Protein 2LJK (pdb70)

Organism: Homo sapiens (NCBI:txid9606)

Radius of gyration: 15.18 Å; Cα contacts (8 Å, |Δi|>4): 150; chains: 1; bounding box: 41×35×35 Å

Foldseek 3Di:
DDDDDDDDPDDDDDDDDDDALLADWEKEWEAAPVPCCVCVVVVCVVVVCVNHVRYHYDYHYDDHGWTQIDRHPAGQDTCLVVVDDDDPVVVSCSSVCVRVPDDGRDDPPDDDDDDDD

Secondary structure (DSSP, 8-state):
--S--S---S----------TT-S---EEEE-TTTT-HHHHHHHHHHHTTT-SSS--EEEE-SSS-EEEETTSS--B-HHHH-S---TTTTTHHHHHHTTTS--------S------

CATH classification: 3.40.30.10

Sequence (117 aa):
GSMSGEPGQTSVAPPPEEVEPGSGVRIVVEYCEPCGFEATYLELASAVKEQYPGIEIESRLGGTGAFEIEINGQLVFSKLENGGFPYEKDLIEAIRRASNGETLEKITNSRPPCVILGSMSGEPGQTSVAPPPEEVEPGSGVRIVVEYCEPCGFEATYLELASAVKEQYPGIEIESRLGGTGAFEIEINGQLVFSKLENGGFPYEKDLIEAIRRASNGETLEKITNSRPPCVILGSMSGEPGQTSVAPPPEEVEPGSGVRIVVEYCEPCGFEATYLELASAVKEQYPGIEIESRLGGTGAFEIEINGQLVFSKLENGGFPYEKDLIEAIRRASNGETLEKITNSRPPCVILGSMSGEPGQTSVAPPPEEVEPGSGVRIVVEYCEPCGFEATYLELASAVKEQYPGIEIESRLGGTGAFEIEINGQLVFSKLENGGFPYEKDLIEAIRRASNGETLEKITNSRPPCVILGSMSGEPGQTSVAPPPEEVEPGSGVRIVVEYCEPCGFEATYLELASAVKEQYPGIEIESRLGGTGAFEIEINGQLVFSKLENGGFPYEKDLIEAIRRASNGETLEKITNSRPPCVILGSMSGEPGQTSVAPPPEEVEPGSGVRIVVEYCEPCGFEATYLELASAVKEQYPGIEIESRLGGTGAFEIEINGQLVFSKLENGGFPYEKDLIEAIRRASNGETLEKITNSRPPCVILGSMSGEPGQTSVAPPPEEVEPGSGVRIVVEYCEPCGFEATYLELASAVKEQYPGIEIESRLGGTGAFEIEINGQLVFSKLENGGFPYEKDLIEAIRRASNGETLEKITNSRPPCVILGSMSGEPGQTSVAPPPEEVEPGSGVRIVVEYCEPCGFEATYLELASAVKEQYPGIEIESRLGGTGAFEIEINGQLVFSKLENGGFPYEKDLIEAIRRASNGETLEKITNSRPPCVILGSMSGEPGQTSVAPPPEEVEPGSGVRIVVEYCEPCGFEATYLELASAVKEQYPGIEIESRLGGTGAFEIEINGQLVFSKLENGGFPYEKDLIEAIRRASNGETLEKITNSRPPCVILGSMSGEPGQTSVAPPPEEVEPGSGVRIVVEYCEPCGFEATYLELASAVKEQYPGIEIESRLGGTGAFEIEINGQLVFSKLENGGFPYEKDLIEAIRRASNGETLEKITNSRPPCVILGSMSGEPGQTSVAPPPEEVEPGSGVRIVVEYCEPCGFEATYLELASAVKEQYPGIEIESRLGGTGAFEIEINGQLVFSKLENGGFPYEKDLIEAIRRASNGETLEKITNSRPPCVILGSMSGEPGQTSVAPPPEEVEPGSGVRIVVEYCEPCGFEATYLELASAVKEQYPGIEIESRLGGTGAFEIEINGQLVFSKLENGGFPYEKDLIEAIRRASNGETLEKITNSRPPCVILGSMSGEPGQTSVAPPPEEVEPGSGVRIVVEYCEPCGFEATYLELASAVKEQYPGIEIESRLGGTGAFEIEINGQLVFSKLENGGFPYEKDLIEAIRRASNGETLEKITNSRPPCVILGSMSGEPGQTSVAPPPEEVEPGSGVRIVVEYCEPCGFEATYLELASAVKEQYPGIEIESRLGGTGAFEIEINGQLVFSKLENGGFPYEKDLIEAIRRASNGETLEKITNSRPPCVILGSMSGEPGQTSVAPPPEEVEPGSGVRIVVEYCEPCGFEATYLELASAVKEQYPGIEIESRLGGTGAFEIEINGQLVFSKLENGGFPYEKDLIEAIRRASNGETLEKITNSRPPCVILGSMSGEPGQTSVAPPPEEVEPGSGVRIVVEYCEPCGFEATYLELASAVKEQYPGIEIESRLGGTGAFEIEINGQLVFSKLENGGFPYEKDLIEAIRRASNGETLEKITNSRPPCVILGSMSGEPGQTSVAPPPEEVEPGSGVRIVVEYCEPCGFEATYLELASAVKEQYPGIEIESRLGGTGAFEIEINGQLVFSKLENGGFPYEKDLIEAIRRASNGETLEKITNSRPPCVILGSMSGEPGQTSVAPPPEEVEPGSGVRIVVEYCEPCGFEATYLELASAVKEQYPGIEIESRLGGTGAFEIEINGQLVFSKLENGGFPYEKDLIEAIRRASNGETLEKITNSRPPCVILGSMSGEPGQTSVAPPPEEVEPGSGVRIVVEYCEPCGFEATYLELASAVKEQYPGIEIESRLGGTGAFEIEINGQLVFSKLENGGFPYEKDLIEAIRRASNGETLEKITNSRPPCVILGSMSGEPGQTSVAPPPEEVEPGSGVRIVVEYCEPCGFEATYLELASAVKEQYPGIEIESRLGGTGAFEIEINGQLVFSKLENGGFPYEKDLIEAIRRASNGETLEKITNSRPPCVIL

Structure (mmCIF, N/CA/C/O backbone):
data_2LJK
#
_entry.id   2LJK
#
loop_
_atom_site.group_PDB
_atom_site.id
_atom_site.type_symbol
_atom_site.label_atom_id
_atom_site.label_alt_id
_atom_site.label_comp_id
_atom_site.label_asym_id
_atom_site.label_entity_id
_atom_site.label_seq_id
_atom_site.pdbx_PDB_ins_code
_atom_site.Cartn_x
_atom_site.Cartn_y
_atom_site.Cartn_z
_atom_site.occupancy
_atom_site.B_iso_or_equiv
_atom_site.auth_seq_id
_atom_site.auth_comp_id
_atom_site.auth_asym_id
_atom_site.auth_atom_id
_atom_site.pdbx_PDB_model_num
ATOM 1 N N . GLY A 1 1 ? 1.330 0.000 0.000 1.00 13.00 1 GLY A N 1
ATOM 2 C CA . GLY A 1 1 ? 2.071 0.001 -1.247 1.00 45.03 1 GLY A CA 1
ATOM 3 C C . GLY A 1 1 ? 3.571 -0.033 -1.030 1.00 3.01 1 GLY A C 1
ATOM 4 O O . GLY A 1 1 ? 4.039 -0.137 0.104 1.00 72.10 1 GLY A O 1
ATOM 8 N N . SER A 1 2 ? 4.328 0.053 -2.119 1.00 53.45 2 SER A N 1
ATOM 9 C CA . SER A 1 2 ? 5.784 0.026 -2.043 1.00 53.43 2 SER A CA 1
ATOM 10 C C . SER A 1 2 ? 6.362 1.429 -2.203 1.00 41.12 2 SER A C 1
ATOM 11 O O . SER A 1 2 ? 5.800 2.268 -2.907 1.00 35.44 2 SER A O 1
ATOM 19 N N . MET A 1 3 ? 7.490 1.676 -1.545 1.00 32.22 3 MET A N 1
ATOM 20 C CA . MET A 1 3 ? 8.146 2.976 -1.614 1.00 40.33 3 MET A CA 1
ATOM 21 C C . MET A 1 3 ? 8.771 3.197 -2.988 1.00 52.22 3 MET A C 1
ATOM 22 O O . MET A 1 3 ? 8.914 4.333 -3.440 1.00 12.31 3 MET A O 1
ATOM 36 N N . SER A 1 4 ? 9.141 2.104 -3.648 1.00 4.34 4 SER A N 1
ATOM 37 C CA . SER A 1 4 ? 9.755 2.179 -4.968 1.00 52.54 4 SER A CA 1
ATOM 38 C C . SER A 1 4 ? 8.740 2.633 -6.014 1.00 31.54 4 SER A C 1
ATOM 39 O O . SER A 1 4 ? 7.560 2.810 -5.714 1.00 1.34 4 SER A O 1
ATOM 47 N N . GLY A 1 5 ? 9.209 2.818 -7.244 1.00 22.31 5 GLY A N 1
ATOM 48 C CA . GLY A 1 5 ? 8.331 3.249 -8.316 1.00 31.42 5 GLY A CA 1
ATOM 49 C C . GLY A 1 5 ? 8.954 4.328 -9.178 1.00 5.43 5 GLY A C 1
ATOM 50 O O . GLY A 1 5 ? 9.100 5.470 -8.743 1.00 44.33 5 GLY A O 1
ATOM 54 N N . GLU A 1 6 ? 9.325 3.966 -10.402 1.00 53.00 6 GLU A N 1
ATOM 55 C CA . GLU A 1 6 ? 9.939 4.913 -11.325 1.00 54.13 6 GLU A CA 1
ATOM 56 C C . GLU A 1 6 ? 11.232 5.478 -10.745 1.00 14.51 6 GLU A C 1
ATOM 57 O O . GLU A 1 6 ? 11.312 6.646 -10.362 1.00 74.11 6 GLU A O 1
ATOM 69 N N . PRO A 1 7 ? 12.269 4.631 -10.677 1.00 3.31 7 PRO A N 1
ATOM 70 C CA . PRO A 1 7 ? 13.578 5.023 -10.145 1.00 13.34 7 PRO A CA 1
ATOM 71 C C . PRO A 1 7 ? 14.308 5.999 -11.061 1.00 71.34 7 PRO A C 1
ATOM 72 O O . PRO A 1 7 ? 13.754 6.464 -12.057 1.00 30.34 7 PRO A O 1
ATOM 83 N N . GLY A 1 8 ? 15.556 6.304 -10.719 1.00 51.51 8 GLY A N 1
ATOM 84 C CA . GLY A 1 8 ? 16.342 7.223 -11.522 1.00 74.14 8 GLY A CA 1
ATOM 85 C C . GLY A 1 8 ? 16.690 6.652 -12.883 1.00 35.34 8 GLY A C 1
ATOM 86 O O . GLY A 1 8 ? 17.289 5.581 -12.978 1.00 33.03 8 GLY A O 1
ATOM 90 N N . GLN A 1 9 ? 16.312 7.367 -13.937 1.00 73.23 9 GLN A N 1
ATOM 91 C CA . GLN A 1 9 ? 16.586 6.923 -15.299 1.00 32.42 9 GLN A CA 1
ATOM 92 C C . GLN A 1 9 ? 17.690 7.761 -15.933 1.00 44.30 9 GLN A C 1
ATOM 93 O O . GLN A 1 9 ? 18.499 7.256 -16.712 1.00 44.11 9 GLN A O 1
ATOM 107 N N . THR A 1 10 ? 17.719 9.047 -15.595 1.00 31.21 10 THR A N 1
ATOM 108 C CA . THR A 1 10 ? 18.723 9.956 -16.132 1.00 51.33 10 THR A CA 1
ATOM 109 C C . THR A 1 10 ? 20.106 9.641 -15.574 1.00 32.14 10 THR A C 1
ATOM 110 O O . THR A 1 10 ? 20.233 9.007 -14.526 1.00 73.33 10 THR A O 1
ATOM 121 N N . SER A 1 11 ? 21.140 10.088 -16.279 1.00 11.33 11 SER A N 1
ATOM 122 C CA . SER A 1 11 ? 22.515 9.851 -15.854 1.00 74.32 11 SER A CA 1
ATOM 123 C C . SER A 1 11 ? 23.191 11.156 -15.447 1.00 51.43 11 SER A C 1
ATOM 124 O O . SER A 1 11 ? 22.653 12.242 -15.665 1.00 73.02 11 SER A O 1
ATOM 132 N N . VAL A 1 12 ? 24.375 11.042 -14.854 1.00 41.43 12 VAL A N 1
ATOM 133 C CA . VAL A 1 12 ? 25.127 12.213 -14.417 1.00 70.42 12 VAL A CA 1
ATOM 134 C C . VAL A 1 12 ? 25.750 12.940 -15.603 1.00 63.22 12 VAL A C 1
ATOM 135 O O . VAL A 1 12 ? 25.637 12.496 -16.746 1.00 1.45 12 VAL A O 1
ATOM 148 N N . ALA A 1 13 ? 26.409 14.060 -15.324 1.00 24.52 13 ALA A N 1
ATOM 149 C CA . ALA A 1 13 ? 27.053 14.848 -16.367 1.00 65.42 13 ALA A CA 1
ATOM 150 C C . ALA A 1 13 ? 27.828 16.019 -15.772 1.00 35.21 13 ALA A C 1
ATOM 151 O O . ALA A 1 13 ? 27.594 16.436 -14.637 1.00 60.13 13 ALA A O 1
ATOM 158 N N . PRO A 1 14 ? 28.772 16.563 -16.553 1.00 42.11 14 PRO A N 1
ATOM 159 C CA . PRO A 1 14 ? 29.600 17.694 -16.123 1.00 60.03 14 PRO A CA 1
ATOM 160 C C . PRO A 1 14 ? 28.802 18.989 -16.018 1.00 4.21 14 PRO A C 1
ATOM 161 O O . PRO A 1 14 ? 27.666 19.086 -16.482 1.00 42.42 14 PRO A O 1
ATOM 172 N N . PRO A 1 15 ? 29.409 20.010 -15.393 1.00 60.44 15 PRO A N 1
ATOM 173 C CA . PRO A 1 15 ? 28.773 21.318 -15.214 1.00 2.14 15 PRO A CA 1
ATOM 174 C C . PRO A 1 15 ? 28.630 22.079 -16.527 1.00 65.24 15 PRO A C 1
ATOM 175 O O . PRO A 1 15 ? 29.613 22.503 -17.137 1.00 34.11 15 PRO A O 1
ATOM 186 N N . PRO A 1 16 ? 27.379 22.257 -16.976 1.00 0.21 16 PRO A N 1
ATOM 187 C CA . PRO A 1 16 ? 27.079 22.969 -18.222 1.00 34.31 16 PRO A CA 1
ATOM 188 C C . PRO A 1 16 ? 27.359 24.464 -18.118 1.00 21.12 16 PRO A C 1
ATOM 189 O O . PRO A 1 16 ? 27.907 24.933 -17.121 1.00 13.40 16 PRO A O 1
ATOM 200 N N . GLU A 1 17 ? 26.980 25.206 -19.153 1.00 54.14 17 GLU A N 1
ATOM 201 C CA . GLU A 1 17 ? 27.192 26.649 -19.177 1.00 35.41 17 GLU A CA 1
ATOM 202 C C . GLU A 1 17 ? 26.634 27.301 -17.915 1.00 51.11 17 GLU A C 1
ATOM 203 O O . GLU A 1 17 ? 25.932 26.662 -17.132 1.00 65.41 17 GLU A O 1
ATOM 215 N N . GLU A 1 18 ? 26.952 28.578 -17.726 1.00 22.10 18 GLU A N 1
ATOM 216 C CA . GLU A 1 18 ? 26.484 29.316 -16.559 1.00 2.31 18 GLU A CA 1
ATOM 217 C C . GLU A 1 18 ? 25.332 30.246 -16.929 1.00 61.13 18 GLU A C 1
ATOM 218 O O . GLU A 1 18 ? 25.547 31.388 -17.335 1.00 40.12 18 GLU A O 1
ATOM 230 N N . VAL A 1 19 ? 24.108 29.747 -16.787 1.00 0.50 19 VAL A N 1
ATOM 231 C CA . VAL A 1 19 ? 22.921 30.532 -17.106 1.00 2.24 19 VAL A CA 1
ATOM 232 C C . VAL A 1 19 ? 21.811 30.288 -16.089 1.00 65.53 19 VAL A C 1
ATOM 233 O O . VAL A 1 19 ? 21.601 29.159 -15.646 1.00 0.33 19 VAL A O 1
ATOM 246 N N . GLU A 1 20 ? 21.104 31.353 -15.725 1.00 63.25 20 GLU A N 1
ATOM 247 C CA . GLU A 1 20 ? 20.016 31.253 -14.761 1.00 34.14 20 GLU A CA 1
ATOM 248 C C . GLU A 1 20 ? 18.689 31.665 -15.392 1.00 41.43 20 GLU A C 1
ATOM 249 O O . GLU A 1 20 ? 18.103 32.693 -15.051 1.00 61.10 20 GLU A O 1
ATOM 261 N N . PRO A 1 21 ? 18.204 30.846 -16.337 1.00 32.23 21 PRO A N 1
ATOM 262 C CA . PRO A 1 21 ? 16.942 31.104 -17.036 1.00 72.15 21 PRO A CA 1
ATOM 263 C C . PRO A 1 21 ? 15.730 30.934 -16.127 1.00 75.03 21 PRO A C 1
ATOM 264 O O . PRO A 1 21 ? 14.624 31.357 -16.464 1.00 65.24 21 PRO A O 1
ATOM 275 N N . GLY A 1 22 ? 15.944 30.312 -14.972 1.00 4.12 22 GLY A N 1
ATOM 276 C CA . GLY A 1 22 ? 14.860 30.098 -14.032 1.00 33.21 22 GLY A CA 1
ATOM 277 C C . GLY A 1 22 ? 14.707 31.244 -13.052 1.00 14.10 22 GLY A C 1
ATOM 278 O O . GLY A 1 22 ? 13.979 31.133 -12.065 1.00 43.21 22 GLY A O 1
ATOM 282 N N . SER A 1 23 ? 15.395 32.348 -13.323 1.00 40.32 23 SER A N 1
ATOM 283 C CA . SER A 1 23 ? 15.337 33.518 -12.455 1.00 14.23 23 SER A CA 1
ATOM 284 C C . SER A 1 23 ? 13.951 34.157 -12.496 1.00 24.54 23 SER A C 1
ATOM 285 O O . SER A 1 23 ? 13.327 34.243 -13.552 1.00 15.43 23 SER A O 1
ATOM 293 N N . GLY A 1 24 ? 13.477 34.602 -11.336 1.00 5.30 24 GLY A N 1
ATOM 294 C CA . GLY A 1 24 ? 12.170 35.227 -11.260 1.00 33.10 24 GLY A CA 1
ATOM 295 C C . GLY A 1 24 ? 11.283 34.590 -10.208 1.00 4.31 24 GLY A C 1
ATOM 296 O O . GLY A 1 24 ? 10.062 34.737 -10.243 1.00 74.15 24 GLY A O 1
ATOM 300 N N . VAL A 1 25 ? 11.899 33.879 -9.269 1.00 4.44 25 VAL A N 1
ATOM 301 C CA . VAL A 1 25 ? 11.158 33.217 -8.202 1.00 3.22 25 VAL A CA 1
ATOM 302 C C . VAL A 1 25 ? 11.952 33.216 -6.900 1.00 52.31 25 VAL A C 1
ATOM 303 O O . VAL A 1 25 ? 13.181 33.292 -6.910 1.00 54.32 25 VAL A O 1
ATOM 316 N N . ARG A 1 26 ? 11.241 33.129 -5.780 1.00 42.34 26 ARG A N 1
ATOM 317 C CA . ARG A 1 26 ? 11.879 33.119 -4.470 1.00 1.25 26 ARG A CA 1
ATOM 318 C C . ARG A 1 26 ? 11.464 31.886 -3.672 1.00 54.23 26 ARG A C 1
ATOM 319 O O . ARG A 1 26 ? 10.457 31.904 -2.963 1.00 24.03 26 ARG A O 1
ATOM 340 N N . ILE A 1 27 ? 12.244 30.818 -3.795 1.00 3.11 27 ILE A N 1
ATOM 341 C CA . ILE A 1 27 ? 11.958 29.577 -3.086 1.00 14.45 27 ILE A CA 1
ATOM 342 C C . ILE A 1 27 ? 12.169 29.741 -1.584 1.00 64.13 27 ILE A C 1
ATOM 343 O O . ILE A 1 27 ? 13.055 30.477 -1.148 1.00 32.53 27 ILE A O 1
ATOM 359 N N . VAL A 1 28 ? 11.351 29.048 -0.798 1.00 4.51 28 VAL A N 1
ATOM 360 C CA . VAL A 1 28 ? 11.451 29.114 0.655 1.00 14.13 28 VAL A CA 1
ATOM 361 C C . VAL A 1 28 ? 11.048 27.790 1.294 1.00 73.30 28 VAL A C 1
ATOM 362 O O . VAL A 1 28 ? 9.864 27.524 1.504 1.00 1.01 28 VAL A O 1
ATOM 375 N N . VAL A 1 29 ? 12.041 26.961 1.602 1.00 55.14 29 VAL A N 1
ATOM 376 C CA . VAL A 1 29 ? 11.790 25.664 2.218 1.00 23.14 29 VAL A CA 1
ATOM 377 C C . VAL A 1 29 ? 11.505 25.810 3.709 1.00 63.11 29 VAL A C 1
ATOM 378 O O . VAL A 1 29 ? 12.423 25.969 4.513 1.00 11.11 29 VAL A O 1
ATOM 391 N N . GLU A 1 30 ? 10.227 25.754 4.070 1.00 60.13 30 GLU A N 1
ATOM 392 C CA . GLU A 1 30 ? 9.822 25.880 5.465 1.00 55.44 30 GLU A CA 1
ATOM 393 C C . GLU A 1 30 ? 9.922 24.538 6.184 1.00 14.41 30 GLU A C 1
ATOM 394 O O . GLU A 1 30 ? 9.145 23.620 5.919 1.00 44.11 30 GLU A O 1
ATOM 406 N N . TYR A 1 31 ? 10.883 24.433 7.095 1.00 74.51 31 TYR A N 1
ATOM 407 C CA . TYR A 1 31 ? 11.087 23.203 7.851 1.00 61.41 31 TYR A CA 1
ATOM 408 C C . TYR A 1 31 ? 11.523 23.508 9.281 1.00 50.13 31 TYR A C 1
ATOM 409 O O . TYR A 1 31 ? 11.990 24.608 9.579 1.00 55.02 31 TYR A O 1
ATOM 427 N N . CYS A 1 32 ? 11.368 22.526 10.162 1.00 31.21 32 CYS A N 1
ATOM 428 C CA . CYS A 1 32 ? 11.745 22.687 11.561 1.00 33.42 32 CYS A CA 1
ATOM 429 C C . CYS A 1 32 ? 13.262 22.660 11.722 1.00 11.25 32 CYS A C 1
ATOM 430 O O . CYS A 1 32 ? 13.875 21.594 11.738 1.00 23.44 32 CYS A O 1
ATOM 437 N N . GLU A 1 33 ? 13.860 23.842 11.842 1.00 75.41 33 GLU A N 1
ATOM 438 C CA . GLU A 1 33 ? 15.305 23.953 12.001 1.00 13.33 33 GLU A CA 1
ATOM 439 C C . GLU A 1 33 ? 15.789 23.112 13.179 1.00 53.11 33 GLU A C 1
ATOM 440 O O . GLU A 1 33 ? 16.572 22.174 13.024 1.00 15.43 33 GLU A O 1
ATOM 452 N N . PRO A 1 34 ? 15.313 23.455 14.385 1.00 30.43 34 PRO A N 1
ATOM 453 C CA . PRO A 1 34 ? 15.683 22.744 15.613 1.00 1.30 34 PRO A CA 1
ATOM 454 C C . PRO A 1 34 ? 15.093 21.340 15.671 1.00 72.45 34 PRO A C 1
ATOM 455 O O . PRO A 1 34 ? 14.362 21.000 16.602 1.00 70.25 34 PRO A O 1
ATOM 466 N N . CYS A 1 35 ? 15.414 20.526 14.670 1.00 3.31 35 CYS A N 1
ATOM 467 C CA . CYS A 1 35 ? 14.916 19.158 14.606 1.00 21.42 35 CYS A CA 1
ATOM 468 C C . CYS A 1 35 ? 15.920 18.246 13.907 1.00 72.53 35 CYS A C 1
ATOM 469 O O . CYS A 1 35 ? 16.190 17.136 14.364 1.00 72.21 35 CYS A O 1
ATOM 476 N N . GLY A 1 36 ? 16.470 18.723 12.794 1.00 32.21 36 GLY A N 1
ATOM 477 C CA . GLY A 1 36 ? 17.437 17.938 12.049 1.00 2.53 36 GLY A CA 1
ATOM 478 C C . GLY A 1 36 ? 16.969 17.624 10.642 1.00 10.33 36 GLY A C 1
ATOM 479 O O . GLY A 1 36 ? 17.354 16.607 10.065 1.00 52.44 36 GLY A O 1
ATOM 483 N N . PHE A 1 37 ? 16.135 18.498 10.089 1.00 15.21 37 PHE A N 1
ATOM 484 C CA . PHE A 1 37 ? 15.611 18.308 8.742 1.00 73.44 37 PHE A CA 1
ATOM 485 C C . PHE A 1 37 ? 16.480 19.025 7.713 1.00 3.35 37 PHE A C 1
ATOM 486 O O . PHE A 1 37 ? 16.187 19.008 6.518 1.00 4.55 37 PHE A O 1
ATOM 503 N N . GLU A 1 38 ? 17.550 19.655 8.189 1.00 42.24 38 GLU A N 1
ATOM 504 C CA . GLU A 1 38 ? 18.462 20.380 7.311 1.00 55.02 38 GLU A CA 1
ATOM 505 C C . GLU A 1 38 ? 19.194 19.422 6.376 1.00 22.33 38 GLU A C 1
ATOM 506 O O . GLU A 1 38 ? 19.662 19.816 5.308 1.00 34.52 38 GLU A O 1
ATOM 518 N N . ALA A 1 39 ? 19.290 18.162 6.787 1.00 23.54 39 ALA A N 1
ATOM 519 C CA . ALA A 1 39 ? 19.964 17.146 5.987 1.00 3.34 39 ALA A CA 1
ATOM 520 C C . ALA A 1 39 ? 19.333 17.029 4.604 1.00 2.12 39 ALA A C 1
ATOM 521 O O . ALA A 1 39 ? 19.969 16.566 3.657 1.00 43.03 39 ALA A O 1
ATOM 528 N N . THR A 1 40 ? 18.077 17.451 4.494 1.00 22.10 40 THR A N 1
ATOM 529 C CA . THR A 1 40 ? 17.359 17.391 3.227 1.00 3.41 40 THR A CA 1
ATOM 530 C C . THR A 1 40 ? 17.394 18.737 2.512 1.00 40.13 40 THR A C 1
ATOM 531 O O . THR A 1 40 ? 17.378 18.798 1.282 1.00 32.01 40 THR A O 1
ATOM 542 N N . TYR A 1 41 ? 17.443 19.813 3.288 1.00 14.55 41 TYR A N 1
ATOM 543 C CA . TYR A 1 41 ? 17.478 21.159 2.728 1.00 10.24 41 TYR A CA 1
ATOM 544 C C . TYR A 1 41 ? 18.873 21.498 2.213 1.00 3.31 41 TYR A C 1
ATOM 545 O O . TYR A 1 41 ? 19.033 22.335 1.323 1.00 4.15 41 TYR A O 1
ATOM 563 N N . LEU A 1 42 ? 19.881 20.842 2.778 1.00 51.11 42 LEU A N 1
ATOM 564 C CA . LEU A 1 42 ? 21.264 21.072 2.376 1.00 24.04 42 LEU A CA 1
ATOM 565 C C . LEU A 1 42 ? 21.647 20.175 1.203 1.00 0.42 42 LEU A C 1
ATOM 566 O O . LEU A 1 42 ? 22.534 20.510 0.419 1.00 61.54 42 LEU A O 1
ATOM 582 N N . GLU A 1 43 ? 20.970 19.037 1.090 1.00 61.05 43 GLU A N 1
ATOM 583 C CA . GLU A 1 43 ? 21.239 18.094 0.011 1.00 61.43 43 GLU A CA 1
ATOM 584 C C . GLU A 1 43 ? 20.721 18.628 -1.321 1.00 54.03 43 GLU A C 1
ATOM 585 O O . GLU A 1 43 ? 21.206 18.247 -2.387 1.00 40.24 43 GLU A O 1
ATOM 597 N N . LEU A 1 44 ? 19.731 19.512 -1.252 1.00 63.14 44 LEU A N 1
ATOM 598 C CA . LEU A 1 44 ? 19.145 20.099 -2.452 1.00 42.42 44 LEU A CA 1
ATOM 599 C C . LEU A 1 44 ? 19.643 21.526 -2.659 1.00 12.44 44 LEU A C 1
ATOM 600 O O . LEU A 1 44 ? 19.651 22.036 -3.779 1.00 33.41 44 LEU A O 1
ATOM 616 N N . ALA A 1 45 ? 20.059 22.166 -1.570 1.00 62.44 45 ALA A N 1
ATOM 617 C CA . ALA A 1 45 ? 20.563 23.532 -1.633 1.00 15.13 45 ALA A CA 1
ATOM 618 C C . ALA A 1 45 ? 21.869 23.601 -2.416 1.00 22.33 45 ALA A C 1
ATOM 619 O O . ALA A 1 45 ? 22.265 24.666 -2.889 1.00 23.13 45 ALA A O 1
ATOM 626 N N . SER A 1 46 ? 22.535 22.458 -2.548 1.00 61.11 46 SER A N 1
ATOM 627 C CA . SER A 1 46 ? 23.800 22.390 -3.270 1.00 61.42 46 SER A CA 1
ATOM 628 C C . SER A 1 46 ? 23.568 22.060 -4.742 1.00 5.02 46 SER A C 1
ATOM 629 O O . SER A 1 46 ? 24.446 22.262 -5.580 1.00 45.10 46 SER A O 1
ATOM 637 N N . ALA A 1 47 ? 22.379 21.551 -5.048 1.00 5.14 47 ALA A N 1
ATOM 638 C CA . ALA A 1 47 ? 22.030 21.195 -6.417 1.00 43.02 47 ALA A CA 1
ATOM 639 C C . ALA A 1 47 ? 21.139 22.258 -7.051 1.00 21.03 47 ALA A C 1
ATOM 640 O O . ALA A 1 47 ? 21.070 22.376 -8.274 1.00 42.21 47 ALA A O 1
ATOM 647 N N . VAL A 1 48 ? 20.457 23.030 -6.210 1.00 61.51 48 VAL A N 1
ATOM 648 C CA . VAL A 1 48 ? 19.570 24.083 -6.688 1.00 50.30 48 VAL A CA 1
ATOM 649 C C . VAL A 1 48 ? 20.358 25.326 -7.087 1.00 71.10 48 VAL A C 1
ATOM 650 O O . VAL A 1 48 ? 19.948 26.077 -7.973 1.00 22.15 48 VAL A O 1
ATOM 663 N N . LYS A 1 49 ? 21.492 25.537 -6.428 1.00 41.41 49 LYS A N 1
ATOM 664 C CA . LYS A 1 49 ? 22.341 26.688 -6.714 1.00 54.21 49 LYS A CA 1
ATOM 665 C C . LYS A 1 49 ? 23.105 26.490 -8.019 1.00 70.31 49 LYS A C 1
ATOM 666 O O . LYS A 1 49 ? 23.397 27.451 -8.730 1.00 32.14 49 LYS A O 1
ATOM 685 N N . GLU A 1 50 ? 23.425 25.237 -8.328 1.00 34.21 50 GLU A N 1
ATOM 686 C CA . GLU A 1 50 ? 24.154 24.914 -9.548 1.00 64.03 50 GLU A CA 1
ATOM 687 C C . GLU A 1 50 ? 23.219 24.902 -10.754 1.00 65.33 50 GLU A C 1
ATOM 688 O O . GLU A 1 50 ? 23.669 24.909 -11.900 1.00 34.40 50 GLU A O 1
ATOM 700 N N . GLN A 1 51 ? 21.918 24.883 -10.486 1.00 72.23 51 GLN A N 1
ATOM 701 C CA . GLN A 1 51 ? 20.920 24.868 -11.549 1.00 53.01 51 GLN A CA 1
ATOM 702 C C . GLN A 1 51 ? 20.403 26.275 -11.830 1.00 51.10 51 GLN A C 1
ATOM 703 O O . GLN A 1 51 ? 20.512 26.775 -12.950 1.00 12.21 51 GLN A O 1
ATOM 717 N N . TYR A 1 52 ? 19.840 26.908 -10.807 1.00 1.40 52 TYR A N 1
ATOM 718 C CA . TYR A 1 52 ? 19.304 28.257 -10.945 1.00 14.14 52 TYR A CA 1
ATOM 719 C C . TYR A 1 52 ? 19.970 29.212 -9.959 1.00 30.34 52 TYR A C 1
ATOM 720 O O . TYR A 1 52 ? 19.413 29.557 -8.916 1.00 63.11 52 TYR A O 1
ATOM 738 N N . PRO A 1 53 ? 21.192 29.650 -10.295 1.00 41.02 53 PRO A N 1
ATOM 739 C CA . PRO A 1 53 ? 21.962 30.572 -9.454 1.00 71.25 53 PRO A CA 1
ATOM 740 C C . PRO A 1 53 ? 21.360 31.972 -9.428 1.00 52.51 53 PRO A C 1
ATOM 741 O O . PRO A 1 53 ? 21.797 32.833 -8.665 1.00 64.41 53 PRO A O 1
ATOM 752 N N . GLY A 1 54 ? 20.352 32.195 -10.267 1.00 21.42 54 GLY A N 1
ATOM 753 C CA . GLY A 1 54 ? 19.706 33.493 -10.323 1.00 22.01 54 GLY A CA 1
ATOM 754 C C . GLY A 1 54 ? 18.600 33.635 -9.297 1.00 33.13 54 GLY A C 1
ATOM 755 O O . GLY A 1 54 ? 18.417 34.705 -8.715 1.00 62.22 54 GLY A O 1
ATOM 759 N N . ILE A 1 55 ? 17.859 32.555 -9.075 1.00 33.42 55 ILE A N 1
ATOM 760 C CA . ILE A 1 55 ? 16.764 32.564 -8.112 1.00 41.23 55 ILE A CA 1
ATOM 761 C C . ILE A 1 55 ? 17.272 32.860 -6.705 1.00 70.32 55 ILE A C 1
ATOM 762 O O . ILE A 1 55 ? 18.444 33.183 -6.513 1.00 74.03 55 ILE A O 1
ATOM 778 N N . GLU A 1 56 ? 16.382 32.744 -5.724 1.00 41.43 56 GLU A N 1
ATOM 779 C CA . GLU A 1 56 ? 16.741 32.998 -4.334 1.00 44.41 56 GLU A CA 1
ATOM 780 C C . GLU A 1 56 ? 16.039 32.015 -3.402 1.00 53.41 56 GLU A C 1
ATOM 781 O O . GLU A 1 56 ? 14.832 32.113 -3.176 1.00 23.04 56 GLU A O 1
ATOM 793 N N . ILE A 1 57 ? 16.802 31.069 -2.866 1.00 11.22 57 ILE A N 1
ATOM 794 C CA . ILE A 1 57 ? 16.253 30.069 -1.959 1.00 22.15 57 ILE A CA 1
ATOM 795 C C . ILE A 1 57 ? 16.797 30.251 -0.546 1.00 22.13 57 ILE A C 1
ATOM 796 O O . ILE A 1 57 ? 17.980 30.023 -0.292 1.00 15.33 57 ILE A O 1
ATOM 812 N N . GLU A 1 58 ? 15.925 30.661 0.370 1.00 23.12 58 GLU A N 1
ATOM 813 C CA . GLU A 1 58 ? 16.319 30.872 1.758 1.00 0.13 58 GLU A CA 1
ATOM 814 C C . GLU A 1 58 ? 15.664 29.841 2.673 1.00 72.14 58 GLU A C 1
ATOM 815 O O . GLU A 1 58 ? 14.769 29.106 2.256 1.00 74.01 58 GLU A O 1
ATOM 827 N N . SER A 1 59 ? 16.117 29.793 3.921 1.00 23.31 59 SER A N 1
ATOM 828 C CA . SER A 1 59 ? 15.579 28.849 4.894 1.00 1.20 59 SER A CA 1
ATOM 829 C C . SER A 1 59 ? 14.682 29.561 5.902 1.00 22.03 59 SER A C 1
ATOM 830 O O . SER A 1 59 ? 15.030 30.624 6.417 1.00 30.10 59 SER A O 1
ATOM 838 N N . ARG A 1 60 ? 13.526 28.967 6.179 1.00 22.32 60 ARG A N 1
ATOM 839 C CA . ARG A 1 60 ? 12.578 29.543 7.125 1.00 51.45 60 ARG A CA 1
ATOM 840 C C . ARG A 1 60 ? 12.166 28.517 8.176 1.00 51.02 60 ARG A C 1
ATOM 841 O O . ARG A 1 60 ? 12.475 27.331 8.056 1.00 61.24 60 ARG A O 1
ATOM 862 N N . LEU A 1 61 ? 11.467 28.981 9.206 1.00 4.01 61 LEU A N 1
ATOM 863 C CA . LEU A 1 61 ? 11.013 28.104 10.280 1.00 60.14 61 LEU A CA 1
ATOM 864 C C . LEU A 1 61 ? 9.607 27.582 9.999 1.00 45.45 61 LEU A C 1
ATOM 865 O O . LEU A 1 61 ? 8.775 28.287 9.429 1.00 1.12 61 LEU A O 1
ATOM 881 N N . GLY A 1 62 ? 9.350 26.343 10.404 1.00 35.40 62 GLY A N 1
ATOM 882 C CA . GLY A 1 62 ? 8.043 25.748 10.189 1.00 41.51 62 GLY A CA 1
ATOM 883 C C . GLY A 1 62 ? 7.259 25.590 11.476 1.00 0.15 62 GLY A C 1
ATOM 884 O O . GLY A 1 62 ? 6.229 26.236 11.668 1.00 64.40 62 GLY A O 1
ATOM 888 N N . GLY A 1 63 ? 7.746 24.726 12.362 1.00 5.42 63 GLY A N 1
ATOM 889 C CA . GLY A 1 63 ? 7.071 24.499 13.626 1.00 13.22 63 GLY A CA 1
ATOM 890 C C . GLY A 1 63 ? 7.592 23.274 14.350 1.00 2.05 63 GLY A C 1
ATOM 891 O O . GLY A 1 63 ? 8.181 23.383 15.427 1.00 72.42 63 GLY A O 1
ATOM 895 N N . THR A 1 64 ? 7.375 22.102 13.761 1.00 42.54 64 THR A N 1
ATOM 896 C CA . THR A 1 64 ? 7.825 20.851 14.358 1.00 52.35 64 THR A CA 1
ATOM 897 C C . THR A 1 64 ? 7.755 19.707 13.353 1.00 20.42 64 THR A C 1
ATOM 898 O O . THR A 1 64 ? 6.671 19.287 12.949 1.00 3.34 64 THR A O 1
ATOM 909 N N . GLY A 1 65 ? 8.919 19.204 12.953 1.00 4.15 65 GLY A N 1
ATOM 910 C CA . GLY A 1 65 ? 8.968 18.112 12.000 1.00 74.54 65 GLY A CA 1
ATOM 911 C C . GLY A 1 65 ? 8.146 18.390 10.757 1.00 54.21 65 GLY A C 1
ATOM 912 O O . GLY A 1 65 ? 7.552 17.480 10.180 1.00 61.50 65 GLY A O 1
ATOM 916 N N . ALA A 1 66 ? 8.109 19.653 10.344 1.00 0.14 66 ALA A N 1
ATOM 917 C CA . ALA A 1 66 ? 7.354 20.049 9.162 1.00 31.02 66 ALA A CA 1
ATOM 918 C C . ALA A 1 66 ? 8.281 20.303 7.978 1.00 12.13 66 ALA A C 1
ATOM 919 O O . ALA A 1 66 ? 9.495 20.425 8.143 1.00 71.35 66 ALA A O 1
ATOM 926 N N . PHE A 1 67 ? 7.701 20.382 6.785 1.00 21.41 67 PHE A N 1
ATOM 927 C CA . PHE A 1 67 ? 8.476 20.620 5.573 1.00 70.41 67 PHE A CA 1
ATOM 928 C C . PHE A 1 67 ? 7.619 21.288 4.502 1.00 73.42 67 PHE A C 1
ATOM 929 O O . PHE A 1 67 ? 7.575 20.837 3.358 1.00 41.14 67 PHE A O 1
ATOM 946 N N . GLU A 1 68 ? 6.938 22.364 4.883 1.00 2.11 68 GLU A N 1
ATOM 947 C CA . GLU A 1 68 ? 6.081 23.093 3.956 1.00 50.22 68 GLU A CA 1
ATOM 948 C C . GLU A 1 68 ? 6.914 23.841 2.918 1.00 33.41 68 GLU A C 1
ATOM 949 O O . GLU A 1 68 ? 7.671 24.752 3.254 1.00 31.41 68 GLU A O 1
ATOM 961 N N . ILE A 1 69 ? 6.768 23.448 1.657 1.00 11.11 69 ILE A N 1
ATOM 962 C CA . ILE A 1 69 ? 7.506 24.081 0.571 1.00 75.44 69 ILE A CA 1
ATOM 963 C C . ILE A 1 69 ? 6.774 25.315 0.055 1.00 74.12 69 ILE A C 1
ATOM 964 O O . ILE A 1 69 ? 5.561 25.288 -0.151 1.00 13.01 69 ILE A O 1
ATOM 980 N N . GLU A 1 70 ? 7.520 26.395 -0.154 1.00 21.04 70 GLU A N 1
ATOM 981 C CA . GLU A 1 70 ? 6.941 27.639 -0.647 1.00 4.22 70 GLU A CA 1
ATOM 982 C C . GLU A 1 70 ? 7.744 28.183 -1.825 1.00 42.20 70 GLU A C 1
ATOM 983 O O . GLU A 1 70 ? 8.726 28.904 -1.641 1.00 35.11 70 GLU A O 1
ATOM 995 N N . ILE A 1 71 ? 7.320 27.832 -3.034 1.00 42.34 71 ILE A N 1
ATOM 996 C CA . ILE A 1 71 ? 7.999 28.285 -4.242 1.00 53.34 71 ILE A CA 1
ATOM 997 C C . ILE A 1 71 ? 7.976 29.806 -4.348 1.00 50.31 71 ILE A C 1
ATOM 998 O O . ILE A 1 71 ? 8.847 30.408 -4.975 1.00 74.03 71 ILE A O 1
ATOM 1014 N N . ASN A 1 72 ? 6.974 30.422 -3.728 1.00 44.23 72 ASN A N 1
ATOM 1015 C CA . ASN A 1 72 ? 6.839 31.874 -3.751 1.00 53.14 72 ASN A CA 1
ATOM 1016 C C . ASN A 1 72 ? 6.350 32.396 -2.404 1.00 12.31 72 ASN A C 1
ATOM 1017 O O . ASN A 1 72 ? 5.508 33.291 -2.341 1.00 41.45 72 ASN A O 1
ATOM 1028 N N . GLY A 1 73 ? 6.885 31.830 -1.326 1.00 52.13 73 GLY A N 1
ATOM 1029 C CA . GLY A 1 73 ? 6.491 32.251 0.006 1.00 45.34 73 GLY A CA 1
ATOM 1030 C C . GLY A 1 73 ? 5.102 31.773 0.379 1.00 64.35 73 GLY A C 1
ATOM 1031 O O . GLY A 1 73 ? 4.569 32.150 1.421 1.00 13.32 73 GLY A O 1
ATOM 1035 N N . GLN A 1 74 ? 4.516 30.941 -0.476 1.00 35.10 74 GLN A N 1
ATOM 1036 C CA . GLN A 1 74 ? 3.179 30.413 -0.231 1.00 73.31 74 GLN A CA 1
ATOM 1037 C C . GLN A 1 74 ? 3.164 28.892 -0.349 1.00 41.34 74 GLN A C 1
ATOM 1038 O O . GLN A 1 74 ? 3.503 28.337 -1.395 1.00 44.02 74 GLN A O 1
ATOM 1052 N N . LEU A 1 75 ? 2.770 28.224 0.729 1.00 74.13 75 LEU A N 1
ATOM 1053 C CA . LEU A 1 75 ? 2.711 26.766 0.746 1.00 11.33 75 LEU A CA 1
ATOM 1054 C C . LEU A 1 75 ? 1.908 26.239 -0.439 1.00 0.33 75 LEU A C 1
ATOM 1055 O O . LEU A 1 75 ? 0.703 26.471 -0.538 1.00 41.42 75 LEU A O 1
ATOM 1071 N N . VAL A 1 76 ? 2.584 25.527 -1.335 1.00 34.23 76 VAL A N 1
ATOM 1072 C CA . VAL A 1 76 ? 1.933 24.963 -2.512 1.00 11.44 76 VAL A CA 1
ATOM 1073 C C . VAL A 1 76 ? 1.918 23.440 -2.455 1.00 12.02 76 VAL A C 1
ATOM 1074 O O . VAL A 1 76 ? 1.106 22.791 -3.115 1.00 15.53 76 VAL A O 1
ATOM 1087 N N . PHE A 1 77 ? 2.821 22.874 -1.661 1.00 62.04 77 PHE A N 1
ATOM 1088 C CA . PHE A 1 77 ? 2.913 21.426 -1.518 1.00 75.32 77 PHE A CA 1
ATOM 1089 C C . PHE A 1 77 ? 3.559 21.050 -0.188 1.00 43.41 77 PHE A C 1
ATOM 1090 O O . PHE A 1 77 ? 4.719 21.378 0.065 1.00 74.11 77 PHE A O 1
ATOM 1107 N N . SER A 1 78 ? 2.801 20.362 0.659 1.00 74.45 78 SER A N 1
ATOM 1108 C CA . SER A 1 78 ? 3.297 19.945 1.965 1.00 43.03 78 SER A CA 1
ATOM 1109 C C . SER A 1 78 ? 3.882 18.537 1.900 1.00 51.30 78 SER A C 1
ATOM 1110 O O . SER A 1 78 ? 3.423 17.696 1.127 1.00 41.44 78 SER A O 1
ATOM 1118 N N . LYS A 1 79 ? 4.899 18.288 2.718 1.00 35.43 79 LYS A N 1
ATOM 1119 C CA . LYS A 1 79 ? 5.547 16.982 2.757 1.00 3.40 79 LYS A CA 1
ATOM 1120 C C . LYS A 1 79 ? 5.011 16.142 3.911 1.00 13.13 79 LYS A C 1
ATOM 1121 O O . LYS A 1 79 ? 5.260 14.938 3.985 1.00 42.13 79 LYS A O 1
ATOM 1140 N N . LEU A 1 80 ? 4.272 16.783 4.810 1.00 13.10 80 LEU A N 1
ATOM 1141 C CA . LEU A 1 80 ? 3.698 16.094 5.961 1.00 71.13 80 LEU A CA 1
ATOM 1142 C C . LEU A 1 80 ? 2.355 15.464 5.604 1.00 23.21 80 LEU A C 1
ATOM 1143 O O . LEU A 1 80 ? 1.679 14.897 6.461 1.00 34.41 80 LEU A O 1
ATOM 1159 N N . GLU A 1 81 ? 1.978 15.566 4.333 1.00 1.25 81 GLU A N 1
ATOM 1160 C CA . GLU A 1 81 ? 0.717 15.005 3.864 1.00 32.32 81 GLU A CA 1
ATOM 1161 C C . GLU A 1 81 ? 0.958 13.761 3.014 1.00 70.30 81 GLU A C 1
ATOM 1162 O O . GLU A 1 81 ? 0.353 12.714 3.241 1.00 13.01 81 GLU A O 1
ATOM 1174 N N . ASN A 1 82 ? 1.847 13.884 2.033 1.00 14.54 82 ASN A N 1
ATOM 1175 C CA . ASN A 1 82 ? 2.168 12.771 1.148 1.00 54.12 82 ASN A CA 1
ATOM 1176 C C . ASN A 1 82 ? 2.983 11.710 1.881 1.00 12.31 82 ASN A C 1
ATOM 1177 O O . ASN A 1 82 ? 2.680 10.520 1.809 1.00 64.03 82 ASN A O 1
ATOM 1188 N N . GLY A 1 83 ? 4.019 12.152 2.588 1.00 32.42 83 GLY A N 1
ATOM 1189 C CA . GLY A 1 83 ? 4.861 11.228 3.325 1.00 4.11 83 GLY A CA 1
ATOM 1190 C C . GLY A 1 83 ? 6.323 11.346 2.943 1.00 45.01 83 GLY A C 1
ATOM 1191 O O . GLY A 1 83 ? 7.160 10.577 3.414 1.00 34.53 83 GLY A O 1
ATOM 1195 N N . GLY A 1 84 ? 6.633 12.312 2.084 1.00 41.53 84 GLY A N 1
ATOM 1196 C CA . GLY A 1 84 ? 8.004 12.509 1.651 1.00 3.53 84 GLY A CA 1
ATOM 1197 C C . GLY A 1 84 ? 8.254 11.977 0.254 1.00 31.44 84 GLY A C 1
ATOM 1198 O O . GLY A 1 84 ? 7.338 11.910 -0.565 1.00 72.24 84 GLY A O 1
ATOM 1202 N N . PHE A 1 85 ? 9.498 11.598 -0.019 1.00 70.31 85 PHE A N 1
ATOM 1203 C CA . PHE A 1 85 ? 9.866 11.071 -1.328 1.00 23.51 85 PHE A CA 1
ATOM 1204 C C . PHE A 1 85 ? 9.685 12.130 -2.411 1.00 63.44 85 PHE A C 1
ATOM 1205 O O . PHE A 1 85 ? 8.864 11.992 -3.319 1.00 25.24 85 PHE A O 1
ATOM 1222 N N . PRO A 1 86 ? 10.470 13.213 -2.316 1.00 14.55 86 PRO A N 1
ATOM 1223 C CA . PRO A 1 86 ? 10.415 14.318 -3.278 1.00 61.42 86 PRO A CA 1
ATOM 1224 C C . PRO A 1 86 ? 10.962 13.922 -4.646 1.00 11.15 86 PRO A C 1
ATOM 1225 O O . PRO A 1 86 ? 11.324 12.767 -4.870 1.00 34.33 86 PRO A O 1
ATOM 1236 N N . TYR A 1 87 ? 11.020 14.888 -5.556 1.00 20.50 87 TYR A N 1
ATOM 1237 C CA . TYR A 1 87 ? 11.521 14.639 -6.902 1.00 43.15 87 TYR A CA 1
ATOM 1238 C C . TYR A 1 87 ? 12.381 15.802 -7.387 1.00 4.42 87 TYR A C 1
ATOM 1239 O O . TYR A 1 87 ? 11.984 16.963 -7.292 1.00 41.11 87 TYR A O 1
ATOM 1257 N N . GLU A 1 88 ? 13.562 15.481 -7.907 1.00 31.34 88 GLU A N 1
ATOM 1258 C CA . GLU A 1 88 ? 14.479 16.499 -8.406 1.00 71.40 88 GLU A CA 1
ATOM 1259 C C . GLU A 1 88 ? 13.805 17.365 -9.466 1.00 61.35 88 GLU A C 1
ATOM 1260 O O . GLU A 1 88 ? 14.204 18.506 -9.698 1.00 11.33 88 GLU A O 1
ATOM 1272 N N . LYS A 1 89 ? 12.781 16.813 -10.109 1.00 43.13 89 LYS A N 1
ATOM 1273 C CA . LYS A 1 89 ? 12.050 17.533 -11.145 1.00 42.21 89 LYS A CA 1
ATOM 1274 C C . LYS A 1 89 ? 10.881 18.309 -10.547 1.00 31.44 89 LYS A C 1
ATOM 1275 O O . LYS A 1 89 ? 10.371 19.249 -11.155 1.00 41.35 89 LYS A O 1
ATOM 1294 N N . ASP A 1 90 ? 10.462 17.909 -9.351 1.00 20.20 90 ASP A N 1
ATOM 1295 C CA . ASP A 1 90 ? 9.354 18.568 -8.669 1.00 44.10 90 ASP A CA 1
ATOM 1296 C C . ASP A 1 90 ? 9.833 19.821 -7.941 1.00 74.33 90 ASP A C 1
ATOM 1297 O O . ASP A 1 90 ? 9.056 20.747 -7.701 1.00 65.51 90 ASP A O 1
ATOM 1306 N N . LEU A 1 91 ? 11.114 19.843 -7.592 1.00 20.41 91 LEU A N 1
ATOM 1307 C CA . LEU A 1 91 ? 11.696 20.981 -6.890 1.00 43.31 91 LEU A CA 1
ATOM 1308 C C . LEU A 1 91 ? 12.284 21.986 -7.876 1.00 12.00 91 LEU A C 1
ATOM 1309 O O . LEU A 1 91 ? 12.606 23.116 -7.508 1.00 22.14 91 LEU A O 1
ATOM 1325 N N . ILE A 1 92 ? 12.418 21.568 -9.130 1.00 30.51 92 ILE A N 1
ATOM 1326 C CA . ILE A 1 92 ? 12.963 22.432 -10.169 1.00 42.10 92 ILE A CA 1
ATOM 1327 C C . ILE A 1 92 ? 11.858 22.974 -11.069 1.00 61.45 92 ILE A C 1
ATOM 1328 O O . ILE A 1 92 ? 11.996 24.043 -11.662 1.00 71.03 92 ILE A O 1
ATOM 1344 N N . GLU A 1 93 ? 10.762 22.228 -11.165 1.00 54.11 93 GLU A N 1
ATOM 1345 C CA . GLU A 1 93 ? 9.632 22.635 -11.993 1.00 20.22 93 GLU A CA 1
ATOM 1346 C C . GLU A 1 93 ? 8.754 23.643 -11.257 1.00 75.42 93 GLU A C 1
ATOM 1347 O O . GLU A 1 93 ? 7.751 24.115 -11.792 1.00 60.12 93 GLU A O 1
ATOM 1359 N N . ALA A 1 94 ? 9.138 23.966 -10.027 1.00 14.42 94 ALA A N 1
ATOM 1360 C CA . ALA A 1 94 ? 8.387 24.919 -9.218 1.00 32.42 94 ALA A CA 1
ATOM 1361 C C . ALA A 1 94 ? 8.486 26.327 -9.794 1.00 24.01 94 ALA A C 1
ATOM 1362 O O . ALA A 1 94 ? 7.473 26.995 -10.003 1.00 4.11 94 ALA A O 1
ATOM 1369 N N . ILE A 1 95 ? 9.712 26.772 -10.048 1.00 4.05 95 ILE A N 1
ATOM 1370 C CA . ILE A 1 95 ? 9.943 28.101 -10.600 1.00 10.12 95 ILE A CA 1
ATOM 1371 C C . ILE A 1 95 ? 9.535 28.165 -12.068 1.00 32.04 95 ILE A C 1
ATOM 1372 O O . ILE A 1 95 ? 9.197 29.231 -12.583 1.00 23.12 95 ILE A O 1
ATOM 1388 N N . ARG A 1 96 ? 9.567 27.016 -12.735 1.00 55.34 96 ARG A N 1
ATOM 1389 C CA . ARG A 1 96 ? 9.199 26.941 -14.144 1.00 42.33 96 ARG A CA 1
ATOM 1390 C C . ARG A 1 96 ? 7.705 27.186 -14.330 1.00 74.13 96 ARG A C 1
ATOM 1391 O O . ARG A 1 96 ? 7.272 27.684 -15.369 1.00 52.44 96 ARG A O 1
ATOM 1412 N N . ARG A 1 97 ? 6.922 26.831 -13.317 1.00 14.33 97 ARG A N 1
ATOM 1413 C CA . ARG A 1 97 ? 5.476 27.011 -13.369 1.00 73.42 97 ARG A CA 1
ATOM 1414 C C . ARG A 1 97 ? 5.065 28.316 -12.694 1.00 51.25 97 ARG A C 1
ATOM 1415 O O . ARG A 1 97 ? 4.028 28.894 -13.018 1.00 73.01 97 ARG A O 1
ATOM 1436 N N . ALA A 1 98 ? 5.886 28.774 -11.755 1.00 14.40 98 ALA A N 1
ATOM 1437 C CA . ALA A 1 98 ? 5.609 30.012 -11.036 1.00 34.31 98 ALA A CA 1
ATOM 1438 C C . ALA A 1 98 ? 6.031 31.228 -11.853 1.00 24.11 98 ALA A C 1
ATOM 1439 O O . ALA A 1 98 ? 5.281 32.196 -11.976 1.00 5.20 98 ALA A O 1
ATOM 1446 N N . SER A 1 99 ? 7.237 31.171 -12.409 1.00 4.40 99 SER A N 1
ATOM 1447 C CA . SER A 1 99 ? 7.762 32.271 -13.211 1.00 32.32 99 SER A CA 1
ATOM 1448 C C . SER A 1 99 ? 7.046 32.352 -14.556 1.00 31.14 99 SER A C 1
ATOM 1449 O O . SER A 1 99 ? 7.159 33.346 -15.272 1.00 33.40 99 SER A O 1
ATOM 1457 N N . ASN A 1 100 ? 6.309 31.298 -14.891 1.00 61.12 100 ASN A N 1
ATOM 1458 C CA . ASN A 1 100 ? 5.575 31.248 -16.150 1.00 55.41 100 ASN A CA 1
ATOM 1459 C C . ASN A 1 100 ? 4.504 32.334 -16.198 1.00 42.55 100 ASN A C 1
ATOM 1460 O O . ASN A 1 100 ? 4.152 32.827 -17.270 1.00 21.54 100 ASN A O 1
ATOM 1471 N N . GLY A 1 101 ? 3.990 32.704 -15.029 1.00 45.21 101 GLY A N 1
ATOM 1472 C CA . GLY A 1 101 ? 2.966 33.730 -14.960 1.00 20.21 101 GLY A CA 1
ATOM 1473 C C . GLY A 1 101 ? 1.565 33.154 -15.016 1.00 52.45 101 GLY A C 1
ATOM 1474 O O . GLY A 1 101 ? 0.604 33.871 -15.295 1.00 62.14 101 GLY A O 1
ATOM 1478 N N . GLU A 1 102 ? 1.449 31.857 -14.753 1.00 35.42 102 GLU A N 1
ATOM 1479 C CA . GLU A 1 102 ? 0.154 31.186 -14.778 1.00 21.31 102 GLU A CA 1
ATOM 1480 C C . GLU A 1 102 ? -0.175 30.587 -13.413 1.00 51.23 102 GLU A C 1
ATOM 1481 O O . GLU A 1 102 ? 0.720 30.226 -12.648 1.00 73.53 102 GLU A O 1
ATOM 1493 N N . THR A 1 103 ? -1.466 30.486 -13.114 1.00 15.12 103 THR A N 1
ATOM 1494 C CA . THR A 1 103 ? -1.915 29.934 -11.842 1.00 31.30 103 THR A CA 1
ATOM 1495 C C . THR A 1 103 ? -1.274 28.577 -11.575 1.00 73.53 103 THR A C 1
ATOM 1496 O O . THR A 1 103 ? -0.980 27.824 -12.505 1.00 34.21 103 THR A O 1
ATOM 1507 N N . LEU A 1 104 ? -1.060 28.269 -10.301 1.00 34.22 104 LEU A N 1
ATOM 1508 C CA . LEU A 1 104 ? -0.454 27.000 -9.911 1.00 54.24 104 LEU A CA 1
ATOM 1509 C C . LEU A 1 104 ? -1.411 26.181 -9.050 1.00 40.54 104 LEU A C 1
ATOM 1510 O O . LEU A 1 104 ? -2.456 26.674 -8.628 1.00 12.25 104 LEU A O 1
ATOM 1526 N N . GLU A 1 105 ? -1.044 24.930 -8.794 1.00 31.33 105 GLU A N 1
ATOM 1527 C CA . GLU A 1 105 ? -1.870 24.044 -7.982 1.00 22.34 105 GLU A CA 1
ATOM 1528 C C . GLU A 1 105 ? -2.106 24.638 -6.596 1.00 54.54 105 GLU A C 1
ATOM 1529 O O . GLU A 1 105 ? -1.162 25.001 -5.894 1.00 35.22 105 GLU A O 1
ATOM 1541 N N . LYS A 1 106 ? -3.374 24.737 -6.210 1.00 21.42 106 LYS A N 1
ATOM 1542 C CA . LYS A 1 106 ? -3.737 25.286 -4.909 1.00 52.31 106 LYS A CA 1
ATOM 1543 C C . LYS A 1 106 ? -4.533 24.273 -4.093 1.00 73.23 106 LYS A C 1
ATOM 1544 O O . LYS A 1 106 ? -5.052 23.296 -4.635 1.00 52.32 106 LYS A O 1
ATOM 1563 N N . ILE A 1 107 ? -4.627 24.512 -2.790 1.00 23.14 107 ILE A N 1
ATOM 1564 C CA . ILE A 1 107 ? -5.362 23.621 -1.901 1.00 30.03 107 ILE A CA 1
ATOM 1565 C C . ILE A 1 107 ? -6.513 24.352 -1.219 1.00 13.33 107 ILE A C 1
ATOM 1566 O O . ILE A 1 107 ? -6.350 25.470 -0.728 1.00 55.12 107 ILE A O 1
ATOM 1582 N N . THR A 1 108 ? -7.679 23.713 -1.189 1.00 43.02 108 THR A N 1
ATOM 1583 C CA . THR A 1 108 ? -8.858 24.302 -0.567 1.00 23.42 108 THR A CA 1
ATOM 1584 C C . THR A 1 108 ? -8.815 24.145 0.949 1.00 0.50 108 THR A C 1
ATOM 1585 O O . THR A 1 108 ? -9.482 24.880 1.677 1.00 62.41 108 THR A O 1
ATOM 1596 N N . ASN A 1 109 ? -8.026 23.185 1.418 1.00 23.43 109 ASN A N 1
ATOM 1597 C CA . ASN A 1 109 ? -7.896 22.933 2.849 1.00 71.51 109 ASN A CA 1
ATOM 1598 C C . ASN A 1 109 ? -9.251 22.605 3.469 1.00 53.34 109 ASN A C 1
ATOM 1599 O O . ASN A 1 109 ? -9.622 23.160 4.503 1.00 35.41 109 ASN A O 1
ATOM 1610 N N . SER A 1 110 ? -9.986 21.701 2.829 1.00 64.24 110 SER A N 1
ATOM 1611 C CA . SER A 1 110 ? -11.301 21.302 3.315 1.00 72.43 110 SER A CA 1
ATOM 1612 C C . SER A 1 110 ? -11.196 20.085 4.230 1.00 51.24 110 SER A C 1
ATOM 1613 O O . SER A 1 110 ? -12.205 19.561 4.702 1.00 40.10 110 SER A O 1
ATOM 1621 N N . ARG A 1 111 ? -9.968 19.642 4.475 1.00 65.51 111 ARG A N 1
ATOM 1622 C CA . ARG A 1 111 ? -9.729 18.486 5.332 1.00 53.42 111 ARG A CA 1
ATOM 1623 C C . ARG A 1 111 ? -8.565 18.746 6.283 1.00 1.11 111 ARG A C 1
ATOM 1624 O O . ARG A 1 111 ? -7.705 19.591 6.035 1.00 43.15 111 ARG A O 1
ATOM 1645 N N . PRO A 1 112 ? -8.536 18.003 7.400 1.00 44.34 112 PRO A N 1
ATOM 1646 C CA . PRO A 1 112 ? -7.482 18.135 8.411 1.00 53.14 112 PRO A CA 1
ATOM 1647 C C . PRO A 1 112 ? -6.135 17.620 7.915 1.00 35.42 112 PRO A C 1
ATOM 1648 O O . PRO A 1 112 ? -6.039 16.956 6.882 1.00 12.43 112 PRO A O 1
ATOM 1659 N N . PRO A 1 113 ? -5.069 17.930 8.667 1.00 32.34 113 PRO A N 1
ATOM 1660 C CA . PRO A 1 113 ? -3.708 17.506 8.324 1.00 13.54 113 PRO A CA 1
ATOM 1661 C C . PRO A 1 113 ? -3.510 16.004 8.489 1.00 61.54 113 PRO A C 1
ATOM 1662 O O . PRO A 1 113 ? -3.610 15.472 9.595 1.00 33.11 113 PRO A O 1
ATOM 1673 N N . CYS A 1 114 ? -3.228 15.324 7.382 1.00 3.54 114 CYS A N 1
ATOM 1674 C CA . CYS A 1 114 ? -3.015 13.882 7.404 1.00 33.53 114 CYS A CA 1
ATOM 1675 C C . CYS A 1 114 ? -1.926 13.507 8.404 1.00 44.43 114 CYS A C 1
ATOM 1676 O O . CYS A 1 114 ? -0.736 13.667 8.130 1.00 10.41 114 CYS A O 1
ATOM 1684 N N . VAL A 1 115 ? -2.340 13.010 9.564 1.00 31.45 115 VAL A N 1
ATOM 1685 C CA . VAL A 1 115 ? -1.400 12.613 10.606 1.00 44.13 115 VAL A CA 1
ATOM 1686 C C . VAL A 1 115 ? -0.771 11.260 10.292 1.00 2.21 115 VAL A C 1
ATOM 1687 O O . VAL A 1 115 ? -1.058 10.655 9.259 1.00 54.43 115 VAL A O 1
ATOM 1700 N N . ILE A 1 116 ? 0.088 10.791 11.190 1.00 23.25 116 ILE A N 1
ATOM 1701 C CA . ILE A 1 116 ? 0.757 9.508 11.010 1.00 13.12 116 ILE A CA 1
ATOM 1702 C C . ILE A 1 116 ? 1.007 8.826 12.351 1.00 62.54 116 ILE A C 1
ATOM 1703 O O . ILE A 1 116 ? 1.717 9.355 13.206 1.00 3.25 116 ILE A O 1
ATOM 1719 N N . LEU A 1 117 ? 0.421 7.646 12.526 1.00 3.33 117 LEU A N 1
ATOM 1720 C CA . LEU A 1 117 ? 0.582 6.889 13.762 1.00 22.35 117 LEU A CA 1
ATOM 1721 C C . LEU A 1 117 ? 1.666 5.825 13.613 1.00 55.45 117 LEU A C 1
ATOM 1722 O O . LEU A 1 117 ? 2.071 5.196 14.589 1.00 22.13 117 LEU A O 1
ATOM 1738 N N . GLY A 1 1 ? 8.186 -8.462 1.588 1.00 11.43 1 GLY A N 2
ATOM 1739 C CA . GLY A 1 1 ? 8.233 -7.160 2.228 1.00 53.31 1 GLY A CA 2
ATOM 1740 C C . GLY A 1 1 ? 8.158 -6.021 1.231 1.00 55.35 1 GLY A C 2
ATOM 1741 O O . GLY A 1 1 ? 8.657 -6.133 0.111 1.00 10.11 1 GLY A O 2
ATOM 1745 N N . SER A 1 2 ? 7.530 -4.921 1.636 1.00 21.42 2 SER A N 2
ATOM 1746 C CA . SER A 1 2 ? 7.386 -3.759 0.768 1.00 42.22 2 SER A CA 2
ATOM 1747 C C . SER A 1 2 ? 8.543 -2.784 0.969 1.00 74.22 2 SER A C 2
ATOM 1748 O O . SER A 1 2 ? 9.124 -2.709 2.051 1.00 40.23 2 SER A O 2
ATOM 1756 N N . MET A 1 3 ? 8.870 -2.040 -0.082 1.00 42.23 3 MET A N 2
ATOM 1757 C CA . MET A 1 3 ? 9.956 -1.068 -0.022 1.00 23.53 3 MET A CA 2
ATOM 1758 C C . MET A 1 3 ? 9.852 -0.064 -1.165 1.00 62.43 3 MET A C 2
ATOM 1759 O O . MET A 1 3 ? 9.018 -0.211 -2.058 1.00 71.04 3 MET A O 2
ATOM 1773 N N . SER A 1 4 ? 10.704 0.955 -1.131 1.00 1.40 4 SER A N 2
ATOM 1774 C CA . SER A 1 4 ? 10.705 1.986 -2.163 1.00 34.14 4 SER A CA 2
ATOM 1775 C C . SER A 1 4 ? 11.709 1.653 -3.262 1.00 53.41 4 SER A C 2
ATOM 1776 O O . SER A 1 4 ? 11.331 1.357 -4.395 1.00 13.32 4 SER A O 2
ATOM 1784 N N . GLY A 1 5 ? 12.992 1.705 -2.918 1.00 62.13 5 GLY A N 2
ATOM 1785 C CA . GLY A 1 5 ? 14.032 1.407 -3.886 1.00 51.31 5 GLY A CA 2
ATOM 1786 C C . GLY A 1 5 ? 14.749 2.653 -4.369 1.00 35.25 5 GLY A C 2
ATOM 1787 O O . GLY A 1 5 ? 15.787 2.564 -5.023 1.00 10.34 5 GLY A O 2
ATOM 1791 N N . GLU A 1 6 ? 14.192 3.816 -4.046 1.00 50.34 6 GLU A N 2
ATOM 1792 C CA . GLU A 1 6 ? 14.785 5.085 -4.454 1.00 75.32 6 GLU A CA 2
ATOM 1793 C C . GLU A 1 6 ? 15.463 4.956 -5.815 1.00 71.31 6 GLU A C 2
ATOM 1794 O O . GLU A 1 6 ? 16.685 5.039 -5.938 1.00 21.40 6 GLU A O 2
ATOM 1806 N N . PRO A 1 7 ? 14.652 4.747 -6.863 1.00 13.03 7 PRO A N 2
ATOM 1807 C CA . PRO A 1 7 ? 15.150 4.602 -8.233 1.00 64.15 7 PRO A CA 2
ATOM 1808 C C . PRO A 1 7 ? 15.698 5.911 -8.793 1.00 33.41 7 PRO A C 2
ATOM 1809 O O . PRO A 1 7 ? 15.450 6.983 -8.244 1.00 4.33 7 PRO A O 2
ATOM 1820 N N . GLY A 1 8 ? 16.443 5.814 -9.890 1.00 12.50 8 GLY A N 2
ATOM 1821 C CA . GLY A 1 8 ? 17.013 6.999 -10.505 1.00 70.45 8 GLY A CA 2
ATOM 1822 C C . GLY A 1 8 ? 17.975 6.663 -11.628 1.00 21.44 8 GLY A C 2
ATOM 1823 O O . GLY A 1 8 ? 19.070 6.156 -11.383 1.00 73.25 8 GLY A O 2
ATOM 1827 N N . GLN A 1 9 ? 17.565 6.944 -12.860 1.00 65.23 9 GLN A N 2
ATOM 1828 C CA . GLN A 1 9 ? 18.399 6.665 -14.024 1.00 0.51 9 GLN A CA 2
ATOM 1829 C C . GLN A 1 9 ? 18.177 7.708 -15.114 1.00 43.34 9 GLN A C 2
ATOM 1830 O O . GLN A 1 9 ? 17.179 7.667 -15.835 1.00 0.45 9 GLN A O 2
ATOM 1844 N N . THR A 1 10 ? 19.115 8.644 -15.231 1.00 74.02 10 THR A N 2
ATOM 1845 C CA . THR A 1 10 ? 19.021 9.699 -16.233 1.00 30.34 10 THR A CA 2
ATOM 1846 C C . THR A 1 10 ? 20.115 9.557 -17.285 1.00 31.43 10 THR A C 2
ATOM 1847 O O . THR A 1 10 ? 21.119 8.881 -17.062 1.00 45.01 10 THR A O 2
ATOM 1858 N N . SER A 1 11 ? 19.914 10.198 -18.431 1.00 74.04 11 SER A N 2
ATOM 1859 C CA . SER A 1 11 ? 20.882 10.140 -19.520 1.00 2.22 11 SER A CA 2
ATOM 1860 C C . SER A 1 11 ? 21.994 11.165 -19.313 1.00 33.41 11 SER A C 2
ATOM 1861 O O . SER A 1 11 ? 21.927 11.995 -18.407 1.00 3.52 11 SER A O 2
ATOM 1869 N N . VAL A 1 12 ? 23.016 11.099 -20.160 1.00 71.21 12 VAL A N 2
ATOM 1870 C CA . VAL A 1 12 ? 24.142 12.020 -20.072 1.00 43.32 12 VAL A CA 2
ATOM 1871 C C . VAL A 1 12 ? 24.247 12.881 -21.326 1.00 65.12 12 VAL A C 2
ATOM 1872 O O . VAL A 1 12 ? 23.852 12.462 -22.414 1.00 24.03 12 VAL A O 2
ATOM 1885 N N . ALA A 1 13 ? 24.783 14.087 -21.167 1.00 24.54 13 ALA A N 2
ATOM 1886 C CA . ALA A 1 13 ? 24.943 15.006 -22.286 1.00 62.24 13 ALA A CA 2
ATOM 1887 C C . ALA A 1 13 ? 25.840 16.180 -21.909 1.00 50.00 13 ALA A C 2
ATOM 1888 O O . ALA A 1 13 ? 26.047 16.482 -20.733 1.00 75.14 13 ALA A O 2
ATOM 1895 N N . PRO A 1 14 ? 26.387 16.859 -22.928 1.00 41.21 14 PRO A N 2
ATOM 1896 C CA . PRO A 1 14 ? 27.271 18.011 -22.728 1.00 1.24 14 PRO A CA 2
ATOM 1897 C C . PRO A 1 14 ? 26.525 19.227 -22.189 1.00 44.40 14 PRO A C 2
ATOM 1898 O O . PRO A 1 14 ? 25.295 19.274 -22.172 1.00 62.01 14 PRO A O 2
ATOM 1909 N N . PRO A 1 15 ? 27.285 20.237 -21.738 1.00 62.33 15 PRO A N 2
ATOM 1910 C CA . PRO A 1 15 ? 26.717 21.472 -21.192 1.00 12.43 15 PRO A CA 2
ATOM 1911 C C . PRO A 1 15 ? 26.047 22.326 -22.263 1.00 74.31 15 PRO A C 2
ATOM 1912 O O . PRO A 1 15 ? 26.699 22.874 -23.152 1.00 75.32 15 PRO A O 2
ATOM 1923 N N . PRO A 1 16 ? 24.713 22.443 -22.179 1.00 20.11 16 PRO A N 2
ATOM 1924 C CA . PRO A 1 16 ? 23.926 23.229 -23.133 1.00 53.41 16 PRO A CA 2
ATOM 1925 C C . PRO A 1 16 ? 24.165 24.728 -22.986 1.00 11.14 16 PRO A C 2
ATOM 1926 O O . PRO A 1 16 ? 24.979 25.158 -22.169 1.00 42.04 16 PRO A O 2
ATOM 1937 N N . GLU A 1 17 ? 23.450 25.518 -23.780 1.00 55.04 17 GLU A N 2
ATOM 1938 C CA . GLU A 1 17 ? 23.586 26.969 -23.737 1.00 54.21 17 GLU A CA 2
ATOM 1939 C C . GLU A 1 17 ? 23.433 27.488 -22.310 1.00 71.31 17 GLU A C 2
ATOM 1940 O O . GLU A 1 17 ? 22.801 26.847 -21.471 1.00 13.20 17 GLU A O 2
ATOM 1952 N N . GLU A 1 18 ? 24.017 28.652 -22.044 1.00 24.42 18 GLU A N 2
ATOM 1953 C CA . GLU A 1 18 ? 23.947 29.255 -20.718 1.00 44.33 18 GLU A CA 2
ATOM 1954 C C . GLU A 1 18 ? 22.731 30.168 -20.600 1.00 14.51 18 GLU A C 2
ATOM 1955 O O . GLU A 1 18 ? 22.756 31.316 -21.045 1.00 72.14 18 GLU A O 2
ATOM 1967 N N . VAL A 1 19 ? 21.666 29.650 -19.996 1.00 54.34 19 VAL A N 2
ATOM 1968 C CA . VAL A 1 19 ? 20.439 30.418 -19.818 1.00 72.23 19 VAL A CA 2
ATOM 1969 C C . VAL A 1 19 ? 19.776 30.093 -18.485 1.00 32.45 19 VAL A C 2
ATOM 1970 O O . VAL A 1 19 ? 19.754 28.939 -18.057 1.00 15.12 19 VAL A O 2
ATOM 1983 N N . GLU A 1 20 ? 19.236 31.118 -17.832 1.00 64.25 20 GLU A N 2
ATOM 1984 C CA . GLU A 1 20 ? 18.573 30.940 -16.546 1.00 53.23 20 GLU A CA 2
ATOM 1985 C C . GLU A 1 20 ? 17.106 31.352 -16.630 1.00 35.43 20 GLU A C 2
ATOM 1986 O O . GLU A 1 20 ? 16.679 32.345 -16.041 1.00 33.14 20 GLU A O 2
ATOM 1998 N N . PRO A 1 21 ? 16.314 30.571 -17.380 1.00 22.51 21 PRO A N 2
ATOM 1999 C CA . PRO A 1 21 ? 14.883 30.833 -17.559 1.00 21.01 21 PRO A CA 2
ATOM 2000 C C . PRO A 1 21 ? 14.084 30.585 -16.284 1.00 4.32 21 PRO A C 2
ATOM 2001 O O . PRO A 1 21 ? 12.922 30.975 -16.183 1.00 33.44 21 PRO A O 2
ATOM 2012 N N . GLY A 1 22 ? 14.717 29.935 -15.311 1.00 53.15 22 GLY A N 2
ATOM 2013 C CA . GLY A 1 22 ? 14.049 29.647 -14.055 1.00 42.25 22 GLY A CA 2
ATOM 2014 C C . GLY A 1 22 ? 13.912 30.875 -13.177 1.00 72.12 22 GLY A C 2
ATOM 2015 O O . GLY A 1 22 ? 13.209 30.848 -12.167 1.00 54.52 22 GLY A O 2
ATOM 2019 N N . SER A 1 23 ? 14.587 31.954 -13.561 1.00 75.22 23 SER A N 2
ATOM 2020 C CA . SER A 1 23 ? 14.541 33.196 -12.798 1.00 70.41 23 SER A CA 2
ATOM 2021 C C . SER A 1 23 ? 13.113 33.725 -12.707 1.00 0.02 23 SER A C 2
ATOM 2022 O O . SER A 1 23 ? 12.338 33.621 -13.657 1.00 23.43 23 SER A O 2
ATOM 2030 N N . GLY A 1 24 ? 12.772 34.294 -11.555 1.00 10.35 24 GLY A N 2
ATOM 2031 C CA . GLY A 1 24 ? 11.438 34.832 -11.359 1.00 23.12 24 GLY A CA 2
ATOM 2032 C C . GLY A 1 24 ? 10.761 34.267 -10.126 1.00 75.34 24 GLY A C 2
ATOM 2033 O O . GLY A 1 24 ? 9.555 34.434 -9.940 1.00 61.31 24 GLY A O 2
ATOM 2037 N N . VAL A 1 25 ? 11.536 33.594 -9.282 1.00 63.23 25 VAL A N 2
ATOM 2038 C CA . VAL A 1 25 ? 11.004 33.001 -8.061 1.00 53.13 25 VAL A CA 2
ATOM 2039 C C . VAL A 1 25 ? 12.001 33.116 -6.914 1.00 41.31 25 VAL A C 2
ATOM 2040 O O . VAL A 1 25 ? 13.211 33.175 -7.134 1.00 0.44 25 VAL A O 2
ATOM 2053 N N . ARG A 1 26 ? 11.485 33.147 -5.690 1.00 3.13 26 ARG A N 2
ATOM 2054 C CA . ARG A 1 26 ? 12.331 33.256 -4.507 1.00 32.10 26 ARG A CA 2
ATOM 2055 C C . ARG A 1 26 ? 12.068 32.103 -3.543 1.00 21.31 26 ARG A C 2
ATOM 2056 O O . ARG A 1 26 ? 11.153 32.164 -2.721 1.00 72.24 26 ARG A O 2
ATOM 2077 N N . ILE A 1 27 ? 12.876 31.053 -3.650 1.00 1.31 27 ILE A N 2
ATOM 2078 C CA . ILE A 1 27 ? 12.731 29.887 -2.788 1.00 1.15 27 ILE A CA 2
ATOM 2079 C C . ILE A 1 27 ? 13.149 30.206 -1.356 1.00 45.33 27 ILE A C 2
ATOM 2080 O O . ILE A 1 27 ? 14.072 30.989 -1.127 1.00 53.15 27 ILE A O 2
ATOM 2096 N N . VAL A 1 28 ? 12.466 29.593 -0.395 1.00 50.30 28 VAL A N 2
ATOM 2097 C CA . VAL A 1 28 ? 12.768 29.809 1.015 1.00 42.41 28 VAL A CA 2
ATOM 2098 C C . VAL A 1 28 ? 12.420 28.580 1.846 1.00 31.13 28 VAL A C 2
ATOM 2099 O O . VAL A 1 28 ? 11.275 28.403 2.264 1.00 43.40 28 VAL A O 2
ATOM 2112 N N . VAL A 1 29 ? 13.415 27.732 2.084 1.00 63.52 29 VAL A N 2
ATOM 2113 C CA . VAL A 1 29 ? 13.215 26.518 2.867 1.00 1.33 29 VAL A CA 2
ATOM 2114 C C . VAL A 1 29 ? 13.164 26.829 4.359 1.00 54.52 29 VAL A C 2
ATOM 2115 O O . VAL A 1 29 ? 14.199 26.959 5.011 1.00 14.34 29 VAL A O 2
ATOM 2128 N N . GLU A 1 30 ? 11.951 26.947 4.892 1.00 44.23 30 GLU A N 2
ATOM 2129 C CA . GLU A 1 30 ? 11.765 27.244 6.307 1.00 25.33 30 GLU A CA 2
ATOM 2130 C C . GLU A 1 30 ? 11.978 25.994 7.157 1.00 14.22 30 GLU A C 2
ATOM 2131 O O . GLU A 1 30 ? 11.130 25.101 7.190 1.00 5.30 30 GLU A O 2
ATOM 2143 N N . TYR A 1 31 ? 13.114 25.938 7.843 1.00 40.43 31 TYR A N 2
ATOM 2144 C CA . TYR A 1 31 ? 13.440 24.798 8.691 1.00 71.24 31 TYR A CA 2
ATOM 2145 C C . TYR A 1 31 ? 14.182 25.246 9.946 1.00 41.53 31 TYR A C 2
ATOM 2146 O O . TYR A 1 31 ? 14.729 26.348 9.998 1.00 43.44 31 TYR A O 2
ATOM 2164 N N . CYS A 1 32 ? 14.197 24.384 10.956 1.00 30.14 32 CYS A N 2
ATOM 2165 C CA . CYS A 1 32 ? 14.871 24.688 12.213 1.00 43.55 32 CYS A CA 2
ATOM 2166 C C . CYS A 1 32 ? 16.384 24.552 12.065 1.00 31.50 32 CYS A C 2
ATOM 2167 O O . CYS A 1 32 ? 16.915 23.442 12.022 1.00 10.43 32 CYS A O 2
ATOM 2174 N N . GLU A 1 33 ? 17.071 25.687 11.988 1.00 13.22 33 GLU A N 2
ATOM 2175 C CA . GLU A 1 33 ? 18.522 25.693 11.845 1.00 52.40 33 GLU A CA 2
ATOM 2176 C C . GLU A 1 33 ? 19.182 24.894 12.965 1.00 45.52 33 GLU A C 2
ATOM 2177 O O . GLU A 1 33 ? 19.852 23.888 12.732 1.00 73.30 33 GLU A O 2
ATOM 2189 N N . PRO A 1 34 ? 18.991 25.353 14.211 1.00 44.44 34 PRO A N 2
ATOM 2190 C CA . PRO A 1 34 ? 19.560 24.697 15.392 1.00 50.42 34 PRO A CA 2
ATOM 2191 C C . PRO A 1 34 ? 18.902 23.353 15.681 1.00 31.42 34 PRO A C 2
ATOM 2192 O O . PRO A 1 34 ? 18.342 23.142 16.758 1.00 44.52 34 PRO A O 2
ATOM 2203 N N . CYS A 1 35 ? 18.973 22.444 14.714 1.00 52.20 35 CYS A N 2
ATOM 2204 C CA . CYS A 1 35 ? 18.384 21.119 14.864 1.00 21.13 35 CYS A CA 2
ATOM 2205 C C . CYS A 1 35 ? 19.179 20.079 14.080 1.00 33.40 35 CYS A C 2
ATOM 2206 O O . CYS A 1 35 ? 19.424 18.975 14.564 1.00 21.25 35 CYS A O 2
ATOM 2213 N N . GLY A 1 36 ? 19.578 20.440 12.864 1.00 4.14 36 GLY A N 2
ATOM 2214 C CA . GLY A 1 36 ? 20.341 19.528 12.032 1.00 30.25 36 GLY A CA 2
ATOM 2215 C C . GLY A 1 36 ? 19.686 19.285 10.687 1.00 2.21 36 GLY A C 2
ATOM 2216 O O . GLY A 1 36 ? 20.099 18.399 9.938 1.00 34.05 36 GLY A O 2
ATOM 2220 N N . PHE A 1 37 ? 18.661 20.073 10.379 1.00 44.11 37 PHE A N 2
ATOM 2221 C CA . PHE A 1 37 ? 17.946 19.938 9.115 1.00 30.14 37 PHE A CA 2
ATOM 2222 C C . PHE A 1 37 ? 18.690 20.651 7.990 1.00 13.52 37 PHE A C 2
ATOM 2223 O O . PHE A 1 37 ? 18.288 20.587 6.829 1.00 40.11 37 PHE A O 2
ATOM 2240 N N . GLU A 1 38 ? 19.776 21.332 8.345 1.00 74.53 38 GLU A N 2
ATOM 2241 C CA . GLU A 1 38 ? 20.575 22.058 7.365 1.00 14.42 38 GLU A CA 2
ATOM 2242 C C . GLU A 1 38 ? 21.343 21.094 6.467 1.00 65.13 38 GLU A C 2
ATOM 2243 O O . GLU A 1 38 ? 21.867 21.484 5.424 1.00 52.24 38 GLU A O 2
ATOM 2255 N N . ALA A 1 39 ? 21.407 19.833 6.880 1.00 24.45 39 ALA A N 2
ATOM 2256 C CA . ALA A 1 39 ? 22.110 18.812 6.114 1.00 64.35 39 ALA A CA 2
ATOM 2257 C C . ALA A 1 39 ? 21.327 18.428 4.863 1.00 33.51 39 ALA A C 2
ATOM 2258 O O . ALA A 1 39 ? 21.893 17.924 3.892 1.00 20.25 39 ALA A O 2
ATOM 2265 N N . THR A 1 40 ? 20.019 18.668 4.893 1.00 64.45 40 THR A N 2
ATOM 2266 C CA . THR A 1 40 ? 19.157 18.345 3.762 1.00 5.04 40 THR A CA 2
ATOM 2267 C C . THR A 1 40 ? 18.882 19.579 2.911 1.00 1.11 40 THR A C 2
ATOM 2268 O O . THR A 1 40 ? 18.467 19.469 1.757 1.00 45.20 40 THR A O 2
ATOM 2279 N N . TYR A 1 41 ? 19.115 20.753 3.487 1.00 45.22 41 TYR A N 2
ATOM 2280 C CA . TYR A 1 41 ? 18.891 22.009 2.781 1.00 73.13 41 TYR A CA 2
ATOM 2281 C C . TYR A 1 41 ? 20.089 22.364 1.906 1.00 3.32 41 TYR A C 2
ATOM 2282 O O . TYR A 1 41 ? 19.944 23.002 0.862 1.00 22.04 41 TYR A O 2
ATOM 2300 N N . LEU A 1 42 ? 21.274 21.947 2.339 1.00 34.35 42 LEU A N 2
ATOM 2301 C CA . LEU A 1 42 ? 22.499 22.219 1.597 1.00 5.31 42 LEU A CA 2
ATOM 2302 C C . LEU A 1 42 ? 22.640 21.271 0.411 1.00 53.15 42 LEU A C 2
ATOM 2303 O O . LEU A 1 42 ? 22.973 21.693 -0.696 1.00 70.44 42 LEU A O 2
ATOM 2319 N N . GLU A 1 43 ? 22.381 19.989 0.650 1.00 51.30 43 GLU A N 2
ATOM 2320 C CA . GLU A 1 43 ? 22.477 18.982 -0.400 1.00 43.10 43 GLU A CA 2
ATOM 2321 C C . GLU A 1 43 ? 21.682 19.403 -1.632 1.00 53.14 43 GLU A C 2
ATOM 2322 O O . GLU A 1 43 ? 22.168 19.311 -2.760 1.00 73.15 43 GLU A O 2
ATOM 2334 N N . LEU A 1 44 ? 20.456 19.865 -1.409 1.00 24.33 44 LEU A N 2
ATOM 2335 C CA . LEU A 1 44 ? 19.592 20.300 -2.500 1.00 73.11 44 LEU A CA 2
ATOM 2336 C C . LEU A 1 44 ? 19.984 21.692 -2.984 1.00 45.01 44 LEU A C 2
ATOM 2337 O O . LEU A 1 44 ? 19.838 22.014 -4.163 1.00 10.44 44 LEU A O 2
ATOM 2353 N N . ALA A 1 45 ? 20.486 22.512 -2.066 1.00 40.25 45 ALA A N 2
ATOM 2354 C CA . ALA A 1 45 ? 20.904 23.868 -2.401 1.00 22.05 45 ALA A CA 2
ATOM 2355 C C . ALA A 1 45 ? 22.105 23.856 -3.340 1.00 51.35 45 ALA A C 2
ATOM 2356 O O . ALA A 1 45 ? 22.252 24.739 -4.186 1.00 20.21 45 ALA A O 2
ATOM 2363 N N . SER A 1 46 ? 22.961 22.852 -3.187 1.00 23.54 46 SER A N 2
ATOM 2364 C CA . SER A 1 46 ? 24.152 22.728 -4.019 1.00 61.21 46 SER A CA 2
ATOM 2365 C C . SER A 1 46 ? 23.775 22.406 -5.462 1.00 2.00 46 SER A C 2
ATOM 2366 O O . SER A 1 46 ? 24.566 22.611 -6.382 1.00 63.21 46 SER A O 2
ATOM 2374 N N . ALA A 1 47 ? 22.561 21.901 -5.651 1.00 33.40 47 ALA A N 2
ATOM 2375 C CA . ALA A 1 47 ? 22.077 21.552 -6.981 1.00 31.10 47 ALA A CA 2
ATOM 2376 C C . ALA A 1 47 ? 21.161 22.638 -7.534 1.00 54.11 47 ALA A C 2
ATOM 2377 O O . ALA A 1 47 ? 21.359 23.124 -8.648 1.00 1.13 47 ALA A O 2
ATOM 2384 N N . VAL A 1 48 ? 20.156 23.015 -6.749 1.00 70.34 48 VAL A N 2
ATOM 2385 C CA . VAL A 1 48 ? 19.209 24.044 -7.161 1.00 10.12 48 VAL A CA 2
ATOM 2386 C C . VAL A 1 48 ? 19.925 25.348 -7.495 1.00 22.20 48 VAL A C 2
ATOM 2387 O O . VAL A 1 48 ? 19.575 26.033 -8.456 1.00 41.10 48 VAL A O 2
ATOM 2400 N N . LYS A 1 49 ? 20.931 25.685 -6.695 1.00 42.44 49 LYS A N 2
ATOM 2401 C CA . LYS A 1 49 ? 21.700 26.906 -6.906 1.00 11.41 49 LYS A CA 2
ATOM 2402 C C . LYS A 1 49 ? 22.602 26.777 -8.129 1.00 40.31 49 LYS A C 2
ATOM 2403 O O . LYS A 1 49 ? 22.985 27.777 -8.736 1.00 63.54 49 LYS A O 2
ATOM 2422 N N . GLU A 1 50 ? 22.936 25.541 -8.485 1.00 74.31 50 GLU A N 2
ATOM 2423 C CA . GLU A 1 50 ? 23.792 25.283 -9.637 1.00 21.23 50 GLU A CA 2
ATOM 2424 C C . GLU A 1 50 ? 22.959 24.937 -10.868 1.00 2.33 50 GLU A C 2
ATOM 2425 O O . GLU A 1 50 ? 23.500 24.600 -11.920 1.00 42.14 50 GLU A O 2
ATOM 2437 N N . GLN A 1 51 ? 21.640 25.024 -10.726 1.00 25.40 51 GLN A N 2
ATOM 2438 C CA . GLN A 1 51 ? 20.733 24.719 -11.826 1.00 31.03 51 GLN A CA 2
ATOM 2439 C C . GLN A 1 51 ? 19.874 25.930 -12.175 1.00 5.33 51 GLN A C 2
ATOM 2440 O O . GLN A 1 51 ? 19.175 25.937 -13.188 1.00 45.12 51 GLN A O 2
ATOM 2454 N N . TYR A 1 52 ? 19.932 26.953 -11.329 1.00 31.01 52 TYR A N 2
ATOM 2455 C CA . TYR A 1 52 ? 19.157 28.169 -11.546 1.00 44.14 52 TYR A CA 2
ATOM 2456 C C . TYR A 1 52 ? 19.795 29.356 -10.831 1.00 12.22 52 TYR A C 2
ATOM 2457 O O . TYR A 1 52 ? 19.362 29.771 -9.755 1.00 64.22 52 TYR A O 2
ATOM 2475 N N . PRO A 1 53 ? 20.848 29.918 -11.442 1.00 25.21 53 PRO A N 2
ATOM 2476 C CA . PRO A 1 53 ? 21.568 31.066 -10.883 1.00 24.10 53 PRO A CA 2
ATOM 2477 C C . PRO A 1 53 ? 20.739 32.345 -10.923 1.00 4.14 53 PRO A C 2
ATOM 2478 O O . PRO A 1 53 ? 21.139 33.372 -10.376 1.00 14.32 53 PRO A O 2
ATOM 2489 N N . GLY A 1 54 ? 19.582 32.275 -11.573 1.00 51.14 54 GLY A N 2
ATOM 2490 C CA . GLY A 1 54 ? 18.715 33.435 -11.672 1.00 31.33 54 GLY A CA 2
ATOM 2491 C C . GLY A 1 54 ? 17.797 33.576 -10.473 1.00 64.23 54 GLY A C 2
ATOM 2492 O O . GLY A 1 54 ? 17.536 34.687 -10.011 1.00 71.30 54 GLY A O 2
ATOM 2496 N N . ILE A 1 55 ? 17.306 32.448 -9.970 1.00 42.33 55 ILE A N 2
ATOM 2497 C CA . ILE A 1 55 ? 16.412 32.452 -8.819 1.00 61.21 55 ILE A CA 2
ATOM 2498 C C . ILE A 1 55 ? 17.126 32.957 -7.570 1.00 23.20 55 ILE A C 2
ATOM 2499 O O . ILE A 1 55 ? 18.270 33.406 -7.636 1.00 71.14 55 ILE A O 2
ATOM 2515 N N . GLU A 1 56 ? 16.444 32.878 -6.432 1.00 34.10 56 GLU A N 2
ATOM 2516 C CA . GLU A 1 56 ? 17.014 33.326 -5.167 1.00 41.52 56 GLU A CA 2
ATOM 2517 C C . GLU A 1 56 ? 16.542 32.445 -4.014 1.00 53.24 56 GLU A C 2
ATOM 2518 O O . GLU A 1 56 ? 15.384 32.515 -3.600 1.00 5.55 56 GLU A O 2
ATOM 2530 N N . ILE A 1 57 ? 17.445 31.616 -3.503 1.00 3.34 57 ILE A N 2
ATOM 2531 C CA . ILE A 1 57 ? 17.122 30.722 -2.398 1.00 73.10 57 ILE A CA 2
ATOM 2532 C C . ILE A 1 57 ? 17.844 31.141 -1.122 1.00 30.30 57 ILE A C 2
ATOM 2533 O O . ILE A 1 57 ? 18.994 31.577 -1.163 1.00 71.31 57 ILE A O 2
ATOM 2549 N N . GLU A 1 58 ? 17.161 31.003 0.010 1.00 2.24 58 GLU A N 2
ATOM 2550 C CA . GLU A 1 58 ? 17.739 31.367 1.299 1.00 60.41 58 GLU A CA 2
ATOM 2551 C C . GLU A 1 58 ? 17.199 30.470 2.410 1.00 52.44 58 GLU A C 2
ATOM 2552 O O . GLU A 1 58 ? 16.175 29.808 2.244 1.00 32.43 58 GLU A O 2
ATOM 2564 N N . SER A 1 59 ? 17.896 30.455 3.541 1.00 13.44 59 SER A N 2
ATOM 2565 C CA . SER A 1 59 ? 17.489 29.638 4.678 1.00 25.25 59 SER A CA 2
ATOM 2566 C C . SER A 1 59 ? 16.888 30.503 5.782 1.00 20.52 59 SER A C 2
ATOM 2567 O O . SER A 1 59 ? 17.495 31.480 6.220 1.00 21.13 59 SER A O 2
ATOM 2575 N N . ARG A 1 60 ? 15.691 30.135 6.227 1.00 52.12 60 ARG A N 2
ATOM 2576 C CA . ARG A 1 60 ? 15.006 30.877 7.278 1.00 35.03 60 ARG A CA 2
ATOM 2577 C C . ARG A 1 60 ? 14.538 29.940 8.388 1.00 10.24 60 ARG A C 2
ATOM 2578 O O . ARG A 1 60 ? 14.176 28.791 8.134 1.00 21.40 60 ARG A O 2
ATOM 2599 N N . LEU A 1 61 ? 14.549 30.439 9.620 1.00 74.14 61 LEU A N 2
ATOM 2600 C CA . LEU A 1 61 ? 14.126 29.647 10.770 1.00 61.15 61 LEU A CA 2
ATOM 2601 C C . LEU A 1 61 ? 12.667 29.222 10.632 1.00 5.41 61 LEU A C 2
ATOM 2602 O O . LEU A 1 61 ? 11.877 29.889 9.965 1.00 33.55 61 LEU A O 2
ATOM 2618 N N . GLY A 1 62 ? 12.318 28.109 11.270 1.00 54.42 62 GLY A N 2
ATOM 2619 C CA . GLY A 1 62 ? 10.954 27.616 11.208 1.00 41.32 62 GLY A CA 2
ATOM 2620 C C . GLY A 1 62 ? 10.336 27.447 12.581 1.00 13.14 62 GLY A C 2
ATOM 2621 O O . GLY A 1 62 ? 9.138 27.664 12.762 1.00 43.02 62 GLY A O 2
ATOM 2625 N N . GLY A 1 63 ? 11.155 27.056 13.554 1.00 55.45 63 GLY A N 2
ATOM 2626 C CA . GLY A 1 63 ? 10.662 26.863 14.905 1.00 64.10 63 GLY A CA 2
ATOM 2627 C C . GLY A 1 63 ? 11.342 25.706 15.609 1.00 24.25 63 GLY A C 2
ATOM 2628 O O . GLY A 1 63 ? 12.172 25.909 16.497 1.00 41.44 63 GLY A O 2
ATOM 2632 N N . THR A 1 64 ? 10.990 24.486 15.216 1.00 61.31 64 THR A N 2
ATOM 2633 C CA . THR A 1 64 ? 11.570 23.291 15.817 1.00 13.54 64 THR A CA 2
ATOM 2634 C C . THR A 1 64 ? 11.275 22.054 14.977 1.00 13.23 64 THR A C 2
ATOM 2635 O O . THR A 1 64 ? 10.123 21.644 14.842 1.00 52.24 64 THR A O 2
ATOM 2646 N N . GLY A 1 65 ? 12.324 21.462 14.415 1.00 42.21 65 GLY A N 2
ATOM 2647 C CA . GLY A 1 65 ? 12.156 20.277 13.595 1.00 31.51 65 GLY A CA 2
ATOM 2648 C C . GLY A 1 65 ? 11.149 20.480 12.481 1.00 54.21 65 GLY A C 2
ATOM 2649 O O . GLY A 1 65 ? 10.543 19.523 12.000 1.00 32.01 65 GLY A O 2
ATOM 2653 N N . ALA A 1 66 ? 10.968 21.731 12.070 1.00 13.23 66 ALA A N 2
ATOM 2654 C CA . ALA A 1 66 ? 10.027 22.057 11.006 1.00 40.24 66 ALA A CA 2
ATOM 2655 C C . ALA A 1 66 ? 10.711 22.035 9.643 1.00 71.31 66 ALA A C 2
ATOM 2656 O O . ALA A 1 66 ? 11.930 22.181 9.546 1.00 35.31 66 ALA A O 2
ATOM 2663 N N . PHE A 1 67 ? 9.919 21.850 8.592 1.00 41.13 67 PHE A N 2
ATOM 2664 C CA . PHE A 1 67 ? 10.449 21.807 7.234 1.00 71.32 67 PHE A CA 2
ATOM 2665 C C . PHE A 1 67 ? 9.465 22.426 6.246 1.00 54.11 67 PHE A C 2
ATOM 2666 O O . PHE A 1 67 ? 9.237 21.890 5.162 1.00 24.41 67 PHE A O 2
ATOM 2683 N N . GLU A 1 68 ? 8.884 23.558 6.630 1.00 54.52 68 GLU A N 2
ATOM 2684 C CA . GLU A 1 68 ? 7.923 24.250 5.779 1.00 53.14 68 GLU A CA 2
ATOM 2685 C C . GLU A 1 68 ? 8.609 24.837 4.548 1.00 21.24 68 GLU A C 2
ATOM 2686 O O . GLU A 1 68 ? 9.497 25.682 4.664 1.00 12.32 68 GLU A O 2
ATOM 2698 N N . ILE A 1 69 ? 8.192 24.381 3.372 1.00 51.41 69 ILE A N 2
ATOM 2699 C CA . ILE A 1 69 ? 8.766 24.861 2.121 1.00 74.03 69 ILE A CA 2
ATOM 2700 C C . ILE A 1 69 ? 7.995 26.064 1.588 1.00 74.11 69 ILE A C 2
ATOM 2701 O O . ILE A 1 69 ? 6.765 26.086 1.615 1.00 14.10 69 ILE A O 2
ATOM 2717 N N . GLU A 1 70 ? 8.727 27.062 1.102 1.00 31.52 70 GLU A N 2
ATOM 2718 C CA . GLU A 1 70 ? 8.111 28.268 0.562 1.00 72.42 70 GLU A CA 2
ATOM 2719 C C . GLU A 1 70 ? 8.764 28.668 -0.758 1.00 71.51 70 GLU A C 2
ATOM 2720 O O . GLU A 1 70 ? 9.763 29.387 -0.775 1.00 40.03 70 GLU A O 2
ATOM 2732 N N . ILE A 1 71 ? 8.193 28.195 -1.861 1.00 15.51 71 ILE A N 2
ATOM 2733 C CA . ILE A 1 71 ? 8.718 28.504 -3.185 1.00 62.20 71 ILE A CA 2
ATOM 2734 C C . ILE A 1 71 ? 8.686 30.005 -3.454 1.00 33.54 71 ILE A C 2
ATOM 2735 O O . ILE A 1 71 ? 9.492 30.525 -4.224 1.00 34.13 71 ILE A O 2
ATOM 2751 N N . ASN A 1 72 ? 7.749 30.695 -2.811 1.00 62.02 72 ASN A N 2
ATOM 2752 C CA . ASN A 1 72 ? 7.612 32.137 -2.980 1.00 2.14 72 ASN A CA 2
ATOM 2753 C C . ASN A 1 72 ? 7.368 32.821 -1.638 1.00 33.32 72 ASN A C 2
ATOM 2754 O O . ASN A 1 72 ? 6.662 33.825 -1.560 1.00 54.24 72 ASN A O 2
ATOM 2765 N N . GLY A 1 73 ? 7.958 32.268 -0.582 1.00 12.31 73 GLY A N 2
ATOM 2766 C CA . GLY A 1 73 ? 7.793 32.838 0.743 1.00 74.14 73 GLY A CA 2
ATOM 2767 C C . GLY A 1 73 ? 6.461 32.474 1.368 1.00 14.30 73 GLY A C 2
ATOM 2768 O O . GLY A 1 73 ? 6.113 32.976 2.437 1.00 72.43 73 GLY A O 2
ATOM 2772 N N . GLN A 1 74 ? 5.713 31.601 0.700 1.00 44.52 74 GLN A N 2
ATOM 2773 C CA . GLN A 1 74 ? 4.411 31.174 1.196 1.00 31.24 74 GLN A CA 2
ATOM 2774 C C . GLN A 1 74 ? 4.341 29.654 1.301 1.00 34.13 74 GLN A C 2
ATOM 2775 O O . GLN A 1 74 ? 4.471 28.945 0.302 1.00 2.33 74 GLN A O 2
ATOM 2789 N N . LEU A 1 75 ? 4.134 29.159 2.517 1.00 61.24 75 LEU A N 2
ATOM 2790 C CA . LEU A 1 75 ? 4.047 27.722 2.753 1.00 74.24 75 LEU A CA 2
ATOM 2791 C C . LEU A 1 75 ? 3.043 27.074 1.804 1.00 40.21 75 LEU A C 2
ATOM 2792 O O . LEU A 1 75 ? 1.851 27.379 1.842 1.00 51.22 75 LEU A O 2
ATOM 2808 N N . VAL A 1 76 ? 3.533 26.177 0.954 1.00 23.05 76 VAL A N 2
ATOM 2809 C CA . VAL A 1 76 ? 2.679 25.483 -0.002 1.00 41.21 76 VAL A CA 2
ATOM 2810 C C . VAL A 1 76 ? 2.592 23.995 0.317 1.00 25.00 76 VAL A C 2
ATOM 2811 O O . VAL A 1 76 ? 1.690 23.300 -0.151 1.00 1.31 76 VAL A O 2
ATOM 2824 N N . PHE A 1 77 ? 3.537 23.511 1.117 1.00 14.12 77 PHE A N 2
ATOM 2825 C CA . PHE A 1 77 ? 3.568 22.104 1.499 1.00 12.13 77 PHE A CA 2
ATOM 2826 C C . PHE A 1 77 ? 4.331 21.912 2.807 1.00 53.32 77 PHE A C 2
ATOM 2827 O O . PHE A 1 77 ? 5.545 22.109 2.864 1.00 35.32 77 PHE A O 2
ATOM 2844 N N . SER A 1 78 ? 3.609 21.528 3.855 1.00 64.10 78 SER A N 2
ATOM 2845 C CA . SER A 1 78 ? 4.216 21.314 5.163 1.00 24.44 78 SER A CA 2
ATOM 2846 C C . SER A 1 78 ? 4.588 19.847 5.356 1.00 63.40 78 SER A C 2
ATOM 2847 O O . SER A 1 78 ? 3.818 18.948 5.017 1.00 54.43 78 SER A O 2
ATOM 2855 N N . LYS A 1 79 ? 5.776 19.611 5.903 1.00 31.23 79 LYS A N 2
ATOM 2856 C CA . LYS A 1 79 ? 6.252 18.254 6.143 1.00 24.15 79 LYS A CA 2
ATOM 2857 C C . LYS A 1 79 ? 5.698 17.707 7.455 1.00 71.32 79 LYS A C 2
ATOM 2858 O O . LYS A 1 79 ? 5.313 16.540 7.539 1.00 22.50 79 LYS A O 2
ATOM 2877 N N . LEU A 1 80 ? 5.658 18.556 8.475 1.00 1.23 80 LEU A N 2
ATOM 2878 C CA . LEU A 1 80 ? 5.149 18.158 9.783 1.00 74.01 80 LEU A CA 2
ATOM 2879 C C . LEU A 1 80 ? 3.766 17.525 9.659 1.00 4.01 80 LEU A C 2
ATOM 2880 O O . LEU A 1 80 ? 3.390 16.672 10.462 1.00 1.13 80 LEU A O 2
ATOM 2896 N N . GLU A 1 81 ? 3.016 17.948 8.646 1.00 21.33 81 GLU A N 2
ATOM 2897 C CA . GLU A 1 81 ? 1.676 17.420 8.417 1.00 0.52 81 GLU A CA 2
ATOM 2898 C C . GLU A 1 81 ? 1.701 16.306 7.375 1.00 34.01 81 GLU A C 2
ATOM 2899 O O . GLU A 1 81 ? 1.231 15.197 7.626 1.00 25.21 81 GLU A O 2
ATOM 2911 N N . ASN A 1 82 ? 2.251 16.611 6.204 1.00 31.33 82 ASN A N 2
ATOM 2912 C CA . ASN A 1 82 ? 2.336 15.636 5.123 1.00 61.11 82 ASN A CA 2
ATOM 2913 C C . ASN A 1 82 ? 2.952 14.330 5.615 1.00 23.12 82 ASN A C 2
ATOM 2914 O O . ASN A 1 82 ? 2.395 13.252 5.411 1.00 53.41 82 ASN A O 2
ATOM 2925 N N . GLY A 1 83 ? 4.107 14.435 6.266 1.00 61.21 83 GLY A N 2
ATOM 2926 C CA . GLY A 1 83 ? 4.780 13.255 6.778 1.00 40.33 83 GLY A CA 2
ATOM 2927 C C . GLY A 1 83 ? 5.991 12.873 5.949 1.00 15.03 83 GLY A C 2
ATOM 2928 O O . GLY A 1 83 ? 6.364 11.703 5.886 1.00 31.53 83 GLY A O 2
ATOM 2932 N N . GLY A 1 84 ? 6.605 13.864 5.310 1.00 61.32 84 GLY A N 2
ATOM 2933 C CA . GLY A 1 84 ? 7.773 13.604 4.488 1.00 12.51 84 GLY A CA 2
ATOM 2934 C C . GLY A 1 84 ? 8.158 14.797 3.636 1.00 43.23 84 GLY A C 2
ATOM 2935 O O . GLY A 1 84 ? 7.521 15.848 3.701 1.00 14.43 84 GLY A O 2
ATOM 2939 N N . PHE A 1 85 ? 9.206 14.636 2.834 1.00 21.14 85 PHE A N 2
ATOM 2940 C CA . PHE A 1 85 ? 9.678 15.709 1.967 1.00 13.32 85 PHE A CA 2
ATOM 2941 C C . PHE A 1 85 ? 9.617 15.290 0.501 1.00 4.32 85 PHE A C 2
ATOM 2942 O O . PHE A 1 85 ? 9.687 14.108 0.164 1.00 42.32 85 PHE A O 2
ATOM 2959 N N . PRO A 1 86 ? 9.484 16.282 -0.392 1.00 70.00 86 PRO A N 2
ATOM 2960 C CA . PRO A 1 86 ? 9.411 16.042 -1.836 1.00 61.13 86 PRO A CA 2
ATOM 2961 C C . PRO A 1 86 ? 10.741 15.569 -2.413 1.00 41.32 86 PRO A C 2
ATOM 2962 O O . PRO A 1 86 ? 11.677 15.265 -1.673 1.00 52.01 86 PRO A O 2
ATOM 2973 N N . TYR A 1 87 ? 10.818 15.510 -3.738 1.00 3.40 87 TYR A N 2
ATOM 2974 C CA . TYR A 1 87 ? 12.034 15.073 -4.414 1.00 72.30 87 TYR A CA 2
ATOM 2975 C C . TYR A 1 87 ? 12.827 16.267 -4.935 1.00 64.13 87 TYR A C 2
ATOM 2976 O O . TYR A 1 87 ? 12.389 17.411 -4.828 1.00 12.44 87 TYR A O 2
ATOM 2994 N N . GLU A 1 88 ? 13.998 15.990 -5.501 1.00 70.32 88 GLU A N 2
ATOM 2995 C CA . GLU A 1 88 ? 14.853 17.041 -6.039 1.00 64.24 88 GLU A CA 2
ATOM 2996 C C . GLU A 1 88 ? 14.255 17.630 -7.314 1.00 23.13 88 GLU A C 2
ATOM 2997 O O . GLU A 1 88 ? 14.351 18.832 -7.560 1.00 41.33 88 GLU A O 2
ATOM 3009 N N . LYS A 1 89 ? 13.638 16.774 -8.121 1.00 61.11 89 LYS A N 2
ATOM 3010 C CA . LYS A 1 89 ? 13.023 17.207 -9.370 1.00 40.01 89 LYS A CA 2
ATOM 3011 C C . LYS A 1 89 ? 11.694 17.909 -9.108 1.00 24.14 89 LYS A C 2
ATOM 3012 O O . LYS A 1 89 ? 11.240 18.720 -9.915 1.00 32.32 89 LYS A O 2
ATOM 3031 N N . ASP A 1 90 ? 11.078 17.593 -7.974 1.00 54.03 90 ASP A N 2
ATOM 3032 C CA . ASP A 1 90 ? 9.802 18.196 -7.604 1.00 61.53 90 ASP A CA 2
ATOM 3033 C C . ASP A 1 90 ? 10.013 19.565 -6.967 1.00 12.25 90 ASP A C 2
ATOM 3034 O O . ASP A 1 90 ? 9.119 20.413 -6.981 1.00 21.31 90 ASP A O 2
ATOM 3043 N N . LEU A 1 91 ? 11.199 19.775 -6.407 1.00 0.14 91 LEU A N 2
ATOM 3044 C CA . LEU A 1 91 ? 11.527 21.042 -5.762 1.00 64.10 91 LEU A CA 2
ATOM 3045 C C . LEU A 1 91 ? 12.062 22.047 -6.777 1.00 52.03 91 LEU A C 2
ATOM 3046 O O . LEU A 1 91 ? 11.826 23.250 -6.658 1.00 23.34 91 LEU A O 2
ATOM 3062 N N . ILE A 1 92 ? 12.780 21.546 -7.777 1.00 31.24 92 ILE A N 2
ATOM 3063 C CA . ILE A 1 92 ? 13.344 22.400 -8.814 1.00 63.34 92 ILE A CA 2
ATOM 3064 C C . ILE A 1 92 ? 12.285 22.795 -9.838 1.00 20.42 92 ILE A C 2
ATOM 3065 O O . ILE A 1 92 ? 12.385 23.842 -10.476 1.00 64.32 92 ILE A O 2
ATOM 3081 N N . GLU A 1 93 ? 11.270 21.950 -9.987 1.00 34.44 93 GLU A N 2
ATOM 3082 C CA . GLU A 1 93 ? 10.191 22.212 -10.932 1.00 71.31 93 GLU A CA 2
ATOM 3083 C C . GLU A 1 93 ? 9.219 23.248 -10.375 1.00 33.52 93 GLU A C 2
ATOM 3084 O O . GLU A 1 93 ? 8.283 23.665 -11.056 1.00 12.32 93 GLU A O 2
ATOM 3096 N N . ALA A 1 94 ? 9.448 23.657 -9.131 1.00 70.33 94 ALA A N 2
ATOM 3097 C CA . ALA A 1 94 ? 8.594 24.644 -8.482 1.00 43.14 94 ALA A CA 2
ATOM 3098 C C . ALA A 1 94 ? 8.751 26.016 -9.130 1.00 73.44 94 ALA A C 2
ATOM 3099 O O . ALA A 1 94 ? 7.765 26.652 -9.504 1.00 32.04 94 ALA A O 2
ATOM 3106 N N . ILE A 1 95 ? 9.994 26.465 -9.260 1.00 43.04 95 ILE A N 2
ATOM 3107 C CA . ILE A 1 95 ? 10.278 27.761 -9.864 1.00 5.13 95 ILE A CA 2
ATOM 3108 C C . ILE A 1 95 ? 9.710 27.846 -11.276 1.00 40.42 95 ILE A C 2
ATOM 3109 O O . ILE A 1 95 ? 9.304 28.917 -11.729 1.00 62.22 95 ILE A O 2
ATOM 3125 N N . ARG A 1 96 ? 9.682 26.711 -11.967 1.00 4.24 96 ARG A N 2
ATOM 3126 C CA . ARG A 1 96 ? 9.163 26.657 -13.328 1.00 12.23 96 ARG A CA 2
ATOM 3127 C C . ARG A 1 96 ? 7.659 26.915 -13.346 1.00 40.52 96 ARG A C 2
ATOM 3128 O O . ARG A 1 96 ? 7.141 27.562 -14.257 1.00 44.01 96 ARG A O 2
ATOM 3149 N N . ARG A 1 97 ? 6.964 26.405 -12.335 1.00 13.41 97 ARG A N 2
ATOM 3150 C CA . ARG A 1 97 ? 5.520 26.579 -12.236 1.00 54.31 97 ARG A CA 2
ATOM 3151 C C . ARG A 1 97 ? 5.177 27.888 -11.531 1.00 54.42 97 ARG A C 2
ATOM 3152 O O . ARG A 1 97 ? 4.054 28.382 -11.629 1.00 74.12 97 ARG A O 2
ATOM 3173 N N . ALA A 1 98 ? 6.152 28.445 -10.820 1.00 40.05 98 ALA A N 2
ATOM 3174 C CA . ALA A 1 98 ? 5.954 29.697 -10.101 1.00 20.14 98 ALA A CA 2
ATOM 3175 C C . ALA A 1 98 ? 6.236 30.897 -10.998 1.00 71.14 98 ALA A C 2
ATOM 3176 O O . ALA A 1 98 ? 5.473 31.863 -11.017 1.00 5.11 98 ALA A O 2
ATOM 3183 N N . SER A 1 99 ? 7.336 30.829 -11.741 1.00 62.11 99 SER A N 2
ATOM 3184 C CA . SER A 1 99 ? 7.721 31.912 -12.638 1.00 41.31 99 SER A CA 2
ATOM 3185 C C . SER A 1 99 ? 6.805 31.959 -13.858 1.00 5.24 99 SER A C 2
ATOM 3186 O O . SER A 1 99 ? 6.798 32.937 -14.604 1.00 35.00 99 SER A O 2
ATOM 3194 N N . ASN A 1 100 ? 6.035 30.894 -14.052 1.00 71.14 100 ASN A N 2
ATOM 3195 C CA . ASN A 1 100 ? 5.115 30.812 -15.181 1.00 63.03 100 ASN A CA 2
ATOM 3196 C C . ASN A 1 100 ? 4.006 31.852 -15.056 1.00 45.43 100 ASN A C 2
ATOM 3197 O O . ASN A 1 100 ? 3.426 32.279 -16.054 1.00 2.45 100 ASN A O 2
ATOM 3208 N N . GLY A 1 101 ? 3.718 32.257 -13.823 1.00 31.21 101 GLY A N 2
ATOM 3209 C CA . GLY A 1 101 ? 2.680 33.244 -13.590 1.00 2.14 101 GLY A CA 2
ATOM 3210 C C . GLY A 1 101 ? 1.314 32.616 -13.402 1.00 34.44 101 GLY A C 2
ATOM 3211 O O . GLY A 1 101 ? 0.292 33.289 -13.529 1.00 74.34 101 GLY A O 2
ATOM 3215 N N . GLU A 1 102 ? 1.296 31.321 -13.099 1.00 53.20 102 GLU A N 2
ATOM 3216 C CA . GLU A 1 102 ? 0.044 30.602 -12.896 1.00 55.20 102 GLU A CA 2
ATOM 3217 C C . GLU A 1 102 ? -0.050 30.063 -11.471 1.00 44.24 102 GLU A C 2
ATOM 3218 O O . GLU A 1 102 ? 0.883 30.203 -10.680 1.00 2.14 102 GLU A O 2
ATOM 3230 N N . THR A 1 103 ? -1.183 29.446 -11.151 1.00 41.22 103 THR A N 2
ATOM 3231 C CA . THR A 1 103 ? -1.400 28.888 -9.823 1.00 30.43 103 THR A CA 2
ATOM 3232 C C . THR A 1 103 ? -0.446 27.731 -9.550 1.00 63.41 103 THR A C 2
ATOM 3233 O O . THR A 1 103 ? 0.179 27.198 -10.468 1.00 42.14 103 THR A O 2
ATOM 3244 N N . LEU A 1 104 ? -0.338 27.345 -8.284 1.00 23.15 104 LEU A N 2
ATOM 3245 C CA . LEU A 1 104 ? 0.541 26.249 -7.890 1.00 32.13 104 LEU A CA 2
ATOM 3246 C C . LEU A 1 104 ? -0.260 25.098 -7.289 1.00 41.00 104 LEU A C 2
ATOM 3247 O O . LEU A 1 104 ? -1.464 25.217 -7.068 1.00 15.12 104 LEU A O 2
ATOM 3263 N N . GLU A 1 105 ? 0.419 23.986 -7.026 1.00 33.51 105 GLU A N 2
ATOM 3264 C CA . GLU A 1 105 ? -0.230 22.814 -6.449 1.00 74.02 105 GLU A CA 2
ATOM 3265 C C . GLU A 1 105 ? -1.023 23.190 -5.201 1.00 13.51 105 GLU A C 2
ATOM 3266 O O . GLU A 1 105 ? -0.688 24.148 -4.504 1.00 12.43 105 GLU A O 2
ATOM 3278 N N . LYS A 1 106 ? -2.077 22.430 -4.925 1.00 53.11 106 LYS A N 2
ATOM 3279 C CA . LYS A 1 106 ? -2.919 22.681 -3.761 1.00 52.34 106 LYS A CA 2
ATOM 3280 C C . LYS A 1 106 ? -2.308 22.069 -2.505 1.00 60.33 106 LYS A C 2
ATOM 3281 O O . LYS A 1 106 ? -1.246 21.447 -2.560 1.00 53.32 106 LYS A O 2
ATOM 3300 N N . ILE A 1 107 ? -2.985 22.247 -1.376 1.00 70.10 107 ILE A N 2
ATOM 3301 C CA . ILE A 1 107 ? -2.509 21.709 -0.108 1.00 11.24 107 ILE A CA 2
ATOM 3302 C C . ILE A 1 107 ? -2.895 20.242 0.047 1.00 14.11 107 ILE A C 2
ATOM 3303 O O . ILE A 1 107 ? -3.883 19.784 -0.529 1.00 11.04 107 ILE A O 2
ATOM 3319 N N . THR A 1 108 ? -2.111 19.509 0.830 1.00 23.54 108 THR A N 2
ATOM 3320 C CA . THR A 1 108 ? -2.370 18.093 1.062 1.00 12.32 108 THR A CA 2
ATOM 3321 C C . THR A 1 108 ? -3.228 17.888 2.306 1.00 65.02 108 THR A C 2
ATOM 3322 O O . THR A 1 108 ? -3.294 16.787 2.850 1.00 31.22 108 THR A O 2
ATOM 3333 N N . ASN A 1 109 ? -3.883 18.956 2.750 1.00 22.40 109 ASN A N 2
ATOM 3334 C CA . ASN A 1 109 ? -4.737 18.892 3.931 1.00 62.35 109 ASN A CA 2
ATOM 3335 C C . ASN A 1 109 ? -6.211 18.885 3.536 1.00 4.40 109 ASN A C 2
ATOM 3336 O O . ASN A 1 109 ? -7.075 19.284 4.317 1.00 44.21 109 ASN A O 2
ATOM 3347 N N . SER A 1 110 ? -6.490 18.429 2.319 1.00 1.31 110 SER A N 2
ATOM 3348 C CA . SER A 1 110 ? -7.859 18.374 1.819 1.00 24.32 110 SER A CA 2
ATOM 3349 C C . SER A 1 110 ? -8.487 17.013 2.106 1.00 42.22 110 SER A C 2
ATOM 3350 O O . SER A 1 110 ? -7.894 15.972 1.823 1.00 33.20 110 SER A O 2
ATOM 3358 N N . ARG A 1 111 ? -9.690 17.031 2.669 1.00 13.22 111 ARG A N 2
ATOM 3359 C CA . ARG A 1 111 ? -10.399 15.800 2.996 1.00 74.11 111 ARG A CA 2
ATOM 3360 C C . ARG A 1 111 ? -11.829 15.839 2.465 1.00 74.23 111 ARG A C 2
ATOM 3361 O O . ARG A 1 111 ? -12.799 15.876 3.223 1.00 24.31 111 ARG A O 2
ATOM 3382 N N . PRO A 1 112 ? -11.966 15.831 1.130 1.00 23.04 112 PRO A N 2
ATOM 3383 C CA . PRO A 1 112 ? -13.273 15.865 0.468 1.00 30.11 112 PRO A CA 2
ATOM 3384 C C . PRO A 1 112 ? -14.051 14.566 0.653 1.00 4.42 112 PRO A C 2
ATOM 3385 O O . PRO A 1 112 ? -13.514 13.551 1.098 1.00 12.53 112 PRO A O 2
ATOM 3396 N N . PRO A 1 113 ? -15.345 14.596 0.304 1.00 33.00 113 PRO A N 2
ATOM 3397 C CA . PRO A 1 113 ? -16.224 13.429 0.422 1.00 20.42 113 PRO A CA 2
ATOM 3398 C C . PRO A 1 113 ? -15.876 12.337 -0.584 1.00 54.24 113 PRO A C 2
ATOM 3399 O O . PRO A 1 113 ? -15.952 12.550 -1.795 1.00 64.42 113 PRO A O 2
ATOM 3410 N N . CYS A 1 114 ? -15.497 11.170 -0.077 1.00 24.03 114 CYS A N 2
ATOM 3411 C CA . CYS A 1 114 ? -15.137 10.045 -0.932 1.00 61.32 114 CYS A CA 2
ATOM 3412 C C . CYS A 1 114 ? -16.378 9.428 -1.569 1.00 62.15 114 CYS A C 2
ATOM 3413 O O . CYS A 1 114 ? -16.303 8.817 -2.635 1.00 64.54 114 CYS A O 2
ATOM 3421 N N . VAL A 1 115 ? -17.519 9.591 -0.908 1.00 55.04 115 VAL A N 2
ATOM 3422 C CA . VAL A 1 115 ? -18.777 9.050 -1.410 1.00 31.13 115 VAL A CA 2
ATOM 3423 C C . VAL A 1 115 ? -18.647 7.566 -1.733 1.00 21.44 115 VAL A C 2
ATOM 3424 O O . VAL A 1 115 ? -18.923 7.138 -2.854 1.00 33.54 115 VAL A O 2
ATOM 3437 N N . ILE A 1 116 ? -18.225 6.785 -0.743 1.00 40.43 116 ILE A N 2
ATOM 3438 C CA . ILE A 1 116 ? -18.060 5.348 -0.922 1.00 3.31 116 ILE A CA 2
ATOM 3439 C C . ILE A 1 116 ? -19.404 4.630 -0.872 1.00 21.03 116 ILE A C 2
ATOM 3440 O O .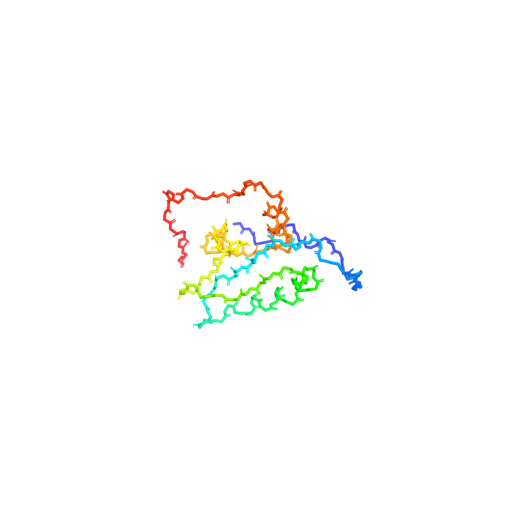 ILE A 1 116 ? -19.920 4.330 0.206 1.00 61.53 116 ILE A O 2
ATOM 3456 N N . LEU A 1 117 ? -19.966 4.356 -2.044 1.00 21.53 117 LEU A N 2
ATOM 3457 C CA . LEU A 1 117 ? -21.250 3.670 -2.134 1.00 73.15 117 LEU A CA 2
ATOM 3458 C C . LEU A 1 117 ? -21.194 2.313 -1.440 1.00 45.00 117 LEU A C 2
ATOM 3459 O O . LEU A 1 117 ? -22.123 1.927 -0.732 1.00 14.43 117 LEU A O 2
ATOM 3475 N N . GLY A 1 1 ? 32.542 -5.549 -38.974 1.00 20.42 1 GLY A N 3
ATOM 3476 C CA . GLY A 1 1 ? 31.104 -5.546 -38.775 1.00 5.40 1 GLY A CA 3
ATOM 3477 C C . GLY A 1 1 ? 30.669 -4.558 -37.710 1.00 60.25 1 GLY A C 3
ATOM 3478 O O . GLY A 1 1 ? 31.183 -3.442 -37.642 1.00 53.34 1 GLY A O 3
ATOM 3482 N N . SER A 1 2 ? 29.718 -4.969 -36.878 1.00 32.21 2 SER A N 3
ATOM 3483 C CA . SER A 1 2 ? 29.209 -4.110 -35.815 1.00 22.42 2 SER A CA 3
ATOM 3484 C C . SER A 1 2 ? 28.549 -2.862 -36.393 1.00 64.44 2 SER A C 3
ATOM 3485 O O . SER A 1 2 ? 28.629 -1.780 -35.814 1.00 44.31 2 SER A O 3
ATOM 3493 N N . MET A 1 3 ? 27.898 -3.023 -37.540 1.00 74.24 3 MET A N 3
ATOM 3494 C CA . MET A 1 3 ? 27.223 -1.910 -38.198 1.00 35.22 3 MET A CA 3
ATOM 3495 C C . MET A 1 3 ? 25.801 -1.747 -37.669 1.00 22.44 3 MET A C 3
ATOM 3496 O O . MET A 1 3 ? 25.298 -0.631 -37.548 1.00 10.54 3 MET A O 3
ATOM 3510 N N . SER A 1 4 ? 25.159 -2.868 -37.355 1.00 61.32 4 SER A N 3
ATOM 3511 C CA . SER A 1 4 ? 23.794 -2.850 -36.843 1.00 10.51 4 SER A CA 3
ATOM 3512 C C . SER A 1 4 ? 23.774 -2.477 -35.363 1.00 70.35 4 SER A C 3
ATOM 3513 O O . SER A 1 4 ? 24.763 -2.654 -34.654 1.00 45.40 4 SER A O 3
ATOM 3521 N N . GLY A 1 5 ? 22.638 -1.961 -34.905 1.00 11.32 5 GLY A N 3
ATOM 3522 C CA . GLY A 1 5 ? 22.509 -1.571 -33.513 1.00 32.12 5 GLY A CA 3
ATOM 3523 C C . GLY A 1 5 ? 21.066 -1.544 -33.050 1.00 13.41 5 GLY A C 3
ATOM 3524 O O . GLY A 1 5 ? 20.437 -0.486 -33.022 1.00 33.40 5 GLY A O 3
ATOM 3528 N N . GLU A 1 6 ? 20.540 -2.710 -32.687 1.00 53.54 6 GLU A N 3
ATOM 3529 C CA . GLU A 1 6 ? 19.160 -2.814 -32.226 1.00 64.11 6 GLU A CA 3
ATOM 3530 C C . GLU A 1 6 ? 18.905 -1.868 -31.056 1.00 73.13 6 GLU A C 3
ATOM 3531 O O . GLU A 1 6 ? 19.829 -1.396 -30.393 1.00 74.33 6 GLU A O 3
ATOM 3543 N N . PRO A 1 7 ? 17.620 -1.583 -30.796 1.00 61.22 7 PRO A N 3
ATOM 3544 C CA . PRO A 1 7 ? 17.212 -0.692 -29.706 1.00 51.45 7 PRO A CA 3
ATOM 3545 C C . PRO A 1 7 ? 17.456 -1.306 -28.332 1.00 73.34 7 PRO A C 3
ATOM 3546 O O . PRO A 1 7 ? 16.865 -2.328 -27.985 1.00 12.21 7 PRO A O 3
ATOM 3557 N N . GLY A 1 8 ? 18.330 -0.676 -27.554 1.00 23.21 8 GLY A N 3
ATOM 3558 C CA . GLY A 1 8 ? 18.636 -1.176 -26.226 1.00 62.02 8 GLY A CA 3
ATOM 3559 C C . GLY A 1 8 ? 20.025 -0.782 -25.764 1.00 11.51 8 GLY A C 3
ATOM 3560 O O . GLY A 1 8 ? 21.019 -1.122 -26.405 1.00 13.20 8 GLY A O 3
ATOM 3564 N N . GLN A 1 9 ? 20.093 -0.061 -24.649 1.00 43.44 9 GLN A N 3
ATOM 3565 C CA . GLN A 1 9 ? 21.371 0.382 -24.104 1.00 51.40 9 GLN A CA 3
ATOM 3566 C C . GLN A 1 9 ? 21.344 0.376 -22.579 1.00 73.42 9 GLN A C 3
ATOM 3567 O O . GLN A 1 9 ? 20.756 1.259 -21.954 1.00 24.05 9 GLN A O 3
ATOM 3581 N N . THR A 1 10 ? 21.983 -0.628 -21.985 1.00 52.51 10 THR A N 3
ATOM 3582 C CA . THR A 1 10 ? 22.031 -0.751 -20.534 1.00 14.53 10 THR A CA 3
ATOM 3583 C C . THR A 1 10 ? 23.456 -0.595 -20.015 1.00 72.55 10 THR A C 3
ATOM 3584 O O . THR A 1 10 ? 23.673 -0.394 -18.821 1.00 5.51 10 THR A O 3
ATOM 3595 N N . SER A 1 11 ? 24.424 -0.691 -20.921 1.00 53.45 11 SER A N 3
ATOM 3596 C CA . SER A 1 11 ? 25.829 -0.564 -20.555 1.00 3.24 11 SER A CA 3
ATOM 3597 C C . SER A 1 11 ? 26.078 0.737 -19.796 1.00 73.44 11 SER A C 3
ATOM 3598 O O . SER A 1 11 ? 25.187 1.577 -19.674 1.00 52.40 11 SER A O 3
ATOM 3606 N N . VAL A 1 12 ? 27.296 0.895 -19.288 1.00 71.34 12 VAL A N 3
ATOM 3607 C CA . VAL A 1 12 ? 27.664 2.092 -18.543 1.00 13.43 12 VAL A CA 3
ATOM 3608 C C . VAL A 1 12 ? 27.588 3.334 -19.425 1.00 25.44 12 VAL A C 3
ATOM 3609 O O . VAL A 1 12 ? 27.762 3.255 -20.640 1.00 41.23 12 VAL A O 3
ATOM 3622 N N . ALA A 1 13 ? 27.329 4.479 -18.803 1.00 52.42 13 ALA A N 3
ATOM 3623 C CA . ALA A 1 13 ? 27.233 5.739 -19.531 1.00 61.41 13 ALA A CA 3
ATOM 3624 C C . ALA A 1 13 ? 27.079 6.916 -18.574 1.00 74.40 13 ALA A C 3
ATOM 3625 O O . ALA A 1 13 ? 26.694 6.758 -17.415 1.00 42.10 13 ALA A O 3
ATOM 3632 N N . PRO A 1 14 ? 27.385 8.125 -19.067 1.00 63.43 14 PRO A N 3
ATOM 3633 C CA . PRO A 1 14 ? 27.288 9.352 -18.272 1.00 2.03 14 PRO A CA 3
ATOM 3634 C C . PRO A 1 14 ? 25.843 9.734 -17.969 1.00 23.21 14 PRO A C 3
ATOM 3635 O O . PRO A 1 14 ? 24.899 9.195 -18.547 1.00 63.20 14 PRO A O 3
ATOM 3646 N N . PRO A 1 15 ? 25.664 10.686 -17.042 1.00 11.15 15 PRO A N 3
ATOM 3647 C CA . PRO A 1 15 ? 24.336 11.162 -16.642 1.00 22.20 15 PRO A CA 3
ATOM 3648 C C . PRO A 1 15 ? 23.654 11.967 -17.742 1.00 53.32 15 PRO A C 3
ATOM 3649 O O . PRO A 1 15 ? 24.271 12.358 -18.733 1.00 63.31 15 PRO A O 3
ATOM 3660 N N . PRO A 1 16 ? 22.349 12.224 -17.566 1.00 72.44 16 PRO A N 3
ATOM 3661 C CA . PRO A 1 16 ? 21.555 12.986 -18.534 1.00 55.12 16 PRO A CA 3
ATOM 3662 C C . PRO A 1 16 ? 21.940 14.461 -18.567 1.00 1.04 16 PRO A C 3
ATOM 3663 O O . PRO A 1 16 ? 22.651 14.945 -17.687 1.00 24.12 16 PRO A O 3
ATOM 3674 N N . GLU A 1 17 ? 21.466 15.170 -19.586 1.00 74.13 17 GLU A N 3
ATOM 3675 C CA . GLU A 1 17 ? 21.762 16.590 -19.732 1.00 1.10 17 GLU A CA 3
ATOM 3676 C C . GLU A 1 17 ? 21.441 17.348 -18.447 1.00 34.30 17 GLU A C 3
ATOM 3677 O O . GLU A 1 17 ? 20.718 16.849 -17.585 1.00 22.41 17 GLU A O 3
ATOM 3689 N N . GLU A 1 18 ? 21.983 18.555 -18.327 1.00 42.43 18 GLU A N 3
ATOM 3690 C CA . GLU A 1 18 ? 21.755 19.381 -17.147 1.00 42.02 18 GLU A CA 3
ATOM 3691 C C . GLU A 1 18 ? 20.852 20.566 -17.478 1.00 70.42 18 GLU A C 3
ATOM 3692 O O . GLU A 1 18 ? 21.306 21.577 -18.014 1.00 24.40 18 GLU A O 3
ATOM 3704 N N . VAL A 1 19 ? 19.569 20.433 -17.156 1.00 23.54 19 VAL A N 3
ATOM 3705 C CA . VAL A 1 19 ? 18.601 21.491 -17.418 1.00 23.13 19 VAL A CA 3
ATOM 3706 C C . VAL A 1 19 ? 17.959 21.981 -16.125 1.00 23.14 19 VAL A C 3
ATOM 3707 O O . VAL A 1 19 ? 17.565 21.183 -15.275 1.00 75.34 19 VAL A O 3
ATOM 3720 N N . GLU A 1 20 ? 17.858 23.299 -15.983 1.00 21.21 20 GLU A N 3
ATOM 3721 C CA . GLU A 1 20 ? 17.264 23.895 -14.792 1.00 72.02 20 GLU A CA 3
ATOM 3722 C C . GLU A 1 20 ? 15.959 24.609 -15.135 1.00 23.14 20 GLU A C 3
ATOM 3723 O O . GLU A 1 20 ? 15.890 25.837 -15.187 1.00 15.00 20 GLU A O 3
ATOM 3735 N N . PRO A 1 21 ? 14.900 23.822 -15.374 1.00 72.11 21 PRO A N 3
ATOM 3736 C CA . PRO A 1 21 ? 13.578 24.356 -15.716 1.00 1.04 21 PRO A CA 3
ATOM 3737 C C . PRO A 1 21 ? 12.914 25.058 -14.536 1.00 32.30 21 PRO A C 3
ATOM 3738 O O . PRO A 1 21 ? 12.253 26.082 -14.702 1.00 44.23 21 PRO A O 3
ATOM 3749 N N . GLY A 1 22 ? 13.094 24.499 -13.343 1.00 32.11 22 GLY A N 3
ATOM 3750 C CA . GLY A 1 22 ? 12.506 25.085 -12.153 1.00 13.22 22 GLY A CA 3
ATOM 3751 C C . GLY A 1 22 ? 12.903 26.536 -11.964 1.00 60.21 22 GLY A C 3
ATOM 3752 O O . GLY A 1 22 ? 12.214 27.291 -11.279 1.00 11.14 22 GLY A O 3
ATOM 3756 N N . SER A 1 23 ? 14.019 26.926 -12.572 1.00 54.13 23 SER A N 3
ATOM 3757 C CA . SER A 1 23 ? 14.510 28.295 -12.463 1.00 72.24 23 SER A CA 3
ATOM 3758 C C . SER A 1 23 ? 13.403 29.296 -12.781 1.00 23.02 23 SER A C 3
ATOM 3759 O O . SER A 1 23 ? 12.649 29.122 -13.737 1.00 41.42 23 SER A O 3
ATOM 3767 N N . GLY A 1 24 ? 13.313 30.346 -11.970 1.00 31.33 24 GLY A N 3
ATOM 3768 C CA . GLY A 1 24 ? 12.296 31.360 -12.179 1.00 63.14 24 GLY A CA 3
ATOM 3769 C C . GLY A 1 24 ? 11.421 31.564 -10.959 1.00 11.42 24 GLY A C 3
ATOM 3770 O O . GLY A 1 24 ? 10.274 31.998 -11.074 1.00 24.24 24 GLY A O 3
ATOM 3774 N N . VAL A 1 25 ? 11.961 31.250 -9.786 1.00 2.34 25 VAL A N 3
ATOM 3775 C CA . VAL A 1 25 ? 11.222 31.401 -8.538 1.00 54.53 25 VAL A CA 3
ATOM 3776 C C . VAL A 1 25 ? 12.144 31.824 -7.400 1.00 53.43 25 VAL A C 3
ATOM 3777 O O . VAL A 1 25 ? 13.355 31.612 -7.458 1.00 0.40 25 VAL A O 3
ATOM 3790 N N . ARG A 1 26 ? 11.562 32.423 -6.366 1.00 41.22 26 ARG A N 3
ATOM 3791 C CA . ARG A 1 26 ? 12.332 32.877 -5.214 1.00 72.21 26 ARG A CA 3
ATOM 3792 C C . ARG A 1 26 ? 11.796 32.260 -3.925 1.00 62.14 26 ARG A C 3
ATOM 3793 O O . ARG A 1 26 ? 10.787 32.710 -3.383 1.00 14.30 26 ARG A O 3
ATOM 3814 N N . ILE A 1 27 ? 12.479 31.228 -3.442 1.00 34.54 27 ILE A N 3
ATOM 3815 C CA . ILE A 1 27 ? 12.072 30.550 -2.217 1.00 74.20 27 ILE A CA 3
ATOM 3816 C C . ILE A 1 27 ? 12.682 31.218 -0.990 1.00 3.11 27 ILE A C 3
ATOM 3817 O O . ILE A 1 27 ? 13.802 31.727 -1.040 1.00 1.35 27 ILE A O 3
ATOM 3833 N N . VAL A 1 28 ? 11.939 31.211 0.112 1.00 3.23 28 VAL A N 3
ATOM 3834 C CA . VAL A 1 28 ? 12.408 31.814 1.354 1.00 23.13 28 VAL A CA 3
ATOM 3835 C C . VAL A 1 28 ? 11.844 31.083 2.567 1.00 23.33 28 VAL A C 3
ATOM 3836 O O . VAL A 1 28 ? 10.713 31.331 2.985 1.00 42.00 28 VAL A O 3
ATOM 3849 N N . VAL A 1 29 ? 12.641 30.179 3.130 1.00 11.40 29 VAL A N 3
ATOM 3850 C CA . VAL A 1 29 ? 12.222 29.412 4.297 1.00 2.21 29 VAL A CA 3
ATOM 3851 C C . VAL A 1 29 ? 12.298 30.255 5.565 1.00 54.40 29 VAL A C 3
ATOM 3852 O O . VAL A 1 29 ? 13.377 30.471 6.115 1.00 60.20 29 VAL A O 3
ATOM 3865 N N . GLU A 1 30 ? 11.143 30.729 6.023 1.00 4.54 30 GLU A N 3
ATOM 3866 C CA . GLU A 1 30 ? 11.079 31.550 7.227 1.00 25.23 30 GLU A CA 3
ATOM 3867 C C . GLU A 1 30 ? 11.017 30.677 8.478 1.00 50.24 30 GLU A C 3
ATOM 3868 O O . GLU A 1 30 ? 10.004 30.032 8.747 1.00 33.14 30 GLU A O 3
ATOM 3880 N N . TYR A 1 31 ? 12.107 30.663 9.236 1.00 21.54 31 TYR A N 3
ATOM 3881 C CA . TYR A 1 31 ? 12.178 29.867 10.457 1.00 44.45 31 TYR A CA 3
ATOM 3882 C C . TYR A 1 31 ? 12.978 30.593 11.534 1.00 42.30 31 TYR A C 3
ATOM 3883 O O . TYR A 1 31 ? 13.731 31.524 11.244 1.00 23.53 31 TYR A O 3
ATOM 3901 N N . CYS A 1 32 ? 12.809 30.161 12.779 1.00 25.20 32 CYS A N 3
ATOM 3902 C CA . CYS A 1 32 ? 13.514 30.767 13.902 1.00 43.31 32 CYS A CA 3
ATOM 3903 C C . CYS A 1 32 ? 15.000 30.422 13.862 1.00 41.01 32 CYS A C 3
ATOM 3904 O O . CYS A 1 32 ? 15.400 29.315 14.222 1.00 13.43 32 CYS A O 3
ATOM 3911 N N . GLU A 1 33 ? 15.813 31.378 13.421 1.00 35.44 33 GLU A N 3
ATOM 3912 C CA . GLU A 1 33 ? 17.254 31.174 13.334 1.00 33.11 33 GLU A CA 3
ATOM 3913 C C . GLU A 1 33 ? 17.824 30.735 14.680 1.00 73.01 33 GLU A C 3
ATOM 3914 O O . GLU A 1 33 ? 18.364 29.638 14.826 1.00 51.32 33 GLU A O 3
ATOM 3926 N N . PRO A 1 34 ? 17.702 31.612 15.688 1.00 73.52 34 PRO A N 3
ATOM 3927 C CA . PRO A 1 34 ? 18.198 31.338 17.040 1.00 63.45 34 PRO A CA 3
ATOM 3928 C C . PRO A 1 34 ? 17.385 30.260 17.748 1.00 22.15 34 PRO A C 3
ATOM 3929 O O . PRO A 1 34 ? 16.808 30.500 18.809 1.00 14.41 34 PRO A O 3
ATOM 3940 N N . CYS A 1 35 ? 17.344 29.071 17.157 1.00 62.23 35 CYS A N 3
ATOM 3941 C CA . CYS A 1 35 ? 16.602 27.955 17.731 1.00 11.32 35 CYS A CA 3
ATOM 3942 C C . CYS A 1 35 ? 17.265 26.625 17.386 1.00 44.20 35 CYS A C 3
ATOM 3943 O O . CYS A 1 35 ? 17.430 25.760 18.245 1.00 75.21 35 CYS A O 3
ATOM 3950 N N . GLY A 1 36 ? 17.645 26.470 16.121 1.00 4.12 36 GLY A N 3
ATOM 3951 C CA . GLY A 1 36 ? 18.287 25.244 15.684 1.00 34.33 36 GLY A CA 3
ATOM 3952 C C . GLY A 1 36 ? 17.532 24.564 14.559 1.00 40.11 36 GLY A C 3
ATOM 3953 O O . GLY A 1 36 ? 17.705 23.369 14.319 1.00 72.11 36 GLY A O 3
ATOM 3957 N N . PHE A 1 37 ? 16.691 25.326 13.867 1.00 3.34 37 PHE A N 3
ATOM 3958 C CA . PHE A 1 37 ? 15.905 24.790 12.763 1.00 61.33 37 PHE A CA 3
ATOM 3959 C C . PHE A 1 37 ? 16.656 24.931 11.442 1.00 53.53 37 PHE A C 3
ATOM 3960 O O . PHE A 1 37 ? 16.128 24.607 10.379 1.00 54.33 37 PHE A O 3
ATOM 3977 N N . GLU A 1 38 ? 17.890 25.419 11.519 1.00 62.33 38 GLU A N 3
ATOM 3978 C CA . GLU A 1 38 ? 18.713 25.605 10.329 1.00 32.22 38 GLU A CA 3
ATOM 3979 C C . GLU A 1 38 ? 19.424 24.309 9.951 1.00 31.42 38 GLU A C 3
ATOM 3980 O O . GLU A 1 38 ? 19.741 24.080 8.784 1.00 22.25 38 GLU A O 3
ATOM 3992 N N . ALA A 1 39 ? 19.671 23.464 10.947 1.00 3.23 39 ALA A N 3
ATOM 3993 C CA . ALA A 1 39 ? 20.343 22.191 10.720 1.00 23.11 39 ALA A CA 3
ATOM 3994 C C . ALA A 1 39 ? 19.585 21.343 9.704 1.00 11.52 39 ALA A C 3
ATOM 3995 O O . ALA A 1 39 ? 20.158 20.460 9.065 1.00 34.03 39 ALA A O 3
ATOM 4002 N N . THR A 1 40 ? 18.292 21.617 9.559 1.00 11.25 40 THR A N 3
ATOM 4003 C CA . THR A 1 40 ? 17.455 20.879 8.623 1.00 74.13 40 THR A CA 3
ATOM 4004 C C . THR A 1 40 ? 17.393 21.579 7.270 1.00 2.21 40 THR A C 3
ATOM 4005 O O . THR A 1 40 ? 17.167 20.943 6.241 1.00 54.25 40 THR A O 3
ATOM 4016 N N . TYR A 1 41 ? 17.597 22.892 7.279 1.00 20.22 41 TYR A N 3
ATOM 4017 C CA . TYR A 1 41 ? 17.563 23.679 6.052 1.00 21.03 41 TYR A CA 3
ATOM 4018 C C . TYR A 1 41 ? 18.820 23.445 5.220 1.00 72.43 41 TYR A C 3
ATOM 4019 O O . TYR A 1 41 ? 18.817 23.635 4.003 1.00 44.02 41 TYR A O 3
ATOM 4037 N N . LEU A 1 42 ? 19.893 23.030 5.884 1.00 34.42 42 LEU A N 3
ATOM 4038 C CA . LEU A 1 42 ? 21.158 22.768 5.207 1.00 30.51 42 LEU A CA 3
ATOM 4039 C C . LEU A 1 42 ? 21.341 21.275 4.954 1.00 61.41 42 LEU A C 3
ATOM 4040 O O . LEU A 1 42 ? 22.065 20.875 4.043 1.00 60.41 42 LEU A O 3
ATOM 4056 N N . GLU A 1 43 ? 20.678 20.456 5.765 1.00 4.23 43 GLU A N 3
ATOM 4057 C CA . GLU A 1 43 ? 20.768 19.007 5.627 1.00 13.33 43 GLU A CA 3
ATOM 4058 C C . GLU A 1 43 ? 20.049 18.536 4.366 1.00 25.52 43 GLU A C 3
ATOM 4059 O O . GLU A 1 43 ? 20.196 17.386 3.948 1.00 52.33 43 GLU A O 3
ATOM 4071 N N . LEU A 1 44 ? 19.273 19.430 3.765 1.00 13.14 44 LEU A N 3
ATOM 4072 C CA . LEU A 1 44 ? 18.530 19.107 2.552 1.00 23.40 44 LEU A CA 3
ATOM 4073 C C . LEU A 1 44 ? 18.968 19.996 1.393 1.00 71.15 44 LEU A C 3
ATOM 4074 O O . LEU A 1 44 ? 18.948 19.578 0.235 1.00 12.22 44 LEU A O 3
ATOM 4090 N N . ALA A 1 45 ? 19.365 21.223 1.712 1.00 10.21 45 ALA A N 3
ATOM 4091 C CA . ALA A 1 45 ? 19.812 22.170 0.698 1.00 72.13 45 ALA A CA 3
ATOM 4092 C C . ALA A 1 45 ? 21.086 21.684 0.016 1.00 24.44 45 ALA A C 3
ATOM 4093 O O . ALA A 1 45 ? 21.467 22.186 -1.041 1.00 2.54 45 ALA A O 3
ATOM 4100 N N . SER A 1 46 ? 21.742 20.703 0.629 1.00 42.10 46 SER A N 3
ATOM 4101 C CA . SER A 1 46 ? 22.977 20.152 0.083 1.00 21.14 46 SER A CA 3
ATOM 4102 C C . SER A 1 46 ? 22.710 19.408 -1.222 1.00 0.13 46 SER A C 3
ATOM 4103 O O . SER A 1 46 ? 23.579 19.322 -2.089 1.00 21.24 46 SER A O 3
ATOM 4111 N N . ALA A 1 47 ? 21.501 18.872 -1.353 1.00 51.42 47 ALA A N 3
ATOM 4112 C CA . ALA A 1 47 ? 21.117 18.138 -2.552 1.00 64.52 47 ALA A CA 3
ATOM 4113 C C . ALA A 1 47 ? 20.005 18.859 -3.306 1.00 63.00 47 ALA A C 3
ATOM 4114 O O . ALA A 1 47 ? 19.923 18.784 -4.532 1.00 75.20 47 ALA A O 3
ATOM 4121 N N . VAL A 1 48 ? 19.151 19.558 -2.565 1.00 61.20 48 VAL A N 3
ATOM 4122 C CA . VAL A 1 48 ? 18.044 20.293 -3.164 1.00 12.32 48 VAL A CA 3
ATOM 4123 C C . VAL A 1 48 ? 18.551 21.373 -4.113 1.00 53.11 48 VAL A C 3
ATOM 4124 O O . VAL A 1 48 ? 17.847 21.786 -5.035 1.00 15.23 48 VAL A O 3
ATOM 4137 N N . LYS A 1 49 ? 19.778 21.827 -3.882 1.00 50.15 49 LYS A N 3
ATOM 4138 C CA . LYS A 1 49 ? 20.382 22.858 -4.718 1.00 3.35 49 LYS A CA 3
ATOM 4139 C C . LYS A 1 49 ? 20.711 22.313 -6.104 1.00 30.35 49 LYS A C 3
ATOM 4140 O O . LYS A 1 49 ? 21.054 23.068 -7.012 1.00 4.31 49 LYS A O 3
ATOM 4159 N N . GLU A 1 50 ? 20.602 20.997 -6.258 1.00 32.22 50 GLU A N 3
ATOM 4160 C CA . GLU A 1 50 ? 20.887 20.352 -7.534 1.00 62.30 50 GLU A CA 3
ATOM 4161 C C . GLU A 1 50 ? 19.614 20.191 -8.359 1.00 74.11 50 GLU A C 3
ATOM 4162 O O . GLU A 1 50 ? 19.662 19.791 -9.522 1.00 23.52 50 GLU A O 3
ATOM 4174 N N . GLN A 1 51 ? 18.476 20.505 -7.748 1.00 40.40 51 GLN A N 3
ATOM 4175 C CA . GLN A 1 51 ? 17.190 20.394 -8.425 1.00 54.54 51 GLN A CA 3
ATOM 4176 C C . GLN A 1 51 ? 16.839 21.693 -9.144 1.00 50.20 51 GLN A C 3
ATOM 4177 O O . GLN A 1 51 ? 15.934 21.728 -9.979 1.00 25.14 51 GLN A O 3
ATOM 4191 N N . TYR A 1 52 ? 17.560 22.759 -8.814 1.00 70.03 52 TYR A N 3
ATOM 4192 C CA . TYR A 1 52 ? 17.323 24.061 -9.426 1.00 42.03 52 TYR A CA 3
ATOM 4193 C C . TYR A 1 52 ? 18.366 25.076 -8.968 1.00 62.05 52 TYR A C 3
ATOM 4194 O O . TYR A 1 52 ? 18.105 25.938 -8.130 1.00 14.35 52 TYR A O 3
ATOM 4212 N N . PRO A 1 53 ? 19.578 24.972 -9.533 1.00 45.41 53 PRO A N 3
ATOM 4213 C CA . PRO A 1 53 ? 20.686 25.873 -9.200 1.00 63.12 53 PRO A CA 3
ATOM 4214 C C . PRO A 1 53 ? 20.458 27.289 -9.718 1.00 60.21 53 PRO A C 3
ATOM 4215 O O . PRO A 1 53 ? 21.216 28.205 -9.403 1.00 42.13 53 PRO A O 3
ATOM 4226 N N . GLY A 1 54 ? 19.407 27.461 -10.515 1.00 22.25 54 GLY A N 3
ATOM 4227 C CA . GLY A 1 54 ? 19.098 28.768 -11.063 1.00 1.31 54 GLY A CA 3
ATOM 4228 C C . GLY A 1 54 ? 18.250 29.604 -10.125 1.00 52.53 54 GLY A C 3
ATOM 4229 O O . GLY A 1 54 ? 18.432 30.818 -10.029 1.00 42.50 54 GLY A O 3
ATOM 4233 N N . ILE A 1 55 ? 17.319 28.955 -9.434 1.00 24.01 55 ILE A N 3
ATOM 4234 C CA . ILE A 1 55 ? 16.440 29.647 -8.500 1.00 51.22 55 ILE A CA 3
ATOM 4235 C C . ILE A 1 55 ? 17.240 30.342 -7.404 1.00 11.32 55 ILE A C 3
ATOM 4236 O O . ILE A 1 55 ? 18.469 30.383 -7.450 1.00 52.12 55 ILE A O 3
ATOM 4252 N N . GLU A 1 56 ? 16.534 30.886 -6.418 1.00 15.33 56 GLU A N 3
ATOM 4253 C CA . GLU A 1 56 ? 17.179 31.579 -5.309 1.00 31.14 56 GLU A CA 3
ATOM 4254 C C . GLU A 1 56 ? 16.466 31.282 -3.993 1.00 34.13 56 GLU A C 3
ATOM 4255 O O . GLU A 1 56 ? 15.403 31.836 -3.712 1.00 14.41 56 GLU A O 3
ATOM 4267 N N . ILE A 1 57 ? 17.058 30.403 -3.191 1.00 12.42 57 ILE A N 3
ATOM 4268 C CA . ILE A 1 57 ? 16.480 30.033 -1.905 1.00 31.10 57 ILE A CA 3
ATOM 4269 C C . ILE A 1 57 ? 17.337 30.540 -0.750 1.00 65.34 57 ILE A C 3
ATOM 4270 O O . ILE A 1 57 ? 18.416 30.010 -0.487 1.00 22.41 57 ILE A O 3
ATOM 4286 N N . GLU A 1 58 ? 16.849 31.568 -0.064 1.00 53.13 58 GLU A N 3
ATOM 4287 C CA . GLU A 1 58 ? 17.571 32.146 1.063 1.00 33.53 58 GLU A CA 3
ATOM 4288 C C . GLU A 1 58 ? 16.831 31.887 2.373 1.00 42.02 58 GLU A C 3
ATOM 4289 O O . GLU A 1 58 ? 15.686 31.436 2.373 1.00 70.43 58 GLU A O 3
ATOM 4301 N N . SER A 1 59 ? 17.495 32.176 3.488 1.00 50.14 59 SER A N 3
ATOM 4302 C CA . SER A 1 59 ? 16.903 31.971 4.805 1.00 43.15 59 SER A CA 3
ATOM 4303 C C . SER A 1 59 ? 16.504 33.302 5.434 1.00 45.40 59 SER A C 3
ATOM 4304 O O . SER A 1 59 ? 17.253 34.278 5.375 1.00 13.31 59 SER A O 3
ATOM 4312 N N . ARG A 1 60 ? 15.320 33.334 6.036 1.00 21.32 60 ARG A N 3
ATOM 4313 C CA . ARG A 1 60 ? 14.820 34.545 6.676 1.00 61.42 60 ARG A CA 3
ATOM 4314 C C . ARG A 1 60 ? 14.375 34.259 8.107 1.00 11.22 60 ARG A C 3
ATOM 4315 O O . ARG A 1 60 ? 14.293 33.103 8.525 1.00 44.24 60 ARG A O 3
ATOM 4336 N N . LEU A 1 61 ? 14.089 35.319 8.855 1.00 54.44 61 LEU A N 3
ATOM 4337 C CA . LEU A 1 61 ? 13.652 35.184 10.240 1.00 71.41 61 LEU A CA 3
ATOM 4338 C C . LEU A 1 61 ? 12.129 35.163 10.331 1.00 5.24 61 LEU A C 3
ATOM 4339 O O . LEU A 1 61 ? 11.440 35.779 9.519 1.00 22.15 61 LEU A O 3
ATOM 4355 N N . GLY A 1 62 ? 11.611 34.452 11.328 1.00 30.20 62 GLY A N 3
ATOM 4356 C CA . GLY A 1 62 ? 10.174 34.366 11.509 1.00 54.21 62 GLY A CA 3
ATOM 4357 C C . GLY A 1 62 ? 9.699 35.110 12.742 1.00 61.42 62 GLY A C 3
ATOM 4358 O O . GLY A 1 62 ? 8.863 36.007 12.651 1.00 52.15 62 GLY A O 3
ATOM 4362 N N . GLY A 1 63 ? 10.234 34.734 13.900 1.00 74.11 63 GLY A N 3
ATOM 4363 C CA . GLY A 1 63 ? 9.846 35.380 15.140 1.00 2.41 63 GLY A CA 3
ATOM 4364 C C . GLY A 1 63 ? 10.215 34.561 16.361 1.00 44.21 63 GLY A C 3
ATOM 4365 O O . GLY A 1 63 ? 11.056 34.970 17.162 1.00 4.31 63 GLY A O 3
ATOM 4369 N N . THR A 1 64 ? 9.584 33.400 16.506 1.00 40.22 64 THR A N 3
ATOM 4370 C CA . THR A 1 64 ? 9.848 32.523 17.639 1.00 63.30 64 THR A CA 3
ATOM 4371 C C . THR A 1 64 ? 9.303 31.121 17.388 1.00 0.53 64 THR A C 3
ATOM 4372 O O . THR A 1 64 ? 8.094 30.899 17.429 1.00 32.10 64 THR A O 3
ATOM 4383 N N . GLY A 1 65 ? 10.204 30.178 17.129 1.00 12.32 65 GLY A N 3
ATOM 4384 C CA . GLY A 1 65 ? 9.793 28.810 16.876 1.00 31.42 65 GLY A CA 3
ATOM 4385 C C . GLY A 1 65 ? 8.725 28.713 15.805 1.00 43.45 65 GLY A C 3
ATOM 4386 O O . GLY A 1 65 ? 7.580 28.367 16.090 1.00 74.53 65 GLY A O 3
ATOM 4390 N N . ALA A 1 66 ? 9.101 29.023 14.568 1.00 51.11 66 ALA A N 3
ATOM 4391 C CA . ALA A 1 66 ? 8.167 28.969 13.450 1.00 41.51 66 ALA A CA 3
ATOM 4392 C C . ALA A 1 66 ? 8.799 28.292 12.239 1.00 61.12 66 ALA A C 3
ATOM 4393 O O . ALA A 1 66 ? 9.992 27.989 12.237 1.00 64.32 66 ALA A O 3
ATOM 4400 N N . PHE A 1 67 ? 7.992 28.056 11.210 1.00 15.21 67 PHE A N 3
ATOM 4401 C CA . PHE A 1 67 ? 8.472 27.412 9.993 1.00 52.41 67 PHE A CA 3
ATOM 4402 C C . PHE A 1 67 ? 7.624 27.820 8.791 1.00 21.13 67 PHE A C 3
ATOM 4403 O O . PHE A 1 67 ? 7.205 26.976 8.000 1.00 32.33 67 PHE A O 3
ATOM 4420 N N . GLU A 1 68 ? 7.376 29.120 8.663 1.00 63.41 68 GLU A N 3
ATOM 4421 C CA . GLU A 1 68 ? 6.578 29.639 7.559 1.00 74.21 68 GLU A CA 3
ATOM 4422 C C . GLU A 1 68 ? 7.338 29.531 6.240 1.00 15.50 68 GLU A C 3
ATOM 4423 O O . GLU A 1 68 ? 8.402 30.129 6.074 1.00 34.45 68 GLU A O 3
ATOM 4435 N N . ILE A 1 69 ? 6.784 28.766 5.306 1.00 52.24 69 ILE A N 3
ATOM 4436 C CA . ILE A 1 69 ? 7.408 28.581 4.002 1.00 64.23 69 ILE A CA 3
ATOM 4437 C C . ILE A 1 69 ? 6.926 29.631 3.007 1.00 73.33 69 ILE A C 3
ATOM 4438 O O . ILE A 1 69 ? 5.732 29.917 2.923 1.00 50.24 69 ILE A O 3
ATOM 4454 N N . GLU A 1 70 ? 7.862 30.199 2.254 1.00 41.34 70 GLU A N 3
ATOM 4455 C CA . GLU A 1 70 ? 7.531 31.217 1.263 1.00 22.11 70 GLU A CA 3
ATOM 4456 C C . GLU A 1 70 ? 8.112 30.857 -0.101 1.00 53.15 70 GLU A C 3
ATOM 4457 O O . GLU A 1 70 ? 9.309 31.019 -0.341 1.00 13.14 70 GLU A O 3
ATOM 4469 N N . ILE A 1 71 ? 7.255 30.368 -0.992 1.00 23.12 71 ILE A N 3
ATOM 4470 C CA . ILE A 1 71 ? 7.682 29.986 -2.332 1.00 24.41 71 ILE A CA 3
ATOM 4471 C C . ILE A 1 71 ? 7.999 31.213 -3.179 1.00 51.32 71 ILE A C 3
ATOM 4472 O O . ILE A 1 71 ? 8.775 31.140 -4.131 1.00 21.12 71 ILE A O 3
ATOM 4488 N N . ASN A 1 72 ? 7.393 32.342 -2.825 1.00 2.10 72 ASN A N 3
ATOM 4489 C CA . ASN A 1 72 ? 7.611 33.587 -3.552 1.00 44.32 72 ASN A CA 3
ATOM 4490 C C . ASN A 1 72 ? 7.757 34.761 -2.589 1.00 3.41 72 ASN A C 3
ATOM 4491 O O . ASN A 1 72 ? 7.319 35.874 -2.879 1.00 32.25 72 ASN A O 3
ATOM 4502 N N . GLY A 1 73 ? 8.378 34.505 -1.441 1.00 75.21 73 GLY A N 3
ATOM 4503 C CA . GLY A 1 73 ? 8.571 35.550 -0.453 1.00 31.33 73 GLY A CA 3
ATOM 4504 C C . GLY A 1 73 ? 7.350 35.753 0.422 1.00 10.23 73 GLY A C 3
ATOM 4505 O O . GLY A 1 73 ? 7.388 36.523 1.382 1.00 24.50 73 GLY A O 3
ATOM 4509 N N . GLN A 1 74 ? 6.264 35.063 0.090 1.00 53.45 74 GLN A N 3
ATOM 4510 C CA . GLN A 1 74 ? 5.026 35.175 0.851 1.00 35.24 74 GLN A CA 3
ATOM 4511 C C . GLN A 1 74 ? 4.600 33.817 1.401 1.00 43.04 74 GLN A C 3
ATOM 4512 O O . GLN A 1 74 ? 4.872 32.778 0.797 1.00 50.43 74 GLN A O 3
ATOM 4526 N N . LEU A 1 75 ? 3.933 33.832 2.549 1.00 74.20 75 LEU A N 3
ATOM 4527 C CA . LEU A 1 75 ? 3.470 32.601 3.181 1.00 55.13 75 LEU A CA 3
ATOM 4528 C C . LEU A 1 75 ? 2.431 31.900 2.311 1.00 63.33 75 LEU A C 3
ATOM 4529 O O . LEU A 1 75 ? 1.364 32.448 2.035 1.00 43.31 75 LEU A O 3
ATOM 4545 N N . VAL A 1 76 ? 2.750 30.682 1.883 1.00 43.32 76 VAL A N 3
ATOM 4546 C CA . VAL A 1 76 ? 1.844 29.904 1.047 1.00 61.10 76 VAL A CA 3
ATOM 4547 C C . VAL A 1 76 ? 1.435 28.608 1.738 1.00 4.13 76 VAL A C 3
ATOM 4548 O O . VAL A 1 76 ? 0.363 28.063 1.476 1.00 41.04 76 VAL A O 3
ATOM 4561 N N . PHE A 1 77 ? 2.297 28.119 2.624 1.00 11.32 77 PHE A N 3
ATOM 4562 C CA . PHE A 1 77 ? 2.026 26.886 3.354 1.00 1.32 77 PHE A CA 3
ATOM 4563 C C . PHE A 1 77 ? 2.803 26.850 4.667 1.00 32.31 77 PHE A C 3
ATOM 4564 O O . PHE A 1 77 ? 3.977 26.481 4.696 1.00 11.22 77 PHE A O 3
ATOM 4581 N N . SER A 1 78 ? 2.138 27.235 5.752 1.00 43.43 78 SER A N 3
ATOM 4582 C CA . SER A 1 78 ? 2.766 27.251 7.068 1.00 44.34 78 SER A CA 3
ATOM 4583 C C . SER A 1 78 ? 2.700 25.873 7.718 1.00 35.03 78 SER A C 3
ATOM 4584 O O . SER A 1 78 ? 1.848 25.052 7.376 1.00 11.33 78 SER A O 3
ATOM 4592 N N . LYS A 1 79 ? 3.605 25.625 8.659 1.00 54.30 79 LYS A N 3
ATOM 4593 C CA . LYS A 1 79 ? 3.650 24.348 9.360 1.00 20.23 79 LYS A CA 3
ATOM 4594 C C . LYS A 1 79 ? 3.097 24.484 10.775 1.00 30.03 79 LYS A C 3
ATOM 4595 O O . LYS A 1 79 ? 2.673 23.501 11.384 1.00 21.25 79 LYS A O 3
ATOM 4614 N N . LEU A 1 80 ? 3.103 25.708 11.293 1.00 75.55 80 LEU A N 3
ATOM 4615 C CA . LEU A 1 80 ? 2.600 25.973 12.636 1.00 33.40 80 LEU A CA 3
ATOM 4616 C C . LEU A 1 80 ? 1.075 25.933 12.664 1.00 1.34 80 LEU A C 3
ATOM 4617 O O . LEU A 1 80 ? 0.469 25.771 13.723 1.00 60.42 80 LEU A O 3
ATOM 4633 N N . GLU A 1 81 ? 0.462 26.081 11.494 1.00 45.31 81 GLU A N 3
ATOM 4634 C CA . GLU A 1 81 ? -0.992 26.061 11.386 1.00 44.14 81 GLU A CA 3
ATOM 4635 C C . GLU A 1 81 ? -1.485 24.688 10.939 1.00 21.34 81 GLU A C 3
ATOM 4636 O O . GLU A 1 81 ? -2.204 24.007 11.670 1.00 4.30 81 GLU A O 3
ATOM 4648 N N . ASN A 1 82 ? -1.093 24.288 9.734 1.00 73.31 82 ASN A N 3
ATOM 4649 C CA . ASN A 1 82 ? -1.496 22.996 9.189 1.00 51.42 82 ASN A CA 3
ATOM 4650 C C . ASN A 1 82 ? -1.168 21.869 10.162 1.00 24.44 82 ASN A C 3
ATOM 4651 O O . ASN A 1 82 ? -1.907 20.891 10.268 1.00 22.15 82 ASN A O 3
ATOM 4662 N N . GLY A 1 83 ? -0.053 22.013 10.872 1.00 24.24 83 GLY A N 3
ATOM 4663 C CA . GLY A 1 83 ? 0.354 21.000 11.828 1.00 23.43 83 GLY A CA 3
ATOM 4664 C C . GLY A 1 83 ? 0.908 19.758 11.157 1.00 12.32 83 GLY A C 3
ATOM 4665 O O . GLY A 1 83 ? 0.482 18.642 11.452 1.00 3.34 83 GLY A O 3
ATOM 4669 N N . GLY A 1 84 ? 1.860 19.953 10.249 1.00 34.52 84 GLY A N 3
ATOM 4670 C CA . GLY A 1 84 ? 2.455 18.831 9.547 1.00 21.31 84 GLY A CA 3
ATOM 4671 C C . GLY A 1 84 ? 3.954 18.981 9.379 1.00 1.34 84 GLY A C 3
ATOM 4672 O O . GLY A 1 84 ? 4.617 19.616 10.200 1.00 63.01 84 GLY A O 3
ATOM 4676 N N . PHE A 1 85 ? 4.491 18.395 8.314 1.00 14.22 85 PHE A N 3
ATOM 4677 C CA . PHE A 1 85 ? 5.922 18.465 8.043 1.00 73.21 85 PHE A CA 3
ATOM 4678 C C . PHE A 1 85 ? 6.183 18.680 6.555 1.00 23.11 85 PHE A C 3
ATOM 4679 O O . PHE A 1 85 ? 5.376 18.318 5.698 1.00 3.44 85 PHE A O 3
ATOM 4696 N N . PRO A 1 86 ? 7.339 19.284 6.239 1.00 34.32 86 PRO A N 3
ATOM 4697 C CA . PRO A 1 86 ? 7.734 19.561 4.855 1.00 4.13 86 PRO A CA 3
ATOM 4698 C C . PRO A 1 86 ? 8.074 18.291 4.084 1.00 62.43 86 PRO A C 3
ATOM 4699 O O . PRO A 1 86 ? 8.188 17.211 4.665 1.00 4.43 86 PRO A O 3
ATOM 4710 N N . TYR A 1 87 ? 8.235 18.426 2.772 1.00 31.21 87 TYR A N 3
ATOM 4711 C CA . TYR A 1 87 ? 8.560 17.288 1.921 1.00 71.34 87 TYR A CA 3
ATOM 4712 C C . TYR A 1 87 ? 9.476 17.708 0.775 1.00 11.23 87 TYR A C 3
ATOM 4713 O O . TYR A 1 87 ? 9.442 18.854 0.329 1.00 40.25 87 TYR A O 3
ATOM 4731 N N . GLU A 1 88 ? 10.293 16.771 0.305 1.00 1.01 88 GLU A N 3
ATOM 4732 C CA . GLU A 1 88 ? 11.219 17.044 -0.788 1.00 73.01 88 GLU A CA 3
ATOM 4733 C C . GLU A 1 88 ? 10.465 17.266 -2.096 1.00 42.03 88 GLU A C 3
ATOM 4734 O O . GLU A 1 88 ? 10.974 17.904 -3.019 1.00 33.52 88 GLU A O 3
ATOM 4746 N N . LYS A 1 89 ? 9.250 16.735 -2.169 1.00 75.14 89 LYS A N 3
ATOM 4747 C CA . LYS A 1 89 ? 8.424 16.874 -3.363 1.00 13.10 89 LYS A CA 3
ATOM 4748 C C . LYS A 1 89 ? 7.452 18.041 -3.219 1.00 34.21 89 LYS A C 3
ATOM 4749 O O . LYS A 1 89 ? 6.907 18.533 -4.207 1.00 61.03 89 LYS A O 3
ATOM 4768 N N . ASP A 1 90 ? 7.240 18.479 -1.983 1.00 12.11 90 ASP A N 3
ATOM 4769 C CA . ASP A 1 90 ? 6.335 19.590 -1.710 1.00 43.02 90 ASP A CA 3
ATOM 4770 C C . ASP A 1 90 ? 7.045 20.927 -1.897 1.00 42.32 90 ASP A C 3
ATOM 4771 O O . ASP A 1 90 ? 6.409 21.950 -2.156 1.00 35.51 90 ASP A O 3
ATOM 4780 N N . LEU A 1 91 ? 8.367 20.913 -1.764 1.00 12.34 91 LEU A N 3
ATOM 4781 C CA . LEU A 1 91 ? 9.164 22.125 -1.917 1.00 2.32 91 LEU A CA 3
ATOM 4782 C C . LEU A 1 91 ? 9.568 22.331 -3.373 1.00 52.12 91 LEU A C 3
ATOM 4783 O O . LEU A 1 91 ? 9.867 23.450 -3.792 1.00 63.53 91 LEU A O 3
ATOM 4799 N N . ILE A 1 92 ? 9.572 21.246 -4.140 1.00 35.33 92 ILE A N 3
ATOM 4800 C CA . ILE A 1 92 ? 9.935 21.308 -5.550 1.00 11.31 92 ILE A CA 3
ATOM 4801 C C . ILE A 1 92 ? 8.706 21.534 -6.425 1.00 5.44 92 ILE A C 3
ATOM 4802 O O . ILE A 1 92 ? 8.800 22.118 -7.504 1.00 3.44 92 ILE A O 3
ATOM 4818 N N . GLU A 1 93 ? 7.555 21.069 -5.950 1.00 40.22 93 GLU A N 3
ATOM 4819 C CA . GLU A 1 93 ? 6.307 21.222 -6.689 1.00 45.14 93 GLU A CA 3
ATOM 4820 C C . GLU A 1 93 ? 5.783 22.651 -6.581 1.00 73.15 93 GLU A C 3
ATOM 4821 O O . GLU A 1 93 ? 4.808 23.017 -7.238 1.00 31.55 93 GLU A O 3
ATOM 4833 N N . ALA A 1 94 ? 6.436 23.454 -5.748 1.00 65.33 94 ALA A N 3
ATOM 4834 C CA . ALA A 1 94 ? 6.038 24.842 -5.555 1.00 14.32 94 ALA A CA 3
ATOM 4835 C C . ALA A 1 94 ? 6.574 25.729 -6.674 1.00 22.43 94 ALA A C 3
ATOM 4836 O O . ALA A 1 94 ? 5.835 26.522 -7.258 1.00 64.31 94 ALA A O 3
ATOM 4843 N N . ILE A 1 95 ? 7.863 25.589 -6.966 1.00 52.30 95 ILE A N 3
ATOM 4844 C CA . ILE A 1 95 ? 8.497 26.378 -8.015 1.00 61.53 95 ILE A CA 3
ATOM 4845 C C . ILE A 1 95 ? 8.074 25.894 -9.398 1.00 53.12 95 ILE A C 3
ATOM 4846 O O . ILE A 1 95 ? 8.177 26.627 -10.382 1.00 11.23 95 ILE A O 3
ATOM 4862 N N . ARG A 1 96 ? 7.595 24.656 -9.465 1.00 41.12 96 ARG A N 3
ATOM 4863 C CA . ARG A 1 96 ? 7.155 24.074 -10.728 1.00 11.54 96 ARG A CA 3
ATOM 4864 C C . ARG A 1 96 ? 5.877 24.748 -11.220 1.00 62.32 96 ARG A C 3
ATOM 4865 O O . ARG A 1 96 ? 5.694 24.951 -12.420 1.00 71.25 96 ARG A O 3
ATOM 4886 N N . ARG A 1 97 ? 4.997 25.091 -10.285 1.00 61.23 97 ARG A N 3
ATOM 4887 C CA . ARG A 1 97 ? 3.736 25.739 -10.624 1.00 42.34 97 ARG A CA 3
ATOM 4888 C C . ARG A 1 97 ? 3.854 27.256 -10.500 1.00 70.42 97 ARG A C 3
ATOM 4889 O O . ARG A 1 97 ? 3.153 28.001 -11.184 1.00 71.41 97 ARG A O 3
ATOM 4910 N N . ALA A 1 98 ? 4.745 27.705 -9.622 1.00 70.33 98 ALA A N 3
ATOM 4911 C CA . ALA A 1 98 ? 4.956 29.131 -9.410 1.00 13.34 98 ALA A CA 3
ATOM 4912 C C . ALA A 1 98 ? 5.580 29.783 -10.638 1.00 42.35 98 ALA A C 3
ATOM 4913 O O . ALA A 1 98 ? 5.164 30.862 -11.060 1.00 14.33 98 ALA A O 3
ATOM 4920 N N . SER A 1 99 ? 6.582 29.122 -11.209 1.00 21.21 99 SER A N 3
ATOM 4921 C CA . SER A 1 99 ? 7.267 29.640 -12.387 1.00 62.33 99 SER A CA 3
ATOM 4922 C C . SER A 1 99 ? 6.385 29.517 -13.626 1.00 65.33 99 SER A C 3
ATOM 4923 O O . SER A 1 99 ? 6.667 30.115 -14.664 1.00 23.42 99 SER A O 3
ATOM 4931 N N . ASN A 1 100 ? 5.316 28.736 -13.509 1.00 2.23 100 ASN A N 3
ATOM 4932 C CA . ASN A 1 100 ? 4.392 28.533 -14.619 1.00 3.22 100 ASN A CA 3
ATOM 4933 C C . ASN A 1 100 ? 3.716 29.843 -15.010 1.00 53.40 100 ASN A C 3
ATOM 4934 O O . ASN A 1 100 ? 3.356 30.046 -16.169 1.00 15.53 100 ASN A O 3
ATOM 4945 N N . GLY A 1 101 ? 3.547 30.731 -14.034 1.00 71.41 101 GLY A N 3
ATOM 4946 C CA . GLY A 1 101 ? 2.915 32.010 -14.296 1.00 53.41 101 GLY A CA 3
ATOM 4947 C C . GLY A 1 101 ? 1.458 32.034 -13.878 1.00 30.15 101 GLY A C 3
ATOM 4948 O O . GLY A 1 101 ? 0.709 32.930 -14.266 1.00 20.42 101 GLY A O 3
ATOM 4952 N N . GLU A 1 102 ? 1.056 31.046 -13.085 1.00 34.34 102 GLU A N 3
ATOM 4953 C CA . GLU A 1 102 ? -0.322 30.956 -12.616 1.00 13.21 102 GLU A CA 3
ATOM 4954 C C . GLU A 1 102 ? -0.406 31.232 -11.117 1.00 72.14 102 GLU A C 3
ATOM 4955 O O . GLU A 1 102 ? 0.576 31.081 -10.390 1.00 42.41 102 GLU A O 3
ATOM 4967 N N . THR A 1 103 ? -1.587 31.638 -10.661 1.00 74.54 103 THR A N 3
ATOM 4968 C CA . THR A 1 103 ? -1.801 31.936 -9.251 1.00 4.31 103 THR A CA 3
ATOM 4969 C C . THR A 1 103 ? -2.093 30.667 -8.458 1.00 44.52 103 THR A C 3
ATOM 4970 O O . THR A 1 103 ? -2.801 29.777 -8.930 1.00 51.33 103 THR A O 3
ATOM 4981 N N . LEU A 1 104 ? -1.544 30.590 -7.251 1.00 4.30 104 LEU A N 3
ATOM 4982 C CA . LEU A 1 104 ? -1.746 29.429 -6.391 1.00 52.41 104 LEU A CA 3
ATOM 4983 C C . LEU A 1 104 ? -2.827 29.704 -5.351 1.00 11.33 104 LEU A C 3
ATOM 4984 O O . LEU A 1 104 ? -2.857 30.773 -4.741 1.00 72.22 104 LEU A O 3
ATOM 5000 N N . GLU A 1 105 ? -3.711 28.732 -5.152 1.00 73.40 105 GLU A N 3
ATOM 5001 C CA . GLU A 1 105 ? -4.793 28.869 -4.184 1.00 1.42 105 GLU A CA 3
ATOM 5002 C C . GLU A 1 105 ? -5.008 27.566 -3.419 1.00 42.51 105 GLU A C 3
ATOM 5003 O O . GLU A 1 105 ? -5.130 26.496 -4.015 1.00 43.00 105 GLU A O 3
ATOM 5015 N N . LYS A 1 106 ? -5.053 27.665 -2.095 1.00 2.22 106 LYS A N 3
ATOM 5016 C CA . LYS A 1 106 ? -5.254 26.496 -1.246 1.00 45.54 106 LYS A CA 3
ATOM 5017 C C . LYS A 1 106 ? -6.520 25.746 -1.645 1.00 61.43 106 LYS A C 3
ATOM 5018 O O . LYS A 1 106 ? -7.479 26.344 -2.134 1.00 31.52 106 LYS A O 3
ATOM 5037 N N . ILE A 1 107 ? -6.516 24.434 -1.433 1.00 13.03 107 ILE A N 3
ATOM 5038 C CA . ILE A 1 107 ? -7.666 23.603 -1.768 1.00 11.21 107 ILE A CA 3
ATOM 5039 C C . ILE A 1 107 ? -8.206 22.888 -0.534 1.00 12.31 107 ILE A C 3
ATOM 5040 O O . ILE A 1 107 ? -7.467 22.205 0.175 1.00 31.52 107 ILE A O 3
ATOM 5056 N N . THR A 1 108 ? -9.502 23.049 -0.283 1.00 41.31 108 THR A N 3
ATOM 5057 C CA . THR A 1 108 ? -10.142 22.419 0.865 1.00 52.25 108 THR A CA 3
ATOM 5058 C C . THR A 1 108 ? -10.927 21.182 0.445 1.00 33.42 108 THR A C 3
ATOM 5059 O O . THR A 1 108 ? -11.864 20.769 1.127 1.00 32.04 108 THR A O 3
ATOM 5070 N N . ASN A 1 109 ? -10.538 20.593 -0.681 1.00 53.22 109 ASN A N 3
ATOM 5071 C CA . ASN A 1 109 ? -11.207 19.402 -1.191 1.00 65.53 109 ASN A CA 3
ATOM 5072 C C . ASN A 1 109 ? -10.246 18.550 -2.016 1.00 40.21 109 ASN A C 3
ATOM 5073 O O . ASN A 1 109 ? -9.949 18.870 -3.167 1.00 61.41 109 ASN A O 3
ATOM 5084 N N . SER A 1 110 ? -9.764 17.465 -1.419 1.00 72.31 110 SER A N 3
ATOM 5085 C CA . SER A 1 110 ? -8.835 16.568 -2.097 1.00 2.52 110 SER A CA 3
ATOM 5086 C C . SER A 1 110 ? -8.752 15.226 -1.377 1.00 2.04 110 SER A C 3
ATOM 5087 O O . SER A 1 110 ? -9.282 15.065 -0.277 1.00 55.15 110 SER A O 3
ATOM 5095 N N . ARG A 1 111 ? -8.082 14.265 -2.005 1.00 10.24 111 ARG A N 3
ATOM 5096 C CA . ARG A 1 111 ? -7.930 12.936 -1.425 1.00 61.15 111 ARG A CA 3
ATOM 5097 C C . ARG A 1 111 ? -6.489 12.450 -1.550 1.00 3.30 111 ARG A C 3
ATOM 5098 O O . ARG A 1 111 ? -5.746 12.857 -2.443 1.00 43.04 111 ARG A O 3
ATOM 5119 N N . PRO A 1 112 ? -6.083 11.560 -0.633 1.00 23.13 112 PRO A N 3
ATOM 5120 C CA . PRO A 1 112 ? -4.728 11.000 -0.619 1.00 32.35 112 PRO A CA 3
ATOM 5121 C C . PRO A 1 112 ? -4.479 10.054 -1.789 1.00 15.50 112 PRO A C 3
ATOM 5122 O O . PRO A 1 112 ? -5.402 9.646 -2.495 1.00 23.32 112 PRO A O 3
ATOM 5133 N N . PRO A 1 113 ? -3.204 9.697 -2.002 1.00 12.35 113 PRO A N 3
ATOM 5134 C CA . PRO A 1 113 ? -2.805 8.795 -3.086 1.00 30.03 113 PRO A CA 3
ATOM 5135 C C . PRO A 1 113 ? -3.269 7.362 -2.848 1.00 14.11 113 PRO A C 3
ATOM 5136 O O . PRO A 1 113 ? -3.229 6.865 -1.722 1.00 12.44 113 PRO A O 3
ATOM 5147 N N . CYS A 1 114 ? -3.709 6.703 -3.914 1.00 40.12 114 CYS A N 3
ATOM 5148 C CA . CYS A 1 114 ? -4.181 5.326 -3.821 1.00 15.30 114 CYS A CA 3
ATOM 5149 C C . CYS A 1 114 ? -3.155 4.359 -4.400 1.00 64.32 114 CYS A C 3
ATOM 5150 O O . CYS A 1 114 ? -3.500 3.266 -4.850 1.00 52.13 114 CYS A O 3
ATOM 5158 N N . VAL A 1 115 ? -1.890 4.768 -4.387 1.00 50.21 115 VAL A N 3
ATOM 5159 C CA . VAL A 1 115 ? -0.812 3.938 -4.911 1.00 52.15 115 VAL A CA 3
ATOM 5160 C C . VAL A 1 115 ? -0.666 2.653 -4.105 1.00 21.15 115 VAL A C 3
ATOM 5161 O O . VAL A 1 115 ? -1.331 2.470 -3.085 1.00 31.54 115 VAL A O 3
ATOM 5174 N N . ILE A 1 116 ? 0.209 1.766 -4.568 1.00 12.44 116 ILE A N 3
ATOM 5175 C CA . ILE A 1 116 ? 0.444 0.499 -3.888 1.00 34.33 116 ILE A CA 3
ATOM 5176 C C . ILE A 1 116 ? 1.924 0.309 -3.573 1.00 53.34 116 ILE A C 3
ATOM 5177 O O . ILE A 1 116 ? 2.736 0.078 -4.470 1.00 54.55 116 ILE A O 3
ATOM 5193 N N . LEU A 1 117 ? 2.268 0.407 -2.294 1.00 62.51 117 LEU A N 3
ATOM 5194 C CA . LEU A 1 117 ? 3.651 0.244 -1.860 1.00 23.12 117 LEU A CA 3
ATOM 5195 C C . LEU A 1 117 ? 4.020 -1.233 -1.759 1.00 4.41 117 LEU A C 3
ATOM 5196 O O . LEU A 1 117 ? 5.184 -1.580 -1.558 1.00 10.34 117 LEU A O 3
ATOM 5212 N N . GLY A 1 1 ? 32.417 7.785 15.448 1.00 23.31 1 GLY A N 4
ATOM 5213 C CA . GLY A 1 1 ? 32.359 7.739 13.999 1.00 62.43 1 GLY A CA 4
ATOM 5214 C C . GLY A 1 1 ? 31.015 7.260 13.487 1.00 22.52 1 GLY A C 4
ATOM 5215 O O . GLY A 1 1 ? 30.073 7.092 14.261 1.00 33.22 1 GLY A O 4
ATOM 5219 N N . SER A 1 2 ? 30.925 7.040 12.179 1.00 5.14 2 SER A N 4
ATOM 5220 C CA . SER A 1 2 ? 29.685 6.583 11.564 1.00 31.33 2 SER A CA 4
ATOM 5221 C C . SER A 1 2 ? 29.970 5.601 10.432 1.00 33.52 2 SER A C 4
ATOM 5222 O O . SER A 1 2 ? 31.105 5.478 9.973 1.00 52.41 2 SER A O 4
ATOM 5230 N N . MET A 1 3 ? 28.930 4.902 9.987 1.00 10.44 3 MET A N 4
ATOM 5231 C CA . MET A 1 3 ? 29.067 3.931 8.908 1.00 4.32 3 MET A CA 4
ATOM 5232 C C . MET A 1 3 ? 28.744 4.567 7.560 1.00 0.50 3 MET A C 4
ATOM 5233 O O . MET A 1 3 ? 28.328 5.724 7.493 1.00 74.13 3 MET A O 4
ATOM 5247 N N . SER A 1 4 ? 28.939 3.805 6.489 1.00 73.02 4 SER A N 4
ATOM 5248 C CA . SER A 1 4 ? 28.672 4.296 5.142 1.00 14.21 4 SER A CA 4
ATOM 5249 C C . SER A 1 4 ? 27.212 4.070 4.761 1.00 14.42 4 SER A C 4
ATOM 5250 O O . SER A 1 4 ? 26.502 3.300 5.406 1.00 11.15 4 SER A O 4
ATOM 5258 N N . GLY A 1 5 ? 26.770 4.749 3.707 1.00 53.43 5 GLY A N 4
ATOM 5259 C CA . GLY A 1 5 ? 25.397 4.610 3.257 1.00 11.31 5 GLY A CA 4
ATOM 5260 C C . GLY A 1 5 ? 25.264 3.655 2.088 1.00 72.21 5 GLY A C 4
ATOM 5261 O O . GLY A 1 5 ? 25.297 2.438 2.266 1.00 22.25 5 GLY A O 4
ATOM 5265 N N . GLU A 1 6 ? 25.111 4.207 0.888 1.00 13.24 6 GLU A N 4
ATOM 5266 C CA . GLU A 1 6 ? 24.969 3.394 -0.314 1.00 4.32 6 GLU A CA 4
ATOM 5267 C C . GLU A 1 6 ? 25.590 4.094 -1.520 1.00 21.23 6 GLU A C 4
ATOM 5268 O O . GLU A 1 6 ? 25.829 5.302 -1.513 1.00 61.55 6 GLU A O 4
ATOM 5280 N N . PRO A 1 7 ? 25.858 3.317 -2.580 1.00 45.51 7 PRO A N 4
ATOM 5281 C CA . PRO A 1 7 ? 26.455 3.840 -3.813 1.00 52.10 7 PRO A CA 4
ATOM 5282 C C . PRO A 1 7 ? 25.494 4.735 -4.588 1.00 35.11 7 PRO A C 4
ATOM 5283 O O . PRO A 1 7 ? 24.406 5.055 -4.110 1.00 21.11 7 PRO A O 4
ATOM 5294 N N . GLY A 1 8 ? 25.902 5.136 -5.788 1.00 62.41 8 GLY A N 4
ATOM 5295 C CA . GLY A 1 8 ? 25.065 5.990 -6.610 1.00 32.41 8 GLY A CA 4
ATOM 5296 C C . GLY A 1 8 ? 24.465 5.251 -7.790 1.00 44.33 8 GLY A C 4
ATOM 5297 O O . GLY A 1 8 ? 25.118 4.400 -8.394 1.00 1.05 8 GLY A O 4
ATOM 5301 N N . GLN A 1 9 ? 23.219 5.577 -8.119 1.00 64.31 9 GLN A N 4
ATOM 5302 C CA . GLN A 1 9 ? 22.532 4.936 -9.234 1.00 31.32 9 GLN A CA 4
ATOM 5303 C C . GLN A 1 9 ? 22.570 5.818 -10.477 1.00 12.51 9 GLN A C 4
ATOM 5304 O O . GLN A 1 9 ? 22.541 5.324 -11.604 1.00 73.04 9 GLN A O 4
ATOM 5318 N N . THR A 1 10 ? 22.634 7.129 -10.264 1.00 45.32 10 THR A N 4
ATOM 5319 C CA . THR A 1 10 ? 22.675 8.081 -11.367 1.00 12.41 10 THR A CA 4
ATOM 5320 C C . THR A 1 10 ? 23.883 7.834 -12.263 1.00 0.32 10 THR A C 4
ATOM 5321 O O . THR A 1 10 ? 24.950 7.446 -11.788 1.00 65.04 10 THR A O 4
ATOM 5332 N N . SER A 1 11 ? 23.708 8.062 -13.561 1.00 2.54 11 SER A N 4
ATOM 5333 C CA . SER A 1 11 ? 24.784 7.861 -14.524 1.00 4.42 11 SER A CA 4
ATOM 5334 C C . SER A 1 11 ? 25.481 9.181 -14.844 1.00 33.33 11 SER A C 4
ATOM 5335 O O . SER A 1 11 ? 25.088 10.239 -14.351 1.00 61.44 11 SER A O 4
ATOM 5343 N N . VAL A 1 12 ? 26.518 9.110 -15.672 1.00 75.35 12 VAL A N 4
ATOM 5344 C CA . VAL A 1 12 ? 27.269 10.297 -16.060 1.00 42.32 12 VAL A CA 4
ATOM 5345 C C . VAL A 1 12 ? 27.244 10.495 -17.572 1.00 34.24 12 VAL A C 4
ATOM 5346 O O . VAL A 1 12 ? 27.461 9.554 -18.334 1.00 61.05 12 VAL A O 4
ATOM 5359 N N . ALA A 1 13 ? 26.977 11.725 -17.998 1.00 12.03 13 ALA A N 4
ATOM 5360 C CA . ALA A 1 13 ? 26.925 12.047 -19.418 1.00 43.04 13 ALA A CA 4
ATOM 5361 C C . ALA A 1 13 ? 26.672 13.535 -19.635 1.00 52.01 13 ALA A C 4
ATOM 5362 O O . ALA A 1 13 ? 26.194 14.244 -18.749 1.00 23.43 13 ALA A O 4
ATOM 5369 N N . PRO A 1 14 ? 26.999 14.022 -20.841 1.00 51.32 14 PRO A N 4
ATOM 5370 C CA . PRO A 1 14 ? 26.815 15.431 -21.202 1.00 44.22 14 PRO A CA 4
ATOM 5371 C C . PRO A 1 14 ? 25.344 15.807 -21.341 1.00 1.23 14 PRO A C 4
ATOM 5372 O O . PRO A 1 14 ? 24.646 15.356 -22.249 1.00 42.32 14 PRO A O 4
ATOM 5383 N N . PRO A 1 15 ? 24.859 16.653 -20.420 1.00 5.43 15 PRO A N 4
ATOM 5384 C CA . PRO A 1 15 ? 23.466 17.109 -20.419 1.00 3.40 15 PRO A CA 4
ATOM 5385 C C . PRO A 1 15 ? 23.163 18.047 -21.582 1.00 54.15 15 PRO A C 4
ATOM 5386 O O . PRO A 1 15 ? 24.061 18.532 -22.271 1.00 53.10 15 PRO A O 4
ATOM 5397 N N . PRO A 1 16 ? 21.867 18.310 -21.809 1.00 0.32 16 PRO A N 4
ATOM 5398 C CA . PRO A 1 16 ? 21.415 19.193 -22.889 1.00 25.04 16 PRO A CA 4
ATOM 5399 C C . PRO A 1 16 ? 21.768 20.654 -22.629 1.00 31.40 16 PRO A C 4
ATOM 5400 O O . PRO A 1 16 ? 22.518 20.965 -21.704 1.00 55.23 16 PRO A O 4
ATOM 5411 N N . GLU A 1 17 ? 21.222 21.545 -23.451 1.00 31.42 17 GLU A N 4
ATOM 5412 C CA . GLU A 1 17 ? 21.480 22.973 -23.309 1.00 21.32 17 GLU A CA 4
ATOM 5413 C C . GLU A 1 17 ? 21.220 23.433 -21.877 1.00 73.13 17 GLU A C 4
ATOM 5414 O O . GLU A 1 17 ? 20.637 22.703 -21.077 1.00 32.24 17 GLU A O 4
ATOM 5426 N N . GLU A 1 18 ? 21.657 24.649 -21.564 1.00 30.40 18 GLU A N 4
ATOM 5427 C CA . GLU A 1 18 ? 21.472 25.206 -20.229 1.00 64.50 18 GLU A CA 4
ATOM 5428 C C . GLU A 1 18 ? 20.438 26.328 -20.246 1.00 23.42 18 GLU A C 4
ATOM 5429 O O . GLU A 1 18 ? 20.670 27.392 -20.820 1.00 31.05 18 GLU A O 4
ATOM 5441 N N . VAL A 1 19 ? 19.296 26.081 -19.613 1.00 12.13 19 VAL A N 4
ATOM 5442 C CA . VAL A 1 19 ? 18.226 27.070 -19.554 1.00 33.43 19 VAL A CA 4
ATOM 5443 C C . VAL A 1 19 ? 17.571 27.089 -18.177 1.00 2.51 19 VAL A C 4
ATOM 5444 O O . VAL A 1 19 ? 17.110 26.061 -17.684 1.00 32.12 19 VAL A O 4
ATOM 5457 N N . GLU A 1 20 ? 17.535 28.268 -17.562 1.00 74.50 20 GLU A N 4
ATOM 5458 C CA . GLU A 1 20 ? 16.936 28.421 -16.241 1.00 63.31 20 GLU A CA 4
ATOM 5459 C C . GLU A 1 20 ? 15.781 29.417 -16.279 1.00 72.33 20 GLU A C 4
ATOM 5460 O O . GLU A 1 20 ? 15.864 30.523 -15.746 1.00 40.32 20 GLU A O 4
ATOM 5472 N N . PRO A 1 21 ? 14.676 29.016 -16.926 1.00 31.14 21 PRO A N 4
ATOM 5473 C CA . PRO A 1 21 ? 13.482 29.858 -17.050 1.00 22.34 21 PRO A CA 4
ATOM 5474 C C . PRO A 1 21 ? 12.758 30.036 -15.720 1.00 10.04 21 PRO A C 4
ATOM 5475 O O . PRO A 1 21 ? 12.165 31.082 -15.460 1.00 53.11 21 PRO A O 4
ATOM 5486 N N . GLY A 1 22 ? 12.811 29.007 -14.879 1.00 61.02 22 GLY A N 4
ATOM 5487 C CA . GLY A 1 22 ? 12.156 29.071 -13.586 1.00 1.03 22 GLY A CA 4
ATOM 5488 C C . GLY A 1 22 ? 12.700 30.186 -12.715 1.00 25.12 22 GLY A C 4
ATOM 5489 O O . GLY A 1 22 ? 12.073 30.576 -11.730 1.00 50.55 22 GLY A O 4
ATOM 5493 N N . SER A 1 23 ? 13.872 30.699 -13.076 1.00 63.42 23 SER A N 4
ATOM 5494 C CA . SER A 1 23 ? 14.504 31.772 -12.317 1.00 70.42 23 SER A CA 4
ATOM 5495 C C . SER A 1 23 ? 13.522 32.912 -12.069 1.00 51.51 23 SER A C 4
ATOM 5496 O O . SER A 1 23 ? 12.800 33.333 -12.972 1.00 61.34 23 SER A O 4
ATOM 5504 N N . GLY A 1 24 ? 13.501 33.410 -10.836 1.00 62.21 24 GLY A N 4
ATOM 5505 C CA . GLY A 1 24 ? 12.605 34.497 -10.490 1.00 13.13 24 GLY A CA 4
ATOM 5506 C C . GLY A 1 24 ? 11.747 34.179 -9.281 1.00 60.22 24 GLY A C 4
ATOM 5507 O O . GLY A 1 24 ? 10.622 34.665 -9.164 1.00 20.23 24 GLY A O 4
ATOM 5511 N N . VAL A 1 25 ? 12.278 33.358 -8.380 1.00 40.50 25 VAL A N 4
ATOM 5512 C CA . VAL A 1 25 ? 11.553 32.975 -7.174 1.00 63.14 25 VAL A CA 4
ATOM 5513 C C . VAL A 1 25 ? 12.500 32.822 -5.989 1.00 61.14 25 VAL A C 4
ATOM 5514 O O . VAL A 1 25 ? 13.702 32.620 -6.164 1.00 50.21 25 VAL A O 4
ATOM 5527 N N . ARG A 1 26 ? 11.950 32.919 -4.783 1.00 62.44 26 ARG A N 4
ATOM 5528 C CA . ARG A 1 26 ? 12.746 32.792 -3.568 1.00 60.44 26 ARG A CA 4
ATOM 5529 C C . ARG A 1 26 ? 12.192 31.691 -2.668 1.00 63.24 26 ARG A C 4
ATOM 5530 O O . ARG A 1 26 ? 11.379 31.951 -1.781 1.00 42.42 26 ARG A O 4
ATOM 5551 N N . ILE A 1 27 ? 12.638 30.461 -2.904 1.00 12.31 27 ILE A N 4
ATOM 5552 C CA . ILE A 1 27 ? 12.187 29.322 -2.114 1.00 63.25 27 ILE A CA 4
ATOM 5553 C C . ILE A 1 27 ? 12.803 29.341 -0.720 1.00 2.54 27 ILE A C 4
ATOM 5554 O O . ILE A 1 27 ? 13.954 29.742 -0.543 1.00 13.32 27 ILE A O 4
ATOM 5570 N N . VAL A 1 28 ? 12.030 28.904 0.269 1.00 12.11 28 VAL A N 4
ATOM 5571 C CA . VAL A 1 28 ? 12.500 28.868 1.649 1.00 52.42 28 VAL A CA 4
ATOM 5572 C C . VAL A 1 28 ? 11.815 27.755 2.434 1.00 0.40 28 VAL A C 4
ATOM 5573 O O . VAL A 1 28 ? 10.704 27.928 2.936 1.00 24.14 28 VAL A O 4
ATOM 5586 N N . VAL A 1 29 ? 12.485 26.612 2.537 1.00 44.14 29 VAL A N 4
ATOM 5587 C CA . VAL A 1 29 ? 11.943 25.470 3.262 1.00 14.04 29 VAL A CA 4
ATOM 5588 C C . VAL A 1 29 ? 12.042 25.679 4.769 1.00 22.22 29 VAL A C 4
ATOM 5589 O O . VAL A 1 29 ? 13.123 25.580 5.349 1.00 41.22 29 VAL A O 4
ATOM 5602 N N . GLU A 1 30 ? 10.907 25.967 5.398 1.00 53.24 30 GLU A N 4
ATOM 5603 C CA . GLU A 1 30 ? 10.867 26.190 6.838 1.00 11.20 30 GLU A CA 4
ATOM 5604 C C . GLU A 1 30 ? 10.667 24.876 7.587 1.00 71.42 30 GLU A C 4
ATOM 5605 O O . GLU A 1 30 ? 9.575 24.306 7.582 1.00 24.11 30 GLU A O 4
ATOM 5617 N N . TYR A 1 31 ? 11.728 24.400 8.228 1.00 22.14 31 TYR A N 4
ATOM 5618 C CA . TYR A 1 31 ? 11.671 23.151 8.979 1.00 2.32 31 TYR A CA 4
ATOM 5619 C C . TYR A 1 31 ? 12.524 23.235 10.242 1.00 54.33 31 TYR A C 4
ATOM 5620 O O . TYR A 1 31 ? 13.395 24.097 10.361 1.00 52.32 31 TYR A O 4
ATOM 5638 N N . CYS A 1 32 ? 12.266 22.333 11.183 1.00 62.05 32 CYS A N 4
ATOM 5639 C CA . CYS A 1 32 ? 13.008 22.303 12.437 1.00 21.41 32 CYS A CA 4
ATOM 5640 C C . CYS A 1 32 ? 14.433 21.803 12.214 1.00 11.54 32 CYS A C 4
ATOM 5641 O O . CYS A 1 32 ? 14.658 20.611 12.011 1.00 23.05 32 CYS A O 4
ATOM 5648 N N . GLU A 1 33 ? 15.390 22.725 12.255 1.00 40.25 33 GLU A N 4
ATOM 5649 C CA . GLU A 1 33 ? 16.792 22.378 12.057 1.00 44.34 33 GLU A CA 4
ATOM 5650 C C . GLU A 1 33 ? 17.235 21.310 13.053 1.00 54.32 33 GLU A C 4
ATOM 5651 O O . GLU A 1 33 ? 17.622 20.202 12.682 1.00 33.11 33 GLU A O 4
ATOM 5663 N N . PRO A 1 34 ? 17.177 21.651 14.349 1.00 73.41 34 PRO A N 4
ATOM 5664 C CA . PRO A 1 34 ? 17.567 20.736 15.426 1.00 70.43 34 PRO A CA 4
ATOM 5665 C C . PRO A 1 34 ? 16.588 19.577 15.585 1.00 4.12 34 PRO A C 4
ATOM 5666 O O . PRO A 1 34 ? 15.997 19.393 16.649 1.00 32.43 34 PRO A O 4
ATOM 5677 N N . CYS A 1 35 ? 16.422 18.798 14.521 1.00 5.24 35 CYS A N 4
ATOM 5678 C CA . CYS A 1 35 ? 15.516 17.657 14.543 1.00 73.13 35 CYS A CA 4
ATOM 5679 C C . CYS A 1 35 ? 16.024 16.541 13.634 1.00 51.30 35 CYS A C 4
ATOM 5680 O O . CYS A 1 35 ? 16.016 15.369 14.008 1.00 4.43 35 CYS A O 4
ATOM 5687 N N . GLY A 1 36 ? 16.466 16.915 12.437 1.00 54.51 36 GLY A N 4
ATOM 5688 C CA . GLY A 1 36 ? 16.971 15.936 11.493 1.00 24.33 36 GLY A CA 4
ATOM 5689 C C . GLY A 1 36 ? 16.251 15.988 10.161 1.00 50.43 36 GLY A C 4
ATOM 5690 O O . GLY A 1 36 ? 16.448 15.125 9.306 1.00 61.14 36 GLY A O 4
ATOM 5694 N N . PHE A 1 37 ? 15.412 17.004 9.983 1.00 31.52 37 PHE A N 4
ATOM 5695 C CA . PHE A 1 37 ? 14.657 17.164 8.746 1.00 40.11 37 PHE A CA 4
ATOM 5696 C C . PHE A 1 37 ? 15.540 17.736 7.641 1.00 52.05 37 PHE A C 4
ATOM 5697 O O . PHE A 1 37 ? 15.196 17.669 6.461 1.00 12.40 37 PHE A O 4
ATOM 5714 N N . GLU A 1 38 ? 16.679 18.298 8.032 1.00 11.34 38 GLU A N 4
ATOM 5715 C CA . GLU A 1 38 ? 17.610 18.883 7.075 1.00 43.20 38 GLU A CA 4
ATOM 5716 C C . GLU A 1 38 ? 18.177 17.814 6.145 1.00 5.41 38 GLU A C 4
ATOM 5717 O O . GLU A 1 38 ? 18.463 18.080 4.978 1.00 53.11 38 GLU A O 4
ATOM 5729 N N . ALA A 1 39 ? 18.339 16.605 6.672 1.00 14.01 39 ALA A N 4
ATOM 5730 C CA . ALA A 1 39 ? 18.870 15.496 5.890 1.00 30.42 39 ALA A CA 4
ATOM 5731 C C . ALA A 1 39 ? 18.109 15.334 4.579 1.00 51.23 39 ALA A C 4
ATOM 5732 O O . ALA A 1 39 ? 18.703 15.326 3.500 1.00 24.31 39 ALA A O 4
ATOM 5739 N N . THR A 1 40 ? 16.789 15.205 4.677 1.00 3.34 40 THR A N 4
ATOM 5740 C CA . THR A 1 40 ? 15.947 15.042 3.499 1.00 1.13 40 THR A CA 4
ATOM 5741 C C . THR A 1 40 ? 16.054 16.250 2.576 1.00 53.05 40 THR A C 4
ATOM 5742 O O . THR A 1 40 ? 16.193 16.104 1.361 1.00 41.41 40 THR A O 4
ATOM 5753 N N . TYR A 1 41 ? 15.988 17.442 3.158 1.00 21.12 41 TYR A N 4
ATOM 5754 C CA . TYR A 1 41 ? 16.076 18.676 2.386 1.00 34.23 41 TYR A CA 4
ATOM 5755 C C . TYR A 1 41 ? 17.354 18.709 1.555 1.00 62.55 41 TYR A C 4
ATOM 5756 O O . TYR A 1 41 ? 17.358 19.183 0.418 1.00 73.02 41 TYR A O 4
ATOM 5774 N N . LEU A 1 42 ? 18.439 18.200 2.129 1.00 12.40 42 LEU A N 4
ATOM 5775 C CA . LEU A 1 42 ? 19.725 18.170 1.442 1.00 64.30 42 LEU A CA 4
ATOM 5776 C C . LEU A 1 42 ? 19.826 16.952 0.528 1.00 11.35 42 LEU A C 4
ATOM 5777 O O . LEU A 1 42 ? 20.592 16.949 -0.434 1.00 64.01 42 LEU A O 4
ATOM 5793 N N . GLU A 1 43 ? 19.045 15.922 0.836 1.00 31.55 43 GLU A N 4
ATOM 5794 C CA . GLU A 1 43 ? 19.046 14.699 0.042 1.00 51.04 43 GLU A CA 4
ATOM 5795 C C . GLU A 1 43 ? 18.422 14.941 -1.330 1.00 2.31 43 GLU A C 4
ATOM 5796 O O . GLU A 1 43 ? 18.609 14.153 -2.258 1.00 33.34 43 GLU A O 4
ATOM 5808 N N . LEU A 1 44 ? 17.681 16.037 -1.451 1.00 35.24 44 LEU A N 4
ATOM 5809 C CA . LEU A 1 44 ? 17.028 16.384 -2.708 1.00 51.22 44 LEU A CA 4
ATOM 5810 C C . LEU A 1 44 ? 17.545 17.717 -3.240 1.00 15.33 44 LEU A C 4
ATOM 5811 O O . LEU A 1 44 ? 17.565 17.949 -4.448 1.00 53.20 44 LEU A O 4
ATOM 5827 N N . ALA A 1 45 ? 17.963 18.589 -2.328 1.00 43.45 45 ALA A N 4
ATOM 5828 C CA . ALA A 1 45 ? 18.484 19.897 -2.706 1.00 2.54 45 ALA A CA 4
ATOM 5829 C C . ALA A 1 45 ? 19.584 19.769 -3.754 1.00 23.12 45 ALA A C 4
ATOM 5830 O O . ALA A 1 45 ? 19.649 20.554 -4.700 1.00 14.25 45 ALA A O 4
ATOM 5837 N N . SER A 1 46 ? 20.449 18.774 -3.579 1.00 13.41 46 SER A N 4
ATOM 5838 C CA . SER A 1 46 ? 21.549 18.546 -4.508 1.00 4.03 46 SER A CA 4
ATOM 5839 C C . SER A 1 46 ? 21.035 18.414 -5.938 1.00 32.11 46 SER A C 4
ATOM 5840 O O . SER A 1 46 ? 21.767 18.653 -6.897 1.00 45.13 46 SER A O 4
ATOM 5848 N N . ALA A 1 47 ? 19.769 18.031 -6.072 1.00 2.14 47 ALA A N 4
ATOM 5849 C CA . ALA A 1 47 ? 19.155 17.869 -7.383 1.00 72.44 47 ALA A CA 4
ATOM 5850 C C . ALA A 1 47 ? 18.192 19.012 -7.684 1.00 35.12 47 ALA A C 4
ATOM 5851 O O . ALA A 1 47 ? 17.951 19.345 -8.844 1.00 55.51 47 ALA A O 4
ATOM 5858 N N . VAL A 1 48 ? 17.642 19.609 -6.631 1.00 2.02 48 VAL A N 4
ATOM 5859 C CA . VAL A 1 48 ? 16.705 20.716 -6.782 1.00 70.41 48 VAL A CA 4
ATOM 5860 C C . VAL A 1 48 ? 17.416 21.977 -7.258 1.00 44.12 48 VAL A C 4
ATOM 5861 O O . VAL A 1 48 ? 16.847 22.786 -7.992 1.00 32.44 48 VAL A O 4
ATOM 5874 N N . LYS A 1 49 ? 18.666 22.140 -6.837 1.00 31.14 49 LYS A N 4
ATOM 5875 C CA . LYS A 1 49 ? 19.458 23.302 -7.220 1.00 42.24 49 LYS A CA 4
ATOM 5876 C C . LYS A 1 49 ? 19.860 23.225 -8.690 1.00 3.33 49 LYS A C 4
ATOM 5877 O O . LYS A 1 49 ? 20.134 24.245 -9.321 1.00 40.32 49 LYS A O 4
ATOM 5896 N N . GLU A 1 50 ? 19.892 22.010 -9.227 1.00 62.12 50 GLU A N 4
ATOM 5897 C CA . GLU A 1 50 ? 20.260 21.802 -10.623 1.00 24.12 50 GLU A CA 4
ATOM 5898 C C . GLU A 1 50 ? 19.087 22.113 -11.547 1.00 73.52 50 GLU A C 4
ATOM 5899 O O . GLU A 1 50 ? 19.217 22.064 -12.770 1.00 25.11 50 GLU A O 4
ATOM 5911 N N . GLN A 1 51 ? 17.941 22.431 -10.953 1.00 22.20 51 GLN A N 4
ATOM 5912 C CA . GLN A 1 51 ? 16.744 22.748 -11.723 1.00 22.12 51 GLN A CA 4
ATOM 5913 C C . GLN A 1 51 ? 16.666 24.242 -12.017 1.00 2.41 51 GLN A C 4
ATOM 5914 O O . GLN A 1 51 ? 16.387 24.650 -13.145 1.00 23.41 51 GLN A O 4
ATOM 5928 N N . TYR A 1 52 ? 16.914 25.055 -10.995 1.00 74.25 52 TYR A N 4
ATOM 5929 C CA . TYR A 1 52 ? 16.869 26.505 -11.144 1.00 35.42 52 TYR A CA 4
ATOM 5930 C C . TYR A 1 52 ? 17.995 27.168 -10.358 1.00 24.12 52 TYR A C 4
ATOM 5931 O O . TYR A 1 52 ? 17.806 27.659 -9.245 1.00 34.32 52 TYR A O 4
ATOM 5949 N N . PRO A 1 53 ? 19.199 27.184 -10.950 1.00 54.35 53 PRO A N 4
ATOM 5950 C CA . PRO A 1 53 ? 20.381 27.785 -10.326 1.00 13.14 53 PRO A CA 4
ATOM 5951 C C . PRO A 1 53 ? 20.288 29.305 -10.251 1.00 52.35 53 PRO A C 4
ATOM 5952 O O . PRO A 1 53 ? 21.130 29.959 -9.638 1.00 13.25 53 PRO A O 4
ATOM 5963 N N . GLY A 1 54 ? 19.258 29.862 -10.881 1.00 55.32 54 GLY A N 4
ATOM 5964 C CA . GLY A 1 54 ? 19.074 31.302 -10.874 1.00 32.23 54 GLY A CA 4
ATOM 5965 C C . GLY A 1 54 ? 18.303 31.782 -9.660 1.00 75.52 54 GLY A C 4
ATOM 5966 O O . GLY A 1 54 ? 18.592 32.847 -9.114 1.00 73.31 54 GLY A O 4
ATOM 5970 N N . ILE A 1 55 ? 17.318 30.995 -9.238 1.00 51.41 55 ILE A N 4
ATOM 5971 C CA . ILE A 1 55 ? 16.503 31.347 -8.082 1.00 32.30 55 ILE A CA 4
ATOM 5972 C C . ILE A 1 55 ? 17.352 31.444 -6.820 1.00 5.45 55 ILE A C 4
ATOM 5973 O O . ILE A 1 55 ? 18.581 31.406 -6.882 1.00 53.03 55 ILE A O 4
ATOM 5989 N N . GLU A 1 56 ? 16.689 31.569 -5.674 1.00 70.13 56 GLU A N 4
ATOM 5990 C CA . GLU A 1 56 ? 17.384 31.671 -4.397 1.00 23.24 56 GLU A CA 4
ATOM 5991 C C . GLU A 1 56 ? 16.700 30.815 -3.335 1.00 33.31 56 GLU A C 4
ATOM 5992 O O . GLU A 1 56 ? 15.667 31.198 -2.784 1.00 43.33 56 GLU A O 4
ATOM 6004 N N . ILE A 1 57 ? 17.282 29.654 -3.054 1.00 31.13 57 ILE A N 4
ATOM 6005 C CA . ILE A 1 57 ? 16.729 28.744 -2.058 1.00 71.24 57 ILE A CA 4
ATOM 6006 C C . ILE A 1 57 ? 17.618 28.677 -0.821 1.00 72.51 57 ILE A C 4
ATOM 6007 O O . ILE A 1 57 ? 18.844 28.694 -0.924 1.00 53.25 57 ILE A O 4
ATOM 6023 N N . GLU A 1 58 ? 16.990 28.598 0.348 1.00 22.51 58 GLU A N 4
ATOM 6024 C CA . GLU A 1 58 ? 17.725 28.526 1.606 1.00 41.35 58 GLU A CA 4
ATOM 6025 C C . GLU A 1 58 ? 16.896 27.832 2.682 1.00 72.21 58 GLU A C 4
ATOM 6026 O O . GLU A 1 58 ? 15.709 27.567 2.492 1.00 71.35 58 GLU A O 4
ATOM 6038 N N . SER A 1 59 ? 17.530 27.540 3.813 1.00 62.42 59 SER A N 4
ATOM 6039 C CA . SER A 1 59 ? 16.853 26.872 4.918 1.00 3.05 59 SER A CA 4
ATOM 6040 C C . SER A 1 59 ? 16.431 27.879 5.984 1.00 30.22 59 SER A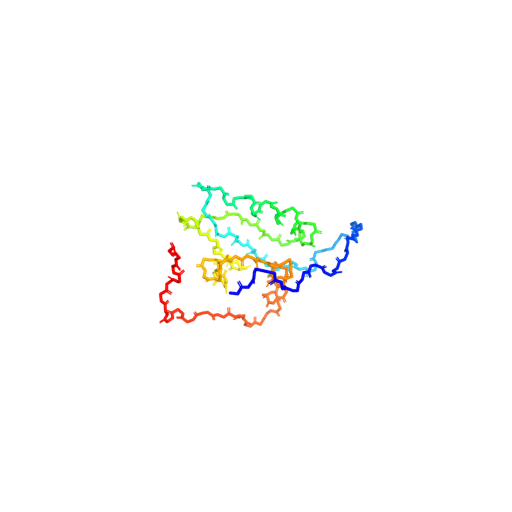 C 4
ATOM 6041 O O . SER A 1 59 ? 17.199 28.768 6.352 1.00 15.14 59 SER A O 4
ATOM 6049 N N . ARG A 1 60 ? 15.205 27.732 6.475 1.00 31.54 60 ARG A N 4
ATOM 6050 C CA . ARG A 1 60 ? 14.679 28.628 7.498 1.00 72.21 60 ARG A CA 4
ATOM 6051 C C . ARG A 1 60 ? 14.143 27.839 8.689 1.00 71.10 60 ARG A C 4
ATOM 6052 O O . ARG A 1 60 ? 13.627 26.731 8.532 1.00 2.34 60 ARG A O 4
ATOM 6073 N N . LEU A 1 61 ? 14.269 28.416 9.879 1.00 73.11 61 LEU A N 4
ATOM 6074 C CA . LEU A 1 61 ? 13.798 27.767 11.098 1.00 74.05 61 LEU A CA 4
ATOM 6075 C C . LEU A 1 61 ? 12.275 27.810 11.184 1.00 63.45 61 LEU A C 4
ATOM 6076 O O . LEU A 1 61 ? 11.648 28.789 10.783 1.00 71.01 61 LEU A O 4
ATOM 6092 N N . GLY A 1 62 ? 11.687 26.740 11.711 1.00 1.24 62 GLY A N 4
ATOM 6093 C CA . GLY A 1 62 ? 10.243 26.677 11.843 1.00 63.34 62 GLY A CA 4
ATOM 6094 C C . GLY A 1 62 ? 9.786 26.791 13.283 1.00 5.14 62 GLY A C 4
ATOM 6095 O O . GLY A 1 62 ? 8.941 27.623 13.610 1.00 71.12 62 GLY A O 4
ATOM 6099 N N . GLY A 1 63 ? 10.346 25.951 14.149 1.00 44.02 63 GLY A N 4
ATOM 6100 C CA . GLY A 1 63 ? 9.978 25.977 15.552 1.00 34.41 63 GLY A CA 4
ATOM 6101 C C . GLY A 1 63 ? 10.209 24.644 16.237 1.00 44.30 63 GLY A C 4
ATOM 6102 O O . GLY A 1 63 ? 11.126 24.505 17.048 1.00 72.12 63 GLY A O 4
ATOM 6106 N N . THR A 1 64 ? 9.376 23.661 15.912 1.00 31.34 64 THR A N 4
ATOM 6107 C CA . THR A 1 64 ? 9.492 22.334 16.504 1.00 63.22 64 THR A CA 4
ATOM 6108 C C . THR A 1 64 ? 8.764 21.291 15.663 1.00 1.41 64 THR A C 4
ATOM 6109 O O . THR A 1 64 ? 7.535 21.275 15.604 1.00 4.23 64 THR A O 4
ATOM 6120 N N . GLY A 1 65 ? 9.531 20.421 15.014 1.00 71.44 65 GLY A N 4
ATOM 6121 C CA . GLY A 1 65 ? 8.940 19.386 14.185 1.00 63.10 65 GLY A CA 4
ATOM 6122 C C . GLY A 1 65 ? 7.943 19.941 13.187 1.00 24.10 65 GLY A C 4
ATOM 6123 O O . GLY A 1 65 ? 6.775 19.556 13.188 1.00 74.23 65 GLY A O 4
ATOM 6127 N N . ALA A 1 66 ? 8.405 20.850 12.334 1.00 24.44 66 ALA A N 4
ATOM 6128 C CA . ALA A 1 66 ? 7.546 21.458 11.327 1.00 50.23 66 ALA A CA 4
ATOM 6129 C C . ALA A 1 66 ? 8.153 21.325 9.934 1.00 21.12 66 ALA A C 4
ATOM 6130 O O . ALA A 1 66 ? 9.336 21.017 9.789 1.00 62.52 66 ALA A O 4
ATOM 6137 N N . PHE A 1 67 ? 7.336 21.558 8.913 1.00 50.54 67 PHE A N 4
ATOM 6138 C CA . PHE A 1 67 ? 7.793 21.463 7.531 1.00 34.30 67 PHE A CA 4
ATOM 6139 C C . PHE A 1 67 ? 7.042 22.449 6.641 1.00 60.34 67 PHE A C 4
ATOM 6140 O O . PHE A 1 67 ? 6.617 22.105 5.538 1.00 44.31 67 PHE A O 4
ATOM 6157 N N . GLU A 1 68 ? 6.883 23.675 7.129 1.00 73.13 68 GLU A N 4
ATOM 6158 C CA . GLU A 1 68 ? 6.182 24.710 6.378 1.00 42.22 68 GLU A CA 4
ATOM 6159 C C . GLU A 1 68 ? 6.996 25.146 5.163 1.00 60.13 68 GLU A C 4
ATOM 6160 O O . GLU A 1 68 ? 8.080 25.713 5.300 1.00 64.12 68 GLU A O 4
ATOM 6172 N N . ILE A 1 69 ? 6.465 24.876 3.975 1.00 41.11 69 ILE A N 4
ATOM 6173 C CA . ILE A 1 69 ? 7.141 25.240 2.736 1.00 3.30 69 ILE A CA 4
ATOM 6174 C C . ILE A 1 69 ? 6.766 26.652 2.299 1.00 13.34 69 ILE A C 4
ATOM 6175 O O . ILE A 1 69 ? 5.595 27.030 2.327 1.00 71.31 69 ILE A O 4
ATOM 6191 N N . GLU A 1 70 ? 7.768 27.427 1.895 1.00 15.01 70 GLU A N 4
ATOM 6192 C CA . GLU A 1 70 ? 7.541 28.798 1.451 1.00 23.53 70 GLU A CA 4
ATOM 6193 C C . GLU A 1 70 ? 8.165 29.035 0.079 1.00 3.01 70 GLU A C 4
ATOM 6194 O O . GLU A 1 70 ? 9.375 29.231 -0.038 1.00 43.25 70 GLU A O 4
ATOM 6206 N N . ILE A 1 71 ? 7.331 29.015 -0.955 1.00 2.00 71 ILE A N 4
ATOM 6207 C CA . ILE A 1 71 ? 7.800 29.229 -2.318 1.00 63.44 71 ILE A CA 4
ATOM 6208 C C . ILE A 1 71 ? 8.224 30.677 -2.533 1.00 45.42 71 ILE A C 4
ATOM 6209 O O . ILE A 1 71 ? 9.035 30.974 -3.410 1.00 20.12 71 ILE A O 4
ATOM 6225 N N . ASN A 1 72 ? 7.672 31.576 -1.725 1.00 54.21 72 ASN A N 4
ATOM 6226 C CA . ASN A 1 72 ? 7.994 32.995 -1.826 1.00 14.03 72 ASN A CA 4
ATOM 6227 C C . ASN A 1 72 ? 8.157 33.615 -0.441 1.00 41.34 72 ASN A C 4
ATOM 6228 O O . ASN A 1 72 ? 7.820 34.779 -0.227 1.00 45.14 72 ASN A O 4
ATOM 6239 N N . GLY A 1 73 ? 8.677 32.829 0.496 1.00 22.30 73 GLY A N 4
ATOM 6240 C CA . GLY A 1 73 ? 8.877 33.318 1.848 1.00 70.33 73 GLY A CA 4
ATOM 6241 C C . GLY A 1 73 ? 7.625 33.208 2.695 1.00 52.22 73 GLY A C 4
ATOM 6242 O O . GLY A 1 73 ? 7.654 33.480 3.895 1.00 45.24 73 GLY A O 4
ATOM 6246 N N . GLN A 1 74 ? 6.522 32.810 2.069 1.00 13.40 74 GLN A N 4
ATOM 6247 C CA . GLN A 1 74 ? 5.253 32.668 2.774 1.00 42.42 74 GLN A CA 4
ATOM 6248 C C . GLN A 1 74 ? 4.731 31.239 2.671 1.00 15.33 74 GLN A C 4
ATOM 6249 O O . GLN A 1 74 ? 4.971 30.549 1.680 1.00 32.30 74 GLN A O 4
ATOM 6263 N N . LEU A 1 75 ? 4.015 30.801 3.701 1.00 2.03 75 LEU A N 4
ATOM 6264 C CA . LEU A 1 75 ? 3.458 29.453 3.728 1.00 42.03 75 LEU A CA 4
ATOM 6265 C C . LEU A 1 75 ? 2.399 29.280 2.644 1.00 51.31 75 LEU A C 4
ATOM 6266 O O . LEU A 1 75 ? 1.411 30.014 2.604 1.00 32.52 75 LEU A O 4
ATOM 6282 N N . VAL A 1 76 ? 2.611 28.304 1.767 1.00 53.23 76 VAL A N 4
ATOM 6283 C CA . VAL A 1 76 ? 1.673 28.032 0.684 1.00 14.31 76 VAL A CA 4
ATOM 6284 C C . VAL A 1 76 ? 1.102 26.623 0.793 1.00 71.25 76 VAL A C 4
ATOM 6285 O O . VAL A 1 76 ? -0.004 26.351 0.324 1.00 43.35 76 VAL A O 4
ATOM 6298 N N . PHE A 1 77 ? 1.863 25.728 1.414 1.00 10.45 77 PHE A N 4
ATOM 6299 C CA . PHE A 1 77 ? 1.433 24.345 1.585 1.00 44.34 77 PHE A CA 4
ATOM 6300 C C . PHE A 1 77 ? 2.132 23.702 2.778 1.00 25.44 77 PHE A C 4
ATOM 6301 O O . PHE A 1 77 ? 3.275 23.256 2.676 1.00 63.10 77 PHE A O 4
ATOM 6318 N N . SER A 1 78 ? 1.437 23.658 3.910 1.00 23.55 78 SER A N 4
ATOM 6319 C CA . SER A 1 78 ? 1.992 23.073 5.126 1.00 72.22 78 SER A CA 4
ATOM 6320 C C . SER A 1 78 ? 1.872 21.552 5.101 1.00 51.13 78 SER A C 4
ATOM 6321 O O . SER A 1 78 ? 0.979 20.998 4.459 1.00 40.10 78 SER A O 4
ATOM 6329 N N . LYS A 1 79 ? 2.778 20.882 5.804 1.00 22.20 79 LYS A N 4
ATOM 6330 C CA . LYS A 1 79 ? 2.776 19.425 5.865 1.00 12.03 79 LYS A CA 4
ATOM 6331 C C . LYS A 1 79 ? 2.208 18.937 7.194 1.00 0.33 79 LYS A C 4
ATOM 6332 O O . LYS A 1 79 ? 1.744 17.801 7.304 1.00 42.44 79 LYS A O 4
ATOM 6351 N N . LEU A 1 80 ? 2.246 19.802 8.202 1.00 42.43 80 LEU A N 4
ATOM 6352 C CA . LEU A 1 80 ? 1.734 19.460 9.524 1.00 52.10 80 LEU A CA 4
ATOM 6353 C C . LEU A 1 80 ? 0.209 19.416 9.522 1.00 1.05 80 LEU A C 4
ATOM 6354 O O . LEU A 1 80 ? -0.405 18.840 10.420 1.00 51.21 80 LEU A O 4
ATOM 6370 N N . GLU A 1 81 ? -0.395 20.027 8.507 1.00 24.55 81 GLU A N 4
ATOM 6371 C CA . GLU A 1 81 ? -1.848 20.055 8.389 1.00 3.13 81 GLU A CA 4
ATOM 6372 C C . GLU A 1 81 ? -2.344 18.914 7.506 1.00 33.13 81 GLU A C 4
ATOM 6373 O O . GLU A 1 81 ? -3.109 18.059 7.951 1.00 63.21 81 GLU A O 4
ATOM 6385 N N . ASN A 1 82 ? -1.904 18.909 6.252 1.00 1.23 82 ASN A N 4
ATOM 6386 C CA . ASN A 1 82 ? -2.304 17.874 5.306 1.00 50.44 82 ASN A CA 4
ATOM 6387 C C . ASN A 1 82 ? -1.918 16.490 5.817 1.00 3.14 82 ASN A C 4
ATOM 6388 O O . ASN A 1 82 ? -2.735 15.570 5.828 1.00 44.32 82 ASN A O 4
ATOM 6399 N N . GLY A 1 83 ? -0.665 16.350 6.242 1.00 15.23 83 GLY A N 4
ATOM 6400 C CA . GLY A 1 83 ? -0.193 15.076 6.750 1.00 25.41 83 GLY A CA 4
ATOM 6401 C C . GLY A 1 83 ? 0.547 14.271 5.699 1.00 13.14 83 GLY A C 4
ATOM 6402 O O . GLY A 1 83 ? 0.400 13.052 5.624 1.00 50.00 83 GLY A O 4
ATOM 6406 N N . GLY A 1 84 ? 1.343 14.956 4.884 1.00 24.40 84 GLY A N 4
ATOM 6407 C CA . GLY A 1 84 ? 2.095 14.281 3.842 1.00 31.30 84 GLY A CA 4
ATOM 6408 C C . GLY A 1 84 ? 2.784 15.251 2.903 1.00 72.20 84 GLY A C 4
ATOM 6409 O O . GLY A 1 84 ? 2.126 16.005 2.185 1.00 20.34 84 GLY A O 4
ATOM 6413 N N . PHE A 1 85 ? 4.113 15.234 2.908 1.00 54.11 85 PHE A N 4
ATOM 6414 C CA . PHE A 1 85 ? 4.892 16.121 2.052 1.00 54.12 85 PHE A CA 4
ATOM 6415 C C . PHE A 1 85 ? 4.493 15.953 0.588 1.00 22.25 85 PHE A C 4
ATOM 6416 O O . PHE A 1 85 ? 3.978 14.914 0.175 1.00 52.14 85 PHE A O 4
ATOM 6433 N N . PRO A 1 86 ? 4.737 16.999 -0.215 1.00 13.24 86 PRO A N 4
ATOM 6434 C CA . PRO A 1 86 ? 4.412 16.993 -1.644 1.00 34.50 86 PRO A CA 4
ATOM 6435 C C . PRO A 1 86 ? 5.309 16.049 -2.438 1.00 54.21 86 PRO A C 4
ATOM 6436 O O . PRO A 1 86 ? 6.062 15.263 -1.864 1.00 30.14 86 PRO A O 4
ATOM 6447 N N . TYR A 1 87 ? 5.223 16.133 -3.761 1.00 41.10 87 TYR A N 4
ATOM 6448 C CA . TYR A 1 87 ? 6.026 15.285 -4.634 1.00 41.11 87 TYR A CA 4
ATOM 6449 C C . TYR A 1 87 ? 7.214 16.057 -5.201 1.00 20.33 87 TYR A C 4
ATOM 6450 O O . TYR A 1 87 ? 7.402 17.235 -4.900 1.00 65.21 87 TYR A O 4
ATOM 6468 N N . GLU A 1 88 ? 8.012 15.382 -6.023 1.00 55.10 88 GLU A N 4
ATOM 6469 C CA . GLU A 1 88 ? 9.182 16.004 -6.632 1.00 75.21 88 GLU A CA 4
ATOM 6470 C C . GLU A 1 88 ? 8.776 16.904 -7.795 1.00 54.23 88 GLU A C 4
ATOM 6471 O O . GLU A 1 88 ? 9.334 17.985 -7.983 1.00 43.24 88 GLU A O 4
ATOM 6483 N N . LYS A 1 89 ? 7.799 16.451 -8.574 1.00 65.52 89 LYS A N 4
ATOM 6484 C CA . LYS A 1 89 ? 7.316 17.213 -9.719 1.00 45.22 89 LYS A CA 4
ATOM 6485 C C . LYS A 1 89 ? 6.340 18.298 -9.277 1.00 55.13 89 LYS A C 4
ATOM 6486 O O . LYS A 1 89 ? 6.212 19.335 -9.929 1.00 23.11 89 LYS A O 4
ATOM 6505 N N . ASP A 1 90 ? 5.653 18.053 -8.167 1.00 22.14 90 ASP A N 4
ATOM 6506 C CA . ASP A 1 90 ? 4.690 19.010 -7.636 1.00 55.33 90 ASP A CA 4
ATOM 6507 C C . ASP A 1 90 ? 5.383 20.054 -6.766 1.00 50.24 90 ASP A C 4
ATOM 6508 O O . ASP A 1 90 ? 4.764 21.028 -6.334 1.00 23.53 90 ASP A O 4
ATOM 6517 N N . LEU A 1 91 ? 6.670 19.845 -6.513 1.00 20.21 91 LEU A N 4
ATOM 6518 C CA . LEU A 1 91 ? 7.448 20.767 -5.693 1.00 43.23 91 LEU A CA 4
ATOM 6519 C C . LEU A 1 91 ? 8.177 21.786 -6.563 1.00 40.41 91 LEU A C 4
ATOM 6520 O O . LEU A 1 91 ? 8.552 22.862 -6.094 1.00 74.25 91 LEU A O 4
ATOM 6536 N N . ILE A 1 92 ? 8.373 21.442 -7.831 1.00 74.13 92 ILE A N 4
ATOM 6537 C CA . ILE A 1 92 ? 9.053 22.328 -8.767 1.00 42.40 92 ILE A CA 4
ATOM 6538 C C . ILE A 1 92 ? 8.052 23.125 -9.597 1.00 1.12 92 ILE A C 4
ATOM 6539 O O . ILE A 1 92 ? 8.407 24.120 -10.228 1.00 63.42 92 ILE A O 4
ATOM 6555 N N . GLU A 1 93 ? 6.799 22.681 -9.589 1.00 10.33 93 GLU A N 4
ATOM 6556 C CA . GLU A 1 93 ? 5.746 23.354 -10.340 1.00 42.33 93 GLU A CA 4
ATOM 6557 C C . GLU A 1 93 ? 5.345 24.662 -9.664 1.00 24.04 93 GLU A C 4
ATOM 6558 O O . GLU A 1 93 ? 4.568 25.443 -10.211 1.00 10.43 93 GLU A O 4
ATOM 6570 N N . ALA A 1 94 ? 5.882 24.892 -8.470 1.00 11.14 94 ALA A N 4
ATOM 6571 C CA . ALA A 1 94 ? 5.582 26.105 -7.718 1.00 61.34 94 ALA A CA 4
ATOM 6572 C C . ALA A 1 94 ? 6.178 27.333 -8.398 1.00 74.02 94 ALA A C 4
ATOM 6573 O O . ALA A 1 94 ? 5.451 28.226 -8.835 1.00 34.23 94 ALA A O 4
ATOM 6580 N N . ILE A 1 95 ? 7.503 27.372 -8.484 1.00 30.13 95 ILE A N 4
ATOM 6581 C CA . ILE A 1 95 ? 8.195 28.491 -9.111 1.00 30.02 95 ILE A CA 4
ATOM 6582 C C . ILE A 1 95 ? 7.721 28.696 -10.545 1.00 52.35 95 ILE A C 4
ATOM 6583 O O . ILE A 1 95 ? 7.821 29.795 -11.092 1.00 13.02 95 ILE A O 4
ATOM 6599 N N . ARG A 1 96 ? 7.203 27.632 -11.150 1.00 32.13 96 ARG A N 4
ATOM 6600 C CA . ARG A 1 96 ? 6.712 27.695 -12.521 1.00 50.30 96 ARG A CA 4
ATOM 6601 C C . ARG A 1 96 ? 5.685 28.812 -12.680 1.00 11.52 96 ARG A C 4
ATOM 6602 O O . ARG A 1 96 ? 5.764 29.615 -13.610 1.00 63.54 96 ARG A O 4
ATOM 6623 N N . ARG A 1 97 ? 4.721 28.858 -11.766 1.00 23.35 97 ARG A N 4
ATOM 6624 C CA . ARG A 1 97 ? 3.678 29.875 -11.805 1.00 52.01 97 ARG A CA 4
ATOM 6625 C C . ARG A 1 97 ? 4.076 31.095 -10.979 1.00 70.24 97 ARG A C 4
ATOM 6626 O O . ARG A 1 97 ? 3.733 32.226 -11.320 1.00 54.31 97 ARG A O 4
ATOM 6647 N N . ALA A 1 98 ? 4.802 30.856 -9.892 1.00 72.41 98 ALA A N 4
ATOM 6648 C CA . ALA A 1 98 ? 5.248 31.934 -9.019 1.00 12.02 98 ALA A CA 4
ATOM 6649 C C . ALA A 1 98 ? 6.144 32.913 -9.770 1.00 14.45 98 ALA A C 4
ATOM 6650 O O . ALA A 1 98 ? 6.009 34.128 -9.626 1.00 13.44 98 ALA A O 4
ATOM 6657 N N . SER A 1 99 ? 7.059 32.377 -10.570 1.00 72.33 99 SER A N 4
ATOM 6658 C CA . SER A 1 99 ? 7.980 33.204 -11.340 1.00 63.14 99 SER A CA 4
ATOM 6659 C C . SER A 1 99 ? 7.256 33.900 -12.489 1.00 32.43 99 SER A C 4
ATOM 6660 O O . SER A 1 99 ? 7.785 34.826 -13.100 1.00 44.33 99 SER A O 4
ATOM 6668 N N . ASN A 1 100 ? 6.040 33.445 -12.775 1.00 64.43 100 ASN A N 4
ATOM 6669 C CA . ASN A 1 100 ? 5.242 34.022 -13.851 1.00 11.05 100 ASN A CA 4
ATOM 6670 C C . ASN A 1 100 ? 4.930 35.489 -13.569 1.00 33.42 100 ASN A C 4
ATOM 6671 O O . ASN A 1 100 ? 4.756 36.285 -14.490 1.00 55.11 100 ASN A O 4
ATOM 6682 N N . GLY A 1 101 ? 4.861 35.838 -12.288 1.00 1.12 101 GLY A N 4
ATOM 6683 C CA . GLY A 1 101 ? 4.570 37.208 -11.907 1.00 45.12 101 GLY A CA 4
ATOM 6684 C C . GLY A 1 101 ? 3.542 37.296 -10.798 1.00 34.35 101 GLY A C 4
ATOM 6685 O O . GLY A 1 101 ? 3.263 38.379 -10.285 1.00 44.43 101 GLY A O 4
ATOM 6689 N N . GLU A 1 102 ? 2.974 36.152 -10.427 1.00 2.12 102 GLU A N 4
ATOM 6690 C CA . GLU A 1 102 ? 1.968 36.106 -9.372 1.00 61.23 102 GLU A CA 4
ATOM 6691 C C . GLU A 1 102 ? 2.090 34.819 -8.560 1.00 54.45 102 GLU A C 4
ATOM 6692 O O . GLU A 1 102 ? 2.008 33.718 -9.105 1.00 24.45 102 GLU A O 4
ATOM 6704 N N . THR A 1 103 ? 2.286 34.967 -7.254 1.00 14.41 103 THR A N 4
ATOM 6705 C CA . THR A 1 103 ? 2.420 33.819 -6.366 1.00 44.34 103 THR A CA 4
ATOM 6706 C C . THR A 1 103 ? 1.100 33.070 -6.232 1.00 55.20 103 THR A C 4
ATOM 6707 O O . THR A 1 103 ? 0.044 33.579 -6.612 1.00 11.15 103 THR A O 4
ATOM 6718 N N . LEU A 1 104 ? 1.164 31.859 -5.689 1.00 41.45 104 LEU A N 4
ATOM 6719 C CA . LEU A 1 104 ? -0.028 31.039 -5.504 1.00 12.50 104 LEU A CA 4
ATOM 6720 C C . LEU A 1 104 ? -0.196 30.647 -4.040 1.00 34.52 104 LEU A C 4
ATOM 6721 O O . LEU A 1 104 ? 0.730 30.130 -3.416 1.00 1.41 104 LEU A O 4
ATOM 6737 N N . GLU A 1 105 ? -1.386 30.893 -3.499 1.00 63.11 105 GLU A N 4
ATOM 6738 C CA . GLU A 1 105 ? -1.675 30.563 -2.108 1.00 41.05 105 GLU A CA 4
ATOM 6739 C C . GLU A 1 105 ? -3.102 30.045 -1.958 1.00 14.23 105 GLU A C 4
ATOM 6740 O O . GLU A 1 105 ? -4.054 30.824 -1.890 1.00 61.43 105 GLU A O 4
ATOM 6752 N N . LYS A 1 106 ? -3.244 28.725 -1.906 1.00 11.10 106 LYS A N 4
ATOM 6753 C CA . LYS A 1 106 ? -4.554 28.101 -1.763 1.00 20.34 106 LYS A CA 4
ATOM 6754 C C . LYS A 1 106 ? -4.417 26.609 -1.475 1.00 51.01 106 LYS A C 4
ATOM 6755 O O . LYS A 1 106 ? -3.483 25.960 -1.947 1.00 74.33 106 LYS A O 4
ATOM 6774 N N . ILE A 1 107 ? -5.353 26.072 -0.700 1.00 53.20 107 ILE A N 4
ATOM 6775 C CA . ILE A 1 107 ? -5.338 24.657 -0.353 1.00 24.42 107 ILE A CA 4
ATOM 6776 C C . ILE A 1 107 ? -6.726 24.042 -0.488 1.00 74.14 107 ILE A C 4
ATOM 6777 O O . ILE A 1 107 ? -7.726 24.645 -0.097 1.00 12.03 107 ILE A O 4
ATOM 6793 N N . THR A 1 108 ? -6.782 22.836 -1.045 1.00 31.31 108 THR A N 4
ATOM 6794 C CA . THR A 1 108 ? -8.048 22.138 -1.232 1.00 22.12 108 THR A CA 4
ATOM 6795 C C . THR A 1 108 ? -8.067 20.820 -0.466 1.00 74.23 108 THR A C 4
ATOM 6796 O O . THR A 1 108 ? -9.097 20.151 -0.390 1.00 61.22 108 THR A O 4
ATOM 6807 N N . ASN A 1 109 ? -6.922 20.453 0.100 1.00 34.13 109 ASN A N 4
ATOM 6808 C CA . ASN A 1 109 ? -6.809 19.214 0.861 1.00 63.31 109 ASN A CA 4
ATOM 6809 C C . ASN A 1 109 ? -7.323 18.028 0.050 1.00 54.42 109 ASN A C 4
ATOM 6810 O O . ASN A 1 109 ? -7.856 17.068 0.605 1.00 71.40 109 ASN A O 4
ATOM 6821 N N . SER A 1 110 ? -7.160 18.104 -1.267 1.00 65.22 110 SER A N 4
ATOM 6822 C CA . SER A 1 110 ? -7.610 17.039 -2.156 1.00 32.13 110 SER A CA 4
ATOM 6823 C C . SER A 1 110 ? -7.083 17.253 -3.571 1.00 53.33 110 SER A C 4
ATOM 6824 O O . SER A 1 110 ? -6.339 18.199 -3.832 1.00 22.52 110 SER A O 4
ATOM 6832 N N . ARG A 1 111 ? -7.476 16.369 -4.482 1.00 64.42 111 ARG A N 4
ATOM 6833 C CA . ARG A 1 111 ? -7.043 16.459 -5.871 1.00 44.14 111 ARG A CA 4
ATOM 6834 C C . ARG A 1 111 ? -5.525 16.586 -5.961 1.00 24.34 111 ARG A C 4
ATOM 6835 O O . ARG A 1 111 ? -4.981 17.657 -6.232 1.00 73.54 111 ARG A O 4
ATOM 6856 N N . PRO A 1 112 ? -4.822 15.467 -5.726 1.00 15.21 112 PRO A N 4
ATOM 6857 C CA . PRO A 1 112 ? -3.358 15.427 -5.774 1.00 1.20 112 PRO A CA 4
ATOM 6858 C C . PRO A 1 112 ? -2.820 15.584 -7.192 1.00 41.41 112 PRO A C 4
ATOM 6859 O O . PRO A 1 112 ? -3.558 15.506 -8.174 1.00 54.52 112 PRO A O 4
ATOM 6870 N N . PRO A 1 113 ? -1.503 15.811 -7.304 1.00 63.24 113 PRO A N 4
ATOM 6871 C CA . PRO A 1 113 ? -0.837 15.983 -8.599 1.00 24.41 113 PRO A CA 4
ATOM 6872 C C . PRO A 1 113 ? -0.781 14.686 -9.399 1.00 73.21 113 PRO A C 4
ATOM 6873 O O . PRO A 1 113 ? 0.061 13.824 -9.145 1.00 44.23 113 PRO A O 4
ATOM 6884 N N . CYS A 1 114 ? -1.683 14.554 -10.366 1.00 20.45 114 CYS A N 4
ATOM 6885 C CA . CYS A 1 114 ? -1.737 13.361 -11.203 1.00 62.31 114 CYS A CA 4
ATOM 6886 C C . CYS A 1 114 ? -2.094 13.722 -12.641 1.00 60.23 114 CYS A C 4
ATOM 6887 O O . CYS A 1 114 ? -3.265 13.902 -12.975 1.00 33.32 114 CYS A O 4
ATOM 6895 N N . VAL A 1 115 ? -1.076 13.828 -13.490 1.00 10.14 115 VAL A N 4
ATOM 6896 C CA . VAL A 1 115 ? -1.282 14.169 -14.892 1.00 71.52 115 VAL A CA 4
ATOM 6897 C C . VAL A 1 115 ? -0.780 13.057 -15.807 1.00 12.00 115 VAL A C 4
ATOM 6898 O O . VAL A 1 115 ? -0.315 12.017 -15.339 1.00 43.43 115 VAL A O 4
ATOM 6911 N N . ILE A 1 116 ? -0.877 13.284 -17.113 1.00 34.24 116 ILE A N 4
ATOM 6912 C CA . ILE A 1 116 ? -0.432 12.302 -18.093 1.00 65.12 116 ILE A CA 4
ATOM 6913 C C . ILE A 1 116 ? 0.178 12.982 -19.314 1.00 50.13 116 ILE A C 4
ATOM 6914 O O . ILE A 1 116 ? -0.482 13.768 -19.995 1.00 12.51 116 ILE A O 4
ATOM 6930 N N . LEU A 1 117 ? 1.441 12.673 -19.588 1.00 13.42 117 LEU A N 4
ATOM 6931 C CA . LEU A 1 117 ? 2.140 13.253 -20.729 1.00 42.31 117 LEU A CA 4
ATOM 6932 C C . LEU A 1 117 ? 1.629 12.662 -22.039 1.00 25.51 117 LEU A C 4
ATOM 6933 O O . LEU A 1 117 ? 1.761 13.271 -23.100 1.00 62.22 117 LEU A O 4
ATOM 6949 N N . GLY A 1 1 ? 11.391 -2.067 9.259 1.00 4.01 1 GLY A N 5
ATOM 6950 C CA . GLY A 1 1 ? 12.450 -1.986 8.269 1.00 14.34 1 GLY A CA 5
ATOM 6951 C C . GLY A 1 1 ? 13.013 -0.585 8.137 1.00 42.11 1 GLY A C 5
ATOM 6952 O O . GLY A 1 1 ? 12.871 0.237 9.042 1.00 13.11 1 GLY A O 5
ATOM 6956 N N . SER A 1 2 ? 13.657 -0.312 7.006 1.00 32.04 2 SER A N 5
ATOM 6957 C CA . SER A 1 2 ? 14.249 0.998 6.761 1.00 61.31 2 SER A CA 5
ATOM 6958 C C . SER A 1 2 ? 14.227 1.333 5.273 1.00 44.42 2 SER A C 5
ATOM 6959 O O . SER A 1 2 ? 14.106 0.447 4.427 1.00 4.43 2 SER A O 5
ATOM 6967 N N . MET A 1 3 ? 14.346 2.620 4.961 1.00 34.11 3 MET A N 5
ATOM 6968 C CA . MET A 1 3 ? 14.341 3.074 3.575 1.00 31.42 3 MET A CA 5
ATOM 6969 C C . MET A 1 3 ? 15.705 3.630 3.180 1.00 24.45 3 MET A C 5
ATOM 6970 O O . MET A 1 3 ? 16.565 3.854 4.033 1.00 72.13 3 MET A O 5
ATOM 6984 N N . SER A 1 4 ? 15.897 3.849 1.884 1.00 44.33 4 SER A N 5
ATOM 6985 C CA . SER A 1 4 ? 17.159 4.375 1.376 1.00 2.22 4 SER A CA 5
ATOM 6986 C C . SER A 1 4 ? 16.917 5.388 0.261 1.00 75.41 4 SER A C 5
ATOM 6987 O O . SER A 1 4 ? 15.790 5.559 -0.203 1.00 10.23 4 SER A O 5
ATOM 6995 N N . GLY A 1 5 ? 17.984 6.057 -0.165 1.00 73.43 5 GLY A N 5
ATOM 6996 C CA . GLY A 1 5 ? 17.867 7.044 -1.222 1.00 72.04 5 GLY A CA 5
ATOM 6997 C C . GLY A 1 5 ? 19.119 7.135 -2.072 1.00 31.21 5 GLY A C 5
ATOM 6998 O O . GLY A 1 5 ? 19.041 7.190 -3.299 1.00 0.24 5 GLY A O 5
ATOM 7002 N N . GLU A 1 6 ? 20.276 7.152 -1.418 1.00 22.12 6 GLU A N 5
ATOM 7003 C CA . GLU A 1 6 ? 21.550 7.240 -2.122 1.00 72.43 6 GLU A CA 5
ATOM 7004 C C . GLU A 1 6 ? 21.650 8.546 -2.905 1.00 31.21 6 GLU A C 5
ATOM 7005 O O . GLU A 1 6 ? 20.655 9.224 -3.159 1.00 54.32 6 GLU A O 5
ATOM 7017 N N . PRO A 1 7 ? 22.881 8.908 -3.296 1.00 72.10 7 PRO A N 5
ATOM 7018 C CA . PRO A 1 7 ? 23.141 10.135 -4.055 1.00 64.40 7 PRO A CA 5
ATOM 7019 C C . PRO A 1 7 ? 22.604 10.060 -5.480 1.00 63.42 7 PRO A C 5
ATOM 7020 O O . PRO A 1 7 ? 21.911 9.110 -5.844 1.00 4.23 7 PRO A O 5
ATOM 7031 N N . GLY A 1 8 ? 22.929 11.068 -6.284 1.00 64.53 8 GLY A N 5
ATOM 7032 C CA . GLY A 1 8 ? 22.471 11.096 -7.661 1.00 21.40 8 GLY A CA 5
ATOM 7033 C C . GLY A 1 8 ? 23.279 10.181 -8.560 1.00 20.32 8 GLY A C 5
ATOM 7034 O O . GLY A 1 8 ? 24.116 9.414 -8.084 1.00 13.14 8 GLY A O 5
ATOM 7038 N N . GLN A 1 9 ? 23.027 10.260 -9.862 1.00 41.14 9 GLN A N 5
ATOM 7039 C CA . GLN A 1 9 ? 23.736 9.430 -10.829 1.00 44.20 9 GLN A CA 5
ATOM 7040 C C . GLN A 1 9 ? 24.071 10.225 -12.087 1.00 75.11 9 GLN A C 5
ATOM 7041 O O . GLN A 1 9 ? 23.203 10.479 -12.923 1.00 72.45 9 GLN A O 5
ATOM 7055 N N . THR A 1 10 ? 25.335 10.616 -12.216 1.00 14.32 10 THR A N 5
ATOM 7056 C CA . THR A 1 10 ? 25.783 11.383 -13.371 1.00 3.52 10 THR A CA 5
ATOM 7057 C C . THR A 1 10 ? 27.166 10.933 -13.827 1.00 24.24 10 THR A C 5
ATOM 7058 O O . THR A 1 10 ? 27.895 10.280 -13.079 1.00 12.41 10 THR A O 5
ATOM 7069 N N . SER A 1 11 ? 27.523 11.285 -15.058 1.00 13.34 11 SER A N 5
ATOM 7070 C CA . SER A 1 11 ? 28.818 10.914 -15.614 1.00 64.12 11 SER A CA 5
ATOM 7071 C C . SER A 1 11 ? 29.911 11.861 -15.126 1.00 73.34 11 SER A C 5
ATOM 7072 O O . SER A 1 11 ? 29.655 12.766 -14.332 1.00 73.13 11 SER A O 5
ATOM 7080 N N . VAL A 1 12 ? 31.131 11.645 -15.608 1.00 32.30 12 VAL A N 5
ATOM 7081 C CA . VAL A 1 12 ? 32.263 12.478 -15.223 1.00 3.41 12 VAL A CA 5
ATOM 7082 C C . VAL A 1 12 ? 32.457 13.630 -16.203 1.00 74.33 12 VAL A C 5
ATOM 7083 O O . VAL A 1 12 ? 33.025 13.453 -17.280 1.00 63.41 12 VAL A O 5
ATOM 7096 N N . ALA A 1 13 ? 31.980 14.810 -15.822 1.00 53.35 13 ALA A N 5
ATOM 7097 C CA . ALA A 1 13 ? 32.102 15.992 -16.667 1.00 2.12 13 ALA A CA 5
ATOM 7098 C C . ALA A 1 13 ? 31.516 17.221 -15.980 1.00 33.31 13 ALA A C 5
ATOM 7099 O O . ALA A 1 13 ? 30.717 17.119 -15.048 1.00 41.04 13 ALA A O 5
ATOM 7106 N N . PRO A 1 14 ? 31.920 18.411 -16.448 1.00 71.11 14 PRO A N 5
ATOM 7107 C CA . PRO A 1 14 ? 31.447 19.682 -15.893 1.00 14.32 14 PRO A CA 5
ATOM 7108 C C . PRO A 1 14 ? 29.979 19.944 -16.214 1.00 1.53 14 PRO A C 5
ATOM 7109 O O . PRO A 1 14 ? 29.371 19.272 -17.047 1.00 21.13 14 PRO A O 5
ATOM 7120 N N . PRO A 1 15 ? 29.395 20.945 -15.539 1.00 14.51 15 PRO A N 5
ATOM 7121 C CA . PRO A 1 15 ? 27.991 21.320 -15.737 1.00 22.05 15 PRO A CA 5
ATOM 7122 C C . PRO A 1 15 ? 27.749 21.965 -17.097 1.00 4.22 15 PRO A C 5
ATOM 7123 O O . PRO A 1 15 ? 28.682 22.335 -17.810 1.00 64.21 15 PRO A O 5
ATOM 7134 N N . PRO A 1 16 ? 26.468 22.105 -17.467 1.00 12.21 16 PRO A N 5
ATOM 7135 C CA . PRO A 1 16 ? 26.074 22.707 -18.744 1.00 51.31 16 PRO A CA 5
ATOM 7136 C C . PRO A 1 16 ? 26.353 24.206 -18.789 1.00 72.21 16 PRO A C 5
ATOM 7137 O O . PRO A 1 16 ? 26.975 24.757 -17.882 1.00 52.50 16 PRO A O 5
ATOM 7148 N N . GLU A 1 17 ? 25.888 24.858 -19.850 1.00 41.02 17 GLU A N 5
ATOM 7149 C CA . GLU A 1 17 ? 26.089 26.293 -20.012 1.00 11.20 17 GLU A CA 5
ATOM 7150 C C . GLU A 1 17 ? 25.643 27.049 -18.764 1.00 1.14 17 GLU A C 5
ATOM 7151 O O . GLU A 1 17 ? 24.946 26.501 -17.910 1.00 53.45 17 GLU A O 5
ATOM 7163 N N . GLU A 1 18 ? 26.052 28.310 -18.665 1.00 11.31 18 GLU A N 5
ATOM 7164 C CA . GLU A 1 18 ? 25.696 29.141 -17.520 1.00 72.34 18 GLU A CA 5
ATOM 7165 C C . GLU A 1 18 ? 24.571 30.108 -17.879 1.00 4.01 18 GLU A C 5
ATOM 7166 O O . GLU A 1 18 ? 24.820 31.225 -18.333 1.00 15.34 18 GLU A O 5
ATOM 7178 N N . VAL A 1 19 ? 23.333 29.670 -17.672 1.00 65.15 19 VAL A N 5
ATOM 7179 C CA . VAL A 1 19 ? 22.170 30.496 -17.973 1.00 22.11 19 VAL A CA 5
ATOM 7180 C C . VAL A 1 19 ? 21.124 30.394 -16.869 1.00 11.13 19 VAL A C 5
ATOM 7181 O O . VAL A 1 19 ? 20.890 29.318 -16.320 1.00 3.15 19 VAL A O 5
ATOM 7194 N N . GLU A 1 20 ? 20.497 31.522 -16.549 1.00 71.13 20 GLU A N 5
ATOM 7195 C CA . GLU A 1 20 ? 19.475 31.559 -15.510 1.00 20.13 20 GLU A CA 5
ATOM 7196 C C . GLU A 1 20 ? 18.130 31.996 -16.084 1.00 4.13 20 GLU A C 5
ATOM 7197 O O . GLU A 1 20 ? 17.626 33.081 -15.794 1.00 4.32 20 GLU A O 5
ATOM 7209 N N . PRO A 1 21 ? 17.535 31.132 -16.919 1.00 31.32 21 PRO A N 5
ATOM 7210 C CA . PRO A 1 21 ? 16.241 31.406 -17.552 1.00 23.25 21 PRO A CA 5
ATOM 7211 C C . PRO A 1 21 ? 15.091 31.384 -16.551 1.00 75.13 21 PRO A C 5
ATOM 7212 O O . PRO A 1 21 ? 14.060 32.022 -16.762 1.00 20.01 21 PRO A O 5
ATOM 7223 N N . GLY A 1 22 ? 15.274 30.645 -15.461 1.00 72.01 22 GLY A N 5
ATOM 7224 C CA . GLY A 1 22 ? 14.242 30.554 -14.444 1.00 42.34 22 GLY A CA 5
ATOM 7225 C C . GLY A 1 22 ? 14.416 31.587 -13.348 1.00 61.23 22 GLY A C 5
ATOM 7226 O O . GLY A 1 22 ? 13.807 31.481 -12.284 1.00 31.30 22 GLY A O 5
ATOM 7230 N N . SER A 1 23 ? 15.251 32.588 -13.608 1.00 23.25 23 SER A N 5
ATOM 7231 C CA . SER A 1 23 ? 15.508 33.641 -12.632 1.00 42.02 23 SER A CA 5
ATOM 7232 C C . SER A 1 23 ? 14.280 34.528 -12.455 1.00 11.43 23 SER A C 5
ATOM 7233 O O . SER A 1 23 ? 13.589 34.852 -13.420 1.00 22.10 23 SER A O 5
ATOM 7241 N N . GLY A 1 24 ? 14.014 34.919 -11.212 1.00 21.22 24 GLY A N 5
ATOM 7242 C CA . GLY A 1 24 ? 12.869 35.765 -10.929 1.00 25.13 24 GLY A CA 5
ATOM 7243 C C . GLY A 1 24 ? 11.954 35.170 -9.877 1.00 64.41 24 GLY A C 5
ATOM 7244 O O . GLY A 1 24 ? 10.786 35.545 -9.775 1.00 45.23 24 GLY A O 5
ATOM 7248 N N . VAL A 1 25 ? 12.485 34.237 -9.093 1.00 31.42 25 VAL A N 5
ATOM 7249 C CA . VAL A 1 25 ? 11.708 33.587 -8.044 1.00 11.32 25 VAL A CA 5
ATOM 7250 C C . VAL A 1 25 ? 12.581 33.256 -6.838 1.00 55.43 25 VAL A C 5
ATOM 7251 O O . VAL A 1 25 ? 13.783 33.030 -6.973 1.00 60.32 25 VAL A O 5
ATOM 7264 N N . ARG A 1 26 ? 11.967 33.230 -5.660 1.00 13.12 26 ARG A N 5
ATOM 7265 C CA . ARG A 1 26 ? 12.688 32.927 -4.429 1.00 52.44 26 ARG A CA 5
ATOM 7266 C C . ARG A 1 26 ? 12.044 31.754 -3.697 1.00 23.22 26 ARG A C 5
ATOM 7267 O O . ARG A 1 26 ? 11.069 31.926 -2.965 1.00 23.14 26 ARG A O 5
ATOM 7288 N N . ILE A 1 27 ? 12.596 30.562 -3.900 1.00 10.22 27 ILE A N 5
ATOM 7289 C CA . ILE A 1 27 ? 12.076 29.361 -3.258 1.00 41.02 27 ILE A CA 5
ATOM 7290 C C . ILE A 1 27 ? 12.516 29.282 -1.800 1.00 64.04 27 ILE A C 5
ATOM 7291 O O . ILE A 1 27 ? 13.613 29.717 -1.447 1.00 73.32 27 ILE A O 5
ATOM 7307 N N . VAL A 1 28 ? 11.655 28.722 -0.957 1.00 53.31 28 VAL A N 5
ATOM 7308 C CA . VAL A 1 28 ? 11.955 28.583 0.463 1.00 63.13 28 VAL A CA 5
ATOM 7309 C C . VAL A 1 28 ? 11.268 27.357 1.052 1.00 32.52 28 VAL A C 5
ATOM 7310 O O . VAL A 1 28 ? 10.075 27.385 1.354 1.00 13.43 28 VAL A O 5
ATOM 7323 N N . VAL A 1 29 ? 12.029 26.279 1.214 1.00 32.32 29 VAL A N 5
ATOM 7324 C CA . VAL A 1 29 ? 11.494 25.041 1.769 1.00 13.44 29 VAL A CA 5
ATOM 7325 C C . VAL A 1 29 ? 11.391 25.120 3.288 1.00 21.15 29 VAL A C 5
ATOM 7326 O O . VAL A 1 29 ? 12.368 25.426 3.971 1.00 41.21 29 VAL A O 5
ATOM 7339 N N . GLU A 1 30 ? 10.201 24.840 3.811 1.00 1.41 30 GLU A N 5
ATOM 7340 C CA . GLU A 1 30 ? 9.971 24.880 5.251 1.00 64.05 30 GLU A CA 5
ATOM 7341 C C . GLU A 1 30 ? 9.841 23.470 5.820 1.00 53.14 30 GLU A C 5
ATOM 7342 O O . GLU A 1 30 ? 8.832 22.795 5.610 1.00 45.21 30 GLU A O 5
ATOM 7354 N N . TYR A 1 31 ? 10.867 23.032 6.540 1.00 63.14 31 TYR A N 5
ATOM 7355 C CA . TYR A 1 31 ? 10.870 21.702 7.137 1.00 73.33 31 TYR A CA 5
ATOM 7356 C C . TYR A 1 31 ? 11.552 21.718 8.501 1.00 11.22 31 TYR A C 5
ATOM 7357 O O . TYR A 1 31 ? 12.311 22.634 8.818 1.00 4.20 31 TYR A O 5
ATOM 7375 N N . CYS A 1 32 ? 11.276 20.697 9.306 1.00 53.32 32 CYS A N 5
ATOM 7376 C CA . CYS A 1 32 ? 11.861 20.592 10.637 1.00 63.23 32 CYS A CA 5
ATOM 7377 C C . CYS A 1 32 ? 13.313 20.129 10.557 1.00 61.20 32 CYS A C 5
ATOM 7378 O O . CYS A 1 32 ? 13.587 18.955 10.309 1.00 5.14 32 CYS A O 5
ATOM 7385 N N . GLU A 1 33 ? 14.238 21.060 10.769 1.00 70.11 33 GLU A N 5
ATOM 7386 C CA . GLU A 1 33 ? 15.661 20.747 10.720 1.00 23.14 33 GLU A CA 5
ATOM 7387 C C . GLU A 1 33 ? 16.014 19.658 11.730 1.00 13.43 33 GLU A C 5
ATOM 7388 O O . GLU A 1 33 ? 16.514 18.590 11.380 1.00 60.54 33 GLU A O 5
ATOM 7400 N N . PRO A 1 34 ? 15.748 19.936 13.015 1.00 34.43 34 PRO A N 5
ATOM 7401 C CA . PRO A 1 34 ? 16.028 18.994 14.103 1.00 62.41 34 PRO A CA 5
ATOM 7402 C C . PRO A 1 34 ? 15.105 17.780 14.072 1.00 41.35 34 PRO A C 5
ATOM 7403 O O . PRO A 1 34 ? 14.457 17.454 15.067 1.00 43.33 34 PRO A O 5
ATOM 7414 N N . CYS A 1 35 ? 15.050 17.114 12.923 1.00 52.30 35 CYS A N 5
ATOM 7415 C CA . CYS A 1 35 ? 14.206 15.936 12.761 1.00 1.43 35 CYS A CA 5
ATOM 7416 C C . CYS A 1 35 ? 14.856 14.927 11.820 1.00 62.32 35 CYS A C 5
ATOM 7417 O O . CYS A 1 35 ? 14.814 13.721 12.060 1.00 31.05 35 CYS A O 5
ATOM 7424 N N . GLY A 1 36 ? 15.458 15.429 10.746 1.00 41.31 36 GLY A N 5
ATOM 7425 C CA . GLY A 1 36 ? 16.109 14.558 9.784 1.00 14.45 36 GLY A CA 5
ATOM 7426 C C . GLY A 1 36 ? 15.537 14.706 8.389 1.00 54.15 36 GLY A C 5
ATOM 7427 O O . GLY A 1 36 ? 15.733 13.841 7.535 1.00 74.03 36 GLY A O 5
ATOM 7431 N N . PHE A 1 37 ? 14.826 15.804 8.155 1.00 14.33 37 PHE A N 5
ATOM 7432 C CA . PHE A 1 37 ? 14.220 16.061 6.854 1.00 45.14 37 PHE A CA 5
ATOM 7433 C C . PHE A 1 37 ? 15.227 16.704 5.904 1.00 54.34 37 PHE A C 5
ATOM 7434 O O . PHE A 1 37 ? 14.918 16.968 4.742 1.00 35.21 37 PHE A O 5
ATOM 7451 N N . GLU A 1 38 ? 16.431 16.954 6.407 1.00 1.44 38 GLU A N 5
ATOM 7452 C CA . GLU A 1 38 ? 17.482 17.568 5.604 1.00 0.02 38 GLU A CA 5
ATOM 7453 C C . GLU A 1 38 ? 18.161 16.532 4.714 1.00 63.45 38 GLU A C 5
ATOM 7454 O O . GLU A 1 38 ? 18.990 16.871 3.870 1.00 64.22 38 GLU A O 5
ATOM 7466 N N . ALA A 1 39 ? 17.803 15.267 4.909 1.00 64.32 39 ALA A N 5
ATOM 7467 C CA . ALA A 1 39 ? 18.376 14.181 4.123 1.00 24.23 39 ALA A CA 5
ATOM 7468 C C . ALA A 1 39 ? 17.637 14.010 2.801 1.00 51.54 39 ALA A C 5
ATOM 7469 O O . ALA A 1 39 ? 18.006 13.176 1.973 1.00 11.04 39 ALA A O 5
ATOM 7476 N N . THR A 1 40 ? 16.590 14.806 2.606 1.00 12.35 40 THR A N 5
ATOM 7477 C CA . THR A 1 40 ? 15.797 14.742 1.385 1.00 1.21 40 THR A CA 5
ATOM 7478 C C . THR A 1 40 ? 15.892 16.045 0.599 1.00 31.02 40 THR A C 5
ATOM 7479 O O . THR A 1 40 ? 15.625 16.077 -0.602 1.00 43.24 40 THR A O 5
ATOM 7490 N N . TYR A 1 41 ? 16.274 17.117 1.284 1.00 13.12 41 TYR A N 5
ATOM 7491 C CA . TYR A 1 41 ? 16.402 18.424 0.650 1.00 61.42 41 TYR A CA 5
ATOM 7492 C C . TYR A 1 41 ? 17.815 18.633 0.114 1.00 23.25 41 TYR A C 5
ATOM 7493 O O . TYR A 1 41 ? 18.020 19.343 -0.871 1.00 2.33 41 TYR A O 5
ATOM 7511 N N . LEU A 1 42 ? 18.787 18.009 0.770 1.00 25.42 42 LEU A N 5
ATOM 7512 C CA . LEU A 1 42 ? 20.183 18.124 0.361 1.00 0.33 42 LEU A CA 5
ATOM 7513 C C . LEU A 1 42 ? 20.428 17.392 -0.954 1.00 74.12 42 LEU A C 5
ATOM 7514 O O . LEU A 1 42 ? 21.309 17.765 -1.728 1.00 32.51 42 LEU A O 5
ATOM 7530 N N . GLU A 1 43 ? 19.640 16.350 -1.201 1.00 32.22 43 GLU A N 5
ATOM 7531 C CA . GLU A 1 43 ? 19.771 15.567 -2.424 1.00 32.42 43 GLU A CA 5
ATOM 7532 C C . GLU A 1 43 ? 19.328 16.377 -3.639 1.00 34.33 43 GLU A C 5
ATOM 7533 O O . GLU A 1 43 ? 19.827 16.178 -4.747 1.00 53.42 43 GLU A O 5
ATOM 7545 N N . LEU A 1 44 ? 18.387 17.289 -3.422 1.00 51.55 44 LEU A N 5
ATOM 7546 C CA . LEU A 1 44 ? 17.875 18.130 -4.499 1.00 12.30 44 LEU A CA 5
ATOM 7547 C C . LEU A 1 44 ? 18.511 19.516 -4.457 1.00 53.10 44 LEU A C 5
ATOM 7548 O O . LEU A 1 44 ? 18.454 20.265 -5.431 1.00 43.55 44 LEU A O 5
ATOM 7564 N N . ALA A 1 45 ? 19.117 19.849 -3.322 1.00 64.04 45 ALA A N 5
ATOM 7565 C CA . ALA A 1 45 ? 19.768 21.143 -3.155 1.00 31.41 45 ALA A CA 5
ATOM 7566 C C . ALA A 1 45 ? 21.064 21.213 -3.955 1.00 25.35 45 ALA A C 5
ATOM 7567 O O . ALA A 1 45 ? 21.559 22.298 -4.260 1.00 32.13 45 ALA A O 5
ATOM 7574 N N . SER A 1 46 ? 21.611 20.048 -4.290 1.00 51.54 46 SER A N 5
ATOM 7575 C CA . SER A 1 46 ? 22.853 19.978 -5.051 1.00 1.21 46 SER A CA 5
ATOM 7576 C C . SER A 1 46 ? 22.569 19.824 -6.542 1.00 2.50 46 SER A C 5
ATOM 7577 O O . SER A 1 46 ? 23.484 19.844 -7.364 1.00 44.25 46 SER A O 5
ATOM 7585 N N . ALA A 1 47 ? 21.294 19.671 -6.882 1.00 53.23 47 ALA A N 5
ATOM 7586 C CA . ALA A 1 47 ? 20.888 19.516 -8.274 1.00 34.05 47 ALA A CA 5
ATOM 7587 C C . ALA A 1 47 ? 20.021 20.686 -8.726 1.00 44.54 47 ALA A C 5
ATOM 7588 O O . ALA A 1 47 ? 19.920 20.972 -9.920 1.00 23.13 47 ALA A O 5
ATOM 7595 N N . VAL A 1 48 ? 19.397 21.361 -7.766 1.00 41.01 48 VAL A N 5
ATOM 7596 C CA . VAL A 1 48 ? 18.539 22.501 -8.066 1.00 44.24 48 VAL A CA 5
ATOM 7597 C C . VAL A 1 48 ? 19.366 23.739 -8.397 1.00 21.23 48 VAL A C 5
ATOM 7598 O O . VAL A 1 48 ? 18.920 24.619 -9.133 1.00 62.24 48 VAL A O 5
ATOM 7611 N N . LYS A 1 49 ? 20.574 23.801 -7.847 1.00 62.51 49 LYS A N 5
ATOM 7612 C CA . LYS A 1 49 ? 21.466 24.929 -8.084 1.00 2.33 49 LYS A CA 5
ATOM 7613 C C . LYS A 1 49 ? 22.152 24.806 -9.441 1.00 15.12 49 LYS A C 5
ATOM 7614 O O . LYS A 1 49 ? 22.567 25.804 -10.029 1.00 32.02 49 LYS A O 5
ATOM 7633 N N . GLU A 1 50 ? 22.265 23.576 -9.932 1.00 74.02 50 GLU A N 5
ATOM 7634 C CA . GLU A 1 50 ? 22.899 23.324 -11.221 1.00 2.23 50 GLU A CA 5
ATOM 7635 C C . GLU A 1 50 ? 21.951 23.657 -12.369 1.00 14.33 50 GLU A C 5
ATOM 7636 O O . GLU A 1 50 ? 22.379 23.840 -13.508 1.00 3.24 50 GLU A O 5
ATOM 7648 N N . GLN A 1 51 ? 20.660 23.733 -12.059 1.00 43.51 51 GLN A N 5
ATOM 7649 C CA . GLN A 1 51 ? 19.651 24.043 -13.065 1.00 11.12 51 GLN A CA 5
ATOM 7650 C C . GLN A 1 51 ? 19.413 25.547 -13.152 1.00 71.02 51 GLN A C 5
ATOM 7651 O O . GLN A 1 51 ? 19.625 26.159 -14.199 1.00 53.32 51 GLN A O 5
ATOM 7665 N N . TYR A 1 52 ? 18.971 26.136 -12.047 1.00 3.14 52 TYR A N 5
ATOM 7666 C CA . TYR A 1 52 ? 18.702 27.568 -11.999 1.00 54.22 52 TYR A CA 5
ATOM 7667 C C . TYR A 1 52 ? 19.575 28.253 -10.952 1.00 71.41 52 TYR A C 5
ATOM 7668 O O . TYR A 1 52 ? 19.130 28.576 -9.850 1.00 63.53 52 TYR A O 5
ATOM 7686 N N . PRO A 1 53 ? 20.849 28.480 -11.303 1.00 43.33 53 PRO A N 5
ATOM 7687 C CA . PRO A 1 53 ? 21.813 29.130 -10.409 1.00 72.45 53 PRO A CA 5
ATOM 7688 C C . PRO A 1 53 ? 21.504 30.608 -10.199 1.00 72.15 53 PRO A C 5
ATOM 7689 O O . PRO A 1 53 ? 22.122 31.269 -9.366 1.00 72.00 53 PRO A O 5
ATOM 7700 N N . GLY A 1 54 ? 20.542 31.121 -10.961 1.00 44.13 54 GLY A N 5
ATOM 7701 C CA . GLY A 1 54 ? 20.168 32.518 -10.843 1.00 2.23 54 GLY A CA 5
ATOM 7702 C C . GLY A 1 54 ? 19.141 32.753 -9.753 1.00 22.23 54 GLY A C 5
ATOM 7703 O O . GLY A 1 54 ? 19.186 33.768 -9.057 1.00 31.21 54 GLY A O 5
ATOM 7707 N N . ILE A 1 55 ? 18.213 31.814 -9.605 1.00 30.24 55 ILE A N 5
ATOM 7708 C CA . ILE A 1 55 ? 17.170 31.924 -8.592 1.00 63.10 55 ILE A CA 5
ATOM 7709 C C . ILE A 1 55 ? 17.766 31.928 -7.188 1.00 73.11 55 ILE A C 5
ATOM 7710 O O . ILE A 1 55 ? 18.983 31.992 -7.020 1.00 51.12 55 ILE A O 5
ATOM 7726 N N . GLU A 1 56 ? 16.898 31.857 -6.183 1.00 63.01 56 GLU A N 5
ATOM 7727 C CA . GLU A 1 56 ? 17.339 31.851 -4.793 1.00 44.43 56 GLU A CA 5
ATOM 7728 C C . GLU A 1 56 ? 16.531 30.853 -3.970 1.00 13.12 56 GLU A C 5
ATOM 7729 O O . GLU A 1 56 ? 15.326 31.022 -3.779 1.00 71.44 56 GLU A O 5
ATOM 7741 N N . ILE A 1 57 ? 17.202 29.814 -3.485 1.00 60.00 57 ILE A N 5
ATOM 7742 C CA . ILE A 1 57 ? 16.547 28.789 -2.682 1.00 54.11 57 ILE A CA 5
ATOM 7743 C C . ILE A 1 57 ? 17.296 28.551 -1.376 1.00 5.33 57 ILE A C 5
ATOM 7744 O O . ILE A 1 57 ? 18.526 28.564 -1.344 1.00 4.20 57 ILE A O 5
ATOM 7760 N N . GLU A 1 58 ? 16.546 28.333 -0.300 1.00 61.53 58 GLU A N 5
ATOM 7761 C CA . GLU A 1 58 ? 17.141 28.091 1.009 1.00 72.51 58 GLU A CA 5
ATOM 7762 C C . GLU A 1 58 ? 16.187 27.303 1.903 1.00 51.24 58 GLU A C 5
ATOM 7763 O O . GLU A 1 58 ? 15.009 27.144 1.583 1.00 71.10 58 GLU A O 5
ATOM 7775 N N . SER A 1 59 ? 16.705 26.812 3.024 1.00 42.41 59 SER A N 5
ATOM 7776 C CA . SER A 1 59 ? 15.902 26.038 3.962 1.00 32.24 59 SER A CA 5
ATOM 7777 C C . SER A 1 59 ? 15.470 26.898 5.147 1.00 61.45 59 SER A C 5
ATOM 7778 O O . SER A 1 59 ? 16.249 27.699 5.662 1.00 2.14 59 SER A O 5
ATOM 7786 N N . ARG A 1 60 ? 14.223 26.724 5.572 1.00 51.32 60 ARG A N 5
ATOM 7787 C CA . ARG A 1 60 ? 13.686 27.485 6.694 1.00 31.50 60 ARG A CA 5
ATOM 7788 C C . ARG A 1 60 ? 13.012 26.560 7.704 1.00 5.22 60 ARG A C 5
ATOM 7789 O O . ARG A 1 60 ? 12.432 25.538 7.336 1.00 54.30 60 ARG A O 5
ATOM 7810 N N . LEU A 1 61 ? 13.095 26.925 8.979 1.00 53.42 61 LEU A N 5
ATOM 7811 C CA . LEU A 1 61 ? 12.494 26.129 10.043 1.00 13.01 61 LEU A CA 5
ATOM 7812 C C . LEU A 1 61 ? 10.980 26.051 9.876 1.00 74.31 61 LEU A C 5
ATOM 7813 O O . LEU A 1 61 ? 10.352 26.980 9.371 1.00 53.21 61 LEU A O 5
ATOM 7829 N N . GLY A 1 62 ? 10.399 24.935 10.306 1.00 73.51 62 GLY A N 5
ATOM 7830 C CA . GLY A 1 62 ? 8.963 24.756 10.197 1.00 54.31 62 GLY A CA 5
ATOM 7831 C C . GLY A 1 62 ? 8.291 24.620 11.549 1.00 10.50 62 GLY A C 5
ATOM 7832 O O . GLY A 1 62 ? 7.455 25.444 11.920 1.00 25.55 62 GLY A O 5
ATOM 7836 N N . GLY A 1 63 ? 8.656 23.576 12.287 1.00 13.43 63 GLY A N 5
ATOM 7837 C CA . GLY A 1 63 ? 8.071 23.354 13.597 1.00 64.41 63 GLY A CA 5
ATOM 7838 C C . GLY A 1 63 ? 8.291 21.939 14.097 1.00 41.53 63 GLY A C 5
ATOM 7839 O O . GLY A 1 63 ? 9.018 21.721 15.066 1.00 24.21 63 GLY A O 5
ATOM 7843 N N . THR A 1 64 ? 7.659 20.975 13.435 1.00 25.30 64 THR A N 5
ATOM 7844 C CA . THR A 1 64 ? 7.787 19.575 13.819 1.00 31.42 64 THR A CA 5
ATOM 7845 C C . THR A 1 64 ? 7.161 18.658 12.774 1.00 51.50 64 THR A C 5
ATOM 7846 O O . THR A 1 64 ? 5.945 18.656 12.585 1.00 62.30 64 THR A O 5
ATOM 7857 N N . GLY A 1 65 ? 8.000 17.880 12.097 1.00 51.20 65 GLY A N 5
ATOM 7858 C CA . GLY A 1 65 ? 7.509 16.969 11.079 1.00 3.51 65 GLY A CA 5
ATOM 7859 C C . GLY A 1 65 ? 6.630 17.662 10.057 1.00 34.31 65 GLY A C 5
ATOM 7860 O O . GLY A 1 65 ? 5.475 17.282 9.863 1.00 1.13 65 GLY A O 5
ATOM 7864 N N . ALA A 1 66 ? 7.175 18.681 9.403 1.00 44.54 66 ALA A N 5
ATOM 7865 C CA . ALA A 1 66 ? 6.432 19.428 8.395 1.00 4.11 66 ALA A CA 5
ATOM 7866 C C . ALA A 1 66 ? 7.271 19.639 7.139 1.00 72.22 66 ALA A C 5
ATOM 7867 O O . ALA A 1 66 ? 8.497 19.533 7.174 1.00 51.33 66 ALA A O 5
ATOM 7874 N N . PHE A 1 67 ? 6.602 19.936 6.030 1.00 51.43 67 PHE A N 5
ATOM 7875 C CA . PHE A 1 67 ? 7.286 20.160 4.761 1.00 13.23 67 PHE A CA 5
ATOM 7876 C C . PHE A 1 67 ? 6.527 21.170 3.905 1.00 3.55 67 PHE A C 5
ATOM 7877 O O . PHE A 1 67 ? 6.111 20.864 2.789 1.00 44.43 67 PHE A O 5
ATOM 7894 N N . GLU A 1 68 ? 6.351 22.375 4.439 1.00 4.41 68 GLU A N 5
ATOM 7895 C CA . GLU A 1 68 ? 5.642 23.430 3.725 1.00 51.22 68 GLU A CA 5
ATOM 7896 C C . GLU A 1 68 ? 6.556 24.110 2.710 1.00 44.03 68 GLU A C 5
ATOM 7897 O O . GLU A 1 68 ? 7.531 24.767 3.078 1.00 34.35 68 GLU A O 5
ATOM 7909 N N . ILE A 1 69 ? 6.235 23.947 1.431 1.00 64.23 69 ILE A N 5
ATOM 7910 C CA . ILE A 1 69 ? 7.027 24.545 0.363 1.00 71.43 69 ILE A CA 5
ATOM 7911 C C . ILE A 1 69 ? 6.510 25.935 0.008 1.00 64.32 69 ILE A C 5
ATOM 7912 O O . ILE A 1 69 ? 5.303 26.162 -0.050 1.00 15.21 69 ILE A O 5
ATOM 7928 N N . GLU A 1 70 ? 7.434 26.860 -0.231 1.00 3.41 70 GLU A N 5
ATOM 7929 C CA . GLU A 1 70 ? 7.071 28.228 -0.582 1.00 3.45 70 GLU A CA 5
ATOM 7930 C C . GLU A 1 70 ? 7.856 28.704 -1.800 1.00 45.25 70 GLU A C 5
ATOM 7931 O O . GLU A 1 70 ? 9.013 29.111 -1.687 1.00 0.34 70 GLU A O 5
ATOM 7943 N N . ILE A 1 71 ? 7.220 28.649 -2.965 1.00 53.13 71 ILE A N 5
ATOM 7944 C CA . ILE A 1 71 ? 7.858 29.075 -4.205 1.00 33.51 71 ILE A CA 5
ATOM 7945 C C . ILE A 1 71 ? 8.171 30.567 -4.178 1.00 72.31 71 ILE A C 5
ATOM 7946 O O . ILE A 1 71 ? 9.092 31.030 -4.849 1.00 53.04 71 ILE A O 5
ATOM 7962 N N . ASN A 1 72 ? 7.399 31.314 -3.396 1.00 34.22 72 ASN A N 5
ATOM 7963 C CA . ASN A 1 72 ? 7.594 32.754 -3.280 1.00 3.42 72 ASN A CA 5
ATOM 7964 C C . ASN A 1 72 ? 7.289 33.233 -1.864 1.00 31.44 72 ASN A C 5
ATOM 7965 O O . ASN A 1 72 ? 6.610 34.240 -1.670 1.00 52.03 72 ASN A O 5
ATOM 7976 N N . GLY A 1 73 ? 7.797 32.502 -0.875 1.00 73.05 73 GLY A N 5
ATOM 7977 C CA . GLY A 1 73 ? 7.568 32.867 0.510 1.00 0.23 73 GLY A CA 5
ATOM 7978 C C . GLY A 1 73 ? 6.138 32.618 0.947 1.00 21.22 73 GLY A C 5
ATOM 7979 O O . GLY A 1 73 ? 5.742 33.006 2.046 1.00 41.23 73 GLY A O 5
ATOM 7983 N N . GLN A 1 74 ? 5.362 31.970 0.085 1.00 71.33 74 GLN A N 5
ATOM 7984 C CA . GLN A 1 74 ? 3.967 31.672 0.388 1.00 60.25 74 GLN A CA 5
ATOM 7985 C C . GLN A 1 74 ? 3.677 30.185 0.208 1.00 14.33 74 GLN A C 5
ATOM 7986 O O . GLN A 1 74 ? 3.830 29.639 -0.885 1.00 41.42 74 GLN A O 5
ATOM 8000 N N . LEU A 1 75 ? 3.257 29.535 1.288 1.00 12.41 75 LEU A N 5
ATOM 8001 C CA . LEU A 1 75 ? 2.945 28.111 1.251 1.00 72.24 75 LEU A CA 5
ATOM 8002 C C . LEU A 1 75 ? 1.928 27.805 0.155 1.00 22.34 75 LEU A C 5
ATOM 8003 O O . LEU A 1 75 ? 0.794 28.282 0.195 1.00 3.51 75 LEU A O 5
ATOM 8019 N N . VAL A 1 76 ? 2.341 27.003 -0.821 1.00 62.01 76 VAL A N 5
ATOM 8020 C CA . VAL A 1 76 ? 1.466 26.630 -1.926 1.00 32.23 76 VAL A CA 5
ATOM 8021 C C . VAL A 1 76 ? 1.219 25.126 -1.947 1.00 71.43 76 VAL A C 5
ATOM 8022 O O . VAL A 1 76 ? 0.221 24.657 -2.495 1.00 51.14 76 VAL A O 5
ATOM 8035 N N . PHE A 1 77 ? 2.134 24.373 -1.347 1.00 24.44 77 PHE A N 5
ATOM 8036 C CA . PHE A 1 77 ? 2.017 22.920 -1.297 1.00 33.02 77 PHE A CA 5
ATOM 8037 C C . PHE A 1 77 ? 2.805 22.350 -0.121 1.00 12.42 77 PHE A C 5
ATOM 8038 O O . PHE A 1 77 ? 3.995 22.625 0.034 1.00 33.01 77 PHE A O 5
ATOM 8055 N N . SER A 1 78 ? 2.132 21.556 0.706 1.00 52.14 78 SER A N 5
ATOM 8056 C CA . SER A 1 78 ? 2.767 20.951 1.870 1.00 32.14 78 SER A CA 5
ATOM 8057 C C . SER A 1 78 ? 2.540 19.442 1.891 1.00 55.44 78 SER A C 5
ATOM 8058 O O . SER A 1 78 ? 1.556 18.943 1.343 1.00 1.13 78 SER A O 5
ATOM 8066 N N . LYS A 1 79 ? 3.457 18.721 2.526 1.00 74.21 79 LYS A N 5
ATOM 8067 C CA . LYS A 1 79 ? 3.358 17.269 2.620 1.00 3.12 79 LYS A CA 5
ATOM 8068 C C . LYS A 1 79 ? 2.359 16.860 3.697 1.00 14.33 79 LYS A C 5
ATOM 8069 O O . LYS A 1 79 ? 1.830 15.748 3.678 1.00 21.22 79 LYS A O 5
ATOM 8088 N N . LEU A 1 80 ? 2.102 17.766 4.635 1.00 44.25 80 LEU A N 5
ATOM 8089 C CA . LEU A 1 80 ? 1.164 17.500 5.720 1.00 42.35 80 LEU A CA 5
ATOM 8090 C C . LEU A 1 80 ? -0.277 17.662 5.246 1.00 45.25 80 LEU A C 5
ATOM 8091 O O . LEU A 1 80 ? -1.205 17.140 5.862 1.00 64.12 80 LEU A O 5
ATOM 8107 N N . GLU A 1 81 ? -0.454 18.388 4.146 1.00 74.32 81 GLU A N 5
ATOM 8108 C CA . GLU A 1 81 ? -1.782 18.616 3.589 1.00 55.50 81 GLU A CA 5
ATOM 8109 C C . GLU A 1 81 ? -1.971 17.834 2.293 1.00 72.42 81 GLU A C 5
ATOM 8110 O O . GLU A 1 81 ? -2.975 17.147 2.111 1.00 34.51 81 GLU A O 5
ATOM 8122 N N . ASN A 1 82 ? -0.998 17.944 1.395 1.00 62.04 82 ASN A N 5
ATOM 8123 C CA . ASN A 1 82 ? -1.056 17.248 0.114 1.00 35.24 82 ASN A CA 5
ATOM 8124 C C . ASN A 1 82 ? -0.930 15.740 0.309 1.00 71.10 82 ASN A C 5
ATOM 8125 O O . ASN A 1 82 ? -1.677 14.962 -0.283 1.00 51.22 82 ASN A O 5
ATOM 8136 N N . GLY A 1 83 ? 0.021 15.334 1.144 1.00 25.14 83 GLY A N 5
ATOM 8137 C CA . GLY A 1 83 ? 0.228 13.921 1.403 1.00 44.02 83 GLY A CA 5
ATOM 8138 C C . GLY A 1 83 ? 1.641 13.474 1.083 1.00 70.12 83 GLY A C 5
ATOM 8139 O O . GLY A 1 83 ? 1.952 12.285 1.145 1.00 44.33 83 GLY A O 5
ATOM 8143 N N . GLY A 1 84 ? 2.499 14.429 0.738 1.00 51.44 84 GLY A N 5
ATOM 8144 C CA . GLY A 1 84 ? 3.875 14.107 0.410 1.00 44.33 84 GLY A CA 5
ATOM 8145 C C . GLY A 1 84 ? 4.029 13.596 -1.009 1.00 21.01 84 GLY A C 5
ATOM 8146 O O . GLY A 1 84 ? 3.165 13.823 -1.856 1.00 15.15 84 GLY A O 5
ATOM 8150 N N . PHE A 1 85 ? 5.134 12.905 -1.271 1.00 35.24 85 PHE A N 5
ATOM 8151 C CA . PHE A 1 85 ? 5.399 12.362 -2.598 1.00 3.12 85 PHE A CA 5
ATOM 8152 C C . PHE A 1 85 ? 5.551 13.482 -3.623 1.00 1.00 85 PHE A C 5
ATOM 8153 O O . PHE A 1 85 ? 4.748 13.627 -4.545 1.00 65.34 85 PHE A O 5
ATOM 8170 N N . PRO A 1 86 ? 6.605 14.295 -3.459 1.00 23.22 86 PRO A N 5
ATOM 8171 C CA . PRO A 1 86 ? 6.888 15.416 -4.359 1.00 41.35 86 PRO A CA 5
ATOM 8172 C C . PRO A 1 86 ? 7.337 14.952 -5.741 1.00 23.44 86 PRO A C 5
ATOM 8173 O O . PRO A 1 86 ? 7.330 13.757 -6.037 1.00 33.50 86 PRO A O 5
ATOM 8184 N N . TYR A 1 87 ? 7.728 15.903 -6.581 1.00 64.33 87 TYR A N 5
ATOM 8185 C CA . TYR A 1 87 ? 8.179 15.590 -7.932 1.00 43.43 87 TYR A CA 5
ATOM 8186 C C . TYR A 1 87 ? 9.293 16.538 -8.367 1.00 63.34 87 TYR A C 5
ATOM 8187 O O . TYR A 1 87 ? 9.175 17.755 -8.232 1.00 61.03 87 TYR A O 5
ATOM 8205 N N . GLU A 1 88 ? 10.374 15.968 -8.891 1.00 5.30 88 GLU A N 5
ATOM 8206 C CA . GLU A 1 88 ? 11.510 16.762 -9.346 1.00 62.41 88 GLU A CA 5
ATOM 8207 C C . GLU A 1 88 ? 11.059 17.852 -10.313 1.00 43.34 88 GLU A C 5
ATOM 8208 O O . GLU A 1 88 ? 11.687 18.906 -10.416 1.00 3.44 88 GLU A O 5
ATOM 8220 N N . LYS A 1 89 ? 9.966 17.591 -11.023 1.00 4.05 89 LYS A N 5
ATOM 8221 C CA . LYS A 1 89 ? 9.429 18.549 -11.982 1.00 20.33 89 LYS A CA 5
ATOM 8222 C C . LYS A 1 89 ? 8.510 19.552 -11.292 1.00 50.02 89 LYS A C 5
ATOM 8223 O O . LYS A 1 89 ? 8.397 20.701 -11.720 1.00 62.22 89 LYS A O 5
ATOM 8242 N N . ASP A 1 90 ? 7.857 19.111 -10.223 1.00 12.12 90 ASP A N 5
ATOM 8243 C CA . ASP A 1 90 ? 6.950 19.972 -9.472 1.00 74.43 90 ASP A CA 5
ATOM 8244 C C . ASP A 1 90 ? 7.728 20.962 -8.611 1.00 34.51 90 ASP A C 5
ATOM 8245 O O . ASP A 1 90 ? 7.171 21.944 -8.119 1.00 32.25 90 ASP A O 5
ATOM 8254 N N . LEU A 1 91 ? 9.017 20.696 -8.432 1.00 11.20 91 LEU A N 5
ATOM 8255 C CA . LEU A 1 91 ? 9.872 21.563 -7.629 1.00 1.12 91 LEU A CA 5
ATOM 8256 C C . LEU A 1 91 ? 10.654 22.528 -8.514 1.00 43.01 91 LEU A C 5
ATOM 8257 O O . LEU A 1 91 ? 11.217 23.511 -8.031 1.00 63.03 91 LEU A O 5
ATOM 8273 N N . ILE A 1 92 ? 10.683 22.242 -9.811 1.00 60.32 92 ILE A N 5
ATOM 8274 C CA . ILE A 1 92 ? 11.393 23.086 -10.764 1.00 21.01 92 ILE A CA 5
ATOM 8275 C C . ILE A 1 92 ? 10.419 23.864 -11.642 1.00 13.14 92 ILE A C 5
ATOM 8276 O O . ILE A 1 92 ? 10.752 24.928 -12.163 1.00 71.30 92 ILE A O 5
ATOM 8292 N N . GLU A 1 93 ? 9.213 23.326 -11.799 1.00 1.54 93 GLU A N 5
ATOM 8293 C CA . GLU A 1 93 ? 8.190 23.972 -12.613 1.00 32.23 93 GLU A CA 5
ATOM 8294 C C . GLU A 1 93 ? 7.476 25.066 -11.823 1.00 64.34 93 GLU A C 5
ATOM 8295 O O . GLU A 1 93 ? 6.626 25.777 -12.358 1.00 5.53 93 GLU A O 5
ATOM 8307 N N . ALA A 1 94 ? 7.829 25.193 -10.548 1.00 74.52 94 ALA A N 5
ATOM 8308 C CA . ALA A 1 94 ? 7.224 26.200 -9.685 1.00 71.42 94 ALA A CA 5
ATOM 8309 C C . ALA A 1 94 ? 7.637 27.605 -10.108 1.00 44.14 94 ALA A C 5
ATOM 8310 O O . ALA A 1 94 ? 6.799 28.498 -10.232 1.00 15.00 94 ALA A O 5
ATOM 8317 N N . ILE A 1 95 ? 8.934 27.794 -10.328 1.00 40.23 95 ILE A N 5
ATOM 8318 C CA . ILE A 1 95 ? 9.458 29.091 -10.738 1.00 55.40 95 ILE A CA 5
ATOM 8319 C C . ILE A 1 95 ? 9.051 29.421 -12.170 1.00 60.13 95 ILE A C 5
ATOM 8320 O O . ILE A 1 95 ? 8.960 30.589 -12.547 1.00 42.35 95 ILE A O 5
ATOM 8336 N N . ARG A 1 96 ? 8.806 28.383 -12.964 1.00 12.15 96 ARG A N 5
ATOM 8337 C CA . ARG A 1 96 ? 8.408 28.562 -14.355 1.00 11.03 96 ARG A CA 5
ATOM 8338 C C . ARG A 1 96 ? 6.998 29.137 -14.447 1.00 53.41 96 ARG A C 5
ATOM 8339 O O . ARG A 1 96 ? 6.709 29.963 -15.313 1.00 42.33 96 ARG A O 5
ATOM 8360 N N . ARG A 1 97 ? 6.124 28.695 -13.549 1.00 75.32 97 ARG A N 5
ATOM 8361 C CA . ARG A 1 97 ? 4.743 29.164 -13.531 1.00 4.13 97 ARG A CA 5
ATOM 8362 C C . ARG A 1 97 ? 4.603 30.406 -12.655 1.00 62.12 97 ARG A C 5
ATOM 8363 O O . ARG A 1 97 ? 3.701 31.219 -12.854 1.00 44.33 97 ARG A O 5
ATOM 8384 N N . ALA A 1 98 ? 5.501 30.544 -11.685 1.00 42.33 98 ALA A N 5
ATOM 8385 C CA . ALA A 1 98 ? 5.479 31.687 -10.781 1.00 34.14 98 ALA A CA 5
ATOM 8386 C C . ALA A 1 98 ? 6.076 32.924 -11.443 1.00 74.33 98 ALA A C 5
ATOM 8387 O O . ALA A 1 98 ? 5.528 34.021 -11.339 1.00 53.11 98 ALA A O 5
ATOM 8394 N N . SER A 1 99 ? 7.202 32.739 -12.124 1.00 41.12 99 SER A N 5
ATOM 8395 C CA . SER A 1 99 ? 7.876 33.841 -12.800 1.00 41.42 99 SER A CA 5
ATOM 8396 C C . SER A 1 99 ? 7.121 34.247 -14.063 1.00 4.35 99 SER A C 5
ATOM 8397 O O . SER A 1 99 ? 7.376 35.305 -14.638 1.00 34.44 99 SER A O 5
ATOM 8405 N N . ASN A 1 100 ? 6.192 33.398 -14.487 1.00 73.14 100 ASN A N 5
ATOM 8406 C CA . ASN A 1 100 ? 5.399 33.667 -15.682 1.00 24.31 100 ASN A CA 5
ATOM 8407 C C . ASN A 1 100 ? 4.514 34.893 -15.483 1.00 1.21 100 ASN A C 5
ATOM 8408 O O . ASN A 1 100 ? 4.179 35.592 -16.439 1.00 24.15 100 ASN A O 5
ATOM 8419 N N . GLY A 1 101 ? 4.139 35.149 -14.233 1.00 75.12 101 GLY A N 5
ATOM 8420 C CA . GLY A 1 101 ? 3.296 36.291 -13.931 1.00 1.31 101 GLY A CA 5
ATOM 8421 C C . GLY A 1 101 ? 1.822 35.938 -13.920 1.00 41.02 101 GLY A C 5
ATOM 8422 O O . GLY A 1 101 ? 0.966 36.820 -13.979 1.00 21.11 101 GLY A O 5
ATOM 8426 N N . GLU A 1 102 ? 1.526 34.644 -13.847 1.00 14.21 102 GLU A N 5
ATOM 8427 C CA . GLU A 1 102 ? 0.144 34.177 -13.832 1.00 3.44 102 GLU A CA 5
ATOM 8428 C C . GLU A 1 102 ? -0.228 33.623 -12.459 1.00 43.52 102 GLU A C 5
ATOM 8429 O O . GLU A 1 102 ? 0.596 33.592 -11.545 1.00 4.54 102 GLU A O 5
ATOM 8441 N N . THR A 1 103 ? -1.476 33.187 -12.322 1.00 70.11 103 THR A N 5
ATOM 8442 C CA . THR A 1 103 ? -1.959 32.636 -11.062 1.00 70.13 103 THR A CA 5
ATOM 8443 C C . THR A 1 103 ? -1.625 31.153 -10.947 1.00 0.13 103 THR A C 5
ATOM 8444 O O . THR A 1 103 ? -1.619 30.428 -11.943 1.00 4.15 103 THR A O 5
ATOM 8455 N N . LEU A 1 104 ? -1.348 30.707 -9.726 1.00 54.23 104 LEU A N 5
ATOM 8456 C CA . LEU A 1 104 ? -1.014 29.309 -9.480 1.00 61.22 104 LEU A CA 5
ATOM 8457 C C . LEU A 1 104 ? -2.122 28.613 -8.696 1.00 55.55 104 LEU A C 5
ATOM 8458 O O . LEU A 1 104 ? -2.756 29.217 -7.832 1.00 10.34 104 LEU A O 5
ATOM 8474 N N . GLU A 1 105 ? -2.349 27.340 -9.005 1.00 10.35 105 GLU A N 5
ATOM 8475 C CA . GLU A 1 105 ? -3.380 26.563 -8.327 1.00 54.13 105 GLU A CA 5
ATOM 8476 C C . GLU A 1 105 ? -2.914 26.132 -6.940 1.00 65.51 105 GLU A C 5
ATOM 8477 O O . GLU A 1 105 ? -1.792 25.653 -6.770 1.00 43.45 105 GLU A O 5
ATOM 8489 N N . LYS A 1 106 ? -3.782 26.304 -5.950 1.00 13.43 106 LYS A N 5
ATOM 8490 C CA . LYS A 1 106 ? -3.462 25.933 -4.577 1.00 2.14 106 LYS A CA 5
ATOM 8491 C C . LYS A 1 106 ? -4.558 25.055 -3.980 1.00 44.44 106 LYS A C 5
ATOM 8492 O O . LYS A 1 106 ? -5.560 24.767 -4.635 1.00 42.33 106 LYS A O 5
ATOM 8511 N N . ILE A 1 107 ? -4.361 24.635 -2.735 1.00 42.14 107 ILE A N 5
ATOM 8512 C CA . ILE A 1 107 ? -5.334 23.793 -2.051 1.00 61.21 107 ILE A CA 5
ATOM 8513 C C . ILE A 1 107 ? -6.000 24.544 -0.903 1.00 22.41 107 ILE A C 5
ATOM 8514 O O . ILE A 1 107 ? -5.325 25.097 -0.034 1.00 14.41 107 ILE A O 5
ATOM 8530 N N . THR A 1 108 ? -7.329 24.557 -0.904 1.00 12.12 108 THR A N 5
ATOM 8531 C CA . THR A 1 108 ? -8.087 25.239 0.138 1.00 73.24 108 THR A CA 5
ATOM 8532 C C . THR A 1 108 ? -7.881 24.573 1.493 1.00 33.51 108 THR A C 5
ATOM 8533 O O . THR A 1 108 ? -8.107 25.184 2.536 1.00 11.13 108 THR A O 5
ATOM 8544 N N . ASN A 1 109 ? -7.451 23.315 1.470 1.00 5.40 109 ASN A N 5
ATOM 8545 C CA . ASN A 1 109 ? -7.214 22.566 2.699 1.00 62.05 109 ASN A CA 5
ATOM 8546 C C . ASN A 1 109 ? -8.491 22.462 3.527 1.00 3.21 109 ASN A C 5
ATOM 8547 O O . ASN A 1 109 ? -8.481 22.703 4.734 1.00 1.21 109 ASN A O 5
ATOM 8558 N N . SER A 1 110 ? -9.588 22.101 2.870 1.00 53.20 110 SER A N 5
ATOM 8559 C CA . SER A 1 110 ? -10.874 21.968 3.545 1.00 52.33 110 SER A CA 5
ATOM 8560 C C . SER A 1 110 ? -11.084 20.540 4.037 1.00 74.44 110 SER A C 5
ATOM 8561 O O . SER A 1 110 ? -12.129 20.213 4.599 1.00 34.34 110 SER A O 5
ATOM 8569 N N . ARG A 1 111 ? -10.084 19.693 3.820 1.00 64.52 111 ARG A N 5
ATOM 8570 C CA . ARG A 1 111 ? -10.158 18.298 4.239 1.00 12.33 111 ARG A CA 5
ATOM 8571 C C . ARG A 1 111 ? -9.916 18.169 5.740 1.00 35.53 111 ARG A C 5
ATOM 8572 O O . ARG A 1 111 ? -9.297 19.026 6.371 1.00 63.44 111 ARG A O 5
ATOM 8593 N N . PRO A 1 112 ? -10.417 17.072 6.328 1.00 72.30 112 PRO A N 5
ATOM 8594 C CA . PRO A 1 112 ? -10.268 16.804 7.761 1.00 34.35 112 PRO A CA 5
ATOM 8595 C C . PRO A 1 112 ? -8.830 16.471 8.143 1.00 70.43 112 PRO A C 5
ATOM 8596 O O . PRO A 1 112 ? -7.977 16.224 7.289 1.00 14.53 112 PRO A O 5
ATOM 8607 N N . PRO A 1 113 ? -8.552 16.461 9.455 1.00 43.53 113 PRO A N 5
ATOM 8608 C CA . PRO A 1 113 ? -7.216 16.159 9.979 1.00 74.34 113 PRO A CA 5
ATOM 8609 C C . PRO A 1 113 ? -6.837 14.694 9.788 1.00 14.12 113 PRO A C 5
ATOM 8610 O O . PRO A 1 113 ? -7.555 13.795 10.229 1.00 41.13 113 PRO A O 5
ATOM 8621 N N . CYS A 1 114 ? -5.707 14.461 9.131 1.00 40.13 114 CYS A N 5
ATOM 8622 C CA . CYS A 1 114 ? -5.233 13.104 8.882 1.00 42.31 114 CYS A CA 5
ATOM 8623 C C . CYS A 1 114 ? -3.744 12.984 9.189 1.00 63.10 114 CYS A C 5
ATOM 8624 O O . CYS A 1 114 ? -2.900 13.425 8.408 1.00 14.54 114 CYS A O 5
ATOM 8632 N N . VAL A 1 115 ? -3.427 12.384 10.332 1.00 11.33 115 VAL A N 5
ATOM 8633 C CA . VAL A 1 115 ? -2.040 12.206 10.744 1.00 43.15 115 VAL A CA 5
ATOM 8634 C C . VAL A 1 115 ? -1.835 10.853 11.416 1.00 52.22 115 VAL A C 5
ATOM 8635 O O . VAL A 1 115 ? -2.712 10.364 12.128 1.00 75.31 115 VAL A O 5
ATOM 8648 N N . ILE A 1 116 ? -0.672 10.254 11.185 1.00 2.13 116 ILE A N 5
ATOM 8649 C CA . ILE A 1 116 ? -0.351 8.958 11.770 1.00 15.02 116 ILE A CA 5
ATOM 8650 C C . ILE A 1 116 ? 1.030 8.972 12.415 1.00 2.44 116 ILE A C 5
ATOM 8651 O O . ILE A 1 116 ? 2.010 9.398 11.802 1.00 53.32 116 ILE A O 5
ATOM 8667 N N . LEU A 1 117 ? 1.102 8.503 13.656 1.00 65.10 117 LEU A N 5
ATOM 8668 C CA . LEU A 1 117 ? 2.365 8.460 14.385 1.00 22.52 117 LEU A CA 5
ATOM 8669 C C . LEU A 1 117 ? 2.378 7.307 15.384 1.00 32.12 117 LEU A C 5
ATOM 8670 O O . LEU A 1 117 ? 1.327 6.803 15.779 1.00 34.12 117 LEU A O 5
ATOM 8686 N N . GLY A 1 1 ? 24.607 -1.730 2.361 1.00 71.13 1 GLY A N 6
ATOM 8687 C CA . GLY A 1 1 ? 23.737 -2.828 1.981 1.00 24.32 1 GLY A CA 6
ATOM 8688 C C . GLY A 1 1 ? 22.955 -2.538 0.716 1.00 50.31 1 GLY A C 6
ATOM 8689 O O . GLY A 1 1 ? 21.844 -3.036 0.537 1.00 13.10 1 GLY A O 6
ATOM 8693 N N . SER A 1 2 ? 23.535 -1.728 -0.164 1.00 1.41 2 SER A N 6
ATOM 8694 C CA . SER A 1 2 ? 22.882 -1.367 -1.417 1.00 2.31 2 SER A CA 6
ATOM 8695 C C . SER A 1 2 ? 23.387 -2.238 -2.563 1.00 45.42 2 SER A C 6
ATOM 8696 O O . SER A 1 2 ? 24.576 -2.544 -2.646 1.00 63.44 2 SER A O 6
ATOM 8704 N N . MET A 1 3 ? 22.475 -2.632 -3.445 1.00 34.22 3 MET A N 6
ATOM 8705 C CA . MET A 1 3 ? 22.827 -3.467 -4.587 1.00 41.15 3 MET A CA 6
ATOM 8706 C C . MET A 1 3 ? 22.992 -2.623 -5.847 1.00 54.32 3 MET A C 6
ATOM 8707 O O . MET A 1 3 ? 22.652 -1.439 -5.861 1.00 65.54 3 MET A O 6
ATOM 8721 N N . SER A 1 4 ? 23.514 -3.238 -6.903 1.00 21.51 4 SER A N 6
ATOM 8722 C CA . SER A 1 4 ? 23.727 -2.542 -8.166 1.00 43.12 4 SER A CA 6
ATOM 8723 C C . SER A 1 4 ? 22.425 -2.434 -8.954 1.00 31.25 4 SER A C 6
ATOM 8724 O O . SER A 1 4 ? 21.858 -3.440 -9.377 1.00 74.15 4 SER A O 6
ATOM 8732 N N . GLY A 1 5 ? 21.956 -1.205 -9.145 1.00 44.41 5 GLY A N 6
ATOM 8733 C CA . GLY A 1 5 ? 20.725 -0.986 -9.881 1.00 35.43 5 GLY A CA 6
ATOM 8734 C C . GLY A 1 5 ? 20.956 -0.852 -11.373 1.00 21.43 5 GLY A C 6
ATOM 8735 O O . GLY A 1 5 ? 21.113 -1.851 -12.074 1.00 45.14 5 GLY A O 6
ATOM 8739 N N . GLU A 1 6 ? 20.975 0.385 -11.858 1.00 63.13 6 GLU A N 6
ATOM 8740 C CA . GLU A 1 6 ? 21.187 0.645 -13.278 1.00 32.44 6 GLU A CA 6
ATOM 8741 C C . GLU A 1 6 ? 21.833 2.010 -13.490 1.00 43.44 6 GLU A C 6
ATOM 8742 O O . GLU A 1 6 ? 21.835 2.869 -12.608 1.00 33.11 6 GLU A O 6
ATOM 8754 N N . PRO A 1 7 ? 22.397 2.217 -14.690 1.00 1.23 7 PRO A N 6
ATOM 8755 C CA . PRO A 1 7 ? 23.058 3.476 -15.047 1.00 54.05 7 PRO A CA 6
ATOM 8756 C C . PRO A 1 7 ? 22.068 4.625 -15.205 1.00 40.43 7 PRO A C 6
ATOM 8757 O O . PRO A 1 7 ? 20.856 4.427 -15.139 1.00 13.35 7 PRO A O 6
ATOM 8768 N N . GLY A 1 8 ? 22.594 5.829 -15.416 1.00 32.55 8 GLY A N 6
ATOM 8769 C CA . GLY A 1 8 ? 21.742 6.992 -15.580 1.00 30.11 8 GLY A CA 6
ATOM 8770 C C . GLY A 1 8 ? 21.790 7.551 -16.988 1.00 75.01 8 GLY A C 6
ATOM 8771 O O . GLY A 1 8 ? 22.642 7.164 -17.787 1.00 52.11 8 GLY A O 6
ATOM 8775 N N . GLN A 1 9 ? 20.871 8.462 -17.293 1.00 1.13 9 GLN A N 6
ATOM 8776 C CA . GLN A 1 9 ? 20.811 9.073 -18.615 1.00 70.13 9 GLN A CA 6
ATOM 8777 C C . GLN A 1 9 ? 21.482 10.442 -18.613 1.00 40.44 9 GLN A C 6
ATOM 8778 O O . GLN A 1 9 ? 21.162 11.304 -19.433 1.00 41.20 9 GLN A O 6
ATOM 8792 N N . THR A 1 10 ? 22.415 10.638 -17.687 1.00 20.34 10 THR A N 6
ATOM 8793 C CA . THR A 1 10 ? 23.130 11.903 -17.577 1.00 23.32 10 THR A CA 6
ATOM 8794 C C . THR A 1 10 ? 24.216 12.015 -18.641 1.00 23.53 10 THR A C 6
ATOM 8795 O O . THR A 1 10 ? 25.219 11.302 -18.595 1.00 71.12 10 THR A O 6
ATOM 8806 N N . SER A 1 11 ? 24.010 12.914 -19.598 1.00 24.24 11 SER A N 6
ATOM 8807 C CA . SER A 1 11 ? 24.971 13.117 -20.676 1.00 24.45 11 SER A CA 6
ATOM 8808 C C . SER A 1 11 ? 25.774 14.395 -20.455 1.00 14.44 11 SER A C 6
ATOM 8809 O O . SER A 1 11 ? 25.316 15.321 -19.785 1.00 10.34 11 SER A O 6
ATOM 8817 N N . VAL A 1 12 ? 26.974 14.439 -21.023 1.00 63.04 12 VAL A N 6
ATOM 8818 C CA . VAL A 1 12 ? 27.841 15.604 -20.891 1.00 24.44 12 VAL A CA 6
ATOM 8819 C C . VAL A 1 12 ? 27.399 16.727 -21.822 1.00 25.21 12 VAL A C 6
ATOM 8820 O O . VAL A 1 12 ? 26.617 16.509 -22.746 1.00 62.44 12 VAL A O 6
ATOM 8833 N N . ALA A 1 13 ? 27.907 17.929 -21.572 1.00 14.54 13 ALA A N 6
ATOM 8834 C CA . ALA A 1 13 ? 27.566 19.087 -22.389 1.00 44.23 13 ALA A CA 6
ATOM 8835 C C . ALA A 1 13 ? 28.427 20.291 -22.021 1.00 50.14 13 ALA A C 6
ATOM 8836 O O . ALA A 1 13 ? 29.015 20.358 -20.942 1.00 33.34 13 ALA A O 6
ATOM 8843 N N . PRO A 1 14 ? 28.505 21.266 -22.939 1.00 42.21 14 PRO A N 6
ATOM 8844 C CA . PRO A 1 14 ? 29.292 22.486 -22.733 1.00 62.33 14 PRO A CA 6
ATOM 8845 C C . PRO A 1 14 ? 28.682 23.397 -21.674 1.00 3.31 14 PRO A C 6
ATOM 8846 O O . PRO A 1 14 ? 27.542 23.216 -21.247 1.00 11.34 14 PRO A O 6
ATOM 8857 N N . PRO A 1 15 ? 29.458 24.402 -21.239 1.00 34.31 15 PRO A N 6
ATOM 8858 C CA . PRO A 1 15 ? 29.014 25.362 -20.225 1.00 14.34 15 PRO A CA 6
ATOM 8859 C C . PRO A 1 15 ? 27.928 26.297 -20.747 1.00 75.40 15 PRO A C 6
ATOM 8860 O O . PRO A 1 15 ? 28.163 27.136 -21.616 1.00 53.31 15 PRO A O 6
ATOM 8871 N N . PRO A 1 16 ? 26.709 26.150 -20.206 1.00 70.31 16 PRO A N 6
ATOM 8872 C CA . PRO A 1 16 ? 25.563 26.973 -20.602 1.00 75.23 16 PRO A CA 6
ATOM 8873 C C . PRO A 1 16 ? 25.701 28.420 -20.141 1.00 35.44 16 PRO A C 6
ATOM 8874 O O . PRO A 1 16 ? 26.740 28.816 -19.615 1.00 20.32 16 PRO A O 6
ATOM 8885 N N . GLU A 1 17 ? 24.645 29.203 -20.341 1.00 4.13 17 GLU A N 6
ATOM 8886 C CA . GLU A 1 17 ? 24.651 30.606 -19.945 1.00 13.45 17 GLU A CA 6
ATOM 8887 C C . GLU A 1 17 ? 24.070 30.779 -18.544 1.00 33.50 17 GLU A C 6
ATOM 8888 O O . GLU A 1 17 ? 23.593 29.820 -17.937 1.00 55.24 17 GLU A O 6
ATOM 8900 N N . GLU A 1 18 ? 24.115 32.007 -18.038 1.00 21.14 18 GLU A N 6
ATOM 8901 C CA . GLU A 1 18 ? 23.595 32.304 -16.708 1.00 53.13 18 GLU A CA 6
ATOM 8902 C C . GLU A 1 18 ? 22.239 32.999 -16.798 1.00 3.44 18 GLU A C 6
ATOM 8903 O O . GLU A 1 18 ? 22.160 34.196 -17.076 1.00 72.14 18 GLU A O 6
ATOM 8915 N N . VAL A 1 19 ? 21.174 32.240 -16.559 1.00 44.25 19 VAL A N 6
ATOM 8916 C CA . VAL A 1 19 ? 19.822 32.782 -16.612 1.00 51.12 19 VAL A CA 6
ATOM 8917 C C . VAL A 1 19 ? 18.944 32.176 -15.523 1.00 61.32 19 VAL A C 6
ATOM 8918 O O . VAL A 1 19 ? 19.139 31.028 -15.123 1.00 53.43 19 VAL A O 6
ATOM 8931 N N . GLU A 1 20 ? 17.977 32.954 -15.048 1.00 50.41 20 GLU A N 6
ATOM 8932 C CA . GLU A 1 20 ? 17.069 32.493 -14.005 1.00 1.15 20 GLU A CA 6
ATOM 8933 C C . GLU A 1 20 ? 15.630 32.458 -14.512 1.00 23.53 20 GLU A C 6
ATOM 8934 O O . GLU A 1 20 ? 14.779 33.245 -14.097 1.00 24.33 20 GLU A O 6
ATOM 8946 N N . PRO A 1 21 ? 15.351 31.523 -15.432 1.00 72.31 21 PRO A N 6
ATOM 8947 C CA . PRO A 1 21 ? 14.016 31.361 -16.016 1.00 41.35 21 PRO A CA 6
ATOM 8948 C C . PRO A 1 21 ? 13.006 30.815 -15.013 1.00 1.30 21 PRO A C 6
ATOM 8949 O O . PRO A 1 21 ? 11.850 31.235 -14.990 1.00 40.50 21 PRO A O 6
ATOM 8960 N N . GLY A 1 22 ? 13.451 29.876 -14.184 1.00 11.15 22 GLY A N 6
ATOM 8961 C CA . GLY A 1 22 ? 12.573 29.288 -13.189 1.00 12.52 22 GLY A CA 6
ATOM 8962 C C . GLY A 1 22 ? 12.173 30.277 -12.112 1.00 11.32 22 GLY A C 6
ATOM 8963 O O . GLY A 1 22 ? 11.249 30.024 -11.339 1.00 30.11 22 GLY A O 6
ATOM 8967 N N . SER A 1 23 ? 12.871 31.407 -12.059 1.00 43.11 23 SER A N 6
ATOM 8968 C CA . SER A 1 23 ? 12.588 32.435 -11.065 1.00 14.51 23 SER A CA 6
ATOM 8969 C C . SER A 1 23 ? 11.106 32.801 -11.069 1.00 23.33 23 SER A C 6
ATOM 8970 O O . SER A 1 23 ? 10.488 32.923 -12.125 1.00 43.43 23 SER A O 6
ATOM 8978 N N . GLY A 1 24 ? 10.543 32.973 -9.877 1.00 14.32 24 GLY A N 6
ATOM 8979 C CA . GLY A 1 24 ? 9.139 33.323 -9.764 1.00 34.52 24 GLY A CA 6
ATOM 8980 C C . GLY A 1 24 ? 8.364 32.340 -8.908 1.00 12.32 24 GLY A C 6
ATOM 8981 O O . GLY A 1 24 ? 7.168 32.134 -9.115 1.00 21.50 24 GLY A O 6
ATOM 8985 N N . VAL A 1 25 ? 9.047 31.731 -7.943 1.00 54.24 25 VAL A N 6
ATOM 8986 C CA . VAL A 1 25 ? 8.415 30.765 -7.053 1.00 61.42 25 VAL A CA 6
ATOM 8987 C C . VAL A 1 25 ? 9.009 30.839 -5.651 1.00 12.30 25 VAL A C 6
ATOM 8988 O O . VAL A 1 25 ? 10.141 31.287 -5.468 1.00 62.43 25 VAL A O 6
ATOM 9001 N N . ARG A 1 26 ? 8.237 30.398 -4.663 1.00 71.12 26 ARG A N 6
ATOM 9002 C CA . ARG A 1 26 ? 8.686 30.415 -3.276 1.00 42.44 26 ARG A CA 6
ATOM 9003 C C . ARG A 1 26 ? 8.541 29.036 -2.640 1.00 73.04 26 ARG A C 6
ATOM 9004 O O . ARG A 1 26 ? 7.486 28.697 -2.104 1.00 15.55 26 ARG A O 6
ATOM 9025 N N . ILE A 1 27 ? 9.606 28.245 -2.705 1.00 63.15 27 ILE A N 6
ATOM 9026 C CA . ILE A 1 27 ? 9.597 26.903 -2.136 1.00 1.33 27 ILE A CA 6
ATOM 9027 C C . ILE A 1 27 ? 9.818 26.945 -0.627 1.00 52.15 27 ILE A C 6
ATOM 9028 O O . ILE A 1 27 ? 10.510 27.824 -0.115 1.00 4.25 27 ILE A O 6
ATOM 9044 N N . VAL A 1 28 ? 9.225 25.987 0.079 1.00 44.14 28 VAL A N 6
ATOM 9045 C CA . VAL A 1 28 ? 9.359 25.912 1.528 1.00 4.15 28 VAL A CA 6
ATOM 9046 C C . VAL A 1 28 ? 9.311 24.467 2.011 1.00 64.43 28 VAL A C 6
ATOM 9047 O O . VAL A 1 28 ? 8.240 23.930 2.294 1.00 50.44 28 VAL A O 6
ATOM 9060 N N . VAL A 1 29 ? 10.480 23.840 2.103 1.00 42.12 29 VAL A N 6
ATOM 9061 C CA . VAL A 1 29 ? 10.572 22.456 2.553 1.00 45.33 29 VAL A CA 6
ATOM 9062 C C . VAL A 1 29 ? 10.267 22.341 4.042 1.00 43.11 29 VAL A C 6
ATOM 9063 O O . VAL A 1 29 ? 11.105 22.665 4.883 1.00 35.14 29 VAL A O 6
ATOM 9076 N N . GLU A 1 30 ? 9.063 21.877 4.359 1.00 14.04 30 GLU A N 6
ATOM 9077 C CA . GLU A 1 30 ? 8.647 21.719 5.748 1.00 2.42 30 GLU A CA 6
ATOM 9078 C C . GLU A 1 30 ? 8.991 20.325 6.264 1.00 33.00 30 GLU A C 6
ATOM 9079 O O . GLU A 1 30 ? 8.362 19.338 5.882 1.00 33.34 30 GLU A O 6
ATOM 9091 N N . TYR A 1 31 ? 9.993 20.252 7.133 1.00 51.53 31 TYR A N 6
ATOM 9092 C CA . TYR A 1 31 ? 10.423 18.980 7.699 1.00 30.50 31 TYR A CA 6
ATOM 9093 C C . TYR A 1 31 ? 10.844 19.146 9.156 1.00 60.11 31 TYR A C 6
ATOM 9094 O O . TYR A 1 31 ? 11.126 20.255 9.610 1.00 22.05 31 TYR A O 6
ATOM 9112 N N . CYS A 1 32 ? 10.885 18.035 9.884 1.00 74.23 32 CYS A N 6
ATOM 9113 C CA . CYS A 1 32 ? 11.271 18.054 11.289 1.00 0.53 32 CYS A CA 6
ATOM 9114 C C . CYS A 1 32 ? 12.776 18.262 11.437 1.00 73.21 32 CYS A C 6
ATOM 9115 O O . CYS A 1 32 ? 13.560 17.328 11.271 1.00 54.13 32 CYS A O 6
ATOM 9122 N N . GLU A 1 33 ? 13.170 19.492 11.750 1.00 0.13 33 GLU A N 6
ATOM 9123 C CA . GLU A 1 33 ? 14.580 19.822 11.920 1.00 64.54 33 GLU A CA 6
ATOM 9124 C C . GLU A 1 33 ? 15.229 18.916 12.963 1.00 41.31 33 GLU A C 6
ATOM 9125 O O . GLU A 1 33 ? 16.147 18.149 12.671 1.00 11.13 33 GLU A O 6
ATOM 9137 N N . PRO A 1 34 ? 14.742 19.007 14.209 1.00 0.13 34 PRO A N 6
ATOM 9138 C CA . PRO A 1 34 ? 15.259 18.204 15.322 1.00 50.34 34 PRO A CA 6
ATOM 9139 C C . PRO A 1 34 ? 14.903 16.728 15.185 1.00 24.22 34 PRO A C 6
ATOM 9140 O O . PRO A 1 34 ? 14.282 16.143 16.074 1.00 43.54 34 PRO A O 6
ATOM 9151 N N . CYS A 1 35 ? 15.301 16.129 14.068 1.00 62.04 35 CYS A N 6
ATOM 9152 C CA . CYS A 1 35 ? 15.025 14.720 13.814 1.00 11.13 35 CYS A CA 6
ATOM 9153 C C . CYS A 1 35 ? 16.137 14.089 12.981 1.00 32.14 35 CYS A C 6
ATOM 9154 O O . CYS A 1 35 ? 16.615 12.998 13.290 1.00 41.22 35 CYS A O 6
ATOM 9161 N N . GLY A 1 36 ? 16.544 14.784 11.923 1.00 12.04 36 GLY A N 6
ATOM 9162 C CA . GLY A 1 36 ? 17.596 14.277 11.062 1.00 20.44 36 GLY A CA 6
ATOM 9163 C C . GLY A 1 36 ? 17.152 14.148 9.619 1.00 45.43 36 GLY A C 6
ATOM 9164 O O . GLY A 1 36 ? 17.600 13.254 8.901 1.00 23.21 36 GLY A O 6
ATOM 9168 N N . PHE A 1 37 ? 16.268 15.044 9.191 1.00 24.22 37 PHE A N 6
ATOM 9169 C CA . PHE A 1 37 ? 15.762 15.025 7.824 1.00 54.40 37 PHE A CA 6
ATOM 9170 C C . PHE A 1 37 ? 16.444 16.096 6.977 1.00 74.33 37 PHE A C 6
ATOM 9171 O O . PHE A 1 37 ? 16.086 16.305 5.818 1.00 1.22 37 PHE A O 6
ATOM 9188 N N . GLU A 1 38 ? 17.427 16.770 7.565 1.00 61.23 38 GLU A N 6
ATOM 9189 C CA . GLU A 1 38 ? 18.158 17.819 6.864 1.00 0.34 38 GLU A CA 6
ATOM 9190 C C . GLU A 1 38 ? 19.323 17.234 6.071 1.00 53.44 38 GLU A C 6
ATOM 9191 O O . GLU A 1 38 ? 19.911 17.907 5.224 1.00 35.12 38 GLU A O 6
ATOM 9203 N N . ALA A 1 39 ? 19.650 15.977 6.351 1.00 3.44 39 ALA A N 6
ATOM 9204 C CA . ALA A 1 39 ? 20.743 15.301 5.664 1.00 71.25 39 ALA A CA 6
ATOM 9205 C C . ALA A 1 39 ? 20.354 14.945 4.233 1.00 70.42 39 ALA A C 6
ATOM 9206 O O . ALA A 1 39 ? 21.207 14.605 3.412 1.00 41.20 39 ALA A O 6
ATOM 9213 N N . THR A 1 40 ? 19.060 15.023 3.939 1.00 13.01 40 THR A N 6
ATOM 9214 C CA . THR A 1 40 ? 18.557 14.707 2.608 1.00 44.10 40 THR A CA 6
ATOM 9215 C C . THR A 1 40 ? 18.259 15.976 1.817 1.00 21.24 40 THR A C 6
ATOM 9216 O O . THR A 1 40 ? 18.243 15.962 0.586 1.00 2.53 40 THR A O 6
ATOM 9227 N N . TYR A 1 41 ? 18.024 17.071 2.532 1.00 72.32 41 TYR A N 6
ATOM 9228 C CA . TYR A 1 41 ? 17.724 18.348 1.896 1.00 2.33 41 TYR A CA 6
ATOM 9229 C C . TYR A 1 41 ? 18.994 19.172 1.703 1.00 71.41 41 TYR A C 6
ATOM 9230 O O . TYR A 1 41 ? 19.158 19.853 0.690 1.00 64.32 41 TYR A O 6
ATOM 9248 N N . LEU A 1 42 ? 19.890 19.104 2.681 1.00 33.44 42 LEU A N 6
ATOM 9249 C CA . LEU A 1 42 ? 21.147 19.842 2.621 1.00 73.44 42 LEU A CA 6
ATOM 9250 C C . LEU A 1 42 ? 22.137 19.155 1.685 1.00 33.23 42 LEU A C 6
ATOM 9251 O O . LEU A 1 42 ? 23.184 19.712 1.358 1.00 30.31 42 LEU A O 6
ATOM 9267 N N . GLU A 1 43 ? 21.796 17.943 1.257 1.00 11.23 43 GLU A N 6
ATOM 9268 C CA . GLU A 1 43 ? 22.655 17.182 0.358 1.00 31.22 43 GLU A CA 6
ATOM 9269 C C . GLU A 1 43 ? 22.367 17.535 -1.098 1.00 44.42 43 GLU A C 6
ATOM 9270 O O . GLU A 1 43 ? 23.193 17.298 -1.981 1.00 73.33 43 GLU A O 6
ATOM 9282 N N . LEU A 1 44 ? 21.192 18.104 -1.342 1.00 33.23 44 LEU A N 6
ATOM 9283 C CA . LEU A 1 44 ? 20.794 18.490 -2.691 1.00 15.32 44 LEU A CA 6
ATOM 9284 C C . LEU A 1 44 ? 20.603 20.000 -2.791 1.00 11.43 44 LEU A C 6
ATOM 9285 O O . LEU A 1 44 ? 20.646 20.571 -3.880 1.00 64.33 44 LEU A O 6
ATOM 9301 N N . ALA A 1 45 ? 20.394 20.642 -1.646 1.00 14.21 45 ALA A N 6
ATOM 9302 C CA . ALA A 1 45 ? 20.201 22.086 -1.604 1.00 12.40 45 ALA A CA 6
ATOM 9303 C C . ALA A 1 45 ? 21.463 22.822 -2.041 1.00 62.31 45 ALA A C 6
ATOM 9304 O O . ALA A 1 45 ? 21.428 24.018 -2.328 1.00 41.15 45 ALA A O 6
ATOM 9311 N N . SER A 1 46 ? 22.577 22.098 -2.089 1.00 4.45 46 SER A N 6
ATOM 9312 C CA . SER A 1 46 ? 23.852 22.684 -2.486 1.00 63.34 46 SER A CA 6
ATOM 9313 C C . SER A 1 46 ? 23.988 22.710 -4.006 1.00 34.42 46 SER A C 6
ATOM 9314 O O . SER A 1 46 ? 24.871 23.371 -4.550 1.00 63.20 46 SER A O 6
ATOM 9322 N N . ALA A 1 47 ? 23.105 21.984 -4.685 1.00 14.44 47 ALA A N 6
ATOM 9323 C CA . ALA A 1 47 ? 23.123 21.925 -6.141 1.00 1.01 47 ALA A CA 6
ATOM 9324 C C . ALA A 1 47 ? 21.819 22.453 -6.728 1.00 51.45 47 ALA A C 6
ATOM 9325 O O . ALA A 1 47 ? 21.790 22.949 -7.855 1.00 74.32 47 ALA A O 6
ATOM 9332 N N . VAL A 1 48 ? 20.741 22.344 -5.958 1.00 50.23 48 VAL A N 6
ATOM 9333 C CA . VAL A 1 48 ? 19.433 22.811 -6.403 1.00 3.53 48 VAL A CA 6
ATOM 9334 C C . VAL A 1 48 ? 19.385 24.334 -6.462 1.00 50.12 48 VAL A C 6
ATOM 9335 O O . VAL A 1 48 ? 18.601 24.913 -7.214 1.00 73.25 48 VAL A O 6
ATOM 9348 N N . LYS A 1 49 ? 20.229 24.979 -5.664 1.00 63.03 49 LYS A N 6
ATOM 9349 C CA . LYS A 1 49 ? 20.286 26.435 -5.626 1.00 54.41 49 LYS A CA 6
ATOM 9350 C C . LYS A 1 49 ? 21.069 26.981 -6.816 1.00 33.00 49 LYS A C 6
ATOM 9351 O O . LYS A 1 49 ? 21.015 28.174 -7.111 1.00 11.43 49 LYS A O 6
ATOM 9370 N N . GLU A 1 50 ? 21.794 26.099 -7.496 1.00 61.31 50 GLU A N 6
ATOM 9371 C CA . GLU A 1 50 ? 22.587 26.494 -8.654 1.00 62.53 50 GLU A CA 6
ATOM 9372 C C . GLU A 1 50 ? 21.716 26.588 -9.904 1.00 21.23 50 GLU A C 6
ATOM 9373 O O . GLU A 1 50 ? 22.156 27.078 -10.943 1.00 60.23 50 GLU A O 6
ATOM 9385 N N . GLN A 1 51 ? 20.479 26.114 -9.793 1.00 1.25 51 GLN A N 6
ATOM 9386 C CA . GLN A 1 51 ? 19.547 26.144 -10.913 1.00 72.22 51 GLN A CA 6
ATOM 9387 C C . GLN A 1 51 ? 18.754 27.447 -10.928 1.00 23.23 51 GLN A C 6
ATOM 9388 O O . GLN A 1 51 ? 18.762 28.179 -11.918 1.00 25.04 51 GLN A O 6
ATOM 9402 N N . TYR A 1 52 ? 18.071 27.730 -9.825 1.00 33.14 52 TYR A N 6
ATOM 9403 C CA . TYR A 1 52 ? 17.270 28.943 -9.712 1.00 5.44 52 TYR A CA 6
ATOM 9404 C C . TYR A 1 52 ? 17.681 29.754 -8.486 1.00 53.31 52 TYR A C 6
ATOM 9405 O O . TYR A 1 52 ? 16.994 29.773 -7.464 1.00 43.51 52 TYR A O 6
ATOM 9423 N N . PRO A 1 53 ? 18.828 30.442 -8.590 1.00 32.33 53 PRO A N 6
ATOM 9424 C CA . PRO A 1 53 ? 19.356 31.269 -7.501 1.00 22.32 53 PRO A CA 6
ATOM 9425 C C . PRO A 1 53 ? 18.515 32.518 -7.261 1.00 23.20 53 PRO A C 6
ATOM 9426 O O . PRO A 1 53 ? 18.748 33.262 -6.309 1.00 65.33 53 PRO A O 6
ATOM 9437 N N . GLY A 1 54 ? 17.535 32.742 -8.131 1.00 41.11 54 GLY A N 6
ATOM 9438 C CA . GLY A 1 54 ? 16.674 33.902 -7.996 1.00 0.43 54 GLY A CA 6
ATOM 9439 C C . GLY A 1 54 ? 15.478 33.636 -7.103 1.00 43.10 54 GLY A C 6
ATOM 9440 O O . GLY A 1 54 ? 15.035 34.519 -6.368 1.00 50.34 54 GLY A O 6
ATOM 9444 N N . ILE A 1 55 ? 14.954 32.417 -7.167 1.00 60.21 55 ILE A N 6
ATOM 9445 C CA . ILE A 1 55 ? 13.802 32.038 -6.359 1.00 20.34 55 ILE A CA 6
ATOM 9446 C C . ILE A 1 55 ? 14.100 32.192 -4.871 1.00 54.50 55 ILE A C 6
ATOM 9447 O O . ILE A 1 55 ? 15.133 32.741 -4.489 1.00 15.20 55 ILE A O 6
ATOM 9463 N N . GLU A 1 56 ? 13.188 31.703 -4.037 1.00 14.34 56 GLU A N 6
ATOM 9464 C CA . GLU A 1 56 ? 13.354 31.787 -2.590 1.00 73.33 56 GLU A CA 6
ATOM 9465 C C . GLU A 1 56 ? 12.930 30.484 -1.918 1.00 13.11 56 GLU A C 6
ATOM 9466 O O . GLU A 1 56 ? 11.739 30.212 -1.763 1.00 53.24 56 GLU A O 6
ATOM 9478 N N . ILE A 1 57 ? 13.913 29.683 -1.521 1.00 53.00 57 ILE A N 6
ATOM 9479 C CA . ILE A 1 57 ? 13.642 28.410 -0.865 1.00 60.31 57 ILE A CA 6
ATOM 9480 C C . ILE A 1 57 ? 14.082 28.439 0.595 1.00 63.24 57 ILE A C 6
ATOM 9481 O O . ILE A 1 57 ? 15.276 28.476 0.892 1.00 13.40 57 ILE A O 6
ATOM 9497 N N . GLU A 1 58 ? 13.110 28.419 1.501 1.00 51.32 58 GLU A N 6
ATOM 9498 C CA . GLU A 1 58 ? 13.398 28.442 2.930 1.00 0.31 58 GLU A CA 6
ATOM 9499 C C . GLU A 1 58 ? 13.035 27.110 3.580 1.00 45.02 58 GLU A C 6
ATOM 9500 O O . GLU A 1 58 ? 12.675 26.152 2.896 1.00 30.34 58 GLU A O 6
ATOM 9512 N N . SER A 1 59 ? 13.134 27.058 4.904 1.00 25.13 59 SER A N 6
ATOM 9513 C CA . SER A 1 59 ? 12.822 25.843 5.647 1.00 74.40 59 SER A CA 6
ATOM 9514 C C . SER A 1 59 ? 12.166 26.176 6.984 1.00 44.43 59 SER A C 6
ATOM 9515 O O . SER A 1 59 ? 12.688 26.976 7.761 1.00 42.34 59 SER A O 6
ATOM 9523 N N . ARG A 1 60 ? 11.019 25.558 7.244 1.00 25.43 60 ARG A N 6
ATOM 9524 C CA . ARG A 1 60 ? 10.291 25.789 8.486 1.00 43.11 60 ARG A CA 6
ATOM 9525 C C . ARG A 1 60 ? 9.894 24.468 9.138 1.00 72.25 60 ARG A C 6
ATOM 9526 O O . ARG A 1 60 ? 9.638 23.477 8.452 1.00 45.03 60 ARG A O 6
ATOM 9547 N N . LEU A 1 61 ? 9.844 24.460 10.465 1.00 41.40 61 LEU A N 6
ATOM 9548 C CA . LEU A 1 61 ? 9.478 23.261 11.210 1.00 22.22 61 LEU A CA 6
ATOM 9549 C C . LEU A 1 61 ? 8.173 22.671 10.686 1.00 60.13 61 LEU A C 6
ATOM 9550 O O . LEU A 1 61 ? 7.340 23.381 10.124 1.00 44.12 61 LEU A O 6
ATOM 9566 N N . GLY A 1 62 ? 8.001 21.366 10.876 1.00 54.14 62 GLY A N 6
ATOM 9567 C CA . GLY A 1 62 ? 6.794 20.703 10.418 1.00 53.02 62 GLY A CA 6
ATOM 9568 C C . GLY A 1 62 ? 5.924 20.227 11.564 1.00 75.21 62 GLY A C 6
ATOM 9569 O O . GLY A 1 62 ? 4.741 20.560 11.635 1.00 23.20 62 GLY A O 6
ATOM 9573 N N . GLY A 1 63 ? 6.510 19.443 12.464 1.00 35.10 63 GLY A N 6
ATOM 9574 C CA . GLY A 1 63 ? 5.764 18.931 13.599 1.00 3.13 63 GLY A CA 6
ATOM 9575 C C . GLY A 1 63 ? 6.452 17.753 14.261 1.00 73.05 63 GLY A C 6
ATOM 9576 O O . GLY A 1 63 ? 6.849 17.828 15.424 1.00 41.32 63 GLY A O 6
ATOM 9580 N N . THR A 1 64 ? 6.592 16.659 13.519 1.00 71.34 64 THR A N 6
ATOM 9581 C CA . THR A 1 64 ? 7.233 15.458 14.040 1.00 1.43 64 THR A CA 6
ATOM 9582 C C . THR A 1 64 ? 7.370 14.393 12.958 1.00 14.43 64 THR A C 6
ATOM 9583 O O . THR A 1 64 ? 6.382 13.792 12.538 1.00 64.33 64 THR A O 6
ATOM 9594 N N . GLY A 1 65 ? 8.601 14.164 12.511 1.00 12.54 65 GLY A N 6
ATOM 9595 C CA . GLY A 1 65 ? 8.844 13.171 11.482 1.00 34.31 65 GLY A CA 6
ATOM 9596 C C . GLY A 1 65 ? 7.984 13.387 10.253 1.00 54.32 65 GLY A C 6
ATOM 9597 O O . GLY A 1 65 ? 7.338 12.459 9.767 1.00 22.12 65 GLY A O 6
ATOM 9601 N N . ALA A 1 66 ? 7.973 14.617 9.749 1.00 3.10 66 ALA A N 6
ATOM 9602 C CA . ALA A 1 66 ? 7.186 14.953 8.569 1.00 63.52 66 ALA A CA 6
ATOM 9603 C C . ALA A 1 66 ? 8.061 15.570 7.483 1.00 0.21 66 ALA A C 6
ATOM 9604 O O . ALA A 1 66 ? 9.164 16.045 7.756 1.00 70.43 66 ALA A O 6
ATOM 9611 N N . PHE A 1 67 ? 7.562 15.560 6.251 1.00 4.54 67 PHE A N 6
ATOM 9612 C CA . PHE A 1 67 ? 8.300 16.118 5.124 1.00 52.53 67 PHE A CA 6
ATOM 9613 C C . PHE A 1 67 ? 7.349 16.748 4.110 1.00 13.53 67 PHE A C 6
ATOM 9614 O O . PHE A 1 67 ? 7.318 16.355 2.945 1.00 61.30 67 PHE A O 6
ATOM 9631 N N . GLU A 1 68 ? 6.574 17.729 4.565 1.00 70.45 68 GLU A N 6
ATOM 9632 C CA . GLU A 1 68 ? 5.621 18.412 3.698 1.00 50.10 68 GLU A CA 6
ATOM 9633 C C . GLU A 1 68 ? 6.335 19.389 2.768 1.00 72.44 68 GLU A C 6
ATOM 9634 O O . GLU A 1 68 ? 6.892 20.392 3.214 1.00 63.14 68 GLU A O 6
ATOM 9646 N N . ILE A 1 69 ? 6.313 19.087 1.474 1.00 63.02 69 ILE A N 6
ATOM 9647 C CA . ILE A 1 69 ? 6.957 19.938 0.481 1.00 65.42 69 ILE A CA 6
ATOM 9648 C C . ILE A 1 69 ? 5.992 20.992 -0.049 1.00 73.15 69 ILE A C 6
ATOM 9649 O O . ILE A 1 69 ? 4.995 20.666 -0.693 1.00 51.20 69 ILE A O 6
ATOM 9665 N N . GLU A 1 70 ? 6.296 22.257 0.224 1.00 22.33 70 GLU A N 6
ATOM 9666 C CA . GLU A 1 70 ? 5.455 23.359 -0.227 1.00 32.04 70 GLU A CA 6
ATOM 9667 C C . GLU A 1 70 ? 6.133 24.137 -1.351 1.00 23.42 70 GLU A C 6
ATOM 9668 O O . GLU A 1 70 ? 7.110 24.851 -1.124 1.00 22.14 70 GLU A O 6
ATOM 9680 N N . ILE A 1 71 ? 5.608 23.992 -2.563 1.00 25.42 71 ILE A N 6
ATOM 9681 C CA . ILE A 1 71 ? 6.162 24.680 -3.722 1.00 5.21 71 ILE A CA 6
ATOM 9682 C C . ILE A 1 71 ? 5.809 26.163 -3.701 1.00 40.40 71 ILE A C 6
ATOM 9683 O O . ILE A 1 71 ? 6.533 26.992 -4.252 1.00 15.02 71 ILE A O 6
ATOM 9699 N N . ASN A 1 72 ? 4.692 26.491 -3.060 1.00 31.12 72 ASN A N 6
ATOM 9700 C CA . ASN A 1 72 ? 4.243 27.875 -2.965 1.00 55.25 72 ASN A CA 6
ATOM 9701 C C . ASN A 1 72 ? 3.777 28.201 -1.549 1.00 63.24 72 ASN A C 6
ATOM 9702 O O . ASN A 1 72 ? 2.836 28.969 -1.355 1.00 43.11 72 ASN A O 6
ATOM 9713 N N . GLY A 1 73 ? 4.445 27.611 -0.562 1.00 73.54 73 GLY A N 6
ATOM 9714 C CA . GLY A 1 73 ? 4.086 27.850 0.823 1.00 11.41 73 GLY A CA 6
ATOM 9715 C C . GLY A 1 73 ? 2.936 26.976 1.284 1.00 43.40 73 GLY A C 6
ATOM 9716 O O . GLY A 1 73 ? 2.567 26.995 2.458 1.00 71.13 73 GLY A O 6
ATOM 9720 N N . GLN A 1 74 ? 2.369 26.211 0.358 1.00 70.44 74 GLN A N 6
ATOM 9721 C CA . GLN A 1 74 ? 1.253 25.328 0.676 1.00 71.23 74 GLN A CA 6
ATOM 9722 C C . GLN A 1 74 ? 1.591 23.879 0.339 1.00 42.44 74 GLN A C 6
ATOM 9723 O O . GLN A 1 74 ? 2.378 23.610 -0.570 1.00 74.23 74 GLN A O 6
ATOM 9737 N N . LEU A 1 75 ? 0.993 22.950 1.076 1.00 1.52 75 LEU A N 6
ATOM 9738 C CA . LEU A 1 75 ? 1.231 21.528 0.856 1.00 41.22 75 LEU A CA 6
ATOM 9739 C C . LEU A 1 75 ? 0.766 21.107 -0.535 1.00 1.34 75 LEU A C 6
ATOM 9740 O O . LEU A 1 75 ? -0.427 21.132 -0.836 1.00 13.33 75 LEU A O 6
ATOM 9756 N N . VAL A 1 76 ? 1.717 20.718 -1.378 1.00 52.54 76 VAL A N 6
ATOM 9757 C CA . VAL A 1 76 ? 1.405 20.288 -2.736 1.00 52.52 76 VAL A CA 6
ATOM 9758 C C . VAL A 1 76 ? 1.810 18.836 -2.959 1.00 71.24 76 VAL A C 6
ATOM 9759 O O . VAL A 1 76 ? 1.263 18.154 -3.826 1.00 71.41 76 VAL A O 6
ATOM 9772 N N . PHE A 1 77 ? 2.772 18.368 -2.171 1.00 70.21 77 PHE A N 6
ATOM 9773 C CA . PHE A 1 77 ? 3.252 16.995 -2.283 1.00 15.25 77 PHE A CA 6
ATOM 9774 C C . PHE A 1 77 ? 3.903 16.539 -0.980 1.00 42.42 77 PHE A C 6
ATOM 9775 O O . PHE A 1 77 ? 4.992 16.993 -0.626 1.00 74.44 77 PHE A O 6
ATOM 9792 N N . SER A 1 78 ? 3.229 15.640 -0.271 1.00 54.10 78 SER A N 6
ATOM 9793 C CA . SER A 1 78 ? 3.739 15.125 0.994 1.00 12.54 78 SER A CA 6
ATOM 9794 C C . SER A 1 78 ? 4.426 13.778 0.795 1.00 33.23 78 SER A C 6
ATOM 9795 O O . SER A 1 78 ? 4.223 13.108 -0.218 1.00 25.24 78 SER A O 6
ATOM 9803 N N . LYS A 1 79 ? 5.240 13.386 1.770 1.00 54.22 79 LYS A N 6
ATOM 9804 C CA . LYS A 1 79 ? 5.957 12.119 1.705 1.00 21.51 79 LYS A CA 6
ATOM 9805 C C . LYS A 1 79 ? 5.402 11.127 2.723 1.00 63.23 79 LYS A C 6
ATOM 9806 O O . LYS A 1 79 ? 5.551 9.914 2.568 1.00 61.14 79 LYS A O 6
ATOM 9825 N N . LEU A 1 80 ? 4.762 11.649 3.762 1.00 14.35 80 LEU A N 6
ATOM 9826 C CA . LEU A 1 80 ? 4.183 10.809 4.805 1.00 13.43 80 LEU A CA 6
ATOM 9827 C C . LEU A 1 80 ? 2.847 10.225 4.355 1.00 5.23 80 LEU A C 6
ATOM 9828 O O . LEU A 1 80 ? 2.225 9.448 5.078 1.00 54.10 80 LEU A O 6
ATOM 9844 N N . GLU A 1 81 ? 2.416 10.604 3.156 1.00 33.33 81 GLU A N 6
ATOM 9845 C CA . GLU A 1 81 ? 1.155 10.116 2.610 1.00 31.41 81 GLU A CA 6
ATOM 9846 C C . GLU A 1 81 ? 1.399 9.188 1.423 1.00 11.11 81 GLU A C 6
ATOM 9847 O O . GLU A 1 81 ? 0.512 8.440 1.014 1.00 22.22 81 GLU A O 6
ATOM 9859 N N . ASN A 1 82 ? 2.608 9.245 0.874 1.00 22.44 82 ASN A N 6
ATOM 9860 C CA . ASN A 1 82 ? 2.969 8.411 -0.266 1.00 65.04 82 ASN A CA 6
ATOM 9861 C C . ASN A 1 82 ? 4.027 7.383 0.124 1.00 4.41 82 ASN A C 6
ATOM 9862 O O . ASN A 1 82 ? 3.871 6.189 -0.127 1.00 53.31 82 ASN A O 6
ATOM 9873 N N . GLY A 1 83 ? 5.106 7.857 0.741 1.00 13.23 83 GLY A N 6
ATOM 9874 C CA . GLY A 1 83 ? 6.174 6.967 1.157 1.00 34.12 83 GLY A CA 6
ATOM 9875 C C . GLY A 1 83 ? 7.543 7.606 1.034 1.00 55.14 83 GLY A C 6
ATOM 9876 O O . GLY A 1 83 ? 8.523 7.100 1.577 1.00 21.21 83 GLY A O 6
ATOM 9880 N N . GLY A 1 84 ? 7.610 8.722 0.314 1.00 2.43 84 GLY A N 6
ATOM 9881 C CA . GLY A 1 84 ? 8.874 9.412 0.132 1.00 10.13 84 GLY A CA 6
ATOM 9882 C C . GLY A 1 84 ? 9.480 9.161 -1.234 1.00 60.12 84 GLY A C 6
ATOM 9883 O O . GLY A 1 84 ? 8.777 9.170 -2.245 1.00 35.34 84 GLY A O 6
ATOM 9887 N N . PHE A 1 85 ? 10.790 8.938 -1.267 1.00 33.20 85 PHE A N 6
ATOM 9888 C CA . PHE A 1 85 ? 11.491 8.686 -2.520 1.00 61.24 85 PHE A CA 6
ATOM 9889 C C . PHE A 1 85 ? 11.362 9.877 -3.465 1.00 52.11 85 PHE A C 6
ATOM 9890 O O . PHE A 1 85 ? 10.774 9.786 -4.543 1.00 13.11 85 PHE A O 6
ATOM 9907 N N . PRO A 1 86 ? 11.924 11.023 -3.052 1.00 72.10 86 PRO A N 6
ATOM 9908 C CA . PRO A 1 86 ? 11.885 12.255 -3.846 1.00 21.33 86 PRO A CA 6
ATOM 9909 C C . PRO A 1 86 ? 12.753 12.166 -5.097 1.00 34.14 86 PRO A C 6
ATOM 9910 O O . PRO A 1 86 ? 13.406 11.151 -5.340 1.00 31.01 86 PRO A O 6
ATOM 9921 N N . TYR A 1 87 ? 12.755 13.234 -5.886 1.00 71.02 87 TYR A N 6
ATOM 9922 C CA . TYR A 1 87 ? 13.541 13.275 -7.113 1.00 41.54 87 TYR A CA 6
ATOM 9923 C C . TYR A 1 87 ? 14.066 14.683 -7.377 1.00 5.55 87 TYR A C 6
ATOM 9924 O O . TYR A 1 87 ? 13.318 15.658 -7.314 1.00 1.13 87 TYR A O 6
ATOM 9942 N N . GLU A 1 88 ? 15.359 14.780 -7.672 1.00 0.11 88 GLU A N 6
ATOM 9943 C CA . GLU A 1 88 ? 15.985 16.068 -7.945 1.00 3.55 88 GLU A CA 6
ATOM 9944 C C . GLU A 1 88 ? 15.270 16.791 -9.082 1.00 41.15 88 GLU A C 6
ATOM 9945 O O . GLU A 1 88 ? 15.307 18.018 -9.175 1.00 12.35 88 GLU A O 6
ATOM 9957 N N . LYS A 1 89 ? 14.620 16.021 -9.948 1.00 60.04 89 LYS A N 6
ATOM 9958 C CA . LYS A 1 89 ? 13.895 16.585 -11.081 1.00 1.13 89 LYS A CA 6
ATOM 9959 C C . LYS A 1 89 ? 12.452 16.900 -10.701 1.00 32.44 89 LYS A C 6
ATOM 9960 O O . LYS A 1 89 ? 11.776 17.675 -11.378 1.00 63.40 89 LYS A O 6
ATOM 9979 N N . ASP A 1 90 ? 11.986 16.295 -9.613 1.00 60.04 90 ASP A N 6
ATOM 9980 C CA . ASP A 1 90 ? 10.623 16.513 -9.142 1.00 24.23 90 ASP A CA 6
ATOM 9981 C C . ASP A 1 90 ? 10.505 17.853 -8.422 1.00 22.41 90 ASP A C 6
ATOM 9982 O O . ASP A 1 90 ? 9.476 18.524 -8.503 1.00 11.31 90 ASP A O 6
ATOM 9991 N N . LEU A 1 91 ? 11.564 18.235 -7.717 1.00 42.01 91 LEU A N 6
ATOM 9992 C CA . LEU A 1 91 ? 11.579 19.495 -6.981 1.00 64.43 91 LEU A CA 6
ATOM 9993 C C . LEU A 1 91 ? 11.989 20.650 -7.889 1.00 5.35 91 LEU A C 6
ATOM 9994 O O . LEU A 1 91 ? 11.707 21.812 -7.596 1.00 15.42 91 LEU A O 6
ATOM 10010 N N . ILE A 1 92 ? 12.655 20.323 -8.991 1.00 22.22 92 ILE A N 6
ATOM 10011 C CA . ILE A 1 92 ? 13.101 21.333 -9.942 1.00 52.31 92 ILE A CA 6
ATOM 10012 C C . ILE A 1 92 ? 12.040 21.592 -11.007 1.00 21.42 92 ILE A C 6
ATOM 10013 O O . ILE A 1 92 ? 11.997 22.666 -11.606 1.00 22.43 92 ILE A O 6
ATOM 10029 N N . GLU A 1 93 ? 11.185 20.600 -11.235 1.00 71.34 93 GLU A N 6
ATOM 10030 C CA . GLU A 1 93 ? 10.123 20.721 -12.227 1.00 61.15 93 GLU A CA 6
ATOM 10031 C C . GLU A 1 93 ? 8.887 21.380 -11.623 1.00 75.02 93 GLU A C 6
ATOM 10032 O O . GLU A 1 93 ? 7.956 21.751 -12.338 1.00 61.11 93 GLU A O 6
ATOM 10044 N N . ALA A 1 94 ? 8.885 21.521 -10.302 1.00 13.42 94 ALA A N 6
ATOM 10045 C CA . ALA A 1 94 ? 7.764 22.136 -9.601 1.00 4.41 94 ALA A CA 6
ATOM 10046 C C . ALA A 1 94 ? 7.667 23.624 -9.921 1.00 11.34 94 ALA A C 6
ATOM 10047 O O . ALA A 1 94 ? 6.639 24.099 -10.404 1.00 74.52 94 ALA A O 6
ATOM 10054 N N . ILE A 1 95 ? 8.742 24.355 -9.647 1.00 43.10 95 ILE A N 6
ATOM 10055 C CA . ILE A 1 95 ? 8.777 25.789 -9.906 1.00 51.13 95 ILE A CA 6
ATOM 10056 C C . ILE A 1 95 ? 8.506 26.089 -11.377 1.00 31.53 95 ILE A C 6
ATOM 10057 O O . ILE A 1 95 ? 8.064 27.183 -11.727 1.00 1.14 95 ILE A O 6
ATOM 10073 N N . ARG A 1 96 ? 8.772 25.108 -12.233 1.00 41.04 96 ARG A N 6
ATOM 10074 C CA . ARG A 1 96 ? 8.556 25.266 -13.667 1.00 4.24 96 ARG A CA 6
ATOM 10075 C C . ARG A 1 96 ? 7.071 25.428 -13.978 1.00 45.13 96 ARG A C 6
ATOM 10076 O O . ARG A 1 96 ? 6.677 26.332 -14.715 1.00 73.01 96 ARG A O 6
ATOM 10097 N N . ARG A 1 97 ? 6.254 24.546 -13.413 1.00 12.12 97 ARG A N 6
ATOM 10098 C CA . ARG A 1 97 ? 4.813 24.590 -13.632 1.00 1.23 97 ARG A CA 6
ATOM 10099 C C . ARG A 1 97 ? 4.181 25.743 -12.858 1.00 13.13 97 ARG A C 6
ATOM 10100 O O . ARG A 1 97 ? 3.171 26.307 -13.279 1.00 61.40 97 ARG A O 6
ATOM 10121 N N . ALA A 1 98 ? 4.782 26.088 -11.723 1.00 74.35 98 ALA A N 6
ATOM 10122 C CA . ALA A 1 98 ? 4.278 27.174 -10.892 1.00 24.23 98 ALA A CA 6
ATOM 10123 C C . ALA A 1 98 ? 4.570 28.530 -11.524 1.00 45.31 98 ALA A C 6
ATOM 10124 O O . ALA A 1 98 ? 3.693 29.390 -11.605 1.00 3.14 98 ALA A O 6
ATOM 10131 N N . SER A 1 99 ? 5.809 28.715 -11.971 1.00 14.40 99 SER A N 6
ATOM 10132 C CA . SER A 1 99 ? 6.217 29.970 -12.592 1.00 64.33 99 SER A CA 6
ATOM 10133 C C . SER A 1 99 ? 5.604 30.113 -13.982 1.00 21.21 99 SER A C 6
ATOM 10134 O O . SER A 1 99 ? 5.618 31.193 -14.570 1.00 14.32 99 SER A O 6
ATOM 10142 N N . ASN A 1 100 ? 5.067 29.013 -14.501 1.00 12.43 100 ASN A N 6
ATOM 10143 C CA . ASN A 1 100 ? 4.449 29.015 -15.822 1.00 34.14 100 ASN A CA 6
ATOM 10144 C C . ASN A 1 100 ? 3.232 29.935 -15.852 1.00 3.41 100 ASN A C 6
ATOM 10145 O O . ASN A 1 100 ? 2.927 30.545 -16.876 1.00 62.11 100 ASN A O 6
ATOM 10156 N N . GLY A 1 101 ? 2.541 30.031 -14.720 1.00 50.41 101 GLY A N 6
ATOM 10157 C CA . GLY A 1 101 ? 1.366 30.880 -14.638 1.00 23.30 101 GLY A CA 6
ATOM 10158 C C . GLY A 1 101 ? 0.102 30.093 -14.356 1.00 33.01 101 GLY A C 6
ATOM 10159 O O . GLY A 1 101 ? -0.968 30.672 -14.169 1.00 42.14 101 GLY A O 6
ATOM 10163 N N . GLU A 1 102 ? 0.224 28.770 -14.326 1.00 70.43 102 GLU A N 6
ATOM 10164 C CA . GLU A 1 102 ? -0.920 27.903 -14.068 1.00 1.05 102 GLU A CA 6
ATOM 10165 C C . GLU A 1 102 ? -1.520 28.190 -12.694 1.00 54.23 102 GLU A C 6
ATOM 10166 O O . GLU A 1 102 ? -1.108 29.124 -12.006 1.00 4.12 102 GLU A O 6
ATOM 10178 N N . THR A 1 103 ? -2.499 27.380 -12.302 1.00 1.44 103 THR A N 6
ATOM 10179 C CA . THR A 1 103 ? -3.158 27.547 -11.013 1.00 11.34 103 THR A CA 6
ATOM 10180 C C . THR A 1 103 ? -2.826 26.395 -10.072 1.00 33.50 103 THR A C 6
ATOM 10181 O O . THR A 1 103 ? -2.920 25.226 -10.449 1.00 21.52 103 THR A O 6
ATOM 10192 N N . LEU A 1 104 ? -2.439 26.730 -8.846 1.00 42.04 104 LEU A N 6
ATOM 10193 C CA . LEU A 1 104 ? -2.094 25.722 -7.850 1.00 65.33 104 LEU A CA 6
ATOM 10194 C C . LEU A 1 104 ? -2.523 26.165 -6.455 1.00 44.13 104 LEU A C 6
ATOM 10195 O O . LEU A 1 104 ? -3.072 27.252 -6.281 1.00 53.14 104 LEU A O 6
ATOM 10211 N N . GLU A 1 105 ? -2.266 25.316 -5.465 1.00 5.41 105 GLU A N 6
ATOM 10212 C CA . GLU A 1 105 ? -2.624 25.622 -4.085 1.00 54.41 105 GLU A CA 6
ATOM 10213 C C . GLU A 1 105 ? -1.782 26.776 -3.547 1.00 34.31 105 GLU A C 6
ATOM 10214 O O . GLU A 1 105 ? -0.674 26.572 -3.050 1.00 73.04 105 GLU A O 6
ATOM 10226 N N . LYS A 1 106 ? -2.316 27.988 -3.650 1.00 11.15 106 LYS A N 6
ATOM 10227 C CA . LYS A 1 106 ? -1.616 29.175 -3.173 1.00 53.44 106 LYS A CA 6
ATOM 10228 C C . LYS A 1 106 ? -2.526 30.026 -2.292 1.00 44.25 106 LYS A C 6
ATOM 10229 O O . LYS A 1 106 ? -3.682 29.676 -2.057 1.00 74.53 106 LYS A O 6
ATOM 10248 N N . ILE A 1 107 ? -1.996 31.145 -1.810 1.00 0.12 107 ILE A N 6
ATOM 10249 C CA . ILE A 1 107 ? -2.761 32.046 -0.957 1.00 54.35 107 ILE A CA 6
ATOM 10250 C C . ILE A 1 107 ? -2.754 33.467 -1.512 1.00 61.34 107 ILE A C 6
ATOM 10251 O O . ILE A 1 107 ? -1.698 34.085 -1.654 1.00 12.03 107 ILE A O 6
ATOM 10267 N N . THR A 1 108 ? -3.940 33.981 -1.825 1.00 24.44 108 THR A N 6
ATOM 10268 C CA . THR A 1 108 ? -4.071 35.328 -2.363 1.00 44.44 108 THR A CA 6
ATOM 10269 C C . THR A 1 108 ? -4.361 36.337 -1.258 1.00 32.33 108 THR A C 6
ATOM 10270 O O . THR A 1 108 ? -4.830 37.443 -1.521 1.00 44.24 108 THR A O 6
ATOM 10281 N N . ASN A 1 109 ? -4.079 35.947 -0.019 1.00 34.14 109 ASN A N 6
ATOM 10282 C CA . ASN A 1 109 ? -4.311 36.818 1.128 1.00 61.11 109 ASN A CA 6
ATOM 10283 C C . ASN A 1 109 ? -5.779 37.223 1.216 1.00 32.40 109 ASN A C 6
ATOM 10284 O O . ASN A 1 109 ? -6.107 38.308 1.694 1.00 1.53 109 ASN A O 6
ATOM 10295 N N . SER A 1 110 ? -6.659 36.341 0.752 1.00 52.22 110 SER A N 6
ATOM 10296 C CA . SER A 1 110 ? -8.093 36.607 0.775 1.00 43.40 110 SER A CA 6
ATOM 10297 C C . SER A 1 110 ? -8.695 36.221 2.122 1.00 13.13 110 SER A C 6
ATOM 10298 O O . SER A 1 110 ? -9.905 36.322 2.325 1.00 33.03 110 SER A O 6
ATOM 10306 N N . ARG A 1 111 ? -7.842 35.778 3.040 1.00 42.31 111 ARG A N 6
ATOM 10307 C CA . ARG A 1 111 ? -8.289 35.375 4.368 1.00 42.22 111 ARG A CA 6
ATOM 10308 C C . ARG A 1 111 ? -7.295 35.824 5.435 1.00 30.43 111 ARG A C 6
ATOM 10309 O O . ARG A 1 111 ? -6.133 36.116 5.153 1.00 62.21 111 ARG A O 6
ATOM 10330 N N . PRO A 1 112 ? -7.761 35.880 6.692 1.00 53.43 112 PRO A N 6
ATOM 10331 C CA . PRO A 1 112 ? -6.930 36.292 7.827 1.00 40.23 112 PRO A CA 6
ATOM 10332 C C . PRO A 1 112 ? -5.860 35.260 8.166 1.00 0.22 112 PRO A C 6
ATOM 10333 O O . PRO A 1 112 ? -5.882 34.127 7.686 1.00 63.14 112 PRO A O 6
ATOM 10344 N N . PRO A 1 113 ? -4.900 35.659 9.015 1.00 75.45 113 PRO A N 6
ATOM 10345 C CA . PRO A 1 113 ? -3.804 34.782 9.438 1.00 54.10 113 PRO A CA 6
ATOM 10346 C C . PRO A 1 113 ? -4.281 33.657 10.351 1.00 40.52 113 PRO A C 6
ATOM 10347 O O . PRO A 1 113 ? -5.000 33.896 11.322 1.00 75.05 113 PRO A O 6
ATOM 10358 N N . CYS A 1 114 ? -3.876 32.433 10.034 1.00 64.11 114 CYS A N 6
ATOM 10359 C CA . CYS A 1 114 ? -4.262 31.271 10.826 1.00 30.32 114 CYS A CA 6
ATOM 10360 C C . CYS A 1 114 ? -3.976 31.502 12.306 1.00 12.34 114 CYS A C 6
ATOM 10361 O O . CYS A 1 114 ? -2.825 31.462 12.741 1.00 31.00 114 CYS A O 6
ATOM 10369 N N . VAL A 1 115 ? -5.032 31.747 13.076 1.00 22.34 115 VAL A N 6
ATOM 10370 C CA . VAL A 1 115 ? -4.895 31.986 14.508 1.00 23.32 115 VAL A CA 6
ATOM 10371 C C . VAL A 1 115 ? -5.994 31.277 15.291 1.00 13.33 115 VAL A C 6
ATOM 10372 O O . VAL A 1 115 ? -7.124 31.152 14.819 1.00 74.12 115 VAL A O 6
ATOM 10385 N N . ILE A 1 116 ? -5.656 30.816 16.491 1.00 43.44 116 ILE A N 6
ATOM 10386 C CA . ILE A 1 116 ? -6.615 30.122 17.340 1.00 30.23 116 ILE A CA 6
ATOM 10387 C C . ILE A 1 116 ? -7.039 30.994 18.517 1.00 75.10 116 ILE A C 6
ATOM 10388 O O . ILE A 1 116 ? -6.205 31.444 19.303 1.00 0.13 116 ILE A O 6
ATOM 10404 N N . LEU A 1 117 ? -8.342 31.227 18.633 1.00 10.44 117 LEU A N 6
ATOM 10405 C CA . LEU A 1 117 ? -8.879 32.044 19.716 1.00 11.51 117 LEU A CA 6
ATOM 10406 C C . LEU A 1 117 ? -8.836 31.290 21.041 1.00 61.41 117 LEU A C 6
ATOM 10407 O O . LEU A 1 117 ? -8.610 30.080 21.071 1.00 44.13 117 LEU A O 6
ATOM 10423 N N . GLY A 1 1 ? 4.690 -15.431 -1.212 1.00 20.25 1 GLY A N 7
ATOM 10424 C CA . GLY A 1 1 ? 5.325 -14.216 -0.736 1.00 50.12 1 GLY A CA 7
ATOM 10425 C C . GLY A 1 1 ? 6.584 -13.879 -1.510 1.00 52.53 1 GLY A C 7
ATOM 10426 O O . GLY A 1 1 ? 7.649 -14.437 -1.250 1.00 23.31 1 GLY A O 7
ATOM 10430 N N . SER A 1 2 ? 6.461 -12.963 -2.466 1.00 45.10 2 SER A N 7
ATOM 10431 C CA . SER A 1 2 ? 7.598 -12.556 -3.285 1.00 15.24 2 SER A CA 7
ATOM 10432 C C . SER A 1 2 ? 7.815 -11.048 -3.201 1.00 54.03 2 SER A C 7
ATOM 10433 O O . SER A 1 2 ? 6.884 -10.265 -3.390 1.00 44.21 2 SER A O 7
ATOM 10441 N N . MET A 1 3 ? 9.050 -10.649 -2.917 1.00 21.30 3 MET A N 7
ATOM 10442 C CA . MET A 1 3 ? 9.391 -9.235 -2.810 1.00 33.35 3 MET A CA 7
ATOM 10443 C C . MET A 1 3 ? 10.198 -8.777 -4.020 1.00 74.01 3 MET A C 7
ATOM 10444 O O . MET A 1 3 ? 10.533 -9.577 -4.894 1.00 33.15 3 MET A O 7
ATOM 10458 N N . SER A 1 4 ? 10.506 -7.485 -4.065 1.00 41.15 4 SER A N 7
ATOM 10459 C CA . SER A 1 4 ? 11.270 -6.920 -5.171 1.00 43.24 4 SER A CA 7
ATOM 10460 C C . SER A 1 4 ? 12.737 -7.331 -5.084 1.00 40.22 4 SER A C 7
ATOM 10461 O O . SER A 1 4 ? 13.253 -8.022 -5.961 1.00 72.33 4 SER A O 7
ATOM 10469 N N . GLY A 1 5 ? 13.404 -6.899 -4.018 1.00 31.01 5 GLY A N 7
ATOM 10470 C CA . GLY A 1 5 ? 14.805 -7.231 -3.834 1.00 53.15 5 GLY A CA 7
ATOM 10471 C C . GLY A 1 5 ? 15.650 -6.016 -3.506 1.00 30.54 5 GLY A C 7
ATOM 10472 O O . GLY A 1 5 ? 16.161 -5.891 -2.393 1.00 71.42 5 GLY A O 7
ATOM 10476 N N . GLU A 1 6 ? 15.799 -5.120 -4.476 1.00 71.43 6 GLU A N 7
ATOM 10477 C CA . GLU A 1 6 ? 16.591 -3.911 -4.284 1.00 31.32 6 GLU A CA 7
ATOM 10478 C C . GLU A 1 6 ? 16.554 -3.032 -5.531 1.00 34.33 6 GLU A C 7
ATOM 10479 O O . GLU A 1 6 ? 17.545 -2.884 -6.246 1.00 54.31 6 GLU A O 7
ATOM 10491 N N . PRO A 1 7 ? 15.383 -2.436 -5.799 1.00 13.54 7 PRO A N 7
ATOM 10492 C CA . PRO A 1 7 ? 15.187 -1.561 -6.959 1.00 30.21 7 PRO A CA 7
ATOM 10493 C C . PRO A 1 7 ? 15.940 -0.242 -6.824 1.00 62.24 7 PRO A C 7
ATOM 10494 O O . PRO A 1 7 ? 15.765 0.487 -5.849 1.00 64.01 7 PRO A O 7
ATOM 10505 N N . GLY A 1 8 ? 16.779 0.058 -7.811 1.00 40.54 8 GLY A N 7
ATOM 10506 C CA . GLY A 1 8 ? 17.546 1.290 -7.784 1.00 0.14 8 GLY A CA 7
ATOM 10507 C C . GLY A 1 8 ? 18.728 1.259 -8.732 1.00 60.40 8 GLY A C 7
ATOM 10508 O O . GLY A 1 8 ? 19.865 1.052 -8.309 1.00 41.30 8 GLY A O 7
ATOM 10512 N N . GLN A 1 9 ? 18.459 1.462 -10.018 1.00 32.24 9 GLN A N 7
ATOM 10513 C CA . GLN A 1 9 ? 19.510 1.453 -11.028 1.00 52.13 9 GLN A CA 7
ATOM 10514 C C . GLN A 1 9 ? 19.457 2.718 -11.879 1.00 62.32 9 GLN A C 7
ATOM 10515 O O . GLN A 1 9 ? 18.558 2.888 -12.704 1.00 23.22 9 GLN A O 7
ATOM 10529 N N . THR A 1 10 ? 20.427 3.604 -11.674 1.00 14.11 10 THR A N 7
ATOM 10530 C CA . THR A 1 10 ? 20.490 4.854 -12.421 1.00 20.03 10 THR A CA 7
ATOM 10531 C C . THR A 1 10 ? 21.402 4.723 -13.635 1.00 52.14 10 THR A C 7
ATOM 10532 O O . THR A 1 10 ? 22.199 3.790 -13.727 1.00 62.21 10 THR A O 7
ATOM 10543 N N . SER A 1 11 ? 21.279 5.664 -14.566 1.00 2.42 11 SER A N 7
ATOM 10544 C CA . SER A 1 11 ? 22.091 5.652 -15.777 1.00 52.12 11 SER A CA 7
ATOM 10545 C C . SER A 1 11 ? 22.589 7.055 -16.111 1.00 62.24 11 SER A C 7
ATOM 10546 O O . SER A 1 11 ? 22.226 8.029 -15.452 1.00 75.13 11 SER A O 7
ATOM 10554 N N . VAL A 1 12 ? 23.425 7.149 -17.141 1.00 11.42 12 VAL A N 7
ATOM 10555 C CA . VAL A 1 12 ? 23.974 8.432 -17.565 1.00 15.02 12 VAL A CA 7
ATOM 10556 C C . VAL A 1 12 ? 22.885 9.334 -18.135 1.00 14.14 12 VAL A C 7
ATOM 10557 O O . VAL A 1 12 ? 22.164 8.949 -19.055 1.00 1.21 12 VAL A O 7
ATOM 10570 N N . ALA A 1 13 ? 22.771 10.537 -17.581 1.00 51.12 13 ALA A N 7
ATOM 10571 C CA . ALA A 1 13 ? 21.771 11.496 -18.036 1.00 25.31 13 ALA A CA 7
ATOM 10572 C C . ALA A 1 13 ? 21.903 12.821 -17.292 1.00 63.53 13 ALA A C 7
ATOM 10573 O O . ALA A 1 13 ? 21.094 13.158 -16.428 1.00 23.13 13 ALA A O 7
ATOM 10580 N N . PRO A 1 14 ? 22.947 13.591 -17.634 1.00 71.41 14 PRO A N 7
ATOM 10581 C CA . PRO A 1 14 ? 23.209 14.891 -17.010 1.00 61.03 14 PRO A CA 7
ATOM 10582 C C . PRO A 1 14 ? 22.178 15.942 -17.406 1.00 42.44 14 PRO A C 7
ATOM 10583 O O . PRO A 1 14 ? 21.386 15.753 -18.330 1.00 45.11 14 PRO A O 7
ATOM 10594 N N . PRO A 1 15 ? 22.186 17.078 -16.693 1.00 41.32 15 PRO A N 7
ATOM 10595 C CA . PRO A 1 15 ? 21.258 18.183 -16.953 1.00 60.23 15 PRO A CA 7
ATOM 10596 C C . PRO A 1 15 ? 21.556 18.892 -18.270 1.00 13.22 15 PRO A C 7
ATOM 10597 O O . PRO A 1 15 ? 22.602 18.693 -18.887 1.00 41.22 15 PRO A O 7
ATOM 10608 N N . PRO A 1 16 ? 20.615 19.741 -18.712 1.00 24.44 16 PRO A N 7
ATOM 10609 C CA . PRO A 1 16 ? 20.755 20.498 -19.959 1.00 63.41 16 PRO A CA 7
ATOM 10610 C C . PRO A 1 16 ? 21.826 21.579 -19.864 1.00 12.32 16 PRO A C 7
ATOM 10611 O O . PRO A 1 16 ? 22.575 21.639 -18.889 1.00 54.33 16 PRO A O 7
ATOM 10622 N N . GLU A 1 17 ? 21.891 22.432 -20.882 1.00 24.03 17 GLU A N 7
ATOM 10623 C CA . GLU A 1 17 ? 22.871 23.511 -20.911 1.00 44.41 17 GLU A CA 7
ATOM 10624 C C . GLU A 1 17 ? 22.817 24.331 -19.625 1.00 21.21 17 GLU A C 7
ATOM 10625 O O . GLU A 1 17 ? 21.885 24.199 -18.832 1.00 61.14 17 GLU A O 7
ATOM 10637 N N . GLU A 1 18 ? 23.824 25.176 -19.426 1.00 15.22 18 GLU A N 7
ATOM 10638 C CA . GLU A 1 18 ? 23.891 26.016 -18.235 1.00 71.25 18 GLU A CA 7
ATOM 10639 C C . GLU A 1 18 ? 23.126 27.320 -18.445 1.00 63.44 18 GLU A C 7
ATOM 10640 O O . GLU A 1 18 ? 23.651 28.275 -19.018 1.00 71.32 18 GLU A O 7
ATOM 10652 N N . VAL A 1 19 ? 21.882 27.351 -17.978 1.00 4.33 19 VAL A N 7
ATOM 10653 C CA . VAL A 1 19 ? 21.045 28.537 -18.113 1.00 73.11 19 VAL A CA 7
ATOM 10654 C C . VAL A 1 19 ? 20.214 28.769 -16.856 1.00 1.30 19 VAL A C 7
ATOM 10655 O O . VAL A 1 19 ? 19.882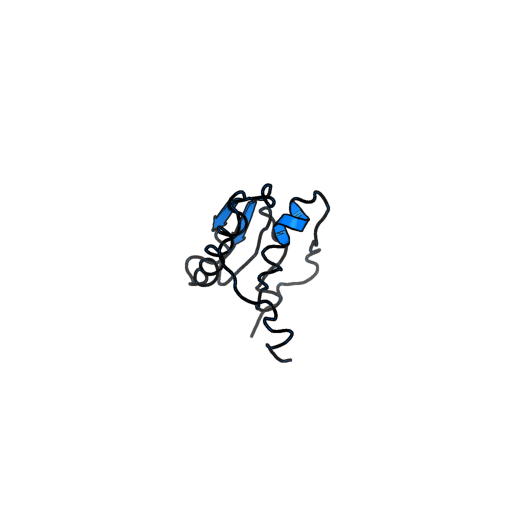 27.827 -16.137 1.00 42.41 19 VAL A O 7
ATOM 10668 N N . GLU A 1 20 ? 19.881 30.030 -16.598 1.00 4.22 20 GLU A N 7
ATOM 10669 C CA . GLU A 1 20 ? 19.089 30.386 -15.426 1.00 62.04 20 GLU A CA 7
ATOM 10670 C C . GLU A 1 20 ? 17.763 31.018 -15.838 1.00 53.22 20 GLU A C 7
ATOM 10671 O O . GLU A 1 20 ? 17.520 32.206 -15.626 1.00 41.53 20 GLU A O 7
ATOM 10683 N N . PRO A 1 21 ? 16.883 30.206 -16.442 1.00 33.41 21 PRO A N 7
ATOM 10684 C CA . PRO A 1 21 ? 15.566 30.663 -16.896 1.00 61.55 21 PRO A CA 7
ATOM 10685 C C . PRO A 1 21 ? 14.629 30.976 -15.735 1.00 53.25 21 PRO A C 7
ATOM 10686 O O . PRO A 1 21 ? 13.708 31.782 -15.868 1.00 62.53 21 PRO A O 7
ATOM 10697 N N . GLY A 1 22 ? 14.870 30.335 -14.596 1.00 74.50 22 GLY A N 7
ATOM 10698 C CA . GLY A 1 22 ? 14.038 30.559 -13.428 1.00 42.20 22 GLY A CA 7
ATOM 10699 C C . GLY A 1 22 ? 14.310 31.898 -12.772 1.00 53.50 22 GLY A C 7
ATOM 10700 O O . GLY A 1 22 ? 13.589 32.310 -11.863 1.00 75.22 22 GLY A O 7
ATOM 10704 N N . SER A 1 23 ? 15.354 32.580 -13.232 1.00 50.21 23 SER A N 7
ATOM 10705 C CA . SER A 1 23 ? 15.723 33.879 -12.680 1.00 74.51 23 SER A CA 7
ATOM 10706 C C . SER A 1 23 ? 14.517 34.813 -12.637 1.00 61.32 23 SER A C 7
ATOM 10707 O O . SER A 1 23 ? 13.894 35.088 -13.662 1.00 2.13 23 SER A O 7
ATOM 10715 N N . GLY A 1 24 ? 14.194 35.297 -11.442 1.00 0.41 24 GLY A N 7
ATOM 10716 C CA . GLY A 1 24 ? 13.065 36.195 -11.286 1.00 54.21 24 GLY A CA 7
ATOM 10717 C C . GLY A 1 24 ? 12.161 35.797 -10.136 1.00 24.52 24 GLY A C 7
ATOM 10718 O O . GLY A 1 24 ? 10.954 36.031 -10.175 1.00 55.01 24 GLY A O 7
ATOM 10722 N N . VAL A 1 25 ? 12.747 35.190 -9.108 1.00 42.11 25 VAL A N 7
ATOM 10723 C CA . VAL A 1 25 ? 11.987 34.757 -7.942 1.00 3.14 25 VAL A CA 7
ATOM 10724 C C . VAL A 1 25 ? 12.835 34.827 -6.676 1.00 41.14 25 VAL A C 7
ATOM 10725 O O . VAL A 1 25 ? 14.064 34.805 -6.739 1.00 5.51 25 VAL A O 7
ATOM 10738 N N . ARG A 1 26 ? 12.170 34.911 -5.529 1.00 20.41 26 ARG A N 7
ATOM 10739 C CA . ARG A 1 26 ? 12.863 34.984 -4.248 1.00 55.41 26 ARG A CA 7
ATOM 10740 C C . ARG A 1 26 ? 12.406 33.864 -3.318 1.00 65.00 26 ARG A C 7
ATOM 10741 O O . ARG A 1 26 ? 11.408 33.999 -2.611 1.00 14.23 26 ARG A O 7
ATOM 10762 N N . ILE A 1 27 ? 13.144 32.759 -3.325 1.00 63.03 27 ILE A N 7
ATOM 10763 C CA . ILE A 1 27 ? 12.816 31.616 -2.482 1.00 52.23 27 ILE A CA 7
ATOM 10764 C C . ILE A 1 27 ? 13.265 31.847 -1.043 1.00 52.34 27 ILE A C 7
ATOM 10765 O O . ILE A 1 27 ? 14.302 32.463 -0.797 1.00 22.55 27 ILE A O 7
ATOM 10781 N N . VAL A 1 28 ? 12.477 31.348 -0.096 1.00 41.30 28 VAL A N 7
ATOM 10782 C CA . VAL A 1 28 ? 12.795 31.498 1.319 1.00 35.52 28 VAL A CA 7
ATOM 10783 C C . VAL A 1 28 ? 12.283 30.309 2.125 1.00 11.04 28 VAL A C 7
ATOM 10784 O O . VAL A 1 28 ? 11.134 30.293 2.567 1.00 72.23 28 VAL A O 7
ATOM 10797 N N . VAL A 1 29 ? 13.144 29.314 2.315 1.00 44.53 29 VAL A N 7
ATOM 10798 C CA . VAL A 1 29 ? 12.781 28.121 3.070 1.00 53.43 29 VAL A CA 7
ATOM 10799 C C . VAL A 1 29 ? 12.753 28.406 4.567 1.00 33.12 29 VAL A C 7
ATOM 10800 O O . VAL A 1 29 ? 13.798 28.508 5.209 1.00 73.33 29 VAL A O 7
ATOM 10813 N N . GLU A 1 30 ? 11.549 28.533 5.118 1.00 63.44 30 GLU A N 7
ATOM 10814 C CA . GLU A 1 30 ? 11.386 28.806 6.541 1.00 72.14 30 GLU A CA 7
ATOM 10815 C C . GLU A 1 30 ? 11.413 27.512 7.350 1.00 51.34 30 GLU A C 7
ATOM 10816 O O . GLU A 1 30 ? 10.498 26.693 7.262 1.00 52.21 30 GLU A O 7
ATOM 10828 N N . TYR A 1 31 ? 12.468 27.336 8.136 1.00 25.42 31 TYR A N 7
ATOM 10829 C CA . TYR A 1 31 ? 12.617 26.141 8.959 1.00 44.02 31 TYR A CA 7
ATOM 10830 C C . TYR A 1 31 ? 13.309 26.471 10.278 1.00 33.23 31 TYR A C 7
ATOM 10831 O O . TYR A 1 31 ? 13.960 27.508 10.410 1.00 73.32 31 TYR A O 7
ATOM 10849 N N . CYS A 1 32 ? 13.163 25.580 11.254 1.00 50.24 32 CYS A N 7
ATOM 10850 C CA . CYS A 1 32 ? 13.772 25.774 12.564 1.00 63.21 32 CYS A CA 7
ATOM 10851 C C . CYS A 1 32 ? 15.277 25.526 12.506 1.00 31.21 32 CYS A C 7
ATOM 10852 O O . CYS A 1 32 ? 15.725 24.381 12.447 1.00 50.44 32 CYS A O 7
ATOM 10859 N N . GLU A 1 33 ? 16.050 26.607 12.524 1.00 24.23 33 GLU A N 7
ATOM 10860 C CA . GLU A 1 33 ? 17.504 26.506 12.473 1.00 22.04 33 GLU A CA 7
ATOM 10861 C C . GLU A 1 33 ? 18.025 25.593 13.579 1.00 23.15 33 GLU A C 7
ATOM 10862 O O . GLU A 1 33 ? 18.631 24.552 13.326 1.00 62.34 33 GLU A O 7
ATOM 10874 N N . PRO A 1 34 ? 17.785 25.992 14.837 1.00 21.44 34 PRO A N 7
ATOM 10875 C CA . PRO A 1 34 ? 18.221 25.224 16.008 1.00 43.41 34 PRO A CA 7
ATOM 10876 C C . PRO A 1 34 ? 17.446 23.921 16.169 1.00 52.32 34 PRO A C 7
ATOM 10877 O O . PRO A 1 34 ? 16.796 23.696 17.190 1.00 30.41 34 PRO A O 7
ATOM 10888 N N . CYS A 1 35 ? 17.519 23.066 15.155 1.00 75.15 35 CYS A N 7
ATOM 10889 C CA . CYS A 1 35 ? 16.824 21.785 15.183 1.00 74.42 35 CYS A CA 7
ATOM 10890 C C . CYS A 1 35 ? 17.599 20.728 14.401 1.00 32.01 35 CYS A C 7
ATOM 10891 O O . CYS A 1 35 ? 17.788 19.607 14.871 1.00 35.13 35 CYS A O 7
ATOM 10898 N N . GLY A 1 36 ? 18.046 21.095 13.204 1.00 62.11 36 GLY A N 7
ATOM 10899 C CA . GLY A 1 36 ? 18.796 20.168 12.376 1.00 13.20 36 GLY A CA 7
ATOM 10900 C C . GLY A 1 36 ? 18.079 19.837 11.082 1.00 63.10 36 GLY A C 7
ATOM 10901 O O . GLY A 1 36 ? 18.439 18.883 10.392 1.00 73.05 36 GLY A O 7
ATOM 10905 N N . PHE A 1 37 ? 17.061 20.625 10.752 1.00 5.24 37 PHE A N 7
ATOM 10906 C CA . PHE A 1 37 ? 16.291 20.409 9.534 1.00 55.04 37 PHE A CA 7
ATOM 10907 C C . PHE A 1 37 ? 17.044 20.932 8.314 1.00 73.32 37 PHE A C 7
ATOM 10908 O O . PHE A 1 37 ? 16.582 20.795 7.182 1.00 52.05 37 PHE A O 7
ATOM 10925 N N . GLU A 1 38 ? 18.206 21.531 8.555 1.00 35.01 38 GLU A N 7
ATOM 10926 C CA . GLU A 1 38 ? 19.022 22.075 7.476 1.00 11.44 38 GLU A CA 7
ATOM 10927 C C . GLU A 1 38 ? 19.649 20.956 6.650 1.00 35.01 38 GLU A C 7
ATOM 10928 O O . GLU A 1 38 ? 19.986 21.147 5.482 1.00 23.33 38 GLU A O 7
ATOM 10940 N N . ALA A 1 39 ? 19.801 19.788 7.266 1.00 51.21 39 ALA A N 7
ATOM 10941 C CA . ALA A 1 39 ? 20.385 18.638 6.588 1.00 21.41 39 ALA A CA 7
ATOM 10942 C C . ALA A 1 39 ? 19.642 18.328 5.293 1.00 61.20 39 ALA A C 7
ATOM 10943 O O . ALA A 1 39 ? 20.256 18.133 4.243 1.00 2.04 39 ALA A O 7
ATOM 10950 N N . THR A 1 40 ? 18.316 18.283 5.373 1.00 32.32 40 THR A N 7
ATOM 10951 C CA . THR A 1 40 ? 17.489 17.995 4.208 1.00 20.41 40 THR A CA 7
ATOM 10952 C C . THR A 1 40 ? 17.455 19.181 3.251 1.00 34.14 40 THR A C 7
ATOM 10953 O O . THR A 1 40 ? 17.115 19.034 2.077 1.00 11.11 40 THR A O 7
ATOM 10964 N N . TYR A 1 41 ? 17.809 20.356 3.760 1.00 32.43 41 TYR A N 7
ATOM 10965 C CA . TYR A 1 41 ? 17.817 21.568 2.951 1.00 53.24 41 TYR A CA 7
ATOM 10966 C C . TYR A 1 41 ? 19.164 21.753 2.260 1.00 44.40 41 TYR A C 7
ATOM 10967 O O . TYR A 1 41 ? 19.284 22.517 1.301 1.00 64.12 41 TYR A O 7
ATOM 10985 N N . LEU A 1 42 ? 20.176 21.049 2.754 1.00 64.21 42 LEU A N 7
ATOM 10986 C CA . LEU A 1 42 ? 21.517 21.133 2.185 1.00 2.32 42 LEU A CA 7
ATOM 10987 C C . LEU A 1 42 ? 21.886 19.840 1.466 1.00 22.31 42 LEU A C 7
ATOM 10988 O O . LEU A 1 42 ? 23.017 19.674 1.009 1.00 35.32 42 LEU A O 7
ATOM 11004 N N . GLU A 1 43 ? 20.924 18.928 1.368 1.00 32.21 43 GLU A N 7
ATOM 11005 C CA . GLU A 1 43 ? 21.148 17.650 0.703 1.00 63.21 43 GLU A CA 7
ATOM 11006 C C . GLU A 1 43 ? 20.450 17.612 -0.654 1.00 2.45 43 GLU A C 7
ATOM 11007 O O . GLU A 1 43 ? 20.863 16.884 -1.557 1.00 51.22 43 GLU A O 7
ATOM 11019 N N . LEU A 1 44 ? 19.390 18.402 -0.788 1.00 62.44 44 LEU A N 7
ATOM 11020 C CA . LEU A 1 44 ? 18.633 18.460 -2.034 1.00 60.51 44 LEU A CA 7
ATOM 11021 C C . LEU A 1 44 ? 18.877 19.779 -2.759 1.00 4.10 44 LEU A C 7
ATOM 11022 O O . LEU A 1 44 ? 18.920 19.825 -3.988 1.00 25.20 44 LEU A O 7
ATOM 11038 N N . ALA A 1 45 ? 19.039 20.850 -1.989 1.00 11.30 45 ALA A N 7
ATOM 11039 C CA . ALA A 1 45 ? 19.283 22.170 -2.558 1.00 25.15 45 ALA A CA 7
ATOM 11040 C C . ALA A 1 45 ? 20.671 22.248 -3.186 1.00 55.42 45 ALA A C 7
ATOM 11041 O O . ALA A 1 45 ? 20.945 23.131 -3.999 1.00 1.21 45 ALA A O 7
ATOM 11048 N N . SER A 1 46 ? 21.542 21.320 -2.804 1.00 73.13 46 SER A N 7
ATOM 11049 C CA . SER A 1 46 ? 22.902 21.287 -3.328 1.00 4.14 46 SER A CA 7
ATOM 11050 C C . SER A 1 46 ? 22.898 21.087 -4.840 1.00 40.31 46 SER A C 7
ATOM 11051 O O . SER A 1 46 ? 23.889 21.361 -5.516 1.00 62.01 46 SER A O 7
ATOM 11059 N N . ALA A 1 47 ? 21.775 20.608 -5.364 1.00 73.01 47 ALA A N 7
ATOM 11060 C CA . ALA A 1 47 ? 21.639 20.373 -6.796 1.00 62.02 47 ALA A CA 7
ATOM 11061 C C . ALA A 1 47 ? 20.524 21.227 -7.390 1.00 0.24 47 ALA A C 7
ATOM 11062 O O . ALA A 1 47 ? 20.577 21.611 -8.558 1.00 71.43 47 ALA A O 7
ATOM 11069 N N . VAL A 1 48 ? 19.514 21.522 -6.577 1.00 21.31 48 VAL A N 7
ATOM 11070 C CA . VAL A 1 48 ? 18.386 22.331 -7.022 1.00 10.23 48 VAL A CA 7
ATOM 11071 C C . VAL A 1 48 ? 18.787 23.794 -7.179 1.00 30.41 48 VAL A C 7
ATOM 11072 O O . VAL A 1 48 ? 18.485 24.427 -8.191 1.00 34.24 48 VAL A O 7
ATOM 11085 N N . LYS A 1 49 ? 19.471 24.325 -6.171 1.00 54.43 49 LYS A N 7
ATOM 11086 C CA . LYS A 1 49 ? 19.916 25.714 -6.197 1.00 30.44 49 LYS A CA 7
ATOM 11087 C C . LYS A 1 49 ? 20.738 25.999 -7.450 1.00 34.43 49 LYS A C 7
ATOM 11088 O O . LYS A 1 49 ? 20.772 27.128 -7.936 1.00 53.31 49 LYS A O 7
ATOM 11107 N N . GLU A 1 50 ? 21.396 24.967 -7.967 1.00 64.55 50 GLU A N 7
ATOM 11108 C CA . GLU A 1 50 ? 22.217 25.108 -9.165 1.00 32.23 50 GLU A CA 7
ATOM 11109 C C . GLU A 1 50 ? 21.345 25.297 -10.403 1.00 12.14 50 GLU A C 7
ATOM 11110 O O . GLU A 1 50 ? 21.796 25.831 -11.416 1.00 30.34 50 GLU A O 7
ATOM 11122 N N . GLN A 1 51 ? 20.095 24.855 -10.312 1.00 14.33 51 GLN A N 7
ATOM 11123 C CA . GLN A 1 51 ? 19.160 24.975 -11.424 1.00 71.14 51 GLN A CA 7
ATOM 11124 C C . GLN A 1 51 ? 18.950 26.437 -11.804 1.00 34.10 51 GLN A C 7
ATOM 11125 O O . GLN A 1 51 ? 19.032 26.802 -12.977 1.00 3.32 51 GLN A O 7
ATOM 11139 N N . TYR A 1 52 ? 18.677 27.269 -10.805 1.00 31.21 52 TYR A N 7
ATOM 11140 C CA . TYR A 1 52 ? 18.452 28.691 -11.034 1.00 73.04 52 TYR A CA 7
ATOM 11141 C C . TYR A 1 52 ? 19.401 29.536 -10.190 1.00 52.02 52 TYR A C 7
ATOM 11142 O O . TYR A 1 52 ? 19.038 30.057 -9.135 1.00 51.25 52 TYR A O 7
ATOM 11160 N N . PRO A 1 53 ? 20.648 29.676 -10.665 1.00 15.11 53 PRO A N 7
ATOM 11161 C CA . PRO A 1 53 ? 21.675 30.458 -9.971 1.00 65.32 53 PRO A CA 7
ATOM 11162 C C . PRO A 1 53 ? 21.388 31.955 -10.008 1.00 23.14 53 PRO A C 7
ATOM 11163 O O . PRO A 1 53 ? 22.082 32.745 -9.369 1.00 15.51 53 PRO A O 7
ATOM 11174 N N . GLY A 1 54 ? 20.361 32.338 -10.759 1.00 74.24 54 GLY A N 7
ATOM 11175 C CA . GLY A 1 54 ? 20.000 33.740 -10.864 1.00 60.45 54 GLY A CA 7
ATOM 11176 C C . GLY A 1 54 ? 19.056 34.180 -9.763 1.00 23.41 54 GLY A C 7
ATOM 11177 O O . GLY A 1 54 ? 19.134 35.312 -9.286 1.00 54.31 54 GLY A O 7
ATOM 11181 N N . ILE A 1 55 ? 18.162 33.283 -9.359 1.00 4.41 55 ILE A N 7
ATOM 11182 C CA . ILE A 1 55 ? 17.200 33.586 -8.307 1.00 54.12 55 ILE A CA 7
ATOM 11183 C C . ILE A 1 55 ? 17.904 33.969 -7.010 1.00 43.54 55 ILE A C 7
ATOM 11184 O O . ILE A 1 55 ? 19.124 34.132 -6.980 1.00 54.24 55 ILE A O 7
ATOM 11200 N N . GLU A 1 56 ? 17.128 34.110 -5.941 1.00 11.34 56 GLU A N 7
ATOM 11201 C CA . GLU A 1 56 ? 17.679 34.474 -4.640 1.00 71.42 56 GLU A CA 7
ATOM 11202 C C . GLU A 1 56 ? 17.050 33.636 -3.530 1.00 5.20 56 GLU A C 7
ATOM 11203 O O . GLU A 1 56 ? 15.896 33.846 -3.158 1.00 14.21 56 GLU A O 7
ATOM 11215 N N . ILE A 1 57 ? 17.819 32.687 -3.006 1.00 53.11 57 ILE A N 7
ATOM 11216 C CA . ILE A 1 57 ? 17.338 31.819 -1.939 1.00 21.43 57 ILE A CA 7
ATOM 11217 C C . ILE A 1 57 ? 18.074 32.095 -0.632 1.00 31.21 57 ILE A C 7
ATOM 11218 O O . ILE A 1 57 ? 19.278 32.348 -0.628 1.00 51.44 57 ILE A O 7
ATOM 11234 N N . GLU A 1 58 ? 17.341 32.042 0.476 1.00 23.11 58 GLU A N 7
ATOM 11235 C CA . GLU A 1 58 ? 17.926 32.286 1.790 1.00 75.53 58 GLU A CA 7
ATOM 11236 C C . GLU A 1 58 ? 17.183 31.503 2.869 1.00 13.41 58 GLU A C 7
ATOM 11237 O O . GLU A 1 58 ? 16.089 30.990 2.636 1.00 34.55 58 GLU A O 7
ATOM 11249 N N . SER A 1 59 ? 17.786 31.417 4.050 1.00 1.54 59 SER A N 7
ATOM 11250 C CA . SER A 1 59 ? 17.185 30.695 5.165 1.00 31.30 59 SER A CA 7
ATOM 11251 C C . SER A 1 59 ? 16.541 31.661 6.155 1.00 24.31 59 SER A C 7
ATOM 11252 O O . SER A 1 59 ? 17.150 32.653 6.555 1.00 13.51 59 SER A O 7
ATOM 11260 N N . ARG A 1 60 ? 15.307 31.362 6.546 1.00 12.20 60 ARG A N 7
ATOM 11261 C CA . ARG A 1 60 ? 14.579 32.204 7.488 1.00 21.11 60 ARG A CA 7
ATOM 11262 C C . ARG A 1 60 ? 14.015 31.372 8.636 1.00 13.54 60 ARG A C 7
ATOM 11263 O O . ARG A 1 60 ? 13.648 30.211 8.454 1.00 23.44 60 ARG A O 7
ATOM 11284 N N . LEU A 1 61 ? 13.948 31.974 9.819 1.00 41.53 61 LEU A N 7
ATOM 11285 C CA . LEU A 1 61 ? 13.429 31.290 10.998 1.00 72.04 61 LEU A CA 7
ATOM 11286 C C . LEU A 1 61 ? 11.906 31.209 10.954 1.00 42.31 61 LEU A C 7
ATOM 11287 O O . LEU A 1 61 ? 11.246 32.061 10.361 1.00 10.42 61 LEU A O 7
ATOM 11303 N N . GLY A 1 62 ? 11.355 30.179 11.588 1.00 33.21 62 GLY A N 7
ATOM 11304 C CA . GLY A 1 62 ? 9.914 30.007 11.611 1.00 11.03 62 GLY A CA 7
ATOM 11305 C C . GLY A 1 62 ? 9.371 29.854 13.018 1.00 13.31 62 GLY A C 7
ATOM 11306 O O . GLY A 1 62 ? 8.334 30.424 13.356 1.00 1.21 62 GLY A O 7
ATOM 11310 N N . GLY A 1 63 ? 10.072 29.081 13.841 1.00 22.32 63 GLY A N 7
ATOM 11311 C CA . GLY A 1 63 ? 9.638 28.867 15.209 1.00 14.02 63 GLY A CA 7
ATOM 11312 C C . GLY A 1 63 ? 10.220 27.604 15.812 1.00 4.32 63 GLY A C 7
ATOM 11313 O O . GLY A 1 63 ? 11.075 27.666 16.697 1.00 15.03 63 GLY A O 7
ATOM 11317 N N . THR A 1 64 ? 9.757 26.453 15.334 1.00 43.50 64 THR A N 7
ATOM 11318 C CA . THR A 1 64 ? 10.236 25.171 15.833 1.00 34.43 64 THR A CA 7
ATOM 11319 C C . THR A 1 64 ? 9.583 24.012 15.087 1.00 45.41 64 THR A C 7
ATOM 11320 O O . THR A 1 64 ? 8.406 24.071 14.737 1.00 54.43 64 THR A O 7
ATOM 11331 N N . GLY A 1 65 ? 10.358 22.958 14.847 1.00 55.23 65 GLY A N 7
ATOM 11332 C CA . GLY A 1 65 ? 9.837 21.800 14.143 1.00 11.54 65 GLY A CA 7
ATOM 11333 C C . GLY A 1 65 ? 8.953 22.182 12.972 1.00 4.44 65 GLY A C 7
ATOM 11334 O O . GLY A 1 65 ? 7.913 21.566 12.744 1.00 64.41 65 GLY A O 7
ATOM 11338 N N . ALA A 1 66 ? 9.367 23.204 12.229 1.00 22.44 66 ALA A N 7
ATOM 11339 C CA . ALA A 1 66 ? 8.606 23.667 11.076 1.00 61.33 66 ALA A CA 7
ATOM 11340 C C . ALA A 1 66 ? 9.467 23.675 9.817 1.00 22.22 66 ALA A C 7
ATOM 11341 O O . ALA A 1 66 ? 10.696 23.661 9.894 1.00 40.34 66 ALA A O 7
ATOM 11348 N N . PHE A 1 67 ? 8.815 23.696 8.660 1.00 51.14 67 PHE A N 7
ATOM 11349 C CA . PHE A 1 67 ? 9.521 23.704 7.384 1.00 5.20 67 PHE A CA 7
ATOM 11350 C C . PHE A 1 67 ? 8.659 24.325 6.289 1.00 62.54 67 PHE A C 7
ATOM 11351 O O . PHE A 1 67 ? 8.520 23.764 5.202 1.00 21.43 67 PHE A O 7
ATOM 11368 N N . GLU A 1 68 ? 8.082 25.485 6.584 1.00 43.31 68 GLU A N 7
ATOM 11369 C CA . GLU A 1 68 ? 7.232 26.181 5.625 1.00 44.02 68 GLU A CA 7
ATOM 11370 C C . GLU A 1 68 ? 8.065 26.781 4.495 1.00 32.12 68 GLU A C 7
ATOM 11371 O O . GLU A 1 68 ? 8.959 27.593 4.733 1.00 1.21 68 GLU A O 7
ATOM 11383 N N . ILE A 1 69 ? 7.764 26.374 3.266 1.00 2.25 69 ILE A N 7
ATOM 11384 C CA . ILE A 1 69 ? 8.484 26.871 2.100 1.00 13.34 69 ILE A CA 7
ATOM 11385 C C . ILE A 1 69 ? 7.821 28.125 1.539 1.00 23.00 69 ILE A C 7
ATOM 11386 O O . ILE A 1 69 ? 6.596 28.210 1.464 1.00 1.42 69 ILE A O 7
ATOM 11402 N N . GLU A 1 70 ? 8.641 29.094 1.144 1.00 12.53 70 GLU A N 7
ATOM 11403 C CA . GLU A 1 70 ? 8.133 30.343 0.588 1.00 5.44 70 GLU A CA 7
ATOM 11404 C C . GLU A 1 70 ? 8.778 30.639 -0.763 1.00 32.10 70 GLU A C 7
ATOM 11405 O O . GLU A 1 70 ? 9.916 31.104 -0.831 1.00 52.42 70 GLU A O 7
ATOM 11417 N N . ILE A 1 71 ? 8.042 30.364 -1.835 1.00 3.50 71 ILE A N 7
ATOM 11418 C CA . ILE A 1 71 ? 8.541 30.601 -3.184 1.00 2.10 71 ILE A CA 7
ATOM 11419 C C . ILE A 1 71 ? 8.676 32.094 -3.467 1.00 34.55 71 ILE A C 7
ATOM 11420 O O . ILE A 1 71 ? 9.481 32.508 -4.299 1.00 72.32 71 ILE A O 7
ATOM 11436 N N . ASN A 1 72 ? 7.882 32.897 -2.765 1.00 70.24 72 ASN A N 7
ATOM 11437 C CA . ASN A 1 72 ? 7.913 34.344 -2.940 1.00 1.42 72 ASN A CA 7
ATOM 11438 C C . ASN A 1 72 ? 7.827 35.056 -1.593 1.00 53.53 72 ASN A C 7
ATOM 11439 O O . ASN A 1 72 ? 7.254 36.140 -1.488 1.00 12.02 72 ASN A O 7
ATOM 11450 N N . GLY A 1 73 ? 8.401 34.439 -0.565 1.00 61.13 73 GLY A N 7
ATOM 11451 C CA . GLY A 1 73 ? 8.378 35.028 0.761 1.00 44.02 73 GLY A CA 7
ATOM 11452 C C . GLY A 1 73 ? 7.128 34.662 1.536 1.00 4.34 73 GLY A C 7
ATOM 11453 O O . GLY A 1 73 ? 7.016 34.968 2.723 1.00 30.32 73 GLY A O 7
ATOM 11457 N N . GLN A 1 74 ? 6.187 34.008 0.864 1.00 11.20 74 GLN A N 7
ATOM 11458 C CA . GLN A 1 74 ? 4.938 33.603 1.498 1.00 11.21 74 GLN A CA 7
ATOM 11459 C C . GLN A 1 74 ? 4.753 32.091 1.421 1.00 44.32 74 GLN A C 7
ATOM 11460 O O . GLN A 1 74 ? 5.212 31.447 0.476 1.00 34.24 74 GLN A O 7
ATOM 11474 N N . LEU A 1 75 ? 4.080 31.531 2.419 1.00 24.35 75 LEU A N 7
ATOM 11475 C CA . LEU A 1 75 ? 3.835 30.093 2.465 1.00 2.31 75 LEU A CA 7
ATOM 11476 C C . LEU A 1 75 ? 2.948 29.655 1.304 1.00 2.12 75 LEU A C 7
ATOM 11477 O O . LEU A 1 75 ? 1.826 30.137 1.150 1.00 12.13 75 LEU A O 7
ATOM 11493 N N . VAL A 1 76 ? 3.458 28.736 0.490 1.00 4.33 76 VAL A N 7
ATOM 11494 C CA . VAL A 1 76 ? 2.712 28.230 -0.655 1.00 34.00 76 VAL A CA 7
ATOM 11495 C C . VAL A 1 76 ? 2.467 26.730 -0.532 1.00 44.13 76 VAL A C 7
ATOM 11496 O O . VAL A 1 76 ? 1.562 26.184 -1.163 1.00 62.13 76 VAL A O 7
ATOM 11509 N N . PHE A 1 77 ? 3.281 26.069 0.285 1.00 74.24 77 PHE A N 7
ATOM 11510 C CA . PHE A 1 77 ? 3.154 24.631 0.490 1.00 34.33 77 PHE A CA 7
ATOM 11511 C C . PHE A 1 77 ? 3.762 24.217 1.827 1.00 34.22 77 PHE A C 7
ATOM 11512 O O . PHE A 1 77 ? 4.923 23.814 1.895 1.00 33.21 77 PHE A O 7
ATOM 11529 N N . SER A 1 78 ? 2.968 24.320 2.889 1.00 62.03 78 SER A N 7
ATOM 11530 C CA . SER A 1 78 ? 3.428 23.961 4.225 1.00 65.01 78 SER A CA 7
ATOM 11531 C C . SER A 1 78 ? 3.878 22.504 4.271 1.00 30.24 78 SER A C 7
ATOM 11532 O O . SER A 1 78 ? 3.245 21.627 3.682 1.00 3.12 78 SER A O 7
ATOM 11540 N N . LYS A 1 79 ? 4.976 22.252 4.976 1.00 12.13 79 LYS A N 7
ATOM 11541 C CA . LYS A 1 79 ? 5.512 20.902 5.103 1.00 51.14 79 LYS A CA 7
ATOM 11542 C C . LYS A 1 79 ? 4.862 20.165 6.269 1.00 12.44 79 LYS A C 7
ATOM 11543 O O . LYS A 1 79 ? 4.826 18.934 6.297 1.00 11.52 79 LYS A O 7
ATOM 11562 N N . LEU A 1 80 ? 4.348 20.925 7.230 1.00 10.42 80 LEU A N 7
ATOM 11563 C CA . LEU A 1 80 ? 3.697 20.344 8.399 1.00 1.54 80 LEU A CA 7
ATOM 11564 C C . LEU A 1 80 ? 2.249 19.977 8.090 1.00 3.24 80 LEU A C 7
ATOM 11565 O O . LEU A 1 80 ? 1.699 19.043 8.672 1.00 72.12 80 LEU A O 7
ATOM 11581 N N . GLU A 1 81 ? 1.640 20.718 7.170 1.00 33.11 81 GLU A N 7
ATOM 11582 C CA . GLU A 1 81 ? 0.256 20.468 6.783 1.00 0.43 81 GLU A CA 7
ATOM 11583 C C . GLU A 1 81 ? 0.185 19.479 5.624 1.00 62.12 81 GLU A C 7
ATOM 11584 O O . GLU A 1 81 ? -0.482 18.449 5.713 1.00 42.12 81 GLU A O 7
ATOM 11596 N N . ASN A 1 82 ? 0.878 19.800 4.536 1.00 0.50 82 ASN A N 7
ATOM 11597 C CA . ASN A 1 82 ? 0.893 18.941 3.358 1.00 43.12 82 ASN A CA 7
ATOM 11598 C C . ASN A 1 82 ? 1.334 17.527 3.722 1.00 70.41 82 ASN A C 7
ATOM 11599 O O . ASN A 1 82 ? 0.767 16.546 3.243 1.00 71.34 82 ASN A O 7
ATOM 11610 N N . GLY A 1 83 ? 2.350 17.430 4.574 1.00 30.13 83 GLY A N 7
ATOM 11611 C CA . GLY A 1 83 ? 2.849 16.132 4.989 1.00 64.11 83 GLY A CA 7
ATOM 11612 C C . GLY A 1 83 ? 4.193 15.803 4.369 1.00 21.23 83 GLY A C 7
ATOM 11613 O O . GLY A 1 83 ? 4.741 14.724 4.594 1.00 52.40 83 GLY A O 7
ATOM 11617 N N . GLY A 1 84 ? 4.726 16.735 3.585 1.00 72.02 84 GLY A N 7
ATOM 11618 C CA . GLY A 1 84 ? 6.008 16.519 2.941 1.00 24.33 84 GLY A CA 7
ATOM 11619 C C . GLY A 1 84 ? 5.868 15.938 1.548 1.00 13.12 84 GLY A C 7
ATOM 11620 O O . GLY A 1 84 ? 4.972 16.322 0.795 1.00 21.35 84 GLY A O 7
ATOM 11624 N N . PHE A 1 85 ? 6.755 15.011 1.203 1.00 43.54 85 PHE A N 7
ATOM 11625 C CA . PHE A 1 85 ? 6.728 14.379 -0.111 1.00 32.31 85 PHE A CA 7
ATOM 11626 C C . PHE A 1 85 ? 6.993 15.401 -1.213 1.00 32.44 85 PHE A C 7
ATOM 11627 O O . PHE A 1 85 ? 6.157 15.643 -2.083 1.00 52.52 85 PHE A O 7
ATOM 11644 N N . PRO A 1 86 ? 8.185 16.015 -1.175 1.00 15.02 86 PRO A N 7
ATOM 11645 C CA . PRO A 1 86 ? 8.588 17.021 -2.162 1.00 23.22 86 PRO A CA 7
ATOM 11646 C C . PRO A 1 86 ? 8.835 16.415 -3.539 1.00 74.13 86 PRO A C 7
ATOM 11647 O O . PRO A 1 86 ? 8.833 15.194 -3.701 1.00 13.24 86 PRO A O 7
ATOM 11658 N N . TYR A 1 87 ? 9.047 17.275 -4.529 1.00 72.22 87 TYR A N 7
ATOM 11659 C CA . TYR A 1 87 ? 9.293 16.824 -5.894 1.00 31.22 87 TYR A CA 7
ATOM 11660 C C . TYR A 1 87 ? 10.250 17.768 -6.615 1.00 70.33 87 TYR A C 7
ATOM 11661 O O . TYR A 1 87 ? 10.075 18.985 -6.588 1.00 4.40 87 TYR A O 7
ATOM 11679 N N . GLU A 1 88 ? 11.261 17.195 -7.261 1.00 23.04 88 GLU A N 7
ATOM 11680 C CA . GLU A 1 88 ? 12.247 17.985 -7.990 1.00 33.24 88 GLU A CA 7
ATOM 11681 C C . GLU A 1 88 ? 11.566 18.918 -8.987 1.00 60.20 88 GLU A C 7
ATOM 11682 O O . GLU A 1 88 ? 12.107 19.964 -9.346 1.00 65.41 88 GLU A O 7
ATOM 11694 N N . LYS A 1 89 ? 10.375 18.531 -9.432 1.00 1.42 89 LYS A N 7
ATOM 11695 C CA . LYS A 1 89 ? 9.618 19.332 -10.387 1.00 61.52 89 LYS A CA 7
ATOM 11696 C C . LYS A 1 89 ? 8.740 20.350 -9.668 1.00 52.52 89 LYS A C 7
ATOM 11697 O O . LYS A 1 89 ? 8.439 21.415 -10.208 1.00 52.21 89 LYS A O 7
ATOM 11716 N N . ASP A 1 90 ? 8.333 20.018 -8.448 1.00 62.21 90 ASP A N 7
ATOM 11717 C CA . ASP A 1 90 ? 7.491 20.905 -7.654 1.00 45.41 90 ASP A CA 7
ATOM 11718 C C . ASP A 1 90 ? 8.306 22.064 -7.087 1.00 62.13 90 ASP A C 7
ATOM 11719 O O . ASP A 1 90 ? 7.751 23.075 -6.657 1.00 13.52 90 ASP A O 7
ATOM 11728 N N . LEU A 1 91 ? 9.626 21.909 -7.089 1.00 54.12 91 LEU A N 7
ATOM 11729 C CA . LEU A 1 91 ? 10.518 22.942 -6.574 1.00 52.02 91 LEU A CA 7
ATOM 11730 C C . LEU A 1 91 ? 11.024 23.836 -7.702 1.00 12.23 91 LEU A C 7
ATOM 11731 O O . LEU A 1 91 ? 11.500 24.946 -7.461 1.00 24.34 91 LEU A O 7
ATOM 11747 N N . ILE A 1 92 ? 10.915 23.347 -8.932 1.00 72.31 92 ILE A N 7
ATOM 11748 C CA . ILE A 1 92 ? 11.358 24.103 -10.097 1.00 2.14 92 ILE A CA 7
ATOM 11749 C C . ILE A 1 92 ? 10.174 24.709 -10.842 1.00 10.32 92 ILE A C 7
ATOM 11750 O O . ILE A 1 92 ? 10.294 25.764 -11.463 1.00 41.44 92 ILE A O 7
ATOM 11766 N N . GLU A 1 93 ? 9.030 24.035 -10.773 1.00 3.11 93 GLU A N 7
ATOM 11767 C CA . GLU A 1 93 ? 7.824 24.509 -11.441 1.00 33.33 93 GLU A CA 7
ATOM 11768 C C . GLU A 1 93 ? 7.247 25.726 -10.723 1.00 73.32 93 GLU A C 7
ATOM 11769 O O . GLU A 1 93 ? 6.471 26.488 -11.298 1.00 40.54 93 GLU A O 7
ATOM 11781 N N . ALA A 1 94 ? 7.631 25.900 -9.463 1.00 62.50 94 ALA A N 7
ATOM 11782 C CA . ALA A 1 94 ? 7.154 27.023 -8.667 1.00 0.41 94 ALA A CA 7
ATOM 11783 C C . ALA A 1 94 ? 7.713 28.343 -9.189 1.00 71.41 94 ALA A C 7
ATOM 11784 O O . ALA A 1 94 ? 6.961 29.223 -9.610 1.00 23.51 94 ALA A O 7
ATOM 11791 N N . ILE A 1 95 ? 9.035 28.473 -9.158 1.00 52.24 95 ILE A N 7
ATOM 11792 C CA . ILE A 1 95 ? 9.693 29.685 -9.629 1.00 43.42 95 ILE A CA 7
ATOM 11793 C C . ILE A 1 95 ? 9.341 29.972 -11.085 1.00 11.42 95 ILE A C 7
ATOM 11794 O O . ILE A 1 95 ? 9.340 31.125 -11.518 1.00 65.34 95 ILE A O 7
ATOM 11810 N N . ARG A 1 96 ? 9.040 28.917 -11.834 1.00 72.02 96 ARG A N 7
ATOM 11811 C CA . ARG A 1 96 ? 8.685 29.055 -13.241 1.00 53.44 96 ARG A CA 7
ATOM 11812 C C . ARG A 1 96 ? 7.351 29.781 -13.397 1.00 23.12 96 ARG A C 7
ATOM 11813 O O . ARG A 1 96 ? 7.177 30.592 -14.306 1.00 1.40 96 ARG A O 7
ATOM 11834 N N . ARG A 1 97 ? 6.413 29.482 -12.504 1.00 4.13 97 ARG A N 7
ATOM 11835 C CA . ARG A 1 97 ? 5.095 30.104 -12.543 1.00 5.23 97 ARG A CA 7
ATOM 11836 C C . ARG A 1 97 ? 5.061 31.360 -11.677 1.00 45.52 97 ARG A C 7
ATOM 11837 O O . ARG A 1 97 ? 4.140 32.170 -11.777 1.00 1.01 97 ARG A O 7
ATOM 11858 N N . ALA A 1 98 ? 6.072 31.515 -10.828 1.00 50.30 98 ALA A N 7
ATOM 11859 C CA . ALA A 1 98 ? 6.158 32.673 -9.946 1.00 65.24 98 ALA A CA 7
ATOM 11860 C C . ALA A 1 98 ? 6.922 33.813 -10.611 1.00 53.42 98 ALA A C 7
ATOM 11861 O O . ALA A 1 98 ? 6.638 34.987 -10.370 1.00 74.41 98 ALA A O 7
ATOM 11868 N N . SER A 1 99 ? 7.892 33.461 -11.448 1.00 41.14 99 SER A N 7
ATOM 11869 C CA . SER A 1 99 ? 8.700 34.456 -12.145 1.00 34.13 99 SER A CA 7
ATOM 11870 C C . SER A 1 99 ? 7.885 35.155 -13.229 1.00 32.40 99 SER A C 7
ATOM 11871 O O . SER A 1 99 ? 8.296 36.183 -13.764 1.00 2.34 99 SER A O 7
ATOM 11879 N N . ASN A 1 100 ? 6.726 34.587 -13.548 1.00 22.11 100 ASN A N 7
ATOM 11880 C CA . ASN A 1 100 ? 5.853 35.154 -14.569 1.00 14.02 100 ASN A CA 7
ATOM 11881 C C . ASN A 1 100 ? 5.056 36.329 -14.011 1.00 53.40 100 ASN A C 7
ATOM 11882 O O . ASN A 1 100 ? 4.629 37.212 -14.754 1.00 73.12 100 ASN A O 7
ATOM 11893 N N . GLY A 1 101 ? 4.860 36.334 -12.696 1.00 33.21 101 GLY A N 7
ATOM 11894 C CA . GLY A 1 101 ? 4.115 37.405 -12.060 1.00 42.24 101 GLY A CA 7
ATOM 11895 C C . GLY A 1 101 ? 2.616 37.229 -12.196 1.00 52.33 101 GLY A C 7
ATOM 11896 O O . GLY A 1 101 ? 1.867 38.206 -12.189 1.00 63.21 101 GLY A O 7
ATOM 11900 N N . GLU A 1 102 ? 2.177 35.981 -12.322 1.00 70.32 102 GLU A N 7
ATOM 11901 C CA . GLU A 1 102 ? 0.757 35.681 -12.463 1.00 52.51 102 GLU A CA 7
ATOM 11902 C C . GLU A 1 102 ? 0.374 34.457 -11.636 1.00 40.42 102 GLU A C 7
ATOM 11903 O O . GLU A 1 102 ? 1.235 33.776 -11.078 1.00 11.31 102 GLU A O 7
ATOM 11915 N N . THR A 1 103 ? -0.925 34.184 -11.561 1.00 62.43 103 THR A N 7
ATOM 11916 C CA . THR A 1 103 ? -1.423 33.044 -10.802 1.00 31.21 103 THR A CA 7
ATOM 11917 C C . THR A 1 103 ? -0.705 31.760 -11.202 1.00 50.13 103 THR A C 7
ATOM 11918 O O . THR A 1 103 ? -0.255 31.617 -12.340 1.00 2.41 103 THR A O 7
ATOM 11929 N N . LEU A 1 104 ? -0.602 30.828 -10.262 1.00 25.32 104 LEU A N 7
ATOM 11930 C CA . LEU A 1 104 ? 0.062 29.554 -10.517 1.00 71.20 104 LEU A CA 7
ATOM 11931 C C . LEU A 1 104 ? -0.915 28.392 -10.369 1.00 72.21 104 LEU A C 7
ATOM 11932 O O . LEU A 1 104 ? -2.044 28.572 -9.913 1.00 43.31 104 LEU A O 7
ATOM 11948 N N . GLU A 1 105 ? -0.472 27.200 -10.756 1.00 21.43 105 GLU A N 7
ATOM 11949 C CA . GLU A 1 105 ? -1.308 26.008 -10.664 1.00 44.23 105 GLU A CA 7
ATOM 11950 C C . GLU A 1 105 ? -1.868 25.844 -9.254 1.00 60.45 105 GLU A C 7
ATOM 11951 O O . GLU A 1 105 ? -1.351 26.419 -8.297 1.00 2.40 105 GLU A O 7
ATOM 11963 N N . LYS A 1 106 ? -2.930 25.054 -9.135 1.00 23.32 106 LYS A N 7
ATOM 11964 C CA . LYS A 1 106 ? -3.562 24.811 -7.843 1.00 42.14 106 LYS A CA 7
ATOM 11965 C C . LYS A 1 106 ? -2.818 23.728 -7.069 1.00 31.14 106 LYS A C 7
ATOM 11966 O O . LYS A 1 106 ? -1.851 23.150 -7.565 1.00 43.20 106 LYS A O 7
ATOM 11985 N N . ILE A 1 107 ? -3.277 23.457 -5.851 1.00 42.13 107 ILE A N 7
ATOM 11986 C CA . ILE A 1 107 ? -2.656 22.441 -5.010 1.00 50.31 107 ILE A CA 7
ATOM 11987 C C . ILE A 1 107 ? -2.540 21.112 -5.748 1.00 53.02 107 ILE A C 7
ATOM 11988 O O . ILE A 1 107 ? -3.546 20.488 -6.089 1.00 41.23 107 ILE A O 7
ATOM 12004 N N . THR A 1 108 ? -1.306 20.682 -5.991 1.00 70.41 108 THR A N 7
ATOM 12005 C CA . THR A 1 108 ? -1.058 19.426 -6.688 1.00 23.10 108 THR A CA 7
ATOM 12006 C C . THR A 1 108 ? -0.812 18.289 -5.702 1.00 54.33 108 THR A C 7
ATOM 12007 O O . THR A 1 108 ? -0.187 17.286 -6.041 1.00 72.52 108 THR A O 7
ATOM 12018 N N . ASN A 1 109 ? -1.310 18.454 -4.481 1.00 24.13 109 ASN A N 7
ATOM 12019 C CA . ASN A 1 109 ? -1.144 17.440 -3.445 1.00 51.32 109 ASN A CA 7
ATOM 12020 C C . ASN A 1 109 ? -2.441 17.240 -2.667 1.00 53.43 109 ASN A C 7
ATOM 12021 O O . ASN A 1 109 ? -2.804 18.060 -1.824 1.00 1.23 109 ASN A O 7
ATOM 12032 N N . SER A 1 110 ? -3.136 16.145 -2.957 1.00 63.31 110 SER A N 7
ATOM 12033 C CA . SER A 1 110 ? -4.394 15.838 -2.287 1.00 53.04 110 SER A CA 7
ATOM 12034 C C . SER A 1 110 ? -4.158 14.962 -1.061 1.00 63.10 110 SER A C 7
ATOM 12035 O O . SER A 1 110 ? -3.019 14.626 -0.735 1.00 71.53 110 SER A O 7
ATOM 12043 N N . ARG A 1 111 ? -5.242 14.596 -0.385 1.00 2.21 111 ARG A N 7
ATOM 12044 C CA . ARG A 1 111 ? -5.154 13.760 0.806 1.00 5.44 111 ARG A CA 7
ATOM 12045 C C . ARG A 1 111 ? -5.049 12.286 0.429 1.00 22.43 111 ARG A C 7
ATOM 12046 O O . ARG A 1 111 ? -5.499 11.858 -0.634 1.00 21.12 111 ARG A O 7
ATOM 12067 N N . PRO A 1 112 ? -4.440 11.489 1.320 1.00 32.41 112 PRO A N 7
ATOM 12068 C CA . PRO A 1 112 ? -4.262 10.050 1.103 1.00 70.21 112 PRO A CA 7
ATOM 12069 C C . PRO A 1 112 ? -5.580 9.286 1.172 1.00 23.54 112 PRO A C 7
ATOM 12070 O O . PRO A 1 112 ? -6.205 9.173 2.227 1.00 53.41 112 PRO A O 7
ATOM 12081 N N . PRO A 1 113 ? -6.013 8.746 0.023 1.00 30.04 113 PRO A N 7
ATOM 12082 C CA . PRO A 1 113 ? -7.260 7.982 -0.071 1.00 74.34 113 PRO A CA 7
ATOM 12083 C C . PRO A 1 113 ? -7.171 6.636 0.641 1.00 54.32 113 PRO A C 7
ATOM 12084 O O . PRO A 1 113 ? -6.079 6.111 0.861 1.00 15.02 113 PRO A O 7
ATOM 12095 N N . CYS A 1 114 ? -8.325 6.084 0.998 1.00 75.24 114 CYS A N 7
ATOM 12096 C CA . CYS A 1 114 ? -8.378 4.799 1.686 1.00 65.34 114 CYS A CA 7
ATOM 12097 C C . CYS A 1 114 ? -7.801 3.690 0.811 1.00 3.12 114 CYS A C 7
ATOM 12098 O O . CYS A 1 114 ? -8.446 3.228 -0.130 1.00 44.53 114 CYS A O 7
ATOM 12106 N N . VAL A 1 115 ? -6.581 3.268 1.128 1.00 23.11 115 VAL A N 7
ATOM 12107 C CA . VAL A 1 115 ? -5.916 2.214 0.371 1.00 21.23 115 VAL A CA 7
ATOM 12108 C C . VAL A 1 115 ? -5.386 1.124 1.296 1.00 32.21 115 VAL A C 7
ATOM 12109 O O . VAL A 1 115 ? -5.368 1.286 2.517 1.00 42.24 115 VAL A O 7
ATOM 12122 N N . ILE A 1 116 ? -4.956 0.013 0.707 1.00 43.41 116 ILE A N 7
ATOM 12123 C CA . ILE A 1 116 ? -4.424 -1.103 1.478 1.00 22.22 116 ILE A CA 7
ATOM 12124 C C . ILE A 1 116 ? -3.031 -1.491 0.995 1.00 64.24 116 ILE A C 7
ATOM 12125 O O . ILE A 1 116 ? -2.875 -2.088 -0.072 1.00 13.03 116 ILE A O 7
ATOM 12141 N N . LEU A 1 117 ? -2.020 -1.150 1.786 1.00 24.30 117 LEU A N 7
ATOM 12142 C CA . LEU A 1 117 ? -0.638 -1.464 1.440 1.00 24.52 117 LEU A CA 7
ATOM 12143 C C . LEU A 1 117 ? -0.481 -2.946 1.114 1.00 74.33 117 LEU A C 7
ATOM 12144 O O . LEU A 1 117 ? 0.365 -3.329 0.306 1.00 50.50 117 LEU A O 7
ATOM 12160 N N . GLY A 1 1 ? 20.574 4.725 9.016 1.00 34.52 1 GLY A N 8
ATOM 12161 C CA . GLY A 1 1 ? 19.695 3.640 9.414 1.00 24.13 1 GLY A CA 8
ATOM 12162 C C . GLY A 1 1 ? 18.621 3.356 8.384 1.00 54.22 1 GLY A C 8
ATOM 12163 O O . GLY A 1 1 ? 18.328 2.199 8.085 1.00 61.45 1 GLY A O 8
ATOM 12167 N N . SER A 1 2 ? 18.029 4.416 7.840 1.00 24.45 2 SER A N 8
ATOM 12168 C CA . SER A 1 2 ? 16.977 4.275 6.841 1.00 34.24 2 SER A CA 8
ATOM 12169 C C . SER A 1 2 ? 17.566 4.225 5.435 1.00 75.21 2 SER A C 8
ATOM 12170 O O . SER A 1 2 ? 18.772 4.384 5.249 1.00 33.24 2 SER A O 8
ATOM 12178 N N . MET A 1 3 ? 16.704 4.003 4.447 1.00 25.43 3 MET A N 8
ATOM 12179 C CA . MET A 1 3 ? 17.138 3.933 3.057 1.00 65.42 3 MET A CA 8
ATOM 12180 C C . MET A 1 3 ? 17.075 5.307 2.398 1.00 61.23 3 MET A C 8
ATOM 12181 O O . MET A 1 3 ? 16.035 5.965 2.413 1.00 43.52 3 MET A O 8
ATOM 12195 N N . SER A 1 4 ? 18.194 5.733 1.820 1.00 13.41 4 SER A N 8
ATOM 12196 C CA . SER A 1 4 ? 18.266 7.031 1.159 1.00 12.33 4 SER A CA 8
ATOM 12197 C C . SER A 1 4 ? 17.755 6.939 -0.276 1.00 3.45 4 SER A C 8
ATOM 12198 O O . SER A 1 4 ? 17.061 7.833 -0.758 1.00 1.42 4 SER A O 8
ATOM 12206 N N . GLY A 1 5 ? 18.105 5.850 -0.953 1.00 42.21 5 GLY A N 8
ATOM 12207 C CA . GLY A 1 5 ? 17.675 5.660 -2.326 1.00 13.31 5 GLY A CA 8
ATOM 12208 C C . GLY A 1 5 ? 18.803 5.203 -3.229 1.00 53.03 5 GLY A C 8
ATOM 12209 O O . GLY A 1 5 ? 18.625 4.298 -4.044 1.00 24.12 5 GLY A O 8
ATOM 12213 N N . GLU A 1 6 ? 19.965 5.832 -3.086 1.00 64.42 6 GLU A N 8
ATOM 12214 C CA . GLU A 1 6 ? 21.126 5.485 -3.899 1.00 35.33 6 GLU A CA 8
ATOM 12215 C C . GLU A 1 6 ? 20.792 5.564 -5.386 1.00 34.54 6 GLU A C 8
ATOM 12216 O O . GLU A 1 6 ? 20.696 4.552 -6.081 1.00 32.24 6 GLU A O 8
ATOM 12228 N N . PRO A 1 7 ? 20.609 6.794 -5.886 1.00 43.52 7 PRO A N 8
ATOM 12229 C CA . PRO A 1 7 ? 20.283 7.036 -7.295 1.00 23.11 7 PRO A CA 8
ATOM 12230 C C . PRO A 1 7 ? 21.453 6.726 -8.222 1.00 64.31 7 PRO A C 8
ATOM 12231 O O . PRO A 1 7 ? 22.553 6.415 -7.767 1.00 4.51 7 PRO A O 8
ATOM 12242 N N . GLY A 1 8 ? 21.209 6.812 -9.526 1.00 55.22 8 GLY A N 8
ATOM 12243 C CA . GLY A 1 8 ? 22.252 6.538 -10.497 1.00 0.13 8 GLY A CA 8
ATOM 12244 C C . GLY A 1 8 ? 23.325 7.608 -10.512 1.00 4.31 8 GLY A C 8
ATOM 12245 O O . GLY A 1 8 ? 23.208 8.623 -9.826 1.00 12.13 8 GLY A O 8
ATOM 12249 N N . GLN A 1 9 ? 24.375 7.381 -11.295 1.00 31.50 9 GLN A N 8
ATOM 12250 C CA . GLN A 1 9 ? 25.474 8.333 -11.394 1.00 25.00 9 GLN A CA 8
ATOM 12251 C C . GLN A 1 9 ? 25.769 8.675 -12.851 1.00 13.22 9 GLN A C 8
ATOM 12252 O O . GLN A 1 9 ? 26.329 7.865 -13.590 1.00 25.04 9 GLN A O 8
ATOM 12266 N N . THR A 1 10 ? 25.386 9.881 -13.259 1.00 43.32 10 THR A N 8
ATOM 12267 C CA . THR A 1 10 ? 25.608 10.330 -14.628 1.00 14.41 10 THR A CA 8
ATOM 12268 C C . THR A 1 10 ? 26.965 11.010 -14.771 1.00 74.21 10 THR A C 8
ATOM 12269 O O . THR A 1 10 ? 27.536 11.489 -13.792 1.00 13.52 10 THR A O 8
ATOM 12280 N N . SER A 1 11 ? 27.476 11.048 -15.998 1.00 13.05 11 SER A N 8
ATOM 12281 C CA . SER A 1 11 ? 28.768 11.667 -16.268 1.00 62.31 11 SER A CA 8
ATOM 12282 C C . SER A 1 11 ? 28.722 13.166 -15.988 1.00 23.32 11 SER A C 8
ATOM 12283 O O . SER A 1 11 ? 27.685 13.705 -15.601 1.00 44.34 11 SER A O 8
ATOM 12291 N N . VAL A 1 12 ? 29.855 13.833 -16.185 1.00 53.25 12 VAL A N 8
ATOM 12292 C CA . VAL A 1 12 ? 29.945 15.270 -15.956 1.00 2.15 12 VAL A CA 8
ATOM 12293 C C . VAL A 1 12 ? 30.164 16.023 -17.263 1.00 1.21 12 VAL A C 8
ATOM 12294 O O . VAL A 1 12 ? 30.592 15.444 -18.261 1.00 33.43 12 VAL A O 8
ATOM 12307 N N . ALA A 1 13 ? 29.868 17.319 -17.250 1.00 24.23 13 ALA A N 8
ATOM 12308 C CA . ALA A 1 13 ? 30.035 18.152 -18.434 1.00 3.53 13 ALA A CA 8
ATOM 12309 C C . ALA A 1 13 ? 30.551 19.538 -18.061 1.00 10.30 13 ALA A C 8
ATOM 12310 O O . ALA A 1 13 ? 30.446 19.979 -16.916 1.00 65.21 13 ALA A O 8
ATOM 12317 N N . PRO A 1 14 ? 31.122 20.243 -19.049 1.00 1.52 14 PRO A N 8
ATOM 12318 C CA . PRO A 1 14 ? 31.666 21.590 -18.848 1.00 54.02 14 PRO A CA 8
ATOM 12319 C C . PRO A 1 14 ? 30.573 22.626 -18.607 1.00 42.35 14 PRO A C 8
ATOM 12320 O O . PRO A 1 14 ? 29.386 22.371 -18.810 1.00 60.42 14 PRO A O 8
ATOM 12331 N N . PRO A 1 15 ? 30.981 23.825 -18.165 1.00 53.11 15 PRO A N 8
ATOM 12332 C CA . PRO A 1 15 ? 30.051 24.925 -17.888 1.00 64.53 15 PRO A CA 8
ATOM 12333 C C . PRO A 1 15 ? 29.433 25.495 -19.160 1.00 71.11 15 PRO A C 8
ATOM 12334 O O . PRO A 1 15 ? 30.108 26.110 -19.986 1.00 1.25 15 PRO A O 8
ATOM 12345 N N . PRO A 1 16 ? 28.118 25.288 -19.324 1.00 71.40 16 PRO A N 8
ATOM 12346 C CA . PRO A 1 16 ? 27.379 25.774 -20.493 1.00 45.50 16 PRO A CA 8
ATOM 12347 C C . PRO A 1 16 ? 27.241 27.293 -20.500 1.00 34.02 16 PRO A C 8
ATOM 12348 O O . PRO A 1 16 ? 27.874 27.986 -19.705 1.00 3.31 16 PRO A O 8
ATOM 12359 N N . GLU A 1 17 ? 26.407 27.803 -21.402 1.00 23.53 17 GLU A N 8
ATOM 12360 C CA . GLU A 1 17 ? 26.187 29.240 -21.511 1.00 34.23 17 GLU A CA 8
ATOM 12361 C C . GLU A 1 17 ? 25.837 29.841 -20.152 1.00 43.14 17 GLU A C 8
ATOM 12362 O O . GLU A 1 17 ? 25.564 29.119 -19.195 1.00 35.43 17 GLU A O 8
ATOM 12374 N N . GLU A 1 18 ? 25.850 31.168 -20.078 1.00 40.44 18 GLU A N 8
ATOM 12375 C CA . GLU A 1 18 ? 25.536 31.867 -18.837 1.00 61.34 18 GLU A CA 8
ATOM 12376 C C . GLU A 1 18 ? 24.184 32.568 -18.934 1.00 61.55 18 GLU A C 8
ATOM 12377 O O . GLU A 1 18 ? 24.108 33.752 -19.262 1.00 60.35 18 GLU A O 8
ATOM 12389 N N . VAL A 1 19 ? 23.118 31.827 -18.647 1.00 62.12 19 VAL A N 8
ATOM 12390 C CA . VAL A 1 19 ? 21.769 32.376 -18.701 1.00 74.03 19 VAL A CA 8
ATOM 12391 C C . VAL A 1 19 ? 20.996 32.062 -17.425 1.00 60.21 19 VAL A C 8
ATOM 12392 O O . VAL A 1 19 ? 21.197 31.016 -16.808 1.00 43.40 19 VAL A O 8
ATOM 12405 N N . GLU A 1 20 ? 20.111 32.974 -17.036 1.00 0.22 20 GLU A N 8
ATOM 12406 C CA . GLU A 1 20 ? 19.308 32.794 -15.832 1.00 61.30 20 GLU A CA 8
ATOM 12407 C C . GLU A 1 20 ? 17.818 32.837 -16.160 1.00 44.31 20 GLU A C 8
ATOM 12408 O O . GLU A 1 20 ? 17.084 33.717 -15.711 1.00 14.11 20 GLU A O 8
ATOM 12420 N N . PRO A 1 21 ? 17.361 31.865 -16.963 1.00 42.11 21 PRO A N 8
ATOM 12421 C CA . PRO A 1 21 ? 15.956 31.770 -17.370 1.00 21.22 21 PRO A CA 8
ATOM 12422 C C . PRO A 1 21 ? 15.043 31.378 -16.213 1.00 50.30 21 PRO A C 8
ATOM 12423 O O . PRO A 1 21 ? 14.012 32.009 -15.982 1.00 60.44 21 PRO A O 8
ATOM 12434 N N . GLY A 1 22 ? 15.429 30.333 -15.487 1.00 44.14 22 GLY A N 8
ATOM 12435 C CA . GLY A 1 22 ? 14.634 29.876 -14.363 1.00 1.12 22 GLY A CA 8
ATOM 12436 C C . GLY A 1 22 ? 14.684 30.835 -13.190 1.00 32.01 22 GLY A C 8
ATOM 12437 O O . GLY A 1 22 ? 13.888 30.727 -12.257 1.00 52.21 22 GLY A O 8
ATOM 12441 N N . SER A 1 23 ? 15.623 31.775 -13.235 1.00 75.12 23 SER A N 8
ATOM 12442 C CA . SER A 1 23 ? 15.777 32.753 -12.165 1.00 53.52 23 SER A CA 8
ATOM 12443 C C . SER A 1 23 ? 14.555 33.664 -12.082 1.00 5.04 23 SER A C 8
ATOM 12444 O O . SER A 1 23 ? 13.935 33.984 -13.095 1.00 31.43 23 SER A O 8
ATOM 12452 N N . GLY A 1 24 ? 14.216 34.079 -10.865 1.00 22.34 24 GLY A N 8
ATOM 12453 C CA . GLY A 1 24 ? 13.071 34.948 -10.670 1.00 12.23 24 GLY A CA 8
ATOM 12454 C C . GLY A 1 24 ? 12.042 34.350 -9.731 1.00 72.00 24 GLY A C 8
ATOM 12455 O O . GLY A 1 24 ? 10.865 34.706 -9.780 1.00 55.50 24 GLY A O 8
ATOM 12459 N N . VAL A 1 25 ? 12.486 33.436 -8.874 1.00 35.10 25 VAL A N 8
ATOM 12460 C CA . VAL A 1 25 ? 11.595 32.786 -7.920 1.00 74.02 25 VAL A CA 8
ATOM 12461 C C . VAL A 1 25 ? 12.302 32.529 -6.594 1.00 40.14 25 VAL A C 8
ATOM 12462 O O . VAL A 1 25 ? 13.531 32.484 -6.533 1.00 72.44 25 VAL A O 8
ATOM 12475 N N . ARG A 1 26 ? 11.518 32.361 -5.534 1.00 40.44 26 ARG A N 8
ATOM 12476 C CA . ARG A 1 26 ? 12.069 32.110 -4.209 1.00 24.45 26 ARG A CA 8
ATOM 12477 C C . ARG A 1 26 ? 11.510 30.816 -3.624 1.00 13.13 26 ARG A C 8
ATOM 12478 O O . ARG A 1 26 ? 10.441 30.811 -3.013 1.00 15.21 26 ARG A O 8
ATOM 12499 N N . ILE A 1 27 ? 12.239 29.722 -3.815 1.00 50.15 27 ILE A N 8
ATOM 12500 C CA . ILE A 1 27 ? 11.816 28.423 -3.307 1.00 15.43 27 ILE A CA 8
ATOM 12501 C C . ILE A 1 27 ? 12.094 28.301 -1.812 1.00 52.24 27 ILE A C 8
ATOM 12502 O O . ILE A 1 27 ? 13.106 28.796 -1.316 1.00 32.03 27 ILE A O 8
ATOM 12518 N N . VAL A 1 28 ? 11.189 27.637 -1.100 1.00 23.21 28 VAL A N 8
ATOM 12519 C CA . VAL A 1 28 ? 11.338 27.446 0.338 1.00 43.21 28 VAL A CA 8
ATOM 12520 C C . VAL A 1 2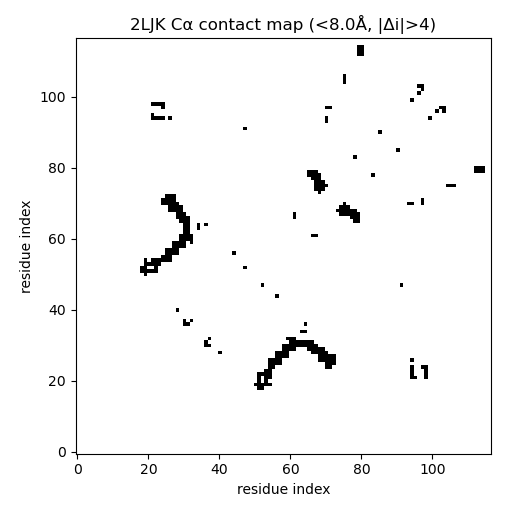8 ? 10.666 26.156 0.794 1.00 62.02 28 VAL A C 8
ATOM 12521 O O . VAL A 1 28 ? 9.467 26.133 1.073 1.00 63.35 28 VAL A O 8
ATOM 12534 N N . VAL A 1 29 ? 11.447 25.083 0.868 1.00 32.41 29 VAL A N 8
ATOM 12535 C CA . VAL A 1 29 ? 10.928 23.788 1.292 1.00 71.30 29 VAL A CA 8
ATOM 12536 C C . VAL A 1 29 ? 10.705 23.752 2.800 1.00 62.23 29 VAL A C 8
ATOM 12537 O O . VAL A 1 29 ? 11.659 23.716 3.577 1.00 53.43 29 VAL A O 8
ATOM 12550 N N . GLU A 1 30 ? 9.439 23.761 3.206 1.00 65.40 30 GLU A N 8
ATOM 12551 C CA . GLU A 1 30 ? 9.092 23.729 4.622 1.00 41.32 30 GLU A CA 8
ATOM 12552 C C . GLU A 1 30 ? 8.925 22.293 5.109 1.00 22.14 30 GLU A C 8
ATOM 12553 O O . GLU A 1 30 ? 7.955 21.617 4.764 1.00 4.43 30 GLU A O 8
ATOM 12565 N N . TYR A 1 31 ? 9.878 21.833 5.913 1.00 53.00 31 TYR A N 8
ATOM 12566 C CA . TYR A 1 31 ? 9.839 20.476 6.446 1.00 12.50 31 TYR A CA 8
ATOM 12567 C C . TYR A 1 31 ? 10.378 20.436 7.873 1.00 53.12 31 TYR A C 8
ATOM 12568 O O . TYR A 1 31 ? 11.060 21.359 8.318 1.00 41.41 31 TYR A O 8
ATOM 12586 N N . CYS A 1 32 ? 10.067 19.359 8.585 1.00 34.54 32 CYS A N 8
ATOM 12587 C CA . CYS A 1 32 ? 10.518 19.195 9.962 1.00 63.22 32 CYS A CA 8
ATOM 12588 C C . CYS A 1 32 ? 12.011 18.880 10.011 1.00 74.22 32 CYS A C 8
ATOM 12589 O O . CYS A 1 32 ? 12.422 17.742 9.787 1.00 60.10 32 CYS A O 8
ATOM 12596 N N . GLU A 1 33 ? 12.815 19.896 10.305 1.00 1.33 33 GLU A N 8
ATOM 12597 C CA . GLU A 1 33 ? 14.261 19.727 10.383 1.00 43.40 33 GLU A CA 8
ATOM 12598 C C . GLU A 1 33 ? 14.626 18.586 11.329 1.00 52.54 33 GLU A C 8
ATOM 12599 O O . GLU A 1 33 ? 15.218 17.583 10.932 1.00 63.23 33 GLU A O 8
ATOM 12611 N N . PRO A 1 34 ? 14.264 18.743 12.611 1.00 63.13 34 PRO A N 8
ATOM 12612 C CA . PRO A 1 34 ? 14.543 17.737 13.640 1.00 34.01 34 PRO A CA 8
ATOM 12613 C C . PRO A 1 34 ? 13.708 16.474 13.457 1.00 62.12 34 PRO A C 8
ATOM 12614 O O . PRO A 1 34 ? 12.940 16.091 14.340 1.00 51.42 34 PRO A O 8
ATOM 12625 N N . CYS A 1 35 ? 13.864 15.829 12.305 1.00 2.24 35 CYS A N 8
ATOM 12626 C CA . CYS A 1 35 ? 13.125 14.609 12.006 1.00 65.44 35 CYS A CA 8
ATOM 12627 C C . CYS A 1 35 ? 13.934 13.694 11.090 1.00 43.31 35 CYS A C 8
ATOM 12628 O O . CYS A 1 35 ? 14.002 12.485 11.305 1.00 73.11 35 CYS A O 8
ATOM 12635 N N . GLY A 1 36 ? 14.547 14.282 10.067 1.00 43.31 36 GLY A N 8
ATOM 12636 C CA . GLY A 1 36 ? 15.343 13.507 9.134 1.00 64.41 36 GLY A CA 8
ATOM 12637 C C . GLY A 1 36 ? 14.861 13.647 7.704 1.00 72.22 36 GLY A C 8
ATOM 12638 O O . GLY A 1 36 ? 15.189 12.826 6.847 1.00 70.11 36 GLY A O 8
ATOM 12642 N N . PHE A 1 37 ? 14.078 14.689 7.445 1.00 73.33 37 PHE A N 8
ATOM 12643 C CA . PHE A 1 37 ? 13.546 14.932 6.109 1.00 44.14 37 PHE A CA 8
ATOM 12644 C C . PHE A 1 37 ? 14.430 15.913 5.342 1.00 33.54 37 PHE A C 8
ATOM 12645 O O . PHE A 1 37 ? 14.017 16.472 4.327 1.00 21.20 37 PHE A O 8
ATOM 12662 N N . GLU A 1 38 ? 15.647 16.115 5.838 1.00 54.22 38 GLU A N 8
ATOM 12663 C CA . GLU A 1 38 ? 16.587 17.029 5.201 1.00 65.04 38 GLU A CA 8
ATOM 12664 C C . GLU A 1 38 ? 17.449 16.296 4.176 1.00 31.02 38 GLU A C 8
ATOM 12665 O O . GLU A 1 38 ? 18.169 16.918 3.396 1.00 53.30 38 GLU A O 8
ATOM 12677 N N . ALA A 1 39 ? 17.369 14.969 4.186 1.00 4.40 39 ALA A N 8
ATOM 12678 C CA . ALA A 1 39 ? 18.140 14.151 3.258 1.00 52.12 39 ALA A CA 8
ATOM 12679 C C . ALA A 1 39 ? 17.572 14.240 1.845 1.00 14.45 39 ALA A C 8
ATOM 12680 O O . ALA A 1 39 ? 18.266 13.964 0.867 1.00 51.14 39 ALA A O 8
ATOM 12687 N N . THR A 1 40 ? 16.304 14.628 1.746 1.00 73.41 40 THR A N 8
ATOM 12688 C CA . THR A 1 40 ? 15.642 14.751 0.453 1.00 14.45 40 THR A CA 8
ATOM 12689 C C . THR A 1 40 ? 15.766 16.168 -0.094 1.00 51.55 40 THR A C 8
ATOM 12690 O O . THR A 1 40 ? 15.637 16.392 -1.298 1.00 51.53 40 THR A O 8
ATOM 12701 N N . TYR A 1 41 ? 16.018 17.122 0.796 1.00 73.24 41 TYR A N 8
ATOM 12702 C CA . TYR A 1 41 ? 16.158 18.518 0.401 1.00 52.43 41 TYR A CA 8
ATOM 12703 C C . TYR A 1 41 ? 17.619 18.865 0.134 1.00 44.02 41 TYR A C 8
ATOM 12704 O O . TYR A 1 41 ? 17.932 19.627 -0.782 1.00 70.02 41 TYR A O 8
ATOM 12722 N N . LEU A 1 42 ? 18.511 18.300 0.940 1.00 61.31 42 LEU A N 8
ATOM 12723 C CA . LEU A 1 42 ? 19.941 18.547 0.792 1.00 2.00 42 LEU A CA 8
ATOM 12724 C C . LEU A 1 42 ? 20.519 17.731 -0.360 1.00 54.54 42 LEU A C 8
ATOM 12725 O O . LEU A 1 42 ? 21.675 17.910 -0.741 1.00 1.12 42 LEU A O 8
ATOM 12741 N N . GLU A 1 43 ? 19.704 16.838 -0.913 1.00 20.34 43 GLU A N 8
ATOM 12742 C CA . GLU A 1 43 ? 20.135 15.996 -2.023 1.00 15.12 43 GLU A CA 8
ATOM 12743 C C . GLU A 1 43 ? 19.781 16.638 -3.361 1.00 51.23 43 GLU A C 8
ATOM 12744 O O . GLU A 1 43 ? 20.372 16.316 -4.393 1.00 32.31 43 GLU A O 8
ATOM 12756 N N . LEU A 1 44 ? 18.813 17.548 -3.337 1.00 22.22 44 LEU A N 8
ATOM 12757 C CA . LEU A 1 44 ? 18.379 18.236 -4.548 1.00 22.13 44 LEU A CA 8
ATOM 12758 C C . LEU A 1 44 ? 18.781 19.707 -4.512 1.00 20.11 44 LEU A C 8
ATOM 12759 O O . LEU A 1 44 ? 18.913 20.350 -5.553 1.00 13.13 44 LEU A O 8
ATOM 12775 N N . ALA A 1 45 ? 18.976 20.232 -3.307 1.00 5.40 45 ALA A N 8
ATOM 12776 C CA . ALA A 1 45 ? 19.368 21.626 -3.136 1.00 13.04 45 ALA A CA 8
ATOM 12777 C C . ALA A 1 45 ? 20.755 21.882 -3.714 1.00 24.33 45 ALA A C 8
ATOM 12778 O O . ALA A 1 45 ? 21.120 23.023 -3.997 1.00 75.24 45 ALA A O 8
ATOM 12785 N N . SER A 1 46 ? 21.526 20.812 -3.885 1.00 43.51 46 SER A N 8
ATOM 12786 C CA . SER A 1 46 ? 22.876 20.922 -4.425 1.00 43.13 46 SER A CA 8
ATOM 12787 C C . SER A 1 46 ? 22.864 20.800 -5.946 1.00 65.01 46 SER A C 8
ATOM 12788 O O . SER A 1 46 ? 23.804 21.220 -6.621 1.00 12.53 46 SER A O 8
ATOM 12796 N N . ALA A 1 47 ? 21.793 20.221 -6.479 1.00 23.15 47 ALA A N 8
ATOM 12797 C CA . ALA A 1 47 ? 21.657 20.045 -7.919 1.00 31.50 47 ALA A CA 8
ATOM 12798 C C . ALA A 1 47 ? 20.791 21.142 -8.527 1.00 13.51 47 ALA A C 8
ATOM 12799 O O . ALA A 1 47 ? 20.914 21.461 -9.710 1.00 11.14 47 ALA A O 8
ATOM 12806 N N . VAL A 1 48 ? 19.913 21.718 -7.711 1.00 23.34 48 VAL A N 8
ATOM 12807 C CA . VAL A 1 48 ? 19.026 22.781 -8.168 1.00 63.41 48 VAL A CA 8
ATOM 12808 C C . VAL A 1 48 ? 19.793 24.080 -8.387 1.00 11.24 48 VAL A C 8
ATOM 12809 O O . VAL A 1 48 ? 19.388 24.927 -9.184 1.00 22.51 48 VAL A O 8
ATOM 12822 N N . LYS A 1 49 ? 20.904 24.232 -7.673 1.00 55.53 49 LYS A N 8
ATOM 12823 C CA . LYS A 1 49 ? 21.730 25.428 -7.789 1.00 51.12 49 LYS A CA 8
ATOM 12824 C C . LYS A 1 49 ? 22.524 25.416 -9.091 1.00 45.22 49 LYS A C 8
ATOM 12825 O O . LYS A 1 49 ? 22.879 26.468 -9.621 1.00 43.43 49 LYS A O 8
ATOM 12844 N N . GLU A 1 50 ? 22.799 24.219 -9.601 1.00 54.51 50 GLU A N 8
ATOM 12845 C CA . GLU A 1 50 ? 23.551 24.073 -10.842 1.00 33.43 50 GLU A CA 8
ATOM 12846 C C . GLU A 1 50 ? 22.682 24.414 -12.049 1.00 14.35 50 GLU A C 8
ATOM 12847 O O . GLU A 1 50 ? 23.191 24.703 -13.131 1.00 24.41 50 GLU A O 8
ATOM 12859 N N . GLN A 1 51 ? 21.367 24.379 -11.853 1.00 24.20 51 GLN A N 8
ATOM 12860 C CA . GLN A 1 51 ? 20.428 24.683 -12.925 1.00 55.43 51 GLN A CA 8
ATOM 12861 C C . GLN A 1 51 ? 19.969 26.136 -12.851 1.00 34.12 51 GLN A C 8
ATOM 12862 O O . GLN A 1 51 ? 19.968 26.849 -13.854 1.00 40.52 51 GLN A O 8
ATOM 12876 N N . TYR A 1 52 ? 19.579 26.567 -11.656 1.00 54.25 52 TYR A N 8
ATOM 12877 C CA . TYR A 1 52 ? 19.114 27.934 -11.452 1.00 4.14 52 TYR A CA 8
ATOM 12878 C C . TYR A 1 52 ? 19.885 28.607 -10.320 1.00 13.13 52 TYR A C 8
ATOM 12879 O O . TYR A 1 52 ? 19.387 28.768 -9.205 1.00 52.43 52 TYR A O 8
ATOM 12897 N N . PRO A 1 53 ? 21.130 29.011 -10.611 1.00 62.42 53 PRO A N 8
ATOM 12898 C CA . PRO A 1 53 ? 21.997 29.674 -9.633 1.00 11.04 53 PRO A CA 8
ATOM 12899 C C . PRO A 1 53 ? 21.516 31.080 -9.292 1.00 10.33 53 PRO A C 8
ATOM 12900 O O . PRO A 1 53 ? 22.038 31.722 -8.381 1.00 31.42 53 PRO A O 8
ATOM 12911 N N . GLY A 1 54 ? 20.517 31.554 -10.030 1.00 15.44 54 GLY A N 8
ATOM 12912 C CA . GLY A 1 54 ? 19.982 32.882 -9.789 1.00 70.04 54 GLY A CA 8
ATOM 12913 C C . GLY A 1 54 ? 18.885 32.885 -8.743 1.00 23.21 54 GLY A C 8
ATOM 12914 O O . GLY A 1 54 ? 18.785 33.815 -7.942 1.00 22.41 54 GLY A O 8
ATOM 12918 N N . ILE A 1 55 ? 18.060 31.843 -8.750 1.00 41.42 55 ILE A N 8
ATOM 12919 C CA . ILE A 1 55 ? 16.965 31.730 -7.795 1.00 2.33 55 ILE A CA 8
ATOM 12920 C C . ILE A 1 55 ? 17.482 31.756 -6.360 1.00 44.25 55 ILE A C 8
ATOM 12921 O O . ILE A 1 55 ? 18.674 31.949 -6.124 1.00 65.30 55 ILE A O 8
ATOM 12937 N N . GLU A 1 56 ? 16.577 31.559 -5.407 1.00 41.20 56 GLU A N 8
ATOM 12938 C CA . GLU A 1 56 ? 16.943 31.559 -3.995 1.00 40.25 56 GLU A CA 8
ATOM 12939 C C . GLU A 1 56 ? 16.175 30.482 -3.235 1.00 25.15 56 GLU A C 8
ATOM 12940 O O . GLU A 1 56 ? 14.999 30.653 -2.914 1.00 30.13 56 GLU A O 8
ATOM 12952 N N . ILE A 1 57 ? 16.850 29.373 -2.950 1.00 33.10 57 ILE A N 8
ATOM 12953 C CA . ILE A 1 57 ? 16.232 28.268 -2.227 1.00 1.32 57 ILE A CA 8
ATOM 12954 C C . ILE A 1 57 ? 16.828 28.124 -0.831 1.00 21.43 57 ILE A C 8
ATOM 12955 O O . ILE A 1 57 ? 18.029 28.310 -0.636 1.00 33.21 57 ILE A O 8
ATOM 12971 N N . GLU A 1 58 ? 15.980 27.789 0.137 1.00 23.20 58 GLU A N 8
ATOM 12972 C CA . GLU A 1 58 ? 16.424 27.618 1.515 1.00 4.04 58 GLU A CA 8
ATOM 12973 C C . GLU A 1 58 ? 15.479 26.698 2.282 1.00 73.44 58 GLU A C 8
ATOM 12974 O O . GLU A 1 58 ? 14.404 26.348 1.793 1.00 1.42 58 GLU A O 8
ATOM 12986 N N . SER A 1 59 ? 15.887 26.308 3.485 1.00 64.11 59 SER A N 8
ATOM 12987 C CA . SER A 1 59 ? 15.080 25.425 4.318 1.00 74.44 59 SER A CA 8
ATOM 12988 C C . SER A 1 59 ? 14.348 26.215 5.398 1.00 51.30 59 SER A C 8
ATOM 12989 O O . SER A 1 59 ? 14.911 27.126 6.005 1.00 45.21 59 SER A O 8
ATOM 12997 N N . ARG A 1 60 ? 13.089 25.860 5.632 1.00 31.12 60 ARG A N 8
ATOM 12998 C CA . ARG A 1 60 ? 12.279 26.536 6.638 1.00 54.21 60 ARG A CA 8
ATOM 12999 C C . ARG A 1 60 ? 11.639 25.528 7.589 1.00 45.42 60 ARG A C 8
ATOM 13000 O O . ARG A 1 60 ? 11.682 24.321 7.351 1.00 73.45 60 ARG A O 8
ATOM 13021 N N . LEU A 1 61 ? 11.049 26.032 8.667 1.00 55.35 61 LEU A N 8
ATOM 13022 C CA . LEU A 1 61 ? 10.401 25.176 9.654 1.00 15.44 61 LEU A CA 8
ATOM 13023 C C . LEU A 1 61 ? 8.886 25.183 9.471 1.00 3.10 61 LEU A C 8
ATOM 13024 O O . LEU A 1 61 ? 8.289 26.222 9.191 1.00 22.34 61 LEU A O 8
ATOM 13040 N N . GLY A 1 62 ? 8.270 24.016 9.633 1.00 64.23 62 GLY A N 8
ATOM 13041 C CA . GLY A 1 62 ? 6.831 23.910 9.483 1.00 32.33 62 GLY A CA 8
ATOM 13042 C C . GLY A 1 62 ? 6.140 23.530 10.778 1.00 51.00 62 GLY A C 8
ATOM 13043 O O . GLY A 1 62 ? 5.058 24.031 11.083 1.00 62.35 62 GLY A O 8
ATOM 13047 N N . GLY A 1 63 ? 6.766 22.640 11.542 1.00 11.13 63 GLY A N 8
ATOM 13048 C CA . GLY A 1 63 ? 6.189 22.207 12.802 1.00 53.35 63 GLY A CA 8
ATOM 13049 C C . GLY A 1 63 ? 6.674 20.833 13.220 1.00 53.42 63 GLY A C 8
ATOM 13050 O O . GLY A 1 63 ? 7.432 20.700 14.181 1.00 32.32 63 GLY A O 8
ATOM 13054 N N . THR A 1 64 ? 6.235 19.807 12.497 1.00 11.25 64 THR A N 8
ATOM 13055 C CA . THR A 1 64 ? 6.627 18.436 12.800 1.00 15.44 64 THR A CA 8
ATOM 13056 C C . THR A 1 64 ? 6.045 17.461 11.784 1.00 72.04 64 THR A C 8
ATOM 13057 O O . THR A 1 64 ? 4.901 17.605 11.355 1.00 53.02 64 THR A O 8
ATOM 13068 N N . GLY A 1 65 ? 6.841 16.466 11.402 1.00 55.53 65 GLY A N 8
ATOM 13069 C CA . GLY A 1 65 ? 6.386 15.481 10.438 1.00 1.12 65 GLY A CA 8
ATOM 13070 C C . GLY A 1 65 ? 5.605 16.103 9.298 1.00 72.33 65 GLY A C 8
ATOM 13071 O O . GLY A 1 65 ? 4.556 15.593 8.904 1.00 24.51 65 GLY A O 8
ATOM 13075 N N . ALA A 1 66 ? 6.115 17.209 8.767 1.00 62.15 66 ALA A N 8
ATOM 13076 C CA . ALA A 1 66 ? 5.458 17.901 7.664 1.00 23.45 66 ALA A CA 8
ATOM 13077 C C . ALA A 1 66 ? 6.396 18.046 6.471 1.00 72.34 66 ALA A C 8
ATOM 13078 O O . ALA A 1 66 ? 7.576 17.704 6.550 1.00 72.50 66 ALA A O 8
ATOM 13085 N N . PHE A 1 67 ? 5.863 18.554 5.364 1.00 2.34 67 PHE A N 8
ATOM 13086 C CA . PHE A 1 67 ? 6.653 18.743 4.153 1.00 75.13 67 PHE A CA 8
ATOM 13087 C C . PHE A 1 67 ? 5.970 19.727 3.207 1.00 61.32 67 PHE A C 8
ATOM 13088 O O . PHE A 1 67 ? 5.867 19.478 2.006 1.00 1.40 67 PHE A O 8
ATOM 13105 N N . GLU A 1 68 ? 5.505 20.843 3.758 1.00 5.53 68 GLU A N 8
ATOM 13106 C CA . GLU A 1 68 ? 4.832 21.864 2.964 1.00 34.10 68 GLU A CA 8
ATOM 13107 C C . GLU A 1 68 ? 5.816 22.568 2.034 1.00 31.42 68 GLU A C 8
ATOM 13108 O O . GLU A 1 68 ? 6.797 23.159 2.485 1.00 24.11 68 GLU A O 8
ATOM 13120 N N . ILE A 1 69 ? 5.546 22.498 0.735 1.00 4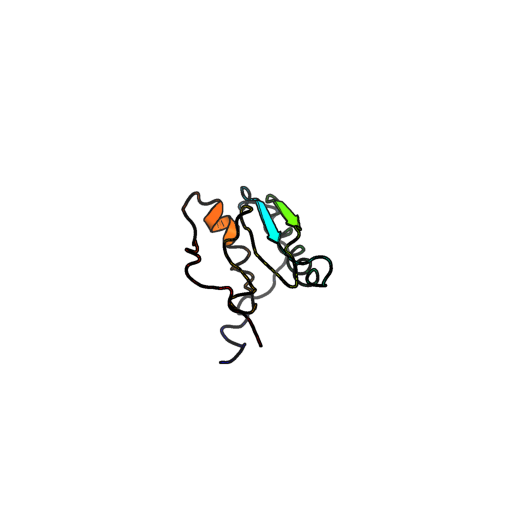1.40 69 ILE A N 8
ATOM 13121 C CA . ILE A 1 69 ? 6.407 23.129 -0.258 1.00 71.31 69 ILE A CA 8
ATOM 13122 C C . ILE A 1 69 ? 5.963 24.560 -0.542 1.00 33.32 69 ILE A C 8
ATOM 13123 O O . ILE A 1 69 ? 4.773 24.830 -0.704 1.00 22.41 69 ILE A O 8
ATOM 13139 N N . GLU A 1 70 ? 6.928 25.472 -0.602 1.00 15.21 70 GLU A N 8
ATOM 13140 C CA . GLU A 1 70 ? 6.635 26.876 -0.867 1.00 60.13 70 GLU A CA 8
ATOM 13141 C C . GLU A 1 70 ? 7.486 27.400 -2.020 1.00 40.43 70 GLU A C 8
ATOM 13142 O O . GLU A 1 70 ? 8.627 27.820 -1.823 1.00 14.24 70 GLU A O 8
ATOM 13154 N N . ILE A 1 71 ? 6.923 27.372 -3.224 1.00 3.24 71 ILE A N 8
ATOM 13155 C CA . ILE A 1 71 ? 7.629 27.845 -4.408 1.00 25.12 71 ILE A CA 8
ATOM 13156 C C . ILE A 1 71 ? 7.819 29.357 -4.368 1.00 14.51 71 ILE A C 8
ATOM 13157 O O . ILE A 1 71 ? 8.698 29.901 -5.034 1.00 63.14 71 ILE A O 8
ATOM 13173 N N . ASN A 1 72 ? 6.987 30.032 -3.580 1.00 62.30 72 ASN A N 8
ATOM 13174 C CA . ASN A 1 72 ? 7.064 31.482 -3.452 1.00 15.44 72 ASN A CA 8
ATOM 13175 C C . ASN A 1 72 ? 6.884 31.910 -1.998 1.00 52.12 72 ASN A C 8
ATOM 13176 O O . ASN A 1 72 ? 6.334 32.974 -1.717 1.00 4.24 72 ASN A O 8
ATOM 13187 N N . GLY A 1 73 ? 7.352 31.072 -1.078 1.00 0.20 73 GLY A N 8
ATOM 13188 C CA . GLY A 1 73 ? 7.234 31.381 0.335 1.00 21.11 73 GLY A CA 8
ATOM 13189 C C . GLY A 1 73 ? 5.880 31.000 0.901 1.00 42.24 73 GLY A C 8
ATOM 13190 O O . GLY A 1 73 ? 5.664 31.071 2.110 1.00 23.11 73 GLY A O 8
ATOM 13194 N N . GLN A 1 74 ? 4.966 30.597 0.024 1.00 44.33 74 GLN A N 8
ATOM 13195 C CA . GLN A 1 74 ? 3.626 30.207 0.443 1.00 33.43 74 GLN A CA 8
ATOM 13196 C C . GLN A 1 74 ? 3.318 28.775 0.018 1.00 74.12 74 GLN A C 8
ATOM 13197 O O . GLN A 1 74 ? 3.819 28.297 -1.001 1.00 10.21 74 GLN A O 8
ATOM 13211 N N . LEU A 1 75 ? 2.491 28.094 0.804 1.00 53.42 75 LEU A N 8
ATOM 13212 C CA . LEU A 1 75 ? 2.115 26.716 0.509 1.00 65.13 75 LEU A CA 8
ATOM 13213 C C . LEU A 1 75 ? 1.347 26.630 -0.806 1.00 51.21 75 LEU A C 8
ATOM 13214 O O . LEU A 1 75 ? 0.283 27.232 -0.956 1.00 22.51 75 LEU A O 8
ATOM 13230 N N . VAL A 1 76 ? 1.892 25.877 -1.756 1.00 72.02 76 VAL A N 8
ATOM 13231 C CA . VAL A 1 76 ? 1.256 25.709 -3.058 1.00 1.45 76 VAL A CA 8
ATOM 13232 C C . VAL A 1 76 ? 0.899 24.249 -3.311 1.00 11.13 76 VAL A C 8
ATOM 13233 O O . VAL A 1 76 ? -0.022 23.947 -4.070 1.00 20.41 76 VAL A O 8
ATOM 13246 N N . PHE A 1 77 ? 1.634 23.346 -2.669 1.00 55.34 77 PHE A N 8
ATOM 13247 C CA . PHE A 1 77 ? 1.395 21.916 -2.825 1.00 52.11 77 PHE A CA 8
ATOM 13248 C C . PHE A 1 77 ? 1.923 21.142 -1.621 1.00 1.32 77 PHE A C 8
ATOM 13249 O O . PHE A 1 77 ? 3.113 20.837 -1.539 1.00 33.12 77 PHE A O 8
ATOM 13266 N N . SER A 1 78 ? 1.030 20.829 -0.688 1.00 35.00 78 SER A N 8
ATOM 13267 C CA . SER A 1 78 ? 1.405 20.095 0.515 1.00 62.24 78 SER A CA 8
ATOM 13268 C C . SER A 1 78 ? 1.589 18.611 0.210 1.00 13.12 78 SER A C 8
ATOM 13269 O O . SER A 1 78 ? 0.989 18.078 -0.723 1.00 73.52 78 SER A O 8
ATOM 13277 N N . LYS A 1 79 ? 2.423 17.949 1.005 1.00 50.40 79 LYS A N 8
ATOM 13278 C CA . LYS A 1 79 ? 2.687 16.527 0.824 1.00 73.23 79 LYS A CA 8
ATOM 13279 C C . LYS A 1 79 ? 1.988 15.702 1.900 1.00 54.41 79 LYS A C 8
ATOM 13280 O O . LYS A 1 79 ? 1.943 14.474 1.824 1.00 75.21 79 LYS A O 8
ATOM 13299 N N . LEU A 1 80 ? 1.442 16.385 2.901 1.00 44.14 80 LEU A N 8
ATOM 13300 C CA . LEU A 1 80 ? 0.743 15.716 3.992 1.00 24.32 80 LEU A CA 8
ATOM 13301 C C . LEU A 1 80 ? -0.679 15.347 3.583 1.00 61.30 80 LEU A C 8
ATOM 13302 O O . LEU A 1 80 ? -1.341 14.554 4.252 1.00 12.51 80 LEU A O 8
ATOM 13318 N N . GLU A 1 81 ? -1.141 15.925 2.479 1.00 45.43 81 GLU A N 8
ATOM 13319 C CA . GLU A 1 81 ? -2.484 15.656 1.980 1.00 30.41 81 GLU A CA 8
ATOM 13320 C C . GLU A 1 81 ? -2.447 14.645 0.837 1.00 15.03 81 GLU A C 8
ATOM 13321 O O . GLU A 1 81 ? -3.201 13.673 0.830 1.00 32.23 81 GLU A O 8
ATOM 13333 N N . ASN A 1 82 ? -1.565 14.884 -0.128 1.00 33.32 82 ASN A N 8
ATOM 13334 C CA . ASN A 1 82 ? -1.431 13.996 -1.277 1.00 24.32 82 ASN A CA 8
ATOM 13335 C C . ASN A 1 82 ? -0.937 12.618 -0.845 1.00 15.03 82 ASN A C 8
ATOM 13336 O O . ASN A 1 82 ? -1.600 11.608 -1.080 1.00 2.24 82 ASN A O 8
ATOM 13347 N N . GLY A 1 83 ? 0.231 12.586 -0.211 1.00 32.53 83 GLY A N 8
ATOM 13348 C CA . GLY A 1 83 ? 0.793 11.327 0.245 1.00 51.52 83 GLY A CA 8
ATOM 13349 C C . GLY A 1 83 ? 2.304 11.374 0.356 1.00 51.00 83 GLY A C 8
ATOM 13350 O O . GLY A 1 83 ? 2.908 10.552 1.044 1.00 44.25 83 GLY A O 8
ATOM 13354 N N . GLY A 1 84 ? 2.917 12.338 -0.324 1.00 53.24 84 GLY A N 8
ATOM 13355 C CA . GLY A 1 84 ? 4.361 12.469 -0.287 1.00 44.50 84 GLY A CA 8
ATOM 13356 C C . GLY A 1 84 ? 5.021 11.982 -1.562 1.00 21.23 84 GLY A C 8
ATOM 13357 O O . GLY A 1 84 ? 4.414 12.006 -2.632 1.00 54.33 84 GLY A O 8
ATOM 13361 N N . PHE A 1 85 ? 6.269 11.539 -1.448 1.00 72.33 85 PHE A N 8
ATOM 13362 C CA . PHE A 1 85 ? 7.013 11.046 -2.601 1.00 73.45 85 PHE A CA 8
ATOM 13363 C C . PHE A 1 85 ? 7.227 12.156 -3.626 1.00 0.12 85 PHE A C 8
ATOM 13364 O O . PHE A 1 85 ? 6.675 12.135 -4.726 1.00 44.13 85 PHE A O 8
ATOM 13381 N N . PRO A 1 86 ? 8.047 13.151 -3.256 1.00 64.13 86 PRO A N 8
ATOM 13382 C CA . PRO A 1 86 ? 8.354 14.289 -4.128 1.00 10.12 86 PRO A CA 8
ATOM 13383 C C . PRO A 1 86 ? 9.216 13.890 -5.321 1.00 14.01 86 PRO A C 8
ATOM 13384 O O . PRO A 1 86 ? 9.777 12.795 -5.355 1.00 24.13 86 PRO A O 8
ATOM 13395 N N . TYR A 1 87 ? 9.316 14.785 -6.298 1.00 30.34 87 TYR A N 8
ATOM 13396 C CA . TYR A 1 87 ? 10.108 14.525 -7.494 1.00 20.42 87 TYR A CA 8
ATOM 13397 C C . TYR A 1 87 ? 11.123 15.640 -7.728 1.00 74.45 87 TYR A C 8
ATOM 13398 O O . TYR A 1 87 ? 10.863 16.803 -7.424 1.00 2.13 87 TYR A O 8
ATOM 13416 N N . GLU A 1 88 ? 12.279 15.274 -8.273 1.00 71.31 88 GLU A N 8
ATOM 13417 C CA . GLU A 1 88 ? 13.333 16.243 -8.549 1.00 21.42 88 GLU A CA 8
ATOM 13418 C C . GLU A 1 88 ? 12.913 17.202 -9.658 1.00 43.53 88 GLU A C 8
ATOM 13419 O O . GLU A 1 88 ? 13.458 18.299 -9.786 1.00 1.23 88 GLU A O 8
ATOM 13431 N N . LYS A 1 89 ? 11.941 16.782 -10.460 1.00 70.51 89 LYS A N 8
ATOM 13432 C CA . LYS A 1 89 ? 11.446 17.602 -11.559 1.00 72.11 89 LYS A CA 8
ATOM 13433 C C . LYS A 1 89 ? 10.225 18.409 -11.129 1.00 2.04 89 LYS A C 8
ATOM 13434 O O . LYS A 1 89 ? 9.961 19.486 -11.664 1.00 21.14 89 LYS A O 8
ATOM 13453 N N . ASP A 1 90 ? 9.486 17.883 -10.159 1.00 32.44 90 ASP A N 8
ATOM 13454 C CA . ASP A 1 90 ? 8.294 18.556 -9.654 1.00 64.34 90 ASP A CA 8
ATOM 13455 C C . ASP A 1 90 ? 8.672 19.701 -8.720 1.00 53.01 90 ASP A C 8
ATOM 13456 O O . ASP A 1 90 ? 7.858 20.582 -8.440 1.00 35.11 90 ASP A O 8
ATOM 13465 N N . LEU A 1 91 ? 9.910 19.682 -8.240 1.00 2.31 91 LEU A N 8
ATOM 13466 C CA . LEU A 1 91 ? 10.396 20.719 -7.336 1.00 31.14 91 LEU A CA 8
ATOM 13467 C C . LEU A 1 91 ? 11.148 21.802 -8.102 1.00 61.25 91 LEU A C 8
ATOM 13468 O O . LEU A 1 91 ? 11.362 22.902 -7.593 1.00 14.22 91 LEU A O 8
ATOM 13484 N N . ILE A 1 92 ? 11.545 21.483 -9.330 1.00 22.13 92 ILE A N 8
ATOM 13485 C CA . ILE A 1 92 ? 12.270 22.430 -10.168 1.00 23.14 92 ILE A CA 8
ATOM 13486 C C . ILE A 1 92 ? 11.361 23.027 -11.236 1.00 13.32 92 ILE A C 8
ATOM 13487 O O . ILE A 1 92 ? 11.604 24.129 -11.726 1.00 44.14 92 ILE A O 8
ATOM 13503 N N . GLU A 1 93 ? 10.311 22.293 -11.590 1.00 33.23 93 GLU A N 8
ATOM 13504 C CA . GLU A 1 93 ? 9.364 22.751 -12.599 1.00 52.43 93 GLU A CA 8
ATOM 13505 C C . GLU A 1 93 ? 8.435 23.819 -12.029 1.00 35.23 93 GLU A C 8
ATOM 13506 O O . GLU A 1 93 ? 7.633 24.410 -12.752 1.00 3.13 93 GLU A O 8
ATOM 13518 N N . ALA A 1 94 ? 8.548 24.059 -10.727 1.00 1.05 94 ALA A N 8
ATOM 13519 C CA . ALA A 1 94 ? 7.720 25.055 -10.058 1.00 40.34 94 ALA A CA 8
ATOM 13520 C C . ALA A 1 94 ? 8.086 26.465 -10.510 1.00 12.21 94 ALA A C 8
ATOM 13521 O O . ALA A 1 94 ? 7.227 27.227 -10.956 1.00 32.45 94 ALA A O 8
ATOM 13528 N N . ILE A 1 95 ? 9.364 26.806 -10.391 1.00 4.41 95 ILE A N 8
ATOM 13529 C CA . ILE A 1 95 ? 9.843 28.125 -10.787 1.00 73.04 95 ILE A CA 8
ATOM 13530 C C . ILE A 1 95 ? 9.522 28.409 -12.251 1.00 64.21 95 ILE A C 8
ATOM 13531 O O . ILE A 1 95 ? 9.298 29.556 -12.637 1.00 14.13 95 ILE A O 8
ATOM 13547 N N . ARG A 1 96 ? 9.502 27.356 -13.061 1.00 73.45 96 ARG A N 8
ATOM 13548 C CA . ARG A 1 96 ? 9.208 27.491 -14.483 1.00 40.21 96 ARG A CA 8
ATOM 13549 C C . ARG A 1 96 ? 7.768 27.947 -14.700 1.00 1.43 96 ARG A C 8
ATOM 13550 O O . ARG A 1 96 ? 7.437 28.518 -15.739 1.00 41.20 96 ARG A O 8
ATOM 13571 N N . ARG A 1 97 ? 6.917 27.691 -13.712 1.00 13.11 97 ARG A N 8
ATOM 13572 C CA . ARG A 1 97 ? 5.512 28.074 -13.795 1.00 64.42 97 ARG A CA 8
ATOM 13573 C C . ARG A 1 97 ? 5.264 29.393 -13.070 1.00 44.23 97 ARG A C 8
ATOM 13574 O O . ARG A 1 97 ? 4.392 30.170 -13.456 1.00 15.10 97 ARG A O 8
ATOM 13595 N N . ALA A 1 98 ? 6.038 29.639 -12.018 1.00 21.20 98 ALA A N 8
ATOM 13596 C CA . ALA A 1 98 ? 5.904 30.864 -11.240 1.00 54.23 98 ALA A CA 8
ATOM 13597 C C . ALA A 1 98 ? 6.467 32.061 -11.999 1.00 74.24 98 ALA A C 8
ATOM 13598 O O . ALA A 1 98 ? 5.825 33.107 -12.092 1.00 0.33 98 ALA A O 8
ATOM 13605 N N . SER A 1 99 ? 7.670 31.899 -12.541 1.00 13.41 99 SER A N 8
ATOM 13606 C CA . SER A 1 99 ? 8.321 32.969 -13.288 1.00 62.45 99 SER A CA 8
ATOM 13607 C C . SER A 1 99 ? 7.642 33.180 -14.638 1.00 72.11 99 SER A C 8
ATOM 13608 O O . SER A 1 99 ? 7.870 34.185 -15.309 1.00 42.15 99 SER A O 8
ATOM 13616 N N . ASN A 1 100 ? 6.805 32.224 -15.028 1.00 63.45 100 ASN A N 8
ATOM 13617 C CA . ASN A 1 100 ? 6.092 32.303 -16.298 1.00 43.52 100 ASN A CA 8
ATOM 13618 C C . ASN A 1 100 ? 5.139 33.494 -16.313 1.00 12.44 100 ASN A C 8
ATOM 13619 O O . ASN A 1 100 ? 4.862 34.069 -17.365 1.00 23.02 100 ASN A O 8
ATOM 13630 N N . GLY A 1 101 ? 4.639 33.860 -15.136 1.00 3.21 101 GLY A N 8
ATOM 13631 C CA . GLY A 1 101 ? 3.723 34.981 -15.035 1.00 72.11 101 GLY A CA 8
ATOM 13632 C C . GLY A 1 101 ? 2.280 34.539 -14.888 1.00 24.32 101 GLY A C 8
ATOM 13633 O O . GLY A 1 101 ? 1.384 35.367 -14.735 1.00 14.31 101 GLY A O 8
ATOM 13637 N N . GLU A 1 102 ? 2.057 33.229 -14.936 1.00 15.23 102 GLU A N 8
ATOM 13638 C CA . GLU A 1 102 ? 0.712 32.680 -14.809 1.00 32.31 102 GLU A CA 8
ATOM 13639 C C . GLU A 1 102 ? 0.406 32.320 -13.358 1.00 33.31 102 GLU A C 8
ATOM 13640 O O . GLU A 1 102 ? 1.120 31.532 -12.737 1.00 5.32 102 GLU A O 8
ATOM 13652 N N . THR A 1 103 ? -0.662 32.903 -12.822 1.00 73.12 103 THR A N 8
ATOM 13653 C CA . THR A 1 103 ? -1.063 32.646 -11.445 1.00 0.13 103 THR A CA 8
ATOM 13654 C C . THR A 1 103 ? -1.207 31.151 -11.183 1.00 43.24 103 THR A C 8
ATOM 13655 O O . THR A 1 103 ? -1.560 30.385 -12.081 1.00 23.33 103 THR A O 8
ATOM 13666 N N . LEU A 1 104 ? -0.932 30.742 -9.950 1.00 1.02 104 LEU A N 8
ATOM 13667 C CA . LEU A 1 104 ? -1.032 29.337 -9.570 1.00 5.12 104 LEU A CA 8
ATOM 13668 C C . LEU A 1 104 ? -2.243 29.100 -8.674 1.00 21.03 104 LEU A C 8
ATOM 13669 O O . LEU A 1 104 ? -2.875 30.046 -8.206 1.00 52.42 104 LEU A O 8
ATOM 13685 N N . GLU A 1 105 ? -2.558 27.830 -8.437 1.00 54.34 105 GLU A N 8
ATOM 13686 C CA . GLU A 1 105 ? -3.693 27.470 -7.596 1.00 33.22 105 GLU A CA 8
ATOM 13687 C C . GLU A 1 105 ? -3.624 28.189 -6.252 1.00 20.14 105 GLU A C 8
ATOM 13688 O O . GLU A 1 105 ? -2.541 28.503 -5.758 1.00 0.44 105 GLU A O 8
ATOM 13700 N N . LYS A 1 106 ? -4.788 28.447 -5.665 1.00 22.13 106 LYS A N 8
ATOM 13701 C CA . LYS A 1 106 ? -4.862 29.128 -4.378 1.00 2.03 106 LYS A CA 8
ATOM 13702 C C . LYS A 1 106 ? -4.028 28.400 -3.328 1.00 41.21 106 LYS A C 8
ATOM 13703 O O . LYS A 1 106 ? -3.483 27.328 -3.590 1.00 25.30 106 LYS A O 8
ATOM 13722 N N . ILE A 1 107 ? -3.935 28.989 -2.141 1.00 4.13 107 ILE A N 8
ATOM 13723 C CA . ILE A 1 107 ? -3.169 28.395 -1.052 1.00 33.42 107 ILE A CA 8
ATOM 13724 C C . ILE A 1 107 ? -3.982 27.325 -0.329 1.00 5.41 107 ILE A C 8
ATOM 13725 O O . ILE A 1 107 ? -5.104 27.575 0.113 1.00 62.50 107 ILE A O 8
ATOM 13741 N N . THR A 1 108 ? -3.406 26.133 -0.210 1.00 34.34 108 THR A N 8
ATOM 13742 C CA . THR A 1 108 ? -4.076 25.025 0.460 1.00 22.03 108 THR A CA 8
ATOM 13743 C C . THR A 1 108 ? -3.646 24.925 1.920 1.00 74.35 108 THR A C 8
ATOM 13744 O O . THR A 1 108 ? -3.618 23.837 2.494 1.00 3.54 108 THR A O 8
ATOM 13755 N N . ASN A 1 109 ? -3.314 26.066 2.513 1.00 3.25 109 ASN A N 8
ATOM 13756 C CA . ASN A 1 109 ? -2.886 26.106 3.907 1.00 4.21 109 ASN A CA 8
ATOM 13757 C C . ASN A 1 109 ? -4.055 25.820 4.844 1.00 73.01 109 ASN A C 8
ATOM 13758 O O . ASN A 1 109 ? -4.691 26.740 5.358 1.00 33.34 109 ASN A O 8
ATOM 13769 N N . SER A 1 110 ? -4.333 24.538 5.061 1.00 44.31 110 SER A N 8
ATOM 13770 C CA . SER A 1 110 ? -5.428 24.130 5.933 1.00 4.11 110 SER A CA 8
ATOM 13771 C C . SER A 1 110 ? -5.031 22.919 6.773 1.00 50.44 110 SER A C 8
ATOM 13772 O O . SER A 1 110 ? -4.074 22.215 6.452 1.00 23.21 110 SER A O 8
ATOM 13780 N N . ARG A 1 111 ? -5.774 22.685 7.849 1.00 73.40 111 ARG A N 8
ATOM 13781 C CA . ARG A 1 111 ? -5.501 21.561 8.736 1.00 24.51 111 ARG A CA 8
ATOM 13782 C C . ARG A 1 111 ? -6.784 20.806 9.069 1.00 72.40 111 ARG A C 8
ATOM 13783 O O . ARG A 1 111 ? -7.890 21.337 8.968 1.00 11.20 111 ARG A O 8
ATOM 13804 N N . PRO A 1 112 ? -6.636 19.536 9.475 1.00 61.20 112 PRO A N 8
ATOM 13805 C CA . PRO A 1 112 ? -7.772 18.681 9.831 1.00 71.31 112 PRO A CA 8
ATOM 13806 C C . PRO A 1 112 ? -8.444 19.120 11.127 1.00 34.22 112 PRO A C 8
ATOM 13807 O O . PRO A 1 112 ? -7.919 19.940 11.880 1.00 20.24 112 PRO A O 8
ATOM 13818 N N . PRO A 1 113 ? -9.634 18.562 11.396 1.00 55.32 113 PRO A N 8
ATOM 13819 C CA . PRO A 1 113 ? -10.404 18.881 12.602 1.00 4.13 113 PRO A CA 8
ATOM 13820 C C . PRO A 1 113 ? -9.751 18.333 13.867 1.00 15.21 113 PRO A C 8
ATOM 13821 O O . PRO A 1 113 ? -8.966 17.386 13.812 1.00 42.44 113 PRO A O 8
ATOM 13832 N N . CYS A 1 114 ? -10.082 18.933 15.005 1.00 12.40 114 CYS A N 8
ATOM 13833 C CA . CYS A 1 114 ? -9.528 18.505 16.284 1.00 2.25 114 CYS A CA 8
ATOM 13834 C C . CYS A 1 114 ? -9.911 17.060 16.587 1.00 15.40 114 CYS A C 8
ATOM 13835 O O . CYS A 1 114 ? -11.052 16.773 16.951 1.00 22.20 114 CYS A O 8
ATOM 13843 N N . VAL A 1 115 ? -8.952 16.154 16.432 1.00 24.23 115 VAL A N 8
ATOM 13844 C CA . VAL A 1 115 ? -9.189 14.738 16.688 1.00 3.22 115 VAL A CA 8
ATOM 13845 C C . VAL A 1 115 ? -8.061 14.133 17.517 1.00 14.45 115 VAL A C 8
ATOM 13846 O O . VAL A 1 115 ? -7.159 14.841 17.967 1.00 54.02 115 VAL A O 8
ATOM 13859 N N . ILE A 1 116 ? -8.119 12.821 17.716 1.00 31.11 116 ILE A N 8
ATOM 13860 C CA . ILE A 1 116 ? -7.102 12.120 18.490 1.00 2.52 116 ILE A CA 8
ATOM 13861 C C . ILE A 1 116 ? -6.763 10.773 17.861 1.00 11.23 116 ILE A C 8
ATOM 13862 O O . ILE A 1 116 ? -7.630 9.911 17.710 1.00 25.35 116 ILE A O 8
ATOM 13878 N N . LEU A 1 117 ? -5.498 10.598 17.498 1.00 64.25 117 LEU A N 8
ATOM 13879 C CA . LEU A 1 117 ? -5.043 9.354 16.886 1.00 24.13 117 LEU A CA 8
ATOM 13880 C C . LEU A 1 117 ? -5.600 8.145 17.631 1.00 14.31 117 LEU A C 8
ATOM 13881 O O . LEU A 1 117 ? -6.361 7.356 17.072 1.00 72.30 117 LEU A O 8
ATOM 13897 N N . GLY A 1 1 ? -2.385 10.715 2.096 1.00 32.44 1 GLY A N 9
ATOM 13898 C CA . GLY A 1 1 ? -1.585 10.343 0.944 1.00 3.32 1 GLY A CA 9
ATOM 13899 C C . GLY A 1 1 ? -0.837 9.041 1.153 1.00 55.12 1 GLY A C 9
ATOM 13900 O O . GLY A 1 1 ? -1.437 8.021 1.491 1.00 32.24 1 GLY A O 9
ATOM 13904 N N . SER A 1 2 ? 0.476 9.075 0.949 1.00 75.33 2 SER A N 9
ATOM 13905 C CA . SER A 1 2 ? 1.305 7.887 1.111 1.00 20.51 2 SER A CA 9
ATOM 13906 C C . SER A 1 2 ? 2.147 7.981 2.380 1.00 71.01 2 SER A C 9
ATOM 13907 O O . SER A 1 2 ? 2.860 8.961 2.593 1.00 11.11 2 SER A O 9
ATOM 13915 N N . MET A 1 3 ? 2.058 6.954 3.219 1.00 0.42 3 MET A N 9
ATOM 13916 C CA . MET A 1 3 ? 2.812 6.920 4.467 1.00 42.31 3 MET A CA 9
ATOM 13917 C C . MET A 1 3 ? 3.843 5.796 4.448 1.00 4.54 3 MET A C 9
ATOM 13918 O O . MET A 1 3 ? 4.860 5.863 5.139 1.00 21.22 3 MET A O 9
ATOM 13932 N N . SER A 1 4 ? 3.574 4.765 3.654 1.00 43.40 4 SER A N 9
ATOM 13933 C CA . SER A 1 4 ? 4.477 3.625 3.549 1.00 2.20 4 SER A CA 9
ATOM 13934 C C . SER A 1 4 ? 5.899 4.085 3.243 1.00 64.24 4 SER A C 9
ATOM 13935 O O . SER A 1 4 ? 6.848 3.704 3.927 1.00 60.52 4 SER A O 9
ATOM 13943 N N . GLY A 1 5 ? 6.039 4.908 2.207 1.00 33.35 5 GLY A N 9
ATOM 13944 C CA . GLY A 1 5 ? 7.347 5.406 1.827 1.00 4.52 5 GLY A CA 9
ATOM 13945 C C . GLY A 1 5 ? 7.989 4.575 0.734 1.00 3.51 5 GLY A C 9
ATOM 13946 O O . GLY A 1 5 ? 8.446 3.460 0.981 1.00 34.24 5 GLY A O 9
ATOM 13950 N N . GLU A 1 6 ? 8.023 5.120 -0.478 1.00 62.34 6 GLU A 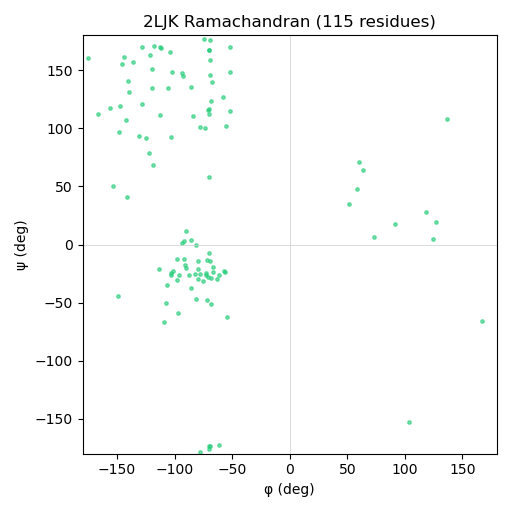N 9
ATOM 13951 C CA . GLU A 1 6 ? 8.612 4.419 -1.613 1.00 71.34 6 GLU A CA 9
ATOM 13952 C C . GLU A 1 6 ? 9.052 5.404 -2.692 1.00 60.15 6 GLU A C 9
ATOM 13953 O O . GLU A 1 6 ? 8.472 5.477 -3.776 1.00 14.12 6 GLU A O 9
ATOM 13965 N N . PRO A 1 7 ? 10.103 6.181 -2.391 1.00 32.14 7 PRO A N 9
ATOM 13966 C CA . PRO A 1 7 ? 10.645 7.176 -3.321 1.00 33.12 7 PRO A CA 9
ATOM 13967 C C . PRO A 1 7 ? 11.339 6.534 -4.517 1.00 73.41 7 PRO A C 9
ATOM 13968 O O . PRO A 1 7 ? 11.574 5.326 -4.536 1.00 52.21 7 PRO A O 9
ATOM 13979 N N . GLY A 1 8 ? 11.665 7.350 -5.515 1.00 32.21 8 GLY A N 9
ATOM 13980 C CA . GLY A 1 8 ? 12.329 6.843 -6.701 1.00 61.42 8 GLY A CA 9
ATOM 13981 C C . GLY A 1 8 ? 13.760 7.330 -6.818 1.00 14.30 8 GLY A C 9
ATOM 13982 O O . GLY A 1 8 ? 14.169 8.248 -6.107 1.00 34.42 8 GLY A O 9
ATOM 13986 N N . GLN A 1 9 ? 14.522 6.714 -7.716 1.00 13.50 9 GLN A N 9
ATOM 13987 C CA . GLN A 1 9 ? 15.916 7.090 -7.921 1.00 15.52 9 GLN A CA 9
ATOM 13988 C C . GLN A 1 9 ? 16.301 6.973 -9.392 1.00 34.42 9 GLN A C 9
ATOM 13989 O O . GLN A 1 9 ? 16.489 5.871 -9.910 1.00 14.14 9 GLN A O 9
ATOM 14003 N N . THR A 1 10 ? 16.416 8.115 -10.062 1.00 5.13 10 THR A N 9
ATOM 14004 C CA . THR A 1 10 ? 16.778 8.140 -11.473 1.00 55.24 10 THR A CA 9
ATOM 14005 C C . THR A 1 10 ? 18.278 7.951 -11.661 1.00 25.15 10 THR A C 9
ATOM 14006 O O . THR A 1 10 ? 19.027 7.850 -10.688 1.00 40.45 10 THR A O 9
ATOM 14017 N N . SER A 1 11 ? 18.712 7.904 -12.916 1.00 64.10 11 SER A N 9
ATOM 14018 C CA . SER A 1 11 ? 20.125 7.724 -13.230 1.00 71.53 11 SER A CA 9
ATOM 14019 C C . SER A 1 11 ? 20.731 9.017 -13.766 1.00 65.35 11 SER A C 9
ATOM 14020 O O . SER A 1 11 ? 20.019 9.979 -14.051 1.00 13.31 11 SER A O 9
ATOM 14028 N N . VAL A 1 12 ? 22.054 9.031 -13.902 1.00 12.11 12 VAL A N 9
ATOM 14029 C CA . VAL A 1 12 ? 22.758 10.205 -14.405 1.00 21.53 12 VAL A CA 9
ATOM 14030 C C . VAL A 1 12 ? 22.668 10.290 -15.924 1.00 40.41 12 VAL A C 9
ATOM 14031 O O . VAL A 1 12 ? 22.369 9.303 -16.595 1.00 54.20 12 VAL A O 9
ATOM 14044 N N . ALA A 1 13 ? 22.930 11.478 -16.461 1.00 33.33 13 ALA A N 9
ATOM 14045 C CA . ALA A 1 13 ? 22.881 11.692 -17.902 1.00 12.34 13 ALA A CA 9
ATOM 14046 C C . ALA A 1 13 ? 23.265 13.125 -18.257 1.00 20.33 13 ALA A C 9
ATOM 14047 O O . ALA A 1 13 ? 23.223 14.029 -17.422 1.00 43.14 13 ALA A O 9
ATOM 14054 N N . PRO A 1 14 ? 23.649 13.338 -19.524 1.00 3.32 14 PRO A N 9
ATOM 14055 C CA . PRO A 1 14 ? 24.049 14.659 -20.018 1.00 12.41 14 PRO A CA 9
ATOM 14056 C C . PRO A 1 14 ? 22.872 15.625 -20.109 1.00 33.51 14 PRO A C 9
ATOM 14057 O O . PRO A 1 14 ? 21.964 15.459 -20.924 1.00 34.14 14 PRO A O 9
ATOM 14068 N N . PRO A 1 15 ? 22.885 16.658 -19.254 1.00 24.11 15 PRO A N 9
ATOM 14069 C CA . PRO A 1 15 ? 21.826 17.671 -19.219 1.00 62.24 15 PRO A CA 9
ATOM 14070 C C . PRO A 1 15 ? 21.839 18.565 -20.454 1.00 41.42 15 PRO A C 9
ATOM 14071 O O . PRO A 1 15 ? 22.787 18.566 -21.240 1.00 10.31 15 PRO A O 9
ATOM 14082 N N . PRO A 1 16 ? 20.763 19.346 -20.631 1.00 40.34 16 PRO A N 9
ATOM 14083 C CA . PRO A 1 16 ? 20.628 20.261 -21.769 1.00 15.12 16 PRO A CA 9
ATOM 14084 C C . PRO A 1 16 ? 21.591 21.440 -21.682 1.00 53.14 16 PRO A C 9
ATOM 14085 O O . PRO A 1 16 ? 22.487 21.460 -20.839 1.00 55.22 16 PRO A O 9
ATOM 14096 N N . GLU A 1 17 ? 21.399 22.420 -22.560 1.00 2.43 17 GLU A N 9
ATOM 14097 C CA . GLU A 1 17 ? 22.252 23.603 -22.581 1.00 64.34 17 GLU A CA 9
ATOM 14098 C C . GLU A 1 17 ? 22.251 24.300 -21.224 1.00 32.31 17 GLU A C 9
ATOM 14099 O O . GLU A 1 17 ? 21.575 23.864 -20.292 1.00 50.24 17 GLU A O 9
ATOM 14111 N N . GLU A 1 18 ? 23.013 25.384 -21.121 1.00 21.00 18 GLU A N 9
ATOM 14112 C CA . GLU A 1 18 ? 23.101 26.140 -19.877 1.00 54.23 18 GLU A CA 9
ATOM 14113 C C . GLU A 1 18 ? 22.178 27.355 -19.913 1.00 41.23 18 GLU A C 9
ATOM 14114 O O . GLU A 1 18 ? 22.535 28.404 -20.451 1.00 34.21 18 GLU A O 9
ATOM 14126 N N . VAL A 1 19 ? 20.989 27.206 -19.337 1.00 64.33 19 VAL A N 9
ATOM 14127 C CA . VAL A 1 19 ? 20.015 28.290 -19.302 1.00 60.34 19 VAL A CA 9
ATOM 14128 C C . VAL A 1 19 ? 19.286 28.331 -17.964 1.00 22.40 19 VAL A C 9
ATOM 14129 O O . VAL A 1 19 ? 19.105 27.302 -17.313 1.00 64.15 19 VAL A O 9
ATOM 14142 N N . GLU A 1 20 ? 18.870 29.526 -17.559 1.00 55.45 20 GLU A N 9
ATOM 14143 C CA . GLU A 1 20 ? 18.160 29.701 -16.297 1.00 61.25 20 GLU A CA 9
ATOM 14144 C C . GLU A 1 20 ? 16.734 30.188 -16.538 1.00 20.12 20 GLU A C 9
ATOM 14145 O O . GLU A 1 20 ? 16.388 31.336 -16.259 1.00 0.11 20 GLU A O 9
ATOM 14157 N N . PRO A 1 21 ? 15.886 29.295 -17.069 1.00 32.34 21 PRO A N 9
ATOM 14158 C CA . PRO A 1 21 ? 14.484 29.610 -17.359 1.00 32.24 21 PRO A CA 9
ATOM 14159 C C . PRO A 1 21 ? 13.656 29.789 -16.091 1.00 12.32 21 PRO A C 9
ATOM 14160 O O . PRO A 1 21 ? 12.675 30.532 -16.078 1.00 60.12 21 PRO A O 9
ATOM 14171 N N . GLY A 1 22 ? 14.058 29.104 -15.025 1.00 11.15 22 GLY A N 9
ATOM 14172 C CA . GLY A 1 22 ? 13.342 29.202 -13.766 1.00 53.42 22 GLY A CA 9
ATOM 14173 C C . GLY A 1 22 ? 13.620 30.504 -13.041 1.00 12.01 22 GLY A C 9
ATOM 14174 O O . GLY A 1 22 ? 12.981 30.811 -12.035 1.00 34.44 22 GLY A O 9
ATOM 14178 N N . SER A 1 23 ? 14.578 31.271 -13.552 1.00 15.35 23 SER A N 9
ATOM 14179 C CA . SER A 1 23 ? 14.943 32.545 -12.942 1.00 71.24 23 SER A CA 9
ATOM 14180 C C . SER A 1 23 ? 13.716 33.434 -12.764 1.00 72.32 23 SER A C 9
ATOM 14181 O O . SER A 1 23 ? 12.985 33.700 -13.717 1.00 53.31 23 SER A O 9
ATOM 14189 N N . GLY A 1 24 ? 13.497 33.890 -11.535 1.00 35.25 24 GLY A N 9
ATOM 14190 C CA . GLY A 1 24 ? 12.358 34.744 -11.252 1.00 75.41 24 GLY A CA 9
ATOM 14191 C C . GLY A 1 24 ? 11.623 34.333 -9.991 1.00 65.42 24 GLY A C 9
ATOM 14192 O O . GLY A 1 24 ? 10.402 34.459 -9.906 1.00 52.01 24 GLY A O 9
ATOM 14196 N N . VAL A 1 25 ? 12.369 33.837 -9.009 1.00 4.43 25 VAL A N 9
ATOM 14197 C CA . VAL A 1 25 ? 11.782 33.406 -7.746 1.00 60.40 25 VAL A CA 9
ATOM 14198 C C . VAL A 1 25 ? 12.757 33.603 -6.591 1.00 31.54 25 VAL A C 9
ATOM 14199 O O . VAL A 1 25 ? 13.972 33.524 -6.770 1.00 63.13 25 VAL A O 9
ATOM 14212 N N . ARG A 1 26 ? 12.216 33.858 -5.404 1.00 53.41 26 ARG A N 9
ATOM 14213 C CA . ARG A 1 26 ? 13.038 34.067 -4.218 1.00 51.44 26 ARG A CA 9
ATOM 14214 C C . ARG A 1 26 ? 12.636 33.108 -3.102 1.00 61.21 26 ARG A C 9
ATOM 14215 O O . ARG A 1 26 ? 11.810 33.441 -2.252 1.00 23.34 26 ARG A O 9
ATOM 14236 N N . ILE A 1 27 ? 13.225 31.917 -3.112 1.00 61.24 27 ILE A N 9
ATOM 14237 C CA . ILE A 1 27 ? 12.929 30.910 -2.101 1.00 32.11 27 ILE A CA 9
ATOM 14238 C C . ILE A 1 27 ? 13.646 31.219 -0.791 1.00 71.11 27 ILE A C 9
ATOM 14239 O O . ILE A 1 27 ? 14.762 31.739 -0.789 1.00 71.53 27 ILE A O 9
ATOM 14255 N N . VAL A 1 28 ? 12.998 30.894 0.323 1.00 33.11 28 VAL A N 9
ATOM 14256 C CA . VAL A 1 28 ? 13.574 31.134 1.641 1.00 63.24 28 VAL A CA 9
ATOM 14257 C C . VAL A 1 28 ? 13.104 30.087 2.645 1.00 43.52 28 VAL A C 9
ATOM 14258 O O . VAL A 1 28 ? 12.134 30.301 3.372 1.00 21.10 28 VAL A O 9
ATOM 14271 N N . VAL A 1 29 ? 13.799 28.955 2.680 1.00 23.12 29 VAL A N 9
ATOM 14272 C CA . VAL A 1 29 ? 13.455 27.875 3.597 1.00 75.32 29 VAL A CA 9
ATOM 14273 C C . VAL A 1 29 ? 13.646 28.303 5.047 1.00 31.34 29 VAL A C 9
ATOM 14274 O O . VAL A 1 29 ? 14.766 28.563 5.485 1.00 62.01 29 VAL A O 9
ATOM 14287 N N . GLU A 1 30 ? 12.544 28.373 5.788 1.00 24.24 30 GLU A N 9
ATOM 14288 C CA . GLU A 1 30 ? 12.592 28.770 7.191 1.00 72.24 30 GLU A CA 9
ATOM 14289 C C . GLU A 1 30 ? 12.489 27.552 8.105 1.00 54.23 30 GLU A C 9
ATOM 14290 O O . GLU A 1 30 ? 11.445 26.902 8.175 1.00 64.10 30 GLU A O 9
ATOM 14302 N N . TYR A 1 31 ? 13.578 27.250 8.802 1.00 33.23 31 TYR A N 9
ATOM 14303 C CA . TYR A 1 31 ? 13.612 26.109 9.710 1.00 52.03 31 TYR A CA 9
ATOM 14304 C C . TYR A 1 31 ? 14.445 26.423 10.949 1.00 51.14 31 TYR A C 9
ATOM 14305 O O . TYR A 1 31 ? 15.184 27.408 10.981 1.00 31.45 31 TYR A O 9
ATOM 14323 N N . CYS A 1 32 ? 14.321 25.578 11.967 1.00 55.42 32 CYS A N 9
ATOM 14324 C CA . CYS A 1 32 ? 15.061 25.763 13.209 1.00 13.21 32 CYS A CA 9
ATOM 14325 C C . CYS A 1 32 ? 16.521 25.353 13.039 1.00 74.33 32 CYS A C 9
ATOM 14326 O O . CYS A 1 32 ? 16.844 24.166 13.026 1.00 31.44 32 CYS A O 9
ATOM 14333 N N . GLU A 1 33 ? 17.397 26.344 12.908 1.00 71.10 33 GLU A N 9
ATOM 14334 C CA . GLU A 1 33 ? 18.822 26.085 12.738 1.00 52.32 33 GLU A CA 9
ATOM 14335 C C . GLU A 1 33 ? 19.359 25.226 13.879 1.00 72.44 33 GLU A C 9
ATOM 14336 O O . GLU A 1 33 ? 19.836 24.109 13.676 1.00 21.14 33 GLU A O 9
ATOM 14348 N N . PRO A 1 34 ? 19.280 25.758 15.107 1.00 22.33 34 PRO A N 9
ATOM 14349 C CA . PRO A 1 34 ? 19.753 25.057 16.305 1.00 1.00 34 PRO A CA 9
ATOM 14350 C C . PRO A 1 34 ? 18.877 23.861 16.661 1.00 61.45 34 PRO A C 9
ATOM 14351 O O . PRO A 1 34 ? 18.340 23.778 17.765 1.00 31.14 34 PRO A O 9
ATOM 14362 N N . CYS A 1 35 ? 18.737 22.935 15.718 1.00 62.33 35 CYS A N 9
ATOM 14363 C CA . CYS A 1 35 ? 17.926 21.742 15.931 1.00 44.02 35 CYS A CA 9
ATOM 14364 C C . CYS A 1 35 ? 18.495 20.553 15.162 1.00 43.02 35 CYS A C 9
ATOM 14365 O O . CYS A 1 35 ? 18.570 19.441 15.683 1.00 4.34 35 CYS A O 9
ATOM 14372 N N . GLY A 1 36 ? 18.895 20.797 13.917 1.00 22.43 36 GLY A N 9
ATOM 14373 C CA . GLY A 1 36 ? 19.452 19.737 13.096 1.00 2.44 36 GLY A CA 9
ATOM 14374 C C . GLY A 1 36 ? 18.624 19.469 11.855 1.00 1.54 36 GLY A C 9
ATOM 14375 O O . GLY A 1 36 ? 18.667 18.373 11.296 1.00 2.51 36 GLY A O 9
ATOM 14379 N N . PHE A 1 37 ? 17.866 20.472 11.424 1.00 41.11 37 PHE A N 9
ATOM 14380 C CA . PHE A 1 37 ? 17.022 20.339 10.242 1.00 31.33 37 PHE A CA 9
ATOM 14381 C C . PHE A 1 37 ? 17.698 20.951 9.019 1.00 13.10 37 PHE A C 9
ATOM 14382 O O . PHE A 1 37 ? 17.064 21.154 7.984 1.00 30.20 37 PHE A O 9
ATOM 14399 N N . GLU A 1 38 ? 18.988 21.244 9.148 1.00 61.24 38 GLU A N 9
ATOM 14400 C CA . GLU A 1 38 ? 19.750 21.834 8.053 1.00 15.53 38 GLU A CA 9
ATOM 14401 C C . GLU A 1 38 ? 20.308 20.753 7.133 1.00 72.20 38 GLU A C 9
ATOM 14402 O O . GLU A 1 38 ? 20.810 21.045 6.048 1.00 24.43 38 GLU A O 9
ATOM 14414 N N . ALA A 1 39 ? 20.216 19.503 7.575 1.00 70.20 39 ALA A N 9
ATOM 14415 C CA . ALA A 1 39 ? 20.710 18.377 6.792 1.00 40.34 39 ALA A CA 9
ATOM 14416 C C . ALA A 1 39 ? 19.787 18.081 5.614 1.00 24.22 39 ALA A C 9
ATOM 14417 O O . ALA A 1 39 ? 20.203 17.484 4.620 1.00 2.14 39 ALA A O 9
ATOM 14424 N N . THR A 1 40 ? 18.531 18.501 5.732 1.00 65.20 40 THR A N 9
ATOM 14425 C CA . THR A 1 40 ? 17.549 18.279 4.678 1.00 23.44 40 THR A CA 9
ATOM 14426 C C . THR A 1 40 ? 17.501 19.458 3.714 1.00 42.10 40 THR A C 9
ATOM 14427 O O . THR A 1 40 ? 17.104 19.311 2.558 1.00 43.33 40 THR A O 9
ATOM 14438 N N . TYR A 1 41 ? 17.908 20.627 4.196 1.00 50.20 41 TYR A N 9
ATOM 14439 C CA . TYR A 1 41 ? 17.909 21.833 3.376 1.00 5.03 41 TYR A CA 9
ATOM 14440 C C . TYR A 1 41 ? 19.067 21.815 2.383 1.00 5.32 41 TYR A C 9
ATOM 14441 O O . TYR A 1 41 ? 18.961 22.347 1.277 1.00 32.31 41 TYR A O 9
ATOM 14459 N N . LEU A 1 42 ? 20.174 21.200 2.786 1.00 72.13 42 LEU A N 9
ATOM 14460 C CA . LEU A 1 42 ? 21.353 21.111 1.932 1.00 25.22 42 LEU A CA 9
ATOM 14461 C C . LEU A 1 42 ? 21.223 19.958 0.941 1.00 0.44 42 LEU A C 9
ATOM 14462 O O . LEU A 1 42 ? 21.828 19.978 -0.130 1.00 73.31 42 LEU A O 9
ATOM 14478 N N . GLU A 1 43 ? 20.428 18.958 1.307 1.00 61.51 43 GLU A N 9
ATOM 14479 C CA . GLU A 1 43 ? 20.218 17.798 0.449 1.00 74.43 43 GLU A CA 9
ATOM 14480 C C . GLU A 1 43 ? 19.374 18.167 -0.768 1.00 31.10 43 GLU A C 9
ATOM 14481 O O . GLU A 1 43 ? 19.397 17.475 -1.787 1.00 42.41 43 GLU A O 9
ATOM 14493 N N . LEU A 1 44 ? 18.629 19.261 -0.654 1.00 31.23 44 LEU A N 9
ATOM 14494 C CA . LEU A 1 44 ? 17.776 19.723 -1.743 1.00 44.24 44 LEU A CA 9
ATOM 14495 C C . LEU A 1 44 ? 18.360 20.970 -2.400 1.00 65.45 44 LEU A C 9
ATOM 14496 O O . LEU A 1 44 ? 18.248 21.155 -3.612 1.00 2.32 44 LEU A O 9
ATOM 14512 N N . ALA A 1 45 ? 18.986 21.820 -1.593 1.00 61.10 45 ALA A N 9
ATOM 14513 C CA . ALA A 1 45 ? 19.592 23.046 -2.097 1.00 12.45 45 ALA A CA 9
ATOM 14514 C C . ALA A 1 45 ? 20.791 22.741 -2.988 1.00 31.24 45 ALA A C 9
ATOM 14515 O O . ALA A 1 45 ? 21.237 23.591 -3.758 1.00 12.43 45 ALA A O 9
ATOM 14522 N N . SER A 1 46 ? 21.309 21.522 -2.877 1.00 62.10 46 SER A N 9
ATOM 14523 C CA . SER A 1 46 ? 22.460 21.106 -3.670 1.00 22.22 46 SER A CA 9
ATOM 14524 C C . SER A 1 46 ? 22.021 20.592 -5.037 1.00 74.33 46 SER A C 9
ATOM 14525 O O . SER A 1 46 ? 22.845 20.367 -5.923 1.00 3.43 46 SER A O 9
ATOM 14533 N N . ALA A 1 47 ? 20.715 20.407 -5.201 1.00 53.23 47 ALA A N 9
ATOM 14534 C CA . ALA A 1 47 ? 20.164 19.922 -6.460 1.00 70.45 47 ALA A CA 9
ATOM 14535 C C . ALA A 1 47 ? 19.390 21.020 -7.181 1.00 13.20 47 ALA A C 9
ATOM 14536 O O . ALA A 1 47 ? 19.317 21.039 -8.410 1.00 34.53 47 ALA A O 9
ATOM 14543 N N . VAL A 1 48 ? 18.812 21.935 -6.408 1.00 60.25 48 VAL A N 9
ATOM 14544 C CA . VAL A 1 48 ? 18.043 23.037 -6.973 1.00 41.33 48 VAL A CA 9
ATOM 14545 C C . VAL A 1 48 ? 18.952 24.197 -7.366 1.00 31.23 48 VAL A C 9
ATOM 14546 O O . VAL A 1 48 ? 18.669 24.929 -8.315 1.00 21.44 48 VAL A O 9
ATOM 14559 N N . LYS A 1 49 ? 20.046 24.359 -6.629 1.00 40.05 49 LYS A N 9
ATOM 14560 C CA . LYS A 1 49 ? 20.999 25.428 -6.900 1.00 44.52 49 LYS A CA 9
ATOM 14561 C C . LYS A 1 49 ? 21.783 25.148 -8.179 1.00 10.15 49 LYS A C 9
ATOM 14562 O O . LYS A 1 49 ? 22.303 26.066 -8.812 1.00 12.11 49 LYS A O 9
ATOM 14581 N N . GLU A 1 50 ? 21.862 23.875 -8.552 1.00 32.32 50 GLU A N 9
ATOM 14582 C CA . GLU A 1 50 ? 22.582 23.475 -9.755 1.00 53.34 50 GLU A CA 9
ATOM 14583 C C . GLU A 1 50 ? 21.637 23.387 -10.950 1.00 52.15 50 GLU A C 9
ATOM 14584 O O . GLU A 1 50 ? 22.058 23.082 -12.066 1.00 2.22 50 GLU A O 9
ATOM 14596 N N . GLN A 1 51 ? 20.358 23.656 -10.707 1.00 60.43 51 GLN A N 9
ATOM 14597 C CA . GLN A 1 51 ? 19.353 23.605 -11.763 1.00 3.22 51 GLN A CA 9
ATOM 14598 C C . GLN A 1 51 ? 18.883 25.008 -12.134 1.00 64.35 51 GLN A C 9
ATOM 14599 O O . GLN A 1 51 ? 18.781 25.347 -13.314 1.00 33.34 51 GLN A O 9
ATOM 14613 N N . TYR A 1 52 ? 18.599 25.819 -11.122 1.00 20.45 52 TYR A N 9
ATOM 14614 C CA . TYR A 1 52 ? 18.137 27.184 -11.342 1.00 21.21 52 TYR A CA 9
ATOM 14615 C C . TYR A 1 52 ? 19.101 28.192 -10.723 1.00 60.33 52 TYR A C 9
ATOM 14616 O O . TYR A 1 52 ? 18.860 28.741 -9.648 1.00 50.12 52 TYR A O 9
ATOM 14634 N N . PRO A 1 53 ? 20.221 28.442 -11.419 1.00 35.44 53 PRO A N 9
ATOM 14635 C CA . PRO A 1 53 ? 21.244 29.385 -10.959 1.00 31.03 53 PRO A CA 9
ATOM 14636 C C . PRO A 1 53 ? 20.767 30.832 -11.018 1.00 40.13 53 PRO A C 9
ATOM 14637 O O . PRO A 1 53 ? 21.441 31.739 -10.531 1.00 63.35 53 PRO A O 9
ATOM 14648 N N . GLY A 1 54 ? 19.599 31.041 -11.618 1.00 40.53 54 GLY A N 9
ATOM 14649 C CA . GLY A 1 54 ? 19.052 32.381 -11.730 1.00 11.02 54 GLY A CA 9
ATOM 14650 C C . GLY A 1 54 ? 18.269 32.792 -10.498 1.00 43.05 54 GLY A C 9
ATOM 14651 O O . GLY A 1 54 ? 18.380 33.928 -10.036 1.00 35.35 54 GLY A O 9
ATOM 14655 N N . ILE A 1 55 ? 17.476 31.868 -9.968 1.00 31.31 55 ILE A N 9
ATOM 14656 C CA . ILE A 1 55 ? 16.672 32.141 -8.783 1.00 75.34 55 ILE A CA 9
ATOM 14657 C C . ILE A 1 55 ? 17.548 32.563 -7.609 1.00 30.50 55 ILE A C 9
ATOM 14658 O O . ILE A 1 55 ? 18.759 32.723 -7.753 1.00 25.33 55 ILE A O 9
ATOM 14674 N N . GLU A 1 56 ? 16.926 32.739 -6.447 1.00 65.01 56 GLU A N 9
ATOM 14675 C CA . GLU A 1 56 ? 17.651 33.141 -5.247 1.00 41.24 56 GLU A CA 9
ATOM 14676 C C . GLU A 1 56 ? 17.098 32.432 -4.014 1.00 42.04 56 GLU A C 9
ATOM 14677 O O . GLU A 1 56 ? 16.030 32.782 -3.511 1.00 63.11 56 GLU A O 9
ATOM 14689 N N . ILE A 1 57 ? 17.832 31.434 -3.534 1.00 44.13 57 ILE A N 9
ATOM 14690 C CA . ILE A 1 57 ? 17.416 30.676 -2.361 1.00 4.11 57 ILE A CA 9
ATOM 14691 C C . ILE A 1 57 ? 18.342 30.941 -1.178 1.00 41.45 57 ILE A C 9
ATOM 14692 O O . ILE A 1 57 ? 19.554 31.072 -1.344 1.00 63.43 57 ILE A O 9
ATOM 14708 N N . GLU A 1 58 ? 17.762 31.018 0.015 1.00 54.50 58 GLU A N 9
ATOM 14709 C CA . GLU A 1 58 ? 18.536 31.267 1.226 1.00 54.25 58 GLU A CA 9
ATOM 14710 C C . GLU A 1 58 ? 17.857 30.645 2.443 1.00 40.14 58 GLU A C 9
ATOM 14711 O O . GLU A 1 58 ? 16.727 30.165 2.359 1.00 73.25 58 GLU A O 9
ATOM 14723 N N . SER A 1 59 ? 18.556 30.657 3.573 1.00 11.31 59 SER A N 9
ATOM 14724 C CA . SER A 1 59 ? 18.024 30.091 4.807 1.00 72.21 59 SER A CA 9
ATOM 14725 C C . SER A 1 59 ? 17.616 31.193 5.780 1.00 44.34 59 SER A C 9
ATOM 14726 O O . SER A 1 59 ? 18.022 32.346 5.633 1.00 1.41 59 SER A O 9
ATOM 14734 N N . ARG A 1 60 ? 16.811 30.830 6.773 1.00 65.23 60 ARG A N 9
ATOM 14735 C CA . ARG A 1 60 ? 16.347 31.787 7.769 1.00 3.33 60 ARG A CA 9
ATOM 14736 C C . ARG A 1 60 ? 15.861 31.071 9.026 1.00 51.31 60 ARG A C 9
ATOM 14737 O O . ARG A 1 60 ? 15.709 29.849 9.038 1.00 64.13 60 ARG A O 9
ATOM 14758 N N . LEU A 1 61 ? 15.618 31.840 10.082 1.00 63.21 61 LEU A N 9
ATOM 14759 C CA . LEU A 1 61 ? 15.149 31.279 11.345 1.00 43.45 61 LEU A CA 9
ATOM 14760 C C . LEU A 1 61 ? 13.627 31.322 11.427 1.00 72.10 61 LEU A C 9
ATOM 14761 O O . LEU A 1 61 ? 12.984 32.162 10.799 1.00 1.43 61 LEU A O 9
ATOM 14777 N N . GLY A 1 62 ? 13.056 30.410 12.208 1.00 33.20 62 GLY A N 9
ATOM 14778 C CA . GLY A 1 62 ? 11.613 30.362 12.360 1.00 23.31 62 GLY A CA 9
ATOM 14779 C C . GLY A 1 62 ? 11.174 30.577 13.795 1.00 62.41 62 GLY A C 9
ATOM 14780 O O . GLY A 1 62 ? 10.430 31.511 14.090 1.00 32.55 62 GLY A O 9
ATOM 14784 N N . GLY A 1 63 ? 11.635 29.708 14.690 1.00 62.01 63 GLY A N 9
ATOM 14785 C CA . GLY A 1 63 ? 11.273 29.823 16.091 1.00 42.45 63 GLY A CA 9
ATOM 14786 C C . GLY A 1 63 ? 11.693 28.612 16.900 1.00 52.24 63 GLY A C 9
ATOM 14787 O O . GLY A 1 63 ? 12.488 28.724 17.833 1.00 4.10 63 GLY A O 9
ATOM 14791 N N . THR A 1 64 ? 11.156 27.449 16.543 1.00 11.43 64 THR A N 9
ATOM 14792 C CA . THR A 1 64 ? 11.477 26.213 17.244 1.00 32.43 64 THR A CA 9
ATOM 14793 C C . THR A 1 64 ? 10.766 25.022 16.612 1.00 71.32 64 THR A C 9
ATOM 14794 O O . THR A 1 64 ? 9.538 24.946 16.615 1.00 20.33 64 THR A O 9
ATOM 14805 N N . GLY A 1 65 ? 11.547 24.092 16.069 1.00 14.02 65 GLY A N 9
ATOM 14806 C CA . GLY A 1 65 ? 10.973 22.916 15.441 1.00 41.33 65 GLY A CA 9
ATOM 14807 C C . GLY A 1 65 ? 9.938 23.267 14.391 1.00 52.04 65 GLY A C 9
ATOM 14808 O O . GLY A 1 65 ? 8.748 23.008 14.571 1.00 4.33 65 GLY A O 9
ATOM 14812 N N . ALA A 1 66 ? 10.390 23.859 13.290 1.00 4.22 66 ALA A N 9
ATOM 14813 C CA . ALA A 1 66 ? 9.495 24.246 12.207 1.00 32.32 66 ALA A CA 9
ATOM 14814 C C . ALA A 1 66 ? 10.188 24.131 10.854 1.00 43.01 66 ALA A C 9
ATOM 14815 O O . ALA A 1 66 ? 11.417 24.112 10.774 1.00 32.53 66 ALA A O 9
ATOM 14822 N N . PHE A 1 67 ? 9.394 24.055 9.792 1.00 74.34 67 PHE A N 9
ATOM 14823 C CA . PHE A 1 67 ? 9.932 23.940 8.441 1.00 14.10 67 PHE A CA 9
ATOM 14824 C C . PHE A 1 67 ? 9.128 24.790 7.462 1.00 41.55 67 PHE A C 9
ATOM 14825 O O . PHE A 1 67 ? 8.785 24.339 6.370 1.00 54.35 67 PHE A O 9
ATOM 14842 N N . GLU A 1 68 ? 8.832 26.023 7.862 1.00 50.11 68 GLU A N 9
ATOM 14843 C CA . GLU A 1 68 ? 8.068 26.936 7.020 1.00 13.01 68 GLU A CA 9
ATOM 14844 C C . GLU A 1 68 ? 8.852 27.303 5.764 1.00 41.33 68 GLU A C 9
ATOM 14845 O O . GLU A 1 68 ? 9.836 28.042 5.827 1.00 35.31 68 GLU A O 9
ATOM 14857 N N . ILE A 1 69 ? 8.410 26.782 4.624 1.00 2.21 69 ILE A N 9
ATOM 14858 C CA . ILE A 1 69 ? 9.070 27.055 3.353 1.00 11.24 69 ILE A CA 9
ATOM 14859 C C . ILE A 1 69 ? 8.463 28.276 2.670 1.00 21.01 69 ILE A C 9
ATOM 14860 O O . ILE A 1 69 ? 7.291 28.271 2.297 1.00 15.21 69 ILE A O 9
ATOM 14876 N N . GLU A 1 70 ? 9.271 29.319 2.508 1.00 12.41 70 GLU A N 9
ATOM 14877 C CA . GLU A 1 70 ? 8.813 30.547 1.868 1.00 13.02 70 GLU A CA 9
ATOM 14878 C C . GLU A 1 70 ? 9.358 30.656 0.447 1.00 30.02 70 GLU A C 9
ATOM 14879 O O . GLU A 1 70 ? 10.345 31.350 0.202 1.00 62.35 70 GLU A O 9
ATOM 14891 N N . ILE A 1 71 ? 8.708 29.966 -0.484 1.00 24.41 71 ILE A N 9
ATOM 14892 C CA . ILE A 1 71 ? 9.127 29.985 -1.880 1.00 22.11 71 ILE A CA 9
ATOM 14893 C C . ILE A 1 71 ? 9.103 31.402 -2.441 1.00 41.55 71 ILE A C 9
ATOM 14894 O O . ILE A 1 71 ? 9.987 31.794 -3.202 1.00 54.54 71 ILE A O 9
ATOM 14910 N N . ASN A 1 72 ? 8.086 32.167 -2.059 1.00 13.40 72 ASN A N 9
ATOM 14911 C CA . ASN A 1 72 ? 7.947 33.543 -2.523 1.00 72.13 72 ASN A CA 9
ATOM 14912 C C . ASN A 1 72 ? 7.669 34.486 -1.356 1.00 72.44 72 ASN A C 9
ATOM 14913 O O . ASN A 1 72 ? 6.847 35.395 -1.461 1.00 75.43 72 ASN A O 9
ATOM 14924 N N . GLY A 1 73 ? 8.362 34.262 -0.244 1.00 32.12 73 GLY A N 9
ATOM 14925 C CA . GLY A 1 73 ? 8.176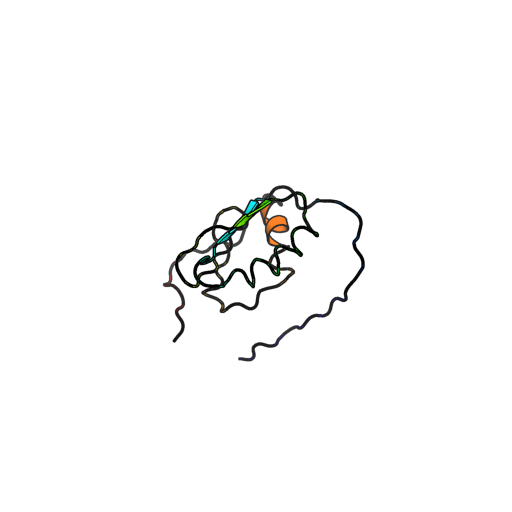 35.099 0.927 1.00 40.32 73 GLY A CA 9
ATOM 14926 C C . GLY A 1 73 ? 6.982 34.676 1.759 1.00 71.10 73 GLY A C 9
ATOM 14927 O O . GLY A 1 73 ? 6.780 35.176 2.865 1.00 25.12 73 GLY A O 9
ATOM 14931 N N . GLN A 1 74 ? 6.188 33.753 1.225 1.00 12.42 74 GLN A N 9
ATOM 14932 C CA . GLN A 1 74 ? 5.006 33.265 1.926 1.00 11.40 74 GLN A CA 9
ATOM 14933 C C . GLN A 1 74 ? 5.088 31.759 2.148 1.00 23.24 74 GLN A C 9
ATOM 14934 O O . GLN A 1 74 ? 5.656 31.030 1.333 1.00 13.31 74 GLN A O 9
ATOM 14948 N N . LEU A 1 75 ? 4.519 31.298 3.257 1.00 63.54 75 LEU A N 9
ATOM 14949 C CA . LEU A 1 75 ? 4.528 29.877 3.587 1.00 64.40 75 LEU A CA 9
ATOM 14950 C C . LEU A 1 75 ? 3.691 29.081 2.591 1.00 34.34 75 LEU A C 9
ATOM 14951 O O . LEU A 1 75 ? 2.489 29.311 2.451 1.00 24.31 75 LEU A O 9
ATOM 14967 N N . VAL A 1 76 ? 4.332 28.142 1.903 1.00 23.21 76 VAL A N 9
ATOM 14968 C CA . VAL A 1 76 ? 3.646 27.309 0.923 1.00 70.12 76 VAL A CA 9
ATOM 14969 C C . VAL A 1 76 ? 3.819 25.828 1.243 1.00 54.35 76 VAL A C 9
ATOM 14970 O O . VAL A 1 76 ? 3.250 24.967 0.571 1.00 22.23 76 VAL A O 9
ATOM 14983 N N . PHE A 1 77 ? 4.607 25.539 2.273 1.00 54.13 77 PHE A N 9
ATOM 14984 C CA . PHE A 1 77 ? 4.855 24.162 2.682 1.00 21.31 77 PHE A CA 9
ATOM 14985 C C . PHE A 1 77 ? 5.505 24.113 4.062 1.00 50.21 77 PHE A C 9
ATOM 14986 O O . PHE A 1 77 ? 6.709 24.326 4.200 1.00 4.34 77 PHE A O 9
ATOM 15003 N N . SER A 1 78 ? 4.698 23.832 5.080 1.00 50.01 78 SER A N 9
ATOM 15004 C CA . SER A 1 78 ? 5.192 23.760 6.450 1.00 64.31 78 SER A CA 9
ATOM 15005 C C . SER A 1 78 ? 5.136 22.328 6.973 1.00 61.42 78 SER A C 9
ATOM 15006 O O . SER A 1 78 ? 4.156 21.614 6.759 1.00 62.43 78 SER A O 9
ATOM 15014 N N . LYS A 1 79 ? 6.195 21.914 7.660 1.00 21.52 79 LYS A N 9
ATOM 15015 C CA . LYS A 1 79 ? 6.269 20.568 8.216 1.00 34.42 79 LYS A CA 9
ATOM 15016 C C . LYS A 1 79 ? 5.293 20.405 9.378 1.00 64.33 79 LYS A C 9
ATOM 15017 O O . LYS A 1 79 ? 4.966 19.286 9.775 1.00 62.54 79 LYS A O 9
ATOM 15036 N N . LEU A 1 80 ? 4.831 21.527 9.918 1.00 63.11 80 LEU A N 9
ATOM 15037 C CA . LEU A 1 80 ? 3.892 21.509 11.033 1.00 35.45 80 LEU A CA 9
ATOM 15038 C C . LEU A 1 80 ? 2.453 21.420 10.533 1.00 45.13 80 LEU A C 9
ATOM 15039 O O . LEU A 1 80 ? 1.621 20.735 11.126 1.00 1.20 80 LEU A O 9
ATOM 15055 N N . GLU A 1 81 ? 2.170 22.116 9.436 1.00 2.20 81 GLU A N 9
ATOM 15056 C CA . GLU A 1 81 ? 0.833 22.114 8.855 1.00 13.42 81 GLU A CA 9
ATOM 15057 C C . GLU A 1 81 ? 0.699 21.019 7.801 1.00 12.11 81 GLU A C 9
ATOM 15058 O O . GLU A 1 81 ? -0.097 20.093 7.951 1.00 50.11 81 GLU A O 9
ATOM 15070 N N . ASN A 1 82 ? 1.483 21.133 6.734 1.00 5.54 82 ASN A N 9
ATOM 15071 C CA . ASN A 1 82 ? 1.452 20.154 5.654 1.00 3.22 82 ASN A CA 9
ATOM 15072 C C . ASN A 1 82 ? 1.593 18.737 6.201 1.00 61.24 82 ASN A C 9
ATOM 15073 O O . ASN A 1 82 ? 0.651 17.947 6.158 1.00 53.22 82 ASN A O 9
ATOM 15084 N N . GLY A 1 83 ? 2.778 18.422 6.715 1.00 20.52 83 GLY A N 9
ATOM 15085 C CA . GLY A 1 83 ? 3.021 17.100 7.263 1.00 32.13 83 GLY A CA 9
ATOM 15086 C C . GLY A 1 83 ? 4.306 16.484 6.745 1.00 14.52 83 GLY A C 9
ATOM 15087 O O . GLY A 1 83 ? 4.392 15.271 6.564 1.00 73.21 83 GLY A O 9
ATOM 15091 N N . GLY A 1 84 ? 5.308 17.325 6.504 1.00 34.34 84 GLY A N 9
ATOM 15092 C CA . GLY A 1 84 ? 6.580 16.838 6.004 1.00 20.24 84 GLY A CA 9
ATOM 15093 C C . GLY A 1 84 ? 6.433 16.040 4.724 1.00 51.00 84 GLY A C 9
ATOM 15094 O O . GLY A 1 84 ? 5.492 16.249 3.958 1.00 11.42 84 GLY A O 9
ATOM 15098 N N . PHE A 1 85 ? 7.366 15.123 4.489 1.00 10.42 85 PHE A N 9
ATOM 15099 C CA . PHE A 1 85 ? 7.338 14.293 3.291 1.00 54.02 85 PHE A CA 9
ATOM 15100 C C . PHE A 1 85 ? 7.468 15.148 2.034 1.00 74.14 85 PHE A C 9
ATOM 15101 O O . PHE A 1 85 ? 6.593 15.161 1.168 1.00 74.54 85 PHE A O 9
ATOM 15118 N N . PRO A 1 86 ? 8.586 15.881 1.930 1.00 22.22 86 PRO A N 9
ATOM 15119 C CA . PRO A 1 86 ? 8.858 16.752 0.783 1.00 3.55 86 PRO A CA 9
ATOM 15120 C C . PRO A 1 86 ? 9.141 15.963 -0.490 1.00 53.34 86 PRO A C 9
ATOM 15121 O O . PRO A 1 86 ? 9.194 14.733 -0.471 1.00 42.42 86 PRO A O 9
ATOM 15132 N N . TYR A 1 87 ? 9.321 16.678 -1.596 1.00 20.15 87 TYR A N 9
ATOM 15133 C CA . TYR A 1 87 ? 9.596 16.044 -2.879 1.00 61.33 87 TYR A CA 9
ATOM 15134 C C . TYR A 1 87 ? 10.578 16.876 -3.699 1.00 33.22 87 TYR A C 9
ATOM 15135 O O . TYR A 1 87 ? 10.395 18.081 -3.868 1.00 63.12 87 TYR A O 9
ATOM 15153 N N . GLU A 1 88 ? 11.619 16.222 -4.205 1.00 54.23 88 GLU A N 9
ATOM 15154 C CA . GLU A 1 88 ? 12.630 16.901 -5.007 1.00 54.42 88 GLU A CA 9
ATOM 15155 C C . GLU A 1 88 ? 11.991 17.621 -6.192 1.00 23.01 88 GLU A C 9
ATOM 15156 O O . GLU A 1 88 ? 12.562 18.564 -6.742 1.00 33.55 88 GLU A O 9
ATOM 15168 N N . LYS A 1 89 ? 10.804 17.169 -6.581 1.00 13.32 89 LYS A N 9
ATOM 15169 C CA . LYS A 1 89 ? 10.086 17.769 -7.699 1.00 75.53 89 LYS A CA 9
ATOM 15170 C C . LYS A 1 89 ? 9.147 18.870 -7.216 1.00 71.51 89 LYS A C 9
ATOM 15171 O O . LYS A 1 89 ? 8.809 19.784 -7.968 1.00 10.34 89 LYS A O 9
ATOM 15190 N N . ASP A 1 90 ? 8.731 18.776 -5.958 1.00 73.30 90 ASP A N 9
ATOM 15191 C CA . ASP A 1 90 ? 7.833 19.765 -5.374 1.00 1.52 90 ASP A CA 9
ATOM 15192 C C . ASP A 1 90 ? 8.579 21.060 -5.065 1.00 33.14 90 ASP A C 9
ATOM 15193 O O . ASP A 1 90 ? 7.980 22.134 -5.001 1.00 55.23 90 ASP A O 9
ATOM 15202 N N . LEU A 1 91 ? 9.888 20.950 -4.872 1.00 5.42 91 LEU A N 9
ATOM 15203 C CA . LEU A 1 91 ? 10.717 22.112 -4.568 1.00 11.11 91 LEU A CA 9
ATOM 15204 C C . LEU A 1 91 ? 11.260 22.743 -5.846 1.00 20.00 91 LEU A C 9
ATOM 15205 O O . LEU A 1 91 ? 11.708 23.890 -5.842 1.00 31.03 91 LEU A O 9
ATOM 15221 N N . ILE A 1 92 ? 11.215 21.987 -6.938 1.00 1.31 92 ILE A N 9
ATOM 15222 C CA . ILE A 1 92 ? 11.700 22.474 -8.224 1.00 14.04 92 ILE A CA 9
ATOM 15223 C C . ILE A 1 92 ? 10.544 22.912 -9.116 1.00 53.45 92 ILE A C 9
ATOM 15224 O O . ILE A 1 92 ? 10.709 23.765 -9.988 1.00 2.21 92 ILE A O 9
ATOM 15240 N N . GLU A 1 93 ? 9.373 22.324 -8.891 1.00 61.04 93 GLU A N 9
ATOM 15241 C CA . GLU A 1 93 ? 8.189 22.655 -9.676 1.00 2.25 93 GLU A CA 9
ATOM 15242 C C . GLU A 1 93 ? 7.475 23.873 -9.095 1.00 61.50 93 GLU A C 9
ATOM 15243 O O . GLU A 1 93 ? 6.576 24.435 -9.720 1.00 24.30 93 GLU A O 9
ATOM 15255 N N . ALA A 1 94 ? 7.882 24.273 -7.895 1.00 0.30 94 ALA A N 9
ATOM 15256 C CA . ALA A 1 94 ? 7.283 25.424 -7.230 1.00 62.12 94 ALA A CA 9
ATOM 15257 C C . ALA A 1 94 ? 7.629 26.719 -7.957 1.00 55.12 94 ALA A C 9
ATOM 15258 O O . ALA A 1 94 ? 6.741 27.472 -8.359 1.00 73.21 94 ALA A O 9
ATOM 15265 N N . ILE A 1 95 ? 8.922 26.973 -8.122 1.00 23.21 95 ILE A N 9
ATOM 15266 C CA . ILE A 1 95 ? 9.384 28.177 -8.801 1.00 13.21 95 ILE A CA 9
ATOM 15267 C C . ILE A 1 95 ? 8.813 28.266 -10.212 1.00 71.52 95 ILE A C 9
ATOM 15268 O O . ILE A 1 95 ? 8.669 29.355 -10.767 1.00 62.25 95 ILE A O 9
ATOM 15284 N N . ARG A 1 96 ? 8.488 27.112 -10.786 1.00 73.12 96 ARG A N 9
ATOM 15285 C CA . ARG A 1 96 ? 7.932 27.059 -12.133 1.00 35.31 96 ARG A CA 9
ATOM 15286 C C . ARG A 1 96 ? 6.552 27.710 -12.178 1.00 5.33 96 ARG A C 9
ATOM 15287 O O . ARG A 1 96 ? 6.211 28.398 -13.140 1.00 71.21 96 ARG A O 9
ATOM 15308 N N . ARG A 1 97 ? 5.765 27.489 -11.131 1.00 33.44 97 ARG A N 9
ATOM 15309 C CA . ARG A 1 97 ? 4.423 28.053 -11.051 1.00 74.53 97 ARG A CA 9
ATOM 15310 C C . ARG A 1 97 ? 4.439 29.394 -10.324 1.00 74.03 97 ARG A C 9
ATOM 15311 O O . ARG A 1 97 ? 3.561 30.232 -10.529 1.00 4.52 97 ARG A O 9
ATOM 15332 N N . ALA A 1 98 ? 5.442 29.589 -9.475 1.00 33.24 98 ALA A N 9
ATOM 15333 C CA . ALA A 1 98 ? 5.573 30.828 -8.719 1.00 12.14 98 ALA A CA 9
ATOM 15334 C C . ALA A 1 98 ? 5.907 31.999 -9.637 1.00 20.40 98 ALA A C 9
ATOM 15335 O O . ALA A 1 98 ? 5.249 33.038 -9.598 1.00 75.14 98 ALA A O 9
ATOM 15342 N N . SER A 1 99 ? 6.935 31.823 -10.462 1.00 13.24 99 SER A N 9
ATOM 15343 C CA . SER A 1 99 ? 7.359 32.867 -11.387 1.00 2.22 99 SER A CA 9
ATOM 15344 C C . SER A 1 99 ? 6.361 33.018 -12.531 1.00 11.24 99 SER A C 9
ATOM 15345 O O . SER A 1 99 ? 6.397 33.997 -13.275 1.00 72.11 99 SER A O 9
ATOM 15353 N N . ASN A 1 100 ? 5.470 32.041 -12.663 1.00 62.42 100 ASN A N 9
ATOM 15354 C CA . ASN A 1 100 ? 4.461 32.063 -13.716 1.00 45.32 100 ASN A CA 9
ATOM 15355 C C . ASN A 1 100 ? 3.415 33.140 -13.444 1.00 60.40 100 ASN A C 9
ATOM 15356 O O . ASN A 1 100 ? 2.868 33.737 -14.370 1.00 62.01 100 ASN A O 9
ATOM 15367 N N . GLY A 1 101 ? 3.142 33.382 -12.165 1.00 73.05 101 GLY A N 9
ATOM 15368 C CA . GLY A 1 101 ? 2.162 34.386 -11.794 1.00 3.33 101 GLY A CA 9
ATOM 15369 C C . GLY A 1 101 ? 0.847 33.777 -11.350 1.00 50.24 101 GLY A C 9
ATOM 15370 O O . GLY A 1 101 ? -0.167 34.469 -11.268 1.00 34.22 101 GLY A O 9
ATOM 15374 N N . GLU A 1 102 ? 0.864 32.479 -11.066 1.00 72.41 102 GLU A N 9
ATOM 15375 C CA . GLU A 1 102 ? -0.338 31.777 -10.632 1.00 33.15 102 GLU A CA 9
ATOM 15376 C C . GLU A 1 102 ? -0.133 31.146 -9.257 1.00 70.24 102 GLU A C 9
ATOM 15377 O O . GLU A 1 102 ? 0.906 30.543 -8.987 1.00 22.14 102 GLU A O 9
ATOM 15389 N N . THR A 1 103 ? -1.132 31.289 -8.392 1.00 4.35 103 THR A N 9
ATOM 15390 C CA . THR A 1 103 ? -1.061 30.736 -7.045 1.00 73.22 103 THR A CA 9
ATOM 15391 C C . THR A 1 103 ? -0.765 29.241 -7.080 1.00 73.20 103 THR A C 9
ATOM 15392 O O . THR A 1 103 ? -1.015 28.571 -8.083 1.00 41.34 103 THR A O 9
ATOM 15403 N N . LEU A 1 104 ? -0.233 28.722 -5.979 1.00 42.20 104 LEU A N 9
ATOM 15404 C CA . LEU A 1 104 ? 0.097 27.304 -5.883 1.00 53.32 104 LEU A CA 9
ATOM 15405 C C . LEU A 1 104 ? -0.897 26.574 -4.986 1.00 75.44 104 LEU A C 9
ATOM 15406 O O . LEU A 1 104 ? -1.293 27.083 -3.938 1.00 44.14 104 LEU A O 9
ATOM 15422 N N . GLU A 1 105 ? -1.295 25.376 -5.405 1.00 55.31 105 GLU A N 9
ATOM 15423 C CA . GLU A 1 105 ? -2.242 24.575 -4.638 1.00 54.42 105 GLU A CA 9
ATOM 15424 C C . GLU A 1 105 ? -2.023 23.086 -4.888 1.00 52.13 105 GLU A C 9
ATOM 15425 O O . GLU A 1 105 ? -2.069 22.623 -6.028 1.00 34.51 105 GLU A O 9
ATOM 15437 N N . LYS A 1 106 ? -1.784 22.341 -3.815 1.00 24.04 106 LYS A N 9
ATOM 15438 C CA . LYS A 1 106 ? -1.557 20.904 -3.915 1.00 15.12 106 LYS A CA 9
ATOM 15439 C C . LYS A 1 106 ? -2.832 20.129 -3.596 1.00 51.20 106 LYS A C 9
ATOM 15440 O O . LYS A 1 106 ? -3.668 20.586 -2.816 1.00 54.02 106 LYS A O 9
ATOM 15459 N N . ILE A 1 107 ? -2.973 18.955 -4.202 1.00 43.35 107 ILE A N 9
ATOM 15460 C CA . ILE A 1 107 ? -4.144 18.117 -3.980 1.00 72.15 107 ILE A CA 9
ATOM 15461 C C . ILE A 1 107 ? -3.752 16.774 -3.373 1.00 50.14 107 ILE A C 9
ATOM 15462 O O . ILE A 1 107 ? -2.901 16.063 -3.908 1.00 62.41 107 ILE A O 9
ATOM 15478 N N . THR A 1 108 ? -4.380 16.431 -2.253 1.00 1.42 108 THR A N 9
ATOM 15479 C CA . THR A 1 108 ? -4.098 15.174 -1.573 1.00 22.34 108 THR A CA 9
ATOM 15480 C C . THR A 1 108 ? -5.152 14.122 -1.901 1.00 2.50 108 THR A C 9
ATOM 15481 O O . THR A 1 108 ? -5.383 13.198 -1.123 1.00 65.55 108 THR A O 9
ATOM 15492 N N . ASN A 1 109 ? -5.788 14.271 -3.058 1.00 73.22 109 ASN A N 9
ATOM 15493 C CA . ASN A 1 109 ? -6.819 13.333 -3.490 1.00 4.05 109 ASN A CA 9
ATOM 15494 C C . ASN A 1 109 ? -6.692 13.034 -4.980 1.00 55.13 109 ASN A C 9
ATOM 15495 O O . ASN A 1 109 ? -7.081 13.845 -5.821 1.00 70.54 109 ASN A O 9
ATOM 15506 N N . SER A 1 110 ? -6.147 11.865 -5.300 1.00 32.32 110 SER A N 9
ATOM 15507 C CA . SER A 1 110 ? -5.967 11.459 -6.689 1.00 3.52 110 SER A CA 9
ATOM 15508 C C . SER A 1 110 ? -6.086 9.945 -6.833 1.00 11.31 110 SER A C 9
ATOM 15509 O O . SER A 1 110 ? -5.455 9.189 -6.095 1.00 24.11 110 SER A O 9
ATOM 15517 N N . ARG A 1 111 ? -6.901 9.511 -7.789 1.00 22.33 111 ARG A N 9
ATOM 15518 C CA . ARG A 1 111 ? -7.105 8.087 -8.030 1.00 1.42 111 ARG A CA 9
ATOM 15519 C C . ARG A 1 111 ? -7.317 7.813 -9.516 1.00 32.44 111 ARG A C 9
ATOM 15520 O O . ARG A 1 111 ? -8.407 7.445 -9.955 1.00 31.24 111 ARG A O 9
ATOM 15541 N N . PRO A 1 112 ? -6.252 7.995 -10.310 1.00 3.34 112 PRO A N 9
ATOM 15542 C CA . PRO A 1 112 ? -6.296 7.773 -11.758 1.00 32.22 112 PRO A CA 9
ATOM 15543 C C . PRO A 1 112 ? -6.431 6.296 -12.114 1.00 10.23 112 PRO A C 9
ATOM 15544 O O . PRO A 1 112 ? -6.269 5.413 -11.272 1.00 34.34 112 PRO A O 9
ATOM 15555 N N . PRO A 1 113 ? -6.734 6.020 -13.391 1.00 22.33 113 PRO A N 9
ATOM 15556 C CA . PRO A 1 113 ? -6.896 4.650 -13.887 1.00 61.11 113 PRO A CA 9
ATOM 15557 C C . PRO A 1 113 ? -5.575 3.890 -13.933 1.00 63.12 113 PRO A C 9
ATOM 15558 O O . PRO A 1 113 ? -4.503 4.493 -13.993 1.00 44.04 113 PRO A O 9
ATOM 15569 N N . CYS A 1 114 ? -5.659 2.565 -13.905 1.00 61.51 114 CYS A N 9
ATOM 15570 C CA . CYS A 1 114 ? -4.469 1.722 -13.943 1.00 61.15 114 CYS A CA 9
ATOM 15571 C C . CYS A 1 114 ? -3.626 2.027 -15.178 1.00 34.32 114 CYS A C 9
ATOM 15572 O O . CYS A 1 114 ? -3.961 1.614 -16.288 1.00 61.43 114 CYS A O 9
ATOM 15580 N N . VAL A 1 115 ? -2.532 2.754 -14.976 1.00 71.23 115 VAL A N 9
ATOM 15581 C CA . VAL A 1 115 ? -1.641 3.115 -16.073 1.00 15.03 115 VAL A CA 9
ATOM 15582 C C . VAL A 1 115 ? -0.233 2.583 -15.834 1.00 43.24 115 VAL A C 9
ATOM 15583 O O . VAL A 1 115 ? 0.531 3.149 -15.051 1.00 51.14 115 VAL A O 9
ATOM 15596 N N . ILE A 1 116 ? 0.105 1.493 -16.515 1.00 1.04 116 ILE A N 9
ATOM 15597 C CA . ILE A 1 116 ? 1.423 0.886 -16.378 1.00 21.20 116 ILE A CA 9
ATOM 15598 C C . ILE A 1 116 ? 2.114 0.760 -17.732 1.00 14.22 116 ILE A C 9
ATOM 15599 O O . ILE A 1 116 ? 1.827 -0.155 -18.505 1.00 22.23 116 ILE A O 9
ATOM 15615 N N . LEU A 1 117 ? 3.026 1.684 -18.012 1.00 53.34 117 LEU A N 9
ATOM 15616 C CA . LEU A 1 117 ? 3.760 1.677 -19.273 1.00 31.40 117 LEU A CA 9
ATOM 15617 C C . LEU A 1 117 ? 5.111 0.988 -19.112 1.00 23.02 117 LEU A C 9
ATOM 15618 O O . LEU A 1 117 ? 5.822 1.215 -18.133 1.00 44.01 117 LEU A O 9
ATOM 15634 N N . GLY A 1 1 ? -0.977 -0.948 1.724 1.00 62.31 1 GLY A N 10
ATOM 15635 C CA . GLY A 1 1 ? -1.891 -2.031 1.410 1.00 64.11 1 GLY A CA 10
ATOM 15636 C C . GLY A 1 1 ? -2.043 -2.247 -0.083 1.00 12.52 1 GLY A C 10
ATOM 15637 O O . GLY A 1 1 ? -1.187 -2.860 -0.719 1.00 63.30 1 GLY A O 10
ATOM 15641 N N . SER A 1 2 ? -3.138 -1.742 -0.643 1.00 42.10 2 SER A N 10
ATOM 15642 C CA . SER A 1 2 ? -3.403 -1.887 -2.070 1.00 22.14 2 SER A CA 10
ATOM 15643 C C . SER A 1 2 ? -2.642 -0.836 -2.873 1.00 74.41 2 SER A C 10
ATOM 15644 O O . SER A 1 2 ? -2.254 -1.075 -4.016 1.00 51.23 2 SER A O 10
ATOM 15652 N N . MET A 1 3 ? -2.434 0.327 -2.266 1.00 3.13 3 MET A N 10
ATOM 15653 C CA . MET A 1 3 ? -1.719 1.415 -2.924 1.00 22.35 3 MET A CA 10
ATOM 15654 C C . MET A 1 3 ? -0.256 1.045 -3.151 1.00 35.12 3 MET A C 10
ATOM 15655 O O . MET A 1 3 ? 0.340 0.318 -2.357 1.00 23.04 3 MET A O 10
ATOM 15669 N N . SER A 1 4 ? 0.315 1.550 -4.240 1.00 33.33 4 SER A N 10
ATOM 15670 C CA . SER A 1 4 ? 1.706 1.269 -4.573 1.00 62.32 4 SER A CA 10
ATOM 15671 C C . SER A 1 4 ? 2.514 2.559 -4.664 1.00 4.51 4 SER A C 10
ATOM 15672 O O . SER A 1 4 ? 1.972 3.656 -4.532 1.00 74.40 4 SER A O 10
ATOM 15680 N N . GLY A 1 5 ? 3.817 2.420 -4.890 1.00 42.13 5 GLY A N 10
ATOM 15681 C CA . GLY A 1 5 ? 4.680 3.582 -4.995 1.00 25.11 5 GLY A CA 10
ATOM 15682 C C . GLY A 1 5 ? 5.192 3.799 -6.405 1.00 63.00 5 GLY A C 10
ATOM 15683 O O . GLY A 1 5 ? 4.739 4.705 -7.104 1.00 30.15 5 GLY A O 10
ATOM 15687 N N . GLU A 1 6 ? 6.141 2.967 -6.824 1.00 35.54 6 GLU A N 10
ATOM 15688 C CA . GLU A 1 6 ? 6.716 3.074 -8.159 1.00 53.42 6 GLU A CA 10
ATOM 15689 C C . GLU A 1 6 ? 7.259 4.479 -8.406 1.00 13.11 6 GLU A C 10
ATOM 15690 O O . GLU A 1 6 ? 6.682 5.273 -9.149 1.00 52.21 6 GLU A O 10
ATOM 15702 N N . PRO A 1 7 ? 8.395 4.794 -7.767 1.00 43.22 7 PRO A N 10
ATOM 15703 C CA . PRO A 1 7 ? 9.042 6.103 -7.901 1.00 13.10 7 PRO A CA 10
ATOM 15704 C C . PRO A 1 7 ? 9.646 6.312 -9.285 1.00 42.31 7 PRO A C 10
ATOM 15705 O O . PRO A 1 7 ? 9.537 5.452 -10.158 1.00 34.04 7 PRO A O 10
ATOM 15716 N N . GLY A 1 8 ? 10.286 7.462 -9.479 1.00 74.03 8 GLY A N 10
ATOM 15717 C CA . GLY A 1 8 ? 10.898 7.763 -10.760 1.00 24.12 8 GLY A CA 10
ATOM 15718 C C . GLY A 1 8 ? 12.393 7.508 -10.762 1.00 34.13 8 GLY A C 10
ATOM 15719 O O . GLY A 1 8 ? 13.154 8.239 -10.128 1.00 74.14 8 GLY A O 10
ATOM 15723 N N . GLN A 1 9 ? 12.813 6.467 -11.474 1.00 11.41 9 GLN A N 10
ATOM 15724 C CA . GLN A 1 9 ? 14.226 6.117 -11.553 1.00 1.12 9 GLN A CA 10
ATOM 15725 C C . GLN A 1 9 ? 14.745 6.264 -12.980 1.00 35.15 9 GLN A C 10
ATOM 15726 O O . GLN A 1 9 ? 14.405 5.472 -13.860 1.00 4.31 9 GLN A O 10
ATOM 15740 N N . THR A 1 10 ? 15.569 7.283 -13.203 1.00 20.24 10 THR A N 10
ATOM 15741 C CA . THR A 1 10 ? 16.133 7.535 -14.522 1.00 62.45 10 THR A CA 10
ATOM 15742 C C . THR A 1 10 ? 17.427 6.754 -14.726 1.00 13.04 10 THR A C 10
ATOM 15743 O O . THR A 1 10 ? 18.035 6.282 -13.766 1.00 21.45 10 THR A O 10
ATOM 15754 N N . SER A 1 11 ? 17.842 6.623 -15.981 1.00 63.34 11 SER A N 10
ATOM 15755 C CA . SER A 1 11 ? 19.063 5.896 -16.311 1.00 10.24 11 SER A CA 10
ATOM 15756 C C . SER A 1 11 ? 20.296 6.746 -16.019 1.00 22.32 11 SER A C 10
ATOM 15757 O O . SER A 1 11 ? 20.186 7.913 -15.645 1.00 13.34 11 SER A O 10
ATOM 15765 N N . VAL A 1 12 ? 21.472 6.150 -16.193 1.00 11.31 12 VAL A N 10
ATOM 15766 C CA . VAL A 1 12 ? 22.727 6.851 -15.950 1.00 21.02 12 VAL A CA 10
ATOM 15767 C C . VAL A 1 12 ? 23.045 7.818 -17.084 1.00 43.25 12 VAL A C 10
ATOM 15768 O O . VAL A 1 12 ? 23.353 7.402 -18.201 1.00 32.31 12 VAL A O 10
ATOM 15781 N N . ALA A 1 13 ? 22.970 9.112 -16.790 1.00 54.05 13 ALA A N 10
ATOM 15782 C CA . ALA A 1 13 ? 23.252 10.139 -17.785 1.00 50.33 13 ALA A CA 10
ATOM 15783 C C . ALA A 1 13 ? 23.341 11.518 -17.140 1.00 44.24 13 ALA A C 10
ATOM 15784 O O . ALA A 1 13 ? 22.852 11.745 -16.033 1.00 45.35 13 ALA A O 10
ATOM 15791 N N . PRO A 1 14 ? 23.981 12.462 -17.847 1.00 1.35 14 PRO A N 10
ATOM 15792 C CA . PRO A 1 14 ? 24.150 13.835 -17.362 1.00 14.43 14 PRO A CA 10
ATOM 15793 C C . PRO A 1 14 ? 22.835 14.607 -17.336 1.00 75.24 14 PRO A C 10
ATOM 15794 O O . PRO A 1 14 ? 21.824 14.177 -17.894 1.00 43.41 14 PRO A O 10
ATOM 15805 N N . PRO A 1 15 ? 22.845 15.774 -16.675 1.00 35.41 15 PRO A N 10
ATOM 15806 C CA . PRO A 1 15 ? 21.660 16.630 -16.562 1.00 61.22 15 PRO A CA 10
ATOM 15807 C C . PRO A 1 15 ? 21.282 17.274 -17.891 1.00 42.55 15 PRO A C 10
ATOM 15808 O O . PRO A 1 15 ? 22.044 17.252 -18.858 1.00 40.34 15 PRO A O 10
ATOM 15819 N N . PRO A 1 16 ? 20.078 17.864 -17.943 1.00 63.43 16 PRO A N 10
ATOM 15820 C CA . PRO A 1 16 ? 19.573 18.527 -19.149 1.00 32.30 16 PRO A CA 10
ATOM 15821 C C . PRO A 1 16 ? 20.326 19.816 -19.461 1.00 34.45 16 PRO A C 10
ATOM 15822 O O . PRO A 1 16 ? 21.350 20.111 -18.845 1.00 75.42 16 PRO A O 10
ATOM 15833 N N . GLU A 1 17 ? 19.811 20.579 -20.419 1.00 52.41 17 GLU A N 10
ATOM 15834 C CA . GLU A 1 17 ? 20.436 21.837 -20.811 1.00 62.14 17 GLU A CA 10
ATOM 15835 C C . GLU A 1 17 ? 20.570 22.775 -19.615 1.00 31.40 17 GLU A C 10
ATOM 15836 O O . GLU A 1 17 ? 20.168 22.437 -18.502 1.00 4.32 17 GLU A O 10
ATOM 15848 N N . GLU A 1 18 ? 21.138 23.953 -19.854 1.00 74.43 18 GLU A N 10
ATOM 15849 C CA . GLU A 1 18 ? 21.326 24.938 -18.796 1.00 54.22 18 GLU A CA 10
ATOM 15850 C C . GLU A 1 18 ? 20.326 26.083 -18.935 1.00 34.54 18 GLU A C 10
ATOM 15851 O O . GLU A 1 18 ? 20.543 27.023 -19.698 1.00 42.25 18 GLU A O 10
ATOM 15863 N N . VAL A 1 19 ? 19.228 25.995 -18.190 1.00 73.53 19 VAL A N 10
ATOM 15864 C CA . VAL A 1 19 ? 18.194 27.022 -18.229 1.00 33.33 19 VAL A CA 10
ATOM 15865 C C . VAL A 1 19 ? 17.629 27.285 -16.837 1.00 50.34 19 VAL A C 10
ATOM 15866 O O . VAL A 1 19 ? 17.618 26.399 -15.984 1.00 13.12 19 VAL A O 10
ATOM 15879 N N . GLU A 1 20 ? 17.161 28.510 -16.617 1.00 34.31 20 GLU A N 10
ATOM 15880 C CA . GLU A 1 20 ? 16.594 28.890 -15.328 1.00 63.30 20 GLU A CA 10
ATOM 15881 C C . GLU A 1 20 ? 15.125 29.274 -15.472 1.00 14.34 20 GLU A C 10
ATOM 15882 O O . GLU A 1 20 ? 14.742 30.434 -15.316 1.00 2.23 20 GLU A O 10
ATOM 15894 N N . PRO A 1 21 ? 14.280 28.278 -15.777 1.00 11.13 21 PRO A N 10
ATOM 15895 C CA . PRO A 1 21 ? 12.839 28.487 -15.948 1.00 60.43 21 PRO A CA 10
ATOM 15896 C C . PRO A 1 21 ? 12.139 28.809 -14.632 1.00 61.54 21 PRO A C 10
ATOM 15897 O O . PRO A 1 21 ? 11.164 29.559 -14.604 1.00 24.32 21 PRO A O 10
ATOM 15908 N N . GLY A 1 22 ? 12.643 28.236 -13.543 1.00 45.14 22 GLY A N 10
ATOM 15909 C CA . GLY A 1 22 ? 12.054 28.475 -12.239 1.00 71.10 22 GLY A CA 10
ATOM 15910 C C . GLY A 1 22 ? 12.225 29.909 -11.779 1.00 54.35 22 GLY A C 10
ATOM 15911 O O . GLY A 1 22 ? 11.570 30.347 -10.833 1.00 44.11 22 GLY A O 10
ATOM 15915 N N . SER A 1 23 ? 13.107 30.643 -12.450 1.00 24.22 23 SER A N 10
ATOM 15916 C CA . SER A 1 23 ? 13.366 32.035 -12.101 1.00 64.22 23 SER A CA 10
ATOM 15917 C C . SER A 1 23 ? 12.062 32.818 -11.988 1.00 42.34 23 SER A C 10
ATOM 15918 O O . SER A 1 23 ? 11.363 33.028 -12.979 1.00 30.42 23 SER A O 10
ATOM 15926 N N . GLY A 1 24 ? 11.741 33.249 -10.772 1.00 42.52 24 GLY A N 10
ATOM 15927 C CA . GLY A 1 24 ? 10.522 34.005 -10.551 1.00 21.13 24 GLY A CA 10
ATOM 15928 C C . GLY A 1 24 ? 9.823 33.614 -9.264 1.00 25.24 24 GLY A C 10
ATOM 15929 O O . GLY A 1 24 ? 8.595 33.630 -9.186 1.00 31.41 24 GLY A O 10
ATOM 15933 N N . VAL A 1 25 ? 10.608 33.260 -8.250 1.00 73.13 25 VAL A N 10
ATOM 15934 C CA . VAL A 1 25 ? 10.057 32.862 -6.960 1.00 40.22 25 VAL A CA 10
ATOM 15935 C C . VAL A 1 25 ? 10.972 33.288 -5.817 1.00 61.44 25 VAL A C 10
ATOM 15936 O O . VAL A 1 25 ? 12.163 33.525 -6.018 1.00 23.20 25 VAL A O 10
ATOM 15949 N N . ARG A 1 26 ? 10.407 33.382 -4.618 1.00 62.31 26 ARG A N 10
ATOM 15950 C CA . ARG A 1 26 ? 11.172 33.779 -3.442 1.00 41.34 26 ARG A CA 10
ATOM 15951 C C . ARG A 1 26 ? 11.071 32.723 -2.345 1.00 42.45 26 ARG A C 10
ATOM 15952 O O . ARG A 1 26 ? 10.189 32.786 -1.489 1.00 55.42 26 ARG A O 10
ATOM 15973 N N . ILE A 1 27 ? 11.980 31.755 -2.379 1.00 30.34 27 ILE A N 10
ATOM 15974 C CA . ILE A 1 27 ? 11.993 30.686 -1.387 1.00 42.13 27 ILE A CA 10
ATOM 15975 C C . ILE A 1 27 ? 12.649 31.148 -0.090 1.00 71.32 27 ILE A C 10
ATOM 15976 O O . ILE A 1 27 ? 13.577 31.957 -0.105 1.00 33.35 27 ILE A O 10
ATOM 15992 N N . VAL A 1 28 ? 12.161 30.626 1.031 1.00 3.32 28 VAL A N 10
ATOM 15993 C CA . VAL A 1 28 ? 12.702 30.982 2.338 1.00 54.22 28 VAL A CA 10
ATOM 15994 C C . VAL A 1 28 ? 12.575 29.822 3.319 1.00 3.31 28 VAL A C 10
ATOM 15995 O O . VAL A 1 28 ? 11.497 29.561 3.853 1.00 2.21 28 VAL A O 10
ATOM 16008 N N . VAL A 1 29 ? 13.685 29.129 3.553 1.00 30.21 29 VAL A N 10
ATOM 16009 C CA . VAL A 1 29 ? 13.700 27.997 4.472 1.00 34.10 29 VAL A CA 10
ATOM 16010 C C . VAL A 1 29 ? 13.726 28.467 5.922 1.00 32.42 29 VAL A C 10
ATOM 16011 O O . VAL A 1 29 ? 14.677 29.115 6.357 1.00 33.03 29 VAL A O 10
ATOM 16024 N N . GLU A 1 30 ? 12.675 28.134 6.665 1.00 12.23 30 GLU A N 10
ATOM 16025 C CA . GLU A 1 30 ? 12.578 28.523 8.067 1.00 32.14 30 GLU A CA 10
ATOM 16026 C C . GLU A 1 30 ? 12.983 27.370 8.981 1.00 61.31 30 GLU A C 10
ATOM 16027 O O . GLU A 1 30 ? 12.224 26.419 9.173 1.00 44.15 30 GLU A O 10
ATOM 16039 N N . TYR A 1 31 ? 14.184 27.461 9.541 1.00 30.13 31 TYR A N 10
ATOM 16040 C CA . TYR A 1 31 ? 14.692 26.425 10.432 1.00 23.43 31 TYR A CA 10
ATOM 16041 C C . TYR A 1 31 ? 15.519 27.034 11.561 1.00 73.32 31 TYR A C 10
ATOM 16042 O O . TYR A 1 31 ? 15.977 28.173 11.466 1.00 33.12 31 TYR A O 10
ATOM 16060 N N . CYS A 1 32 ? 15.706 26.266 12.629 1.00 61.21 32 CYS A N 10
ATOM 16061 C CA . CYS A 1 32 ? 16.477 26.727 13.777 1.00 20.01 32 CYS A CA 10
ATOM 16062 C C . CYS A 1 32 ? 17.974 26.589 13.518 1.00 65.50 32 CYS A C 10
ATOM 16063 O O . CYS A 1 32 ? 18.525 25.489 13.575 1.00 12.53 32 CYS A O 10
ATOM 16070 N N . GLU A 1 33 ? 18.626 27.711 13.233 1.00 5.51 33 GLU A N 10
ATOM 16071 C CA . GLU A 1 33 ? 20.060 27.715 12.965 1.00 72.32 33 GLU A CA 10
ATOM 16072 C C . GLU A 1 33 ? 20.830 27.072 14.115 1.00 60.03 33 GLU A C 10
ATOM 16073 O O . GLU A 1 33 ? 21.505 26.055 13.952 1.00 54.04 33 GLU A O 10
ATOM 16085 N N . PRO A 1 34 ? 20.729 27.679 15.306 1.00 34.15 34 PRO A N 10
ATOM 16086 C CA . PRO A 1 34 ? 21.408 27.184 16.507 1.00 4.02 34 PRO A CA 10
ATOM 16087 C C . PRO A 1 34 ? 20.812 25.875 17.013 1.00 11.12 34 PRO A C 10
ATOM 16088 O O . PRO A 1 34 ? 20.373 25.783 18.160 1.00 0.31 34 PRO A O 10
ATOM 16099 N N . CYS A 1 35 ? 20.799 24.864 16.151 1.00 21.13 35 CYS A N 10
ATOM 16100 C CA . CYS A 1 35 ? 20.257 23.559 16.510 1.00 14.23 35 CYS A CA 10
ATOM 16101 C C . CYS A 1 35 ? 20.984 22.444 15.766 1.00 65.24 35 CYS A C 10
ATOM 16102 O O . CYS A 1 35 ? 21.347 21.425 16.352 1.00 31.02 35 CYS A O 10
ATOM 16109 N N . GLY A 1 36 ? 21.195 22.645 14.468 1.00 1.12 36 GLY A N 10
ATOM 16110 C CA . GLY A 1 36 ? 21.879 21.649 13.664 1.00 34.23 36 GLY A CA 10
ATOM 16111 C C . GLY A 1 36 ? 21.073 21.231 12.450 1.00 34.14 36 GLY A C 10
ATOM 16112 O O . GLY A 1 36 ? 21.294 20.158 11.889 1.00 70.14 36 GLY A O 10
ATOM 16116 N N . PHE A 1 37 ? 20.133 22.079 12.045 1.00 4.11 37 PHE A N 10
ATOM 16117 C CA . PHE A 1 37 ? 19.289 21.791 10.891 1.00 24.14 37 PHE A CA 10
ATOM 16118 C C . PHE A 1 37 ? 19.846 22.449 9.632 1.00 1.13 37 PHE A C 10
ATOM 16119 O O . PHE A 1 37 ? 19.178 22.501 8.600 1.00 0.53 37 PHE A O 10
ATOM 16136 N N . GLU A 1 38 ? 21.074 22.950 9.727 1.00 53.20 38 GLU A N 10
ATOM 16137 C CA . GLU A 1 38 ? 21.720 23.606 8.596 1.00 14.22 38 GLU A CA 10
ATOM 16138 C C . GLU A 1 38 ? 22.567 22.615 7.804 1.00 44.21 38 GLU A C 10
ATOM 16139 O O . GLU A 1 38 ? 22.849 22.827 6.625 1.00 61.12 38 GLU A O 10
ATOM 16151 N N . ALA A 1 39 ? 22.971 21.533 8.461 1.00 3.13 39 ALA A N 10
ATOM 16152 C CA . ALA A 1 39 ? 23.785 20.509 7.819 1.00 24.31 39 ALA A CA 10
ATOM 16153 C C . ALA A 1 39 ? 22.958 19.685 6.839 1.00 72.44 39 ALA A C 10
ATOM 16154 O O . ALA A 1 39 ? 23.498 18.892 6.066 1.00 20.35 39 ALA A O 10
ATOM 16161 N N . THR A 1 40 ? 21.643 19.876 6.874 1.00 33.14 40 THR A N 10
ATOM 16162 C CA . THR A 1 40 ? 20.740 19.149 5.991 1.00 42.15 40 THR A CA 10
ATOM 16163 C C . THR A 1 40 ? 20.229 20.046 4.868 1.00 22.45 40 THR A C 10
ATOM 16164 O O . THR A 1 40 ? 19.790 19.561 3.825 1.00 11.42 40 THR A O 10
ATOM 16175 N N . TYR A 1 41 ? 20.290 21.354 5.089 1.00 41.00 41 TYR A N 10
ATOM 16176 C CA . TYR A 1 41 ? 19.832 22.319 4.096 1.00 34.53 41 TYR A CA 10
ATOM 16177 C C . TYR A 1 41 ? 20.970 22.727 3.167 1.00 64.12 41 TYR A C 10
ATOM 16178 O O . TYR A 1 41 ? 20.745 23.095 2.013 1.00 32.31 41 TYR A O 10
ATOM 16196 N N . LEU A 1 42 ? 22.195 22.659 3.677 1.00 30.23 42 LEU A N 10
ATOM 16197 C CA . LEU A 1 42 ? 23.372 23.020 2.894 1.00 15.32 42 LEU A CA 10
ATOM 16198 C C . LEU A 1 42 ? 23.732 21.912 1.910 1.00 25.14 42 LEU A C 10
ATOM 16199 O O . LEU A 1 42 ? 24.036 22.176 0.748 1.00 42.23 42 LEU A O 10
ATOM 16215 N N . GLU A 1 43 ? 23.695 20.671 2.385 1.00 32.23 43 GLU A N 10
ATOM 16216 C CA . GLU A 1 43 ? 24.017 19.522 1.546 1.00 11.52 43 GLU A CA 10
ATOM 16217 C C . GLU A 1 43 ? 23.155 19.510 0.287 1.00 31.00 43 GLU A C 10
ATOM 16218 O O . GLU A 1 43 ? 23.543 18.949 -0.739 1.00 54.40 43 GLU A O 10
ATOM 16230 N N . LEU A 1 44 ? 21.984 20.131 0.373 1.00 52.11 44 LEU A N 10
ATOM 16231 C CA . LEU A 1 44 ? 21.065 20.192 -0.759 1.00 22.12 44 LEU A CA 10
ATOM 16232 C C . LEU A 1 44 ? 21.102 21.568 -1.417 1.00 30.53 44 LEU A C 10
ATOM 16233 O O . LEU A 1 44 ? 20.818 21.705 -2.606 1.00 53.41 44 LEU A O 10
ATOM 16249 N N . ALA A 1 45 ? 21.456 22.582 -0.635 1.00 40.30 45 ALA A N 10
ATOM 16250 C CA . ALA A 1 45 ? 21.534 23.946 -1.143 1.00 4.44 45 ALA A CA 10
ATOM 16251 C C . ALA A 1 45 ? 22.687 24.100 -2.129 1.00 23.21 45 ALA A C 10
ATOM 16252 O O . ALA A 1 45 ? 22.771 25.094 -2.850 1.00 65.43 45 ALA A O 10
ATOM 16259 N N . SER A 1 46 ? 23.574 23.110 -2.154 1.00 60.01 46 SER A N 10
ATOM 16260 C CA . SER A 1 46 ? 24.725 23.137 -3.049 1.00 40.50 46 SER A CA 10
ATOM 16261 C C . SER A 1 46 ? 24.348 22.623 -4.435 1.00 50.30 46 SER A C 10
ATOM 16262 O O . SER A 1 46 ? 25.118 22.750 -5.387 1.00 14.42 46 SER A O 10
ATOM 16270 N N . ALA A 1 47 ? 23.158 22.042 -4.540 1.00 35.22 47 ALA A N 10
ATOM 16271 C CA . ALA A 1 47 ? 22.676 21.510 -5.809 1.00 23.23 47 ALA A CA 10
ATOM 16272 C C . ALA A 1 47 ? 21.355 22.157 -6.209 1.00 71.15 47 ALA A C 10
ATOM 16273 O O . ALA A 1 47 ? 21.071 22.329 -7.395 1.00 12.22 47 ALA A O 10
ATOM 16280 N N . VAL A 1 48 ? 20.550 22.513 -5.214 1.00 14.14 48 VAL A N 10
ATOM 16281 C CA . VAL A 1 48 ? 19.258 23.142 -5.463 1.00 32.34 48 VAL A CA 10
ATOM 16282 C C . VAL A 1 48 ? 19.425 24.476 -6.181 1.00 4.25 48 VAL A C 10
ATOM 16283 O O . VAL A 1 48 ? 18.529 24.927 -6.894 1.00 61.02 48 VAL A O 10
ATOM 16296 N N . LYS A 1 49 ? 20.580 25.105 -5.987 1.00 70.34 49 LYS A N 10
ATOM 16297 C CA . LYS A 1 49 ? 20.868 26.388 -6.617 1.00 71.34 49 LYS A CA 10
ATOM 16298 C C . LYS A 1 49 ? 21.133 26.214 -8.109 1.00 72.05 49 LYS A C 10
ATOM 16299 O O . LYS A 1 49 ? 21.062 27.173 -8.877 1.00 4.32 49 LYS A O 10
ATOM 16318 N N . GLU A 1 50 ? 21.436 24.984 -8.513 1.00 11.10 50 GLU A N 10
ATOM 16319 C CA . GLU A 1 50 ? 21.710 24.686 -9.914 1.00 2.32 50 GLU A CA 10
ATOM 16320 C C . GLU A 1 50 ? 20.412 24.526 -10.700 1.00 63.12 50 GLU A C 10
ATOM 16321 O O . GLU A 1 50 ? 20.428 24.409 -11.925 1.00 40.22 50 GLU A O 10
ATOM 16333 N N . GLN A 1 51 ? 19.291 24.521 -9.986 1.00 25.50 51 GLN A N 10
ATOM 16334 C CA . GLN A 1 51 ? 17.985 24.373 -10.617 1.00 1.03 51 GLN A CA 10
ATOM 16335 C C . GLN A 1 51 ? 17.399 25.734 -10.979 1.00 72.50 51 GLN A C 10
ATOM 16336 O O . GLN A 1 51 ? 16.870 25.921 -12.075 1.00 64.12 51 GLN A O 10
ATOM 16350 N N . TYR A 1 52 ? 17.495 26.680 -10.052 1.00 23.44 52 TYR A N 10
ATOM 16351 C CA . TYR A 1 52 ? 16.972 28.022 -10.272 1.00 51.43 52 TYR A CA 10
ATOM 16352 C C . TYR A 1 52 ? 17.885 29.073 -9.648 1.00 24.34 52 TYR A C 10
ATOM 16353 O O . TYR A 1 52 ? 17.582 29.657 -8.607 1.00 22.40 52 TYR A O 10
ATOM 16371 N N . PRO A 1 53 ? 19.032 29.320 -10.298 1.00 61.00 53 PRO A N 10
ATOM 16372 C CA . PRO A 1 53 ? 20.014 30.301 -9.827 1.00 12.25 53 PRO A CA 10
ATOM 16373 C C . PRO A 1 53 ? 19.513 31.735 -9.964 1.00 34.22 53 PRO A C 10
ATOM 16374 O O . PRO A 1 53 ? 20.174 32.678 -9.532 1.00 32.01 53 PRO A O 10
ATOM 16385 N N . GLY A 1 54 ? 18.339 31.891 -10.568 1.00 55.22 54 GLY A N 10
ATOM 16386 C CA . GLY A 1 54 ? 17.769 33.213 -10.751 1.00 53.31 54 GLY A CA 10
ATOM 16387 C C . GLY A 1 54 ? 16.870 33.622 -9.600 1.00 64.34 54 GLY A C 10
ATOM 16388 O O . GLY A 1 54 ? 16.750 34.807 -9.289 1.00 55.04 54 GLY A O 10
ATOM 16392 N N . ILE A 1 55 ? 16.238 32.639 -8.968 1.00 52.12 55 ILE A N 10
ATOM 16393 C CA . ILE A 1 55 ? 15.346 32.903 -7.846 1.00 53.12 55 ILE A CA 10
ATOM 16394 C C . ILE A 1 55 ? 16.119 33.423 -6.639 1.00 63.41 55 ILE A C 10
ATOM 16395 O O . ILE A 1 55 ? 17.308 33.726 -6.736 1.00 31.24 55 ILE A O 10
ATOM 16411 N N . GLU A 1 56 ? 15.436 33.521 -5.503 1.00 24.32 56 GLU A N 10
ATOM 16412 C CA . GLU A 1 56 ? 16.061 34.003 -4.276 1.00 73.43 56 GLU A CA 10
ATOM 16413 C C . GLU A 1 56 ? 15.714 33.098 -3.097 1.00 70.34 56 GLU A C 10
ATOM 16414 O O . GLU A 1 56 ? 14.631 33.200 -2.521 1.00 75.52 56 GLU A O 10
ATOM 16426 N N . ILE A 1 57 ? 16.641 32.213 -2.746 1.00 11.24 57 ILE A N 10
ATOM 16427 C CA . ILE A 1 57 ? 16.434 31.291 -1.636 1.00 10.11 57 ILE A CA 10
ATOM 16428 C C . ILE A 1 57 ? 17.352 31.625 -0.465 1.00 14.42 57 ILE A C 10
ATOM 16429 O O . ILE A 1 57 ? 18.544 31.321 -0.492 1.00 14.04 57 ILE A O 10
ATOM 16445 N N . GLU A 1 58 ? 16.787 32.252 0.563 1.00 53.04 58 GLU A N 10
ATOM 16446 C CA . GLU A 1 58 ? 17.555 32.627 1.744 1.00 32.41 58 GLU A CA 10
ATOM 16447 C C . GLU A 1 58 ? 17.106 31.824 2.962 1.00 52.11 58 GLU A C 10
ATOM 16448 O O . GLU A 1 58 ? 16.020 31.245 2.971 1.00 73.11 58 GLU A O 10
ATOM 16460 N N . SER A 1 59 ? 17.950 31.794 3.988 1.00 42.50 59 SER A N 10
ATOM 16461 C CA . SER A 1 59 ? 17.643 31.060 5.210 1.00 63.24 59 SER A CA 10
ATOM 16462 C C . SER A 1 59 ? 17.174 32.007 6.310 1.00 42.02 59 SER A C 10
ATOM 16463 O O . SER A 1 59 ? 17.766 33.064 6.528 1.00 50.44 59 SER A O 10
ATOM 16471 N N . ARG A 1 60 ? 16.107 31.619 7.000 1.00 12.42 60 ARG A N 10
ATOM 16472 C CA . ARG A 1 60 ? 15.557 32.434 8.077 1.00 35.42 60 ARG A CA 10
ATOM 16473 C C . ARG A 1 60 ? 15.320 31.593 9.328 1.00 23.43 60 ARG A C 10
ATOM 16474 O O . ARG A 1 60 ? 15.000 30.406 9.241 1.00 51.43 60 ARG A O 10
ATOM 16495 N N . LEU A 1 61 ? 15.481 32.214 10.491 1.00 30.13 61 LEU A N 10
ATOM 16496 C CA . LEU A 1 61 ? 15.286 31.523 11.761 1.00 32.13 61 LEU A CA 10
ATOM 16497 C C . LEU A 1 61 ? 13.865 30.979 11.872 1.00 22.33 61 LEU A C 10
ATOM 16498 O O . LEU A 1 61 ? 12.931 31.529 11.290 1.00 24.21 61 LEU A O 10
ATOM 16514 N N . GLY A 1 62 ? 13.709 29.895 12.626 1.00 23.34 62 GLY A N 10
ATOM 16515 C CA . GLY A 1 62 ? 12.399 29.295 12.802 1.00 4.31 62 GLY A CA 10
ATOM 16516 C C . GLY A 1 62 ? 11.921 29.358 14.239 1.00 11.30 62 GLY A C 10
ATOM 16517 O O . GLY A 1 62 ? 10.790 29.761 14.507 1.00 32.00 62 GLY A O 10
ATOM 16521 N N . GLY A 1 63 ? 12.785 28.957 15.167 1.00 14.10 63 GLY A N 10
ATOM 16522 C CA . GLY A 1 63 ? 12.425 28.976 16.573 1.00 71.22 63 GLY A CA 10
ATOM 16523 C C . GLY A 1 63 ? 13.174 27.932 17.377 1.00 5.21 63 GLY A C 10
ATOM 16524 O O . GLY A 1 63 ? 14.006 28.267 18.222 1.00 61.34 63 GLY A O 10
ATOM 16528 N N . THR A 1 64 ? 12.880 26.662 17.117 1.00 55.22 64 THR A N 10
ATOM 16529 C CA . THR A 1 64 ? 13.529 25.566 17.824 1.00 2.24 64 THR A CA 10
ATOM 16530 C C . THR A 1 64 ? 13.143 24.219 17.225 1.00 42.05 64 THR A C 10
ATOM 16531 O O . THR A 1 64 ? 12.024 23.743 17.411 1.00 3.02 64 THR A O 10
ATOM 16542 N N . GLY A 1 65 ? 14.078 23.608 16.503 1.00 60.11 65 GLY A N 10
ATOM 16543 C CA . GLY A 1 65 ? 13.816 22.320 15.887 1.00 51.30 65 GLY A CA 10
ATOM 16544 C C . GLY A 1 65 ? 12.660 22.370 14.908 1.00 15.42 65 GLY A C 10
ATOM 16545 O O . GLY A 1 65 ? 11.809 21.481 14.897 1.00 54.55 65 GLY A O 10
ATOM 16549 N N . ALA A 1 66 ? 12.627 23.414 14.086 1.00 62.12 66 ALA A N 10
ATOM 16550 C CA . ALA A 1 66 ? 11.567 23.576 13.099 1.00 12.20 66 ALA A CA 10
ATOM 16551 C C . ALA A 1 66 ? 12.124 23.526 11.681 1.00 45.44 66 ALA A C 10
ATOM 16552 O O . ALA A 1 66 ? 13.334 23.631 11.474 1.00 32.43 66 ALA A O 10
ATOM 16559 N N . PHE A 1 67 ? 11.236 23.366 10.706 1.00 72.33 67 PHE A N 10
ATOM 16560 C CA . PHE A 1 67 ? 11.640 23.300 9.306 1.00 11.21 67 PHE A CA 10
ATOM 16561 C C . PHE A 1 67 ? 10.519 23.789 8.393 1.00 22.11 67 PHE A C 10
ATOM 16562 O O . PHE A 1 67 ? 10.245 23.189 7.354 1.00 24.23 67 PHE A O 10
ATOM 16579 N N . GLU A 1 68 ? 9.875 24.882 8.790 1.00 73.22 68 GLU A N 10
ATOM 16580 C CA . GLU A 1 68 ? 8.783 25.450 8.008 1.00 11.21 68 GLU A CA 10
ATOM 16581 C C . GLU A 1 68 ? 9.294 25.999 6.679 1.00 53.10 68 GLU A C 10
ATOM 16582 O O . GLU A 1 68 ? 10.034 26.982 6.645 1.00 4.22 68 GLU A O 10
ATOM 16594 N N . ILE A 1 69 ? 8.893 25.357 5.587 1.00 20.52 69 ILE A N 10
ATOM 16595 C CA . ILE A 1 69 ? 9.309 25.780 4.256 1.00 3.11 69 ILE A CA 10
ATOM 16596 C C . ILE A 1 69 ? 8.387 26.865 3.711 1.00 40.30 69 ILE A C 10
ATOM 16597 O O . ILE A 1 69 ? 7.167 26.783 3.848 1.00 20.43 69 ILE A O 10
ATOM 16613 N N . GLU A 1 70 ? 8.979 27.881 3.091 1.00 42.13 70 GLU A N 10
ATOM 16614 C CA . GLU A 1 70 ? 8.210 28.982 2.524 1.00 53.42 70 GLU A CA 10
ATOM 16615 C C . GLU A 1 70 ? 8.586 29.214 1.063 1.00 32.41 70 GLU A C 10
ATOM 16616 O O . GLU A 1 70 ? 9.604 29.839 0.765 1.00 30.21 70 GLU A O 10
ATOM 16628 N N . ILE A 1 71 ? 7.758 28.705 0.157 1.00 34.44 71 ILE A N 10
ATOM 16629 C CA . ILE A 1 71 ? 8.003 28.856 -1.272 1.00 34.15 71 ILE A CA 10
ATOM 16630 C C . ILE A 1 71 ? 7.844 30.309 -1.706 1.00 34.03 71 ILE A C 10
ATOM 16631 O O . ILE A 1 71 ? 8.444 30.743 -2.688 1.00 31.11 71 ILE A O 10
ATOM 16647 N N . ASN A 1 72 ? 7.032 31.057 -0.965 1.00 72.32 72 ASN A N 10
ATOM 16648 C CA . ASN A 1 72 ? 6.795 32.462 -1.273 1.00 13.41 72 ASN A CA 10
ATOM 16649 C C . ASN A 1 72 ? 6.806 33.307 -0.002 1.00 72.22 72 ASN A C 10
ATOM 16650 O O . ASN A 1 72 ? 6.059 34.277 0.117 1.00 2.24 72 ASN A O 10
ATOM 16661 N N . GLY A 1 73 ? 7.659 32.930 0.945 1.00 23.21 73 GLY A N 10
ATOM 16662 C CA . GLY A 1 73 ? 7.752 33.663 2.194 1.00 24.32 73 GLY A CA 10
ATOM 16663 C C . GLY A 1 73 ? 6.707 33.227 3.201 1.00 14.13 73 GLY A C 10
ATOM 16664 O O . GLY A 1 73 ? 6.727 33.660 4.353 1.00 5.30 73 GLY A O 10
ATOM 16668 N N . GLN A 1 74 ? 5.789 32.369 2.766 1.00 2.51 74 GLN A N 10
ATOM 16669 C CA . GLN A 1 74 ? 4.729 31.878 3.638 1.00 23.43 74 GLN A CA 10
ATOM 16670 C C . GLN A 1 74 ? 4.769 30.356 3.739 1.00 3.41 74 GLN A C 10
ATOM 16671 O O . GLN A 1 74 ? 5.171 29.672 2.797 1.00 34.52 74 GLN A O 10
ATOM 16685 N N . LEU A 1 75 ? 4.351 29.833 4.886 1.00 4.45 75 LEU A N 10
ATOM 16686 C CA . LEU A 1 75 ? 4.340 28.392 5.111 1.00 75.01 75 LEU A CA 10
ATOM 16687 C C . LEU A 1 75 ? 3.402 27.696 4.129 1.00 25.32 75 LEU A C 10
ATOM 16688 O O . LEU A 1 75 ? 2.192 27.922 4.143 1.00 65.02 75 LEU A O 10
ATOM 16704 N N . VAL A 1 76 ? 3.970 26.846 3.279 1.00 33.41 76 VAL A N 10
ATOM 16705 C CA . VAL A 1 76 ? 3.185 26.113 2.293 1.00 50.15 76 VAL A CA 10
ATOM 16706 C C . VAL A 1 76 ? 3.269 24.610 2.530 1.00 61.51 76 VAL A C 10
ATOM 16707 O O . VAL A 1 76 ? 2.364 23.860 2.162 1.00 51.42 76 VAL A O 10
ATOM 16720 N N . PHE A 1 77 ? 4.362 24.174 3.148 1.00 71.22 77 PHE A N 10
ATOM 16721 C CA . PHE A 1 77 ? 4.565 22.759 3.435 1.00 62.45 77 PHE A CA 10
ATOM 16722 C C . PHE A 1 77 ? 5.517 22.574 4.613 1.00 71.42 77 PHE A C 10
ATOM 16723 O O . PHE A 1 77 ? 6.731 22.472 4.434 1.00 14.03 77 PHE A O 10
ATOM 16740 N N . SER A 1 78 ? 4.957 22.531 5.817 1.00 15.34 78 SER A N 10
ATOM 16741 C CA . SER A 1 78 ? 5.755 22.363 7.026 1.00 14.22 78 SER A CA 10
ATOM 16742 C C . SER A 1 78 ? 6.254 20.927 7.152 1.00 43.12 78 SER A C 10
ATOM 16743 O O . SER A 1 78 ? 5.690 20.007 6.560 1.00 63.41 78 SER A O 10
ATOM 16751 N N . LYS A 1 79 ? 7.317 20.743 7.927 1.00 3.15 79 LYS A N 10
ATOM 16752 C CA . LYS A 1 79 ? 7.895 19.420 8.134 1.00 53.22 79 LYS A CA 10
ATOM 16753 C C . LYS A 1 79 ? 7.580 18.901 9.533 1.00 10.43 79 LYS A C 10
ATOM 16754 O O . LYS A 1 79 ? 7.610 17.695 9.781 1.00 51.15 79 LYS A O 10
ATOM 16773 N N . LEU A 1 80 ? 7.277 19.819 10.445 1.00 21.10 80 LEU A N 10
ATOM 16774 C CA . LEU A 1 80 ? 6.955 19.454 11.820 1.00 31.31 80 LEU A CA 10
ATOM 16775 C C . LEU A 1 80 ? 5.507 18.987 11.935 1.00 63.04 80 LEU A C 10
ATOM 16776 O O . LEU A 1 80 ? 5.141 18.299 12.887 1.00 51.12 80 LEU A O 10
ATOM 16792 N N . GLU A 1 81 ? 4.690 19.365 10.957 1.00 71.55 81 GLU A N 10
ATOM 16793 C CA . GLU A 1 81 ? 3.283 18.983 10.948 1.00 74.11 81 GLU A CA 10
ATOM 16794 C C . GLU A 1 81 ? 3.087 17.643 10.244 1.00 55.32 81 GLU A C 10
ATOM 16795 O O . GLU A 1 81 ? 2.562 16.695 10.826 1.00 13.21 81 GLU A O 10
ATOM 16807 N N . ASN A 1 82 ? 3.512 17.574 8.987 1.00 50.45 82 ASN A N 10
ATOM 16808 C CA . ASN A 1 82 ? 3.382 16.352 8.202 1.00 45.13 82 ASN A CA 10
ATOM 16809 C C . ASN A 1 82 ? 4.313 15.265 8.731 1.00 60.15 82 ASN A C 10
ATOM 16810 O O . ASN A 1 82 ? 3.864 14.203 9.159 1.00 33.13 82 ASN A O 10
ATOM 16821 N N . GLY A 1 83 ? 5.614 15.539 8.697 1.00 32.12 83 GLY A N 10
ATOM 16822 C CA . GLY A 1 83 ? 6.587 14.575 9.176 1.00 4.22 83 GLY A CA 10
ATOM 16823 C C . GLY A 1 83 ? 7.541 14.125 8.088 1.00 64.13 83 GLY A C 10
ATOM 16824 O O . GLY A 1 83 ? 7.916 12.955 8.026 1.00 22.21 83 GLY A O 10
ATOM 16828 N N . GLY A 1 84 ? 7.935 15.057 7.225 1.00 74.25 84 GLY A N 10
ATOM 16829 C CA . GLY A 1 84 ? 8.846 14.729 6.144 1.00 52.55 84 GLY A CA 10
ATOM 16830 C C . GLY A 1 84 ? 8.141 14.084 4.967 1.00 42.34 84 GLY A C 10
ATOM 16831 O O . GLY A 1 84 ? 8.762 13.374 4.175 1.00 0.23 84 GLY A O 10
ATOM 16835 N N . PHE A 1 85 ? 6.840 14.330 4.851 1.00 63.31 85 PHE A N 10
ATOM 16836 C CA . PHE A 1 85 ? 6.050 13.765 3.763 1.00 14.14 85 PHE A CA 10
ATOM 16837 C C . PHE A 1 85 ? 6.598 14.203 2.408 1.00 14.13 85 PHE A C 10
ATOM 16838 O O . PHE A 1 85 ? 6.935 13.385 1.553 1.00 62.42 85 PHE A O 10
ATOM 16855 N N . PRO A 1 86 ? 6.688 15.526 2.207 1.00 51.12 86 PRO A N 10
ATOM 16856 C CA . PRO A 1 86 ? 7.194 16.104 0.958 1.00 30.13 86 PRO A CA 10
ATOM 16857 C C . PRO A 1 86 ? 8.691 15.875 0.779 1.00 52.45 86 PRO A C 10
ATOM 16858 O O . PRO A 1 86 ? 9.480 16.120 1.691 1.00 30.15 86 PRO A O 10
ATOM 16869 N N . TYR A 1 87 ? 9.075 15.406 -0.403 1.00 61.11 87 TYR A N 10
ATOM 16870 C CA . TYR A 1 87 ? 10.478 15.143 -0.702 1.00 32.45 87 TYR A CA 10
ATOM 16871 C C . TYR A 1 87 ? 11.152 16.380 -1.285 1.00 4.53 87 TYR A C 10
ATOM 16872 O O . TYR A 1 87 ? 10.510 17.408 -1.498 1.00 33.11 87 TYR A O 10
ATOM 16890 N N . GLU A 1 88 ? 12.452 16.273 -1.541 1.00 25.23 88 GLU A N 10
ATOM 16891 C CA . GLU A 1 88 ? 13.215 17.383 -2.099 1.00 51.22 88 GLU A CA 10
ATOM 16892 C C . GLU A 1 88 ? 12.788 17.668 -3.536 1.00 53.31 88 GLU A C 10
ATOM 16893 O O . GLU A 1 88 ? 12.695 18.824 -3.951 1.00 61.21 88 GLU A O 10
ATOM 16905 N N . LYS A 1 89 ? 12.529 16.607 -4.292 1.00 33.42 89 LYS A N 10
ATOM 16906 C CA . LYS A 1 89 ? 12.111 16.740 -5.682 1.00 55.12 89 LYS A CA 10
ATOM 16907 C C . LYS A 1 89 ? 10.694 17.299 -5.773 1.00 43.31 89 LYS A C 10
ATOM 16908 O O . LYS A 1 89 ? 10.374 18.058 -6.688 1.00 71.13 89 LYS A O 10
ATOM 16927 N N . ASP A 1 90 ? 9.852 16.921 -4.818 1.00 55.14 90 ASP A N 10
ATOM 16928 C CA . ASP A 1 90 ? 8.470 17.387 -4.790 1.00 10.15 90 ASP A CA 10
ATOM 16929 C C . ASP A 1 90 ? 8.364 18.728 -4.070 1.00 33.13 90 ASP A C 10
ATOM 16930 O O . ASP A 1 90 ? 7.297 19.344 -4.036 1.00 23.55 90 ASP A O 10
ATOM 16939 N N . LEU A 1 91 ? 9.475 19.174 -3.495 1.00 12.52 91 LEU A N 10
ATOM 16940 C CA . LEU A 1 91 ? 9.507 20.442 -2.774 1.00 40.41 91 LEU A CA 10
ATOM 16941 C C . LEU A 1 91 ? 10.020 21.565 -3.670 1.00 40.21 91 LEU A C 10
ATOM 16942 O O . LEU A 1 91 ? 9.754 22.742 -3.421 1.00 63.52 91 LEU A O 10
ATOM 16958 N N . ILE A 1 92 ? 10.754 21.194 -4.714 1.00 31.24 92 ILE A N 10
ATOM 16959 C CA . ILE A 1 92 ? 11.301 22.170 -5.648 1.00 72.52 92 ILE A CA 10
ATOM 16960 C C . ILE A 1 92 ? 10.335 22.430 -6.799 1.00 71.42 92 ILE A C 10
ATOM 16961 O O . ILE A 1 92 ? 10.453 23.429 -7.507 1.00 11.31 92 ILE A O 10
ATOM 16977 N N . GLU A 1 93 ? 9.379 21.524 -6.979 1.00 32.55 93 GLU A N 10
ATOM 16978 C CA . GLU A 1 93 ? 8.392 21.656 -8.043 1.00 55.34 93 GLU A CA 10
ATOM 16979 C C . GLU A 1 93 ? 7.411 22.786 -7.739 1.00 23.51 93 GLU A C 10
ATOM 16980 O O . GLU A 1 93 ? 6.684 23.244 -8.619 1.00 14.11 93 GLU A O 10
ATOM 16992 N N . ALA A 1 94 ? 7.399 23.228 -6.486 1.00 14.21 94 ALA A N 10
ATOM 16993 C CA . ALA A 1 94 ? 6.510 24.304 -6.065 1.00 33.13 94 ALA A CA 10
ATOM 16994 C C . ALA A 1 94 ? 6.737 25.561 -6.897 1.00 52.32 94 ALA A C 10
ATOM 16995 O O . ALA A 1 94 ? 5.794 26.130 -7.449 1.00 63.11 94 ALA A O 10
ATOM 17002 N N . ILE A 1 95 ? 7.992 25.990 -6.983 1.00 15.04 95 ILE A N 10
ATOM 17003 C CA . ILE A 1 95 ? 8.341 27.180 -7.748 1.00 41.03 95 ILE A CA 10
ATOM 17004 C C . ILE A 1 95 ? 7.780 27.107 -9.164 1.00 51.23 95 ILE A C 10
ATOM 17005 O O . ILE A 1 95 ? 7.431 28.128 -9.758 1.00 31.22 95 ILE A O 10
ATOM 17021 N N . ARG A 1 96 ? 7.694 25.894 -9.699 1.00 63.33 96 ARG A N 10
ATOM 17022 C CA . ARG A 1 96 ? 7.175 25.687 -11.046 1.00 15.24 96 ARG A CA 10
ATOM 17023 C C . ARG A 1 96 ? 5.797 26.324 -11.200 1.00 55.00 96 ARG A C 10
ATOM 17024 O O . ARG A 1 96 ? 5.542 27.051 -12.160 1.00 51.13 96 ARG A O 10
ATOM 17045 N N . ARG A 1 97 ? 4.912 26.045 -10.249 1.00 15.24 97 ARG A N 10
ATOM 17046 C CA . ARG A 1 97 ? 3.559 26.589 -10.280 1.00 2.12 97 ARG A CA 10
ATOM 17047 C C . ARG A 1 97 ? 3.504 27.949 -9.590 1.00 43.34 97 ARG A C 10
ATOM 17048 O O . ARG A 1 97 ? 2.599 28.746 -9.838 1.00 65.33 97 ARG A O 10
ATOM 17069 N N . ALA A 1 98 ? 4.478 28.207 -8.724 1.00 2.42 98 ALA A N 10
ATOM 17070 C CA . ALA A 1 98 ? 4.542 29.471 -8.000 1.00 34.00 98 ALA A CA 10
ATOM 17071 C C . ALA A 1 98 ? 4.837 30.631 -8.945 1.00 33.11 98 ALA A C 10
ATOM 17072 O O . ALA A 1 98 ? 4.169 31.664 -8.902 1.00 5.43 98 ALA A O 10
ATOM 17079 N N . SER A 1 99 ? 5.841 30.453 -9.798 1.00 33.25 99 SER A N 10
ATOM 17080 C CA . SER A 1 99 ? 6.227 31.487 -10.750 1.00 61.23 99 SER A CA 10
ATOM 17081 C C . SER A 1 99 ? 5.181 31.629 -11.852 1.00 22.40 99 SER A C 10
ATOM 17082 O O . SER A 1 99 ? 5.187 32.600 -12.607 1.00 63.53 99 SER A O 10
ATOM 17090 N N . ASN A 1 100 ? 4.284 30.652 -11.936 1.00 72.25 100 ASN A N 10
ATOM 17091 C CA . ASN A 1 100 ? 3.231 30.666 -12.946 1.00 2.12 100 ASN A CA 10
ATOM 17092 C C . ASN A 1 100 ? 2.247 31.803 -12.689 1.00 12.11 100 ASN A C 10
ATOM 17093 O O . ASN A 1 100 ? 1.622 32.319 -13.615 1.00 65.21 100 ASN A O 10
ATOM 17104 N N . GLY A 1 101 ? 2.114 32.189 -11.424 1.00 10.45 101 GLY A N 10
ATOM 17105 C CA . GLY A 1 101 ? 1.205 33.263 -11.067 1.00 73.21 101 GLY A CA 10
ATOM 17106 C C . GLY A 1 101 ? -0.158 32.752 -10.643 1.00 23.44 101 GLY A C 10
ATOM 17107 O O . GLY A 1 101 ? -1.138 33.495 -10.656 1.00 2.42 101 GLY A O 10
ATOM 17111 N N . GLU A 1 102 ? -0.219 31.478 -10.266 1.00 54.05 102 GLU A N 10
ATOM 17112 C CA . GLU A 1 102 ? -1.473 30.869 -9.839 1.00 32.52 102 GLU A CA 10
ATOM 17113 C C . GLU A 1 102 ? -1.285 30.091 -8.539 1.00 63.25 102 GLU A C 10
ATOM 17114 O O . GLU A 1 102 ? -0.180 29.649 -8.221 1.00 72.41 102 GLU A O 10
ATOM 17126 N N . THR A 1 103 ? -2.371 29.928 -7.791 1.00 74.21 103 THR A N 10
ATOM 17127 C CA . THR A 1 103 ? -2.327 29.206 -6.526 1.00 22.21 103 THR A CA 10
ATOM 17128 C C . THR A 1 103 ? -1.863 27.768 -6.729 1.00 73.14 103 THR A C 10
ATOM 17129 O O . THR A 1 103 ? -1.955 27.225 -7.831 1.00 53.23 103 THR A O 10
ATOM 17140 N N . LEU A 1 104 ? -1.366 27.155 -5.661 1.00 43.01 104 LEU A N 10
ATOM 17141 C CA . LEU A 1 104 ? -0.888 25.778 -5.722 1.00 70.03 104 LEU A CA 10
ATOM 17142 C C . LEU A 1 104 ? -1.874 24.829 -5.048 1.00 4.23 104 LEU A C 10
ATOM 17143 O O . LEU A 1 104 ? -2.408 25.130 -3.981 1.00 4.22 104 LEU A O 10
ATOM 17159 N N . GLU A 1 105 ? -2.108 23.682 -5.677 1.00 22.21 105 GLU A N 10
ATOM 17160 C CA . GLU A 1 105 ? -3.028 22.689 -5.136 1.00 33.32 105 GLU A CA 10
ATOM 17161 C C . GLU A 1 105 ? -2.472 21.279 -5.311 1.00 60.43 105 GLU A C 10
ATOM 17162 O O . GLU A 1 105 ? -1.668 21.023 -6.208 1.00 75.34 105 GLU A O 10
ATOM 17174 N N . LYS A 1 106 ? -2.905 20.367 -4.447 1.00 62.44 106 LYS A N 10
ATOM 17175 C CA . LYS A 1 106 ? -2.452 18.982 -4.505 1.00 72.32 106 LYS A CA 10
ATOM 17176 C C . LYS A 1 106 ? -3.616 18.020 -4.289 1.00 61.53 106 LYS A C 10
ATOM 17177 O O . LYS A 1 106 ? -4.558 18.325 -3.557 1.00 70.24 106 LYS A O 10
ATOM 17196 N N . ILE A 1 107 ? -3.543 16.857 -4.929 1.00 52.31 107 ILE A N 10
ATOM 17197 C CA . ILE A 1 107 ? -4.590 15.850 -4.804 1.00 44.32 107 ILE A CA 10
ATOM 17198 C C . ILE A 1 107 ? -3.996 14.469 -4.553 1.00 24.52 107 ILE A C 10
ATOM 17199 O O . ILE A 1 107 ? -3.158 13.991 -5.319 1.00 50.11 107 ILE A O 10
ATOM 17215 N N . THR A 1 108 ? -4.436 13.828 -3.474 1.00 51.21 108 THR A N 10
ATOM 17216 C CA . THR A 1 108 ? -3.949 12.501 -3.121 1.00 72.33 108 THR A CA 10
ATOM 17217 C C . THR A 1 108 ? -4.756 11.415 -3.823 1.00 72.53 108 THR A C 10
ATOM 17218 O O . THR A 1 108 ? -4.339 10.259 -3.883 1.00 63.11 108 THR A O 10
ATOM 17229 N N . ASN A 1 109 ? -5.914 11.794 -4.354 1.00 71.10 109 ASN A N 10
ATOM 17230 C CA . ASN A 1 109 ? -6.780 10.851 -5.053 1.00 11.03 109 ASN A CA 10
ATOM 17231 C C . ASN A 1 109 ? -7.148 11.374 -6.438 1.00 12.12 109 ASN A C 10
ATOM 17232 O O . ASN A 1 109 ? -7.994 12.257 -6.574 1.00 54.53 109 ASN A O 10
ATOM 17243 N N . SER A 1 110 ? -6.507 10.822 -7.463 1.00 22.33 110 SER A N 10
ATOM 17244 C CA . SER A 1 110 ? -6.764 11.234 -8.837 1.00 50.34 110 SER A CA 10
ATOM 17245 C C . SER A 1 110 ? -6.255 10.187 -9.823 1.00 41.12 110 SER A C 10
ATOM 17246 O O . SER A 1 110 ? -5.657 9.186 -9.428 1.00 73.24 110 SER A O 10
ATOM 17254 N N . ARG A 1 111 ? -6.496 10.426 -11.108 1.00 53.30 111 ARG A N 10
ATOM 17255 C CA . ARG A 1 111 ? -6.064 9.504 -12.151 1.00 40.12 111 ARG A CA 10
ATOM 17256 C C . ARG A 1 111 ? -6.054 10.191 -13.514 1.00 22.22 111 ARG A C 10
ATOM 17257 O O . ARG A 1 111 ? -6.843 9.872 -14.403 1.00 71.42 111 ARG A O 10
ATOM 17278 N N . PRO A 1 112 ? -5.139 11.157 -13.683 1.00 14.42 112 PRO A N 10
ATOM 17279 C CA . PRO A 1 112 ? -5.004 11.909 -14.934 1.00 13.41 112 PRO A CA 10
ATOM 17280 C C . PRO A 1 112 ? -4.452 11.053 -16.068 1.00 62.02 112 PRO A C 10
ATOM 17281 O O . PRO A 1 112 ? -3.960 9.944 -15.858 1.00 72.12 112 PRO A O 10
ATOM 17292 N N . PRO A 1 113 ? -4.533 11.577 -17.300 1.00 42.31 113 PRO A N 10
ATOM 17293 C CA . PRO A 1 113 ? -4.045 10.877 -18.492 1.00 43.20 113 PRO A CA 10
ATOM 17294 C C . PRO A 1 113 ? -2.523 10.782 -18.526 1.00 52.31 113 PRO A C 10
ATOM 17295 O O . PRO A 1 113 ? -1.959 9.963 -19.252 1.00 51.04 113 PRO A O 10
ATOM 17306 N N . CYS A 1 114 ? -1.865 11.624 -17.737 1.00 21.10 114 CYS A N 10
ATOM 17307 C CA . CYS A 1 114 ? -0.407 11.635 -17.677 1.00 75.24 114 CYS A CA 10
ATOM 17308 C C . CYS A 1 114 ? 0.190 11.989 -19.035 1.00 74.35 114 CYS A C 10
ATOM 17309 O O . CYS A 1 114 ? 1.239 11.472 -19.418 1.00 23.41 114 CYS A O 10
ATOM 17317 N N . VAL A 1 115 ? -0.487 12.873 -19.762 1.00 34.25 115 VAL A N 10
ATOM 17318 C CA . VAL A 1 115 ? -0.025 13.296 -21.078 1.00 25.22 115 VAL A CA 10
ATOM 17319 C C . VAL A 1 115 ? 1.382 13.880 -21.004 1.00 71.53 115 VAL A C 10
ATOM 17320 O O . VAL A 1 115 ? 1.733 14.560 -20.040 1.00 54.30 115 VAL A O 10
ATOM 17333 N N . ILE A 1 116 ? 2.183 13.609 -22.029 1.00 40.03 116 ILE A N 10
ATOM 17334 C CA . ILE A 1 116 ? 3.551 14.109 -22.081 1.00 62.05 116 ILE A CA 10
ATOM 17335 C C . ILE A 1 116 ? 3.880 14.669 -23.461 1.00 74.13 116 ILE A C 10
ATOM 17336 O O . ILE A 1 116 ? 3.684 14.001 -24.477 1.00 75.24 116 ILE A O 10
ATOM 17352 N N . LEU A 1 117 ? 4.382 15.898 -23.490 1.00 50.35 117 LEU A N 10
ATOM 17353 C CA . LEU A 1 117 ? 4.740 16.549 -24.746 1.00 64.21 117 LEU A CA 10
ATOM 17354 C C . LEU A 1 117 ? 5.855 15.787 -25.455 1.00 64.12 117 LEU A C 10
ATOM 17355 O O . LEU A 1 117 ? 6.014 15.888 -26.672 1.00 35.53 117 LEU A O 10
ATOM 17371 N N . GLY A 1 1 ? -2.141 18.281 -18.520 1.00 72.54 1 GLY A N 11
ATOM 17372 C CA . GLY A 1 1 ? -1.852 17.323 -17.469 1.00 42.00 1 GLY A CA 11
ATOM 17373 C C . GLY A 1 1 ? -0.448 16.760 -17.568 1.00 3.53 1 GLY A C 11
ATOM 17374 O O . GLY A 1 1 ? 0.397 17.302 -18.281 1.00 53.20 1 GLY A O 11
ATOM 17378 N N . SER A 1 2 ? -0.196 15.671 -16.849 1.00 13.35 2 SER A N 11
ATOM 17379 C CA . SER A 1 2 ? 1.117 15.038 -16.854 1.00 3.12 2 SER A CA 11
ATOM 17380 C C . SER A 1 2 ? 0.988 13.521 -16.944 1.00 65.51 2 SER A C 11
ATOM 17381 O O . SER A 1 2 ? -0.100 12.969 -16.787 1.00 73.13 2 SER A O 11
ATOM 17389 N N . MET A 1 3 ? 2.109 12.852 -17.198 1.00 53.12 3 MET A N 11
ATOM 17390 C CA . MET A 1 3 ? 2.122 11.398 -17.308 1.00 61.04 3 MET A CA 11
ATOM 17391 C C . MET A 1 3 ? 3.102 10.786 -16.312 1.00 40.33 3 MET A C 11
ATOM 17392 O O . MET A 1 3 ? 3.789 11.502 -15.583 1.00 54.23 3 MET A O 11
ATOM 17406 N N . SER A 1 4 ? 3.161 9.459 -16.286 1.00 64.34 4 SER A N 11
ATOM 17407 C CA . SER A 1 4 ? 4.054 8.751 -15.376 1.00 45.05 4 SER A CA 11
ATOM 17408 C C . SER A 1 4 ? 4.786 7.625 -16.100 1.00 62.40 4 SER A C 11
ATOM 17409 O O . SER A 1 4 ? 4.173 6.652 -16.539 1.00 4.42 4 SER A O 11
ATOM 17417 N N . GLY A 1 5 ? 6.103 7.764 -16.221 1.00 1.34 5 GLY A N 11
ATOM 17418 C CA . GLY A 1 5 ? 6.898 6.752 -16.892 1.00 11.35 5 GLY A CA 11
ATOM 17419 C C . GLY A 1 5 ? 8.142 6.379 -16.109 1.00 53.34 5 GLY A C 11
ATOM 17420 O O . GLY A 1 5 ? 9.261 6.588 -16.576 1.00 1.12 5 GLY A O 11
ATOM 17424 N N . GLU A 1 6 ? 7.945 5.827 -14.916 1.00 43.41 6 GLU A N 11
ATOM 17425 C CA . GLU A 1 6 ? 9.061 5.427 -14.067 1.00 44.42 6 GLU A CA 11
ATOM 17426 C C . GLU A 1 6 ? 9.909 6.635 -13.678 1.00 44.15 6 GLU A C 11
ATOM 17427 O O . GLU A 1 6 ? 9.834 7.701 -14.290 1.00 0.00 6 GLU A O 11
ATOM 17439 N N . PRO A 1 7 ? 10.736 6.466 -12.636 1.00 64.01 7 PRO A N 11
ATOM 17440 C CA . PRO A 1 7 ? 11.615 7.530 -12.142 1.00 13.44 7 PRO A CA 11
ATOM 17441 C C . PRO A 1 7 ? 12.746 7.847 -13.114 1.00 22.44 7 PRO A C 11
ATOM 17442 O O . PRO A 1 7 ? 13.234 6.966 -13.821 1.00 51.43 7 PRO A O 11
ATOM 17453 N N . GLY A 1 8 ? 13.160 9.110 -13.142 1.00 61.13 8 GLY A N 11
ATOM 17454 C CA . GLY A 1 8 ? 14.232 9.519 -14.031 1.00 52.41 8 GLY A CA 11
ATOM 17455 C C . GLY A 1 8 ? 15.499 8.716 -13.820 1.00 23.53 8 GLY A C 11
ATOM 17456 O O . GLY A 1 8 ? 15.649 8.038 -12.803 1.00 61.14 8 GLY A O 11
ATOM 17460 N N . GLN A 1 9 ? 16.413 8.790 -14.782 1.00 73.44 9 GLN A N 11
ATOM 17461 C CA . GLN A 1 9 ? 17.673 8.061 -14.697 1.00 74.42 9 GLN A CA 11
ATOM 17462 C C . GLN A 1 9 ? 18.837 8.930 -15.161 1.00 72.42 9 GLN A C 11
ATOM 17463 O O . GLN A 1 9 ? 19.046 9.119 -16.360 1.00 55.11 9 GLN A O 11
ATOM 17477 N N . THR A 1 10 ? 19.594 9.457 -14.204 1.00 13.12 10 THR A N 11
ATOM 17478 C CA . THR A 1 10 ? 20.736 10.307 -14.514 1.00 10.40 10 THR A CA 11
ATOM 17479 C C . THR A 1 10 ? 21.950 9.475 -14.908 1.00 63.44 10 THR A C 11
ATOM 17480 O O . THR A 1 10 ? 22.391 8.607 -14.155 1.00 23.03 10 THR A O 11
ATOM 17491 N N . SER A 1 11 ? 22.487 9.744 -16.094 1.00 3.40 11 SER A N 11
ATOM 17492 C CA . SER A 1 11 ? 23.650 9.017 -16.590 1.00 11.11 11 SER A CA 11
ATOM 17493 C C . SER A 1 11 ? 24.801 9.972 -16.889 1.00 4.34 11 SER A C 11
ATOM 17494 O O . SER A 1 11 ? 24.656 11.190 -16.783 1.00 43.32 11 SER A O 11
ATOM 17502 N N . VAL A 1 12 ? 25.947 9.410 -17.262 1.00 54.12 12 VAL A N 11
ATOM 17503 C CA . VAL A 1 12 ? 27.124 10.210 -17.578 1.00 11.33 12 VAL A CA 11
ATOM 17504 C C . VAL A 1 12 ? 26.940 10.965 -18.890 1.00 21.14 12 VAL A C 11
ATOM 17505 O O . VAL A 1 12 ? 26.302 10.470 -19.818 1.00 32.20 12 VAL A O 11
ATOM 17518 N N . ALA A 1 13 ? 27.504 12.166 -18.959 1.00 4.10 13 ALA A N 11
ATOM 17519 C CA . ALA A 1 13 ? 27.405 12.989 -20.158 1.00 62.42 13 ALA A CA 11
ATOM 17520 C C . ALA A 1 13 ? 28.171 14.297 -19.992 1.00 23.51 13 ALA A C 11
ATOM 17521 O O . ALA A 1 13 ? 28.470 14.732 -18.880 1.00 24.44 13 ALA A O 11
ATOM 17528 N N . PRO A 1 14 ? 28.498 14.940 -21.123 1.00 23.34 14 PRO A N 11
ATOM 17529 C CA . PRO A 1 14 ? 29.234 16.207 -21.128 1.00 3.43 14 PRO A CA 11
ATOM 17530 C C . PRO A 1 14 ? 28.398 17.366 -20.595 1.00 74.40 14 PRO A C 11
ATOM 17531 O O . PRO A 1 14 ? 27.183 17.259 -20.425 1.00 71.12 14 PRO A O 11
ATOM 17542 N N . PRO A 1 15 ? 29.060 18.500 -20.325 1.00 2.11 15 PRO A N 11
ATOM 17543 C CA . PRO A 1 15 ? 28.396 19.701 -19.808 1.00 63.34 15 PRO A CA 11
ATOM 17544 C C . PRO A 1 15 ? 27.496 20.359 -20.849 1.00 25.41 15 PRO A C 11
ATOM 17545 O O . PRO A 1 15 ? 27.960 20.899 -21.854 1.00 22.55 15 PRO A O 11
ATOM 17556 N N . PRO A 1 16 ? 26.178 20.314 -20.605 1.00 42.43 16 PRO A N 11
ATOM 17557 C CA . PRO A 1 16 ? 25.186 20.903 -21.510 1.00 32.52 16 PRO A CA 11
ATOM 17558 C C . PRO A 1 16 ? 25.234 22.427 -21.511 1.00 32.42 16 PRO A C 11
ATOM 17559 O O . PRO A 1 16 ? 26.003 23.032 -20.765 1.00 52.44 16 PRO A O 11
ATOM 17570 N N . GLU A 1 17 ? 24.407 23.040 -22.352 1.00 70.31 17 GLU A N 11
ATOM 17571 C CA . GLU A 1 17 ? 24.357 24.494 -22.449 1.00 73.21 17 GLU A CA 11
ATOM 17572 C C . GLU A 1 17 ? 24.014 25.118 -21.099 1.00 62.51 17 GLU A C 11
ATOM 17573 O O . GLU A 1 17 ? 23.686 24.414 -20.145 1.00 32.23 17 GLU A O 11
ATOM 17585 N N . GLU A 1 18 ? 24.094 26.443 -21.029 1.00 23.33 18 GLU A N 11
ATOM 17586 C CA . GLU A 1 18 ? 23.794 27.161 -19.796 1.00 22.13 18 GLU A CA 11
ATOM 17587 C C . GLU A 1 18 ? 22.512 27.975 -19.939 1.00 15.04 18 GLU A C 11
ATOM 17588 O O . GLU A 1 18 ? 22.516 29.068 -20.505 1.00 64.14 18 GLU A O 11
ATOM 17600 N N . VAL A 1 19 ? 21.413 27.434 -19.421 1.00 23.13 19 VAL A N 11
ATOM 17601 C CA . VAL A 1 19 ? 20.123 28.109 -19.490 1.00 12.15 19 VAL A CA 11
ATOM 17602 C C . VAL A 1 19 ? 19.463 28.175 -18.117 1.00 4.34 19 VAL A C 11
ATOM 17603 O O . VAL A 1 19 ? 19.531 27.224 -17.339 1.00 14.11 19 VAL A O 11
ATOM 17616 N N . GLU A 1 20 ? 18.826 29.305 -17.826 1.00 51.12 20 GLU A N 11
ATOM 17617 C CA . GLU A 1 20 ? 18.154 29.495 -16.546 1.00 22.01 20 GLU A CA 11
ATOM 17618 C C . GLU A 1 20 ? 16.649 29.654 -16.740 1.00 31.34 20 GLU A C 11
ATOM 17619 O O . GLU A 1 20 ? 16.086 30.735 -16.569 1.00 1.43 20 GLU A O 11
ATOM 17631 N N . PRO A 1 21 ? 15.980 28.550 -17.106 1.00 2.13 21 PRO A N 11
ATOM 17632 C CA . PRO A 1 21 ? 14.532 28.540 -17.331 1.00 12.31 21 PRO A CA 11
ATOM 17633 C C . PRO A 1 21 ? 13.743 28.708 -16.037 1.00 33.32 21 PRO A C 11
ATOM 17634 O O . PRO A 1 21 ? 12.670 29.309 -16.026 1.00 75.11 21 PRO A O 11
ATOM 17645 N N . GLY A 1 22 ? 14.283 28.172 -14.946 1.00 75.32 22 GLY A N 11
ATOM 17646 C CA . GLY A 1 22 ? 13.615 28.273 -13.662 1.00 1.24 22 GLY A CA 11
ATOM 17647 C C . GLY A 1 22 ? 13.574 29.696 -13.140 1.00 52.04 22 GLY A C 11
ATOM 17648 O O . GLY A 1 22 ? 12.823 30.004 -12.215 1.00 21.32 22 GLY A O 11
ATOM 17652 N N . SER A 1 23 ? 14.384 30.566 -13.735 1.00 1.02 23 SER A N 11
ATOM 17653 C CA . SER A 1 23 ? 14.441 31.963 -13.321 1.00 42.23 23 SER A CA 11
ATOM 17654 C C . SER A 1 23 ? 13.045 32.577 -13.286 1.00 32.34 23 SER A C 11
ATOM 17655 O O . SER A 1 23 ? 12.401 32.744 -14.321 1.00 23.43 23 SER A O 11
ATOM 17663 N N . GLY A 1 24 ? 12.582 32.911 -12.085 1.00 24.15 24 GLY A N 11
ATOM 17664 C CA . GLY A 1 24 ? 11.265 33.502 -11.935 1.00 25.02 24 GLY A CA 11
ATOM 17665 C C . GLY A 1 24 ? 10.482 32.890 -10.790 1.00 41.24 24 GLY A C 11
ATOM 17666 O O . GLY A 1 24 ? 9.267 32.718 -10.883 1.00 34.33 24 GLY A O 11
ATOM 17670 N N . VAL A 1 25 ? 11.179 32.559 -9.708 1.00 43.22 25 VAL A N 11
ATOM 17671 C CA . VAL A 1 25 ? 10.542 31.962 -8.541 1.00 15.22 25 VAL A CA 11
ATOM 17672 C C . VAL A 1 25 ? 11.219 32.415 -7.253 1.00 24.15 25 VAL A C 11
ATOM 17673 O O . VAL A 1 25 ? 12.399 32.767 -7.250 1.00 40.24 25 VAL A O 11
ATOM 17686 N N . ARG A 1 26 ? 10.466 32.403 -6.158 1.00 32.41 26 ARG A N 11
ATOM 17687 C CA . ARG A 1 26 ? 10.994 32.813 -4.862 1.00 74.33 26 ARG A CA 11
ATOM 17688 C C . ARG A 1 26 ? 10.790 31.717 -3.820 1.00 74.45 26 ARG A C 11
ATOM 17689 O O . ARG A 1 26 ? 9.741 31.643 -3.180 1.00 15.11 26 ARG A O 11
ATOM 17710 N N . ILE A 1 27 ? 11.798 30.867 -3.657 1.00 45.54 27 ILE A N 11
ATOM 17711 C CA . ILE A 1 27 ? 11.730 29.776 -2.694 1.00 14.25 27 ILE A CA 11
ATOM 17712 C C . ILE A 1 27 ? 12.105 30.254 -1.295 1.00 35.13 27 ILE A C 11
ATOM 17713 O O . ILE A 1 27 ? 12.935 31.148 -1.134 1.00 65.11 27 ILE A O 11
ATOM 17729 N N . VAL A 1 28 ? 11.487 29.650 -0.284 1.00 2.30 28 VAL A N 11
ATOM 17730 C CA . VAL A 1 28 ? 11.758 30.012 1.102 1.00 32.54 28 VAL A CA 11
ATOM 17731 C C . VAL A 1 28 ? 11.650 28.797 2.018 1.00 52.22 28 VAL A C 11
ATOM 17732 O O . VAL A 1 28 ? 10.566 28.460 2.494 1.00 20.24 28 VAL A O 11
ATOM 17745 N N . VAL A 1 29 ? 12.781 28.143 2.260 1.00 4.34 29 VAL A N 11
ATOM 17746 C CA . VAL A 1 29 ? 12.815 26.966 3.121 1.00 41.55 29 VAL A CA 11
ATOM 17747 C C . VAL A 1 29 ? 12.732 27.358 4.591 1.00 15.35 29 VAL A C 11
ATOM 17748 O O . VAL A 1 29 ? 13.634 28.003 5.124 1.00 41.21 29 VAL A O 11
ATOM 17761 N N . GLU A 1 30 ? 11.642 26.963 5.243 1.00 52.45 30 GLU A N 11
ATOM 17762 C CA . GLU A 1 30 ? 11.441 27.274 6.653 1.00 52.21 30 GLU A CA 11
ATOM 17763 C C . GLU A 1 30 ? 11.946 26.138 7.538 1.00 44.42 30 GLU A C 11
ATOM 17764 O O . GLU A 1 30 ? 11.369 25.051 7.562 1.00 53.33 30 GLU A O 11
ATOM 17776 N N . TYR A 1 31 ? 13.028 26.398 8.263 1.00 45.41 31 TYR A N 11
ATOM 17777 C CA . TYR A 1 31 ? 13.615 25.398 9.147 1.00 15.01 31 TYR A CA 11
ATOM 17778 C C . TYR A 1 31 ? 14.118 26.039 10.437 1.00 64.13 31 TYR A C 11
ATOM 17779 O O . TYR A 1 31 ? 14.408 27.235 10.478 1.00 41.13 31 TYR A O 11
ATOM 17797 N N . CYS A 1 32 ? 14.221 25.234 11.489 1.00 61.22 32 CYS A N 11
ATOM 17798 C CA . CYS A 1 32 ? 14.690 25.719 12.781 1.00 11.40 32 CYS A CA 11
ATOM 17799 C C . CYS A 1 32 ? 16.198 25.954 12.760 1.00 54.25 32 CYS A C 11
ATOM 17800 O O . CYS A 1 32 ? 16.983 25.009 12.824 1.00 43.43 32 CYS A O 11
ATOM 17807 N N . GLU A 1 33 ? 16.593 27.220 12.669 1.00 14.30 33 GLU A N 11
ATOM 17808 C CA . GLU A 1 33 ? 18.006 27.579 12.639 1.00 73.44 33 GLU A CA 11
ATOM 17809 C C . GLU A 1 33 ? 18.729 27.046 13.873 1.00 53.35 33 GLU A C 11
ATOM 17810 O O . GLU A 1 33 ? 19.627 26.209 13.784 1.00 72.21 33 GLU A O 11
ATOM 17822 N N . PRO A 1 34 ? 18.329 27.544 15.052 1.00 21.44 34 PRO A N 11
ATOM 17823 C CA . PRO A 1 34 ? 18.925 27.133 16.327 1.00 0.02 34 PRO A CA 11
ATOM 17824 C C . PRO A 1 34 ? 18.566 25.699 16.699 1.00 23.55 34 PRO A C 11
ATOM 17825 O O . PRO A 1 34 ? 18.059 25.438 17.791 1.00 63.31 34 PRO A O 11
ATOM 17836 N N . CYS A 1 35 ? 18.833 24.771 15.786 1.00 33.11 35 CYS A N 11
ATOM 17837 C CA . CYS A 1 35 ? 18.538 23.362 16.018 1.00 63.01 35 CYS A CA 11
ATOM 17838 C C . CYS A 1 35 ? 19.607 22.472 15.389 1.00 54.32 35 CYS A C 11
ATOM 17839 O O . CYS A 1 35 ? 20.122 21.556 16.028 1.00 2.41 35 CYS A O 11
ATOM 17846 N N . GLY A 1 36 ? 19.934 22.750 14.130 1.00 22.23 36 GLY A N 11
ATOM 17847 C CA . GLY A 1 36 ? 20.939 21.967 13.435 1.00 21.44 36 GLY A CA 11
ATOM 17848 C C . GLY A 1 36 ? 20.389 21.283 12.200 1.00 73.34 36 GLY A C 11
ATOM 17849 O O . GLY A 1 36 ? 20.746 20.143 11.901 1.00 71.11 36 GLY A O 11
ATOM 17853 N N . PHE A 1 37 ? 19.515 21.979 11.480 1.00 62.34 37 PHE A N 11
ATOM 17854 C CA . PHE A 1 37 ? 18.912 21.430 10.270 1.00 11.44 37 PHE A CA 11
ATOM 17855 C C . PHE A 1 37 ? 19.380 22.194 9.035 1.00 62.41 37 PHE A C 11
ATOM 17856 O O . PHE A 1 37 ? 18.752 22.129 7.979 1.00 44.04 37 PHE A O 11
ATOM 17873 N N . GLU A 1 38 ? 20.487 22.916 9.177 1.00 10.10 38 GLU A N 11
ATOM 17874 C CA . GLU A 1 38 ? 21.038 23.693 8.073 1.00 64.20 38 GLU A CA 11
ATOM 17875 C C . GLU A 1 38 ? 22.035 22.863 7.268 1.00 0.25 38 GLU A C 11
ATOM 17876 O O . GLU A 1 38 ? 22.506 23.290 6.214 1.00 34.44 38 GLU A O 11
ATOM 17888 N N . ALA A 1 39 ? 22.352 21.676 7.774 1.00 21.15 39 ALA A N 11
ATOM 17889 C CA . ALA A 1 39 ? 23.291 20.786 7.103 1.00 30.44 39 ALA A CA 11
ATOM 17890 C C . ALA A 1 39 ? 22.667 20.169 5.856 1.00 41.10 39 ALA A C 11
ATOM 17891 O O . ALA A 1 39 ? 23.277 20.154 4.786 1.00 12.20 39 ALA A O 11
ATOM 17898 N N . THR A 1 40 ? 21.447 19.660 6.000 1.00 65.33 40 THR A N 11
ATOM 17899 C CA . THR A 1 40 ? 20.742 19.040 4.885 1.00 13.13 40 THR A CA 11
ATOM 17900 C C . THR A 1 40 ? 20.226 20.091 3.908 1.00 24.25 40 THR A C 11
ATOM 17901 O O . THR A 1 40 ? 20.005 19.803 2.732 1.00 41.11 40 THR A O 11
ATOM 17912 N N . TYR A 1 41 ? 20.038 21.309 4.403 1.00 52.12 41 TYR A N 11
ATOM 17913 C CA . TYR A 1 41 ? 19.547 22.403 3.573 1.00 35.12 41 TYR A CA 11
ATOM 17914 C C . TYR A 1 41 ? 20.675 23.004 2.740 1.00 14.14 41 TYR A C 11
ATOM 17915 O O . TYR A 1 41 ? 20.448 23.512 1.641 1.00 3.02 41 TYR A O 11
ATOM 17933 N N . LEU A 1 42 ? 21.891 22.942 3.271 1.00 14.35 42 LEU A N 11
ATOM 17934 C CA . LEU A 1 42 ? 23.056 23.480 2.578 1.00 25.53 42 LEU A CA 11
ATOM 17935 C C . LEU A 1 42 ? 23.768 22.389 1.783 1.00 14.14 42 LEU A C 11
ATOM 17936 O O . LEU A 1 42 ? 24.477 22.674 0.819 1.00 24.05 42 LEU A O 11
ATOM 17952 N N . GLU A 1 43 ? 23.570 21.140 2.194 1.00 52.24 43 GLU A N 11
ATOM 17953 C CA . GLU A 1 43 ? 24.192 20.007 1.518 1.00 14.40 43 GLU A CA 11
ATOM 17954 C C . GLU A 1 43 ? 23.578 19.793 0.138 1.00 54.35 43 GLU A C 11
ATOM 17955 O O . GLU A 1 43 ? 24.096 19.024 -0.673 1.00 32.45 43 GLU A O 11
ATOM 17967 N N . LEU A 1 44 ? 22.470 20.479 -0.123 1.00 61.14 44 LEU A N 11
ATOM 17968 C CA . LEU A 1 44 ? 21.784 20.364 -1.406 1.00 14.44 44 LEU A CA 11
ATOM 17969 C C . LEU A 1 44 ? 21.811 21.691 -2.158 1.00 73.11 44 LEU A C 11
ATOM 17970 O O . LEU A 1 44 ? 21.909 21.718 -3.384 1.00 43.34 44 LEU A O 11
ATOM 17986 N N . ALA A 1 45 ? 21.725 22.789 -1.414 1.00 54.04 45 ALA A N 11
ATOM 17987 C CA . ALA A 1 45 ? 21.744 24.119 -2.011 1.00 35.12 45 ALA A CA 11
ATOM 17988 C C . ALA A 1 45 ? 23.079 24.396 -2.693 1.00 20.32 45 ALA A C 11
ATOM 17989 O O . ALA A 1 45 ? 23.199 25.328 -3.488 1.00 25.22 45 ALA A O 11
ATOM 17996 N N . SER A 1 46 ? 24.080 23.581 -2.376 1.00 61.32 46 SER A N 11
ATOM 17997 C CA . SER A 1 46 ? 25.409 23.741 -2.955 1.00 72.04 46 SER A CA 11
ATOM 17998 C C . SER A 1 46 ? 25.388 23.445 -4.452 1.00 3.30 46 SER A C 11
ATOM 17999 O O . SER A 1 46 ? 26.182 23.994 -5.215 1.00 43.31 46 SER A O 11
ATOM 18007 N N . ALA A 1 47 ? 24.474 22.573 -4.864 1.00 11.21 47 ALA A N 11
ATOM 18008 C CA . ALA A 1 47 ? 24.347 22.205 -6.269 1.00 5.14 47 ALA A CA 11
ATOM 18009 C C . ALA A 1 47 ? 23.026 22.698 -6.848 1.00 61.05 47 ALA A C 11
ATOM 18010 O O . ALA A 1 47 ? 22.938 23.021 -8.033 1.00 63.22 47 ALA A O 11
ATOM 18017 N N . VAL A 1 48 ? 21.999 22.753 -6.006 1.00 62.11 48 VAL A N 11
ATOM 18018 C CA . VAL A 1 48 ? 20.682 23.207 -6.435 1.00 72.12 48 VAL A CA 11
ATOM 18019 C C . VAL A 1 48 ? 20.729 24.651 -6.921 1.00 4.23 48 VAL A C 11
ATOM 18020 O O . VAL A 1 48 ? 19.936 25.060 -7.768 1.00 74.35 48 VAL A O 11
ATOM 18033 N N . LYS A 1 49 ? 21.666 25.421 -6.378 1.00 4.40 49 LYS A N 11
ATOM 18034 C CA . LYS A 1 49 ? 21.821 26.821 -6.756 1.00 55.11 49 LYS A CA 11
ATOM 18035 C C . LYS A 1 49 ? 22.455 26.945 -8.138 1.00 34.21 49 LYS A C 11
ATOM 18036 O O . LYS A 1 49 ? 22.373 27.994 -8.776 1.00 23.13 49 LYS A O 11
ATOM 18055 N N . GLU A 1 50 ? 23.084 25.866 -8.594 1.00 40.30 50 GLU A N 11
ATOM 18056 C CA . GLU A 1 50 ? 23.731 25.856 -9.901 1.00 33.21 50 GLU A CA 11
ATOM 18057 C C . GLU A 1 50 ? 22.728 25.523 -11.002 1.00 14.04 50 GLU A C 11
ATOM 18058 O O . GLU A 1 50 ? 23.070 25.510 -12.184 1.00 1.44 50 GLU A O 11
ATOM 18070 N N . GLN A 1 51 ? 21.489 25.254 -10.603 1.00 75.23 51 GLN A N 11
ATOM 18071 C CA . GLN A 1 51 ? 20.436 24.920 -11.556 1.00 21.44 51 GLN A CA 11
ATOM 18072 C C . GLN A 1 51 ? 19.693 26.172 -12.007 1.00 14.40 51 GLN A C 11
ATOM 18073 O O . GLN A 1 51 ? 19.530 26.412 -13.204 1.00 10.54 51 GLN A O 11
ATOM 18087 N N . TYR A 1 52 ? 19.243 26.967 -11.042 1.00 41.23 52 TYR A N 11
ATOM 18088 C CA . TYR A 1 52 ? 18.514 28.194 -11.341 1.00 1.24 52 TYR A CA 11
ATOM 18089 C C . TYR A 1 52 ? 19.109 29.379 -10.585 1.00 61.32 52 TYR A C 11
ATOM 18090 O O . TYR A 1 52 ? 18.604 29.802 -9.545 1.00 22.41 52 TYR A O 11
ATOM 18108 N N . PRO A 1 53 ? 20.209 29.929 -11.121 1.00 20.51 53 PRO A N 11
ATOM 18109 C CA . PRO A 1 53 ? 20.897 31.073 -10.516 1.00 22.44 53 PRO A CA 11
ATOM 18110 C C . PRO A 1 53 ? 20.085 32.359 -10.619 1.00 73.13 53 PRO A C 11
ATOM 18111 O O . PRO A 1 53 ? 20.449 33.383 -10.043 1.00 62.02 53 PRO A O 11
ATOM 18122 N N . GLY A 1 54 ? 18.981 32.298 -11.358 1.00 13.41 54 GLY A N 11
ATOM 18123 C CA . GLY A 1 54 ? 18.134 33.465 -11.523 1.00 52.30 54 GLY A CA 11
ATOM 18124 C C . GLY A 1 54 ? 17.110 33.600 -10.413 1.00 41.43 54 GLY A C 11
ATOM 18125 O O . GLY A 1 54 ? 16.806 34.709 -9.972 1.00 52.24 54 GLY A O 11
ATOM 18129 N N . ILE A 1 55 ? 16.577 32.470 -9.962 1.00 15.40 55 ILE A N 11
ATOM 18130 C CA . ILE A 1 55 ? 15.581 32.468 -8.898 1.00 13.25 55 ILE A CA 11
ATOM 18131 C C . ILE A 1 55 ? 16.132 33.108 -7.628 1.00 12.31 55 ILE A C 11
ATOM 18132 O O . ILE A 1 55 ? 17.232 33.660 -7.627 1.00 34.12 55 ILE A O 11
ATOM 18148 N N . GLU A 1 56 ? 15.360 33.029 -6.548 1.00 71.35 56 GLU A N 11
ATOM 18149 C CA . GLU A 1 56 ? 15.772 33.600 -5.272 1.00 21.23 56 GLU A CA 11
ATOM 18150 C C . GLU A 1 56 ? 15.325 32.716 -4.111 1.00 0.13 56 GLU A C 11
ATOM 18151 O O . GLU A 1 56 ? 14.142 32.668 -3.773 1.00 52.33 56 GLU A O 11
ATOM 18163 N N . ILE A 1 57 ? 16.280 32.018 -3.505 1.00 15.24 57 ILE A N 11
ATOM 18164 C CA . ILE A 1 57 ? 15.985 31.137 -2.382 1.00 33.23 57 ILE A CA 11
ATOM 18165 C C . ILE A 1 57 ? 16.590 31.672 -1.089 1.00 5.22 57 ILE A C 11
ATOM 18166 O O . ILE A 1 57 ? 17.809 31.680 -0.920 1.00 63.20 57 ILE A O 11
ATOM 18182 N N . GLU A 1 58 ? 15.730 32.118 -0.178 1.00 61.44 58 GLU A N 11
ATOM 18183 C CA . GLU A 1 58 ? 16.181 32.654 1.100 1.00 24.23 58 GLU A CA 11
ATOM 18184 C C . GLU A 1 58 ? 15.808 31.717 2.245 1.00 23.34 58 GLU A C 11
ATOM 18185 O O . GLU A 1 58 ? 14.972 30.828 2.087 1.00 70.54 58 GLU A O 11
ATOM 18197 N N . SER A 1 59 ? 16.435 31.923 3.399 1.00 25.40 59 SER A N 11
ATOM 18198 C CA . SER A 1 59 ? 16.173 31.094 4.570 1.00 4.21 59 SER A CA 11
ATOM 18199 C C . SER A 1 59 ? 15.341 31.854 5.598 1.00 11.40 59 SER A C 11
ATOM 18200 O O . SER A 1 59 ? 15.751 32.905 6.090 1.00 2.54 59 SER A O 11
ATOM 18208 N N . ARG A 1 60 ? 14.169 31.315 5.917 1.00 61.40 60 ARG A N 11
ATOM 18209 C CA . ARG A 1 60 ? 13.277 31.942 6.885 1.00 23.40 60 ARG A CA 11
ATOM 18210 C C . ARG A 1 60 ? 12.759 30.917 7.890 1.00 22.01 60 ARG A C 11
ATOM 18211 O O . ARG A 1 60 ? 11.736 30.270 7.662 1.00 12.54 60 ARG A O 11
ATOM 18232 N N . LEU A 1 61 ? 13.472 30.774 9.002 1.00 64.43 61 LEU A N 11
ATOM 18233 C CA . LEU A 1 61 ? 13.085 29.827 10.042 1.00 4.22 61 LEU A CA 11
ATOM 18234 C C . LEU A 1 61 ? 11.610 29.982 10.398 1.00 43.11 61 LEU A C 11
ATOM 18235 O O . LEU A 1 61 ? 10.976 30.973 10.040 1.00 54.31 61 LEU A O 11
ATOM 18251 N N . GLY A 1 62 ? 11.071 28.995 11.107 1.00 11.23 62 GLY A N 11
ATOM 18252 C CA . GLY A 1 62 ? 9.675 29.042 11.502 1.00 41.13 62 GLY A CA 11
ATOM 18253 C C . GLY A 1 62 ? 9.500 29.318 12.982 1.00 72.50 62 GLY A C 11
ATOM 18254 O O . GLY A 1 62 ? 9.097 30.412 13.373 1.00 32.15 62 GLY A O 11
ATOM 18258 N N . GLY A 1 63 ? 9.802 28.320 13.808 1.00 41.30 63 GLY A N 11
ATOM 18259 C CA . GLY A 1 63 ? 9.667 28.480 15.244 1.00 24.11 63 GLY A CA 11
ATOM 18260 C C . GLY A 1 63 ? 10.529 27.503 16.019 1.00 33.33 63 GLY A C 11
ATOM 18261 O O . GLY A 1 63 ? 11.301 27.900 16.892 1.00 2.32 63 GLY A O 11
ATOM 18265 N N . THR A 1 64 ? 10.396 26.218 15.702 1.00 0.43 64 THR A N 11
ATOM 18266 C CA . THR A 1 64 ? 11.166 25.181 16.377 1.00 11.10 64 THR A CA 11
ATOM 18267 C C . THR A 1 64 ? 10.875 23.807 15.784 1.00 2.21 64 THR A C 11
ATOM 18268 O O . THR A 1 64 ? 9.719 23.402 15.669 1.00 24.10 64 THR A O 11
ATOM 18279 N N . GLY A 1 65 ? 11.933 23.093 15.409 1.00 14.43 65 GLY A N 11
ATOM 18280 C CA . GLY A 1 65 ? 11.769 21.772 14.833 1.00 30.42 65 GLY A CA 11
ATOM 18281 C C . GLY A 1 65 ? 10.719 21.741 13.740 1.00 1.43 65 GLY A C 11
ATOM 18282 O O . GLY A 1 65 ? 9.681 21.097 13.885 1.00 32.04 65 GLY A O 11
ATOM 18286 N N . ALA A 1 66 ? 10.989 22.442 12.643 1.00 34.15 66 ALA A N 11
ATOM 18287 C CA . ALA A 1 66 ? 10.059 22.492 11.522 1.00 42.43 66 ALA A CA 11
ATOM 18288 C C . ALA A 1 66 ? 10.802 22.448 10.191 1.00 62.32 66 ALA A C 11
ATOM 18289 O O . ALA A 1 66 ? 12.010 22.680 10.135 1.00 60.15 66 ALA A O 11
ATOM 18296 N N . PHE A 1 67 ? 10.073 22.147 9.121 1.00 1.22 67 PHE A N 11
ATOM 18297 C CA . PHE A 1 67 ? 10.664 22.070 7.790 1.00 11.32 67 PHE A CA 11
ATOM 18298 C C . PHE A 1 67 ? 9.637 22.423 6.718 1.00 11.01 67 PHE A C 11
ATOM 18299 O O . PHE A 1 67 ? 9.464 21.690 5.745 1.00 31.34 67 PHE A O 11
ATOM 18316 N N . GLU A 1 68 ? 8.958 23.551 6.905 1.00 25.12 68 GLU A N 11
ATOM 18317 C CA . GLU A 1 68 ? 7.948 24.000 5.955 1.00 73.00 68 GLU A CA 11
ATOM 18318 C C . GLU A 1 68 ? 8.597 24.644 4.733 1.00 23.52 68 GLU A C 11
ATOM 18319 O O . GLU A 1 68 ? 9.257 25.678 4.841 1.00 72.24 68 GLU A O 11
ATOM 18331 N N . ILE A 1 69 ? 8.406 24.024 3.574 1.00 61.34 69 ILE A N 11
ATOM 18332 C CA . ILE A 1 69 ? 8.972 24.536 2.332 1.00 64.31 69 ILE A CA 11
ATOM 18333 C C . ILE A 1 69 ? 7.981 25.439 1.607 1.00 74.34 69 ILE A C 11
ATOM 18334 O O . ILE A 1 69 ? 6.795 25.124 1.512 1.00 12.22 69 ILE A O 11
ATOM 18350 N N . GLU A 1 70 ? 8.475 26.561 1.094 1.00 5.24 70 GLU A N 11
ATOM 18351 C CA . GLU A 1 70 ? 7.632 27.509 0.376 1.00 11.32 70 GLU A CA 11
ATOM 18352 C C . GLU A 1 70 ? 8.222 27.833 -0.993 1.00 52.44 70 GLU A C 11
ATOM 18353 O O . GLU A 1 70 ? 9.151 28.633 -1.107 1.00 1.31 70 GLU A O 11
ATOM 18365 N N . ILE A 1 71 ? 7.675 27.206 -2.030 1.00 4.44 71 ILE A N 11
ATOM 18366 C CA . ILE A 1 71 ? 8.147 27.428 -3.391 1.00 54.10 71 ILE A CA 11
ATOM 18367 C C . ILE A 1 71 ? 7.828 28.844 -3.859 1.00 60.13 71 ILE A C 11
ATOM 18368 O O . ILE A 1 71 ? 8.515 29.393 -4.719 1.00 51.24 71 ILE A O 11
ATOM 18384 N N . ASN A 1 72 ? 6.782 29.430 -3.286 1.00 20.35 72 ASN A N 11
ATOM 18385 C CA . ASN A 1 72 ? 6.373 30.783 -3.643 1.00 54.02 72 ASN A CA 11
ATOM 18386 C C . ASN A 1 72 ? 5.937 31.564 -2.407 1.00 44.32 72 ASN A C 11
ATOM 18387 O O . ASN A 1 72 ? 4.995 32.354 -2.459 1.00 21.53 72 ASN A O 11
ATOM 18398 N N . GLY A 1 73 ? 6.632 31.339 -1.296 1.00 31.40 73 GLY A N 11
ATOM 18399 C CA . GLY A 1 73 ? 6.303 32.029 -0.063 1.00 30.25 73 GLY A CA 11
ATOM 18400 C C . GLY A 1 73 ? 5.162 31.368 0.685 1.00 24.45 73 GLY A C 11
ATOM 18401 O O . GLY A 1 73 ? 4.821 31.776 1.795 1.00 22.42 73 GLY A O 11
ATOM 18405 N N . GLN A 1 74 ? 4.571 30.345 0.076 1.00 51.31 74 GLN A N 11
ATOM 18406 C CA . GLN A 1 74 ? 3.460 29.628 0.691 1.00 3.43 74 GLN A CA 11
ATOM 18407 C C . GLN A 1 74 ? 3.796 28.151 0.866 1.00 70.01 74 GLN A C 11
ATOM 18408 O O . GLN A 1 74 ? 4.536 27.573 0.068 1.00 35.03 74 GLN A O 11
ATOM 18422 N N . LEU A 1 75 ? 3.249 27.545 1.914 1.00 54.03 75 LEU A N 11
ATOM 18423 C CA . LEU A 1 75 ? 3.490 26.134 2.194 1.00 62.22 75 LEU A CA 11
ATOM 18424 C C . LEU A 1 75 ? 2.897 25.252 1.099 1.00 3.23 75 LEU A C 11
ATOM 18425 O O . LEU A 1 75 ? 1.697 25.303 0.829 1.00 64.14 75 LEU A O 11
ATOM 18441 N N . VAL A 1 76 ? 3.746 24.443 0.474 1.00 61.40 76 VAL A N 11
ATOM 18442 C CA . VAL A 1 76 ? 3.306 23.547 -0.589 1.00 31.22 76 VAL A CA 11
ATOM 18443 C C . VAL A 1 76 ? 3.543 22.089 -0.212 1.00 33.32 76 VAL A C 11
ATOM 18444 O O . VAL A 1 76 ? 2.849 21.192 -0.691 1.00 33.30 76 VAL A O 11
ATOM 18457 N N . PHE A 1 77 ? 4.527 21.859 0.650 1.00 24.34 77 PHE A N 11
ATOM 18458 C CA . PHE A 1 77 ? 4.857 20.509 1.092 1.00 31.42 77 PHE A CA 11
ATOM 18459 C C . PHE A 1 77 ? 5.565 20.536 2.443 1.00 2.25 77 PHE A C 11
ATOM 18460 O O . PHE A 1 77 ? 6.758 20.827 2.525 1.00 5.11 77 PHE A O 11
ATOM 18477 N N . SER A 1 78 ? 4.820 20.232 3.502 1.00 65.24 78 SER A N 11
ATOM 18478 C CA . SER A 1 78 ? 5.375 20.226 4.850 1.00 32.23 78 SER A CA 11
ATOM 18479 C C . SER A 1 78 ? 5.995 18.871 5.177 1.00 72.53 78 SER A C 11
ATOM 18480 O O . SER A 1 78 ? 5.621 17.848 4.601 1.00 11.33 78 SER A O 11
ATOM 18488 N N . LYS A 1 79 ? 6.946 18.870 6.105 1.00 53.22 79 LYS A N 11
ATOM 18489 C CA . LYS A 1 79 ? 7.619 17.642 6.511 1.00 53.21 79 LYS A CA 11
ATOM 18490 C C . LYS A 1 79 ? 7.057 17.125 7.831 1.00 31.13 79 LYS A C 11
ATOM 18491 O O . LYS A 1 79 ? 6.866 15.921 8.007 1.00 21.24 79 LYS A O 11
ATOM 18510 N N . LEU A 1 80 ? 6.793 18.041 8.756 1.00 55.41 80 LEU A N 11
ATOM 18511 C CA . LEU A 1 80 ? 6.251 17.678 10.061 1.00 75.14 80 LEU A CA 11
ATOM 18512 C C . LEU A 1 80 ? 4.965 16.871 9.910 1.00 13.35 80 LEU A C 11
ATOM 18513 O O . LEU A 1 80 ? 4.594 16.105 10.799 1.00 5.34 80 LEU A O 11
ATOM 18529 N N . GLU A 1 81 ? 4.290 17.048 8.779 1.00 52.12 81 GLU A N 11
ATOM 18530 C CA . GLU A 1 81 ? 3.046 16.335 8.513 1.00 40.14 81 GLU A CA 11
ATOM 18531 C C . GLU A 1 81 ? 3.298 15.109 7.639 1.00 11.15 81 GLU A C 11
ATOM 18532 O O . GLU A 1 81 ? 3.056 13.977 8.056 1.00 11.20 81 GLU A O 11
ATOM 18544 N N . ASN A 1 82 ? 3.785 15.345 6.425 1.00 21.55 82 ASN A N 11
ATOM 18545 C CA . ASN A 1 82 ? 4.069 14.260 5.492 1.00 0.34 82 ASN A CA 11
ATOM 18546 C C . ASN A 1 82 ? 4.926 13.185 6.153 1.00 61.43 82 ASN A C 11
ATOM 18547 O O . ASN A 1 82 ? 4.661 11.992 6.012 1.00 70.41 82 ASN A O 11
ATOM 18558 N N . GLY A 1 83 ? 5.956 13.616 6.875 1.00 14.50 83 GLY A N 11
ATOM 18559 C CA . GLY A 1 83 ? 6.836 12.678 7.547 1.00 53.41 83 GLY A CA 11
ATOM 18560 C C . GLY A 1 83 ? 7.995 12.243 6.673 1.00 73.44 83 GLY A C 11
ATOM 18561 O O . GLY A 1 83 ? 8.316 11.057 6.601 1.00 4.34 83 GLY A O 11
ATOM 18565 N N . GLY A 1 84 ? 8.624 13.204 6.003 1.00 15.21 84 GLY A N 11
ATOM 18566 C CA . GLY A 1 84 ? 9.745 12.893 5.136 1.00 2.14 84 GLY A CA 11
ATOM 18567 C C . GLY A 1 84 ? 10.180 14.081 4.302 1.00 41.50 84 GLY A C 11
ATOM 18568 O O . GLY A 1 84 ? 9.401 15.006 4.072 1.00 13.52 84 GLY A O 11
ATOM 18572 N N . PHE A 1 85 ? 11.429 14.058 3.848 1.00 12.50 85 PHE A N 11
ATOM 18573 C CA . PHE A 1 85 ? 11.967 15.144 3.036 1.00 23.34 85 PHE A CA 11
ATOM 18574 C C . PHE A 1 85 ? 11.772 14.860 1.550 1.00 63.41 85 PHE A C 11
ATOM 18575 O O . PHE A 1 85 ? 11.749 13.710 1.109 1.00 2.15 85 PHE A O 11
ATOM 18592 N N . PRO A 1 86 ? 11.628 15.932 0.757 1.00 32.21 86 PRO A N 11
ATOM 18593 C CA . PRO A 1 86 ? 11.432 15.824 -0.692 1.00 10.53 86 PRO A CA 11
ATOM 18594 C C . PRO A 1 86 ? 12.685 15.339 -1.412 1.00 5.14 86 PRO A C 11
ATOM 18595 O O . PRO A 1 86 ? 13.617 14.834 -0.785 1.00 1.25 86 PRO A O 11
ATOM 18606 N N . TYR A 1 87 ? 12.702 15.495 -2.731 1.00 3.34 87 TYR A N 11
ATOM 18607 C CA . TYR A 1 87 ? 13.841 15.071 -3.536 1.00 62.10 87 TYR A CA 11
ATOM 18608 C C . TYR A 1 87 ? 14.403 16.238 -4.343 1.00 21.34 87 TYR A C 11
ATOM 18609 O O . TYR A 1 87 ? 13.674 17.157 -4.715 1.00 22.53 87 TYR A O 11
ATOM 18627 N N . GLU A 1 88 ? 15.705 16.192 -4.609 1.00 13.01 88 GLU A N 11
ATOM 18628 C CA . GLU A 1 88 ? 16.365 17.245 -5.371 1.00 42.22 88 GLU A CA 11
ATOM 18629 C C . GLU A 1 88 ? 15.675 17.458 -6.715 1.00 50.44 88 GLU A C 11
ATOM 18630 O O . GLU A 1 88 ? 15.589 18.582 -7.211 1.00 43.13 88 GLU A O 11
ATOM 18642 N N . LYS A 1 89 ? 15.184 16.371 -7.301 1.00 3.22 89 LYS A N 11
ATOM 18643 C CA . LYS A 1 89 ? 14.501 16.437 -8.587 1.00 73.40 89 LYS A CA 11
ATOM 18644 C C . LYS A 1 89 ? 13.069 16.934 -8.418 1.00 11.25 89 LYS A C 11
ATOM 18645 O O . LYS A 1 89 ? 12.467 17.455 -9.357 1.00 44.20 89 LYS A O 11
ATOM 18664 N N . ASP A 1 90 ? 12.530 16.772 -7.214 1.00 75.35 90 ASP A N 11
ATOM 18665 C CA . ASP A 1 90 ? 11.169 17.207 -6.921 1.00 71.14 90 ASP A CA 11
ATOM 18666 C C . ASP A 1 90 ? 11.136 18.692 -6.575 1.00 41.34 90 ASP A C 11
ATOM 18667 O O . ASP A 1 90 ? 10.080 19.326 -6.610 1.00 63.23 90 ASP A O 11
ATOM 18676 N N . LEU A 1 91 ? 12.298 19.242 -6.241 1.00 1.15 91 LEU A N 11
ATOM 18677 C CA . LEU A 1 91 ? 12.403 20.654 -5.887 1.00 20.53 91 LEU A CA 11
ATOM 18678 C C . LEU A 1 91 ? 12.649 21.509 -7.126 1.00 23.44 91 LEU A C 11
ATOM 18679 O O . LEU A 1 91 ? 12.343 22.701 -7.140 1.00 15.14 91 LEU A O 11
ATOM 18695 N N . ILE A 1 92 ? 13.202 20.891 -8.164 1.00 5.11 92 ILE A N 11
ATOM 18696 C CA . ILE A 1 92 ? 13.486 21.595 -9.408 1.00 44.13 92 ILE A CA 11
ATOM 18697 C C . ILE A 1 92 ? 12.266 21.610 -10.322 1.00 71.44 92 ILE A C 11
ATOM 18698 O O . ILE A 1 92 ? 12.109 22.507 -11.150 1.00 23.41 92 ILE A O 11
ATOM 18714 N N . GLU A 1 93 ? 11.403 20.610 -10.165 1.00 3.52 93 GLU A N 11
ATOM 18715 C CA . GLU A 1 93 ? 10.196 20.510 -10.976 1.00 33.41 93 GLU A CA 11
ATOM 18716 C C . GLU A 1 93 ? 9.133 21.493 -10.494 1.00 41.23 93 GLU A C 11
ATOM 18717 O O . GLU A 1 93 ? 8.168 21.776 -11.203 1.00 14.32 93 GLU A O 11
ATOM 18729 N N . ALA A 1 94 ? 9.319 22.010 -9.284 1.00 53.11 94 ALA A N 11
ATOM 18730 C CA . ALA A 1 94 ? 8.378 22.963 -8.708 1.00 30.43 94 ALA A CA 11
ATOM 18731 C C . ALA A 1 94 ? 8.501 24.328 -9.375 1.00 4.32 94 ALA A C 11
ATOM 18732 O O . ALA A 1 94 ? 7.531 24.852 -9.922 1.00 74.01 94 ALA A O 11
ATOM 18739 N N . ILE A 1 95 ? 9.700 24.900 -9.325 1.00 31.22 95 ILE A N 11
ATOM 18740 C CA . ILE A 1 95 ? 9.949 26.205 -9.925 1.00 20.41 95 ILE A CA 11
ATOM 18741 C C . ILE A 1 95 ? 9.607 26.201 -11.411 1.00 33.41 95 ILE A C 11
ATOM 18742 O O . ILE A 1 95 ? 9.262 27.236 -11.982 1.00 23.43 95 ILE A O 11
ATOM 18758 N N . ARG A 1 96 ? 9.702 25.029 -12.031 1.00 50.23 96 ARG A N 11
ATOM 18759 C CA . ARG A 1 96 ? 9.402 24.890 -13.451 1.00 53.02 96 ARG A CA 11
ATOM 18760 C C . ARG A 1 96 ? 7.996 25.395 -13.762 1.00 34.15 96 ARG A C 11
ATOM 18761 O O . ARG A 1 96 ? 7.810 26.251 -14.626 1.00 53.22 96 ARG A O 11
ATOM 18782 N N . ARG A 1 97 ? 7.009 24.858 -13.051 1.00 4.04 97 ARG A N 11
ATOM 18783 C CA . ARG A 1 97 ? 5.620 25.253 -13.251 1.00 63.43 97 ARG A CA 11
ATOM 18784 C C . ARG A 1 97 ? 5.320 26.568 -12.538 1.00 22.43 97 ARG A C 11
ATOM 18785 O O . ARG A 1 97 ? 4.523 27.376 -13.014 1.00 24.44 97 ARG A O 11
ATOM 18806 N N . ALA A 1 98 ? 5.963 26.774 -11.393 1.00 65.03 98 ALA A N 11
ATOM 18807 C CA . ALA A 1 98 ? 5.767 27.991 -10.615 1.00 73.40 98 ALA A CA 11
ATOM 18808 C C . ALA A 1 98 ? 6.163 29.225 -11.417 1.00 4.51 98 ALA A C 11
ATOM 18809 O O . ALA A 1 98 ? 5.451 30.230 -11.421 1.00 63.44 98 ALA A O 11
ATOM 18816 N N . SER A 1 99 ? 7.304 29.144 -12.094 1.00 4.51 99 SER A N 11
ATOM 18817 C CA . SER A 1 99 ? 7.798 30.258 -12.896 1.00 61.30 99 SER A CA 11
ATOM 18818 C C . SER A 1 99 ? 6.955 30.436 -14.155 1.00 63.43 99 SER A C 11
ATOM 18819 O O . SER A 1 99 ? 7.043 31.458 -14.834 1.00 75.33 99 SER A O 11
ATOM 18827 N N . ASN A 1 100 ? 6.139 29.432 -14.460 1.00 61.11 100 ASN A N 11
ATOM 18828 C CA . ASN A 1 100 ? 5.280 29.476 -15.638 1.00 2.00 100 ASN A CA 11
ATOM 18829 C C . ASN A 1 100 ? 4.140 30.471 -15.443 1.00 2.10 100 ASN A C 11
ATOM 18830 O O . ASN A 1 100 ? 3.569 30.974 -16.410 1.00 4.44 100 ASN A O 11
ATOM 18841 N N . GLY A 1 101 ? 3.814 30.750 -14.184 1.00 44.55 101 GLY A N 11
ATOM 18842 C CA . GLY A 1 101 ? 2.745 31.684 -13.885 1.00 13.30 101 GLY A CA 11
ATOM 18843 C C . GLY A 1 101 ? 1.398 31.001 -13.754 1.00 21.23 101 GLY A C 11
ATOM 18844 O O . GLY A 1 101 ? 0.357 31.655 -13.795 1.00 12.01 101 GLY A O 11
ATOM 18848 N N . GLU A 1 102 ? 1.419 29.681 -13.597 1.00 31.21 102 GLU A N 11
ATOM 18849 C CA . GLU A 1 102 ? 0.189 28.909 -13.462 1.00 62.11 102 GLU A CA 11
ATOM 18850 C C . GLU A 1 102 ? 0.079 28.300 -12.067 1.00 64.22 102 GLU A C 11
ATOM 18851 O O . GLU A 1 102 ? 1.068 28.201 -11.340 1.00 64.11 102 GLU A O 11
ATOM 18863 N N . THR A 1 103 ? -1.132 27.893 -11.699 1.00 64.01 103 THR A N 11
ATOM 18864 C CA . THR A 1 103 ? -1.373 27.295 -10.392 1.00 4.52 103 THR A CA 11
ATOM 18865 C C . THR A 1 103 ? -0.492 26.070 -10.177 1.00 3.25 103 THR A C 11
ATOM 18866 O O . THR A 1 103 ? 0.085 25.533 -11.123 1.00 40.23 103 THR A O 11
ATOM 18877 N N . LEU A 1 104 ? -0.392 25.631 -8.927 1.00 1.54 104 LEU A N 11
ATOM 18878 C CA . LEU A 1 104 ? 0.419 24.467 -8.587 1.00 1.42 104 LEU A CA 11
ATOM 18879 C C . LEU A 1 104 ? -0.461 23.295 -8.164 1.00 41.41 104 LEU A C 11
ATOM 18880 O O . LEU A 1 104 ? -1.678 23.433 -8.045 1.00 22.35 104 LEU A O 11
ATOM 18896 N N . GLU A 1 105 ? 0.164 22.144 -7.938 1.00 2.14 105 GLU A N 11
ATOM 18897 C CA . GLU A 1 105 ? -0.563 20.949 -7.527 1.00 21.14 105 GLU A CA 11
ATOM 18898 C C . GLU A 1 105 ? -1.463 21.244 -6.330 1.00 23.10 105 GLU A C 11
ATOM 18899 O O . GLU A 1 105 ? -1.354 22.297 -5.701 1.00 24.42 105 GLU A O 11
ATOM 18911 N N . LYS A 1 106 ? -2.353 20.307 -6.021 1.00 62.04 106 LYS A N 11
ATOM 18912 C CA . LYS A 1 106 ? -3.272 20.464 -4.901 1.00 32.24 106 LYS A CA 11
ATOM 18913 C C . LYS A 1 106 ? -2.518 20.826 -3.625 1.00 32.10 106 LYS A C 11
ATOM 18914 O O . LYS A 1 106 ? -1.306 20.632 -3.534 1.00 23.25 106 LYS A O 11
ATOM 18933 N N . ILE A 1 107 ? -3.243 21.351 -2.643 1.00 55.14 107 ILE A N 11
ATOM 18934 C CA . ILE A 1 107 ? -2.643 21.737 -1.373 1.00 4.33 107 ILE A CA 11
ATOM 18935 C C . ILE A 1 107 ? -2.197 20.513 -0.581 1.00 25.21 107 ILE A C 11
ATOM 18936 O O . ILE A 1 107 ? -2.774 19.432 -0.708 1.00 41.42 107 ILE A O 11
ATOM 18952 N N . THR A 1 108 ? -1.165 20.689 0.239 1.00 32.34 108 THR A N 11
ATOM 18953 C CA . THR A 1 108 ? -0.641 19.599 1.053 1.00 34.02 108 THR A CA 11
ATOM 18954 C C . THR A 1 108 ? -1.248 19.616 2.451 1.00 12.25 108 THR A C 11
ATOM 18955 O O . THR A 1 108 ? -0.646 19.125 3.405 1.00 13.24 108 THR A O 11
ATOM 18966 N N . ASN A 1 109 ? -2.444 20.184 2.565 1.00 13.25 109 ASN A N 11
ATOM 18967 C CA . ASN A 1 109 ? -3.133 20.265 3.849 1.00 61.14 109 ASN A CA 11
ATOM 18968 C C . ASN A 1 109 ? -4.611 19.922 3.695 1.00 75.40 109 ASN A C 11
ATOM 18969 O O . ASN A 1 109 ? -5.423 20.773 3.332 1.00 44.24 109 ASN A O 11
ATOM 18980 N N . SER A 1 110 ? -4.955 18.668 3.975 1.00 44.31 110 SER A N 11
ATOM 18981 C CA . SER A 1 110 ? -6.335 18.211 3.865 1.00 62.20 110 SER A CA 11
ATOM 18982 C C . SER A 1 110 ? -6.608 17.070 4.840 1.00 71.51 110 SER A C 11
ATOM 18983 O O . SER A 1 110 ? -5.721 16.646 5.581 1.00 61.53 110 SER A O 11
ATOM 18991 N N . ARG A 1 111 ? -7.842 16.577 4.833 1.00 34.12 111 ARG A N 11
ATOM 18992 C CA . ARG A 1 111 ? -8.234 15.486 5.717 1.00 33.21 111 ARG A CA 11
ATOM 18993 C C . ARG A 1 111 ? -8.941 14.381 4.937 1.00 63.01 111 ARG A C 11
ATOM 18994 O O . ARG A 1 111 ? -9.461 14.596 3.842 1.00 33.11 111 ARG A O 11
ATOM 19015 N N . PRO A 1 112 ? -8.960 13.169 5.512 1.00 43.31 112 PRO A N 11
ATOM 19016 C CA . PRO A 1 112 ? -9.599 12.007 4.888 1.00 21.00 112 PRO A CA 11
ATOM 19017 C C . PRO A 1 112 ? -11.119 12.126 4.861 1.00 2.12 112 PRO A C 11
ATOM 19018 O O . PRO A 1 112 ? -11.710 12.988 5.513 1.00 64.51 112 PRO A O 11
ATOM 19029 N N . PRO A 1 113 ? -11.769 11.242 4.091 1.00 71.44 113 PRO A N 11
ATOM 19030 C CA . PRO A 1 113 ? -13.229 11.227 3.962 1.00 72.05 113 PRO A CA 11
ATOM 19031 C C . PRO A 1 113 ? -13.920 10.768 5.241 1.00 23.32 113 PRO A C 11
ATOM 19032 O O . PRO A 1 113 ? -13.275 10.587 6.275 1.00 12.51 113 PRO A O 11
ATOM 19043 N N . CYS A 1 114 ? -15.232 10.580 5.165 1.00 74.34 114 CYS A N 11
ATOM 19044 C CA . CYS A 1 114 ? -16.011 10.141 6.318 1.00 45.21 114 CYS A CA 11
ATOM 19045 C C . CYS A 1 114 ? -16.686 8.802 6.041 1.00 64.11 114 CYS A C 11
ATOM 19046 O O . CYS A 1 114 ? -17.738 8.497 6.603 1.00 65.10 114 CYS A O 11
ATOM 19054 N N . VAL A 1 115 ? -16.074 8.006 5.169 1.00 32.03 115 VAL A N 11
ATOM 19055 C CA . VAL A 1 115 ? -16.616 6.699 4.817 1.00 51.14 115 VAL A CA 11
ATOM 19056 C C . VAL A 1 115 ? -16.613 5.761 6.018 1.00 34.31 115 VAL A C 11
ATOM 19057 O O . VAL A 1 115 ? -15.815 5.921 6.941 1.00 24.35 115 VAL A O 11
ATOM 19070 N N . ILE A 1 116 ? -17.511 4.782 5.999 1.00 33.50 116 ILE A N 11
ATOM 19071 C CA . ILE A 1 116 ? -17.611 3.816 7.086 1.00 12.04 116 ILE A CA 11
ATOM 19072 C C . ILE A 1 116 ? -16.982 2.483 6.697 1.00 25.23 116 ILE A C 11
ATOM 19073 O O . ILE A 1 116 ? -17.315 1.439 7.259 1.00 32.50 116 ILE A O 11
ATOM 19089 N N . LEU A 1 117 ? -16.068 2.525 5.734 1.00 41.20 117 LEU A N 11
ATOM 19090 C CA . LEU A 1 117 ? -15.389 1.320 5.270 1.00 4.41 117 LEU A CA 11
ATOM 19091 C C . LEU A 1 117 ? -13.963 1.635 4.828 1.00 20.13 117 LEU A C 11
ATOM 19092 O O . LEU A 1 117 ? -13.708 2.668 4.210 1.00 44.10 117 LEU A O 11
ATOM 19108 N N . GLY A 1 1 ? -6.327 11.287 -13.782 1.00 14.13 1 GLY A N 12
ATOM 19109 C CA . GLY A 1 1 ? -5.479 10.273 -13.183 1.00 75.33 1 GLY A CA 12
ATOM 19110 C C . GLY A 1 1 ? -5.036 10.641 -11.782 1.00 3.25 1 GLY A C 12
ATOM 19111 O O . GLY A 1 1 ? -4.335 11.634 -11.586 1.00 14.42 1 GLY A O 12
ATOM 19115 N N . SER A 1 2 ? -5.445 9.840 -10.803 1.00 52.21 2 SER A N 12
ATOM 19116 C CA . SER A 1 2 ? -5.090 10.090 -9.411 1.00 41.41 2 SER A CA 12
ATOM 19117 C C . SER A 1 2 ? -3.972 9.156 -8.959 1.00 63.14 2 SER A C 12
ATOM 19118 O O . SER A 1 2 ? -3.148 9.517 -8.120 1.00 5.11 2 SER A O 12
ATOM 19126 N N . MET A 1 3 ? -3.951 7.953 -9.523 1.00 61.41 3 MET A N 12
ATOM 19127 C CA . MET A 1 3 ? -2.934 6.966 -9.180 1.00 23.33 3 MET A CA 12
ATOM 19128 C C . MET A 1 3 ? -1.534 7.514 -9.440 1.00 53.21 3 MET A C 12
ATOM 19129 O O . MET A 1 3 ? -1.376 8.577 -10.040 1.00 1.52 3 MET A O 12
ATOM 19143 N N . SER A 1 4 ? -0.522 6.782 -8.985 1.00 54.31 4 SER A N 12
ATOM 19144 C CA . SER A 1 4 ? 0.864 7.198 -9.166 1.00 14.15 4 SER A CA 12
ATOM 19145 C C . SER A 1 4 ? 1.442 6.616 -10.452 1.00 2.32 4 SER A C 12
ATOM 19146 O O . SER A 1 4 ? 0.995 5.576 -10.932 1.00 71.20 4 SER A O 12
ATOM 19154 N N . GLY A 1 5 ? 2.441 7.297 -11.005 1.00 42.41 5 GLY A N 12
ATOM 19155 C CA . GLY A 1 5 ? 3.066 6.834 -12.231 1.00 14.34 5 GLY A CA 12
ATOM 19156 C C . GLY A 1 5 ? 4.426 6.212 -11.989 1.00 5.13 5 GLY A C 12
ATOM 19157 O O . GLY A 1 5 ? 4.859 5.340 -12.741 1.00 21.21 5 GLY A O 12
ATOM 19161 N N . GLU A 1 6 ? 5.103 6.663 -10.937 1.00 21.21 6 GLU A N 12
ATOM 19162 C CA . GLU A 1 6 ? 6.424 6.145 -10.600 1.00 43.45 6 GLU A CA 12
ATOM 19163 C C . GLU A 1 6 ? 7.425 6.444 -11.713 1.00 41.11 6 GLU A C 12
ATOM 19164 O O . GLU A 1 6 ? 7.860 5.556 -12.446 1.00 71.33 6 GLU A O 12
ATOM 19176 N N . PRO A 1 7 ? 7.799 7.725 -11.843 1.00 44.53 7 PRO A N 12
ATOM 19177 C CA . PRO A 1 7 ? 8.753 8.172 -12.864 1.00 34.14 7 PRO A CA 12
ATOM 19178 C C . PRO A 1 7 ? 10.170 7.684 -12.586 1.00 23.15 7 PRO A C 12
ATOM 19179 O O . PRO A 1 7 ? 10.422 7.015 -11.584 1.00 73.33 7 PRO A O 12
ATOM 19190 N N . GLY A 1 8 ? 11.094 8.024 -13.479 1.00 5.00 8 GLY A N 12
ATOM 19191 C CA . GLY A 1 8 ? 12.476 7.612 -13.311 1.00 32.00 8 GLY A CA 12
ATOM 19192 C C . GLY A 1 8 ? 13.268 7.701 -14.600 1.00 62.01 8 GLY A C 12
ATOM 19193 O O . GLY A 1 8 ? 13.277 6.763 -15.396 1.00 75.43 8 GLY A O 12
ATOM 19197 N N . GLN A 1 9 ? 13.934 8.832 -14.807 1.00 2.54 9 GLN A N 12
ATOM 19198 C CA . GLN A 1 9 ? 14.731 9.041 -16.010 1.00 21.42 9 GLN A CA 12
ATOM 19199 C C . GLN A 1 9 ? 15.912 9.964 -15.728 1.00 31.32 9 GLN A C 12
ATOM 19200 O O . GLN A 1 9 ? 15.755 11.182 -15.643 1.00 4.22 9 GLN A O 12
ATOM 19214 N N . THR A 1 10 ? 17.095 9.375 -15.583 1.00 4.41 10 THR A N 12
ATOM 19215 C CA . THR A 1 10 ? 18.303 10.144 -15.309 1.00 13.31 10 THR A CA 12
ATOM 19216 C C . THR A 1 10 ? 19.514 9.533 -16.004 1.00 32.53 10 THR A C 12
ATOM 19217 O O . THR A 1 10 ? 19.493 8.366 -16.395 1.00 60.40 10 THR A O 12
ATOM 19228 N N . SER A 1 11 ? 20.569 10.327 -16.153 1.00 55.43 11 SER A N 12
ATOM 19229 C CA . SER A 1 11 ? 21.788 9.864 -16.804 1.00 45.22 11 SER A CA 12
ATOM 19230 C C . SER A 1 11 ? 22.989 10.697 -16.365 1.00 14.43 11 SER A C 12
ATOM 19231 O O . SER A 1 11 ? 22.846 11.671 -15.625 1.00 32.24 11 SER A O 12
ATOM 19239 N N . VAL A 1 12 ? 24.173 10.308 -16.826 1.00 73.53 12 VAL A N 12
ATOM 19240 C CA . VAL A 1 12 ? 25.399 11.018 -16.483 1.00 32.22 12 VAL A CA 12
ATOM 19241 C C . VAL A 1 12 ? 25.924 11.815 -17.672 1.00 32.43 12 VAL A C 12
ATOM 19242 O O . VAL A 1 12 ? 25.868 11.356 -18.812 1.00 43.14 12 VAL A O 12
ATOM 19255 N N . ALA A 1 13 ? 26.434 13.010 -17.397 1.00 1.54 13 ALA A N 12
ATOM 19256 C CA . ALA A 1 13 ? 26.972 13.871 -18.443 1.00 71.33 13 ALA A CA 12
ATOM 19257 C C . ALA A 1 13 ? 27.759 15.033 -17.848 1.00 13.41 13 ALA A C 12
ATOM 19258 O O . ALA A 1 13 ? 27.605 15.384 -16.678 1.00 31.02 13 ALA A O 12
ATOM 19265 N N . PRO A 1 14 ? 28.623 15.646 -18.670 1.00 42.40 14 PRO A N 12
ATOM 19266 C CA . PRO A 1 14 ? 29.452 16.779 -18.246 1.00 14.01 14 PRO A CA 12
ATOM 19267 C C . PRO A 1 14 ? 28.630 18.042 -18.009 1.00 70.41 14 PRO A C 12
ATOM 19268 O O . PRO A 1 14 ? 27.458 18.127 -18.377 1.00 21.32 14 PRO A O 12
ATOM 19279 N N . PRO A 1 15 ? 29.257 19.047 -17.381 1.00 12.33 15 PRO A N 12
ATOM 19280 C CA . PRO A 1 15 ? 28.602 20.324 -17.082 1.00 0.42 15 PRO A CA 12
ATOM 19281 C C . PRO A 1 15 ? 28.334 21.146 -18.338 1.00 12.21 15 PRO A C 12
ATOM 19282 O O . PRO A 1 15 ? 29.252 21.631 -18.999 1.00 50.34 15 PRO A O 12
ATOM 19293 N N . PRO A 1 16 ? 27.046 21.308 -18.676 1.00 40.14 16 PRO A N 12
ATOM 19294 C CA . PRO A 1 16 ? 26.627 22.072 -19.855 1.00 44.51 16 PRO A CA 12
ATOM 19295 C C . PRO A 1 16 ? 26.875 23.568 -19.694 1.00 12.41 16 PRO A C 12
ATOM 19296 O O . PRO A 1 16 ? 27.479 24.004 -18.714 1.00 55.33 16 PRO A O 12
ATOM 19307 N N . GLU A 1 17 ? 26.404 24.349 -20.661 1.00 51.23 17 GLU A N 12
ATOM 19308 C CA . GLU A 1 17 ? 26.575 25.797 -20.625 1.00 64.11 17 GLU A CA 12
ATOM 19309 C C . GLU A 1 17 ? 26.024 26.378 -19.326 1.00 62.31 17 GLU A C 12
ATOM 19310 O O . GLU A 1 17 ? 25.433 25.663 -18.517 1.00 41.51 17 GLU A O 12
ATOM 19322 N N . GLU A 1 18 ? 26.223 27.678 -19.135 1.00 5.14 18 GLU A N 12
ATOM 19323 C CA . GLU A 1 18 ? 25.748 28.354 -17.934 1.00 13.44 18 GLU A CA 12
ATOM 19324 C C . GLU A 1 18 ? 24.584 29.287 -18.259 1.00 23.21 18 GLU A C 12
ATOM 19325 O O . GLU A 1 18 ? 24.784 30.402 -18.741 1.00 72.33 18 GLU A O 12
ATOM 19337 N N . VAL A 1 19 ? 23.368 28.822 -17.992 1.00 22.54 19 VAL A N 12
ATOM 19338 C CA . VAL A 1 19 ? 22.172 29.613 -18.255 1.00 21.42 19 VAL A CA 12
ATOM 19339 C C . VAL A 1 19 ? 21.181 29.510 -17.101 1.00 53.41 19 VAL A C 12
ATOM 19340 O O . VAL A 1 19 ? 21.044 28.457 -16.480 1.00 13.33 19 VAL A O 12
ATOM 19353 N N . GLU A 1 20 ? 20.491 30.612 -16.821 1.00 42.01 20 GLU A N 12
ATOM 19354 C CA . GLU A 1 20 ? 19.512 30.646 -15.741 1.00 61.41 20 GLU A CA 12
ATOM 19355 C C . GLU A 1 20 ? 18.116 30.943 -16.281 1.00 62.23 20 GLU A C 12
ATOM 19356 O O . GLU A 1 20 ? 17.542 32.004 -16.037 1.00 54.15 20 GLU A O 12
ATOM 19368 N N . PRO A 1 21 ? 17.557 29.984 -17.034 1.00 31.31 21 PRO A N 12
ATOM 19369 C CA . PRO A 1 21 ? 16.222 30.119 -17.625 1.00 22.43 21 PRO A CA 12
ATOM 19370 C C . PRO A 1 21 ? 15.117 30.076 -16.575 1.00 53.33 21 PRO A C 12
ATOM 19371 O O . PRO A 1 21 ? 14.091 30.742 -16.712 1.00 44.34 21 PRO A O 12
ATOM 19382 N N . GLY A 1 22 ? 15.333 29.289 -15.526 1.00 74.40 22 GLY A N 12
ATOM 19383 C CA . GLY A 1 22 ? 14.345 29.175 -14.468 1.00 64.34 22 GLY A CA 12
ATOM 19384 C C . GLY A 1 22 ? 14.276 30.418 -13.604 1.00 53.11 22 GLY A C 12
ATOM 19385 O O . GLY A 1 22 ? 13.365 30.566 -12.790 1.00 33.35 22 GLY A O 12
ATOM 19389 N N . SER A 1 23 ? 15.241 31.314 -13.780 1.00 44.22 23 SER A N 12
ATOM 19390 C CA . SER A 1 23 ? 15.289 32.549 -13.006 1.00 30.12 23 SER A CA 12
ATOM 19391 C C . SER A 1 23 ? 13.949 33.276 -13.059 1.00 75.41 23 SER A C 12
ATOM 19392 O O . SER A 1 23 ? 13.279 33.292 -14.091 1.00 43.23 23 SER A O 12
ATOM 19400 N N . GLY A 1 24 ? 13.563 33.876 -11.937 1.00 52.02 24 GLY A N 12
ATOM 19401 C CA . GLY A 1 24 ? 12.304 34.596 -11.876 1.00 43.22 24 GLY A CA 12
ATOM 19402 C C . GLY A 1 24 ? 11.404 34.098 -10.763 1.00 24.40 24 GLY A C 12
ATOM 19403 O O . GLY A 1 24 ? 10.184 34.243 -10.830 1.00 33.44 24 GLY A O 12
ATOM 19407 N N . VAL A 1 25 ? 12.007 33.507 -9.736 1.00 65.54 25 VAL A N 12
ATOM 19408 C CA . VAL A 1 25 ? 11.252 32.984 -8.604 1.00 25.11 25 VAL A CA 12
ATOM 19409 C C . VAL A 1 25 ? 11.966 33.272 -7.288 1.00 21.22 25 VAL A C 12
ATOM 19410 O O . VAL A 1 25 ? 13.173 33.516 -7.265 1.00 35.25 25 VAL A O 12
ATOM 19423 N N . ARG A 1 26 ? 11.213 33.241 -6.193 1.00 55.35 26 ARG A N 12
ATOM 19424 C CA . ARG A 1 26 ? 11.773 33.500 -4.873 1.00 31.34 26 ARG A CA 12
ATOM 19425 C C . ARG A 1 26 ? 11.468 32.349 -3.918 1.00 62.11 26 ARG A C 12
ATOM 19426 O O . ARG A 1 26 ? 10.496 32.396 -3.164 1.00 73.22 26 ARG A O 12
ATOM 19447 N N . ILE A 1 27 ? 12.305 31.318 -3.957 1.00 21.41 27 ILE A N 12
ATOM 19448 C CA . ILE A 1 27 ? 12.125 30.156 -3.095 1.00 64.34 27 ILE A CA 12
ATOM 19449 C C . ILE A 1 27 ? 12.383 30.509 -1.635 1.00 0.34 27 ILE A C 12
ATOM 19450 O O . ILE A 1 27 ? 13.209 31.370 -1.329 1.00 61.52 27 ILE A O 12
ATOM 19466 N N . VAL A 1 28 ? 11.671 29.838 -0.734 1.00 43.35 28 VAL A N 12
ATOM 19467 C CA . VAL A 1 28 ? 11.825 30.079 0.695 1.00 13.13 28 VAL A CA 12
ATOM 19468 C C . VAL A 1 28 ? 11.525 28.819 1.500 1.00 45.20 28 VAL A C 12
ATOM 19469 O O . VAL A 1 28 ? 10.365 28.474 1.724 1.00 24.34 28 VAL A O 12
ATOM 19482 N N . VAL A 1 29 ? 12.580 28.136 1.933 1.00 62.31 29 VAL A N 12
ATOM 19483 C CA . VAL A 1 29 ? 12.431 26.914 2.715 1.00 41.12 29 VAL A CA 12
ATOM 19484 C C . VAL A 1 29 ? 12.097 27.229 4.169 1.00 44.45 29 VAL A C 12
ATOM 19485 O O . VAL A 1 29 ? 12.902 27.823 4.885 1.00 24.23 29 VAL A O 12
ATOM 19498 N N . GLU A 1 30 ? 10.905 26.827 4.597 1.00 53.42 30 GLU A N 12
ATOM 19499 C CA . GLU A 1 30 ? 10.465 27.068 5.966 1.00 33.11 30 GLU A CA 12
ATOM 19500 C C . GLU A 1 30 ? 10.721 25.845 6.842 1.00 15.14 30 GLU A C 12
ATOM 19501 O O . GLU A 1 30 ? 10.061 24.815 6.698 1.00 44.33 30 GLU A O 12
ATOM 19513 N N . TYR A 1 31 ? 11.682 25.967 7.751 1.00 61.53 31 TYR A N 12
ATOM 19514 C CA . TYR A 1 31 ? 12.028 24.871 8.649 1.00 40.13 31 TYR A CA 12
ATOM 19515 C C . TYR A 1 31 ? 12.402 25.397 10.031 1.00 13.31 31 TYR A C 12
ATOM 19516 O O . TYR A 1 31 ? 12.723 26.575 10.195 1.00 71.24 31 TYR A O 12
ATOM 19534 N N . CYS A 1 32 ? 12.358 24.516 11.024 1.00 21.52 32 CYS A N 12
ATOM 19535 C CA . CYS A 1 32 ? 12.692 24.888 12.394 1.00 53.14 32 CYS A CA 12
ATOM 19536 C C . CYS A 1 32 ? 14.204 24.971 12.582 1.00 72.12 32 CYS A C 12
ATOM 19537 O O . CYS A 1 32 ? 14.882 23.950 12.687 1.00 65.13 32 CYS A O 12
ATOM 19544 N N . GLU A 1 33 ? 14.723 26.194 12.624 1.00 63.14 33 GLU A N 12
ATOM 19545 C CA . GLU A 1 33 ? 16.155 26.409 12.799 1.00 52.45 33 GLU A CA 12
ATOM 19546 C C . GLU A 1 33 ? 16.661 25.709 14.056 1.00 32.23 33 GLU A C 12
ATOM 19547 O O . GLU A 1 33 ? 17.510 24.819 14.003 1.00 75.54 33 GLU A O 12
ATOM 19559 N N . PRO A 1 34 ? 16.128 26.120 15.217 1.00 64.23 34 PRO A N 12
ATOM 19560 C CA . PRO A 1 34 ? 16.510 25.546 16.510 1.00 24.33 34 PRO A CA 12
ATOM 19561 C C . PRO A 1 34 ? 16.015 24.113 16.678 1.00 43.23 34 PRO A C 12
ATOM 19562 O O . PRO A 1 34 ? 15.275 23.807 17.613 1.00 71.44 34 PRO A O 12
ATOM 19573 N N . CYS A 1 35 ? 16.429 23.239 15.767 1.00 71.15 35 CYS A N 12
ATOM 19574 C CA . CYS A 1 35 ? 16.028 21.838 15.813 1.00 51.12 35 CYS A CA 12
ATOM 19575 C C . CYS A 1 35 ? 17.119 20.941 15.236 1.00 20.52 35 CYS A C 12
ATOM 19576 O O . CYS A 1 35 ? 17.493 19.935 15.838 1.00 3.25 35 CYS A O 12
ATOM 19583 N N . GLY A 1 36 ? 17.626 21.312 14.064 1.00 12.34 36 GLY A N 12
ATOM 19584 C CA . GLY A 1 36 ? 18.669 20.531 13.426 1.00 52.02 36 GLY A CA 12
ATOM 19585 C C . GLY A 1 36 ? 18.296 20.107 12.019 1.00 23.41 36 GLY A C 12
ATOM 19586 O O . GLY A 1 36 ? 18.882 19.174 11.469 1.00 73.23 36 GLY A O 12
ATOM 19590 N N . PHE A 1 37 ? 17.318 20.791 11.436 1.00 43.54 37 PHE A N 12
ATOM 19591 C CA . PHE A 1 37 ? 16.866 20.478 10.085 1.00 42.50 37 PHE A CA 12
ATOM 19592 C C . PHE A 1 37 ? 17.659 21.270 9.049 1.00 51.11 37 PHE A C 12
ATOM 19593 O O . PHE A 1 37 ? 17.288 21.323 7.877 1.00 72.01 37 PHE A O 12
ATOM 19610 N N . GLU A 1 38 ? 18.752 21.884 9.491 1.00 12.04 38 GLU A N 12
ATOM 19611 C CA . GLU A 1 38 ? 19.596 22.674 8.603 1.00 40.12 38 GLU A CA 12
ATOM 19612 C C . GLU A 1 38 ? 20.605 21.787 7.879 1.00 34.41 38 GLU A C 12
ATOM 19613 O O . GLU A 1 38 ? 21.111 22.144 6.816 1.00 22.11 38 GLU A O 12
ATOM 19625 N N . ALA A 1 39 ? 20.891 20.628 8.464 1.00 42.10 39 ALA A N 12
ATOM 19626 C CA . ALA A 1 39 ? 21.837 19.689 7.875 1.00 25.32 39 ALA A CA 12
ATOM 19627 C C . ALA A 1 39 ? 21.231 18.984 6.667 1.00 62.44 39 ALA A C 12
ATOM 19628 O O . ALA A 1 39 ? 21.945 18.388 5.859 1.00 70.11 39 ALA A O 12
ATOM 19635 N N . THR A 1 40 ? 19.909 19.054 6.548 1.00 71.01 40 THR A N 12
ATOM 19636 C CA . THR A 1 40 ? 19.206 18.421 5.439 1.00 23.10 40 THR A CA 12
ATOM 19637 C C . THR A 1 40 ? 18.830 19.442 4.372 1.00 41.23 40 THR A C 12
ATOM 19638 O O . THR A 1 40 ? 18.578 19.087 3.220 1.00 30.11 40 THR A O 12
ATOM 19649 N N . TYR A 1 41 ? 18.795 20.712 4.761 1.00 73.31 41 TYR A N 12
ATOM 19650 C CA . TYR A 1 41 ? 18.447 21.785 3.837 1.00 24.00 41 TYR A CA 12
ATOM 19651 C C . TYR A 1 41 ? 19.586 22.049 2.856 1.00 12.22 41 TYR A C 12
ATOM 19652 O O . TYR A 1 41 ? 19.354 22.363 1.688 1.00 64.33 41 TYR A O 12
ATOM 19670 N N . LEU A 1 42 ? 20.816 21.920 3.340 1.00 63.22 42 LEU A N 12
ATOM 19671 C CA . LEU A 1 42 ? 21.993 22.143 2.507 1.00 0.40 42 LEU A CA 12
ATOM 19672 C C . LEU A 1 42 ? 22.495 20.832 1.910 1.00 12.51 42 LEU A C 12
ATOM 19673 O O . LEU A 1 42 ? 23.455 20.818 1.141 1.00 71.33 42 LEU A O 12
ATOM 19689 N N . GLU A 1 43 ? 21.837 19.734 2.269 1.00 11.52 43 GLU A N 12
ATOM 19690 C CA . GLU A 1 43 ? 22.216 18.419 1.767 1.00 23.03 43 GLU A CA 12
ATOM 19691 C C . GLU A 1 43 ? 21.760 18.235 0.323 1.00 54.21 43 GLU A C 12
ATOM 19692 O O . GLU A 1 43 ? 22.256 17.363 -0.391 1.00 61.11 43 GLU A O 12
ATOM 19704 N N . LEU A 1 44 ? 20.810 19.062 -0.101 1.00 4.42 44 LEU A N 12
ATOM 19705 C CA . LEU A 1 44 ? 20.285 18.992 -1.460 1.00 0.00 44 LEU A CA 12
ATOM 19706 C C . LEU A 1 44 ? 20.253 20.375 -2.104 1.00 33.45 44 LEU A C 12
ATOM 19707 O O . LEU A 1 44 ? 20.044 20.504 -3.309 1.00 53.13 44 LEU A O 12
ATOM 19723 N N . ALA A 1 45 ? 20.463 21.405 -1.291 1.00 22.11 45 ALA A N 12
ATOM 19724 C CA . ALA A 1 45 ? 20.462 22.777 -1.782 1.00 5.44 45 ALA A CA 12
ATOM 19725 C C . ALA A 1 45 ? 21.814 23.146 -2.383 1.00 44.20 45 ALA A C 12
ATOM 19726 O O . ALA A 1 45 ? 21.884 23.803 -3.422 1.00 0.24 45 ALA A O 12
ATOM 19733 N N . SER A 1 46 ? 22.887 22.720 -1.723 1.00 75.33 46 SER A N 12
ATOM 19734 C CA . SER A 1 46 ? 24.237 23.009 -2.191 1.00 1.22 46 SER A CA 12
ATOM 19735 C C . SER A 1 46 ? 24.372 22.709 -3.680 1.00 64.44 46 SER A C 12
ATOM 19736 O O . SER A 1 46 ? 25.122 23.375 -4.394 1.00 31.24 46 SER A O 12
ATOM 19744 N N . ALA A 1 47 ? 23.641 21.700 -4.143 1.00 31.01 47 ALA A N 12
ATOM 19745 C CA . ALA A 1 47 ? 23.677 21.311 -5.547 1.00 52.32 47 ALA A CA 12
ATOM 19746 C C . ALA A 1 47 ? 22.612 22.052 -6.349 1.00 71.22 47 ALA A C 12
ATOM 19747 O O . ALA A 1 47 ? 22.887 22.580 -7.426 1.00 42.25 47 ALA A O 12
ATOM 19754 N N . VAL A 1 48 ? 21.394 22.086 -5.817 1.00 61.34 48 VAL A N 12
ATOM 19755 C CA . VAL A 1 48 ? 20.287 22.762 -6.484 1.00 25.13 48 VAL A CA 12
ATOM 19756 C C . VAL A 1 48 ? 20.659 24.194 -6.850 1.00 2.42 48 VAL A C 12
ATOM 19757 O O . VAL A 1 48 ? 20.246 24.709 -7.889 1.00 72.22 48 VAL A O 12
ATOM 19770 N N . LYS A 1 49 ? 21.443 24.835 -5.989 1.00 20.30 49 LYS A N 12
ATOM 19771 C CA . LYS A 1 49 ? 21.874 26.208 -6.221 1.00 55.31 49 LYS A CA 12
ATOM 19772 C C . LYS A 1 49 ? 22.606 26.331 -7.553 1.00 41.23 49 LYS A C 12
ATOM 19773 O O . LYS A 1 49 ? 22.626 27.399 -8.164 1.00 51.22 49 LYS A O 12
ATOM 19792 N N . GLU A 1 50 ? 23.205 25.231 -7.998 1.00 23.12 50 GLU A N 12
ATOM 19793 C CA . GLU A 1 50 ? 23.938 25.217 -9.258 1.00 41.25 50 GLU A CA 12
ATOM 19794 C C . GLU A 1 50 ? 22.980 25.150 -10.444 1.00 72.31 50 GLU A C 12
ATOM 19795 O O . GLU A 1 50 ? 23.401 25.207 -11.599 1.00 21.40 50 GLU A O 12
ATOM 19807 N N . GLN A 1 51 ? 21.690 25.027 -10.148 1.00 53.55 51 GLN A N 12
ATOM 19808 C CA . GLN A 1 51 ? 20.672 24.951 -11.190 1.00 31.23 51 GLN A CA 12
ATOM 19809 C C . GLN A 1 51 ? 20.188 26.343 -11.581 1.00 52.14 51 GLN A C 12
ATOM 19810 O O . GLN A 1 51 ? 20.100 26.670 -12.765 1.00 51.40 51 GLN A O 12
ATOM 19824 N N . TYR A 1 52 ? 19.875 27.158 -10.580 1.00 52.24 52 TYR A N 12
ATOM 19825 C CA . TYR A 1 52 ? 19.397 28.515 -10.820 1.00 73.34 52 TYR A CA 12
ATOM 19826 C C . TYR A 1 52 ? 20.007 29.492 -9.821 1.00 3.31 52 TYR A C 12
ATOM 19827 O O . TYR A 1 52 ? 19.370 29.911 -8.854 1.00 50.13 52 TYR A O 12
ATOM 19845 N N . PRO A 1 53 ? 21.273 29.866 -10.058 1.00 44.05 53 PRO A N 12
ATOM 19846 C CA . PRO A 1 53 ? 21.999 30.800 -9.192 1.00 21.50 53 PRO A CA 12
ATOM 19847 C C . PRO A 1 53 ? 21.458 32.222 -9.290 1.00 34.42 53 PRO A C 12
ATOM 19848 O O . PRO A 1 53 ? 21.854 33.101 -8.526 1.00 40.14 53 PRO A O 12
ATOM 19859 N N . GLY A 1 54 ? 20.548 32.440 -10.235 1.00 1.20 54 GLY A N 12
ATOM 19860 C CA . GLY A 1 54 ? 19.967 33.758 -10.415 1.00 31.34 54 GLY A CA 12
ATOM 19861 C C . GLY A 1 54 ? 18.789 34.002 -9.493 1.00 14.21 54 GLY A C 12
ATOM 19862 O O . GLY A 1 54 ? 18.583 35.121 -9.021 1.00 73.05 54 GLY A O 12
ATOM 19866 N N . ILE A 1 55 ? 18.013 32.955 -9.237 1.00 34.54 55 ILE A N 12
ATOM 19867 C CA . ILE A 1 55 ? 16.849 33.061 -8.366 1.00 14.51 55 ILE A CA 12
ATOM 19868 C C . ILE A 1 55 ? 17.249 33.517 -6.967 1.00 32.24 55 ILE A C 12
ATOM 19869 O O . ILE A 1 55 ? 18.393 33.905 -6.734 1.00 20.55 55 ILE A O 12
ATOM 19885 N N . GLU A 1 56 ? 16.298 33.465 -6.039 1.00 21.12 56 GLU A N 12
ATOM 19886 C CA . GLU A 1 56 ? 16.553 33.871 -4.662 1.00 13.32 56 GLU A CA 12
ATOM 19887 C C . GLU A 1 56 ? 15.957 32.867 -3.679 1.00 53.41 56 GLU A C 12
ATOM 19888 O O . GLU A 1 56 ? 14.746 32.847 -3.455 1.00 21.43 56 GLU A O 12
ATOM 19900 N N . ILE A 1 57 ? 16.815 32.037 -3.097 1.00 63.14 57 ILE A N 12
ATOM 19901 C CA . ILE A 1 57 ? 16.374 31.031 -2.139 1.00 4.11 57 ILE A CA 12
ATOM 19902 C C . ILE A 1 57 ? 16.889 31.344 -0.738 1.00 21.30 57 ILE A C 12
ATOM 19903 O O . ILE A 1 57 ? 18.068 31.153 -0.443 1.00 23.10 57 ILE A O 12
ATOM 19919 N N . GLU A 1 58 ? 15.996 31.823 0.122 1.00 54.55 58 GLU A N 12
ATOM 19920 C CA . GLU A 1 58 ? 16.360 32.161 1.492 1.00 2.43 58 GLU A CA 12
ATOM 19921 C C . GLU A 1 58 ? 15.698 31.207 2.482 1.00 1.43 58 GLU A C 12
ATOM 19922 O O . GLU A 1 58 ? 14.883 30.367 2.101 1.00 0.40 58 GLU A O 12
ATOM 19934 N N . SER A 1 59 ? 16.055 31.343 3.755 1.00 4.34 59 SER A N 12
ATOM 19935 C CA . SER A 1 59 ? 15.500 30.491 4.800 1.00 1.23 59 SER A CA 12
ATOM 19936 C C . SER A 1 59 ? 14.473 31.252 5.633 1.00 3.44 59 SER A C 12
ATOM 19937 O O . SER A 1 59 ? 14.418 32.482 5.598 1.00 32.25 59 SER A O 12
ATOM 19945 N N . ARG A 1 60 ? 13.662 30.512 6.382 1.00 40.21 60 ARG A N 12
ATOM 19946 C CA . ARG A 1 60 ? 12.636 31.116 7.223 1.00 11.03 60 ARG A CA 12
ATOM 19947 C C . ARG A 1 60 ? 12.169 30.138 8.297 1.00 12.05 60 ARG A C 12
ATOM 19948 O O . ARG A 1 60 ? 12.137 28.926 8.078 1.00 52.53 60 ARG A O 12
ATOM 19969 N N . LEU A 1 61 ? 11.808 30.672 9.459 1.00 21.43 61 LEU A N 12
ATOM 19970 C CA . LEU A 1 61 ? 11.343 29.846 10.569 1.00 50.33 61 LEU A CA 12
ATOM 19971 C C . LEU A 1 61 ? 9.941 29.311 10.298 1.00 34.33 61 LEU A C 12
ATOM 19972 O O . LEU A 1 61 ? 9.161 29.923 9.569 1.00 22.43 61 LEU A O 12
ATOM 19988 N N . GLY A 1 62 ? 9.626 28.164 10.893 1.00 15.03 62 GLY A N 12
ATOM 19989 C CA . GLY A 1 62 ? 8.316 27.566 10.706 1.00 4.40 62 GLY A CA 12
ATOM 19990 C C . GLY A 1 62 ? 7.515 27.512 11.991 1.00 14.22 62 GLY A C 12
ATOM 19991 O O . GLY A 1 62 ? 6.360 27.936 12.029 1.00 3.13 62 GLY A O 12
ATOM 19995 N N . GLY A 1 63 ? 8.127 26.987 13.048 1.00 65.11 63 GLY A N 12
ATOM 19996 C CA . GLY A 1 63 ? 7.447 26.887 14.326 1.00 64.40 63 GLY A CA 12
ATOM 19997 C C . GLY A 1 63 ? 8.050 25.823 15.222 1.00 63.34 63 GLY A C 12
ATOM 19998 O O . GLY A 1 63 ? 8.584 26.127 16.289 1.00 42.42 63 GLY A O 12
ATOM 20002 N N . THR A 1 64 ? 7.965 24.569 14.789 1.00 74.42 64 THR A N 12
ATOM 20003 C CA . THR A 1 64 ? 8.503 23.455 15.560 1.00 43.41 64 THR A CA 12
ATOM 20004 C C . THR A 1 64 ? 8.459 22.159 14.759 1.00 55.10 64 THR A C 12
ATOM 20005 O O . THR A 1 64 ? 7.384 21.635 14.467 1.00 44.45 64 THR A O 12
ATOM 20016 N N . GLY A 1 65 ? 9.633 21.645 14.407 1.00 3.21 65 GLY A N 12
ATOM 20017 C CA . GLY A 1 65 ? 9.705 20.413 13.643 1.00 3.33 65 GLY A CA 12
ATOM 20018 C C . GLY A 1 65 ? 8.822 20.442 12.412 1.00 35.02 65 GLY A C 12
ATOM 20019 O O . GLY A 1 65 ? 7.888 19.650 12.292 1.00 74.32 65 GLY A O 12
ATOM 20023 N N . ALA A 1 66 ? 9.115 21.359 11.496 1.00 64.31 66 ALA A N 12
ATOM 20024 C CA . ALA A 1 66 ? 8.341 21.487 10.268 1.00 53.20 66 ALA A CA 12
ATOM 20025 C C . ALA A 1 66 ? 9.253 21.662 9.059 1.00 63.22 66 ALA A C 12
ATOM 20026 O O . ALA A 1 66 ? 10.467 21.815 9.201 1.00 34.31 66 ALA A O 12
ATOM 20033 N N . PHE A 1 67 ? 8.662 21.637 7.869 1.00 42.42 67 PHE A N 12
ATOM 20034 C CA . PHE A 1 67 ? 9.423 21.791 6.634 1.00 12.32 67 PHE A CA 12
ATOM 20035 C C . PHE A 1 67 ? 8.525 22.273 5.499 1.00 54.24 67 PHE A C 12
ATOM 20036 O O . PHE A 1 67 ? 8.487 21.671 4.426 1.00 13.41 67 PHE A O 12
ATOM 20053 N N . GLU A 1 68 ? 7.803 23.362 5.744 1.00 0.43 68 GLU A N 12
ATOM 20054 C CA . GLU A 1 68 ? 6.904 23.924 4.743 1.00 0.10 68 GLU A CA 12
ATOM 20055 C C . GLU A 1 68 ? 7.691 24.590 3.618 1.00 71.34 68 GLU A C 12
ATOM 20056 O O . GLU A 1 68 ? 8.420 25.556 3.843 1.00 25.34 68 GLU A O 12
ATOM 20068 N N . ILE A 1 69 ? 7.537 24.066 2.406 1.00 25.33 69 ILE A N 12
ATOM 20069 C CA . ILE A 1 69 ? 8.233 24.609 1.246 1.00 74.20 69 ILE A CA 12
ATOM 20070 C C . ILE A 1 69 ? 7.434 25.740 0.607 1.00 45.03 69 ILE A C 12
ATOM 20071 O O . ILE A 1 69 ? 6.223 25.629 0.420 1.00 3.20 69 ILE A O 12
ATOM 20087 N N . GLU A 1 70 ? 8.123 26.827 0.272 1.00 73.12 70 GLU A N 12
ATOM 20088 C CA . GLU A 1 70 ? 7.477 27.978 -0.348 1.00 42.20 70 GLU A CA 12
ATOM 20089 C C . GLU A 1 70 ? 8.201 28.383 -1.629 1.00 12.40 70 GLU A C 12
ATOM 20090 O O . GLU A 1 70 ? 9.266 29.000 -1.584 1.00 55.41 70 GLU A O 12
ATOM 20102 N N . ILE A 1 71 ? 7.615 28.032 -2.769 1.00 24.53 71 ILE A N 12
ATOM 20103 C CA . ILE A 1 71 ? 8.203 28.359 -4.062 1.00 24.43 71 ILE A CA 12
ATOM 20104 C C . ILE A 1 71 ? 8.085 29.850 -4.358 1.00 25.12 71 ILE A C 12
ATOM 20105 O O . ILE A 1 71 ? 8.837 30.394 -5.165 1.00 63.13 71 ILE A O 12
ATOM 20121 N N . ASN A 1 72 ? 7.137 30.506 -3.697 1.00 22.34 72 ASN A N 12
ATOM 20122 C CA . ASN A 1 72 ? 6.921 31.935 -3.888 1.00 3.32 72 ASN A CA 12
ATOM 20123 C C . ASN A 1 72 ? 6.592 32.618 -2.564 1.00 21.34 72 ASN A C 12
ATOM 20124 O O . ASN A 1 72 ? 5.808 33.564 -2.519 1.00 54.32 72 ASN A O 12
ATOM 20135 N N . GLY A 1 73 ? 7.199 32.130 -1.486 1.00 35.44 73 GLY A N 12
ATOM 20136 C CA . GLY A 1 73 ? 6.958 32.704 -0.175 1.00 14.31 73 GLY A CA 12
ATOM 20137 C C . GLY A 1 73 ? 5.715 32.142 0.485 1.00 35.33 73 GLY A C 12
ATOM 20138 O O . GLY A 1 73 ? 5.438 32.431 1.649 1.00 52.21 73 GLY A O 12
ATOM 20142 N N . GLN A 1 74 ? 4.963 31.337 -0.260 1.00 3.23 74 GLN A N 12
ATOM 20143 C CA . GLN A 1 74 ? 3.741 30.735 0.261 1.00 45.23 74 GLN A CA 12
ATOM 20144 C C . GLN A 1 74 ? 3.816 29.213 0.199 1.00 14.10 74 GLN A C 12
ATOM 20145 O O . GLN A 1 74 ? 4.461 28.648 -0.685 1.00 31.42 74 GLN A O 12
ATOM 20159 N N . LEU A 1 75 ? 3.152 28.555 1.143 1.00 71.11 75 LEU A N 12
ATOM 20160 C CA . LEU A 1 75 ? 3.142 27.097 1.196 1.00 5.05 75 LEU A CA 12
ATOM 20161 C C . LEU A 1 75 ? 2.473 26.511 -0.042 1.00 61.15 75 LEU A C 12
ATOM 20162 O O . LEU A 1 75 ? 1.300 26.773 -0.310 1.00 64.21 75 LEU A O 12
ATOM 20178 N N . VAL A 1 76 ? 3.226 25.714 -0.795 1.00 11.43 76 VAL A N 12
ATOM 20179 C CA . VAL A 1 76 ? 2.705 25.088 -2.004 1.00 31.23 76 VAL A CA 12
ATOM 20180 C C . VAL A 1 76 ? 2.728 23.568 -1.889 1.00 22.22 76 VAL A C 12
ATOM 20181 O O . VAL A 1 76 ? 1.950 22.873 -2.543 1.00 22.01 76 VAL A O 12
ATOM 20194 N N . PHE A 1 77 ? 3.626 23.057 -1.052 1.00 75.13 77 PHE A N 12
ATOM 20195 C CA . PHE A 1 77 ? 3.751 21.618 -0.851 1.00 41.03 77 PHE A CA 12
ATOM 20196 C C . PHE A 1 77 ? 4.377 21.311 0.506 1.00 15.02 77 PHE A C 12
ATOM 20197 O O . PHE A 1 77 ? 5.599 21.255 0.640 1.00 31.11 77 PHE A O 12
ATOM 20214 N N . SER A 1 78 ? 3.529 21.114 1.511 1.00 73.33 78 SER A N 12
ATOM 20215 C CA . SER A 1 78 ? 3.997 20.817 2.859 1.00 21.13 78 SER A CA 12
ATOM 20216 C C . SER A 1 78 ? 4.644 19.436 2.918 1.00 3.51 78 SER A C 12
ATOM 20217 O O . SER A 1 78 ? 4.227 18.512 2.221 1.00 60.44 78 SER A O 12
ATOM 20225 N N . LYS A 1 79 ? 5.667 19.305 3.756 1.00 61.22 79 LYS A N 12
ATOM 20226 C CA . LYS A 1 79 ? 6.373 18.038 3.909 1.00 43.32 79 LYS A CA 12
ATOM 20227 C C . LYS A 1 79 ? 5.737 17.189 5.005 1.00 51.43 79 LYS A C 12
ATOM 20228 O O . LYS A 1 79 ? 5.560 15.981 4.844 1.00 23.03 79 LYS A O 12
ATOM 20247 N N . LEU A 1 80 ? 5.393 17.829 6.117 1.00 21.32 80 LEU A N 12
ATOM 20248 C CA . LEU A 1 80 ? 4.774 17.132 7.240 1.00 42.23 80 LEU A CA 12
ATOM 20249 C C . LEU A 1 80 ? 3.529 16.375 6.791 1.00 73.22 80 LEU A C 12
ATOM 20250 O O . LEU A 1 80 ? 3.131 15.391 7.414 1.00 65.24 80 LEU A O 12
ATOM 20266 N N . GLU A 1 81 ? 2.919 16.840 5.705 1.00 72.21 81 GLU A N 12
ATOM 20267 C CA . GLU A 1 81 ? 1.719 16.205 5.172 1.00 21.53 81 GLU A CA 12
ATOM 20268 C C . GLU A 1 81 ? 2.073 15.219 4.062 1.00 55.31 81 GLU A C 12
ATOM 20269 O O . GLU A 1 81 ? 1.660 14.061 4.091 1.00 30.34 81 GLU A O 12
ATOM 20281 N N . ASN A 1 82 ? 2.839 15.690 3.083 1.00 32.22 82 ASN A N 12
ATOM 20282 C CA . ASN A 1 82 ? 3.247 14.851 1.962 1.00 42.30 82 ASN A CA 12
ATOM 20283 C C . ASN A 1 82 ? 3.860 13.544 2.455 1.00 34.12 82 ASN A C 12
ATOM 20284 O O . ASN A 1 82 ? 3.400 12.459 2.102 1.00 63.34 82 ASN A O 12
ATOM 20295 N N . GLY A 1 83 ? 4.900 13.656 3.276 1.00 41.25 83 GLY A N 12
ATOM 20296 C CA . GLY A 1 83 ? 5.558 12.476 3.805 1.00 43.13 83 GLY A CA 12
ATOM 20297 C C . GLY A 1 83 ? 7.065 12.536 3.653 1.00 24.14 83 GLY A C 12
ATOM 20298 O O . GLY A 1 83 ? 7.774 11.617 4.061 1.00 22.22 83 GLY A O 12
ATOM 20302 N N . GLY A 1 84 ? 7.557 13.621 3.063 1.00 10.44 84 GLY A N 12
ATOM 20303 C CA . GLY A 1 84 ? 8.987 13.776 2.868 1.00 54.41 84 GLY A CA 12
ATOM 20304 C C . GLY A 1 84 ? 9.468 13.141 1.578 1.00 13.34 84 GLY A C 12
ATOM 20305 O O . GLY A 1 84 ? 8.701 12.996 0.626 1.00 44.13 84 GLY A O 12
ATOM 20309 N N . PHE A 1 85 ? 10.741 12.763 1.546 1.00 22.02 85 PHE A N 12
ATOM 20310 C CA . PHE A 1 85 ? 11.325 12.142 0.363 1.00 54.34 85 PHE A CA 12
ATOM 20311 C C . PHE A 1 85 ? 11.320 13.110 -0.817 1.00 41.12 85 PHE A C 12
ATOM 20312 O O . PHE A 1 85 ? 10.634 12.905 -1.819 1.00 21.43 85 PHE A O 12
ATOM 20329 N N . PRO A 1 86 ? 12.104 14.192 -0.697 1.00 71.13 86 PRO A N 12
ATOM 20330 C CA . PRO A 1 86 ? 12.208 15.214 -1.743 1.00 64.43 86 PRO A CA 12
ATOM 20331 C C . PRO A 1 86 ? 12.936 14.703 -2.982 1.00 62.30 86 PRO A C 12
ATOM 20332 O O . PRO A 1 86 ? 13.477 13.597 -2.984 1.00 24.31 86 PRO A O 12
ATOM 20343 N N . TYR A 1 87 ? 12.946 15.514 -4.033 1.00 51.35 87 TYR A N 12
ATOM 20344 C CA . TYR A 1 87 ? 13.606 15.143 -5.279 1.00 50.05 87 TYR A CA 12
ATOM 20345 C C . TYR A 1 87 ? 14.172 16.373 -5.983 1.00 70.54 87 TYR A C 12
ATOM 20346 O O . TYR A 1 87 ? 13.529 17.421 -6.037 1.00 64.51 87 TYR A O 12
ATOM 20364 N N . GLU A 1 88 ? 15.379 16.234 -6.522 1.00 43.44 88 GLU A N 12
ATOM 20365 C CA . GLU A 1 88 ? 16.033 17.334 -7.223 1.00 74.32 88 GLU A CA 12
ATOM 20366 C C . GLU A 1 88 ? 15.118 17.914 -8.298 1.00 14.14 88 GLU A C 12
ATOM 20367 O O . GLU A 1 88 ? 15.080 19.127 -8.509 1.00 33.52 88 GLU A O 12
ATOM 20379 N N . LYS A 1 89 ? 14.381 17.040 -8.975 1.00 24.31 89 LYS A N 12
ATOM 20380 C CA . LYS A 1 89 ? 13.465 17.463 -10.027 1.00 63.25 89 LYS A CA 12
ATOM 20381 C C . LYS A 1 89 ? 12.181 18.033 -9.434 1.00 40.12 89 LYS A C 12
ATOM 20382 O O . LYS A 1 89 ? 11.494 18.833 -10.070 1.00 3.11 89 LYS A O 12
ATOM 20401 N N . ASP A 1 90 ? 11.864 17.618 -8.213 1.00 34.20 90 ASP A N 12
ATOM 20402 C CA . ASP A 1 90 ? 10.663 18.090 -7.533 1.00 31.51 90 ASP A CA 12
ATOM 20403 C C . ASP A 1 90 ? 10.869 19.496 -6.980 1.00 11.23 90 ASP A C 12
ATOM 20404 O O . ASP A 1 90 ? 9.908 20.192 -6.650 1.00 14.03 90 ASP A O 12
ATOM 20413 N N . LEU A 1 91 ? 12.128 19.909 -6.880 1.00 32.50 91 LEU A N 12
ATOM 20414 C CA . LEU A 1 91 ? 12.461 21.232 -6.365 1.00 53.45 91 LEU A CA 12
ATOM 20415 C C . LEU A 1 91 ? 12.601 22.239 -7.503 1.00 0.12 91 LEU A C 12
ATOM 20416 O O . LEU A 1 91 ? 12.433 23.443 -7.304 1.00 30.44 91 LEU A O 12
ATOM 20432 N N . ILE A 1 92 ? 12.908 21.738 -8.695 1.00 13.43 92 ILE A N 12
ATOM 20433 C CA . ILE A 1 92 ? 13.067 22.594 -9.864 1.00 71.11 92 ILE A CA 12
ATOM 20434 C C . ILE A 1 92 ? 11.763 22.702 -10.648 1.00 22.22 92 ILE A C 12
ATOM 20435 O O . ILE A 1 92 ? 11.584 23.618 -11.450 1.00 24.40 92 ILE A O 12
ATOM 20451 N N . GLU A 1 93 ? 10.855 21.761 -10.408 1.00 1.02 93 GLU A N 12
ATOM 20452 C CA . GLU A 1 93 ? 9.567 21.752 -11.091 1.00 71.31 93 GLU A CA 12
ATOM 20453 C C . GLU A 1 93 ? 8.665 22.866 -10.567 1.00 62.22 93 GLU A C 12
ATOM 20454 O O . GLU A 1 93 ? 7.600 23.130 -11.124 1.00 32.43 93 GLU A O 12
ATOM 20466 N N . ALA A 1 94 ? 9.101 23.515 -9.493 1.00 14.43 94 ALA A N 12
ATOM 20467 C CA . ALA A 1 94 ? 8.335 24.601 -8.894 1.00 54.41 94 ALA A CA 12
ATOM 20468 C C . ALA A 1 94 ? 8.620 25.926 -9.595 1.00 32.55 94 ALA A C 12
ATOM 20469 O O . ALA A 1 94 ? 7.698 26.645 -9.982 1.00 22.43 94 ALA A O 12
ATOM 20476 N N . ILE A 1 95 ? 9.901 26.242 -9.753 1.00 75.33 95 ILE A N 12
ATOM 20477 C CA . ILE A 1 95 ? 10.306 27.479 -10.408 1.00 11.54 95 ILE A CA 12
ATOM 20478 C C . ILE A 1 95 ? 10.056 27.414 -11.910 1.00 40.25 95 ILE A C 12
ATOM 20479 O O . ILE A 1 95 ? 9.899 28.442 -12.569 1.00 40.41 95 ILE A O 12
ATOM 20495 N N . ARG A 1 96 ? 10.019 26.199 -12.446 1.00 73.43 96 ARG A N 12
ATOM 20496 C CA . ARG A 1 96 ? 9.787 25.999 -13.872 1.00 20.12 96 ARG A CA 12
ATOM 20497 C C . ARG A 1 96 ? 8.378 26.436 -14.260 1.00 35.20 96 ARG A C 12
ATOM 20498 O O . ARG A 1 96 ? 8.160 26.969 -15.348 1.00 72.32 96 ARG A O 12
ATOM 20519 N N . ARG A 1 97 ? 7.424 26.206 -13.363 1.00 62.10 97 ARG A N 12
ATOM 20520 C CA . ARG A 1 97 ? 6.036 26.574 -13.612 1.00 73.03 97 ARG A CA 12
ATOM 20521 C C . ARG A 1 97 ? 5.721 27.944 -13.018 1.00 22.43 97 ARG A C 12
ATOM 20522 O O . ARG A 1 97 ? 4.895 28.686 -13.547 1.00 42.33 97 ARG A O 12
ATOM 20543 N N . ALA A 1 98 ? 6.385 28.270 -11.914 1.00 4.40 98 ALA A N 12
ATOM 20544 C CA . ALA A 1 98 ? 6.178 29.551 -11.248 1.00 71.54 98 ALA A CA 12
ATOM 20545 C C . ALA A 1 98 ? 6.608 30.710 -12.141 1.00 63.50 98 ALA A C 12
ATOM 20546 O O . ALA A 1 98 ? 5.861 31.669 -12.332 1.00 62.11 98 ALA A O 12
ATOM 20553 N N . SER A 1 99 ? 7.817 30.614 -12.685 1.00 5.33 99 SER A N 12
ATOM 20554 C CA . SER A 1 99 ? 8.349 31.658 -13.554 1.00 21.41 99 SER A CA 12
ATOM 20555 C C . SER A 1 99 ? 7.670 31.625 -14.920 1.00 13.24 99 SER A C 12
ATOM 20556 O O . SER A 1 99 ? 7.790 32.563 -15.707 1.00 32.21 99 SER A O 12
ATOM 20564 N N . ASN A 1 100 ? 6.956 30.538 -15.193 1.00 14.04 100 ASN A N 12
ATOM 20565 C CA . ASN A 1 100 ? 6.257 30.382 -16.463 1.00 72.32 100 ASN A CA 12
ATOM 20566 C C . ASN A 1 100 ? 5.109 31.380 -16.579 1.00 35.42 100 ASN A C 12
ATOM 20567 O O . ASN A 1 100 ? 4.736 31.789 -17.678 1.00 23.04 100 ASN A O 12
ATOM 20578 N N . GLY A 1 101 ? 4.551 31.768 -15.436 1.00 22.44 101 GLY A N 12
ATOM 20579 C CA . GLY A 1 101 ? 3.452 32.715 -15.430 1.00 75.52 101 GLY A CA 12
ATOM 20580 C C . GLY A 1 101 ? 2.099 32.032 -15.405 1.00 75.42 101 GLY A C 12
ATOM 20581 O O . GLY A 1 101 ? 1.086 32.634 -15.760 1.00 10.11 101 GLY A O 12
ATOM 20585 N N . GLU A 1 102 ? 2.082 30.770 -14.986 1.00 54.04 102 GLU A N 12
ATOM 20586 C CA . GLU A 1 102 ? 0.842 30.005 -14.919 1.00 63.45 102 GLU A CA 12
ATOM 20587 C C . GLU A 1 102 ? 0.623 29.446 -13.516 1.00 51.04 102 GLU A C 12
ATOM 20588 O O . GLU A 1 102 ? 1.576 29.210 -12.773 1.00 11.32 102 GLU A O 12
ATOM 20600 N N . THR A 1 103 ? -0.641 29.237 -13.160 1.00 63.30 103 THR A N 12
ATOM 20601 C CA . THR A 1 103 ? -0.987 28.708 -11.847 1.00 1.02 103 THR A CA 12
ATOM 20602 C C . THR A 1 103 ? -0.219 27.425 -11.551 1.00 21.13 103 THR A C 12
ATOM 20603 O O . THR A 1 103 ? 0.257 26.749 -12.464 1.00 50.21 103 THR A O 12
ATOM 20614 N N . LEU A 1 104 ? -0.102 27.093 -10.270 1.00 3.43 104 LEU A N 12
ATOM 20615 C CA . LEU A 1 104 ? 0.609 25.889 -9.853 1.00 14.31 104 LEU A CA 12
ATOM 20616 C C . LEU A 1 104 ? -0.313 24.955 -9.075 1.00 50.14 104 LEU A C 12
ATOM 20617 O O . LEU A 1 104 ? -1.386 25.358 -8.627 1.00 42.24 104 LEU A O 12
ATOM 20633 N N . GLU A 1 105 ? 0.115 23.706 -8.918 1.00 13.31 105 GLU A N 12
ATOM 20634 C CA . GLU A 1 105 ? -0.672 22.716 -8.193 1.00 34.31 105 GLU A CA 12
ATOM 20635 C C . GLU A 1 105 ? -0.987 23.199 -6.780 1.00 24.32 105 GLU A C 12
ATOM 20636 O O . GLU A 1 105 ? -0.164 23.851 -6.137 1.00 22.34 105 GLU A O 12
ATOM 20648 N N . LYS A 1 106 ? -2.183 22.874 -6.303 1.00 14.34 106 LYS A N 12
ATOM 20649 C CA . LYS A 1 106 ? -2.609 23.273 -4.966 1.00 44.11 106 LYS A CA 12
ATOM 20650 C C . LYS A 1 106 ? -3.224 22.096 -4.217 1.00 73.30 106 LYS A C 12
ATOM 20651 O O . LYS A 1 106 ? -3.635 21.107 -4.826 1.00 14.51 106 LYS A O 12
ATOM 20670 N N . ILE A 1 107 ? -3.286 22.209 -2.895 1.00 23.44 107 ILE A N 12
ATOM 20671 C CA . ILE A 1 107 ? -3.854 21.154 -2.064 1.00 1.21 107 ILE A CA 12
ATOM 20672 C C . ILE A 1 107 ? -5.368 21.082 -2.226 1.00 54.34 107 ILE A C 12
ATOM 20673 O O . ILE A 1 107 ? -6.075 22.067 -2.011 1.00 12.45 107 ILE A O 12
ATOM 20689 N N . THR A 1 108 ? -5.862 19.908 -2.607 1.00 53.12 108 THR A N 12
ATOM 20690 C CA . THR A 1 108 ? -7.293 19.706 -2.798 1.00 40.41 108 THR A CA 12
ATOM 20691 C C . THR A 1 108 ? -7.929 19.077 -1.564 1.00 0.11 108 THR A C 12
ATOM 20692 O O . THR A 1 108 ? -8.991 18.462 -1.647 1.00 14.42 108 THR A O 12
ATOM 20703 N N . ASN A 1 109 ? -7.272 19.235 -0.419 1.00 50.44 109 ASN A N 12
ATOM 20704 C CA . ASN A 1 109 ? -7.774 18.682 0.833 1.00 13.10 109 ASN A CA 12
ATOM 20705 C C . ASN A 1 109 ? -8.090 17.197 0.684 1.00 64.21 109 ASN A C 12
ATOM 20706 O O . ASN A 1 109 ? -9.136 16.726 1.129 1.00 12.12 109 ASN A O 12
ATOM 20717 N N . SER A 1 110 ? -7.176 16.464 0.055 1.00 74.11 110 SER A N 12
ATOM 20718 C CA . SER A 1 110 ? -7.358 15.032 -0.156 1.00 41.50 110 SER A CA 12
ATOM 20719 C C . SER A 1 110 ? -7.496 14.300 1.175 1.00 1.34 110 SER A C 12
ATOM 20720 O O . SER A 1 110 ? -7.529 14.922 2.238 1.00 73.05 110 SER A O 12
ATOM 20728 N N . ARG A 1 111 ? -7.576 12.975 1.109 1.00 3.44 111 ARG A N 12
ATOM 20729 C CA . ARG A 1 111 ? -7.711 12.157 2.309 1.00 53.54 111 ARG A CA 12
ATOM 20730 C C . ARG A 1 111 ? -6.560 12.416 3.276 1.00 30.01 111 ARG A C 12
ATOM 20731 O O . ARG A 1 111 ? -5.506 12.930 2.902 1.00 63.22 111 ARG A O 12
ATOM 20752 N N . PRO A 1 112 ? -6.765 12.052 4.551 1.00 50.52 112 PRO A N 12
ATOM 20753 C CA . PRO A 1 112 ? -5.756 12.235 5.598 1.00 1.42 112 PRO A CA 12
ATOM 20754 C C . PRO A 1 112 ? -4.562 11.304 5.422 1.00 62.52 112 PRO A C 12
ATOM 20755 O O . PRO A 1 112 ? -4.591 10.360 4.631 1.00 53.40 112 PRO A O 12
ATOM 20766 N N . PRO A 1 113 ? -3.485 11.571 6.175 1.00 1.13 113 PRO A N 12
ATOM 20767 C CA . PRO A 1 113 ? -2.261 10.767 6.120 1.00 23.34 113 PRO A CA 12
ATOM 20768 C C . PRO A 1 113 ? -2.453 9.376 6.716 1.00 54.22 113 PRO A C 12
ATOM 20769 O O . PRO A 1 113 ? -3.168 9.208 7.704 1.00 35.34 113 PRO A O 12
ATOM 20780 N N . CYS A 1 114 ? -1.812 8.384 6.109 1.00 23.12 114 CYS A N 12
ATOM 20781 C CA . CYS A 1 114 ? -1.913 7.007 6.580 1.00 51.11 114 CYS A CA 12
ATOM 20782 C C . CYS A 1 114 ? -1.620 6.920 8.074 1.00 13.42 114 CYS A C 12
ATOM 20783 O O . CYS A 1 114 ? -0.469 7.017 8.499 1.00 43.23 114 CYS A O 12
ATOM 20791 N N . VAL A 1 115 ? -2.671 6.739 8.868 1.00 22.03 115 VAL A N 12
ATOM 20792 C CA . VAL A 1 115 ? -2.527 6.640 10.316 1.00 61.12 115 VAL A CA 12
ATOM 20793 C C . VAL A 1 115 ? -3.324 5.463 10.868 1.00 2.41 115 VAL A C 12
ATOM 20794 O O . VAL A 1 115 ? -4.256 4.977 10.227 1.00 22.32 115 VAL A O 12
ATOM 20807 N N . ILE A 1 116 ? -2.951 5.012 12.061 1.00 73.53 116 ILE A N 12
ATOM 20808 C CA . ILE A 1 116 ? -3.633 3.893 12.700 1.00 23.21 116 ILE A CA 12
ATOM 20809 C C . ILE A 1 116 ? -4.674 4.383 13.701 1.00 61.43 116 ILE A C 12
ATOM 20810 O O . ILE A 1 116 ? -5.046 3.663 14.629 1.00 72.05 116 ILE A O 12
ATOM 20826 N N . LEU A 1 117 ? -5.142 5.610 13.506 1.00 40.43 117 LEU A N 12
ATOM 20827 C CA . LEU A 1 117 ? -6.143 6.197 14.390 1.00 40.10 117 LEU A CA 12
ATOM 20828 C C . LEU A 1 117 ? -7.513 6.221 13.721 1.00 55.42 117 LEU A C 12
ATOM 20829 O O . LEU A 1 117 ? -7.617 6.329 12.499 1.00 12.41 117 LEU A O 12
ATOM 20845 N N . GLY A 1 1 ? -5.489 -0.381 -30.495 1.00 63.43 1 GLY A N 13
ATOM 20846 C CA . GLY A 1 1 ? -4.836 -0.354 -29.199 1.00 62.25 1 GLY A CA 13
ATOM 20847 C C . GLY A 1 1 ? -4.221 0.996 -28.888 1.00 14.00 1 GLY A C 13
ATOM 20848 O O . GLY A 1 1 ? -4.856 1.845 -28.262 1.00 30.33 1 GLY A O 13
ATOM 20852 N N . SER A 1 2 ? -2.982 1.195 -29.325 1.00 1.44 2 SER A N 13
ATOM 20853 C CA . SER A 1 2 ? -2.279 2.450 -29.084 1.00 13.31 2 SER A CA 13
ATOM 20854 C C . SER A 1 2 ? -1.389 2.811 -30.269 1.00 72.44 2 SER A C 13
ATOM 20855 O O . SER A 1 2 ? -0.988 1.943 -31.044 1.00 71.05 2 SER A O 13
ATOM 20863 N N . MET A 1 3 ? -1.085 4.097 -30.403 1.00 42.42 3 MET A N 13
ATOM 20864 C CA . MET A 1 3 ? -0.241 4.573 -31.493 1.00 52.43 3 MET A CA 13
ATOM 20865 C C . MET A 1 3 ? 1.235 4.479 -31.120 1.00 33.22 3 MET A C 13
ATOM 20866 O O . MET A 1 3 ? 1.578 4.099 -30.001 1.00 22.25 3 MET A O 13
ATOM 20880 N N . SER A 1 4 ? 2.103 4.826 -32.064 1.00 41.42 4 SER A N 13
ATOM 20881 C CA . SER A 1 4 ? 3.542 4.776 -31.835 1.00 43.41 4 SER A CA 13
ATOM 20882 C C . SER A 1 4 ? 4.125 6.183 -31.732 1.00 61.42 4 SER A C 13
ATOM 20883 O O . SER A 1 4 ? 3.478 7.163 -32.096 1.00 53.34 4 SER A O 13
ATOM 20891 N N . GLY A 1 5 ? 5.354 6.272 -31.233 1.00 1.24 5 GLY A N 13
ATOM 20892 C CA . GLY A 1 5 ? 6.005 7.561 -31.090 1.00 12.51 5 GLY A CA 13
ATOM 20893 C C . GLY A 1 5 ? 7.258 7.488 -30.240 1.00 33.30 5 GLY A C 13
ATOM 20894 O O . GLY A 1 5 ? 8.363 7.358 -30.764 1.00 24.41 5 GLY A O 13
ATOM 20898 N N . GLU A 1 6 ? 7.085 7.573 -28.925 1.00 34.24 6 GLU A N 13
ATOM 20899 C CA . GLU A 1 6 ? 8.212 7.517 -28.001 1.00 51.34 6 GLU A CA 13
ATOM 20900 C C . GLU A 1 6 ? 7.888 6.634 -26.800 1.00 23.11 6 GLU A C 13
ATOM 20901 O O . GLU A 1 6 ? 7.731 7.107 -25.674 1.00 71.22 6 GLU A O 13
ATOM 20913 N N . PRO A 1 7 ? 7.786 5.319 -27.044 1.00 33.14 7 PRO A N 13
ATOM 20914 C CA . PRO A 1 7 ? 7.480 4.341 -25.995 1.00 51.11 7 PRO A CA 13
ATOM 20915 C C . PRO A 1 7 ? 8.631 4.168 -25.010 1.00 51.30 7 PRO A C 13
ATOM 20916 O O . PRO A 1 7 ? 9.737 4.653 -25.242 1.00 45.11 7 PRO A O 13
ATOM 20927 N N . GLY A 1 8 ? 8.362 3.473 -23.909 1.00 2.33 8 GLY A N 13
ATOM 20928 C CA . GLY A 1 8 ? 9.386 3.249 -22.905 1.00 61.20 8 GLY A CA 13
ATOM 20929 C C . GLY A 1 8 ? 10.469 2.302 -23.383 1.00 41.22 8 GLY A C 13
ATOM 20930 O O . GLY A 1 8 ? 10.207 1.126 -23.634 1.00 2.14 8 GLY A O 13
ATOM 20934 N N . GLN A 1 9 ? 11.688 2.816 -23.512 1.00 11.44 9 GLN A N 13
ATOM 20935 C CA . GLN A 1 9 ? 12.813 2.008 -23.966 1.00 5.34 9 GLN A CA 13
ATOM 20936 C C . GLN A 1 9 ? 14.020 2.194 -23.052 1.00 23.54 9 GLN A C 13
ATOM 20937 O O . GLN A 1 9 ? 14.671 3.239 -23.068 1.00 64.35 9 GLN A O 13
ATOM 20951 N N . THR A 1 10 ? 14.314 1.172 -22.253 1.00 62.01 10 THR A N 13
ATOM 20952 C CA . THR A 1 10 ? 15.442 1.222 -21.331 1.00 14.51 10 THR A CA 13
ATOM 20953 C C . THR A 1 10 ? 16.757 0.963 -22.056 1.00 21.41 10 THR A C 13
ATOM 20954 O O . THR A 1 10 ? 17.025 -0.156 -22.495 1.00 15.12 10 THR A O 13
ATOM 20965 N N . SER A 1 11 ? 17.576 2.003 -22.178 1.00 32.42 11 SER A N 13
ATOM 20966 C CA . SER A 1 11 ? 18.863 1.887 -22.853 1.00 2.01 11 SER A CA 13
ATOM 20967 C C . SER A 1 11 ? 19.747 3.093 -22.548 1.00 74.01 11 SER A C 13
ATOM 20968 O O . SER A 1 11 ? 19.324 4.032 -21.872 1.00 65.55 11 SER A O 13
ATOM 20976 N N . VAL A 1 12 ? 20.976 3.060 -23.052 1.00 4.13 12 VAL A N 13
ATOM 20977 C CA . VAL A 1 12 ? 21.921 4.150 -22.835 1.00 75.22 12 VAL A CA 13
ATOM 20978 C C . VAL A 1 12 ? 21.352 5.476 -23.327 1.00 75.23 12 VAL A C 13
ATOM 20979 O O . VAL A 1 12 ? 20.419 5.503 -24.130 1.00 2.21 12 VAL A O 13
ATOM 20992 N N . ALA A 1 13 ? 21.920 6.574 -22.841 1.00 12.34 13 ALA A N 13
ATOM 20993 C CA . ALA A 1 13 ? 21.471 7.904 -23.233 1.00 11.43 13 ALA A CA 13
ATOM 20994 C C . ALA A 1 13 ? 22.641 8.880 -23.303 1.00 51.01 13 ALA A C 13
ATOM 20995 O O . ALA A 1 13 ? 23.706 8.652 -22.729 1.00 51.10 13 ALA A O 13
ATOM 21002 N N . PRO A 1 14 ? 22.441 9.993 -24.024 1.00 3.52 14 PRO A N 13
ATOM 21003 C CA . PRO A 1 14 ? 23.469 11.026 -24.186 1.00 41.03 14 PRO A CA 13
ATOM 21004 C C . PRO A 1 14 ? 23.731 11.792 -22.894 1.00 31.20 14 PRO A C 13
ATOM 21005 O O . PRO A 1 14 ? 22.978 11.698 -21.925 1.00 34.53 14 PRO A O 13
ATOM 21016 N N . PRO A 1 15 ? 24.824 12.570 -22.877 1.00 74.50 15 PRO A N 13
ATOM 21017 C CA . PRO A 1 15 ? 25.209 13.368 -21.709 1.00 61.25 15 PRO A CA 13
ATOM 21018 C C . PRO A 1 15 ? 24.256 14.533 -21.464 1.00 24.35 15 PRO A C 13
ATOM 21019 O O . PRO A 1 15 ? 23.429 14.878 -22.307 1.00 41.24 15 PRO A O 13
ATOM 21030 N N . PRO A 1 16 ? 24.373 15.154 -20.281 1.00 4.32 16 PRO A N 13
ATOM 21031 C CA . PRO A 1 16 ? 23.531 16.291 -19.897 1.00 71.01 16 PRO A CA 13
ATOM 21032 C C . PRO A 1 16 ? 23.851 17.547 -20.700 1.00 5.22 16 PRO A C 13
ATOM 21033 O O . PRO A 1 16 ? 24.923 17.658 -21.294 1.00 24.22 16 PRO A O 13
ATOM 21044 N N . GLU A 1 17 ? 22.915 18.491 -20.712 1.00 44.12 17 GLU A N 13
ATOM 21045 C CA . GLU A 1 17 ? 23.100 19.739 -21.443 1.00 11.40 17 GLU A CA 13
ATOM 21046 C C . GLU A 1 17 ? 23.773 20.790 -20.564 1.00 72.12 17 GLU A C 13
ATOM 21047 O O . GLU A 1 17 ? 24.107 21.879 -21.028 1.00 45.32 17 GLU A O 13
ATOM 21059 N N . GLU A 1 18 ? 23.966 20.453 -19.293 1.00 4.53 18 GLU A N 13
ATOM 21060 C CA . GLU A 1 18 ? 24.598 21.368 -18.349 1.00 12.21 18 GLU A CA 13
ATOM 21061 C C . GLU A 1 18 ? 23.871 22.710 -18.322 1.00 71.33 18 GLU A C 13
ATOM 21062 O O . GLU A 1 18 ? 24.358 23.703 -18.862 1.00 1.45 18 GLU A O 13
ATOM 21074 N N . VAL A 1 19 ? 22.701 22.730 -17.691 1.00 61.12 19 VAL A N 13
ATOM 21075 C CA . VAL A 1 19 ? 21.906 23.948 -17.593 1.00 43.21 19 VAL A CA 13
ATOM 21076 C C . VAL A 1 19 ? 21.149 24.005 -16.271 1.00 40.52 19 VAL A C 13
ATOM 21077 O O . VAL A 1 19 ? 20.887 22.976 -15.650 1.00 50.02 19 VAL A O 13
ATOM 21090 N N . GLU A 1 20 ? 20.800 25.216 -15.847 1.00 51.23 20 GLU A N 13
ATOM 21091 C CA . GLU A 1 20 ? 20.072 25.407 -14.598 1.00 45.00 20 GLU A CA 13
ATOM 21092 C C . GLU A 1 20 ? 18.670 25.948 -14.862 1.00 43.12 20 GLU A C 13
ATOM 21093 O O . GLU A 1 20 ? 18.374 27.119 -14.622 1.00 34.43 20 GLU A O 13
ATOM 21105 N N . PRO A 1 21 ? 17.786 25.076 -15.370 1.00 1.43 21 PRO A N 13
ATOM 21106 C CA . PRO A 1 21 ? 16.401 25.443 -15.678 1.00 13.11 21 PRO A CA 13
ATOM 21107 C C . PRO A 1 21 ? 15.575 25.699 -14.421 1.00 64.25 21 PRO A C 13
ATOM 21108 O O . PRO A 1 21 ? 14.542 26.364 -14.471 1.00 34.23 21 PRO A O 13
ATOM 21119 N N . GLY A 1 22 ? 16.040 25.166 -13.295 1.00 52.01 22 GLY A N 13
ATOM 21120 C CA . GLY A 1 22 ? 15.332 25.348 -12.041 1.00 41.34 22 GLY A CA 13
ATOM 21121 C C . GLY A 1 22 ? 15.088 26.810 -11.721 1.00 33.53 22 GLY A C 13
ATOM 21122 O O . GLY A 1 22 ? 14.175 27.142 -10.965 1.00 73.10 22 GLY A O 13
ATOM 21126 N N . SER A 1 23 ? 15.907 27.685 -12.295 1.00 33.20 23 SER A N 13
ATOM 21127 C CA . SER A 1 23 ? 15.779 29.119 -12.062 1.00 34.43 23 SER A CA 13
ATOM 21128 C C . SER A 1 23 ? 14.423 29.628 -12.542 1.00 11.04 23 SER A C 13
ATOM 21129 O O . SER A 1 23 ? 13.832 29.076 -13.469 1.00 24.32 23 SER A O 13
ATOM 21137 N N . GLY A 1 24 ? 13.935 30.687 -11.902 1.00 63.10 24 GLY A N 13
ATOM 21138 C CA . GLY A 1 24 ? 12.653 31.254 -12.276 1.00 40.04 24 GLY A CA 13
ATOM 21139 C C . GLY A 1 24 ? 11.698 31.352 -11.104 1.00 12.34 24 GLY A C 13
ATOM 21140 O O . GLY A 1 24 ? 10.511 31.628 -11.281 1.00 61.53 24 GLY A O 13
ATOM 21144 N N . VAL A 1 25 ? 12.215 31.125 -9.900 1.00 41.13 25 VAL A N 13
ATOM 21145 C CA . VAL A 1 25 ? 11.400 31.189 -8.693 1.00 71.22 25 VAL A CA 13
ATOM 21146 C C . VAL A 1 25 ? 12.187 31.779 -7.529 1.00 2.21 25 VAL A C 13
ATOM 21147 O O . VAL A 1 25 ? 13.415 31.696 -7.491 1.00 31.33 25 VAL A O 13
ATOM 21160 N N . ARG A 1 26 ? 11.472 32.376 -6.580 1.00 64.44 26 ARG A N 13
ATOM 21161 C CA . ARG A 1 26 ? 12.104 32.981 -5.414 1.00 64.03 26 ARG A CA 13
ATOM 21162 C C . ARG A 1 26 ? 11.536 32.398 -4.124 1.00 13.22 26 ARG A C 13
ATOM 21163 O O . ARG A 1 26 ? 10.520 32.871 -3.613 1.00 31.52 26 ARG A O 13
ATOM 21184 N N . ILE A 1 27 ? 12.197 31.370 -3.603 1.00 42.03 27 ILE A N 13
ATOM 21185 C CA . ILE A 1 27 ? 11.758 30.724 -2.373 1.00 32.31 27 ILE A CA 13
ATOM 21186 C C . ILE A 1 27 ? 12.031 31.607 -1.160 1.00 60.12 27 ILE A C 13
ATOM 21187 O O . ILE A 1 27 ? 12.974 32.398 -1.155 1.00 0.33 27 ILE A O 13
ATOM 21203 N N . VAL A 1 28 ? 11.200 31.465 -0.132 1.00 62.13 28 VAL A N 13
ATOM 21204 C CA . VAL A 1 28 ? 11.353 32.247 1.088 1.00 4.53 28 VAL A CA 13
ATOM 21205 C C . VAL A 1 28 ? 10.830 31.484 2.300 1.00 53.32 28 VAL A C 13
ATOM 21206 O O . VAL A 1 28 ? 9.621 31.386 2.510 1.00 13.12 28 VAL A O 13
ATOM 21219 N N . VAL A 1 29 ? 11.748 30.945 3.095 1.00 3.21 29 VAL A N 13
ATOM 21220 C CA . VAL A 1 29 ? 11.380 30.192 4.288 1.00 72.54 29 VAL A CA 13
ATOM 21221 C C . VAL A 1 29 ? 11.024 31.125 5.439 1.00 21.24 29 VAL A C 13
ATOM 21222 O O . VAL A 1 29 ? 11.660 32.161 5.630 1.00 71.10 29 VAL A O 13
ATOM 21235 N N . GLU A 1 30 ? 10.004 30.749 6.205 1.00 42.31 30 GLU A N 13
ATOM 21236 C CA . GLU A 1 30 ? 9.564 31.554 7.338 1.00 30.15 30 GLU A CA 13
ATOM 21237 C C . GLU A 1 30 ? 9.426 30.696 8.593 1.00 14.42 30 GLU A C 13
ATOM 21238 O O . GLU A 1 30 ? 8.473 29.929 8.732 1.00 13.20 30 GLU A O 13
ATOM 21250 N N . TYR A 1 31 ? 10.383 30.832 9.504 1.00 43.14 31 TYR A N 13
ATOM 21251 C CA . TYR A 1 31 ? 10.371 30.068 10.746 1.00 40.35 31 TYR A CA 13
ATOM 21252 C C . TYR A 1 31 ? 10.902 30.905 11.905 1.00 1.42 31 TYR A C 13
ATOM 21253 O O . TYR A 1 31 ? 11.552 31.931 11.700 1.00 54.21 31 TYR A O 13
ATOM 21271 N N . CYS A 1 32 ? 10.621 30.460 13.125 1.00 25.41 32 CYS A N 13
ATOM 21272 C CA . CYS A 1 32 ? 11.070 31.165 14.320 1.00 54.25 32 CYS A CA 13
ATOM 21273 C C . CYS A 1 32 ? 12.566 30.962 14.542 1.00 35.13 32 CYS A C 13
ATOM 21274 O O . CYS A 1 32 ? 12.998 29.899 14.987 1.00 15.01 32 CYS A O 13
ATOM 21281 N N . GLU A 1 33 ? 13.350 31.989 14.230 1.00 72.21 33 GLU A N 13
ATOM 21282 C CA . GLU A 1 33 ? 14.797 31.922 14.396 1.00 50.04 33 GLU A CA 13
ATOM 21283 C C . GLU A 1 33 ? 15.164 31.577 15.836 1.00 63.20 33 GLU A C 13
ATOM 21284 O O . GLU A 1 33 ? 15.783 30.550 16.116 1.00 2.24 33 GLU A O 13
ATOM 21296 N N . PRO A 1 34 ? 14.775 32.455 16.772 1.00 32.11 34 PRO A N 13
ATOM 21297 C CA . PRO A 1 34 ? 15.052 32.266 18.199 1.00 32.41 34 PRO A CA 13
ATOM 21298 C C . PRO A 1 34 ? 14.245 31.119 18.799 1.00 2.11 34 PRO A C 13
ATOM 21299 O O . PRO A 1 34 ? 13.482 31.312 19.746 1.00 52.22 34 PRO A O 13
ATOM 21310 N N . CYS A 1 35 ? 14.419 29.925 18.243 1.00 63.20 35 CYS A N 13
ATOM 21311 C CA . CYS A 1 35 ? 13.708 28.746 18.723 1.00 52.32 35 CYS A CA 13
ATOM 21312 C C . CYS A 1 35 ? 14.551 27.488 18.535 1.00 13.10 35 CYS A C 13
ATOM 21313 O O . CYS A 1 35 ? 14.677 26.671 19.446 1.00 71.01 35 CYS A O 13
ATOM 21320 N N . GLY A 1 36 ? 15.126 27.340 17.346 1.00 44.04 36 GLY A N 13
ATOM 21321 C CA . GLY A 1 36 ? 15.950 26.180 17.059 1.00 31.13 36 GLY A CA 13
ATOM 21322 C C . GLY A 1 36 ? 15.482 25.426 15.830 1.00 22.24 36 GLY A C 13
ATOM 21323 O O . GLY A 1 36 ? 15.868 24.277 15.614 1.00 71.21 36 GLY A O 13
ATOM 21327 N N . PHE A 1 37 ? 14.647 26.072 15.024 1.00 43.34 37 PHE A N 13
ATOM 21328 C CA . PHE A 1 37 ? 14.124 25.454 13.811 1.00 52.31 37 PHE A CA 13
ATOM 21329 C C . PHE A 1 37 ? 15.120 25.582 12.662 1.00 31.10 37 PHE A C 13
ATOM 21330 O O . PHE A 1 37 ? 14.998 24.902 11.644 1.00 51.35 37 PHE A O 13
ATOM 21347 N N . GLU A 1 38 ? 16.105 26.458 12.835 1.00 55.22 38 GLU A N 13
ATOM 21348 C CA . GLU A 1 38 ? 17.121 26.676 11.812 1.00 73.11 38 GLU A CA 13
ATOM 21349 C C . GLU A 1 38 ? 17.981 25.429 11.625 1.00 13.23 38 GLU A C 13
ATOM 21350 O O . GLU A 1 38 ? 18.712 25.308 10.643 1.00 1.21 38 GLU A O 13
ATOM 21362 N N . ALA A 1 39 ? 17.887 24.505 12.576 1.00 51.21 39 ALA A N 13
ATOM 21363 C CA . ALA A 1 39 ? 18.654 23.267 12.516 1.00 3.44 39 ALA A CA 13
ATOM 21364 C C . ALA A 1 39 ? 18.094 22.324 11.458 1.00 55.15 39 ALA A C 13
ATOM 21365 O O . ALA A 1 39 ? 18.759 21.375 11.040 1.00 11.44 39 ALA A O 13
ATOM 21372 N N . THR A 1 40 ? 16.864 22.590 11.026 1.00 64.11 40 THR A N 13
ATOM 21373 C CA . THR A 1 40 ? 16.213 21.764 10.017 1.00 23.21 40 THR A CA 13
ATOM 21374 C C . THR A 1 40 ? 16.312 22.402 8.636 1.00 24.03 40 THR A C 13
ATOM 21375 O O . THR A 1 40 ? 16.224 21.717 7.617 1.00 21.43 40 THR A O 13
ATOM 21386 N N . TYR A 1 41 ? 16.497 23.717 8.610 1.00 51.14 41 TYR A N 13
ATOM 21387 C CA . TYR A 1 41 ? 16.606 24.448 7.353 1.00 44.13 41 TYR A CA 13
ATOM 21388 C C . TYR A 1 41 ? 18.057 24.514 6.885 1.00 22.04 41 TYR A C 13
ATOM 21389 O O . TYR A 1 41 ? 18.340 24.456 5.688 1.00 54.12 41 TYR A O 13
ATOM 21407 N N . LEU A 1 42 ? 18.974 24.635 7.839 1.00 31.11 42 LEU A N 13
ATOM 21408 C CA . LEU A 1 42 ? 20.397 24.708 7.527 1.00 22.04 42 LEU A CA 13
ATOM 21409 C C . LEU A 1 42 ? 20.950 23.329 7.180 1.00 1.43 42 LEU A C 13
ATOM 21410 O O . LEU A 1 42 ? 21.983 23.213 6.522 1.00 71.23 42 LEU A O 13
ATOM 21426 N N . GLU A 1 43 ? 20.254 22.289 7.627 1.00 71.44 43 GLU A N 13
ATOM 21427 C CA . GLU A 1 43 ? 20.675 20.918 7.361 1.00 5.14 43 GLU A CA 13
ATOM 21428 C C . GLU A 1 43 ? 20.323 20.507 5.935 1.00 44.04 43 GLU A C 13
ATOM 21429 O O . GLU A 1 43 ? 20.956 19.622 5.357 1.00 30.33 43 GLU A O 13
ATOM 21441 N N . LEU A 1 44 ? 19.310 21.155 5.372 1.00 53.43 44 LEU A N 13
ATOM 21442 C CA . LEU A 1 44 ? 18.872 20.858 4.012 1.00 32.03 44 LEU A CA 13
ATOM 21443 C C . LEU A 1 44 ? 19.343 21.935 3.040 1.00 10.15 44 LEU A C 13
ATOM 21444 O O . LEU A 1 44 ? 19.528 21.675 1.852 1.00 22.31 44 LEU A O 13
ATOM 21460 N N . ALA A 1 45 ? 19.537 23.145 3.555 1.00 51.11 45 ALA A N 13
ATOM 21461 C CA . ALA A 1 45 ? 19.991 24.261 2.734 1.00 73.53 45 ALA A CA 13
ATOM 21462 C C . ALA A 1 45 ? 21.401 24.017 2.207 1.00 20.44 45 ALA A C 13
ATOM 21463 O O . ALA A 1 45 ? 21.800 24.582 1.190 1.00 44.14 45 ALA A O 13
ATOM 21470 N N . SER A 1 46 ? 22.151 23.172 2.908 1.00 62.13 46 SER A N 13
ATOM 21471 C CA . SER A 1 46 ? 23.519 22.857 2.513 1.00 22.22 46 SER A CA 13
ATOM 21472 C C . SER A 1 46 ? 23.541 22.080 1.200 1.00 53.50 46 SER A C 13
ATOM 21473 O O . SER A 1 46 ? 24.558 22.037 0.509 1.00 72.14 46 SER A O 13
ATOM 21481 N N . ALA A 1 47 ? 22.410 21.469 0.863 1.00 30.30 47 ALA A N 13
ATOM 21482 C CA . ALA A 1 47 ? 22.297 20.695 -0.367 1.00 41.44 47 ALA A CA 13
ATOM 21483 C C . ALA A 1 47 ? 21.472 21.441 -1.411 1.00 4.32 47 ALA A C 13
ATOM 21484 O O . ALA A 1 47 ? 21.685 21.284 -2.613 1.00 73.22 47 ALA A O 13
ATOM 21491 N N . VAL A 1 48 ? 20.530 22.254 -0.943 1.00 71.23 48 VAL A N 13
ATOM 21492 C CA . VAL A 1 48 ? 19.673 23.025 -1.836 1.00 61.43 48 VAL A CA 13
ATOM 21493 C C . VAL A 1 48 ? 20.494 23.975 -2.701 1.00 11.24 48 VAL A C 13
ATOM 21494 O O . VAL A 1 48 ? 20.117 24.288 -3.830 1.00 74.00 48 VAL A O 13
ATOM 21507 N N . LYS A 1 49 ? 21.620 24.432 -2.163 1.00 14.13 49 LYS A N 13
ATOM 21508 C CA . LYS A 1 49 ? 22.497 25.346 -2.884 1.00 51.32 49 LYS A CA 13
ATOM 21509 C C . LYS A 1 49 ? 23.221 24.626 -4.017 1.00 74.51 49 LYS A C 13
ATOM 21510 O O . LYS A 1 49 ? 23.539 25.226 -5.043 1.00 11.02 49 LYS A O 13
ATOM 21529 N N . GLU A 1 50 ? 23.476 23.335 -3.824 1.00 53.21 50 GLU A N 13
ATOM 21530 C CA . GLU A 1 50 ? 24.161 22.534 -4.831 1.00 62.21 50 GLU A CA 13
ATOM 21531 C C . GLU A 1 50 ? 23.169 21.962 -5.840 1.00 12.32 50 GLU A C 13
ATOM 21532 O O . GLU A 1 50 ? 23.548 21.220 -6.745 1.00 54.13 50 GLU A O 13
ATOM 21544 N N . GLN A 1 51 ? 21.898 22.314 -5.675 1.00 32.13 51 GLN A N 13
ATOM 21545 C CA . GLN A 1 51 ? 20.851 21.835 -6.570 1.00 11.23 51 GLN A CA 13
ATOM 21546 C C . GLN A 1 51 ? 20.418 22.932 -7.537 1.00 12.02 51 GLN A C 13
ATOM 21547 O O . GLN A 1 51 ? 20.515 22.774 -8.754 1.00 13.00 51 GLN A O 13
ATOM 21561 N N . TYR A 1 52 ? 19.940 24.043 -6.988 1.00 11.04 52 TYR A N 13
ATOM 21562 C CA . TYR A 1 52 ? 19.489 25.165 -7.802 1.00 1.42 52 TYR A CA 13
ATOM 21563 C C . TYR A 1 52 ? 20.179 26.458 -7.378 1.00 4.14 52 TYR A C 13
ATOM 21564 O O . TYR A 1 52 ? 19.591 27.322 -6.727 1.00 31.23 52 TYR A O 13
ATOM 21582 N N . PRO A 1 53 ? 21.459 26.596 -7.755 1.00 70.25 53 PRO A N 13
ATOM 21583 C CA . PRO A 1 53 ? 22.258 27.780 -7.427 1.00 64.20 53 PRO A CA 13
ATOM 21584 C C . PRO A 1 53 ? 21.798 29.019 -8.187 1.00 43.12 53 PRO A C 13
ATOM 21585 O O . PRO A 1 53 ? 22.257 30.129 -7.920 1.00 71.11 53 PRO A O 13
ATOM 21596 N N . GLY A 1 54 ? 20.888 28.822 -9.136 1.00 70.22 54 GLY A N 13
ATOM 21597 C CA . GLY A 1 54 ? 20.381 29.933 -9.920 1.00 71.21 54 GLY A CA 13
ATOM 21598 C C . GLY A 1 54 ? 19.200 30.616 -9.260 1.00 53.54 54 GLY A C 13
ATOM 21599 O O . GLY A 1 54 ? 19.067 31.839 -9.325 1.00 33.05 54 GLY A O 13
ATOM 21603 N N . ILE A 1 55 ? 18.340 29.827 -8.626 1.00 74.24 55 ILE A N 13
ATOM 21604 C CA . ILE A 1 55 ? 17.164 30.364 -7.953 1.00 74.11 55 ILE A CA 13
ATOM 21605 C C . ILE A 1 55 ? 17.560 31.299 -6.816 1.00 3.11 55 ILE A C 13
ATOM 21606 O O . ILE A 1 55 ? 18.740 31.595 -6.626 1.00 35.44 55 ILE A O 13
ATOM 21622 N N . GLU A 1 56 ? 16.567 31.760 -6.062 1.00 40.01 56 GLU A N 13
ATOM 21623 C CA . GLU A 1 56 ? 16.813 32.661 -4.943 1.00 4.25 56 GLU A CA 13
ATOM 21624 C C . GLU A 1 56 ? 15.985 32.257 -3.726 1.00 53.35 56 GLU A C 13
ATOM 21625 O O . GLU A 1 56 ? 14.767 32.438 -3.705 1.00 32.14 56 GLU A O 13
ATOM 21637 N N . ILE A 1 57 ? 16.654 31.710 -2.718 1.00 33.35 57 ILE A N 13
ATOM 21638 C CA . ILE A 1 57 ? 15.980 31.281 -1.498 1.00 71.33 57 ILE A CA 13
ATOM 21639 C C . ILE A 1 57 ? 16.384 32.150 -0.312 1.00 74.12 57 ILE A C 13
ATOM 21640 O O . ILE A 1 57 ? 17.539 32.142 0.111 1.00 62.45 57 ILE A O 13
ATOM 21656 N N . GLU A 1 58 ? 15.422 32.898 0.221 1.00 24.50 58 GLU A N 13
ATOM 21657 C CA . GLU A 1 58 ? 15.678 33.772 1.360 1.00 64.33 58 GLU A CA 13
ATOM 21658 C C . GLU A 1 58 ? 14.968 33.260 2.609 1.00 33.43 58 GLU A C 13
ATOM 21659 O O . GLU A 1 58 ? 14.343 32.199 2.591 1.00 43.04 58 GLU A O 13
ATOM 21671 N N . SER A 1 59 ? 15.068 34.021 3.694 1.00 4.11 59 SER A N 13
ATOM 21672 C CA . SER A 1 59 ? 14.440 33.643 4.954 1.00 14.33 59 SER A CA 13
ATOM 21673 C C . SER A 1 59 ? 13.941 34.875 5.703 1.00 14.23 59 SER A C 13
ATOM 21674 O O . SER A 1 59 ? 14.351 35.999 5.414 1.00 53.41 59 SER A O 13
ATOM 21682 N N . ARG A 1 60 ? 13.053 34.655 6.667 1.00 32.53 60 ARG A N 13
ATOM 21683 C CA . ARG A 1 60 ? 12.496 35.746 7.458 1.00 61.23 60 ARG A CA 13
ATOM 21684 C C . ARG A 1 60 ? 11.741 35.209 8.670 1.00 72.20 60 ARG A C 13
ATOM 21685 O O . ARG A 1 60 ? 11.148 34.130 8.618 1.00 53.52 60 ARG A O 13
ATOM 21706 N N . LEU A 1 61 ? 11.767 35.967 9.760 1.00 2.13 61 LEU A N 13
ATOM 21707 C CA . LEU A 1 61 ? 11.086 35.568 10.987 1.00 75.23 61 LEU A CA 13
ATOM 21708 C C . LEU A 1 61 ? 9.635 35.190 10.705 1.00 13.31 61 LEU A C 13
ATOM 21709 O O . LEU A 1 61 ? 9.027 35.685 9.757 1.00 72.23 61 LEU A O 13
ATOM 21725 N N . GLY A 1 62 ? 9.085 34.312 11.538 1.00 73.42 62 GLY A N 13
ATOM 21726 C CA . GLY A 1 62 ? 7.709 33.884 11.363 1.00 51.33 62 GLY A CA 13
ATOM 21727 C C . GLY A 1 62 ? 6.816 34.321 12.507 1.00 1.21 62 GLY A C 13
ATOM 21728 O O . GLY A 1 62 ? 5.757 34.908 12.288 1.00 2.14 62 GLY A O 13
ATOM 21732 N N . GLY A 1 63 ? 7.243 34.033 13.733 1.00 65.12 63 GLY A N 13
ATOM 21733 C CA . GLY A 1 63 ? 6.462 34.406 14.898 1.00 63.44 63 GLY A CA 13
ATOM 21734 C C . GLY A 1 63 ? 6.817 33.584 16.121 1.00 45.10 63 GLY A C 13
ATOM 21735 O O . GLY A 1 63 ? 7.347 34.111 17.100 1.00 23.42 63 GLY A O 13
ATOM 21739 N N . THR A 1 64 ? 6.524 32.288 16.068 1.00 40.54 64 THR A N 13
ATOM 21740 C CA . THR A 1 64 ? 6.813 31.393 17.181 1.00 71.15 64 THR A CA 13
ATOM 21741 C C . THR A 1 64 ? 6.535 29.942 16.805 1.00 64.11 64 THR A C 13
ATOM 21742 O O . THR A 1 64 ? 5.387 29.553 16.595 1.00 41.50 64 THR A O 13
ATOM 21753 N N . GLY A 1 65 ? 7.595 29.143 16.722 1.00 5.44 65 GLY A N 13
ATOM 21754 C CA . GLY A 1 65 ? 7.444 27.743 16.372 1.00 0.25 65 GLY A CA 13
ATOM 21755 C C . GLY A 1 65 ? 6.629 27.546 15.110 1.00 71.02 65 GLY A C 13
ATOM 21756 O O . GLY A 1 65 ? 5.658 26.790 15.102 1.00 60.15 65 GLY A O 13
ATOM 21760 N N . ALA A 1 66 ? 7.023 28.229 14.040 1.00 1.21 66 ALA A N 13
ATOM 21761 C CA . ALA A 1 66 ? 6.322 28.125 12.766 1.00 3.13 66 ALA A CA 13
ATOM 21762 C C . ALA A 1 66 ? 7.282 27.755 11.640 1.00 31.25 66 ALA A C 13
ATOM 21763 O O . ALA A 1 66 ? 8.500 27.839 11.797 1.00 42.54 66 ALA A O 13
ATOM 21770 N N . PHE A 1 67 ? 6.725 27.343 10.506 1.00 2.41 67 PHE A N 13
ATOM 21771 C CA . PHE A 1 67 ? 7.532 26.958 9.354 1.00 2.22 67 PHE A CA 13
ATOM 21772 C C . PHE A 1 67 ? 6.779 27.216 8.052 1.00 23.32 67 PHE A C 13
ATOM 21773 O O . PHE A 1 67 ? 6.680 26.337 7.197 1.00 33.51 67 PHE A O 13
ATOM 21790 N N . GLU A 1 68 ? 6.251 28.427 7.911 1.00 51.43 68 GLU A N 13
ATOM 21791 C CA . GLU A 1 68 ? 5.506 28.800 6.714 1.00 52.01 68 GLU A CA 13
ATOM 21792 C C . GLU A 1 68 ? 6.428 28.878 5.501 1.00 63.32 68 GLU A C 13
ATOM 21793 O O . GLU A 1 68 ? 7.387 29.650 5.486 1.00 41.34 68 GLU A O 13
ATOM 21805 N N . ILE A 1 69 ? 6.132 28.072 4.487 1.00 74.11 69 ILE A N 13
ATOM 21806 C CA . ILE A 1 69 ? 6.933 28.050 3.270 1.00 62.53 69 ILE A CA 13
ATOM 21807 C C . ILE A 1 69 ? 6.337 28.961 2.202 1.00 22.31 69 ILE A C 13
ATOM 21808 O O . ILE A 1 69 ? 5.127 28.962 1.979 1.00 1.32 69 ILE A O 13
ATOM 21824 N N . GLU A 1 70 ? 7.196 29.733 1.544 1.00 3.01 70 GLU A N 13
ATOM 21825 C CA . GLU A 1 70 ? 6.754 30.648 0.499 1.00 52.14 70 GLU A CA 13
ATOM 21826 C C . GLU A 1 70 ? 7.575 30.459 -0.774 1.00 20.34 70 GLU A C 13
ATOM 21827 O O . GLU A 1 70 ? 8.628 31.074 -0.942 1.00 50.55 70 GLU A O 13
ATOM 21839 N N . ILE A 1 71 ? 7.086 29.603 -1.664 1.00 70.34 71 ILE A N 13
ATOM 21840 C CA . ILE A 1 71 ? 7.774 29.332 -2.921 1.00 14.42 71 ILE A CA 13
ATOM 21841 C C . ILE A 1 71 ? 7.904 30.599 -3.760 1.00 14.01 71 ILE A C 13
ATOM 21842 O O . ILE A 1 71 ? 8.817 30.725 -4.574 1.00 41.12 71 ILE A O 13
ATOM 21858 N N . ASN A 1 72 ? 6.984 31.536 -3.554 1.00 33.13 72 ASN A N 13
ATOM 21859 C CA . ASN A 1 72 ? 6.996 32.794 -4.290 1.00 50.54 72 ASN A CA 13
ATOM 21860 C C . ASN A 1 72 ? 6.555 33.951 -3.399 1.00 4.24 72 ASN A C 13
ATOM 21861 O O . ASN A 1 72 ? 5.734 34.777 -3.795 1.00 62.13 72 ASN A O 13
ATOM 21872 N N . GLY A 1 73 ? 7.108 34.004 -2.191 1.00 5.15 73 GLY A N 13
ATOM 21873 C CA . GLY A 1 73 ? 6.761 35.063 -1.261 1.00 40.33 73 GLY A CA 13
ATOM 21874 C C . GLY A 1 73 ? 5.326 34.967 -0.783 1.00 11.21 73 GLY A C 13
ATOM 21875 O O . GLY A 1 73 ? 4.810 35.895 -0.160 1.00 72.23 73 GLY A O 13
ATOM 21879 N N . GLN A 1 74 ? 4.680 33.843 -1.076 1.00 1.02 74 GLN A N 13
ATOM 21880 C CA . GLN A 1 74 ? 3.295 33.631 -0.673 1.00 11.20 74 GLN A CA 13
ATOM 21881 C C . GLN A 1 74 ? 3.112 32.248 -0.058 1.00 24.24 74 GLN A C 13
ATOM 21882 O O . GLN A 1 74 ? 3.374 31.231 -0.702 1.00 34.23 74 GLN A O 13
ATOM 21896 N N . LEU A 1 75 ? 2.663 32.216 1.192 1.00 1.31 75 LEU A N 13
ATOM 21897 C CA . LEU A 1 75 ? 2.446 30.957 1.896 1.00 73.15 75 LEU A CA 13
ATOM 21898 C C . LEU A 1 75 ? 1.568 30.019 1.074 1.00 72.44 75 LEU A C 13
ATOM 21899 O O . LEU A 1 75 ? 0.375 30.265 0.894 1.00 1.23 75 LEU A O 13
ATOM 21915 N N . VAL A 1 76 ? 2.166 28.940 0.578 1.00 72.05 76 VAL A N 13
ATOM 21916 C CA . VAL A 1 76 ? 1.438 27.962 -0.223 1.00 10.34 76 VAL A CA 13
ATOM 21917 C C . VAL A 1 76 ? 1.401 26.604 0.469 1.00 42.11 76 VAL A C 13
ATOM 21918 O O . VAL A 1 76 ? 0.582 25.748 0.135 1.00 22.53 76 VAL A O 13
ATOM 21931 N N . PHE A 1 77 ? 2.294 26.414 1.435 1.00 72.22 77 PHE A N 13
ATOM 21932 C CA . PHE A 1 77 ? 2.364 25.159 2.174 1.00 23.12 77 PHE A CA 13
ATOM 21933 C C . PHE A 1 77 ? 2.995 25.371 3.547 1.00 1.33 77 PHE A C 13
ATOM 21934 O O . PHE A 1 77 ? 4.172 25.715 3.655 1.00 23.31 77 PHE A O 13
ATOM 21951 N N . SER A 1 78 ? 2.203 25.165 4.594 1.00 14.13 78 SER A N 13
ATOM 21952 C CA . SER A 1 78 ? 2.681 25.338 5.961 1.00 60.11 78 SER A CA 13
ATOM 21953 C C . SER A 1 78 ? 2.950 23.987 6.617 1.00 1.22 78 SER A C 13
ATOM 21954 O O . SER A 1 78 ? 2.321 22.984 6.281 1.00 62.40 78 SER A O 13
ATOM 21962 N N . LYS A 1 79 ? 3.890 23.970 7.556 1.00 30.33 79 LYS A N 13
ATOM 21963 C CA . LYS A 1 79 ? 4.244 22.744 8.263 1.00 52.24 79 LYS A CA 13
ATOM 21964 C C . LYS A 1 79 ? 3.421 22.595 9.538 1.00 21.53 79 LYS A C 13
ATOM 21965 O O . LYS A 1 79 ? 3.260 21.490 10.059 1.00 12.02 79 LYS A O 13
ATOM 21984 N N . LEU A 1 80 ? 2.902 23.711 10.036 1.00 13.21 80 LEU A N 13
ATOM 21985 C CA . LEU A 1 80 ? 2.094 23.704 11.251 1.00 54.13 80 LEU A CA 13
ATOM 21986 C C . LEU A 1 80 ? 0.683 23.199 10.963 1.00 2.24 80 LEU A C 13
ATOM 21987 O O . LEU A 1 80 ? -0.058 22.846 11.880 1.00 51.22 80 LEU A O 13
ATOM 22003 N N . GLU A 1 81 ? 0.321 23.166 9.685 1.00 50.13 81 GLU A N 13
ATOM 22004 C CA . GLU A 1 81 ? -1.000 22.703 9.278 1.00 73.34 81 GLU A CA 13
ATOM 22005 C C . GLU A 1 81 ? -0.928 21.293 8.697 1.00 5.24 81 GLU A C 13
ATOM 22006 O O . GLU A 1 81 ? -1.663 20.400 9.115 1.00 21.14 81 GLU A O 13
ATOM 22018 N N . ASN A 1 82 ? -0.035 21.103 7.731 1.00 73.22 82 ASN A N 13
ATOM 22019 C CA . ASN A 1 82 ? 0.133 19.803 7.092 1.00 65.24 82 ASN A CA 13
ATOM 22020 C C . ASN A 1 82 ? 0.297 18.701 8.134 1.00 5.23 82 ASN A C 13
ATOM 22021 O O . ASN A 1 82 ? -0.429 17.708 8.123 1.00 3.20 82 ASN A O 13
ATOM 22032 N N . GLY A 1 83 ? 1.258 18.885 9.036 1.00 74.03 83 GLY A N 13
ATOM 22033 C CA . GLY A 1 83 ? 1.500 17.899 10.073 1.00 14.41 83 GLY A CA 13
ATOM 22034 C C . GLY A 1 83 ? 2.818 18.122 10.788 1.00 74.10 83 GLY A C 13
ATOM 22035 O O . GLY A 1 83 ? 2.917 17.921 11.998 1.00 44.14 83 GLY A O 13
ATOM 22039 N N . GLY A 1 84 ? 3.834 18.537 10.037 1.00 32.44 84 GLY A N 13
ATOM 22040 C CA . GLY A 1 84 ? 5.139 18.778 10.624 1.00 62.43 84 GLY A CA 13
ATOM 22041 C C . GLY A 1 84 ? 6.207 17.863 10.057 1.00 42.41 84 GLY A C 13
ATOM 22042 O O . GLY A 1 84 ? 7.345 17.860 10.527 1.00 20.31 84 GLY A O 13
ATOM 22046 N N . PHE A 1 85 ? 5.841 17.085 9.044 1.00 34.54 85 PHE A N 13
ATOM 22047 C CA . PHE A 1 85 ? 6.775 16.159 8.414 1.00 2.34 85 PHE A CA 13
ATOM 22048 C C . PHE A 1 85 ? 6.705 16.266 6.894 1.00 52.41 85 PHE A C 13
ATOM 22049 O O . PHE A 1 85 ? 6.175 15.392 6.208 1.00 33.25 85 PHE A O 13
ATOM 22066 N N . PRO A 1 86 ? 7.252 17.365 6.353 1.00 53.12 86 PRO A N 13
ATOM 22067 C CA . PRO A 1 86 ? 7.264 17.614 4.908 1.00 21.12 86 PRO A CA 13
ATOM 22068 C C . PRO A 1 86 ? 8.197 16.664 4.164 1.00 13.23 86 PRO A C 13
ATOM 22069 O O . PRO A 1 86 ? 8.705 15.701 4.739 1.00 3.30 86 PRO A O 13
ATOM 22080 N N . TYR A 1 87 ? 8.417 16.941 2.884 1.00 4.41 87 TYR A N 13
ATOM 22081 C CA . TYR A 1 87 ? 9.288 16.110 2.061 1.00 12.12 87 TYR A CA 13
ATOM 22082 C C . TYR A 1 87 ? 10.348 16.956 1.363 1.00 50.03 87 TYR A C 13
ATOM 22083 O O . TYR A 1 87 ? 10.035 17.965 0.732 1.00 61.03 87 TYR A O 13
ATOM 22101 N N . GLU A 1 88 ? 11.604 16.536 1.481 1.00 74.52 88 GLU A N 13
ATOM 22102 C CA . GLU A 1 88 ? 12.711 17.254 0.861 1.00 13.31 88 GLU A CA 13
ATOM 22103 C C . GLU A 1 88 ? 12.452 17.474 -0.627 1.00 12.14 88 GLU A C 13
ATOM 22104 O O . GLU A 1 88 ? 12.871 18.480 -1.200 1.00 24.31 88 GLU A O 13
ATOM 22116 N N . LYS A 1 89 ? 11.758 16.526 -1.247 1.00 20.33 89 LYS A N 13
ATOM 22117 C CA . LYS A 1 89 ? 11.441 16.614 -2.667 1.00 63.33 89 LYS A CA 13
ATOM 22118 C C . LYS A 1 89 ? 10.257 17.545 -2.904 1.00 51.20 89 LYS A C 13
ATOM 22119 O O . LYS A 1 89 ? 10.144 18.164 -3.962 1.00 75.03 89 LYS A O 13
ATOM 22138 N N . ASP A 1 90 ? 9.378 17.641 -1.912 1.00 42.03 90 ASP A N 13
ATOM 22139 C CA . ASP A 1 90 ? 8.203 18.499 -2.012 1.00 5.51 90 ASP A CA 13
ATOM 22140 C C . ASP A 1 90 ? 8.586 19.966 -1.837 1.00 73.12 90 ASP A C 13
ATOM 22141 O O . ASP A 1 90 ? 7.832 20.864 -2.213 1.00 54.34 90 ASP A O 13
ATOM 22150 N N . LEU A 1 91 ? 9.760 20.201 -1.263 1.00 44.44 91 LEU A N 13
ATOM 22151 C CA . LEU A 1 91 ? 10.243 21.559 -1.037 1.00 40.44 91 LEU A CA 13
ATOM 22152 C C . LEU A 1 91 ? 11.106 22.032 -2.203 1.00 24.51 91 LEU A C 13
ATOM 22153 O O . LEU A 1 91 ? 11.202 23.229 -2.471 1.00 44.44 91 LEU A O 13
ATOM 22169 N N . ILE A 1 92 ? 11.730 21.083 -2.893 1.00 24.45 92 ILE A N 13
ATOM 22170 C CA . ILE A 1 92 ? 12.583 21.402 -4.031 1.00 73.32 92 ILE A CA 13
ATOM 22171 C C . ILE A 1 92 ? 11.791 21.377 -5.334 1.00 61.33 92 ILE A C 13
ATOM 22172 O O . ILE A 1 92 ? 12.111 22.097 -6.279 1.00 72.25 92 ILE A O 13
ATOM 22188 N N . GLU A 1 93 ? 10.756 20.544 -5.376 1.00 32.24 93 GLU A N 13
ATOM 22189 C CA . GLU A 1 93 ? 9.918 20.426 -6.563 1.00 52.32 93 GLU A CA 13
ATOM 22190 C C . GLU A 1 93 ? 8.986 21.628 -6.693 1.00 4.11 93 GLU A C 13
ATOM 22191 O O . GLU A 1 93 ? 8.286 21.779 -7.694 1.00 22.14 93 GLU A O 13
ATOM 22203 N N . ALA A 1 94 ? 8.984 22.480 -5.673 1.00 41.21 94 ALA A N 13
ATOM 22204 C CA . ALA A 1 94 ? 8.141 23.669 -5.673 1.00 12.11 94 ALA A CA 13
ATOM 22205 C C . ALA A 1 94 ? 8.467 24.574 -6.856 1.00 61.23 94 ALA A C 13
ATOM 22206 O O . ALA A 1 94 ? 7.570 25.030 -7.566 1.00 44.41 94 ALA A O 13
ATOM 22213 N N . ILE A 1 95 ? 9.755 24.829 -7.062 1.00 54.15 95 ILE A N 13
ATOM 22214 C CA . ILE A 1 95 ? 10.198 25.679 -8.160 1.00 40.14 95 ILE A CA 13
ATOM 22215 C C . ILE A 1 95 ? 10.000 24.988 -9.505 1.00 63.12 95 ILE A C 13
ATOM 22216 O O . ILE A 1 95 ? 9.930 25.642 -10.546 1.00 74.51 95 ILE A O 13
ATOM 22232 N N . ARG A 1 96 ? 9.910 23.662 -9.475 1.00 41.33 96 ARG A N 13
ATOM 22233 C CA . ARG A 1 96 ? 9.720 22.882 -10.692 1.00 34.00 96 ARG A CA 13
ATOM 22234 C C . ARG A 1 96 ? 8.355 23.167 -11.313 1.00 1.03 96 ARG A C 13
ATOM 22235 O O . ARG A 1 96 ? 8.215 23.211 -12.535 1.00 61.40 96 ARG A O 13
ATOM 22256 N N . ARG A 1 97 ? 7.352 23.360 -10.462 1.00 24.21 97 ARG A N 13
ATOM 22257 C CA . ARG A 1 97 ? 5.999 23.639 -10.927 1.00 20.23 97 ARG A CA 13
ATOM 22258 C C . ARG A 1 97 ? 5.754 25.142 -11.015 1.00 15.32 97 ARG A C 13
ATOM 22259 O O . ARG A 1 97 ? 4.934 25.602 -11.809 1.00 71.23 97 ARG A O 13
ATOM 22280 N N . ALA A 1 98 ? 6.469 25.903 -10.193 1.00 22.44 98 ALA A N 13
ATOM 22281 C CA . ALA A 1 98 ? 6.330 27.354 -10.179 1.00 23.53 98 ALA A CA 13
ATOM 22282 C C . ALA A 1 98 ? 7.034 27.984 -11.375 1.00 62.05 98 ALA A C 13
ATOM 22283 O O . ALA A 1 98 ? 6.587 29.001 -11.906 1.00 21.13 98 ALA A O 13
ATOM 22290 N N . SER A 1 99 ? 8.138 27.374 -11.796 1.00 10.13 99 SER A N 13
ATOM 22291 C CA . SER A 1 99 ? 8.906 27.879 -12.928 1.00 24.24 99 SER A CA 13
ATOM 22292 C C . SER A 1 99 ? 8.231 27.518 -14.247 1.00 55.40 99 SER A C 13
ATOM 22293 O O . SER A 1 99 ? 8.570 28.059 -15.299 1.00 22.33 99 SER A O 13
ATOM 22301 N N . ASN A 1 100 ? 7.271 26.601 -14.182 1.00 21.11 100 ASN A N 13
ATOM 22302 C CA . ASN A 1 100 ? 6.547 26.167 -15.371 1.00 31.30 100 ASN A CA 13
ATOM 22303 C C . ASN A 1 100 ? 5.657 27.285 -15.904 1.00 53.13 100 ASN A C 13
ATOM 22304 O O . ASN A 1 100 ? 5.273 27.283 -17.073 1.00 55.10 100 ASN A O 13
ATOM 22315 N N . GLY A 1 101 ? 5.333 28.241 -15.038 1.00 73.51 101 GLY A N 13
ATOM 22316 C CA . GLY A 1 101 ? 4.491 29.352 -15.440 1.00 51.13 101 GLY A CA 13
ATOM 22317 C C . GLY A 1 101 ? 3.016 29.004 -15.406 1.00 51.14 101 GLY A C 13
ATOM 22318 O O . GLY A 1 101 ? 2.216 29.595 -16.131 1.00 10.44 101 GLY A O 13
ATOM 22322 N N . GLU A 1 102 ? 2.656 28.041 -14.564 1.00 72.31 102 GLU A N 13
ATOM 22323 C CA . GLU A 1 102 ? 1.267 27.614 -14.442 1.00 31.24 102 GLU A CA 13
ATOM 22324 C C . GLU A 1 102 ? 0.818 27.635 -12.983 1.00 72.03 102 GLU A C 13
ATOM 22325 O O . GLU A 1 102 ? 1.590 27.316 -12.079 1.00 20.14 102 GLU A O 13
ATOM 22337 N N . THR A 1 103 ? -0.437 28.014 -12.762 1.00 72.11 103 THR A N 13
ATOM 22338 C CA . THR A 1 103 ? -0.990 28.079 -11.415 1.00 63.01 103 THR A CA 13
ATOM 22339 C C . THR A 1 103 ? -0.760 26.773 -10.663 1.00 52.00 103 THR A C 13
ATOM 22340 O O . THR A 1 103 ? -0.703 25.700 -11.265 1.00 22.21 103 THR A O 13
ATOM 22351 N N . LEU A 1 104 ? -0.630 26.870 -9.345 1.00 12.24 104 LEU A N 13
ATOM 22352 C CA . LEU A 1 104 ? -0.408 25.695 -8.509 1.00 44.21 104 LEU A CA 13
ATOM 22353 C C . LEU A 1 104 ? -1.574 25.480 -7.550 1.00 2.43 104 LEU A C 13
ATOM 22354 O O . LEU A 1 104 ? -2.440 26.343 -7.408 1.00 61.13 104 LEU A O 13
ATOM 22370 N N . GLU A 1 105 ? -1.587 24.325 -6.892 1.00 12.33 105 GLU A N 13
ATOM 22371 C CA . GLU A 1 105 ? -2.647 23.999 -5.944 1.00 64.35 105 GLU A CA 13
ATOM 22372 C C . GLU A 1 105 ? -2.096 23.200 -4.767 1.00 31.42 105 GLU A C 13
ATOM 22373 O O . GLU A 1 105 ? -0.899 22.918 -4.697 1.00 55.52 105 GLU A O 13
ATOM 22385 N N . LYS A 1 106 ? -2.978 22.837 -3.842 1.00 33.32 106 LYS A N 13
ATOM 22386 C CA . LYS A 1 106 ? -2.583 22.070 -2.666 1.00 75.54 106 LYS A CA 13
ATOM 22387 C C . LYS A 1 106 ? -2.716 20.572 -2.925 1.00 22.04 106 LYS A C 13
ATOM 22388 O O . LYS A 1 106 ? -3.780 20.092 -3.315 1.00 72.04 106 LYS A O 13
ATOM 22407 N N . ILE A 1 107 ? -1.630 19.840 -2.702 1.00 64.33 107 ILE A N 13
ATOM 22408 C CA . ILE A 1 107 ? -1.626 18.397 -2.909 1.00 33.24 107 ILE A CA 13
ATOM 22409 C C . ILE A 1 107 ? -1.771 17.652 -1.586 1.00 1.02 107 ILE A C 13
ATOM 22410 O O . ILE A 1 107 ? -1.105 17.975 -0.602 1.00 1.43 107 ILE A O 13
ATOM 22426 N N . THR A 1 108 ? -2.645 16.650 -1.569 1.00 51.43 108 THR A N 13
ATOM 22427 C CA . THR A 1 108 ? -2.877 15.858 -0.368 1.00 52.41 108 THR A CA 13
ATOM 22428 C C . THR A 1 108 ? -1.946 14.653 -0.316 1.00 61.30 108 THR A C 13
ATOM 22429 O O . THR A 1 108 ? -1.824 13.995 0.716 1.00 3.25 108 THR A O 13
ATOM 22440 N N . ASN A 1 109 ? -1.290 14.368 -1.437 1.00 12.54 109 ASN A N 13
ATOM 22441 C CA . ASN A 1 109 ? -0.369 13.241 -1.518 1.00 62.10 109 ASN A CA 13
ATOM 22442 C C . ASN A 1 109 ? -1.045 11.952 -1.062 1.00 73.41 109 ASN A C 13
ATOM 22443 O O . ASN A 1 109 ? -0.490 11.196 -0.265 1.00 34.24 109 ASN A O 13
ATOM 22454 N N . SER A 1 110 ? -2.247 11.707 -1.575 1.00 11.23 110 SER A N 13
ATOM 22455 C CA . SER A 1 110 ? -3.001 10.511 -1.218 1.00 52.12 110 SER A CA 13
ATOM 22456 C C . SER A 1 110 ? -2.236 9.250 -1.608 1.00 50.10 110 SER A C 13
ATOM 22457 O O . SER A 1 110 ? -1.136 9.323 -2.155 1.00 63.15 110 SER A O 13
ATOM 22465 N N . ARG A 1 111 ? -2.827 8.095 -1.322 1.00 20.34 111 ARG A N 13
ATOM 22466 C CA . ARG A 1 111 ? -2.202 6.817 -1.640 1.00 65.04 111 ARG A CA 13
ATOM 22467 C C . ARG A 1 111 ? -0.884 6.654 -0.888 1.00 32.32 111 ARG A C 13
ATOM 22468 O O . ARG A 1 111 ? -0.289 7.620 -0.411 1.00 14.41 111 ARG A O 13
ATOM 22489 N N . PRO A 1 112 ? -0.417 5.401 -0.777 1.00 42.35 112 PRO A N 13
ATOM 22490 C CA . PRO A 1 112 ? 0.835 5.082 -0.084 1.00 74.31 112 PRO A CA 13
ATOM 22491 C C . PRO A 1 112 ? 2.061 5.577 -0.843 1.00 52.02 112 PRO A C 13
ATOM 22492 O O . PRO A 1 112 ? 1.982 5.974 -2.006 1.00 3.31 112 PRO A O 13
ATOM 22503 N N . PRO A 1 113 ? 3.222 5.554 -0.173 1.00 23.42 113 PRO A N 13
ATOM 22504 C CA . PRO A 1 113 ? 4.488 5.996 -0.766 1.00 13.12 113 PRO A CA 13
ATOM 22505 C C . PRO A 1 113 ? 4.983 5.047 -1.851 1.00 74.44 113 PRO A C 13
ATOM 22506 O O . PRO A 1 113 ? 4.377 4.004 -2.100 1.00 74.35 113 PRO A O 13
ATOM 22517 N N . CYS A 1 114 ? 6.086 5.413 -2.494 1.00 11.43 114 CYS A N 13
ATOM 22518 C CA . CYS A 1 114 ? 6.662 4.594 -3.554 1.00 21.54 114 CYS A CA 13
ATOM 22519 C C . CYS A 1 114 ? 7.775 3.704 -3.009 1.00 11.11 114 CYS A C 13
ATOM 22520 O O . CYS A 1 114 ? 7.978 2.586 -3.481 1.00 75.54 114 CYS A O 13
ATOM 22528 N N . VAL A 1 115 ? 8.495 4.210 -2.013 1.00 23.44 115 VAL A N 13
ATOM 22529 C CA . VAL A 1 115 ? 9.589 3.462 -1.404 1.00 34.45 115 VAL A CA 13
ATOM 22530 C C . VAL A 1 115 ? 10.327 2.624 -2.442 1.00 33.13 115 VAL A C 13
ATOM 22531 O O . VAL A 1 115 ? 10.387 1.399 -2.336 1.00 61.51 115 VAL A O 13
ATOM 22544 N N . ILE A 1 116 ? 10.887 3.293 -3.444 1.00 31.33 116 ILE A N 13
ATOM 22545 C CA . ILE A 1 116 ? 11.623 2.610 -4.500 1.00 72.35 116 ILE A CA 13
ATOM 22546 C C . ILE A 1 116 ? 13.046 2.287 -4.059 1.00 3.10 116 ILE A C 13
ATOM 22547 O O . ILE A 1 116 ? 13.848 1.772 -4.839 1.00 22.30 116 ILE A O 13
ATOM 22563 N N . LEU A 1 117 ? 13.354 2.592 -2.803 1.00 74.01 117 LEU A N 13
ATOM 22564 C CA . LEU A 1 117 ? 14.681 2.333 -2.256 1.00 33.24 117 LEU A CA 13
ATOM 22565 C C . LEU A 1 117 ? 14.722 2.636 -0.761 1.00 41.04 117 LEU A C 13
ATOM 22566 O O . LEU A 1 117 ? 13.769 3.177 -0.201 1.00 2.12 117 LEU A O 13
ATOM 22582 N N . GLY A 1 1 ? 19.885 -8.868 -1.933 1.00 75.05 1 GLY A N 14
ATOM 22583 C CA . GLY A 1 1 ? 19.170 -8.845 -3.196 1.00 62.45 1 GLY A CA 14
ATOM 22584 C C . GLY A 1 1 ? 20.083 -9.084 -4.383 1.00 73.21 1 GLY A C 14
ATOM 22585 O O . GLY A 1 1 ? 20.821 -8.190 -4.797 1.00 74.21 1 GLY A O 14
ATOM 22589 N N . SER A 1 2 ? 20.034 -10.294 -4.931 1.00 23.42 2 SER A N 14
ATOM 22590 C CA . SER A 1 2 ? 20.867 -10.650 -6.074 1.00 22.14 2 SER A CA 14
ATOM 22591 C C . SER A 1 2 ? 20.702 -9.637 -7.202 1.00 61.14 2 SER A C 14
ATOM 22592 O O . SER A 1 2 ? 19.584 -9.316 -7.604 1.00 61.12 2 SER A O 14
ATOM 22600 N N . MET A 1 3 ? 21.824 -9.137 -7.709 1.00 64.33 3 MET A N 14
ATOM 22601 C CA . MET A 1 3 ? 21.805 -8.161 -8.793 1.00 30.42 3 MET A CA 14
ATOM 22602 C C . MET A 1 3 ? 21.597 -8.848 -10.139 1.00 52.30 3 MET A C 14
ATOM 22603 O O . MET A 1 3 ? 22.341 -9.758 -10.504 1.00 40.31 3 MET A O 14
ATOM 22617 N N . SER A 1 4 ? 20.580 -8.406 -10.873 1.00 2.14 4 SER A N 14
ATOM 22618 C CA . SER A 1 4 ? 20.272 -8.981 -12.177 1.00 11.13 4 SER A CA 14
ATOM 22619 C C . SER A 1 4 ? 20.690 -8.036 -13.299 1.00 71.14 4 SER A C 14
ATOM 22620 O O . SER A 1 4 ? 21.032 -8.472 -14.398 1.00 25.14 4 SER A O 14
ATOM 22628 N N . GLY A 1 5 ? 20.659 -6.738 -13.014 1.00 54.34 5 GLY A N 14
ATOM 22629 C CA . GLY A 1 5 ? 21.036 -5.751 -14.009 1.00 51.40 5 GLY A CA 14
ATOM 22630 C C . GLY A 1 5 ? 19.993 -4.663 -14.171 1.00 11.41 5 GLY A C 14
ATOM 22631 O O . GLY A 1 5 ? 18.900 -4.913 -14.678 1.00 43.23 5 GLY A O 14
ATOM 22635 N N . GLU A 1 6 ? 20.330 -3.452 -13.737 1.00 23.21 6 GLU A N 14
ATOM 22636 C CA . GLU A 1 6 ? 19.413 -2.323 -13.834 1.00 74.25 6 GLU A CA 14
ATOM 22637 C C . GLU A 1 6 ? 20.022 -1.071 -13.211 1.00 22.02 6 GLU A C 14
ATOM 22638 O O . GLU A 1 6 ? 20.192 -0.041 -13.864 1.00 34.12 6 GLU A O 14
ATOM 22650 N N . PRO A 1 7 ? 20.360 -1.160 -11.916 1.00 13.13 7 PRO A N 14
ATOM 22651 C CA . PRO A 1 7 ? 20.956 -0.044 -11.175 1.00 35.24 7 PRO A CA 14
ATOM 22652 C C . PRO A 1 7 ? 22.381 0.257 -11.626 1.00 75.44 7 PRO A C 14
ATOM 22653 O O . PRO A 1 7 ? 23.147 -0.653 -11.942 1.00 0.52 7 PRO A O 14
ATOM 22664 N N . GLY A 1 8 ? 22.729 1.539 -11.655 1.00 4.42 8 GLY A N 14
ATOM 22665 C CA . GLY A 1 8 ? 24.062 1.937 -12.069 1.00 62.32 8 GLY A CA 14
ATOM 22666 C C . GLY A 1 8 ? 24.232 3.442 -12.110 1.00 1.44 8 GLY A C 14
ATOM 22667 O O . GLY A 1 8 ? 23.252 4.185 -12.065 1.00 34.32 8 GLY A O 14
ATOM 22671 N N . GLN A 1 9 ? 25.479 3.894 -12.193 1.00 24.40 9 GLN A N 14
ATOM 22672 C CA . GLN A 1 9 ? 25.774 5.321 -12.237 1.00 14.12 9 GLN A CA 14
ATOM 22673 C C . GLN A 1 9 ? 26.833 5.627 -13.291 1.00 34.41 9 GLN A C 14
ATOM 22674 O O . GLN A 1 9 ? 28.016 5.347 -13.097 1.00 42.12 9 GLN A O 14
ATOM 22688 N N . THR A 1 10 ? 26.400 6.202 -14.408 1.00 55.05 10 THR A N 14
ATOM 22689 C CA . THR A 1 10 ? 27.310 6.544 -15.494 1.00 54.12 10 THR A CA 14
ATOM 22690 C C . THR A 1 10 ? 27.354 8.051 -15.720 1.00 41.01 10 THR A C 14
ATOM 22691 O O . THR A 1 10 ? 26.316 8.703 -15.826 1.00 13.43 10 THR A O 14
ATOM 22702 N N . SER A 1 11 ? 28.563 8.598 -15.794 1.00 42.21 11 SER A N 14
ATOM 22703 C CA . SER A 1 11 ? 28.743 10.030 -16.005 1.00 32.14 11 SER A CA 14
ATOM 22704 C C . SER A 1 11 ? 28.703 10.369 -17.491 1.00 44.55 11 SER A C 14
ATOM 22705 O O . SER A 1 11 ? 29.740 10.433 -18.153 1.00 55.42 11 SER A O 14
ATOM 22713 N N . VAL A 1 12 ? 27.499 10.586 -18.011 1.00 1.52 12 VAL A N 14
ATOM 22714 C CA . VAL A 1 12 ? 27.323 10.921 -19.419 1.00 72.40 12 VAL A CA 14
ATOM 22715 C C . VAL A 1 12 ? 26.080 11.778 -19.629 1.00 12.12 12 VAL A C 14
ATOM 22716 O O . VAL A 1 12 ? 25.259 11.931 -18.725 1.00 73.51 12 VAL A O 14
ATOM 22729 N N . ALA A 1 13 ? 25.948 12.336 -20.828 1.00 30.11 13 ALA A N 14
ATOM 22730 C CA . ALA A 1 13 ? 24.804 13.176 -21.158 1.00 14.31 13 ALA A CA 14
ATOM 22731 C C . ALA A 1 13 ? 24.739 14.398 -20.247 1.00 73.41 13 ALA A C 14
ATOM 22732 O O . ALA A 1 13 ? 23.863 14.517 -19.390 1.00 51.11 13 ALA A O 14
ATOM 22739 N N . PRO A 1 14 ? 25.687 15.327 -20.434 1.00 43.32 14 PRO A N 14
ATOM 22740 C CA . PRO A 1 14 ? 25.759 16.556 -19.638 1.00 41.33 14 PRO A CA 14
ATOM 22741 C C . PRO A 1 14 ? 24.617 17.517 -19.952 1.00 4.33 14 PRO A C 14
ATOM 22742 O O . PRO A 1 14 ? 23.889 17.356 -20.931 1.00 63.13 14 PRO A O 14
ATOM 22753 N N . PRO A 1 15 ? 24.456 18.542 -19.102 1.00 14.41 15 PRO A N 14
ATOM 22754 C CA . PRO A 1 15 ? 23.404 19.550 -19.269 1.00 3.34 15 PRO A CA 14
ATOM 22755 C C . PRO A 1 15 ? 23.656 20.457 -20.469 1.00 14.15 15 PRO A C 14
ATOM 22756 O O . PRO A 1 15 ? 24.740 20.469 -21.052 1.00 32.11 15 PRO A O 14
ATOM 22767 N N . PRO A 1 16 ? 22.632 21.236 -20.847 1.00 54.13 16 PRO A N 14
ATOM 22768 C CA . PRO A 1 16 ? 22.718 22.162 -21.981 1.00 21.41 16 PRO A CA 14
ATOM 22769 C C . PRO A 1 16 ? 23.639 23.343 -21.696 1.00 22.12 16 PRO A C 14
ATOM 22770 O O . PRO A 1 16 ? 24.342 23.363 -20.686 1.00 44.13 16 PRO A O 14
ATOM 22781 N N . GLU A 1 17 ? 23.629 24.325 -22.592 1.00 1.03 17 GLU A N 14
ATOM 22782 C CA . GLU A 1 17 ? 24.465 25.510 -22.435 1.00 31.41 17 GLU A CA 14
ATOM 22783 C C . GLU A 1 17 ? 24.268 26.136 -21.057 1.00 62.23 17 GLU A C 14
ATOM 22784 O O . GLU A 1 17 ? 23.300 25.834 -20.360 1.00 42.01 17 GLU A O 14
ATOM 22796 N N . GLU A 1 18 ? 25.194 27.009 -20.673 1.00 22.33 18 GLU A N 14
ATOM 22797 C CA . GLU A 1 18 ? 25.123 27.676 -19.378 1.00 41.12 18 GLU A CA 14
ATOM 22798 C C . GLU A 1 18 ? 24.120 28.826 -19.413 1.00 20.50 18 GLU A C 14
ATOM 22799 O O . GLU A 1 18 ? 24.424 29.915 -19.898 1.00 2.41 18 GLU A O 14
ATOM 22811 N N . VAL A 1 19 ? 22.922 28.573 -18.895 1.00 52.44 19 VAL A N 14
ATOM 22812 C CA . VAL A 1 19 ? 21.873 29.586 -18.866 1.00 42.02 19 VAL A CA 14
ATOM 22813 C C . VAL A 1 19 ? 21.024 29.462 -17.606 1.00 24.10 19 VAL A C 14
ATOM 22814 O O . VAL A 1 19 ? 20.645 28.361 -17.208 1.00 12.20 19 VAL A O 14
ATOM 22827 N N . GLU A 1 20 ? 20.730 30.599 -16.983 1.00 20.21 20 GLU A N 14
ATOM 22828 C CA . GLU A 1 20 ? 19.926 30.616 -15.767 1.00 14.52 20 GLU A CA 14
ATOM 22829 C C . GLU A 1 20 ? 18.600 31.335 -16.002 1.00 2.44 20 GLU A C 14
ATOM 22830 O O . GLU A 1 20 ? 18.373 32.445 -15.520 1.00 2.43 20 GLU A O 14
ATOM 22842 N N . PRO A 1 21 ? 17.703 30.689 -16.761 1.00 22.33 21 PRO A N 14
ATOM 22843 C CA . PRO A 1 21 ? 16.385 31.247 -17.077 1.00 62.24 21 PRO A CA 14
ATOM 22844 C C . PRO A 1 21 ? 15.468 31.293 -15.860 1.00 53.13 21 PRO A C 14
ATOM 22845 O O . PRO A 1 21 ? 14.716 32.249 -15.674 1.00 31.25 21 PRO A O 14
ATOM 22856 N N . GLY A 1 22 ? 15.535 30.254 -15.034 1.00 21.41 22 GLY A N 14
ATOM 22857 C CA . GLY A 1 22 ? 14.705 30.196 -13.845 1.00 2.22 22 GLY A CA 14
ATOM 22858 C C . GLY A 1 22 ? 14.915 31.389 -12.933 1.00 64.20 22 GLY A C 14
ATOM 22859 O O . GLY A 1 22 ? 14.062 31.702 -12.103 1.00 2.10 22 GLY A O 14
ATOM 22863 N N . SER A 1 23 ? 16.055 32.055 -13.086 1.00 24.11 23 SER A N 14
ATOM 22864 C CA . SER A 1 23 ? 16.378 33.217 -12.266 1.00 32.34 23 SER A CA 14
ATOM 22865 C C . SER A 1 23 ? 15.218 34.207 -12.247 1.00 52.41 23 SER A C 14
ATOM 22866 O O . SER A 1 23 ? 14.795 34.705 -13.290 1.00 31.03 23 SER A O 14
ATOM 22874 N N . GLY A 1 24 ? 14.707 34.489 -11.052 1.00 41.11 24 GLY A N 14
ATOM 22875 C CA . GLY A 1 24 ? 13.601 35.419 -10.919 1.00 33.45 24 GLY A CA 14
ATOM 22876 C C . GLY A 1 24 ? 12.534 34.917 -9.966 1.00 32.03 24 GLY A C 14
ATOM 22877 O O . GLY A 1 24 ? 11.347 35.186 -10.154 1.00 22.15 24 GLY A O 14
ATOM 22881 N N . VAL A 1 25 ? 12.956 34.184 -8.940 1.00 73.02 25 VAL A N 14
ATOM 22882 C CA . VAL A 1 25 ? 12.028 33.643 -7.954 1.00 73.35 25 VAL A CA 14
ATOM 22883 C C . VAL A 1 25 ? 12.670 33.577 -6.573 1.00 54.42 25 VAL A C 14
ATOM 22884 O O . VAL A 1 25 ? 13.894 33.563 -6.447 1.00 21.14 25 VAL A O 14
ATOM 22897 N N . ARG A 1 26 ? 11.835 33.538 -5.540 1.00 74.30 26 ARG A N 14
ATOM 22898 C CA . ARG A 1 26 ? 12.321 33.475 -4.167 1.00 35.41 26 ARG A CA 14
ATOM 22899 C C . ARG A 1 26 ? 11.747 32.260 -3.442 1.00 53.54 26 ARG A C 14
ATOM 22900 O O . ARG A 1 26 ? 10.668 32.330 -2.852 1.00 3.31 26 ARG A O 14
ATOM 22921 N N . ILE A 1 27 ? 12.474 31.150 -3.493 1.00 20.34 27 ILE A N 14
ATOM 22922 C CA . ILE A 1 27 ? 12.037 29.921 -2.841 1.00 5.22 27 ILE A CA 14
ATOM 22923 C C . ILE A 1 27 ? 12.334 29.957 -1.345 1.00 63.25 27 ILE A C 14
ATOM 22924 O O . ILE A 1 27 ? 13.344 30.514 -0.915 1.00 64.31 27 ILE A O 14
ATOM 22940 N N . VAL A 1 28 ? 11.448 29.357 -0.557 1.00 71.12 28 VAL A N 14
ATOM 22941 C CA . VAL A 1 28 ? 11.616 29.317 0.891 1.00 72.05 28 VAL A CA 14
ATOM 22942 C C . VAL A 1 28 ? 11.011 28.048 1.479 1.00 32.51 28 VAL A C 14
ATOM 22943 O O . VAL A 1 28 ? 9.823 28.003 1.798 1.00 14.34 28 VAL A O 14
ATOM 22956 N N . VAL A 1 29 ? 11.837 27.015 1.621 1.00 55.52 29 VAL A N 14
ATOM 22957 C CA . VAL A 1 29 ? 11.384 25.744 2.173 1.00 53.31 29 VAL A CA 14
ATOM 22958 C C . VAL A 1 29 ? 11.017 25.884 3.646 1.00 5.32 29 VAL A C 14
ATOM 22959 O O . VAL A 1 29 ? 11.888 25.875 4.515 1.00 3.24 29 VAL A O 14
ATOM 22972 N N . GLU A 1 30 ? 9.723 26.013 3.919 1.00 52.21 30 GLU A N 14
ATOM 22973 C CA . GLU A 1 30 ? 9.242 26.156 5.288 1.00 33.51 30 GLU A CA 14
ATOM 22974 C C . GLU A 1 30 ? 9.106 24.793 5.961 1.00 31.24 30 GLU A C 14
ATOM 22975 O O . GLU A 1 30 ? 8.209 24.014 5.636 1.00 4.10 30 GLU A O 14
ATOM 22987 N N . TYR A 1 31 ? 10.002 24.512 6.901 1.00 61.03 31 TYR A N 14
ATOM 22988 C CA . TYR A 1 31 ? 9.985 23.243 7.618 1.00 22.22 31 TYR A CA 14
ATOM 22989 C C . TYR A 1 31 ? 10.388 23.436 9.077 1.00 43.11 31 TYR A C 14
ATOM 22990 O O . TYR A 1 31 ? 10.964 24.461 9.444 1.00 62.12 31 TYR A O 14
ATOM 23008 N N . CYS A 1 32 ? 10.082 22.443 9.905 1.00 11.21 32 CYS A N 14
ATOM 23009 C CA . CYS A 1 32 ? 10.411 22.501 11.324 1.00 2.11 32 CYS A CA 14
ATOM 23010 C C . CYS A 1 32 ? 11.901 22.260 11.547 1.00 64.10 32 CYS A C 14
ATOM 23011 O O . CYS A 1 32 ? 12.375 21.127 11.466 1.00 44.44 32 CYS A O 14
ATOM 23018 N N . GLU A 1 33 ? 12.633 23.333 11.829 1.00 44.33 33 GLU A N 14
ATOM 23019 C CA . GLU A 1 33 ? 14.069 23.238 12.063 1.00 65.23 33 GLU A CA 14
ATOM 23020 C C . GLU A 1 33 ? 14.376 22.221 13.159 1.00 53.13 33 GLU A C 14
ATOM 23021 O O . GLU A 1 33 ? 15.034 21.206 12.932 1.00 21.33 33 GLU A O 14
ATOM 23033 N N . PRO A 1 34 ? 13.887 22.500 14.377 1.00 64.44 34 PRO A N 14
ATOM 23034 C CA . PRO A 1 34 ? 14.096 21.622 15.532 1.00 13.45 34 PRO A CA 14
ATOM 23035 C C . PRO A 1 34 ? 13.322 20.314 15.414 1.00 70.20 34 PRO A C 14
ATOM 23036 O O . PRO A 1 34 ? 12.479 20.001 16.255 1.00 33.20 34 PRO A O 14
ATOM 23047 N N . CYS A 1 35 ? 13.614 19.552 14.365 1.00 1.01 35 CYS A N 14
ATOM 23048 C CA . CYS A 1 35 ? 12.946 18.277 14.136 1.00 61.40 35 CYS A CA 14
ATOM 23049 C C . CYS A 1 35 ? 13.872 17.298 13.419 1.00 5.52 35 CYS A C 14
ATOM 23050 O O . CYS A 1 35 ? 13.934 16.119 13.764 1.00 4.22 35 CYS A O 14
ATOM 23057 N N . GLY A 1 36 ? 14.592 17.798 12.419 1.00 51.13 36 GLY A N 14
ATOM 23058 C CA . GLY A 1 36 ? 15.505 16.956 11.669 1.00 24.30 36 GLY A CA 14
ATOM 23059 C C . GLY A 1 36 ? 15.245 17.003 10.177 1.00 72.45 36 GLY A C 14
ATOM 23060 O O . GLY A 1 36 ? 15.814 16.221 9.415 1.00 62.23 36 GLY A O 14
ATOM 23064 N N . PHE A 1 37 ? 14.380 17.921 9.757 1.00 64.51 37 PHE A N 14
ATOM 23065 C CA . PHE A 1 37 ? 14.043 18.065 8.346 1.00 61.55 37 PHE A CA 14
ATOM 23066 C C . PHE A 1 37 ? 14.989 19.044 7.657 1.00 24.13 37 PHE A C 14
ATOM 23067 O O . PHE A 1 37 ? 14.737 19.481 6.535 1.00 3.32 37 PHE A O 14
ATOM 23084 N N . GLU A 1 38 ? 16.079 19.384 8.340 1.00 72.55 38 GLU A N 14
ATOM 23085 C CA . GLU A 1 38 ? 17.062 20.312 7.795 1.00 50.25 38 GLU A CA 14
ATOM 23086 C C . GLU A 1 38 ? 18.129 19.568 6.997 1.00 42.43 38 GLU A C 14
ATOM 23087 O O . GLU A 1 38 ? 18.771 20.139 6.115 1.00 11.45 38 GLU A O 14
ATOM 23099 N N . ALA A 1 39 ? 18.313 18.291 7.313 1.00 22.14 39 ALA A N 14
ATOM 23100 C CA . ALA A 1 39 ? 19.301 17.468 6.626 1.00 13.12 39 ALA A CA 14
ATOM 23101 C C . ALA A 1 39 ? 18.834 17.110 5.219 1.00 12.14 39 ALA A C 14
ATOM 23102 O O . ALA A 1 39 ? 19.634 16.724 4.367 1.00 45.00 39 ALA A O 14
ATOM 23109 N N . THR A 1 40 ? 17.532 17.240 4.982 1.00 61.22 40 THR A N 14
ATOM 23110 C CA . THR A 1 40 ? 16.958 16.928 3.679 1.00 42.21 40 THR A CA 14
ATOM 23111 C C . THR A 1 40 ? 16.866 18.175 2.806 1.00 20.34 40 THR A C 14
ATOM 23112 O O . THR A 1 40 ? 16.873 18.087 1.578 1.00 24.43 40 THR A O 14
ATOM 23123 N N . TYR A 1 41 ? 16.780 19.335 3.448 1.00 71.23 41 TYR A N 14
ATOM 23124 C CA . TYR A 1 41 ? 16.685 20.600 2.729 1.00 35.02 41 TYR A CA 14
ATOM 23125 C C . TYR A 1 41 ? 18.049 21.028 2.197 1.00 54.24 41 TYR A C 14
ATOM 23126 O O . TYR A 1 41 ? 18.157 21.569 1.095 1.00 34.02 41 TYR A O 14
ATOM 23144 N N . LEU A 1 42 ? 19.088 20.782 2.986 1.00 62.11 42 LEU A N 14
ATOM 23145 C CA . LEU A 1 42 ? 20.447 21.140 2.595 1.00 3.53 42 LEU A CA 14
ATOM 23146 C C . LEU A 1 42 ? 20.992 20.163 1.559 1.00 21.42 42 LEU A C 14
ATOM 23147 O O . LEU A 1 42 ? 21.590 20.569 0.563 1.00 31.33 42 LEU A O 14
ATOM 23163 N N . GLU A 1 43 ? 20.779 18.873 1.801 1.00 71.24 43 GLU A N 14
ATOM 23164 C CA . GLU A 1 43 ? 21.248 17.838 0.887 1.00 71.40 43 GLU A CA 14
ATOM 23165 C C . GLU A 1 43 ? 20.802 18.131 -0.543 1.00 4.43 43 GLU A C 14
ATOM 23166 O O . GLU A 1 43 ? 21.595 18.047 -1.482 1.00 30.31 43 GLU A O 14
ATOM 23178 N N . LEU A 1 44 ? 19.529 18.476 -0.700 1.00 43.22 44 LEU A N 14
ATOM 23179 C CA . LEU A 1 44 ? 18.977 18.782 -2.015 1.00 54.31 44 LEU A CA 14
ATOM 23180 C C . LEU A 1 44 ? 19.353 20.196 -2.448 1.00 71.44 44 LEU A C 14
ATOM 23181 O O . LEU A 1 44 ? 19.463 20.481 -3.640 1.00 40.33 44 LEU A O 14
ATOM 23197 N N . ALA A 1 45 ? 19.551 21.075 -1.472 1.00 51.31 45 ALA A N 14
ATOM 23198 C CA . ALA A 1 45 ? 19.919 22.457 -1.752 1.00 43.44 45 ALA A CA 14
ATOM 23199 C C . ALA A 1 45 ? 21.316 22.541 -2.359 1.00 10.23 45 ALA A C 14
ATOM 23200 O O . ALA A 1 45 ? 21.592 23.407 -3.189 1.00 12.43 45 ALA A O 14
ATOM 23207 N N . SER A 1 46 ? 22.194 21.636 -1.938 1.00 51.11 46 SER A N 14
ATOM 23208 C CA . SER A 1 46 ? 23.564 21.611 -2.437 1.00 30.23 46 SER A CA 14
ATOM 23209 C C . SER A 1 46 ? 23.590 21.356 -3.941 1.00 22.43 46 SER A C 14
ATOM 23210 O O . SER A 1 46 ? 24.587 21.626 -4.610 1.00 13.41 46 SER A O 14
ATOM 23218 N N . ALA A 1 47 ? 22.487 20.832 -4.465 1.00 12.31 47 ALA A N 14
ATOM 23219 C CA . ALA A 1 47 ? 22.381 20.542 -5.889 1.00 62.14 47 ALA A CA 14
ATOM 23220 C C . ALA A 1 47 ? 21.389 21.480 -6.569 1.00 25.11 47 ALA A C 14
ATOM 23221 O O . ALA A 1 47 ? 21.531 21.801 -7.749 1.00 25.20 47 ALA A O 14
ATOM 23228 N N . VAL A 1 48 ? 20.384 21.917 -5.817 1.00 21.52 48 VAL A N 14
ATOM 23229 C CA . VAL A 1 48 ? 19.369 22.818 -6.347 1.00 15.43 48 VAL A CA 14
ATOM 23230 C C . VAL A 1 48 ? 19.993 24.117 -6.846 1.00 32.34 48 VAL A C 14
ATOM 23231 O O . VAL A 1 48 ? 19.440 24.791 -7.714 1.00 55.33 48 VAL A O 14
ATOM 23244 N N . LYS A 1 49 ? 21.150 24.462 -6.291 1.00 33.23 49 LYS A N 14
ATOM 23245 C CA . LYS A 1 49 ? 21.852 25.679 -6.679 1.00 64.25 49 LYS A CA 14
ATOM 23246 C C . LYS A 1 49 ? 22.455 25.537 -8.074 1.00 0.44 49 LYS A C 14
ATOM 23247 O O . LYS A 1 49 ? 22.860 26.524 -8.687 1.00 5.13 49 LYS A O 14
ATOM 23266 N N . GLU A 1 50 ? 22.509 24.304 -8.568 1.00 11.51 50 GLU A N 14
ATOM 23267 C CA . GLU A 1 50 ? 23.062 24.036 -9.890 1.00 74.13 50 GLU A CA 14
ATOM 23268 C C . GLU A 1 50 ? 22.005 24.238 -10.973 1.00 3.22 50 GLU A C 14
ATOM 23269 O O . GLU A 1 50 ? 22.319 24.263 -12.163 1.00 32.44 50 GLU A O 14
ATOM 23281 N N . GLN A 1 51 ? 20.753 24.382 -10.550 1.00 44.02 51 GLN A N 14
ATOM 23282 C CA . GLN A 1 51 ? 19.651 24.581 -11.483 1.00 73.24 51 GLN A CA 14
ATOM 23283 C C . GLN A 1 51 ? 19.403 26.066 -11.725 1.00 12.24 51 GLN A C 14
ATOM 23284 O O . GLN A 1 51 ? 19.380 26.524 -12.867 1.00 52.32 51 GLN A O 14
ATOM 23298 N N . TYR A 1 52 ? 19.217 26.813 -10.642 1.00 43.21 52 TYR A N 14
ATOM 23299 C CA . TYR A 1 52 ? 18.968 28.247 -10.736 1.00 60.32 52 TYR A CA 14
ATOM 23300 C C . TYR A 1 52 ? 19.790 29.012 -9.704 1.00 24.44 52 TYR A C 14
ATOM 23301 O O . TYR A 1 52 ? 19.293 29.419 -8.654 1.00 15.31 52 TYR A O 14
ATOM 23319 N N . PRO A 1 53 ? 21.081 29.212 -10.008 1.00 2.23 53 PRO A N 14
ATOM 23320 C CA . PRO A 1 53 ? 22.001 29.930 -9.120 1.00 42.15 53 PRO A CA 14
ATOM 23321 C C . PRO A 1 53 ? 21.687 31.420 -9.042 1.00 53.12 53 PRO A C 14
ATOM 23322 O O . PRO A 1 53 ? 22.279 32.149 -8.247 1.00 33.50 53 PRO A O 14
ATOM 23333 N N . GLY A 1 54 ? 20.750 31.867 -9.873 1.00 51.23 54 GLY A N 14
ATOM 23334 C CA . GLY A 1 54 ? 20.373 33.269 -9.881 1.00 70.44 54 GLY A CA 14
ATOM 23335 C C . GLY A 1 54 ? 19.277 33.580 -8.882 1.00 33.00 54 GLY A C 14
ATOM 23336 O O . GLY A 1 54 ? 19.202 34.693 -8.360 1.00 35.31 54 GLY A O 14
ATOM 23340 N N . ILE A 1 55 ? 18.424 32.596 -8.616 1.00 51.41 55 ILE A N 14
ATOM 23341 C CA . ILE A 1 55 ? 17.326 32.772 -7.673 1.00 62.32 55 ILE A CA 14
ATOM 23342 C C . ILE A 1 55 ? 17.840 32.852 -6.240 1.00 4.31 55 ILE A C 14
ATOM 23343 O O . ILE A 1 55 ? 19.045 32.943 -6.007 1.00 2.50 55 ILE A O 14
ATOM 23359 N N . GLU A 1 56 ? 16.918 32.816 -5.283 1.00 41.31 56 GLU A N 14
ATOM 23360 C CA . GLU A 1 56 ? 17.279 32.884 -3.872 1.00 41.30 56 GLU A CA 14
ATOM 23361 C C . GLU A 1 56 ? 16.455 31.897 -3.051 1.00 72.33 56 GLU A C 14
ATOM 23362 O O . GLU A 1 56 ? 15.255 32.090 -2.850 1.00 5.01 56 GLU A O 14
ATOM 23374 N N . ILE A 1 57 ? 17.107 30.839 -2.581 1.00 75.40 57 ILE A N 14
ATOM 23375 C CA . ILE A 1 57 ? 16.435 29.821 -1.782 1.00 53.12 57 ILE A CA 14
ATOM 23376 C C . ILE A 1 57 ? 16.940 29.829 -0.344 1.00 2.45 57 ILE A C 14
ATOM 23377 O O . ILE A 1 57 ? 18.042 29.360 -0.060 1.00 52.31 57 ILE A O 14
ATOM 23393 N N . GLU A 1 58 ? 16.126 30.364 0.561 1.00 50.50 58 GLU A N 14
ATOM 23394 C CA . GLU A 1 58 ? 16.491 30.432 1.971 1.00 0.41 58 GLU A CA 14
ATOM 23395 C C . GLU A 1 58 ? 15.606 29.513 2.807 1.00 32.32 58 GLU A C 14
ATOM 23396 O O . GLU A 1 58 ? 14.677 28.890 2.292 1.00 44.13 58 GLU A O 14
ATOM 23408 N N . SER A 1 59 ? 15.901 29.432 4.101 1.00 50.43 59 SER A N 14
ATOM 23409 C CA . SER A 1 59 ? 15.136 28.586 5.008 1.00 34.23 59 SER A CA 14
ATOM 23410 C C . SER A 1 59 ? 14.175 29.421 5.850 1.00 72.44 59 SER A C 14
ATOM 23411 O O . SER A 1 59 ? 14.320 30.639 5.952 1.00 20.21 59 SER A O 14
ATOM 23419 N N . ARG A 1 60 ? 13.193 28.756 6.450 1.00 60.42 60 ARG A N 14
ATOM 23420 C CA . ARG A 1 60 ? 12.207 29.435 7.281 1.00 11.23 60 ARG A CA 14
ATOM 23421 C C . ARG A 1 60 ? 11.464 28.439 8.167 1.00 12.40 60 ARG A C 14
ATOM 23422 O O . ARG A 1 60 ? 11.222 27.299 7.770 1.00 75.13 60 ARG A O 14
ATOM 23443 N N . LEU A 1 61 ? 11.105 28.878 9.369 1.00 61.53 61 LEU A N 14
ATOM 23444 C CA . LEU A 1 61 ? 10.390 28.025 10.312 1.00 73.12 61 LEU A CA 14
ATOM 23445 C C . LEU A 1 61 ? 8.942 27.826 9.876 1.00 54.01 61 LEU A C 14
ATOM 23446 O O . LEU A 1 61 ? 8.371 28.666 9.181 1.00 32.24 61 LEU A O 14
ATOM 23462 N N . GLY A 1 62 ? 8.352 26.709 10.291 1.00 70.21 62 GLY A N 14
ATOM 23463 C CA . GLY A 1 62 ? 6.975 26.421 9.935 1.00 32.34 62 GLY A CA 14
ATOM 23464 C C . GLY A 1 62 ? 6.060 26.384 11.143 1.00 13.13 62 GLY A C 14
ATOM 23465 O O . GLY A 1 62 ? 5.012 27.028 11.157 1.00 51.51 62 GLY A O 14
ATOM 23469 N N . GLY A 1 63 ? 6.456 25.626 12.161 1.00 33.32 63 GLY A N 14
ATOM 23470 C CA . GLY A 1 63 ? 5.651 25.520 13.364 1.00 22.04 63 GLY A CA 14
ATOM 23471 C C . GLY A 1 63 ? 5.939 24.253 14.145 1.00 62.21 63 GLY A C 14
ATOM 23472 O O . GLY A 1 63 ? 6.411 24.307 15.281 1.00 11.42 63 GLY A O 14
ATOM 23476 N N . THR A 1 64 ? 5.654 23.106 13.536 1.00 55.35 64 THR A N 14
ATOM 23477 C CA . THR A 1 64 ? 5.882 21.820 14.181 1.00 32.13 64 THR A CA 14
ATOM 23478 C C . THR A 1 64 ? 5.605 20.667 13.223 1.00 23.12 64 THR A C 14
ATOM 23479 O O . THR A 1 64 ? 4.456 20.396 12.878 1.00 60.11 64 THR A O 14
ATOM 23490 N N . GLY A 1 65 ? 6.667 19.990 12.797 1.00 63.20 65 GLY A N 14
ATOM 23491 C CA . GLY A 1 65 ? 6.517 18.873 11.883 1.00 60.13 65 GLY A CA 14
ATOM 23492 C C . GLY A 1 65 ? 5.762 19.252 10.624 1.00 63.41 65 GLY A C 14
ATOM 23493 O O . GLY A 1 65 ? 4.725 18.666 10.314 1.00 1.12 65 GLY A O 14
ATOM 23497 N N . ALA A 1 66 ? 6.283 20.235 9.897 1.00 72.10 66 ALA A N 14
ATOM 23498 C CA . ALA A 1 66 ? 5.651 20.691 8.665 1.00 63.21 66 ALA A CA 14
ATOM 23499 C C . ALA A 1 66 ? 6.664 20.777 7.528 1.00 2.43 66 ALA A C 14
ATOM 23500 O O . ALA A 1 66 ? 7.869 20.653 7.747 1.00 65.34 66 ALA A O 14
ATOM 23507 N N . PHE A 1 67 ? 6.168 20.991 6.314 1.00 34.13 67 PHE A N 14
ATOM 23508 C CA . PHE A 1 67 ? 7.030 21.092 5.143 1.00 53.34 67 PHE A CA 14
ATOM 23509 C C . PHE A 1 67 ? 6.384 21.960 4.066 1.00 63.10 67 PHE A C 14
ATOM 23510 O O . PHE A 1 67 ? 6.364 21.595 2.891 1.00 50.41 67 PHE A O 14
ATOM 23527 N N . GLU A 1 68 ? 5.858 23.109 4.477 1.00 12.24 68 GLU A N 14
ATOM 23528 C CA . GLU A 1 68 ? 5.210 24.028 3.548 1.00 24.04 68 GLU A CA 14
ATOM 23529 C C . GLU A 1 68 ? 6.220 24.601 2.558 1.00 52.12 68 GLU A C 14
ATOM 23530 O O . GLU A 1 68 ? 7.138 25.326 2.941 1.00 4.11 68 GLU A O 14
ATOM 23542 N N . ILE A 1 69 ? 6.042 24.270 1.283 1.00 4.13 69 ILE A N 14
ATOM 23543 C CA . ILE A 1 69 ? 6.937 24.752 0.238 1.00 74.22 69 ILE A CA 14
ATOM 23544 C C . ILE A 1 69 ? 6.465 26.093 -0.315 1.00 33.55 69 ILE A C 14
ATOM 23545 O O . ILE A 1 69 ? 5.424 26.174 -0.966 1.00 10.42 69 ILE A O 14
ATOM 23561 N N . GLU A 1 70 ? 7.239 27.141 -0.051 1.00 31.42 70 GLU A N 14
ATOM 23562 C CA . GLU A 1 70 ? 6.900 28.478 -0.523 1.00 32.12 70 GLU A CA 14
ATOM 23563 C C . GLU A 1 70 ? 7.767 28.870 -1.716 1.00 31.12 70 GLU A C 14
ATOM 23564 O O . GLU A 1 70 ? 8.956 29.153 -1.566 1.00 30.42 70 GLU A O 14
ATOM 23576 N N . ILE A 1 71 ? 7.163 28.884 -2.899 1.00 61.33 71 ILE A N 14
ATOM 23577 C CA . ILE A 1 71 ? 7.879 29.241 -4.117 1.00 43.25 71 ILE A CA 14
ATOM 23578 C C . ILE A 1 71 ? 8.168 30.738 -4.166 1.00 65.42 71 ILE A C 14
ATOM 23579 O O . ILE A 1 71 ? 9.121 31.175 -4.811 1.00 15.34 71 ILE A O 14
ATOM 23595 N N . ASN A 1 72 ? 7.341 31.517 -3.478 1.00 53.44 72 ASN A N 14
ATOM 23596 C CA . ASN A 1 72 ? 7.508 32.966 -3.442 1.00 22.31 72 ASN A CA 14
ATOM 23597 C C . ASN A 1 72 ? 7.286 33.504 -2.031 1.00 64.45 72 ASN A C 14
ATOM 23598 O O . ASN A 1 72 ? 6.792 34.616 -1.850 1.00 61.55 72 ASN A O 14
ATOM 23609 N N . GLY A 1 73 ? 7.657 32.706 -1.034 1.00 73.44 73 GLY A N 14
ATOM 23610 C CA . GLY A 1 73 ? 7.491 33.119 0.347 1.00 71.51 73 GLY A CA 14
ATOM 23611 C C . GLY A 1 73 ? 6.112 32.796 0.887 1.00 52.11 73 GLY A C 14
ATOM 23612 O O . GLY A 1 73 ? 5.846 32.979 2.074 1.00 33.25 73 GLY A O 14
ATOM 23616 N N . GLN A 1 74 ? 5.233 32.317 0.013 1.00 72.03 74 GLN A N 14
ATOM 23617 C CA . GLN A 1 74 ? 3.873 31.971 0.409 1.00 12.10 74 GLN A CA 14
ATOM 23618 C C . GLN A 1 74 ? 3.575 30.505 0.112 1.00 43.24 74 GLN A C 14
ATOM 23619 O O . GLN A 1 74 ? 4.140 29.922 -0.815 1.00 30.44 74 GLN A O 14
ATOM 23633 N N . LEU A 1 75 ? 2.686 29.915 0.903 1.00 61.04 75 LEU A N 14
ATOM 23634 C CA . LEU A 1 75 ? 2.313 28.516 0.724 1.00 22.14 75 LEU A CA 14
ATOM 23635 C C . LEU A 1 75 ? 1.663 28.295 -0.638 1.00 21.24 75 LEU A C 14
ATOM 23636 O O . LEU A 1 75 ? 0.574 28.801 -0.907 1.00 35.32 75 LEU A O 14
ATOM 23652 N N . VAL A 1 76 ? 2.338 27.534 -1.493 1.00 62.14 76 VAL A N 14
ATOM 23653 C CA . VAL A 1 76 ? 1.825 27.242 -2.827 1.00 1.54 76 VAL A CA 14
ATOM 23654 C C . VAL A 1 76 ? 1.594 25.747 -3.012 1.00 22.11 76 VAL A C 14
ATOM 23655 O O . VAL A 1 76 ? 0.805 25.330 -3.860 1.00 63.01 76 VAL A O 14
ATOM 23668 N N . PHE A 1 77 ? 2.287 24.943 -2.212 1.00 45.32 77 PHE A N 14
ATOM 23669 C CA . PHE A 1 77 ? 2.159 23.493 -2.288 1.00 33.32 77 PHE A CA 14
ATOM 23670 C C . PHE A 1 77 ? 2.628 22.837 -0.993 1.00 21.34 77 PHE A C 14
ATOM 23671 O O . PHE A 1 77 ? 3.824 22.627 -0.788 1.00 73.24 77 PHE A O 14
ATOM 23688 N N . SER A 1 78 ? 1.678 22.516 -0.120 1.00 73.15 78 SER A N 14
ATOM 23689 C CA . SER A 1 78 ? 1.993 21.888 1.157 1.00 21.12 78 SER A CA 14
ATOM 23690 C C . SER A 1 78 ? 2.145 20.378 0.998 1.00 40.23 78 SER A C 14
ATOM 23691 O O . SER A 1 78 ? 1.519 19.767 0.131 1.00 11.14 78 SER A O 14
ATOM 23699 N N . LYS A 1 79 ? 2.982 19.782 1.840 1.00 32.11 79 LYS A N 14
ATOM 23700 C CA . LYS A 1 79 ? 3.217 18.344 1.796 1.00 62.42 79 LYS A CA 14
ATOM 23701 C C . LYS A 1 79 ? 2.417 17.628 2.879 1.00 74.42 79 LYS A C 14
ATOM 23702 O O . LYS A 1 79 ? 2.212 16.415 2.814 1.00 31.33 79 LYS A O 14
ATOM 23721 N N . LEU A 1 80 ? 1.965 18.385 3.872 1.00 12.02 80 LEU A N 14
ATOM 23722 C CA . LEU A 1 80 ? 1.185 17.823 4.969 1.00 35.22 80 LEU A CA 14
ATOM 23723 C C . LEU A 1 80 ? -0.223 17.460 4.506 1.00 0.34 80 LEU A C 14
ATOM 23724 O O . LEU A 1 80 ? -0.990 16.845 5.246 1.00 60.21 80 LEU A O 14
ATOM 23740 N N . GLU A 1 81 ? -0.554 17.845 3.278 1.00 62.25 81 GLU A N 14
ATOM 23741 C CA . GLU A 1 81 ? -1.869 17.558 2.716 1.00 1.53 81 GLU A CA 14
ATOM 23742 C C . GLU A 1 81 ? -1.768 16.537 1.587 1.00 42.32 81 GLU A C 14
ATOM 23743 O O . GLU A 1 81 ? -2.504 15.552 1.559 1.00 54.42 81 GLU A O 14
ATOM 23755 N N . ASN A 1 82 ? -0.850 16.781 0.657 1.00 51.21 82 ASN A N 14
ATOM 23756 C CA . ASN A 1 82 ? -0.653 15.884 -0.476 1.00 2.20 82 ASN A CA 14
ATOM 23757 C C . ASN A 1 82 ? -0.426 14.452 -0.002 1.00 62.25 82 ASN A C 14
ATOM 23758 O O . ASN A 1 82 ? -1.123 13.530 -0.423 1.00 74.12 82 ASN A O 14
ATOM 23769 N N . GLY A 1 83 ? 0.555 14.273 0.877 1.00 45.21 83 GLY A N 14
ATOM 23770 C CA . GLY A 1 83 ? 0.857 12.951 1.394 1.00 51.03 83 GLY A CA 14
ATOM 23771 C C . GLY A 1 83 ? 2.339 12.635 1.349 1.00 13.14 83 GLY A C 14
ATOM 23772 O O . GLY A 1 83 ? 2.766 11.566 1.784 1.00 50.35 83 GLY A O 14
ATOM 23776 N N . GLY A 1 84 ? 3.126 13.568 0.821 1.00 33.40 84 GLY A N 14
ATOM 23777 C CA . GLY A 1 84 ? 4.560 13.363 0.729 1.00 14.45 84 GLY A CA 14
ATOM 23778 C C . GLY A 1 84 ? 4.984 12.829 -0.624 1.00 52.32 84 GLY A C 14
ATOM 23779 O O . GLY A 1 84 ? 4.258 12.967 -1.609 1.00 60.42 84 GLY A O 14
ATOM 23783 N N . PHE A 1 85 ? 6.164 12.220 -0.675 1.00 35.43 85 PHE A N 14
ATOM 23784 C CA . PHE A 1 85 ? 6.685 11.665 -1.919 1.00 10.34 85 PHE A CA 14
ATOM 23785 C C . PHE A 1 85 ? 6.866 12.759 -2.968 1.00 20.45 85 PHE A C 14
ATOM 23786 O O . PHE A 1 85 ? 6.188 12.787 -3.995 1.00 21.12 85 PHE A O 14
ATOM 23803 N N . PRO A 1 86 ? 7.803 13.682 -2.704 1.00 33.34 86 PRO A N 14
ATOM 23804 C CA . PRO A 1 86 ? 8.095 14.795 -3.612 1.00 25.52 86 PRO A CA 14
ATOM 23805 C C . PRO A 1 86 ? 8.774 14.331 -4.896 1.00 43.22 86 PRO A C 14
ATOM 23806 O O . PRO A 1 86 ? 9.124 13.159 -5.037 1.00 52.02 86 PRO A O 14
ATOM 23817 N N . TYR A 1 87 ? 8.958 15.258 -5.830 1.00 23.11 87 TYR A N 14
ATOM 23818 C CA . TYR A 1 87 ? 9.594 14.944 -7.104 1.00 31.40 87 TYR A CA 14
ATOM 23819 C C . TYR A 1 87 ? 10.522 16.072 -7.543 1.00 1.02 87 TYR A C 14
ATOM 23820 O O . TYR A 1 87 ? 10.145 17.243 -7.524 1.00 34.01 87 TYR A O 14
ATOM 23838 N N . GLU A 1 88 ? 11.738 15.709 -7.938 1.00 44.11 88 GLU A N 14
ATOM 23839 C CA . GLU A 1 88 ? 12.721 16.691 -8.382 1.00 23.43 88 GLU A CA 14
ATOM 23840 C C . GLU A 1 88 ? 12.137 17.595 -9.464 1.00 24.43 88 GLU A C 14
ATOM 23841 O O . GLU A 1 88 ? 12.514 18.760 -9.585 1.00 42.43 88 GLU A O 14
ATOM 23853 N N . LYS A 1 89 ? 11.215 17.048 -10.248 1.00 50.15 89 LYS A N 14
ATOM 23854 C CA . LYS A 1 89 ? 10.577 17.803 -11.321 1.00 20.15 89 LYS A CA 14
ATOM 23855 C C . LYS A 1 89 ? 9.407 18.623 -10.787 1.00 10.13 89 LYS A C 14
ATOM 23856 O O . LYS A 1 89 ? 9.104 19.698 -11.304 1.00 15.53 89 LYS A O 14
ATOM 23875 N N . ASP A 1 90 ? 8.755 18.110 -9.750 1.00 31.54 90 ASP A N 14
ATOM 23876 C CA . ASP A 1 90 ? 7.620 18.796 -9.144 1.00 73.01 90 ASP A CA 14
ATOM 23877 C C . ASP A 1 90 ? 8.090 19.840 -8.136 1.00 24.52 90 ASP A C 14
ATOM 23878 O O . ASP A 1 90 ? 7.286 20.591 -7.583 1.00 22.14 90 ASP A O 14
ATOM 23887 N N . LEU A 1 91 ? 9.397 19.880 -7.901 1.00 1.04 91 LEU A N 14
ATOM 23888 C CA . LEU A 1 91 ? 9.976 20.831 -6.958 1.00 33.03 91 LEU A CA 14
ATOM 23889 C C . LEU A 1 91 ? 10.729 21.935 -7.692 1.00 5.54 91 LEU A C 14
ATOM 23890 O O . LEU A 1 91 ? 11.161 22.915 -7.084 1.00 0.54 91 LEU A O 14
ATOM 23906 N N . ILE A 1 92 ? 10.882 21.771 -9.001 1.00 61.12 92 ILE A N 14
ATOM 23907 C CA . ILE A 1 92 ? 11.580 22.756 -9.818 1.00 65.31 92 ILE A CA 14
ATOM 23908 C C . ILE A 1 92 ? 10.659 23.337 -10.885 1.00 45.51 92 ILE A C 14
ATOM 23909 O O . ILE A 1 92 ? 11.001 24.318 -11.546 1.00 20.23 92 ILE A O 14
ATOM 23925 N N . GLU A 1 93 ? 9.490 22.727 -11.046 1.00 55.02 93 GLU A N 14
ATOM 23926 C CA . GLU A 1 93 ? 8.519 23.186 -12.033 1.00 33.13 93 GLU A CA 14
ATOM 23927 C C . GLU A 1 93 ? 7.748 24.397 -11.515 1.00 72.30 93 GLU A C 14
ATOM 23928 O O . GLU A 1 93 ? 6.908 24.958 -12.218 1.00 42.21 93 GLU A O 14
ATOM 23940 N N . ALA A 1 94 ? 8.039 24.793 -10.280 1.00 63.24 94 ALA A N 14
ATOM 23941 C CA . ALA A 1 94 ? 7.375 25.937 -9.668 1.00 45.14 94 ALA A CA 14
ATOM 23942 C C . ALA A 1 94 ? 7.938 27.249 -10.204 1.00 51.32 94 ALA A C 14
ATOM 23943 O O . ALA A 1 94 ? 7.215 28.046 -10.803 1.00 43.42 94 ALA A O 14
ATOM 23950 N N . ILE A 1 95 ? 9.230 27.467 -9.984 1.00 41.34 95 ILE A N 14
ATOM 23951 C CA . ILE A 1 95 ? 9.888 28.683 -10.446 1.00 5.00 95 ILE A CA 14
ATOM 23952 C C . ILE A 1 95 ? 9.634 28.916 -11.931 1.00 54.32 95 ILE A C 14
ATOM 23953 O O . ILE A 1 95 ? 9.563 30.058 -12.388 1.00 32.55 95 ILE A O 14
ATOM 23969 N N . ARG A 1 96 ? 9.495 27.827 -12.680 1.00 53.33 96 ARG A N 14
ATOM 23970 C CA . ARG A 1 96 ? 9.247 27.913 -14.114 1.00 52.14 96 ARG A CA 14
ATOM 23971 C C . ARG A 1 96 ? 7.987 28.726 -14.401 1.00 23.42 96 ARG A C 14
ATOM 23972 O O . ARG A 1 96 ? 7.873 29.365 -15.447 1.00 24.51 96 ARG A O 14
ATOM 23993 N N . ARG A 1 97 ? 7.044 28.695 -13.465 1.00 4.53 97 ARG A N 14
ATOM 23994 C CA . ARG A 1 97 ? 5.793 29.427 -13.617 1.00 52.42 97 ARG A CA 14
ATOM 23995 C C . ARG A 1 97 ? 5.902 30.823 -13.010 1.00 53.12 97 ARG A C 14
ATOM 23996 O O . ARG A 1 97 ? 5.533 31.815 -13.639 1.00 63.30 97 ARG A O 14
ATOM 24017 N N . ALA A 1 98 ? 6.410 30.891 -11.784 1.00 14.50 98 ALA A N 14
ATOM 24018 C CA . ALA A 1 98 ? 6.568 32.165 -11.093 1.00 23.12 98 ALA A CA 14
ATOM 24019 C C . ALA A 1 98 ? 7.391 33.143 -11.925 1.00 61.51 98 ALA A C 14
ATOM 24020 O O . ALA A 1 98 ? 7.028 34.310 -12.067 1.00 40.13 98 ALA A O 14
ATOM 24027 N N . SER A 1 99 ? 8.501 32.658 -12.473 1.00 1.14 99 SER A N 14
ATOM 24028 C CA . SER A 1 99 ? 9.378 33.491 -13.287 1.00 60.14 99 SER A CA 14
ATOM 24029 C C . SER A 1 99 ? 8.760 33.752 -14.658 1.00 11.45 99 SER A C 14
ATOM 24030 O O . SER A 1 99 ? 9.212 34.624 -15.398 1.00 41.42 99 SER A O 14
ATOM 24038 N N . ASN A 1 100 ? 7.723 32.990 -14.987 1.00 73.52 100 ASN A N 14
ATOM 24039 C CA . ASN A 1 100 ? 7.042 33.137 -16.268 1.00 52.43 100 ASN A CA 14
ATOM 24040 C C . ASN A 1 100 ? 6.305 34.471 -16.342 1.00 42.41 100 ASN A C 14
ATOM 24041 O O . ASN A 1 100 ? 6.190 35.071 -17.410 1.00 64.23 100 ASN A O 14
ATOM 24052 N N . GLY A 1 101 ? 5.808 34.931 -15.198 1.00 32.13 101 GLY A N 14
ATOM 24053 C CA . GLY A 1 101 ? 5.089 36.191 -15.154 1.00 61.11 101 GLY A CA 14
ATOM 24054 C C . GLY A 1 101 ? 3.620 36.010 -14.826 1.00 24.51 101 GLY A C 14
ATOM 24055 O O . GLY A 1 101 ? 2.917 36.979 -14.543 1.00 25.14 101 GLY A O 14
ATOM 24059 N N . GLU A 1 102 ? 3.156 34.765 -14.866 1.00 30.42 102 GLU A N 14
ATOM 24060 C CA . GLU A 1 102 ? 1.760 34.461 -14.572 1.00 62.15 102 GLU A CA 14
ATOM 24061 C C . GLU A 1 102 ? 1.556 34.230 -13.078 1.00 1.11 102 GLU A C 14
ATOM 24062 O O . GLU A 1 102 ? 2.360 33.564 -12.425 1.00 3.44 102 GLU A O 14
ATOM 24074 N N . THR A 1 103 ? 0.474 34.786 -12.542 1.00 30.15 103 THR A N 14
ATOM 24075 C CA . THR A 1 103 ? 0.164 34.643 -11.125 1.00 11.13 103 THR A CA 14
ATOM 24076 C C . THR A 1 103 ? -0.126 33.189 -10.769 1.00 52.41 103 THR A C 14
ATOM 24077 O O . THR A 1 103 ? -0.308 32.348 -11.650 1.00 53.35 103 THR A O 14
ATOM 24088 N N . LEU A 1 104 ? -0.169 32.899 -9.473 1.00 42.45 104 LEU A N 14
ATOM 24089 C CA . LEU A 1 104 ? -0.438 31.546 -9.001 1.00 30.21 104 LEU A CA 14
ATOM 24090 C C . LEU A 1 104 ? -1.440 31.560 -7.851 1.00 72.30 104 LEU A C 14
ATOM 24091 O O . LEU A 1 104 ? -1.343 32.383 -6.941 1.00 75.34 104 LEU A O 14
ATOM 24107 N N . GLU A 1 105 ? -2.400 30.642 -7.898 1.00 75.45 105 GLU A N 14
ATOM 24108 C CA . GLU A 1 105 ? -3.419 30.548 -6.859 1.00 53.44 105 GLU A CA 14
ATOM 24109 C C . GLU A 1 105 ? -3.580 29.108 -6.383 1.00 22.35 105 GLU A C 14
ATOM 24110 O O . GLU A 1 105 ? -3.567 28.172 -7.182 1.00 71.41 105 GLU A O 14
ATOM 24122 N N . LYS A 1 106 ? -3.730 28.937 -5.073 1.00 52.44 106 LYS A N 14
ATOM 24123 C CA . LYS A 1 106 ? -3.894 27.612 -4.488 1.00 0.35 106 LYS A CA 14
ATOM 24124 C C . LYS A 1 106 ? -4.560 27.701 -3.118 1.00 5.41 106 LYS A C 14
ATOM 24125 O O . LYS A 1 106 ? -4.090 28.421 -2.235 1.00 74.34 106 LYS A O 14
ATOM 241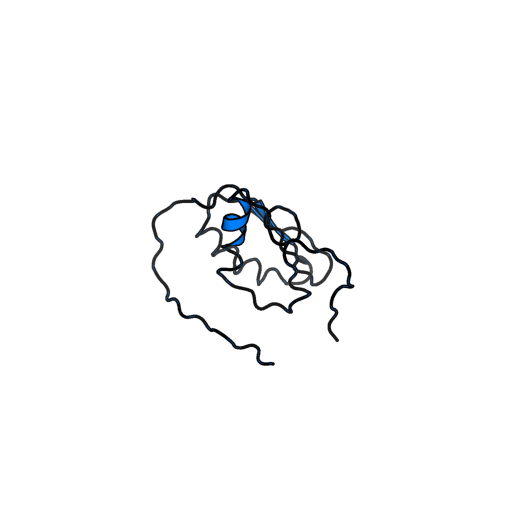44 N N . ILE A 1 107 ? -5.653 26.966 -2.948 1.00 22.15 107 ILE A N 14
ATOM 24145 C CA . ILE A 1 107 ? -6.380 26.961 -1.684 1.00 72.44 107 ILE A CA 14
ATOM 24146 C C . ILE A 1 107 ? -5.649 26.133 -0.632 1.00 51.45 107 ILE A C 14
ATOM 24147 O O . ILE A 1 107 ? -5.310 24.972 -0.864 1.00 55.20 107 ILE A O 14
ATOM 24163 N N . THR A 1 108 ? -5.409 26.738 0.527 1.00 54.41 108 THR A N 14
ATOM 24164 C CA . THR A 1 108 ? -4.719 26.058 1.616 1.00 53.34 108 THR A CA 14
ATOM 24165 C C . THR A 1 108 ? -5.373 24.717 1.928 1.00 63.12 108 THR A C 14
ATOM 24166 O O . THR A 1 108 ? -4.702 23.769 2.334 1.00 10.00 108 THR A O 14
ATOM 24177 N N . ASN A 1 109 ? -6.686 24.644 1.735 1.00 43.23 109 ASN A N 14
ATOM 24178 C CA . ASN A 1 109 ? -7.430 23.417 1.996 1.00 41.51 109 ASN A CA 14
ATOM 24179 C C . ASN A 1 109 ? -7.143 22.896 3.401 1.00 52.03 109 ASN A C 14
ATOM 24180 O O . ASN A 1 109 ? -6.903 21.704 3.595 1.00 54.33 109 ASN A O 14
ATOM 24191 N N . SER A 1 110 ? -7.170 23.797 4.378 1.00 54.15 110 SER A N 14
ATOM 24192 C CA . SER A 1 110 ? -6.910 23.429 5.764 1.00 15.14 110 SER A CA 14
ATOM 24193 C C . SER A 1 110 ? -7.856 22.322 6.219 1.00 35.11 110 SER A C 14
ATOM 24194 O O . SER A 1 110 ? -8.748 21.909 5.478 1.00 71.24 110 SER A O 14
ATOM 24202 N N . ARG A 1 111 ? -7.655 21.846 7.443 1.00 22.25 111 ARG A N 14
ATOM 24203 C CA . ARG A 1 111 ? -8.488 20.786 7.998 1.00 71.32 111 ARG A CA 14
ATOM 24204 C C . ARG A 1 111 ? -8.280 20.662 9.504 1.00 0.24 111 ARG A C 14
ATOM 24205 O O . ARG A 1 111 ? -7.280 21.121 10.057 1.00 20.43 111 ARG A O 14
ATOM 24226 N N . PRO A 1 112 ? -9.246 20.029 10.186 1.00 73.34 112 PRO A N 14
ATOM 24227 C CA . PRO A 1 112 ? -9.192 19.830 11.637 1.00 42.20 112 PRO A CA 14
ATOM 24228 C C . PRO A 1 112 ? -8.114 18.832 12.045 1.00 21.15 112 PRO A C 14
ATOM 24229 O O . PRO A 1 112 ? -7.550 18.117 11.217 1.00 42.11 112 PRO A O 14
ATOM 24240 N N . PRO A 1 113 ? -7.820 18.780 13.353 1.00 24.40 113 PRO A N 14
ATOM 24241 C CA . PRO A 1 113 ? -6.808 17.871 13.901 1.00 41.30 113 PRO A CA 14
ATOM 24242 C C . PRO A 1 113 ? -7.246 16.412 13.841 1.00 64.11 113 PRO A C 14
ATOM 24243 O O . PRO A 1 113 ? -8.301 16.049 14.361 1.00 31.34 113 PRO A O 14
ATOM 24254 N N . CYS A 1 114 ? -6.429 15.580 13.204 1.00 20.01 114 CYS A N 14
ATOM 24255 C CA . CYS A 1 114 ? -6.733 14.159 13.076 1.00 4.11 114 CYS A CA 14
ATOM 24256 C C . CYS A 1 114 ? -5.460 13.349 12.853 1.00 3.00 114 CYS A C 14
ATOM 24257 O O . CYS A 1 114 ? -4.901 13.340 11.756 1.00 2.52 114 CYS A O 14
ATOM 24265 N N . VAL A 1 115 ? -5.005 12.670 13.902 1.00 72.15 115 VAL A N 14
ATOM 24266 C CA . VAL A 1 115 ? -3.798 11.857 13.821 1.00 64.02 115 VAL A CA 14
ATOM 24267 C C . VAL A 1 115 ? -4.111 10.383 14.051 1.00 30.15 115 VAL A C 14
ATOM 24268 O O . VAL A 1 115 ? -5.246 10.021 14.361 1.00 33.53 115 VAL A O 14
ATOM 24281 N N . ILE A 1 116 ? -3.097 9.537 13.899 1.00 55.41 116 ILE A N 14
ATOM 24282 C CA . ILE A 1 116 ? -3.265 8.102 14.092 1.00 3.43 116 ILE A CA 14
ATOM 24283 C C . ILE A 1 116 ? -2.506 7.622 15.324 1.00 24.43 116 ILE A C 14
ATOM 24284 O O . ILE A 1 116 ? -1.276 7.679 15.371 1.00 10.12 116 ILE A O 14
ATOM 24300 N N . LEU A 1 117 ? -3.245 7.146 16.320 1.00 74.23 117 LEU A N 14
ATOM 24301 C CA . LEU A 1 117 ? -2.642 6.652 17.553 1.00 53.10 117 LEU A CA 14
ATOM 24302 C C . LEU A 1 117 ? -2.998 5.187 17.785 1.00 42.05 117 LEU A C 14
ATOM 24303 O O . LEU A 1 117 ? -4.159 4.848 18.009 1.00 34.42 117 LEU A O 14
ATOM 24319 N N . GLY A 1 1 ? 42.586 -13.756 -24.023 1.00 74.34 1 GLY A N 15
ATOM 24320 C CA . GLY A 1 1 ? 42.261 -12.870 -25.125 1.00 54.25 1 GLY A CA 15
ATOM 24321 C C . GLY A 1 1 ? 41.470 -11.656 -24.679 1.00 42.22 1 GLY A C 15
ATOM 24322 O O . GLY A 1 1 ? 41.080 -11.554 -23.516 1.00 45.51 1 GLY A O 15
ATOM 24326 N N . SER A 1 2 ? 41.234 -10.732 -25.605 1.00 61.14 2 SER A N 15
ATOM 24327 C CA . SER A 1 2 ? 40.490 -9.516 -25.300 1.00 13.02 2 SER A CA 15
ATOM 24328 C C . SER A 1 2 ? 41.084 -8.805 -24.088 1.00 25.10 2 SER A C 15
ATOM 24329 O O . SER A 1 2 ? 40.368 -8.171 -23.313 1.00 63.44 2 SER A O 15
ATOM 24337 N N . MET A 1 3 ? 42.400 -8.916 -23.931 1.00 54.25 3 MET A N 15
ATOM 24338 C CA . MET A 1 3 ? 43.092 -8.283 -22.815 1.00 12.12 3 MET A CA 15
ATOM 24339 C C . MET A 1 3 ? 43.609 -6.903 -23.208 1.00 4.11 3 MET A C 15
ATOM 24340 O O . MET A 1 3 ? 43.828 -6.624 -24.387 1.00 21.32 3 MET A O 15
ATOM 24354 N N . SER A 1 4 ? 43.803 -6.043 -22.213 1.00 40.21 4 SER A N 15
ATOM 24355 C CA . SER A 1 4 ? 44.291 -4.690 -22.456 1.00 20.40 4 SER A CA 15
ATOM 24356 C C . SER A 1 4 ? 45.077 -4.173 -21.255 1.00 51.41 4 SER A C 15
ATOM 24357 O O . SER A 1 4 ? 45.033 -4.755 -20.173 1.00 25.35 4 SER A O 15
ATOM 24365 N N . GLY A 1 5 ? 45.796 -3.072 -21.456 1.00 71.20 5 GLY A N 15
ATOM 24366 C CA . GLY A 1 5 ? 46.582 -2.493 -20.382 1.00 71.42 5 GLY A CA 15
ATOM 24367 C C . GLY A 1 5 ? 45.772 -1.551 -19.514 1.00 21.22 5 GLY A C 15
ATOM 24368 O O . GLY A 1 5 ? 45.091 -1.985 -18.585 1.00 3.40 5 GLY A O 15
ATOM 24372 N N . GLU A 1 6 ? 45.847 -0.259 -19.816 1.00 3.35 6 GLU A N 15
ATOM 24373 C CA . GLU A 1 6 ? 45.117 0.747 -19.053 1.00 31.11 6 GLU A CA 15
ATOM 24374 C C . GLU A 1 6 ? 45.408 0.616 -17.561 1.00 20.33 6 GLU A C 15
ATOM 24375 O O . GLU A 1 6 ? 44.570 0.171 -16.776 1.00 23.32 6 GLU A O 15
ATOM 24387 N N . PRO A 1 7 ? 46.625 1.012 -17.159 1.00 31.53 7 PRO A N 15
ATOM 24388 C CA . PRO A 1 7 ? 47.056 0.948 -15.759 1.00 13.10 7 PRO A CA 15
ATOM 24389 C C . PRO A 1 7 ? 46.329 1.962 -14.882 1.00 74.12 7 PRO A C 15
ATOM 24390 O O . PRO A 1 7 ? 46.473 1.957 -13.661 1.00 3.45 7 PRO A O 15
ATOM 24401 N N . GLY A 1 8 ? 45.545 2.831 -15.515 1.00 25.24 8 GLY A N 15
ATOM 24402 C CA . GLY A 1 8 ? 44.807 3.838 -14.776 1.00 1.32 8 GLY A CA 15
ATOM 24403 C C . GLY A 1 8 ? 43.414 4.060 -15.331 1.00 63.11 8 GLY A C 15
ATOM 24404 O O . GLY A 1 8 ? 43.214 4.045 -16.545 1.00 44.13 8 GLY A O 15
ATOM 24408 N N . GLN A 1 9 ? 42.449 4.264 -14.440 1.00 43.12 9 GLN A N 15
ATOM 24409 C CA . GLN A 1 9 ? 41.068 4.487 -14.849 1.00 55.11 9 GLN A CA 15
ATOM 24410 C C . GLN A 1 9 ? 40.607 5.890 -14.468 1.00 52.12 9 GLN A C 15
ATOM 24411 O O . GLN A 1 9 ? 40.413 6.194 -13.290 1.00 61.25 9 GLN A O 15
ATOM 24425 N N . THR A 1 10 ? 40.433 6.744 -15.472 1.00 71.25 10 THR A N 15
ATOM 24426 C CA . THR A 1 10 ? 39.996 8.115 -15.243 1.00 4.20 10 THR A CA 15
ATOM 24427 C C . THR A 1 10 ? 38.547 8.310 -15.674 1.00 3.43 10 THR A C 15
ATOM 24428 O O . THR A 1 10 ? 38.071 7.654 -16.599 1.00 60.35 10 THR A O 15
ATOM 24439 N N . SER A 1 11 ? 37.851 9.218 -14.997 1.00 34.22 11 SER A N 15
ATOM 24440 C CA . SER A 1 11 ? 36.454 9.497 -15.308 1.00 53.30 11 SER A CA 15
ATOM 24441 C C . SER A 1 11 ? 36.342 10.528 -16.427 1.00 42.12 11 SER A C 15
ATOM 24442 O O . SER A 1 11 ? 37.349 11.025 -16.932 1.00 1.33 11 SER A O 15
ATOM 24450 N N . VAL A 1 12 ? 35.110 10.845 -16.811 1.00 75.41 12 VAL A N 15
ATOM 24451 C CA . VAL A 1 12 ? 34.864 11.817 -17.870 1.00 23.33 12 VAL A CA 15
ATOM 24452 C C . VAL A 1 12 ? 34.252 13.096 -17.310 1.00 70.21 12 VAL A C 15
ATOM 24453 O O . VAL A 1 12 ? 33.849 13.147 -16.148 1.00 64.34 12 VAL A O 15
ATOM 24466 N N . ALA A 1 13 ? 34.185 14.128 -18.145 1.00 75.52 13 ALA A N 15
ATOM 24467 C CA . ALA A 1 13 ? 33.619 15.407 -17.735 1.00 33.41 13 ALA A CA 15
ATOM 24468 C C . ALA A 1 13 ? 33.513 16.364 -18.917 1.00 14.42 13 ALA A C 15
ATOM 24469 O O . ALA A 1 13 ? 34.267 17.330 -19.034 1.00 1.23 13 ALA A O 15
ATOM 24476 N N . PRO A 1 14 ? 32.555 16.093 -19.816 1.00 32.45 14 PRO A N 15
ATOM 24477 C CA . PRO A 1 14 ? 32.328 16.919 -21.005 1.00 12.02 14 PRO A CA 15
ATOM 24478 C C . PRO A 1 14 ? 31.751 18.287 -20.658 1.00 42.54 14 PRO A C 15
ATOM 24479 O O . PRO A 1 14 ? 31.313 18.537 -19.535 1.00 60.03 14 PRO A O 15
ATOM 24490 N N . PRO A 1 15 ? 31.750 19.197 -21.645 1.00 33.35 15 PRO A N 15
ATOM 24491 C CA . PRO A 1 15 ? 31.228 20.555 -21.468 1.00 5.43 15 PRO A CA 15
ATOM 24492 C C . PRO A 1 15 ? 29.712 20.579 -21.311 1.00 72.42 15 PRO A C 15
ATOM 24493 O O . PRO A 1 15 ? 28.963 20.275 -22.240 1.00 61.11 15 PRO A O 15
ATOM 24504 N N . PRO A 1 16 ? 29.246 20.948 -20.109 1.00 32.22 16 PRO A N 15
ATOM 24505 C CA . PRO A 1 16 ? 27.814 21.020 -19.803 1.00 50.51 16 PRO A CA 15
ATOM 24506 C C . PRO A 1 16 ? 27.123 22.168 -20.532 1.00 70.31 16 PRO A C 15
ATOM 24507 O O . PRO A 1 16 ? 27.713 22.806 -21.403 1.00 1.01 16 PRO A O 15
ATOM 24518 N N . GLU A 1 17 ? 25.870 22.424 -20.170 1.00 32.13 17 GLU A N 15
ATOM 24519 C CA . GLU A 1 17 ? 25.099 23.495 -20.791 1.00 24.22 17 GLU A CA 15
ATOM 24520 C C . GLU A 1 17 ? 24.659 24.522 -19.751 1.00 71.44 17 GLU A C 15
ATOM 24521 O O . GLU A 1 17 ? 25.052 24.449 -18.588 1.00 3.22 17 GLU A O 15
ATOM 24533 N N . GLU A 1 18 ? 23.841 25.477 -20.182 1.00 35.24 18 GLU A N 15
ATOM 24534 C CA . GLU A 1 18 ? 23.348 26.519 -19.289 1.00 12.04 18 GLU A CA 15
ATOM 24535 C C . GLU A 1 18 ? 21.876 26.817 -19.560 1.00 31.34 18 GLU A C 15
ATOM 24536 O O . GLU A 1 18 ? 21.537 27.844 -20.147 1.00 15.11 18 GLU A O 15
ATOM 24548 N N . VAL A 1 19 ? 21.005 25.910 -19.128 1.00 25.52 19 VAL A N 15
ATOM 24549 C CA . VAL A 1 19 ? 19.570 26.074 -19.323 1.00 31.13 19 VAL A CA 15
ATOM 24550 C C . VAL A 1 19 ? 18.839 26.145 -17.987 1.00 35.30 19 VAL A C 15
ATOM 24551 O O . VAL A 1 19 ? 19.065 25.322 -17.101 1.00 33.24 19 VAL A O 15
ATOM 24564 N N . GLU A 1 20 ? 17.960 27.134 -17.851 1.00 25.51 20 GLU A N 15
ATOM 24565 C CA . GLU A 1 20 ? 17.196 27.311 -16.622 1.00 52.42 20 GLU A CA 15
ATOM 24566 C C . GLU A 1 20 ? 15.991 28.218 -16.857 1.00 42.25 20 GLU A C 15
ATOM 24567 O O . GLU A 1 20 ? 15.970 29.382 -16.455 1.00 61.34 20 GLU A O 15
ATOM 24579 N N . PRO A 1 21 ? 14.963 27.674 -17.526 1.00 2.15 21 PRO A N 15
ATOM 24580 C CA . PRO A 1 21 ? 13.736 28.416 -17.830 1.00 72.41 21 PRO A CA 15
ATOM 24581 C C . PRO A 1 21 ? 12.904 28.697 -16.583 1.00 61.14 21 PRO A C 15
ATOM 24582 O O . PRO A 1 21 ? 12.367 29.791 -16.418 1.00 12.13 21 PRO A O 15
ATOM 24593 N N . GLY A 1 22 ? 12.802 27.701 -15.708 1.00 4.20 22 GLY A N 15
ATOM 24594 C CA . GLY A 1 22 ? 12.035 27.862 -14.487 1.00 54.31 22 GLY A CA 15
ATOM 24595 C C . GLY A 1 22 ? 12.636 28.896 -13.556 1.00 51.52 22 GLY A C 15
ATOM 24596 O O . GLY A 1 22 ? 11.977 29.362 -12.626 1.00 43.34 22 GLY A O 15
ATOM 24600 N N . SER A 1 23 ? 13.891 29.256 -13.805 1.00 62.30 23 SER A N 15
ATOM 24601 C CA . SER A 1 23 ? 14.584 30.237 -12.978 1.00 54.44 23 SER A CA 15
ATOM 24602 C C . SER A 1 23 ? 13.750 31.506 -12.829 1.00 50.41 23 SER A C 15
ATOM 24603 O O . SER A 1 23 ? 13.090 31.943 -13.771 1.00 12.42 23 SER A O 15
ATOM 24611 N N . GLY A 1 24 ? 13.786 32.094 -11.637 1.00 31.12 24 GLY A N 15
ATOM 24612 C CA . GLY A 1 24 ? 13.030 33.307 -11.384 1.00 62.23 24 GLY A CA 15
ATOM 24613 C C . GLY A 1 24 ? 12.062 33.156 -10.228 1.00 13.40 24 GLY A C 15
ATOM 24614 O O . GLY A 1 24 ? 11.051 33.856 -10.160 1.00 1.01 24 GLY A O 15
ATOM 24618 N N . VAL A 1 25 ? 12.369 32.239 -9.316 1.00 2.40 25 VAL A N 15
ATOM 24619 C CA . VAL A 1 25 ? 11.518 31.999 -8.157 1.00 21.51 25 VAL A CA 15
ATOM 24620 C C . VAL A 1 25 ? 12.352 31.701 -6.916 1.00 35.44 25 VAL A C 15
ATOM 24621 O O . VAL A 1 25 ? 13.517 31.316 -7.015 1.00 74.44 25 VAL A O 15
ATOM 24634 N N . ARG A 1 26 ? 11.746 31.881 -5.746 1.00 65.11 26 ARG A N 15
ATOM 24635 C CA . ARG A 1 26 ? 12.433 31.632 -4.484 1.00 61.03 26 ARG A CA 15
ATOM 24636 C C . ARG A 1 26 ? 11.662 30.626 -3.635 1.00 14.33 26 ARG A C 15
ATOM 24637 O O . ARG A 1 26 ? 10.747 30.995 -2.897 1.00 61.40 26 ARG A O 15
ATOM 24658 N N . ILE A 1 27 ? 12.036 29.356 -3.745 1.00 4.34 27 ILE A N 15
ATOM 24659 C CA . ILE A 1 27 ? 11.380 28.298 -2.986 1.00 42.43 27 ILE A CA 15
ATOM 24660 C C . ILE A 1 27 ? 11.892 28.252 -1.551 1.00 4.22 27 ILE A C 15
ATOM 24661 O O . ILE A 1 27 ? 13.074 28.483 -1.294 1.00 41.00 27 ILE A O 15
ATOM 24677 N N . VAL A 1 28 ? 10.995 27.950 -0.617 1.00 42.55 28 VAL A N 15
ATOM 24678 C CA . VAL A 1 28 ? 11.356 27.871 0.793 1.00 64.42 28 VAL A CA 15
ATOM 24679 C C . VAL A 1 28 ? 10.469 26.875 1.532 1.00 42.12 28 VAL A C 15
ATOM 24680 O O . VAL A 1 28 ? 9.355 27.203 1.939 1.00 11.53 28 VAL A O 15
ATOM 24693 N N . VAL A 1 29 ? 10.971 25.656 1.702 1.00 2.10 29 VAL A N 15
ATOM 24694 C CA . VAL A 1 29 ? 10.225 24.612 2.394 1.00 60.22 29 VAL A CA 15
ATOM 24695 C C . VAL A 1 29 ? 10.267 24.815 3.904 1.00 12.21 29 VAL A C 15
ATOM 24696 O O . VAL A 1 29 ? 11.281 24.548 4.548 1.00 51.41 29 VAL A O 15
ATOM 24709 N N . GLU A 1 30 ? 9.157 25.289 4.463 1.00 45.11 30 GLU A N 15
ATOM 24710 C CA . GLU A 1 30 ? 9.068 25.528 5.899 1.00 43.55 30 GLU A CA 15
ATOM 24711 C C . GLU A 1 30 ? 8.720 24.243 6.644 1.00 43.12 30 GLU A C 15
ATOM 24712 O O . GLU A 1 30 ? 7.614 23.718 6.515 1.00 64.34 30 GLU A O 15
ATOM 24724 N N . TYR A 1 31 ? 9.672 23.742 7.423 1.00 3.21 31 TYR A N 15
ATOM 24725 C CA . TYR A 1 31 ? 9.469 22.517 8.187 1.00 13.11 31 TYR A CA 15
ATOM 24726 C C . TYR A 1 31 ? 10.181 22.590 9.534 1.00 2.31 31 TYR A C 15
ATOM 24727 O O . TYR A 1 31 ? 11.069 23.419 9.736 1.00 3.01 31 TYR A O 15
ATOM 24745 N N . CYS A 1 32 ? 9.786 21.716 10.453 1.00 14.25 32 CYS A N 15
ATOM 24746 C CA . CYS A 1 32 ? 10.385 21.679 11.782 1.00 14.21 32 CYS A CA 15
ATOM 24747 C C . CYS A 1 32 ? 11.774 21.051 11.735 1.00 63.31 32 CYS A C 15
ATOM 24748 O O . CYS A 1 32 ? 11.912 19.833 11.624 1.00 53.15 32 CYS A O 15
ATOM 24755 N N . GLU A 1 33 ? 12.801 21.891 11.821 1.00 70.11 33 GLU A N 15
ATOM 24756 C CA . GLU A 1 33 ? 14.180 21.417 11.787 1.00 13.25 33 GLU A CA 15
ATOM 24757 C C . GLU A 1 33 ? 14.422 20.370 12.871 1.00 54.21 33 GLU A C 15
ATOM 24758 O O . GLU A 1 33 ? 14.748 19.216 12.592 1.00 1.25 33 GLU A O 15
ATOM 24770 N N . PRO A 1 34 ? 14.259 20.781 14.137 1.00 13.22 34 PRO A N 15
ATOM 24771 C CA . PRO A 1 34 ? 14.454 19.895 15.288 1.00 21.05 34 PRO A CA 15
ATOM 24772 C C . PRO A 1 34 ? 13.368 18.830 15.391 1.00 31.30 34 PRO A C 15
ATOM 24773 O O . PRO A 1 34 ? 12.663 18.742 16.397 1.00 53.23 34 PRO A O 15
ATOM 24784 N N . CYS A 1 35 ? 13.238 18.021 14.345 1.00 62.13 35 CYS A N 15
ATOM 24785 C CA . CYS A 1 35 ? 12.238 16.961 14.316 1.00 31.34 35 CYS A CA 15
ATOM 24786 C C . CYS A 1 35 ? 12.730 15.770 13.499 1.00 25.23 35 CYS A C 15
ATOM 24787 O O . CYS A 1 35 ? 12.616 14.621 13.925 1.00 13.31 35 CYS A O 15
ATOM 24794 N N . GLY A 1 36 ? 13.280 16.053 12.322 1.00 11.31 36 GLY A N 15
ATOM 24795 C CA . GLY A 1 36 ? 13.782 14.996 11.464 1.00 51.11 36 GLY A CA 15
ATOM 24796 C C . GLY A 1 36 ? 13.072 14.950 10.125 1.00 21.24 36 GLY A C 15
ATOM 24797 O O . GLY A 1 36 ? 13.131 13.944 9.418 1.00 73.12 36 GLY A O 15
ATOM 24801 N N . PHE A 1 37 ? 12.398 16.041 9.777 1.00 73.40 37 PHE A N 15
ATOM 24802 C CA . PHE A 1 37 ? 11.671 16.120 8.515 1.00 32.53 37 PHE A CA 15
ATOM 24803 C C . PHE A 1 37 ? 12.579 16.617 7.395 1.00 51.14 37 PHE A C 15
ATOM 24804 O O . PHE A 1 37 ? 12.116 16.922 6.296 1.00 33.31 37 PHE A O 15
ATOM 24821 N N . GLU A 1 38 ? 13.874 16.697 7.682 1.00 24.11 38 GLU A N 15
ATOM 24822 C CA . GLU A 1 38 ? 14.847 17.159 6.699 1.00 23.11 38 GLU A CA 15
ATOM 24823 C C . GLU A 1 38 ? 15.087 16.097 5.630 1.00 74.22 38 GLU A C 15
ATOM 24824 O O . GLU A 1 38 ? 15.281 16.415 4.457 1.00 24.40 38 GLU A O 15
ATOM 24836 N N . ALA A 1 39 ? 15.071 14.834 6.044 1.00 11.23 39 ALA A N 15
ATOM 24837 C CA . ALA A 1 39 ? 15.285 13.725 5.123 1.00 14.01 39 ALA A CA 15
ATOM 24838 C C . ALA A 1 39 ? 14.244 13.729 4.008 1.00 31.15 39 ALA A C 15
ATOM 24839 O O . ALA A 1 39 ? 14.585 13.706 2.825 1.00 21.54 39 ALA A O 15
ATOM 24846 N N . THR A 1 40 ? 12.972 13.758 4.393 1.00 35.31 40 THR A N 15
ATOM 24847 C CA . THR A 1 40 ? 11.881 13.763 3.426 1.00 32.44 40 THR A CA 15
ATOM 24848 C C . THR A 1 40 ? 11.947 14.993 2.529 1.00 12.33 40 THR A C 15
ATOM 24849 O O . THR A 1 40 ? 11.366 15.014 1.444 1.00 52.01 40 THR A O 15
ATOM 24860 N N . TYR A 1 41 ? 12.658 16.017 2.988 1.00 20.25 41 TYR A N 15
ATOM 24861 C CA . TYR A 1 41 ? 12.798 17.253 2.228 1.00 63.45 41 TYR A CA 15
ATOM 24862 C C . TYR A 1 41 ? 13.950 17.151 1.231 1.00 15.35 41 TYR A C 15
ATOM 24863 O O . TYR A 1 41 ? 13.962 17.835 0.207 1.00 2.42 41 TYR A O 15
ATOM 24881 N N . LEU A 1 42 ? 14.915 16.293 1.539 1.00 22.51 42 LEU A N 15
ATOM 24882 C CA . LEU A 1 42 ? 16.072 16.099 0.672 1.00 41.34 42 LEU A CA 15
ATOM 24883 C C . LEU A 1 42 ? 15.910 14.845 -0.181 1.00 22.45 42 LEU A C 15
ATOM 24884 O O . LEU A 1 42 ? 16.713 14.583 -1.075 1.00 43.13 42 LEU A O 15
ATOM 24900 N N . GLU A 1 43 ? 14.865 14.074 0.103 1.00 30.50 43 GLU A N 15
ATOM 24901 C CA . GLU A 1 43 ? 14.598 12.847 -0.639 1.00 13.10 43 GLU A CA 15
ATOM 24902 C C . GLU A 1 43 ? 13.945 13.156 -1.983 1.00 60.14 43 GLU A C 15
ATOM 24903 O O . GLU A 1 43 ? 13.835 12.285 -2.848 1.00 4.22 43 GLU A O 15
ATOM 24915 N N . LEU A 1 44 ? 13.513 14.401 -2.152 1.00 74.52 44 LEU A N 15
ATOM 24916 C CA . LEU A 1 44 ? 12.870 14.826 -3.391 1.00 32.31 44 LEU A CA 15
ATOM 24917 C C . LEU A 1 44 ? 13.459 16.142 -3.886 1.00 44.51 44 LEU A C 15
ATOM 24918 O O . LEU A 1 44 ? 13.196 16.568 -5.010 1.00 51.03 44 LEU A O 15
ATOM 24934 N N . ALA A 1 45 ? 14.260 16.782 -3.040 1.00 30.13 45 ALA A N 15
ATOM 24935 C CA . ALA A 1 45 ? 14.890 18.048 -3.393 1.00 25.32 45 ALA A CA 15
ATOM 24936 C C . ALA A 1 45 ? 16.280 17.824 -3.979 1.00 42.14 45 ALA A C 15
ATOM 24937 O O . ALA A 1 45 ? 16.672 18.485 -4.941 1.00 3.32 45 ALA A O 15
ATOM 24944 N N . SER A 1 46 ? 17.021 16.889 -3.394 1.00 60.40 46 SER A N 15
ATOM 24945 C CA . SER A 1 46 ? 18.369 16.581 -3.856 1.00 44.13 46 SER A CA 15
ATOM 24946 C C . SER A 1 46 ? 18.389 16.361 -5.366 1.00 22.22 46 SER A C 15
ATOM 24947 O O . SER A 1 46 ? 19.412 16.563 -6.020 1.00 75.02 46 SER A O 15
ATOM 24955 N N . ALA A 1 47 ? 17.251 15.945 -5.912 1.00 21.34 47 ALA A N 15
ATOM 24956 C CA . ALA A 1 47 ? 17.136 15.698 -7.344 1.00 11.53 47 ALA A CA 15
ATOM 24957 C C . ALA A 1 47 ? 16.507 16.891 -8.057 1.00 23.31 47 ALA A C 15
ATOM 24958 O O . ALA A 1 47 ? 17.005 17.344 -9.088 1.00 23.43 47 ALA A O 15
ATOM 24965 N N . VAL A 1 48 ? 15.410 17.395 -7.502 1.00 14.00 48 VAL A N 15
ATOM 24966 C CA . VAL A 1 48 ? 14.713 18.535 -8.085 1.00 51.41 48 VAL A CA 15
ATOM 24967 C C . VAL A 1 48 ? 15.674 19.688 -8.353 1.00 12.22 48 VAL A C 15
ATOM 24968 O O . VAL A 1 48 ? 15.477 20.473 -9.281 1.00 13.13 48 VAL A O 15
ATOM 24981 N N . LYS A 1 49 ? 16.716 19.785 -7.534 1.00 32.11 49 LYS A N 15
ATOM 24982 C CA . LYS A 1 49 ? 17.710 20.841 -7.682 1.00 24.21 49 LYS A CA 15
ATOM 24983 C C . LYS A 1 49 ? 18.339 20.806 -9.071 1.00 74.44 49 LYS A C 15
ATOM 24984 O O . LYS A 1 49 ? 18.784 21.831 -9.587 1.00 34.43 49 LYS A O 15
ATOM 25003 N N . GLU A 1 50 ? 18.370 19.620 -9.672 1.00 54.23 50 GLU A N 15
ATOM 25004 C CA . GLU A 1 50 ? 18.943 19.454 -11.003 1.00 31.44 50 GLU A CA 15
ATOM 25005 C C . GLU A 1 50 ? 17.996 19.987 -12.074 1.00 1.22 50 GLU A C 15
ATOM 25006 O O . GLU A 1 50 ? 18.336 20.018 -13.256 1.00 53.33 50 GLU A O 15
ATOM 25018 N N . GLN A 1 51 ? 16.808 20.405 -11.650 1.00 12.11 51 GLN A N 15
ATOM 25019 C CA . GLN A 1 51 ? 15.811 20.936 -12.573 1.00 5.13 51 GLN A CA 15
ATOM 25020 C C . GLN A 1 51 ? 16.006 22.434 -12.781 1.00 42.30 51 GLN A C 15
ATOM 25021 O O . GLN A 1 51 ? 16.117 22.904 -13.914 1.00 1.55 51 GLN A O 15
ATOM 25035 N N . TYR A 1 52 ? 16.046 23.179 -11.682 1.00 24.02 52 TYR A N 15
ATOM 25036 C CA . TYR A 1 52 ? 16.225 24.625 -11.744 1.00 72.31 52 TYR A CA 15
ATOM 25037 C C . TYR A 1 52 ? 17.345 25.076 -10.811 1.00 54.15 52 TYR A C 15
ATOM 25038 O O . TYR A 1 52 ? 17.108 25.600 -9.723 1.00 34.23 52 TYR A O 15
ATOM 25056 N N . PRO A 1 53 ? 18.596 24.869 -11.248 1.00 10.41 53 PRO A N 15
ATOM 25057 C CA . PRO A 1 53 ? 19.779 25.248 -10.469 1.00 53.42 53 PRO A CA 15
ATOM 25058 C C . PRO A 1 53 ? 19.955 26.760 -10.381 1.00 13.50 53 PRO A C 15
ATOM 25059 O O . PRO A 1 53 ? 20.814 27.254 -9.652 1.00 21.31 53 PRO A O 15
ATOM 25070 N N . GLY A 1 54 ? 19.134 27.492 -11.129 1.00 12.03 54 GLY A N 15
ATOM 25071 C CA . GLY A 1 54 ? 19.215 28.941 -11.120 1.00 22.13 54 GLY A CA 15
ATOM 25072 C C . GLY A 1 54 ? 18.408 29.560 -9.996 1.00 1.01 54 GLY A C 15
ATOM 25073 O O . GLY A 1 54 ? 18.807 30.574 -9.422 1.00 52.02 54 GLY A O 15
ATOM 25077 N N . ILE A 1 55 ? 17.270 28.951 -9.682 1.00 31.42 55 ILE A N 15
ATOM 25078 C CA . ILE A 1 55 ? 16.405 29.449 -8.620 1.00 11.12 55 ILE A CA 15
ATOM 25079 C C . ILE A 1 55 ? 17.139 29.483 -7.284 1.00 11.35 55 ILE A C 15
ATOM 25080 O O . ILE A 1 55 ? 18.350 29.275 -7.225 1.00 21.34 55 ILE A O 15
ATOM 25096 N N . GLU A 1 56 ? 16.396 29.746 -6.213 1.00 11.20 56 GLU A N 15
ATOM 25097 C CA . GLU A 1 56 ? 16.977 29.806 -4.877 1.00 12.31 56 GLU A CA 15
ATOM 25098 C C . GLU A 1 56 ? 16.098 29.072 -3.868 1.00 1.30 56 GLU A C 15
ATOM 25099 O O . GLU A 1 56 ? 15.055 29.579 -3.454 1.00 32.51 56 GLU A O 15
ATOM 25111 N N . ILE A 1 57 ? 16.528 27.877 -3.478 1.00 14.02 57 ILE A N 15
ATOM 25112 C CA . ILE A 1 57 ? 15.781 27.074 -2.518 1.00 30.43 57 ILE A CA 15
ATOM 25113 C C . ILE A 1 57 ? 16.536 26.950 -1.199 1.00 3.42 57 ILE A C 15
ATOM 25114 O O . ILE A 1 57 ? 17.760 26.818 -1.183 1.00 54.44 57 ILE A O 15
ATOM 25130 N N . GLU A 1 58 ? 15.798 26.993 -0.094 1.00 21.20 58 GLU A N 15
ATOM 25131 C CA . GLU A 1 58 ? 16.399 26.885 1.230 1.00 22.31 58 GLU A CA 15
ATOM 25132 C C . GLU A 1 58 ? 15.385 26.371 2.248 1.00 54.31 58 GLU A C 15
ATOM 25133 O O . GLU A 1 58 ? 14.198 26.240 1.946 1.00 5.31 58 GLU A O 15
ATOM 25145 N N . SER A 1 59 ? 15.861 26.082 3.455 1.00 75.23 59 SER A N 15
ATOM 25146 C CA . SER A 1 59 ? 14.997 25.578 4.516 1.00 11.54 59 SER A CA 15
ATOM 25147 C C . SER A 1 59 ? 14.733 26.660 5.560 1.00 75.40 59 SER A C 15
ATOM 25148 O O . SER A 1 59 ? 15.432 27.671 5.613 1.00 44.01 59 SER A O 15
ATOM 25156 N N . ARG A 1 60 ? 13.717 26.438 6.388 1.00 22.34 60 ARG A N 15
ATOM 25157 C CA . ARG A 1 60 ? 13.358 27.393 7.430 1.00 25.41 60 ARG A CA 15
ATOM 25158 C C . ARG A 1 60 ? 12.512 26.726 8.511 1.00 63.13 60 ARG A C 15
ATOM 25159 O O . ARG A 1 60 ? 12.062 25.590 8.350 1.00 44.52 60 ARG A O 15
ATOM 25180 N N . LEU A 1 61 ? 12.300 27.438 9.612 1.00 52.23 61 LEU A N 15
ATOM 25181 C CA . LEU A 1 61 ? 11.508 26.916 10.720 1.00 72.21 61 LEU A CA 15
ATOM 25182 C C . LEU A 1 61 ? 10.026 27.216 10.519 1.00 11.54 61 LEU A C 15
ATOM 25183 O O . LEU A 1 61 ? 9.663 28.199 9.873 1.00 21.53 61 LEU A O 15
ATOM 25199 N N . GLY A 1 62 ? 9.173 26.364 11.080 1.00 1.33 62 GLY A N 15
ATOM 25200 C CA . GLY A 1 62 ? 7.740 26.557 10.953 1.00 3.25 62 GLY A CA 15
ATOM 25201 C C . GLY A 1 62 ? 7.056 26.717 12.296 1.00 12.24 62 GLY A C 15
ATOM 25202 O O . GLY A 1 62 ? 6.262 27.637 12.491 1.00 72.43 62 GLY A O 15
ATOM 25206 N N . GLY A 1 63 ? 7.363 25.818 13.226 1.00 34.34 63 GLY A N 15
ATOM 25207 C CA . GLY A 1 63 ? 6.761 25.880 14.546 1.00 70.14 63 GLY A CA 15
ATOM 25208 C C . GLY A 1 63 ? 6.900 24.577 15.308 1.00 4.44 63 GLY A C 15
ATOM 25209 O O . GLY A 1 63 ? 7.527 24.533 16.368 1.00 61.34 63 GLY A O 15
ATOM 25213 N N . THR A 1 64 ? 6.313 23.513 14.771 1.00 64.43 64 THR A N 15
ATOM 25214 C CA . THR A 1 64 ? 6.372 22.204 15.409 1.00 64.43 64 THR A CA 15
ATOM 25215 C C . THR A 1 64 ? 5.679 21.146 14.558 1.00 31.42 64 THR A C 15
ATOM 25216 O O . THR A 1 64 ? 4.462 21.177 14.381 1.00 12.23 64 THR A O 15
ATOM 25227 N N . GLY A 1 65 ? 6.462 20.208 14.034 1.00 71.34 65 GLY A N 15
ATOM 25228 C CA . GLY A 1 65 ? 5.904 19.152 13.208 1.00 4.40 65 GLY A CA 15
ATOM 25229 C C . GLY A 1 65 ? 5.032 19.690 12.091 1.00 62.22 65 GLY A C 15
ATOM 25230 O O . GLY A 1 65 ? 3.851 19.357 12.002 1.00 13.52 65 GLY A O 15
ATOM 25234 N N . ALA A 1 66 ? 5.615 20.524 11.236 1.00 2.45 66 ALA A N 15
ATOM 25235 C CA . ALA A 1 66 ? 4.883 21.109 10.120 1.00 62.34 66 ALA A CA 15
ATOM 25236 C C . ALA A 1 66 ? 5.663 20.964 8.817 1.00 54.32 66 ALA A C 15
ATOM 25237 O O . ALA A 1 66 ? 6.808 20.513 8.814 1.00 41.12 66 ALA A O 15
ATOM 25244 N N . PHE A 1 67 ? 5.034 21.349 7.711 1.00 2.40 67 PHE A N 15
ATOM 25245 C CA . PHE A 1 67 ? 5.669 21.261 6.401 1.00 73.00 67 PHE A CA 15
ATOM 25246 C C . PHE A 1 67 ? 5.073 22.284 5.438 1.00 2.12 67 PHE A C 15
ATOM 25247 O O . PHE A 1 67 ? 4.744 21.960 4.298 1.00 71.31 67 PHE A O 15
ATOM 25264 N N . GLU A 1 68 ? 4.938 23.521 5.907 1.00 20.33 68 GLU A N 15
ATOM 25265 C CA . GLU A 1 68 ? 4.381 24.591 5.088 1.00 30.14 68 GLU A CA 15
ATOM 25266 C C . GLU A 1 68 ? 5.298 24.908 3.910 1.00 35.12 68 GLU A C 15
ATOM 25267 O O . GLU A 1 68 ? 6.444 25.317 4.095 1.00 23.40 68 GLU A O 15
ATOM 25279 N N . ILE A 1 69 ? 4.784 24.716 2.700 1.00 35.31 69 ILE A N 15
ATOM 25280 C CA . ILE A 1 69 ? 5.555 24.981 1.492 1.00 12.32 69 ILE A CA 15
ATOM 25281 C C . ILE A 1 69 ? 5.404 26.433 1.052 1.00 51.43 69 ILE A C 15
ATOM 25282 O O . ILE A 1 69 ? 4.299 26.976 1.037 1.00 65.41 69 ILE A O 15
ATOM 25298 N N . GLU A 1 70 ? 6.522 27.056 0.692 1.00 11.31 70 GLU A N 15
ATOM 25299 C CA . GLU A 1 70 ? 6.513 28.446 0.250 1.00 60.20 70 GLU A CA 15
ATOM 25300 C C . GLU A 1 70 ? 7.229 28.595 -1.089 1.00 42.22 70 GLU A C 15
ATOM 25301 O O . GLU A 1 70 ? 8.458 28.649 -1.145 1.00 61.11 70 GLU A O 15
ATOM 25313 N N . ILE A 1 71 ? 6.452 28.661 -2.165 1.00 11.22 71 ILE A N 15
ATOM 25314 C CA . ILE A 1 71 ? 7.011 28.805 -3.503 1.00 62.22 71 ILE A CA 15
ATOM 25315 C C . ILE A 1 71 ? 7.624 30.188 -3.697 1.00 71.45 71 ILE A C 15
ATOM 25316 O O . ILE A 1 71 ? 8.500 30.376 -4.540 1.00 5.44 71 ILE A O 15
ATOM 25332 N N . ASN A 1 72 ? 7.157 31.152 -2.911 1.00 32.43 72 ASN A N 15
ATOM 25333 C CA . ASN A 1 72 ? 7.660 32.518 -2.995 1.00 73.01 72 ASN A CA 15
ATOM 25334 C C . ASN A 1 72 ? 7.829 33.122 -1.604 1.00 40.24 72 ASN A C 15
ATOM 25335 O O . ASN A 1 72 ? 7.625 34.319 -1.407 1.00 44.32 72 ASN A O 15
ATOM 25346 N N . GLY A 1 73 ? 8.204 32.284 -0.643 1.00 10.25 73 GLY A N 15
ATOM 25347 C CA . GLY A 1 73 ? 8.395 32.754 0.717 1.00 20.43 73 GLY A CA 15
ATOM 25348 C C . GLY A 1 73 ? 7.098 32.808 1.500 1.00 52.15 73 GLY A C 15
ATOM 25349 O O . GLY A 1 73 ? 7.102 33.071 2.702 1.00 52.44 73 GLY A O 15
ATOM 25353 N N . GLN A 1 74 ? 5.985 32.560 0.816 1.00 44.34 74 GLN A N 15
ATOM 25354 C CA . GLN A 1 74 ? 4.675 32.585 1.455 1.00 51.15 74 GLN A CA 15
ATOM 25355 C C . GLN A 1 74 ? 3.971 31.240 1.305 1.00 0.43 74 GLN A C 15
ATOM 25356 O O . GLN A 1 74 ? 4.168 30.531 0.318 1.00 62.40 74 GLN A O 15
ATOM 25370 N N . LEU A 1 75 ? 3.150 30.895 2.291 1.00 40.50 75 LEU A N 15
ATOM 25371 C CA . LEU A 1 75 ? 2.416 29.635 2.270 1.00 62.22 75 LEU A CA 15
ATOM 25372 C C . LEU A 1 75 ? 1.420 29.604 1.115 1.00 62.20 75 LEU A C 15
ATOM 25373 O O . LEU A 1 75 ? 0.512 30.432 1.042 1.00 31.32 75 LEU A O 15
ATOM 25389 N N . VAL A 1 76 ? 1.596 28.642 0.215 1.00 73.15 76 VAL A N 15
ATOM 25390 C CA . VAL A 1 76 ? 0.711 28.500 -0.935 1.00 55.44 76 VAL A CA 15
ATOM 25391 C C . VAL A 1 76 ? -0.011 27.157 -0.912 1.00 5.31 76 VAL A C 15
ATOM 25392 O O . VAL A 1 76 ? -1.089 27.009 -1.487 1.00 40.32 76 VAL A O 15
ATOM 25405 N N . PHE A 1 77 ? 0.592 26.180 -0.242 1.00 51.23 77 PHE A N 15
ATOM 25406 C CA . PHE A 1 77 ? 0.008 24.848 -0.144 1.00 35.23 77 PHE A CA 15
ATOM 25407 C C . PHE A 1 77 ? 0.524 24.117 1.092 1.00 5.43 77 PHE A C 15
ATOM 25408 O O . PHE A 1 77 ? 1.628 23.572 1.088 1.00 72.42 77 PHE A O 15
ATOM 25425 N N . SER A 1 78 ? -0.281 24.112 2.149 1.00 11.35 78 SER A N 15
ATOM 25426 C CA . SER A 1 78 ? 0.096 23.453 3.395 1.00 54.35 78 SER A CA 15
ATOM 25427 C C . SER A 1 78 ? 0.024 21.936 3.249 1.00 4.23 78 SER A C 15
ATOM 25428 O O . SER A 1 78 ? -0.903 21.401 2.642 1.00 54.41 78 SER A O 15
ATOM 25436 N N . LYS A 1 79 ? 1.012 21.248 3.812 1.00 72.54 79 LYS A N 15
ATOM 25437 C CA . LYS A 1 79 ? 1.063 19.792 3.747 1.00 21.34 79 LYS A CA 15
ATOM 25438 C C . LYS A 1 79 ? 0.306 19.169 4.916 1.00 25.41 79 LYS A C 15
ATOM 25439 O O . LYS A 1 79 ? -0.112 18.012 4.852 1.00 72.11 79 LYS A O 15
ATOM 25458 N N . LEU A 1 80 ? 0.133 19.942 5.982 1.00 21.13 80 LEU A N 15
ATOM 25459 C CA . LEU A 1 80 ? -0.575 19.466 7.166 1.00 52.15 80 LEU A CA 15
ATOM 25460 C C . LEU A 1 80 ? -2.085 19.569 6.974 1.00 20.15 80 LEU A C 15
ATOM 25461 O O . LEU A 1 80 ? -2.850 18.837 7.602 1.00 53.44 80 LEU A O 15
ATOM 25477 N N . GLU A 1 81 ? -2.505 20.480 6.103 1.00 54.42 81 GLU A N 15
ATOM 25478 C CA . GLU A 1 81 ? -3.924 20.677 5.829 1.00 40.03 81 GLU A CA 15
ATOM 25479 C C . GLU A 1 81 ? -4.348 19.911 4.579 1.00 61.11 81 GLU A C 15
ATOM 25480 O O . GLU A 1 81 ? -5.314 19.149 4.603 1.00 45.10 81 GLU A O 15
ATOM 25492 N N . ASN A 1 82 ? -3.618 20.120 3.488 1.00 72.11 82 ASN A N 15
ATOM 25493 C CA . ASN A 1 82 ? -3.919 19.450 2.228 1.00 44.34 82 ASN A CA 15
ATOM 25494 C C . ASN A 1 82 ? -4.054 17.944 2.430 1.00 4.25 82 ASN A C 15
ATOM 25495 O O . ASN A 1 82 ? -4.994 17.323 1.937 1.00 65.51 82 ASN A O 15
ATOM 25506 N N . GLY A 1 83 ? -3.107 17.364 3.162 1.00 62.44 83 GLY A N 15
ATOM 25507 C CA . GLY A 1 83 ? -3.138 15.936 3.418 1.00 74.54 83 GLY A CA 15
ATOM 25508 C C . GLY A 1 83 ? -1.829 15.255 3.072 1.00 5.52 83 GLY A C 15
ATOM 25509 O O . GLY A 1 83 ? -1.601 14.105 3.444 1.00 75.22 83 GLY A O 15
ATOM 25513 N N . GLY A 1 84 ? -0.964 15.968 2.357 1.00 43.52 84 GLY A N 15
ATOM 25514 C CA . GLY A 1 84 ? 0.319 15.409 1.972 1.00 51.55 84 GLY A CA 15
ATOM 25515 C C . GLY A 1 84 ? 0.302 14.830 0.571 1.00 53.32 84 GLY A C 15
ATOM 25516 O O . GLY A 1 84 ? -0.396 15.335 -0.309 1.00 50.10 84 GLY A O 15
ATOM 25520 N N . PHE A 1 85 ? 1.073 13.768 0.362 1.00 52.31 85 PHE A N 15
ATOM 25521 C CA . PHE A 1 85 ? 1.146 13.121 -0.943 1.00 14.21 85 PHE A CA 15
ATOM 25522 C C . PHE A 1 85 ? 1.651 14.094 -2.005 1.00 32.42 85 PHE A C 15
ATOM 25523 O O . PHE A 1 85 ? 0.928 14.479 -2.924 1.00 62.22 85 PHE A O 15
ATOM 25540 N N . PRO A 1 86 ? 2.922 14.501 -1.876 1.00 42.21 86 PRO A N 15
ATOM 25541 C CA . PRO A 1 86 ? 3.553 15.434 -2.815 1.00 24.33 86 PRO A CA 15
ATOM 25542 C C . PRO A 1 86 ? 3.790 14.806 -4.184 1.00 42.22 86 PRO A C 15
ATOM 25543 O O . PRO A 1 86 ? 3.571 13.610 -4.376 1.00 24.23 86 PRO A O 15
ATOM 25554 N N . TYR A 1 87 ? 4.239 15.620 -5.133 1.00 54.31 87 TYR A N 15
ATOM 25555 C CA . TYR A 1 87 ? 4.503 15.145 -6.486 1.00 23.12 87 TYR A CA 15
ATOM 25556 C C . TYR A 1 87 ? 5.660 15.914 -7.117 1.00 21.31 87 TYR A C 15
ATOM 25557 O O . TYR A 1 87 ? 5.710 17.142 -7.054 1.00 62.55 87 TYR A O 15
ATOM 25575 N N . GLU A 1 88 ? 6.587 15.181 -7.725 1.00 25.50 88 GLU A N 15
ATOM 25576 C CA . GLU A 1 88 ? 7.744 15.793 -8.368 1.00 23.03 88 GLU A CA 15
ATOM 25577 C C . GLU A 1 88 ? 7.309 16.858 -9.370 1.00 42.20 88 GLU A C 15
ATOM 25578 O O . GLU A 1 88 ? 7.991 17.866 -9.558 1.00 11.12 88 GLU A O 15
ATOM 25590 N N . LYS A 1 89 ? 6.169 16.627 -10.012 1.00 42.33 89 LYS A N 15
ATOM 25591 C CA . LYS A 1 89 ? 5.641 17.565 -10.995 1.00 53.54 89 LYS A CA 15
ATOM 25592 C C . LYS A 1 89 ? 4.939 18.734 -10.310 1.00 62.22 89 LYS A C 15
ATOM 25593 O O . LYS A 1 89 ? 4.824 19.820 -10.878 1.00 4.33 89 LYS A O 15
ATOM 25612 N N . ASP A 1 90 ? 4.473 18.503 -9.088 1.00 4.53 90 ASP A N 15
ATOM 25613 C CA . ASP A 1 90 ? 3.785 19.538 -8.324 1.00 45.11 90 ASP A CA 15
ATOM 25614 C C . ASP A 1 90 ? 4.782 20.531 -7.733 1.00 70.34 90 ASP A C 15
ATOM 25615 O O . ASP A 1 90 ? 4.426 21.663 -7.405 1.00 41.45 90 ASP A O 15
ATOM 25624 N N . LEU A 1 91 ? 6.031 20.098 -7.599 1.00 51.33 91 LEU A N 15
ATOM 25625 C CA . LEU A 1 91 ? 7.080 20.949 -7.047 1.00 33.51 91 LEU A CA 15
ATOM 25626 C C . LEU A 1 91 ? 7.716 21.806 -8.136 1.00 71.13 91 LEU A C 15
ATOM 25627 O O . LEU A 1 91 ? 8.282 22.863 -7.856 1.00 52.13 91 LEU A O 15
ATOM 25643 N N . ILE A 1 92 ? 7.617 21.344 -9.378 1.00 41.43 92 ILE A N 15
ATOM 25644 C CA . ILE A 1 92 ? 8.180 22.071 -10.510 1.00 31.13 92 ILE A CA 15
ATOM 25645 C C . ILE A 1 92 ? 7.127 22.949 -11.178 1.00 62.41 92 ILE A C 15
ATOM 25646 O O . ILE A 1 92 ? 7.452 23.960 -11.798 1.00 50.52 92 ILE A O 15
ATOM 25662 N N . GLU A 1 93 ? 5.865 22.554 -11.045 1.00 54.14 93 GLU A N 15
ATOM 25663 C CA . GLU A 1 93 ? 4.764 23.306 -11.636 1.00 51.21 93 GLU A CA 15
ATOM 25664 C C . GLU A 1 93 ? 4.534 24.615 -10.885 1.00 64.23 93 GLU A C 15
ATOM 25665 O O . GLU A 1 93 ? 3.851 25.513 -11.376 1.00 60.33 93 GLU A O 15
ATOM 25677 N N . ALA A 1 94 ? 5.110 24.714 -9.692 1.00 3.23 94 ALA A N 15
ATOM 25678 C CA . ALA A 1 94 ? 4.970 25.912 -8.873 1.00 44.24 94 ALA A CA 15
ATOM 25679 C C . ALA A 1 94 ? 5.793 27.064 -9.441 1.00 71.01 94 ALA A C 15
ATOM 25680 O O . ALA A 1 94 ? 5.247 28.101 -9.819 1.00 43.13 94 ALA A O 15
ATOM 25687 N N . ILE A 1 95 ? 7.107 26.875 -9.497 1.00 51.20 95 ILE A N 15
ATOM 25688 C CA . ILE A 1 95 ? 8.004 27.899 -10.019 1.00 74.11 95 ILE A CA 15
ATOM 25689 C C . ILE A 1 95 ? 7.637 28.273 -11.451 1.00 72.32 95 ILE A C 15
ATOM 25690 O O . ILE A 1 95 ? 7.811 29.417 -11.869 1.00 5.51 95 ILE A O 15
ATOM 25706 N N . ARG A 1 96 ? 7.126 27.300 -12.198 1.00 72.45 96 ARG A N 15
ATOM 25707 C CA . ARG A 1 96 ? 6.733 27.526 -13.584 1.00 43.41 96 ARG A CA 15
ATOM 25708 C C . ARG A 1 96 ? 5.550 28.486 -13.664 1.00 13.33 96 ARG A C 15
ATOM 25709 O O . ARG A 1 96 ? 5.423 29.253 -14.619 1.00 33.14 96 ARG A O 15
ATOM 25730 N N . ARG A 1 97 ? 4.686 28.438 -12.655 1.00 21.52 97 ARG A N 15
ATOM 25731 C CA . ARG A 1 97 ? 3.512 29.301 -12.612 1.00 2.15 97 ARG A CA 15
ATOM 25732 C C . ARG A 1 97 ? 3.834 30.622 -11.918 1.00 61.22 97 ARG A C 15
ATOM 25733 O O . ARG A 1 97 ? 3.185 31.638 -12.165 1.00 24.10 97 ARG A O 15
ATOM 25754 N N . ALA A 1 98 ? 4.840 30.598 -11.050 1.00 14.44 98 ALA A N 15
ATOM 25755 C CA . ALA A 1 98 ? 5.248 31.793 -10.322 1.00 4.41 98 ALA A CA 15
ATOM 25756 C C . ALA A 1 98 ? 6.138 32.683 -11.183 1.00 53.45 98 ALA A C 15
ATOM 25757 O O . ALA A 1 98 ? 5.982 33.904 -11.198 1.00 42.41 98 ALA A O 15
ATOM 25764 N N . SER A 1 99 ? 7.071 32.064 -11.900 1.00 14.13 99 SER A N 15
ATOM 25765 C CA . SER A 1 99 ? 7.988 32.801 -12.761 1.00 1.14 99 SER A CA 15
ATOM 25766 C C . SER A 1 99 ? 7.264 33.342 -13.989 1.00 53.54 99 SER A C 15
ATOM 25767 O O . SER A 1 99 ? 7.787 34.194 -14.707 1.00 20.31 99 SER A O 15
ATOM 25775 N N . ASN A 1 100 ? 6.055 32.841 -14.225 1.00 4.34 100 ASN A N 15
ATOM 25776 C CA . ASN A 1 100 ? 5.258 33.273 -15.367 1.00 12.43 100 ASN A CA 15
ATOM 25777 C C . ASN A 1 100 ? 4.717 34.683 -15.150 1.00 15.20 100 ASN A C 15
ATOM 25778 O O . ASN A 1 100 ? 4.444 35.409 -16.106 1.00 32.55 100 ASN A O 15
ATOM 25789 N N . GLY A 1 101 ? 4.564 35.065 -13.885 1.00 40.14 101 GLY A N 15
ATOM 25790 C CA . GLY A 1 101 ? 4.057 36.387 -13.566 1.00 34.54 101 GLY A CA 15
ATOM 25791 C C . GLY A 1 101 ? 2.559 36.391 -13.331 1.00 40.53 101 GLY A C 15
ATOM 25792 O O . GLY A 1 101 ? 1.908 37.427 -13.464 1.00 34.11 101 GLY A O 15
ATOM 25796 N N . GLU A 1 102 ? 2.012 35.231 -12.984 1.00 20.24 102 GLU A N 15
ATOM 25797 C CA . GLU A 1 102 ? 0.581 35.106 -12.733 1.00 51.02 102 GLU A CA 15
ATOM 25798 C C . GLU A 1 102 ? 0.300 34.971 -11.239 1.00 73.55 102 GLU A C 15
ATOM 25799 O O . GLU A 1 102 ? 1.170 34.571 -10.465 1.00 61.12 102 GLU A O 15
ATOM 25811 N N . THR A 1 103 ? -0.923 35.307 -10.840 1.00 71.15 103 THR A N 15
ATOM 25812 C CA . THR A 1 103 ? -1.320 35.225 -9.441 1.00 2.05 103 THR A CA 15
ATOM 25813 C C . THR A 1 103 ? -1.220 33.794 -8.924 1.00 13.44 103 THR A C 15
ATOM 25814 O O . THR A 1 103 ? -1.267 32.838 -9.699 1.00 53.50 103 THR A O 15
ATOM 25825 N N . LEU A 1 104 ? -1.083 33.653 -7.610 1.00 12.31 104 LEU A N 15
ATOM 25826 C CA . LEU A 1 104 ? -0.978 32.338 -6.989 1.00 21.45 104 LEU A CA 15
ATOM 25827 C C . LEU A 1 104 ? -1.931 32.217 -5.804 1.00 73.10 104 LEU A C 15
ATOM 25828 O O . LEU A 1 104 ? -2.418 33.220 -5.283 1.00 33.40 104 LEU A O 15
ATOM 25844 N N . GLU A 1 105 ? -2.191 30.983 -5.383 1.00 70.13 105 GLU A N 15
ATOM 25845 C CA . GLU A 1 105 ? -3.085 30.732 -4.259 1.00 52.20 105 GLU A CA 15
ATOM 25846 C C . GLU A 1 105 ? -2.651 31.527 -3.031 1.00 20.02 105 GLU A C 15
ATOM 25847 O O . GLU A 1 105 ? -1.459 31.662 -2.754 1.00 0.31 105 GLU A O 15
ATOM 25859 N N . LYS A 1 106 ? -3.627 32.052 -2.298 1.00 20.44 106 LYS A N 15
ATOM 25860 C CA . LYS A 1 106 ? -3.348 32.833 -1.098 1.00 74.24 106 LYS A CA 15
ATOM 25861 C C . LYS A 1 106 ? -4.081 32.256 0.109 1.00 51.22 106 LYS A C 15
ATOM 25862 O O . LYS A 1 106 ? -4.824 31.282 -0.012 1.00 21.42 106 LYS A O 15
ATOM 25881 N N . ILE A 1 107 ? -3.868 32.865 1.271 1.00 73.05 107 ILE A N 15
ATOM 25882 C CA . ILE A 1 107 ? -4.511 32.413 2.498 1.00 21.03 107 ILE A CA 15
ATOM 25883 C C . ILE A 1 107 ? -5.767 33.226 2.793 1.00 60.03 107 ILE A C 15
ATOM 25884 O O . ILE A 1 107 ? -5.707 34.445 2.959 1.00 71.23 107 ILE A O 15
ATOM 25900 N N . THR A 1 108 ? -6.906 32.543 2.858 1.00 23.12 108 THR A N 15
ATOM 25901 C CA . THR A 1 108 ? -8.177 33.201 3.133 1.00 22.45 108 THR A CA 15
ATOM 25902 C C . THR A 1 108 ? -8.522 33.130 4.616 1.00 15.15 108 THR A C 15
ATOM 25903 O O . THR A 1 108 ? -9.683 33.267 5.000 1.00 53.21 108 THR A O 15
ATOM 25914 N N . ASN A 1 109 ? -7.507 32.916 5.447 1.00 42.14 109 ASN A N 15
ATOM 25915 C CA . ASN A 1 109 ? -7.704 32.828 6.889 1.00 71.31 109 ASN A CA 15
ATOM 25916 C C . ASN A 1 109 ? -8.802 31.823 7.227 1.00 4.43 109 ASN A C 15
ATOM 25917 O O . ASN A 1 109 ? -9.656 32.084 8.075 1.00 63.34 109 ASN A O 15
ATOM 25928 N N . SER A 1 110 ? -8.771 30.675 6.559 1.00 34.43 110 SER A N 15
ATOM 25929 C CA . SER A 1 110 ? -9.765 29.632 6.787 1.00 71.15 110 SER A CA 15
ATOM 25930 C C . SER A 1 110 ? -9.703 29.126 8.225 1.00 42.24 110 SER A C 15
ATOM 25931 O O . SER A 1 110 ? -8.756 29.417 8.956 1.00 52.00 110 SER A O 15
ATOM 25939 N N . ARG A 1 111 ? -10.719 28.367 8.623 1.00 43.52 111 ARG A N 15
ATOM 25940 C CA . ARG A 1 111 ? -10.781 27.822 9.973 1.00 32.33 111 ARG A CA 15
ATOM 25941 C C . ARG A 1 111 ? -9.780 26.684 10.147 1.00 63.54 111 ARG A C 15
ATOM 25942 O O . ARG A 1 111 ? -9.391 26.015 9.189 1.00 64.03 111 ARG A O 15
ATOM 25963 N N . PRO A 1 112 ? -9.351 26.457 11.397 1.00 12.33 112 PRO A N 15
ATOM 25964 C CA . PRO A 1 112 ? -8.390 25.401 11.726 1.00 62.43 112 PRO A CA 15
ATOM 25965 C C . PRO A 1 112 ? -8.987 24.006 11.573 1.00 21.23 112 PRO A C 15
ATOM 25966 O O . PRO A 1 112 ? -10.198 23.835 11.431 1.00 21.24 112 PRO A O 15
ATOM 25977 N N . PRO A 1 113 ? -8.119 22.983 11.603 1.00 14.34 113 PRO A N 15
ATOM 25978 C CA . PRO A 1 113 ? -8.539 21.585 11.471 1.00 20.02 113 PRO A CA 15
ATOM 25979 C C . PRO A 1 113 ? -9.311 21.094 12.691 1.00 73.43 113 PRO A C 15
ATOM 25980 O O . PRO A 1 113 ? -9.962 20.049 12.646 1.00 71.04 113 PRO A O 15
ATOM 25991 N N . CYS A 1 114 ? -9.235 21.853 13.778 1.00 33.53 114 CYS A N 15
ATOM 25992 C CA . CYS A 1 114 ? -9.928 21.494 15.011 1.00 64.40 114 CYS A CA 15
ATOM 25993 C C . CYS A 1 114 ? -9.407 20.170 15.561 1.00 3.05 114 CYS A C 15
ATOM 25994 O O . CYS A 1 114 ? -10.183 19.270 15.881 1.00 71.41 114 CYS A O 15
ATOM 26002 N N . VAL A 1 115 ? -8.086 20.058 15.668 1.00 14.14 115 VAL A N 15
ATOM 26003 C CA . VAL A 1 115 ? -7.461 18.844 16.180 1.00 41.34 115 VAL A CA 15
ATOM 26004 C C . VAL A 1 115 ? -7.108 18.988 17.656 1.00 74.31 115 VAL A C 15
ATOM 26005 O O . VAL A 1 115 ? -6.186 18.338 18.150 1.00 52.21 115 VAL A O 15
ATOM 26018 N N . ILE A 1 116 ? -7.848 19.841 18.355 1.00 55.40 116 ILE A N 15
ATOM 26019 C CA . ILE A 1 116 ? -7.615 20.069 19.776 1.00 61.43 116 ILE A CA 15
ATOM 26020 C C . ILE A 1 116 ? -7.735 18.771 20.567 1.00 61.30 116 ILE A C 15
ATOM 26021 O O . ILE A 1 116 ? -8.836 18.345 20.919 1.00 22.31 116 ILE A O 15
ATOM 26037 N N . LEU A 1 117 ? -6.596 18.147 20.845 1.00 23.43 117 LEU A N 15
ATOM 26038 C CA . LEU A 1 117 ? -6.572 16.897 21.598 1.00 60.14 117 LEU A CA 15
ATOM 26039 C C . LEU A 1 117 ? -7.334 17.038 22.912 1.00 64.24 117 LEU A C 15
ATOM 26040 O O . LEU A 1 117 ? -7.661 18.146 23.335 1.00 2.15 117 LEU A O 15
ATOM 26056 N N . GLY A 1 1 ? 0.440 -5.210 5.522 1.00 1.13 1 GLY A N 16
ATOM 26057 C CA . GLY A 1 1 ? 0.272 -4.348 4.367 1.00 74.12 1 GLY A CA 16
ATOM 26058 C C . GLY A 1 1 ? 1.595 -3.902 3.778 1.00 4.04 1 GLY A C 16
ATOM 26059 O O . GLY A 1 1 ? 2.225 -2.972 4.283 1.00 54.13 1 GLY A O 16
ATOM 26063 N N . SER A 1 2 ? 2.020 -4.568 2.709 1.00 4.42 2 SER A N 16
ATOM 26064 C CA . SER A 1 2 ? 3.281 -4.238 2.055 1.00 41.13 2 SER A CA 16
ATOM 26065 C C . SER A 1 2 ? 3.106 -3.060 1.102 1.00 44.55 2 SER A C 16
ATOM 26066 O O . SER A 1 2 ? 2.031 -2.856 0.539 1.00 33.34 2 SER A O 16
ATOM 26074 N N . MET A 1 3 ? 4.173 -2.286 0.925 1.00 33.12 3 MET A N 16
ATOM 26075 C CA . MET A 1 3 ? 4.138 -1.128 0.039 1.00 24.33 3 MET A CA 16
ATOM 26076 C C . MET A 1 3 ? 5.188 -1.254 -1.060 1.00 41.14 3 MET A C 16
ATOM 26077 O O . MET A 1 3 ? 6.219 -1.900 -0.876 1.00 63.32 3 MET A O 16
ATOM 26091 N N . SER A 1 4 ? 4.918 -0.632 -2.204 1.00 22.12 4 SER A N 16
ATOM 26092 C CA . SER A 1 4 ? 5.838 -0.678 -3.334 1.00 71.15 4 SER A CA 16
ATOM 26093 C C . SER A 1 4 ? 5.840 0.649 -4.088 1.00 32.35 4 SER A C 16
ATOM 26094 O O . SER A 1 4 ? 4.805 1.299 -4.224 1.00 53.33 4 SER A O 16
ATOM 26102 N N . GLY A 1 5 ? 7.012 1.044 -4.575 1.00 3.04 5 GLY A N 16
ATOM 26103 C CA . GLY A 1 5 ? 7.129 2.291 -5.308 1.00 15.02 5 GLY A CA 16
ATOM 26104 C C . GLY A 1 5 ? 7.833 3.370 -4.509 1.00 34.21 5 GLY A C 16
ATOM 26105 O O . GLY A 1 5 ? 7.280 3.897 -3.544 1.00 74.51 5 GLY A O 16
ATOM 26109 N N . GLU A 1 6 ? 9.057 3.698 -4.910 1.00 73.35 6 GLU A N 16
ATOM 26110 C CA . GLU A 1 6 ? 9.838 4.719 -4.223 1.00 14.24 6 GLU A CA 16
ATOM 26111 C C . GLU A 1 6 ? 10.490 5.670 -5.222 1.00 23.11 6 GLU A C 16
ATOM 26112 O O . GLU A 1 6 ? 10.618 5.371 -6.409 1.00 70.14 6 GLU A O 16
ATOM 26124 N N . PRO A 1 7 ? 10.913 6.844 -4.731 1.00 43.41 7 PRO A N 16
ATOM 26125 C CA . PRO A 1 7 ? 11.560 7.863 -5.563 1.00 53.43 7 PRO A CA 16
ATOM 26126 C C . PRO A 1 7 ? 12.952 7.441 -6.020 1.00 0.32 7 PRO A C 16
ATOM 26127 O O . PRO A 1 7 ? 13.566 6.552 -5.431 1.00 51.33 7 PRO A O 16
ATOM 26138 N N . GLY A 1 8 ? 13.445 8.086 -7.073 1.00 64.32 8 GLY A N 16
ATOM 26139 C CA . GLY A 1 8 ? 14.762 7.763 -7.590 1.00 63.23 8 GLY A CA 16
ATOM 26140 C C . GLY A 1 8 ? 15.622 8.994 -7.795 1.00 45.05 8 GLY A C 16
ATOM 26141 O O . GLY A 1 8 ? 15.120 10.117 -7.791 1.00 13.24 8 GLY A O 16
ATOM 26145 N N . GLN A 1 9 ? 16.922 8.783 -7.974 1.00 64.34 9 GLN A N 16
ATOM 26146 C CA . GLN A 1 9 ? 17.854 9.886 -8.180 1.00 31.54 9 GLN A CA 16
ATOM 26147 C C . GLN A 1 9 ? 18.873 9.543 -9.261 1.00 40.24 9 GLN A C 16
ATOM 26148 O O . GLN A 1 9 ? 19.808 8.776 -9.029 1.00 2.42 9 GLN A O 16
ATOM 26162 N N . THR A 1 10 ? 18.686 10.117 -10.446 1.00 62.53 10 THR A N 16
ATOM 26163 C CA . THR A 1 10 ? 19.588 9.871 -11.565 1.00 11.13 10 THR A CA 16
ATOM 26164 C C . THR A 1 10 ? 20.254 11.162 -12.028 1.00 34.13 10 THR A C 16
ATOM 26165 O O . THR A 1 10 ? 19.596 12.192 -12.177 1.00 21.20 10 THR A O 16
ATOM 26176 N N . SER A 1 11 ? 21.562 11.099 -12.254 1.00 51.42 11 SER A N 16
ATOM 26177 C CA . SER A 1 11 ? 22.317 12.265 -12.698 1.00 4.13 11 SER A CA 16
ATOM 26178 C C . SER A 1 11 ? 23.557 11.843 -13.481 1.00 52.31 11 SER A C 16
ATOM 26179 O O . SER A 1 11 ? 24.638 11.682 -12.915 1.00 42.43 11 SER A O 16
ATOM 26187 N N . VAL A 1 12 ? 23.391 11.665 -14.788 1.00 11.40 12 VAL A N 16
ATOM 26188 C CA . VAL A 1 12 ? 24.495 11.263 -15.651 1.00 40.41 12 VAL A CA 16
ATOM 26189 C C . VAL A 1 12 ? 24.353 11.869 -17.043 1.00 4.11 12 VAL A C 16
ATOM 26190 O O . VAL A 1 12 ? 23.652 11.329 -17.898 1.00 24.42 12 VAL A O 16
ATOM 26203 N N . ALA A 1 13 ? 25.024 12.995 -17.263 1.00 64.13 13 ALA A N 16
ATOM 26204 C CA . ALA A 1 13 ? 24.976 13.673 -18.553 1.00 14.45 13 ALA A CA 16
ATOM 26205 C C . ALA A 1 13 ? 25.960 14.837 -18.598 1.00 62.12 13 ALA A C 16
ATOM 26206 O O . ALA A 1 13 ? 26.410 15.342 -17.569 1.00 55.12 13 ALA A O 16
ATOM 26213 N N . PRO A 1 14 ? 26.306 15.273 -19.819 1.00 15.34 14 PRO A N 16
ATOM 26214 C CA . PRO A 1 14 ? 27.241 16.382 -20.027 1.00 41.42 14 PRO A CA 16
ATOM 26215 C C . PRO A 1 14 ? 26.652 17.725 -19.607 1.00 21.43 14 PRO A C 16
ATOM 26216 O O . PRO A 1 14 ? 25.452 17.854 -19.362 1.00 64.10 14 PRO A O 16
ATOM 26227 N N . PRO A 1 15 ? 27.514 18.749 -19.520 1.00 73.13 15 PRO A N 16
ATOM 26228 C CA . PRO A 1 15 ? 27.100 20.100 -19.130 1.00 45.11 15 PRO A CA 16
ATOM 26229 C C . PRO A 1 15 ? 26.250 20.778 -20.199 1.00 62.33 15 PRO A C 16
ATOM 26230 O O . PRO A 1 15 ? 26.723 21.104 -21.288 1.00 42.12 15 PRO A O 16
ATOM 26241 N N . PRO A 1 16 ? 24.965 20.996 -19.884 1.00 72.31 16 PRO A N 16
ATOM 26242 C CA . PRO A 1 16 ? 24.022 21.638 -20.805 1.00 31.32 16 PRO A CA 16
ATOM 26243 C C . PRO A 1 16 ? 24.325 23.118 -21.006 1.00 45.43 16 PRO A C 16
ATOM 26244 O O . PRO A 1 16 ? 25.304 23.639 -20.471 1.00 72.52 16 PRO A O 16
ATOM 26255 N N . GLU A 1 17 ? 23.480 23.791 -21.781 1.00 0.22 17 GLU A N 16
ATOM 26256 C CA . GLU A 1 17 ? 23.660 25.213 -22.052 1.00 73.52 17 GLU A CA 16
ATOM 26257 C C . GLU A 1 17 ? 23.610 26.024 -20.761 1.00 33.34 17 GLU A C 16
ATOM 26258 O O . GLU A 1 17 ? 22.838 25.717 -19.853 1.00 74.30 17 GLU A O 16
ATOM 26270 N N . GLU A 1 18 ? 24.439 27.060 -20.687 1.00 25.32 18 GLU A N 16
ATOM 26271 C CA . GLU A 1 18 ? 24.491 27.914 -19.506 1.00 73.11 18 GLU A CA 16
ATOM 26272 C C . GLU A 1 18 ? 23.429 29.007 -19.579 1.00 51.42 18 GLU A C 16
ATOM 26273 O O . GLU A 1 18 ? 23.652 30.067 -20.165 1.00 71.23 18 GLU A O 16
ATOM 26285 N N . VAL A 1 19 ? 22.272 28.742 -18.980 1.00 43.10 19 VAL A N 16
ATOM 26286 C CA . VAL A 1 19 ? 21.175 29.703 -18.976 1.00 63.41 19 VAL A CA 16
ATOM 26287 C C . VAL A 1 19 ? 20.415 29.662 -17.656 1.00 14.55 19 VAL A C 16
ATOM 26288 O O . VAL A 1 19 ? 20.237 28.599 -17.063 1.00 30.12 19 VAL A O 16
ATOM 26301 N N . GLU A 1 20 ? 19.967 30.829 -17.201 1.00 21.11 20 GLU A N 16
ATOM 26302 C CA . GLU A 1 20 ? 19.225 30.926 -15.949 1.00 42.34 20 GLU A CA 16
ATOM 26303 C C . GLU A 1 20 ? 17.820 31.469 -16.191 1.00 13.41 20 GLU A C 16
ATOM 26304 O O . GLU A 1 20 ? 17.476 32.577 -15.779 1.00 14.25 20 GLU A O 16
ATOM 26316 N N . PRO A 1 21 ? 16.987 30.672 -16.876 1.00 63.43 21 PRO A N 16
ATOM 26317 C CA . PRO A 1 21 ? 15.606 31.050 -17.189 1.00 1.42 21 PRO A CA 16
ATOM 26318 C C . PRO A 1 21 ? 14.718 31.077 -15.950 1.00 32.13 21 PRO A C 16
ATOM 26319 O O . PRO A 1 21 ? 13.780 31.868 -15.863 1.00 51.42 21 PRO A O 16
ATOM 26330 N N . GLY A 1 22 ? 15.020 30.206 -14.991 1.00 41.14 22 GLY A N 16
ATOM 26331 C CA . GLY A 1 22 ? 14.239 30.147 -13.770 1.00 3.15 22 GLY A CA 16
ATOM 26332 C C . GLY A 1 22 ? 14.299 31.440 -12.981 1.00 34.05 22 GLY A C 16
ATOM 26333 O O . GLY A 1 22 ? 13.484 31.667 -12.086 1.00 51.22 22 GLY A O 16
ATOM 26337 N N . SER A 1 23 ? 15.267 32.289 -13.311 1.00 15.13 23 SER A N 16
ATOM 26338 C CA . SER A 1 23 ? 15.433 33.564 -12.623 1.00 34.15 23 SER A CA 16
ATOM 26339 C C . SER A 1 23 ? 14.118 34.337 -12.586 1.00 51.15 23 SER A C 16
ATOM 26340 O O . SER A 1 23 ? 13.514 34.606 -13.624 1.00 43.32 23 SER A O 16
ATOM 26348 N N . GLY A 1 24 ? 13.680 34.692 -11.382 1.00 73.32 24 GLY A N 16
ATOM 26349 C CA . GLY A 1 24 ? 12.440 35.430 -11.232 1.00 14.32 24 GLY A CA 16
ATOM 26350 C C . GLY A 1 24 ? 11.531 34.830 -10.177 1.00 63.43 24 GLY A C 16
ATOM 26351 O O . GLY A 1 24 ? 10.307 34.905 -10.286 1.00 23.31 24 GLY A O 16
ATOM 26355 N N . VAL A 1 25 ? 12.131 34.230 -9.154 1.00 20.31 25 VAL A N 16
ATOM 26356 C CA . VAL A 1 25 ? 11.368 33.613 -8.075 1.00 60.35 25 VAL A CA 16
ATOM 26357 C C . VAL A 1 25 ? 12.108 33.720 -6.747 1.00 45.12 25 VAL A C 16
ATOM 26358 O O . VAL A 1 25 ? 13.331 33.860 -6.716 1.00 62.50 25 VAL A O 16
ATOM 26371 N N . ARG A 1 26 ? 11.359 33.654 -5.651 1.00 64.24 26 ARG A N 16
ATOM 26372 C CA . ARG A 1 26 ? 11.945 33.744 -4.319 1.00 54.32 26 ARG A CA 16
ATOM 26373 C C . ARG A 1 26 ? 11.573 32.526 -3.478 1.00 41.43 26 ARG A C 16
ATOM 26374 O O . ARG A 1 26 ? 10.641 32.575 -2.675 1.00 51.53 26 ARG A O 16
ATOM 26395 N N . ILE A 1 27 ? 12.308 31.436 -3.669 1.00 73.21 27 ILE A N 16
ATOM 26396 C CA . ILE A 1 27 ? 12.056 30.206 -2.928 1.00 55.20 27 ILE A CA 16
ATOM 26397 C C . ILE A 1 27 ? 12.422 30.366 -1.456 1.00 51.35 27 ILE A C 16
ATOM 26398 O O . ILE A 1 27 ? 13.352 31.096 -1.113 1.00 21.01 27 ILE A O 16
ATOM 26414 N N . VAL A 1 28 ? 11.685 29.678 -0.590 1.00 61.35 28 VAL A N 16
ATOM 26415 C CA . VAL A 1 28 ? 11.934 29.741 0.845 1.00 71.32 28 VAL A CA 16
ATOM 26416 C C . VAL A 1 28 ? 11.561 28.428 1.525 1.00 3.32 28 VAL A C 16
ATOM 26417 O O . VAL A 1 28 ? 10.402 28.205 1.874 1.00 20.50 28 VAL A O 16
ATOM 26430 N N . VAL A 1 29 ? 12.553 27.562 1.712 1.00 55.52 29 VAL A N 16
ATOM 26431 C CA . VAL A 1 29 ? 12.330 26.272 2.352 1.00 32.24 29 VAL A CA 16
ATOM 26432 C C . VAL A 1 29 ? 12.237 26.419 3.867 1.00 73.20 29 VAL A C 16
ATOM 26433 O O . VAL A 1 29 ? 13.243 26.631 4.542 1.00 22.44 29 VAL A O 16
ATOM 26446 N N . GLU A 1 30 ? 11.021 26.304 4.394 1.00 45.33 30 GLU A N 16
ATOM 26447 C CA . GLU A 1 30 ? 10.797 26.425 5.829 1.00 25.05 30 GLU A CA 16
ATOM 26448 C C . GLU A 1 30 ? 10.955 25.073 6.520 1.00 11.42 30 GLU A C 16
ATOM 26449 O O . GLU A 1 30 ? 10.137 24.172 6.337 1.00 31.53 30 GLU A O 16
ATOM 26461 N N . TYR A 1 31 ? 12.012 24.941 7.313 1.00 21.15 31 TYR A N 16
ATOM 26462 C CA . TYR A 1 31 ? 12.279 23.699 8.029 1.00 5.25 31 TYR A CA 16
ATOM 26463 C C . TYR A 1 31 ? 12.864 23.981 9.410 1.00 1.41 31 TYR A C 16
ATOM 26464 O O . TYR A 1 31 ? 13.366 25.075 9.673 1.00 25.52 31 TYR A O 16
ATOM 26482 N N . CYS A 1 32 ? 12.796 22.987 10.289 1.00 55.21 32 CYS A N 16
ATOM 26483 C CA . CYS A 1 32 ? 13.317 23.126 11.643 1.00 23.52 32 CYS A CA 16
ATOM 26484 C C . CYS A 1 32 ? 14.842 23.069 11.647 1.00 42.20 32 CYS A C 16
ATOM 26485 O O . CYS A 1 32 ? 15.433 21.993 11.565 1.00 1.02 32 CYS A O 16
ATOM 26492 N N . GLU A 1 33 ? 15.472 24.236 11.743 1.00 52.13 33 GLU A N 16
ATOM 26493 C CA . GLU A 1 33 ? 16.928 24.319 11.757 1.00 54.04 33 GLU A CA 16
ATOM 26494 C C . GLU A 1 33 ? 17.513 23.428 12.848 1.00 31.13 33 GLU A C 16
ATOM 26495 O O . GLU A 1 33 ? 18.262 22.488 12.582 1.00 30.32 33 GLU A O 16
ATOM 26507 N N . PRO A 1 34 ? 17.164 23.730 14.108 1.00 63.41 34 PRO A N 16
ATOM 26508 C CA . PRO A 1 34 ? 17.643 22.969 15.266 1.00 63.33 34 PRO A CA 16
ATOM 26509 C C . PRO A 1 34 ? 17.040 21.570 15.330 1.00 70.31 34 PRO A C 16
ATOM 26510 O O . PRO A 1 34 ? 16.417 21.196 16.324 1.00 24.04 34 PRO A O 16
ATOM 26521 N N . CYS A 1 35 ? 17.228 20.800 14.264 1.00 65.45 35 CYS A N 16
ATOM 26522 C CA . CYS A 1 35 ? 16.703 19.441 14.198 1.00 1.31 35 CYS A CA 16
ATOM 26523 C C . CYS A 1 35 ? 17.609 18.547 13.356 1.00 3.54 35 CYS A C 16
ATOM 26524 O O . CYS A 1 35 ? 17.896 17.411 13.728 1.00 25.54 35 CYS A O 16
ATOM 26531 N N . GLY A 1 36 ? 18.057 19.071 12.219 1.00 1.22 36 GLY A N 16
ATOM 26532 C CA . GLY A 1 36 ? 18.926 18.308 11.342 1.00 30.05 36 GLY A CA 16
ATOM 26533 C C . GLY A 1 36 ? 18.378 18.200 9.933 1.00 33.25 36 GLY A C 16
ATOM 26534 O O . GLY A 1 36 ? 18.724 17.279 9.194 1.00 61.43 36 GLY A O 16
ATOM 26538 N N . PHE A 1 37 ? 17.518 19.142 9.561 1.00 50.22 37 PHE A N 16
ATOM 26539 C CA . PHE A 1 37 ? 16.918 19.147 8.232 1.00 41.43 37 PHE A CA 16
ATOM 26540 C C . PHE A 1 37 ? 17.651 20.116 7.308 1.00 62.31 37 PHE A C 16
ATOM 26541 O O . PHE A 1 37 ? 17.178 20.425 6.215 1.00 61.31 37 PHE A O 16
ATOM 26558 N N . GLU A 1 38 ? 18.809 20.591 7.757 1.00 72.21 38 GLU A N 16
ATOM 26559 C CA . GLU A 1 38 ? 19.607 21.525 6.971 1.00 15.13 38 GLU A CA 16
ATOM 26560 C C . GLU A 1 38 ? 20.658 20.785 6.149 1.00 11.22 38 GLU A C 16
ATOM 26561 O O . GLU A 1 38 ? 21.234 21.341 5.214 1.00 20.24 38 GLU A O 16
ATOM 26573 N N . ALA A 1 39 ? 20.903 19.528 6.506 1.00 55.54 39 ALA A N 16
ATOM 26574 C CA . ALA A 1 39 ? 21.883 18.712 5.801 1.00 73.41 39 ALA A CA 16
ATOM 26575 C C . ALA A 1 39 ? 21.365 18.294 4.429 1.00 73.11 39 ALA A C 16
ATOM 26576 O O . ALA A 1 39 ? 22.140 17.925 3.546 1.00 22.54 39 ALA A O 16
ATOM 26583 N N . THR A 1 40 ? 20.048 18.354 4.255 1.00 30.21 40 THR A N 16
ATOM 26584 C CA . THR A 1 40 ? 19.426 17.980 2.991 1.00 21.11 40 THR A CA 16
ATOM 26585 C C . THR A 1 40 ? 19.175 19.204 2.119 1.00 40.45 40 THR A C 16
ATOM 26586 O O . THR A 1 40 ? 19.214 19.122 0.891 1.00 53.14 40 THR A O 16
ATOM 26597 N N . TYR A 1 41 ? 18.919 20.339 2.760 1.00 55.14 41 TYR A N 16
ATOM 26598 C CA . TYR A 1 41 ? 18.659 21.581 2.041 1.00 3.10 41 TYR A CA 16
ATOM 26599 C C . TYR A 1 41 ? 19.934 22.112 1.393 1.00 65.10 41 TYR A C 16
ATOM 26600 O O . TYR A 1 41 ? 19.883 22.875 0.428 1.00 43.52 41 TYR A O 16
ATOM 26618 N N . LEU A 1 42 ? 21.078 21.702 1.930 1.00 20.51 42 LEU A N 16
ATOM 26619 C CA . LEU A 1 42 ? 22.369 22.134 1.405 1.00 34.11 42 LEU A CA 16
ATOM 26620 C C . LEU A 1 42 ? 22.935 21.103 0.434 1.00 34.31 42 LEU A C 16
ATOM 26621 O O . LEU A 1 42 ? 23.429 21.452 -0.637 1.00 61.42 42 LEU A O 16
ATOM 26637 N N . GLU A 1 43 ? 22.856 19.832 0.816 1.00 22.13 43 GLU A N 16
ATOM 26638 C CA . GLU A 1 43 ? 23.360 18.750 -0.022 1.00 52.30 43 GLU A CA 16
ATOM 26639 C C . GLU A 1 43 ? 22.801 18.854 -1.438 1.00 53.11 43 GLU A C 16
ATOM 26640 O O . GLU A 1 43 ? 23.444 18.441 -2.404 1.00 22.12 43 GLU A O 16
ATOM 26652 N N . LEU A 1 44 ? 21.599 19.408 -1.554 1.00 32.10 44 LEU A N 16
ATOM 26653 C CA . LEU A 1 44 ? 20.951 19.566 -2.852 1.00 3.24 44 LEU A CA 16
ATOM 26654 C C . LEU A 1 44 ? 21.201 20.960 -3.418 1.00 52.22 44 LEU A C 16
ATOM 26655 O O . LEU A 1 44 ? 21.255 21.146 -4.633 1.00 44.44 44 LEU A O 16
ATOM 26671 N N . ALA A 1 45 ? 21.354 21.936 -2.529 1.00 54.11 45 ALA A N 16
ATOM 26672 C CA . ALA A 1 45 ? 21.602 23.312 -2.940 1.00 51.34 45 ALA A CA 16
ATOM 26673 C C . ALA A 1 45 ? 22.946 23.439 -3.649 1.00 51.44 45 ALA A C 16
ATOM 26674 O O . ALA A 1 45 ? 23.150 24.348 -4.454 1.00 44.02 45 ALA A O 16
ATOM 26681 N N . SER A 1 46 ? 23.860 22.523 -3.345 1.00 15.34 46 SER A N 16
ATOM 26682 C CA . SER A 1 46 ? 25.186 22.536 -3.950 1.00 2.03 46 SER A CA 16
ATOM 26683 C C . SER A 1 46 ? 25.094 22.380 -5.465 1.00 11.05 46 SER A C 16
ATOM 26684 O O . SER A 1 46 ? 25.977 22.821 -6.200 1.00 33.02 46 SER A O 16
ATOM 26692 N N . ALA A 1 47 ? 24.018 21.749 -5.924 1.00 1.14 47 ALA A N 16
ATOM 26693 C CA . ALA A 1 47 ? 23.808 21.536 -7.350 1.00 61.01 47 ALA A CA 16
ATOM 26694 C C . ALA A 1 47 ? 22.621 22.348 -7.858 1.00 4.03 47 ALA A C 16
ATOM 26695 O O . ALA A 1 47 ? 22.704 23.004 -8.896 1.00 11.40 47 ALA A O 16
ATOM 26702 N N . VAL A 1 48 ? 21.517 22.299 -7.119 1.00 62.32 48 VAL A N 16
ATOM 26703 C CA . VAL A 1 48 ? 20.313 23.030 -7.494 1.00 41.35 48 VAL A CA 16
ATOM 26704 C C . VAL A 1 48 ? 20.623 24.500 -7.758 1.00 74.43 48 VAL A C 16
ATOM 26705 O O . VAL A 1 48 ? 20.202 25.063 -8.769 1.00 74.30 48 VAL A O 16
ATOM 26718 N N . LYS A 1 49 ? 21.362 25.116 -6.843 1.00 1.42 49 LYS A N 16
ATOM 26719 C CA . LYS A 1 49 ? 21.731 26.521 -6.976 1.00 30.33 49 LYS A CA 16
ATOM 26720 C C . LYS A 1 49 ? 22.461 26.769 -8.292 1.00 4.24 49 LYS A C 16
ATOM 26721 O O . LYS A 1 49 ? 22.466 27.886 -8.807 1.00 43.42 49 LYS A O 16
ATOM 26740 N N . GLU A 1 50 ? 23.076 25.720 -8.830 1.00 13.14 50 GLU A N 16
ATOM 26741 C CA . GLU A 1 50 ? 23.808 25.826 -10.086 1.00 2.21 50 GLU A CA 16
ATOM 26742 C C . GLU A 1 50 ? 22.849 25.906 -11.270 1.00 70.20 50 GLU A C 16
ATOM 26743 O O . GLU A 1 50 ? 23.269 26.105 -12.409 1.00 63.14 50 GLU A O 16
ATOM 26755 N N . GLN A 1 51 ? 21.559 25.748 -10.991 1.00 1.23 51 GLN A N 16
ATOM 26756 C CA . GLN A 1 51 ? 20.540 25.801 -12.033 1.00 24.24 51 GLN A CA 16
ATOM 26757 C C . GLN A 1 51 ? 20.028 27.225 -12.222 1.00 22.14 51 GLN A C 16
ATOM 26758 O O . GLN A 1 51 ? 20.189 27.817 -13.289 1.00 62.43 51 GLN A O 16
ATOM 26772 N N . TYR A 1 52 ? 19.411 27.769 -11.179 1.00 54.22 52 TYR A N 16
ATOM 26773 C CA . TYR A 1 52 ? 18.872 29.123 -11.231 1.00 41.23 52 TYR A CA 16
ATOM 26774 C C . TYR A 1 52 ? 19.573 30.028 -10.222 1.00 63.35 52 TYR A C 16
ATOM 26775 O O . TYR A 1 52 ? 19.032 30.361 -9.168 1.00 44.40 52 TYR A O 16
ATOM 26793 N N . PRO A 1 53 ? 20.808 30.435 -10.553 1.00 13.31 53 PRO A N 16
ATOM 26794 C CA . PRO A 1 53 ? 21.611 31.308 -9.691 1.00 35.32 53 PRO A CA 16
ATOM 26795 C C . PRO A 1 53 ? 21.054 32.726 -9.622 1.00 64.14 53 PRO A C 16
ATOM 26796 O O . PRO A 1 53 ? 21.498 33.539 -8.812 1.00 62.34 53 PRO A O 16
ATOM 26807 N N . GLY A 1 54 ? 20.079 33.016 -10.478 1.00 42.53 54 GLY A N 16
ATOM 26808 C CA . GLY A 1 54 ? 19.478 34.337 -10.498 1.00 4.32 54 GLY A CA 16
ATOM 26809 C C . GLY A 1 54 ? 18.403 34.501 -9.442 1.00 23.12 54 GLY A C 16
ATOM 26810 O O . GLY A 1 54 ? 18.199 35.597 -8.919 1.00 51.15 54 GLY A O 16
ATOM 26814 N N . ILE A 1 55 ? 17.714 33.409 -9.128 1.00 12.42 55 ILE A N 16
ATOM 26815 C CA . ILE A 1 55 ? 16.654 33.437 -8.128 1.00 13.52 55 ILE A CA 16
ATOM 26816 C C . ILE A 1 55 ? 17.222 33.654 -6.730 1.00 4.53 55 ILE A C 16
ATOM 26817 O O . ILE A 1 55 ? 18.405 33.954 -6.570 1.00 41.42 55 ILE A O 16
ATOM 26833 N N . GLU A 1 56 ? 16.372 33.499 -5.720 1.00 31.11 56 GLU A N 16
ATOM 26834 C CA . GLU A 1 56 ? 16.791 33.677 -4.335 1.00 11.03 56 GLU A CA 16
ATOM 26835 C C . GLU A 1 56 ? 16.139 32.635 -3.431 1.00 34.04 56 GLU A C 16
ATOM 26836 O O . GLU A 1 56 ? 14.943 32.706 -3.147 1.00 35.22 56 GLU A O 16
ATOM 26848 N N . ILE A 1 57 ? 16.933 31.669 -2.983 1.00 21.25 57 ILE A N 16
ATOM 26849 C CA . ILE A 1 57 ? 16.434 30.613 -2.111 1.00 32.32 57 ILE A CA 16
ATOM 26850 C C . ILE A 1 57 ? 17.040 30.719 -0.716 1.00 23.23 57 ILE A C 16
ATOM 26851 O O . ILE A 1 57 ? 18.243 30.529 -0.535 1.00 74.14 57 ILE A O 16
ATOM 26867 N N . GLU A 1 58 ? 16.199 31.022 0.268 1.00 30.40 58 GLU A N 16
ATOM 26868 C CA . GLU A 1 58 ? 16.653 31.152 1.648 1.00 71.44 58 GLU A CA 16
ATOM 26869 C C . GLU A 1 58 ? 16.102 30.020 2.511 1.00 50.13 58 GLU A C 16
ATOM 26870 O O . GLU A 1 58 ? 15.409 29.130 2.018 1.00 54.41 58 GLU A O 16
ATOM 26882 N N . SER A 1 59 ? 16.416 30.061 3.801 1.00 4.45 59 SER A N 16
ATOM 26883 C CA . SER A 1 59 ? 15.957 29.038 4.733 1.00 22.02 59 SER A CA 16
ATOM 26884 C C . SER A 1 59 ? 15.661 29.643 6.102 1.00 2.01 59 SER A C 16
ATOM 26885 O O . SER A 1 59 ? 16.543 30.212 6.745 1.00 3.13 59 SER A O 16
ATOM 26893 N N . ARG A 1 60 ? 14.413 29.516 6.541 1.00 22.40 60 ARG A N 16
ATOM 26894 C CA . ARG A 1 60 ? 13.999 30.050 7.833 1.00 42.44 60 ARG A CA 16
ATOM 26895 C C . ARG A 1 60 ? 13.439 28.946 8.724 1.00 24.22 60 ARG A C 16
ATOM 26896 O O . ARG A 1 60 ? 13.313 27.796 8.301 1.00 23.23 60 ARG A O 16
ATOM 26917 N N . LEU A 1 61 ? 13.106 29.302 9.960 1.00 51.23 61 LEU A N 16
ATOM 26918 C CA . LEU A 1 61 ? 12.560 28.342 10.912 1.00 32.50 61 LEU A CA 16
ATOM 26919 C C . LEU A 1 61 ? 11.101 28.029 10.594 1.00 22.32 61 LEU A C 16
ATOM 26920 O O . LEU A 1 61 ? 10.441 28.770 9.868 1.00 14.31 61 LEU A O 16
ATOM 26936 N N . GLY A 1 62 ? 10.604 26.925 11.145 1.00 11.53 62 GLY A N 16
ATOM 26937 C CA . GLY A 1 62 ? 9.226 26.535 10.911 1.00 41.14 62 GLY A CA 16
ATOM 26938 C C . GLY A 1 62 ? 8.451 26.339 12.199 1.00 45.23 62 GLY A C 16
ATOM 26939 O O . GLY A 1 62 ? 7.329 26.824 12.336 1.00 30.41 62 GLY A O 16
ATOM 26943 N N . GLY A 1 63 ? 9.052 25.625 13.146 1.00 73.42 63 GLY A N 16
ATOM 26944 C CA . GLY A 1 63 ? 8.395 25.377 14.416 1.00 24.32 63 GLY A CA 16
ATOM 26945 C C . GLY A 1 63 ? 8.944 24.153 15.123 1.00 74.11 63 GLY A C 16
ATOM 26946 O O . GLY A 1 63 ? 9.503 24.255 16.215 1.00 1.23 63 GLY A O 16
ATOM 26950 N N . THR A 1 64 ? 8.782 22.990 14.500 1.00 62.50 64 THR A N 16
ATOM 26951 C CA . THR A 1 64 ? 9.262 21.740 15.077 1.00 5.41 64 THR A CA 16
ATOM 26952 C C . THR A 1 64 ? 9.123 20.588 14.089 1.00 53.44 64 THR A C 16
ATOM 26953 O O . THR A 1 64 ? 8.018 20.116 13.823 1.00 23.00 64 THR A O 16
ATOM 26964 N N . GLY A 1 65 ? 10.251 20.140 13.546 1.00 32.43 65 GLY A N 16
ATOM 26965 C CA . GLY A 1 65 ? 10.232 19.045 12.593 1.00 14.42 65 GLY A CA 16
ATOM 26966 C C . GLY A 1 65 ? 9.234 19.269 11.474 1.00 62.01 65 GLY A C 16
ATOM 26967 O O . GLY A 1 65 ? 8.343 18.449 11.255 1.00 41.03 65 GLY A O 16
ATOM 26971 N N . ALA A 1 66 ? 9.383 20.383 10.765 1.00 53.12 66 ALA A N 16
ATOM 26972 C CA . ALA A 1 66 ? 8.488 20.712 9.662 1.00 32.22 66 ALA A CA 16
ATOM 26973 C C . ALA A 1 66 ? 9.259 20.860 8.355 1.00 73.11 66 ALA A C 16
ATOM 26974 O O . ALA A 1 66 ? 10.489 20.898 8.349 1.00 3.11 66 ALA A O 16
ATOM 26981 N N . PHE A 1 67 ? 8.528 20.942 7.248 1.00 15.33 67 PHE A N 16
ATOM 26982 C CA . PHE A 1 67 ? 9.143 21.084 5.934 1.00 42.40 67 PHE A CA 16
ATOM 26983 C C . PHE A 1 67 ? 8.219 21.833 4.978 1.00 14.14 67 PHE A C 16
ATOM 26984 O O . PHE A 1 67 ? 7.968 21.382 3.861 1.00 13.33 67 PHE A O 16
ATOM 27001 N N . GLU A 1 68 ? 7.715 22.979 5.427 1.00 21.45 68 GLU A N 16
ATOM 27002 C CA . GLU A 1 68 ? 6.817 23.789 4.613 1.00 62.10 68 GLU A CA 16
ATOM 27003 C C . GLU A 1 68 ? 7.580 24.483 3.488 1.00 21.41 68 GLU A C 16
ATOM 27004 O O . GLU A 1 68 ? 8.410 25.358 3.735 1.00 63.01 68 GLU A O 16
ATOM 27016 N N . ILE A 1 69 ? 7.293 24.085 2.253 1.00 31.34 69 ILE A N 16
ATOM 27017 C CA . ILE A 1 69 ? 7.951 24.668 1.091 1.00 70.12 69 ILE A CA 16
ATOM 27018 C C . ILE A 1 69 ? 7.214 25.913 0.609 1.00 1.11 69 ILE A C 16
ATOM 27019 O O . ILE A 1 69 ? 5.988 25.918 0.504 1.00 2.41 69 ILE A O 16
ATOM 27035 N N . GLU A 1 70 ? 7.971 26.966 0.316 1.00 21.12 70 GLU A N 16
ATOM 27036 C CA . GLU A 1 70 ? 7.389 28.217 -0.156 1.00 20.23 70 GLU A CA 16
ATOM 27037 C C . GLU A 1 70 ? 8.065 28.680 -1.443 1.00 60.11 70 GLU A C 16
ATOM 27038 O O . GLU A 1 70 ? 9.187 29.187 -1.420 1.00 31.14 70 GLU A O 16
ATOM 27050 N N . ILE A 1 71 ? 7.375 28.501 -2.564 1.00 54.12 71 ILE A N 16
ATOM 27051 C CA . ILE A 1 71 ? 7.907 28.901 -3.861 1.00 23.33 71 ILE A CA 16
ATOM 27052 C C . ILE A 1 71 ? 7.949 30.419 -3.994 1.00 12.33 71 ILE A C 16
ATOM 27053 O O . ILE A 1 71 ? 8.754 30.965 -4.747 1.00 74.45 71 ILE A O 16
ATOM 27069 N N . ASN A 1 72 ? 7.076 31.097 -3.254 1.00 64.43 72 ASN A N 16
ATOM 27070 C CA . ASN A 1 72 ? 7.014 32.553 -3.288 1.00 40.34 72 ASN A CA 16
ATOM 27071 C C . ASN A 1 72 ? 6.831 33.123 -1.885 1.00 31.10 72 ASN A C 16
ATOM 27072 O O . ASN A 1 72 ? 6.148 34.129 -1.696 1.00 62.31 72 ASN A O 16
ATOM 27083 N N . GLY A 1 73 ? 7.447 32.472 -0.903 1.00 20.03 73 GLY A N 16
ATOM 27084 C CA . GLY A 1 73 ? 7.340 32.928 0.471 1.00 43.22 73 GLY A CA 16
ATOM 27085 C C . GLY A 1 73 ? 6.079 32.432 1.150 1.00 3.21 73 GLY A C 16
ATOM 27086 O O . GLY A 1 73 ? 5.882 32.654 2.344 1.00 4.44 73 GLY A O 16
ATOM 27090 N N . GLN A 1 74 ? 5.223 31.760 0.387 1.00 1.32 74 GLN A N 16
ATOM 27091 C CA . GLN A 1 74 ? 3.973 31.234 0.923 1.00 4.12 74 GLN A CA 16
ATOM 27092 C C . GLN A 1 74 ? 3.905 29.720 0.757 1.00 32.42 74 GLN A C 16
ATOM 27093 O O . GLN A 1 74 ? 4.444 29.164 -0.201 1.00 1.40 74 GLN A O 16
ATOM 27107 N N . LEU A 1 75 ? 3.239 29.056 1.696 1.00 51.21 75 LEU A N 16
ATOM 27108 C CA . LEU A 1 75 ? 3.100 27.605 1.654 1.00 33.40 75 LEU A CA 16
ATOM 27109 C C . LEU A 1 75 ? 2.457 27.157 0.345 1.00 34.34 75 LEU A C 16
ATOM 27110 O O . LEU A 1 75 ? 1.340 27.561 0.020 1.00 44.24 75 LEU A O 16
ATOM 27126 N N . VAL A 1 76 ? 3.168 26.317 -0.401 1.00 13.15 76 VAL A N 16
ATOM 27127 C CA . VAL A 1 76 ? 2.665 25.811 -1.672 1.00 42.12 76 VAL A CA 16
ATOM 27128 C C . VAL A 1 76 ? 2.606 24.288 -1.673 1.00 33.34 76 VAL A C 16
ATOM 27129 O O . VAL A 1 76 ? 1.788 23.688 -2.371 1.00 23.31 76 VAL A O 16
ATOM 27142 N N . PHE A 1 77 ? 3.477 23.667 -0.884 1.00 62.14 77 PHE A N 16
ATOM 27143 C CA . PHE A 1 77 ? 3.525 22.212 -0.794 1.00 15.23 77 PHE A CA 16
ATOM 27144 C C . PHE A 1 77 ? 4.148 21.770 0.527 1.00 60.31 77 PHE A C 16
ATOM 27145 O O . PHE A 1 77 ? 5.349 21.933 0.744 1.00 35.14 77 PHE A O 16
ATOM 27162 N N . SER A 1 78 ? 3.323 21.209 1.406 1.00 50.35 78 SER A N 16
ATOM 27163 C CA . SER A 1 78 ? 3.791 20.747 2.707 1.00 63.13 78 SER A CA 16
ATOM 27164 C C . SER A 1 78 ? 4.239 19.290 2.637 1.00 44.24 78 SER A C 16
ATOM 27165 O O . SER A 1 78 ? 3.873 18.559 1.716 1.00 21.14 78 SER A O 16
ATOM 27173 N N . LYS A 1 79 ? 5.035 18.875 3.616 1.00 22.13 79 LYS A N 16
ATOM 27174 C CA . LYS A 1 79 ? 5.534 17.506 3.669 1.00 20.20 79 LYS A CA 16
ATOM 27175 C C . LYS A 1 79 ? 5.031 16.791 4.919 1.00 55.01 79 LYS A C 16
ATOM 27176 O O . LYS A 1 79 ? 5.047 15.562 4.992 1.00 32.44 79 LYS A O 16
ATOM 27195 N N . LEU A 1 80 ? 4.582 17.568 5.899 1.00 64.21 80 LEU A N 16
ATOM 27196 C CA . LEU A 1 80 ? 4.072 17.009 7.146 1.00 61.41 80 LEU A CA 16
ATOM 27197 C C . LEU A 1 80 ? 2.634 16.528 6.979 1.00 62.21 80 LEU A C 16
ATOM 27198 O O . LEU A 1 80 ? 2.073 15.896 7.874 1.00 45.32 80 LEU A O 16
ATOM 27214 N N . GLU A 1 81 ? 2.045 16.830 5.826 1.00 33.23 81 GLU A N 16
ATOM 27215 C CA . GLU A 1 81 ? 0.672 16.427 5.542 1.00 24.33 81 GLU A CA 16
ATOM 27216 C C . GLU A 1 81 ? 0.639 15.089 4.808 1.00 0.32 81 GLU A C 16
ATOM 27217 O O . GLU A 1 81 ? 0.001 14.139 5.258 1.00 73.44 81 GLU A O 16
ATOM 27229 N N . ASN A 1 82 ? 1.331 15.025 3.675 1.00 3.35 82 ASN A N 16
ATOM 27230 C CA . ASN A 1 82 ? 1.380 13.805 2.878 1.00 45.43 82 ASN A CA 16
ATOM 27231 C C . ASN A 1 82 ? 2.196 12.726 3.583 1.00 3.53 82 ASN A C 16
ATOM 27232 O O . ASN A 1 82 ? 1.671 11.675 3.948 1.00 43.32 82 ASN A O 16
ATOM 27243 N N . GLY A 1 83 ? 3.485 12.995 3.773 1.00 13.41 83 GLY A N 16
ATOM 27244 C CA . GLY A 1 83 ? 4.352 12.039 4.435 1.00 65.23 83 GLY A CA 16
ATOM 27245 C C . GLY A 1 83 ? 5.576 11.697 3.608 1.00 41.33 83 GLY A C 16
ATOM 27246 O O . GLY A 1 83 ? 6.164 10.629 3.768 1.00 20.32 83 GLY A O 16
ATOM 27250 N N . GLY A 1 84 ? 5.960 12.608 2.718 1.00 23.20 84 GLY A N 16
ATOM 27251 C CA . GLY A 1 84 ? 7.119 12.378 1.875 1.00 53.05 84 GLY A CA 16
ATOM 27252 C C . GLY A 1 84 ? 7.491 13.598 1.057 1.00 44.55 84 GLY A C 16
ATOM 27253 O O . GLY A 1 84 ? 6.659 14.149 0.335 1.00 5.10 84 GLY A O 16
ATOM 27257 N N . PHE A 1 85 ? 8.745 14.024 1.169 1.00 2.25 85 PHE A N 16
ATOM 27258 C CA . PHE A 1 85 ? 9.226 15.189 0.436 1.00 10.53 85 PHE A CA 16
ATOM 27259 C C . PHE A 1 85 ? 9.045 14.999 -1.067 1.00 15.22 85 PHE A C 16
ATOM 27260 O O . PHE A 1 85 ? 8.980 13.879 -1.573 1.00 33.20 85 PHE A O 16
ATOM 27277 N N . PRO A 1 86 ? 8.960 16.120 -1.798 1.00 52.25 86 PRO A N 16
ATOM 27278 C CA . PRO A 1 86 ? 8.785 16.104 -3.254 1.00 15.12 86 PRO A CA 16
ATOM 27279 C C . PRO A 1 86 ? 10.028 15.606 -3.982 1.00 2.00 86 PRO A C 16
ATOM 27280 O O . PRO A 1 86 ? 10.970 15.116 -3.358 1.00 72.44 86 PRO A O 16
ATOM 27291 N N . TYR A 1 87 ? 10.025 15.735 -5.304 1.00 4.30 87 TYR A N 16
ATOM 27292 C CA . TYR A 1 87 ? 11.153 15.296 -6.117 1.00 42.22 87 TYR A CA 16
ATOM 27293 C C . TYR A 1 87 ? 11.996 16.486 -6.568 1.00 34.30 87 TYR A C 16
ATOM 27294 O O . TYR A 1 87 ? 11.498 17.606 -6.677 1.00 24.14 87 TYR A O 16
ATOM 27312 N N . GLU A 1 88 ? 13.274 16.232 -6.829 1.00 61.14 88 GLU A N 16
ATOM 27313 C CA . GLU A 1 88 ? 14.186 17.281 -7.268 1.00 43.43 88 GLU A CA 16
ATOM 27314 C C . GLU A 1 88 ? 13.653 17.979 -8.516 1.00 55.40 88 GLU A C 16
ATOM 27315 O O . GLU A 1 88 ? 13.770 19.197 -8.659 1.00 63.52 88 GLU A O 16
ATOM 27327 N N . LYS A 1 89 ? 13.065 17.200 -9.417 1.00 64.54 89 LYS A N 16
ATOM 27328 C CA . LYS A 1 89 ? 12.512 17.740 -10.653 1.00 43.24 89 LYS A CA 16
ATOM 27329 C C . LYS A 1 89 ? 11.173 18.425 -10.397 1.00 25.43 89 LYS A C 16
ATOM 27330 O O . LYS A 1 89 ? 10.772 19.322 -11.138 1.00 4.34 89 LYS A O 16
ATOM 27349 N N . ASP A 1 90 ? 10.488 17.996 -9.343 1.00 33.02 90 ASP A N 16
ATOM 27350 C CA . ASP A 1 90 ? 9.195 18.570 -8.987 1.00 70.50 90 ASP A CA 16
ATOM 27351 C C . ASP A 1 90 ? 9.373 19.881 -8.227 1.00 73.54 90 ASP A C 16
ATOM 27352 O O . ASP A 1 90 ? 8.422 20.644 -8.054 1.00 34.21 90 ASP A O 16
ATOM 27361 N N . LEU A 1 91 ? 10.596 20.135 -7.776 1.00 13.33 91 LEU A N 16
ATOM 27362 C CA . LEU A 1 91 ? 10.899 21.354 -7.033 1.00 54.02 91 LEU A CA 16
ATOM 27363 C C . LEU A 1 91 ? 11.378 22.458 -7.971 1.00 31.25 91 LEU A C 16
ATOM 27364 O O . LEU A 1 91 ? 11.308 23.641 -7.638 1.00 42.41 91 LEU A O 16
ATOM 27380 N N . ILE A 1 92 ? 11.862 22.062 -9.143 1.00 10.30 92 ILE A N 16
ATOM 27381 C CA . ILE A 1 92 ? 12.349 23.018 -10.129 1.00 43.54 92 ILE A CA 16
ATOM 27382 C C . ILE A 1 92 ? 11.230 23.460 -11.066 1.00 42.42 92 ILE A C 16
ATOM 27383 O O . ILE A 1 92 ? 11.318 24.511 -11.700 1.00 53.24 92 ILE A O 16
ATOM 27399 N N . GLU A 1 93 ? 10.179 22.651 -11.146 1.00 55.22 93 GLU A N 16
ATOM 27400 C CA . GLU A 1 93 ? 9.041 22.960 -12.005 1.00 44.11 93 GLU A CA 16
ATOM 27401 C C . GLU A 1 93 ? 8.144 24.013 -11.362 1.00 12.33 93 GLU A C 16
ATOM 27402 O O . GLU A 1 93 ? 7.169 24.464 -11.962 1.00 40.15 93 GLU A O 16
ATOM 27414 N N . ALA A 1 94 ? 8.480 24.400 -10.136 1.00 24.14 94 ALA A N 16
ATOM 27415 C CA . ALA A 1 94 ? 7.707 25.400 -9.411 1.00 11.33 94 ALA A CA 16
ATOM 27416 C C . ALA A 1 94 ? 8.078 26.810 -9.857 1.00 1.43 94 ALA A C 16
ATOM 27417 O O . ALA A 1 94 ? 7.206 27.625 -10.162 1.00 21.43 94 ALA A O 16
ATOM 27424 N N . ILE A 1 95 ? 9.376 27.092 -9.892 1.00 1.44 95 ILE A N 16
ATOM 27425 C CA . ILE A 1 95 ? 9.862 28.405 -10.301 1.00 35.52 95 ILE A CA 16
ATOM 27426 C C . ILE A 1 95 ? 9.634 28.635 -11.791 1.00 33.21 95 ILE A C 16
ATOM 27427 O O . ILE A 1 95 ? 9.415 29.764 -12.228 1.00 54.54 95 ILE A O 16
ATOM 27443 N N . ARG A 1 96 ? 9.685 27.556 -12.565 1.00 43.04 96 ARG A N 16
ATOM 27444 C CA . ARG A 1 96 ? 9.484 27.640 -14.007 1.00 10.11 96 ARG A CA 16
ATOM 27445 C C . ARG A 1 96 ? 8.140 28.286 -14.331 1.00 60.33 96 ARG A C 16
ATOM 27446 O O . ARG A 1 96 ? 7.969 28.887 -15.392 1.00 0.11 96 ARG A O 16
ATOM 27467 N N . ARG A 1 97 ? 7.190 28.156 -13.411 1.00 53.04 97 ARG A N 16
ATOM 27468 C CA . ARG A 1 97 ? 5.861 28.725 -13.600 1.00 53.04 97 ARG A CA 16
ATOM 27469 C C . ARG A 1 97 ? 5.740 30.072 -12.893 1.00 63.30 97 ARG A C 16
ATOM 27470 O O . ARG A 1 97 ? 5.312 31.060 -13.488 1.00 3.31 97 ARG A O 16
ATOM 27491 N N . ALA A 1 98 ? 6.120 30.102 -11.620 1.00 22.42 98 ALA A N 16
ATOM 27492 C CA . ALA A 1 98 ? 6.056 31.326 -10.832 1.00 42.31 98 ALA A CA 16
ATOM 27493 C C . ALA A 1 98 ? 6.869 32.441 -11.483 1.00 32.42 98 ALA A C 16
ATOM 27494 O O . ALA A 1 98 ? 6.527 33.618 -11.371 1.00 31.22 98 ALA A O 16
ATOM 27501 N N . SER A 1 99 ? 7.946 32.062 -12.162 1.00 64.54 99 SER A N 16
ATOM 27502 C CA . SER A 1 99 ? 8.810 33.030 -12.827 1.00 65.24 99 SER A CA 16
ATOM 27503 C C . SER A 1 99 ? 8.121 33.621 -14.054 1.00 23.24 99 SER A C 16
ATOM 27504 O O . SER A 1 99 ? 8.562 34.631 -14.600 1.00 12.22 99 SER A O 16
ATOM 27512 N N . ASN A 1 100 ? 7.037 32.982 -14.480 1.00 73.03 100 ASN A N 16
ATOM 27513 C CA . ASN A 1 100 ? 6.286 33.443 -15.642 1.00 52.14 100 ASN A CA 16
ATOM 27514 C C . ASN A 1 100 ? 5.417 34.646 -15.287 1.00 4.05 100 ASN A C 16
ATOM 27515 O O . ASN A 1 100 ? 5.130 35.490 -16.134 1.00 44.22 100 ASN A O 16
ATOM 27526 N N . GLY A 1 101 ? 5.002 34.717 -14.025 1.00 43.33 101 GLY A N 16
ATOM 27527 C CA . GLY A 1 101 ? 4.171 35.820 -13.579 1.00 5.20 101 GLY A CA 16
ATOM 27528 C C . GLY A 1 101 ? 2.713 35.634 -13.949 1.00 3.32 101 GLY A C 16
ATOM 27529 O O . GLY A 1 101 ? 1.902 36.543 -13.774 1.00 31.31 101 GLY A O 16
ATOM 27533 N N . GLU A 1 102 ? 2.380 34.454 -14.463 1.00 4.41 102 GLU A N 16
ATOM 27534 C CA . GLU A 1 102 ? 1.010 34.154 -14.861 1.00 0.53 102 GLU A CA 16
ATOM 27535 C C . GLU A 1 102 ? 0.684 32.683 -14.621 1.00 54.11 102 GLU A C 16
ATOM 27536 O O . GLU A 1 102 ? -0.322 32.170 -15.112 1.00 74.11 102 GLU A O 16
ATOM 27548 N N . THR A 1 103 ? 1.542 32.008 -13.863 1.00 2.42 103 THR A N 16
ATOM 27549 C CA . THR A 1 103 ? 1.348 30.596 -13.559 1.00 15.42 103 THR A CA 16
ATOM 27550 C C . THR A 1 103 ? 1.844 30.262 -12.157 1.00 14.33 103 THR A C 16
ATOM 27551 O O . THR A 1 103 ? 2.962 30.617 -11.782 1.00 11.34 103 THR A O 16
ATOM 27562 N N . LEU A 1 104 ? 1.006 29.577 -11.386 1.00 4.33 104 LEU A N 16
ATOM 27563 C CA . LEU A 1 104 ? 1.361 29.194 -10.023 1.00 74.04 104 LEU A CA 16
ATOM 27564 C C . LEU A 1 104 ? 0.663 27.898 -9.624 1.00 24.52 104 LEU A C 16
ATOM 27565 O O . LEU A 1 104 ? -0.158 27.368 -10.371 1.00 60.04 104 LEU A O 16
ATOM 27581 N N . GLU A 1 105 ? 0.996 27.394 -8.439 1.00 73.44 105 GLU A N 16
ATOM 27582 C CA . GLU A 1 105 ? 0.400 26.160 -7.941 1.00 32.35 105 GLU A CA 16
ATOM 27583 C C . GLU A 1 105 ? -1.123 26.253 -7.939 1.00 74.25 105 GLU A C 16
ATOM 27584 O O . GLU A 1 105 ? -1.694 27.296 -8.261 1.00 64.52 105 GLU A O 16
ATOM 27596 N N . LYS A 1 106 ? -1.777 25.155 -7.576 1.00 30.32 106 LYS A N 16
ATOM 27597 C CA . LYS A 1 106 ? -3.234 25.110 -7.531 1.00 43.14 106 LYS A CA 16
ATOM 27598 C C . LYS A 1 106 ? -3.716 24.170 -6.431 1.00 51.03 106 LYS A C 16
ATOM 27599 O O . LYS A 1 106 ? -3.067 23.168 -6.129 1.00 44.34 106 LYS A O 16
ATOM 27618 N N . ILE A 1 107 ? -4.858 24.499 -5.837 1.00 73.54 107 ILE A N 16
ATOM 27619 C CA . ILE A 1 107 ? -5.428 23.682 -4.773 1.00 62.40 107 ILE A CA 16
ATOM 27620 C C . ILE A 1 107 ? -6.798 23.142 -5.168 1.00 33.21 107 ILE A C 16
ATOM 27621 O O . ILE A 1 107 ? -7.715 23.905 -5.474 1.00 3.40 107 ILE A O 16
ATOM 27637 N N . THR A 1 108 ? -6.933 21.819 -5.157 1.00 41.23 108 THR A N 16
ATOM 27638 C CA . THR A 1 108 ? -8.191 21.176 -5.513 1.00 54.24 108 THR A CA 16
ATOM 27639 C C . THR A 1 108 ? -8.938 20.703 -4.271 1.00 63.23 108 THR A C 16
ATOM 27640 O O . THR A 1 108 ? -9.833 19.863 -4.356 1.00 64.00 108 THR A O 16
ATOM 27651 N N . ASN A 1 109 ? -8.564 21.248 -3.118 1.00 62.03 109 ASN A N 16
ATOM 27652 C CA . ASN A 1 109 ? -9.199 20.881 -1.858 1.00 22.22 109 ASN A CA 16
ATOM 27653 C C . ASN A 1 109 ? -9.118 19.375 -1.626 1.00 72.14 109 ASN A C 16
ATOM 27654 O O . ASN A 1 109 ? -10.083 18.752 -1.184 1.00 33.00 109 ASN A O 16
ATOM 27665 N N . SER A 1 110 ? -7.960 18.796 -1.928 1.00 52.54 110 SER A N 16
ATOM 27666 C CA . SER A 1 110 ? -7.754 17.363 -1.757 1.00 0.24 110 SER A CA 16
ATOM 27667 C C . SER A 1 110 ? -7.739 16.990 -0.277 1.00 44.03 110 SER A C 16
ATOM 27668 O O . SER A 1 110 ? -7.828 17.856 0.593 1.00 35.34 110 SER A O 16
ATOM 27676 N N . ARG A 1 111 ? -7.624 15.695 -0.001 1.00 52.04 111 ARG A N 16
ATOM 27677 C CA . ARG A 1 111 ? -7.598 15.206 1.372 1.00 73.23 111 ARG A CA 16
ATOM 27678 C C . ARG A 1 111 ? -6.407 14.279 1.596 1.00 1.23 111 ARG A C 16
ATOM 27679 O O . ARG A 1 111 ? -5.858 13.695 0.661 1.00 13.35 111 ARG A O 16
ATOM 27700 N N . PRO A 1 112 ? -5.996 14.141 2.866 1.00 62.45 112 PRO A N 16
ATOM 27701 C CA . PRO A 1 112 ? -4.866 13.287 3.243 1.00 64.43 112 PRO A CA 16
ATOM 27702 C C . PRO A 1 112 ? -5.180 11.803 3.079 1.00 0.44 112 PRO A C 16
ATOM 27703 O O . PRO A 1 112 ? -6.329 11.405 2.890 1.00 14.01 112 PRO A O 16
ATOM 27714 N N . PRO A 1 113 ? -4.136 10.965 3.154 1.00 30.44 113 PRO A N 16
ATOM 27715 C CA . PRO A 1 113 ? -4.276 9.512 3.018 1.00 35.25 113 PRO A CA 16
ATOM 27716 C C . PRO A 1 113 ? -4.992 8.885 4.210 1.00 25.53 113 PRO A C 16
ATOM 27717 O O . PRO A 1 113 ? -4.432 8.792 5.303 1.00 23.54 113 PRO A O 16
ATOM 27728 N N . CYS A 1 114 ? -6.230 8.456 3.993 1.00 64.45 114 CYS A N 16
ATOM 27729 C CA . CYS A 1 114 ? -7.022 7.837 5.050 1.00 65.22 114 CYS A CA 16
ATOM 27730 C C . CYS A 1 114 ? -6.539 6.418 5.331 1.00 25.22 114 CYS A C 16
ATOM 27731 O O . CYS A 1 114 ? -6.771 5.503 4.540 1.00 2.35 114 CYS A O 16
ATOM 27739 N N . VAL A 1 115 ? -5.863 6.241 6.463 1.00 55.43 115 VAL A N 16
ATOM 27740 C CA . VAL A 1 115 ? -5.347 4.934 6.849 1.00 64.13 115 VAL A CA 16
ATOM 27741 C C . VAL A 1 115 ? -5.323 4.778 8.365 1.00 13.01 115 VAL A C 16
ATOM 27742 O O . VAL A 1 115 ? -4.885 5.676 9.085 1.00 54.23 115 VAL A O 16
ATOM 27755 N N . ILE A 1 116 ? -5.797 3.633 8.844 1.00 62.41 116 ILE A N 16
ATOM 27756 C CA . ILE A 1 116 ? -5.829 3.358 10.275 1.00 4.41 116 ILE A CA 16
ATOM 27757 C C . ILE A 1 116 ? -5.010 2.118 10.616 1.00 70.35 116 ILE A C 16
ATOM 27758 O O . ILE A 1 116 ? -5.289 1.022 10.126 1.00 53.52 116 ILE A O 16
ATOM 27774 N N . LEU A 1 117 ? -3.999 2.296 11.459 1.00 73.21 117 LEU A N 16
ATOM 27775 C CA . LEU A 1 117 ? -3.140 1.190 11.868 1.00 41.14 117 LEU A CA 16
ATOM 27776 C C . LEU A 1 117 ? -2.526 0.500 10.654 1.00 72.14 117 LEU A C 16
ATOM 27777 O O . LEU A 1 117 ? -2.533 -0.727 10.555 1.00 3.11 117 LEU A O 16
ATOM 27793 N N . GLY A 1 1 ? 44.024 -7.076 -27.115 1.00 71.21 1 GLY A N 17
ATOM 27794 C CA . GLY A 1 1 ? 42.762 -6.394 -27.332 1.00 75.02 1 GLY A CA 17
ATOM 27795 C C . GLY A 1 1 ? 42.935 -5.067 -28.043 1.00 54.35 1 GLY A C 17
ATOM 27796 O O . GLY A 1 1 ? 43.403 -4.094 -27.452 1.00 31.12 1 GLY A O 17
ATOM 27800 N N . SER A 1 2 ? 42.558 -5.026 -29.317 1.00 74.14 2 SER A N 17
ATOM 27801 C CA . SER A 1 2 ? 42.679 -3.809 -30.112 1.00 72.40 2 SER A CA 17
ATOM 27802 C C . SER A 1 2 ? 41.450 -2.923 -29.939 1.00 15.44 2 SER A C 17
ATOM 27803 O O . SER A 1 2 ? 41.564 -1.741 -29.615 1.00 1.13 2 SER A O 17
ATOM 27811 N N . MET A 1 3 ? 40.274 -3.502 -30.157 1.00 32.52 3 MET A N 17
ATOM 27812 C CA . MET A 1 3 ? 39.022 -2.766 -30.024 1.00 3.33 3 MET A CA 17
ATOM 27813 C C . MET A 1 3 ? 37.864 -3.712 -29.722 1.00 41.52 3 MET A C 17
ATOM 27814 O O . MET A 1 3 ? 37.738 -4.770 -30.338 1.00 4.01 3 MET A O 17
ATOM 27828 N N . SER A 1 4 ? 37.021 -3.323 -28.771 1.00 53.12 4 SER A N 17
ATOM 27829 C CA . SER A 1 4 ? 35.875 -4.139 -28.386 1.00 1.54 4 SER A CA 17
ATOM 27830 C C . SER A 1 4 ? 34.566 -3.419 -28.697 1.00 44.11 4 SER A C 17
ATOM 27831 O O . SER A 1 4 ? 34.528 -2.194 -28.802 1.00 2.33 4 SER A O 17
ATOM 27839 N N . GLY A 1 5 ? 33.494 -4.191 -28.844 1.00 60.25 5 GLY A N 17
ATOM 27840 C CA . GLY A 1 5 ? 32.198 -3.611 -29.143 1.00 34.32 5 GLY A CA 17
ATOM 27841 C C . GLY A 1 5 ? 31.540 -3.001 -27.921 1.00 5.21 5 GLY A C 17
ATOM 27842 O O . GLY A 1 5 ? 31.624 -1.793 -27.702 1.00 40.35 5 GLY A O 17
ATOM 27846 N N . GLU A 1 6 ? 30.884 -3.838 -27.124 1.00 13.44 6 GLU A N 17
ATOM 27847 C CA . GLU A 1 6 ? 30.208 -3.371 -25.919 1.00 34.43 6 GLU A CA 17
ATOM 27848 C C . GLU A 1 6 ? 29.249 -2.228 -26.240 1.00 62.33 6 GLU A C 17
ATOM 27849 O O . GLU A 1 6 ? 29.483 -1.071 -25.891 1.00 23.34 6 GLU A O 17
ATOM 27861 N N . PRO A 1 7 ? 28.143 -2.559 -26.924 1.00 3.53 7 PRO A N 17
ATOM 27862 C CA . PRO A 1 7 ? 27.127 -1.575 -27.308 1.00 51.41 7 PRO A CA 17
ATOM 27863 C C . PRO A 1 7 ? 26.347 -1.048 -26.108 1.00 72.14 7 PRO A C 17
ATOM 27864 O O . PRO A 1 7 ? 26.691 -1.327 -24.961 1.00 4.43 7 PRO A O 17
ATOM 27875 N N . GLY A 1 8 ? 25.293 -0.285 -26.382 1.00 34.30 8 GLY A N 17
ATOM 27876 C CA . GLY A 1 8 ? 24.480 0.268 -25.314 1.00 71.34 8 GLY A CA 17
ATOM 27877 C C . GLY A 1 8 ? 24.920 1.662 -24.914 1.00 34.13 8 GLY A C 17
ATOM 27878 O O . GLY A 1 8 ? 25.707 2.296 -25.616 1.00 15.44 8 GLY A O 17
ATOM 27882 N N . GLN A 1 9 ? 24.409 2.140 -23.783 1.00 61.25 9 GLN A N 17
ATOM 27883 C CA . GLN A 1 9 ? 24.753 3.469 -23.293 1.00 14.23 9 GLN A CA 17
ATOM 27884 C C . GLN A 1 9 ? 25.590 3.380 -22.021 1.00 15.42 9 GLN A C 17
ATOM 27885 O O . GLN A 1 9 ? 25.074 3.075 -20.945 1.00 12.52 9 GLN A O 17
ATOM 27899 N N . THR A 1 10 ? 26.885 3.648 -22.151 1.00 2.42 10 THR A N 17
ATOM 27900 C CA . THR A 1 10 ? 27.794 3.597 -21.013 1.00 2.43 10 THR A CA 17
ATOM 27901 C C . THR A 1 10 ? 28.157 4.999 -20.535 1.00 73.12 10 THR A C 17
ATOM 27902 O O . THR A 1 10 ? 27.760 5.994 -21.142 1.00 64.34 10 THR A O 17
ATOM 27913 N N . SER A 1 11 ? 28.913 5.070 -19.444 1.00 53.44 11 SER A N 17
ATOM 27914 C CA . SER A 1 11 ? 29.326 6.351 -18.884 1.00 3.45 11 SER A CA 17
ATOM 27915 C C . SER A 1 11 ? 30.598 6.855 -19.559 1.00 51.24 11 SER A C 17
ATOM 27916 O O . SER A 1 11 ? 31.706 6.457 -19.200 1.00 33.23 11 SER A O 17
ATOM 27924 N N . VAL A 1 12 ? 30.430 7.735 -20.542 1.00 34.40 12 VAL A N 17
ATOM 27925 C CA . VAL A 1 12 ? 31.563 8.295 -21.269 1.00 34.12 12 VAL A CA 17
ATOM 27926 C C . VAL A 1 12 ? 31.242 9.689 -21.796 1.00 2.12 12 VAL A C 17
ATOM 27927 O O . VAL A 1 12 ? 30.097 10.136 -21.741 1.00 41.51 12 VAL A O 17
ATOM 27940 N N . ALA A 1 13 ? 32.262 10.371 -22.307 1.00 11.32 13 ALA A N 17
ATOM 27941 C CA . ALA A 1 13 ? 32.089 11.714 -22.846 1.00 53.24 13 ALA A CA 17
ATOM 27942 C C . ALA A 1 13 ? 31.659 12.692 -21.758 1.00 71.01 13 ALA A C 17
ATOM 27943 O O . ALA A 1 13 ? 31.157 12.303 -20.703 1.00 70.13 13 ALA A O 17
ATOM 27950 N N . PRO A 1 14 ? 31.860 13.993 -22.017 1.00 72.40 14 PRO A N 17
ATOM 27951 C CA . PRO A 1 14 ? 31.500 15.053 -21.071 1.00 32.11 14 PRO A CA 17
ATOM 27952 C C . PRO A 1 14 ? 29.990 15.214 -20.928 1.00 3.05 14 PRO A C 17
ATOM 27953 O O . PRO A 1 14 ? 29.207 14.677 -21.711 1.00 62.03 14 PRO A O 17
ATOM 27964 N N . PRO A 1 15 ? 29.570 15.971 -19.903 1.00 52.24 15 PRO A N 17
ATOM 27965 C CA . PRO A 1 15 ? 28.151 16.221 -19.634 1.00 53.32 15 PRO A CA 17
ATOM 27966 C C . PRO A 1 15 ? 27.510 17.118 -20.688 1.00 71.11 15 PRO A C 17
ATOM 27967 O O . PRO A 1 15 ? 28.189 17.737 -21.507 1.00 62.24 15 PRO A O 17
ATOM 27978 N N . PRO A 1 16 ? 26.171 17.192 -20.669 1.00 32.35 16 PRO A N 17
ATOM 27979 C CA . PRO A 1 16 ? 25.409 18.011 -21.616 1.00 2.33 16 PRO A CA 17
ATOM 27980 C C . PRO A 1 16 ? 25.593 19.505 -21.368 1.00 72.32 16 PRO A C 17
ATOM 27981 O O . PRO A 1 16 ? 26.413 19.910 -20.545 1.00 61.14 16 PRO A O 17
ATOM 27992 N N . GLU A 1 17 ? 24.824 20.318 -22.085 1.00 74.24 17 GLU A N 17
ATOM 27993 C CA . GLU A 1 17 ? 24.903 21.767 -21.943 1.00 21.25 17 GLU A CA 17
ATOM 27994 C C . GLU A 1 17 ? 24.441 22.203 -20.555 1.00 24.21 17 GLU A C 17
ATOM 27995 O O . GLU A 1 17 ? 23.816 21.432 -19.828 1.00 12.23 17 GLU A O 17
ATOM 28007 N N . GLU A 1 18 ? 24.756 23.444 -20.196 1.00 32.42 18 GLU A N 17
ATOM 28008 C CA . GLU A 1 18 ? 24.375 23.981 -18.895 1.00 55.41 18 GLU A CA 17
ATOM 28009 C C . GLU A 1 18 ? 23.312 25.066 -19.045 1.00 51.33 18 GLU A C 17
ATOM 28010 O O . GLU A 1 18 ? 23.620 26.211 -19.376 1.00 40.34 18 GLU A O 17
ATOM 28022 N N . VAL A 1 19 ? 22.059 24.697 -18.800 1.00 13.02 19 VAL A N 17
ATOM 28023 C CA . VAL A 1 19 ? 20.950 25.637 -18.907 1.00 13.52 19 VAL A CA 17
ATOM 28024 C C . VAL A 1 19 ? 20.110 25.644 -17.635 1.00 34.53 19 VAL A C 17
ATOM 28025 O O . VAL A 1 19 ? 19.728 24.590 -17.126 1.00 64.25 19 VAL A O 17
ATOM 28038 N N . GLU A 1 20 ? 19.825 26.838 -17.126 1.00 14.21 20 GLU A N 17
ATOM 28039 C CA . GLU A 1 20 ? 19.029 26.981 -15.912 1.00 62.31 20 GLU A CA 17
ATOM 28040 C C . GLU A 1 20 ? 17.760 27.783 -16.184 1.00 42.42 20 GLU A C 17
ATOM 28041 O O . GLU A 1 20 ? 17.629 28.940 -15.782 1.00 74.42 20 GLU A O 17
ATOM 28053 N N . PRO A 1 21 ? 16.803 27.157 -16.884 1.00 60.33 21 PRO A N 17
ATOM 28054 C CA . PRO A 1 21 ? 15.527 27.793 -17.226 1.00 65.05 21 PRO A CA 17
ATOM 28055 C C . PRO A 1 21 ? 14.637 27.999 -16.006 1.00 53.11 21 PRO A C 17
ATOM 28056 O O . PRO A 1 21 ? 13.938 29.006 -15.899 1.00 32.25 21 PRO A O 17
ATOM 28067 N N . GLY A 1 22 ? 14.667 27.038 -15.088 1.00 3.25 22 GLY A N 17
ATOM 28068 C CA . GLY A 1 22 ? 13.858 27.134 -13.887 1.00 3.15 22 GLY A CA 17
ATOM 28069 C C . GLY A 1 22 ? 14.109 28.417 -13.119 1.00 41.25 22 GLY A C 17
ATOM 28070 O O . GLY A 1 22 ? 13.261 28.862 -12.345 1.00 63.55 22 GLY A O 17
ATOM 28074 N N . SER A 1 23 ? 15.278 29.014 -13.333 1.00 33.42 23 SER A N 17
ATOM 28075 C CA . SER A 1 23 ? 15.640 30.251 -12.651 1.00 62.32 23 SER A CA 17
ATOM 28076 C C . SER A 1 23 ? 14.539 31.296 -12.801 1.00 1.13 23 SER A C 17
ATOM 28077 O O . SER A 1 23 ? 13.898 31.393 -13.846 1.00 15.22 23 SER A O 17
ATOM 28085 N N . GLY A 1 24 ? 14.326 32.077 -11.746 1.00 2.40 24 GLY A N 17
ATOM 28086 C CA . GLY A 1 24 ? 13.303 33.106 -11.779 1.00 75.50 24 GLY A CA 17
ATOM 28087 C C . GLY A 1 24 ? 12.291 32.952 -10.661 1.00 14.41 24 GLY A C 17
ATOM 28088 O O . GLY A 1 24 ? 11.144 33.383 -10.788 1.00 22.22 24 GLY A O 17
ATOM 28092 N N . VAL A 1 25 ? 12.714 32.336 -9.562 1.00 70.30 25 VAL A N 17
ATOM 28093 C CA . VAL A 1 25 ? 11.836 32.126 -8.417 1.00 23.12 25 VAL A CA 17
ATOM 28094 C C . VAL A 1 25 ? 12.610 32.224 -7.107 1.00 34.04 25 VAL A C 17
ATOM 28095 O O . VAL A 1 25 ? 13.823 32.018 -7.073 1.00 71.12 25 VAL A O 17
ATOM 28108 N N . ARG A 1 26 ? 11.899 32.539 -6.029 1.00 0.53 26 ARG A N 17
ATOM 28109 C CA . ARG A 1 26 ? 12.519 32.666 -4.715 1.00 73.41 26 ARG A CA 17
ATOM 28110 C C . ARG A 1 26 ? 11.837 31.750 -3.702 1.00 64.14 26 ARG A C 17
ATOM 28111 O O . ARG A 1 26 ? 10.855 32.133 -3.067 1.00 54.32 26 ARG A O 17
ATOM 28132 N N . ILE A 1 27 ? 12.366 30.539 -3.558 1.00 13.30 27 ILE A N 17
ATOM 28133 C CA . ILE A 1 27 ? 11.809 29.570 -2.623 1.00 12.04 27 ILE A CA 17
ATOM 28134 C C . ILE A 1 27 ? 12.190 29.911 -1.186 1.00 24.50 27 ILE A C 17
ATOM 28135 O O . ILE A 1 27 ? 13.281 30.419 -0.926 1.00 11.23 27 ILE A O 17
ATOM 28151 N N . VAL A 1 28 ? 11.285 29.625 -0.255 1.00 62.24 28 VAL A N 17
ATOM 28152 C CA . VAL A 1 28 ? 11.528 29.898 1.156 1.00 35.32 28 VAL A CA 17
ATOM 28153 C C . VAL A 1 28 ? 10.818 28.880 2.042 1.00 24.14 28 VAL A C 17
ATOM 28154 O O . VAL A 1 28 ? 9.680 29.091 2.461 1.00 51.14 28 VAL A O 17
ATOM 28167 N N . VAL A 1 29 ? 11.499 27.774 2.326 1.00 4.10 29 VAL A N 17
ATOM 28168 C CA . VAL A 1 29 ? 10.936 26.723 3.164 1.00 34.14 29 VAL A CA 17
ATOM 28169 C C . VAL A 1 29 ? 10.831 27.175 4.617 1.00 51.14 29 VAL A C 17
ATOM 28170 O O . VAL A 1 29 ? 11.842 27.402 5.280 1.00 11.31 29 VAL A O 17
ATOM 28183 N N . GLU A 1 30 ? 9.601 27.303 5.104 1.00 74.13 30 GLU A N 17
ATOM 28184 C CA . GLU A 1 30 ? 9.364 27.728 6.478 1.00 4.53 30 GLU A CA 17
ATOM 28185 C C . GLU A 1 30 ? 8.966 26.544 7.354 1.00 73.23 30 GLU A C 17
ATOM 28186 O O . GLU A 1 30 ? 7.882 25.981 7.199 1.00 71.41 30 GLU A O 17
ATOM 28198 N N . TYR A 1 31 ? 9.850 26.171 8.273 1.00 54.25 31 TYR A N 17
ATOM 28199 C CA . TYR A 1 31 ? 9.592 25.052 9.171 1.00 64.00 31 TYR A CA 17
ATOM 28200 C C . TYR A 1 31 ? 10.158 25.328 10.561 1.00 62.13 31 TYR A C 17
ATOM 28201 O O . TYR A 1 31 ? 11.000 26.209 10.738 1.00 52.11 31 TYR A O 17
ATOM 28219 N N . CYS A 1 32 ? 9.690 24.567 11.545 1.00 40.15 32 CYS A N 17
ATOM 28220 C CA . CYS A 1 32 ? 10.147 24.727 12.919 1.00 5.25 32 CYS A CA 17
ATOM 28221 C C . CYS A 1 32 ? 11.565 24.188 13.087 1.00 21.14 32 CYS A C 17
ATOM 28222 O O . CYS A 1 32 ? 11.771 22.979 13.190 1.00 44.14 32 CYS A O 17
ATOM 28229 N N . GLU A 1 33 ? 12.538 25.094 13.115 1.00 74.21 33 GLU A N 17
ATOM 28230 C CA . GLU A 1 33 ? 13.935 24.708 13.270 1.00 44.52 33 GLU A CA 17
ATOM 28231 C C . GLU A 1 33 ? 14.125 23.836 14.507 1.00 23.22 33 GLU A C 17
ATOM 28232 O O . GLU A 1 33 ? 14.543 22.680 14.425 1.00 52.52 33 GLU A O 17
ATOM 28244 N N . PRO A 1 34 ? 13.812 24.401 15.683 1.00 62.42 34 PRO A N 17
ATOM 28245 C CA . PRO A 1 34 ? 13.940 23.693 16.960 1.00 31.31 34 PRO A CA 17
ATOM 28246 C C . PRO A 1 34 ? 12.911 22.578 17.110 1.00 33.43 34 PRO A C 17
ATOM 28247 O O . PRO A 1 34 ? 12.114 22.577 18.049 1.00 31.42 34 PRO A O 17
ATOM 28258 N N . CYS A 1 35 ? 12.933 21.629 16.180 1.00 12.10 35 CYS A N 17
ATOM 28259 C CA . CYS A 1 35 ? 12.002 20.508 16.208 1.00 32.44 35 CYS A CA 17
ATOM 28260 C C . CYS A 1 35 ? 12.639 19.257 15.610 1.00 32.52 35 CYS A C 17
ATOM 28261 O O . CYS A 1 35 ? 12.520 18.163 16.161 1.00 71.34 35 CYS A O 17
ATOM 28268 N N . GLY A 1 36 ? 13.316 19.427 14.479 1.00 41.13 36 GLY A N 17
ATOM 28269 C CA . GLY A 1 36 ? 13.962 18.304 13.824 1.00 10.33 36 GLY A CA 17
ATOM 28270 C C . GLY A 1 36 ? 13.425 18.060 12.428 1.00 21.10 36 GLY A C 17
ATOM 28271 O O . GLY A 1 36 ? 13.639 16.994 11.851 1.00 74.43 36 GLY A O 17
ATOM 28275 N N . PHE A 1 37 ? 12.724 19.049 11.884 1.00 45.24 37 PHE A N 17
ATOM 28276 C CA . PHE A 1 37 ? 12.153 18.936 10.547 1.00 73.41 37 PHE A CA 17
ATOM 28277 C C . PHE A 1 37 ? 13.141 19.420 9.490 1.00 72.12 37 PHE A C 17
ATOM 28278 O O . PHE A 1 37 ? 12.780 19.607 8.328 1.00 11.44 37 PHE A O 17
ATOM 28295 N N . GLU A 1 38 ? 14.389 19.621 9.902 1.00 35.53 38 GLU A N 17
ATOM 28296 C CA . GLU A 1 38 ? 15.428 20.084 8.991 1.00 3.32 38 GLU A CA 17
ATOM 28297 C C . GLU A 1 38 ? 16.121 18.907 8.312 1.00 64.41 38 GLU A C 17
ATOM 28298 O O . GLU A 1 38 ? 16.622 19.028 7.194 1.00 2.15 38 GLU A O 17
ATOM 28310 N N . ALA A 1 39 ? 16.146 17.768 8.996 1.00 22.41 39 ALA A N 17
ATOM 28311 C CA . ALA A 1 39 ? 16.776 16.568 8.459 1.00 30.44 39 ALA A CA 17
ATOM 28312 C C . ALA A 1 39 ? 16.139 16.159 7.135 1.00 23.24 39 ALA A C 17
ATOM 28313 O O . ALA A 1 39 ? 16.750 15.454 6.331 1.00 25.04 39 ALA A O 17
ATOM 28320 N N . THR A 1 40 ? 14.906 16.605 6.914 1.00 25.21 40 THR A N 17
ATOM 28321 C CA . THR A 1 40 ? 14.186 16.284 5.689 1.00 61.34 40 THR A CA 17
ATOM 28322 C C . THR A 1 40 ? 14.336 17.394 4.655 1.00 5.54 40 THR A C 17
ATOM 28323 O O . THR A 1 40 ? 14.056 17.198 3.473 1.00 72.32 40 THR A O 17
ATOM 28334 N N . TYR A 1 41 ? 14.781 18.561 5.109 1.00 42.14 41 TYR A N 17
ATOM 28335 C CA . TYR A 1 41 ? 14.967 19.704 4.223 1.00 3.40 41 TYR A CA 17
ATOM 28336 C C . TYR A 1 41 ? 16.410 19.786 3.734 1.00 22.41 41 TYR A C 17
ATOM 28337 O O . TYR A 1 41 ? 16.680 20.281 2.639 1.00 5.02 41 TYR A O 17
ATOM 28355 N N . LEU A 1 42 ? 17.334 19.295 4.553 1.00 12.13 42 LEU A N 17
ATOM 28356 C CA . LEU A 1 42 ? 18.751 19.310 4.206 1.00 54.42 42 LEU A CA 17
ATOM 28357 C C . LEU A 1 42 ? 19.181 17.972 3.615 1.00 72.31 42 LEU A C 17
ATOM 28358 O O . LEU A 1 42 ? 20.363 17.747 3.359 1.00 42.31 42 LEU A O 17
ATOM 28374 N N . GLU A 1 43 ? 18.212 17.087 3.399 1.00 2.12 43 GLU A N 17
ATOM 28375 C CA . GLU A 1 43 ? 18.492 15.771 2.837 1.00 52.12 43 GLU A CA 17
ATOM 28376 C C . GLU A 1 43 ? 18.220 15.752 1.335 1.00 0.13 43 GLU A C 17
ATOM 28377 O O . GLU A 1 43 ? 18.607 14.816 0.635 1.00 72.14 43 GLU A O 17
ATOM 28389 N N . LEU A 1 44 ? 17.552 16.792 0.848 1.00 31.20 44 LEU A N 17
ATOM 28390 C CA . LEU A 1 44 ? 17.227 16.896 -0.570 1.00 60.23 44 LEU A CA 17
ATOM 28391 C C . LEU A 1 44 ? 17.596 18.272 -1.114 1.00 1.30 44 LEU A C 17
ATOM 28392 O O . LEU A 1 44 ? 17.537 18.511 -2.320 1.00 32.32 44 LEU A O 17
ATOM 28408 N N . ALA A 1 45 ? 17.979 19.174 -0.216 1.00 40.31 45 ALA A N 17
ATOM 28409 C CA . ALA A 1 45 ? 18.362 20.525 -0.606 1.00 40.51 45 ALA A CA 17
ATOM 28410 C C . ALA A 1 45 ? 19.741 20.539 -1.256 1.00 43.13 45 ALA A C 17
ATOM 28411 O O . ALA A 1 45 ? 20.116 21.507 -1.919 1.00 24.55 45 ALA A O 17
ATOM 28418 N N . SER A 1 46 ? 20.493 19.460 -1.062 1.00 73.11 46 SER A N 17
ATOM 28419 C CA . SER A 1 46 ? 21.833 19.350 -1.626 1.00 51.02 46 SER A CA 17
ATOM 28420 C C . SER A 1 46 ? 21.784 18.760 -3.032 1.00 72.31 46 SER A C 17
ATOM 28421 O O . SER A 1 46 ? 22.795 18.711 -3.732 1.00 54.24 46 SER A O 17
ATOM 28429 N N . ALA A 1 47 ? 20.600 18.312 -3.438 1.00 23.30 47 ALA A N 17
ATOM 28430 C CA . ALA A 1 47 ? 20.417 17.726 -4.760 1.00 45.33 47 ALA A CA 17
ATOM 28431 C C . ALA A 1 47 ? 19.400 18.518 -5.575 1.00 70.51 47 ALA A C 17
ATOM 28432 O O . ALA A 1 47 ? 19.482 18.575 -6.802 1.00 51.11 47 ALA A O 17
ATOM 28439 N N . VAL A 1 48 ? 18.440 19.126 -4.885 1.00 64.11 48 VAL A N 17
ATOM 28440 C CA . VAL A 1 48 ? 17.407 19.914 -5.545 1.00 13.40 48 VAL A CA 17
ATOM 28441 C C . VAL A 1 48 ? 17.936 21.286 -5.949 1.00 74.10 48 VAL A C 17
ATOM 28442 O O . VAL A 1 48 ? 17.360 21.958 -6.805 1.00 1.52 48 VAL A O 17
ATOM 28455 N N . LYS A 1 49 ? 19.036 21.696 -5.328 1.00 24.20 49 LYS A N 17
ATOM 28456 C CA . LYS A 1 49 ? 19.646 22.987 -5.623 1.00 2.00 49 LYS A CA 17
ATOM 28457 C C . LYS A 1 49 ? 20.309 22.975 -6.997 1.00 33.41 49 LYS A C 17
ATOM 28458 O O . LYS A 1 49 ? 20.258 23.962 -7.729 1.00 15.42 49 LYS A O 17
ATOM 28477 N N . GLU A 1 50 ? 20.928 21.850 -7.340 1.00 64.30 50 GLU A N 17
ATOM 28478 C CA . GLU A 1 50 ? 21.600 21.710 -8.627 1.00 11.31 50 GLU A CA 17
ATOM 28479 C C . GLU A 1 50 ? 20.614 21.890 -9.777 1.00 52.35 50 GLU A C 17
ATOM 28480 O O . GLU A 1 50 ? 20.993 22.298 -10.875 1.00 24.21 50 GLU A O 17
ATOM 28492 N N . GLN A 1 51 ? 19.347 21.583 -9.517 1.00 62.11 51 GLN A N 17
ATOM 28493 C CA . GLN A 1 51 ? 18.307 21.709 -10.531 1.00 10.51 51 GLN A CA 17
ATOM 28494 C C . GLN A 1 51 ? 18.188 23.152 -11.011 1.00 53.04 51 GLN A C 17
ATOM 28495 O O . GLN A 1 51 ? 18.182 23.418 -12.214 1.00 31.04 51 GLN A O 17
ATOM 28509 N N . TYR A 1 52 ? 18.092 24.079 -10.065 1.00 44.42 52 TYR A N 17
ATOM 28510 C CA . TYR A 1 52 ? 17.970 25.495 -10.392 1.00 43.10 52 TYR A CA 17
ATOM 28511 C C . TYR A 1 52 ? 18.915 26.335 -9.537 1.00 73.14 52 TYR A C 17
ATOM 28512 O O . TYR A 1 52 ? 18.514 26.961 -8.556 1.00 22.12 52 TYR A O 17
ATOM 28530 N N . PRO A 1 53 ? 20.200 26.350 -9.919 1.00 5.00 53 PRO A N 17
ATOM 28531 C CA . PRO A 1 53 ? 21.230 27.110 -9.203 1.00 72.40 53 PRO A CA 17
ATOM 28532 C C . PRO A 1 53 ? 21.061 28.616 -9.371 1.00 35.34 53 PRO A C 17
ATOM 28533 O O . PRO A 1 53 ? 21.742 29.403 -8.716 1.00 0.41 53 PRO A O 17
ATOM 28544 N N . GLY A 1 54 ? 20.146 29.010 -10.252 1.00 65.33 54 GLY A N 17
ATOM 28545 C CA . GLY A 1 54 ? 19.904 30.421 -10.489 1.00 62.33 54 GLY A CA 17
ATOM 28546 C C . GLY A 1 54 ? 18.923 31.015 -9.498 1.00 45.21 54 GLY A C 17
ATOM 28547 O O . GLY A 1 54 ? 19.064 32.169 -9.092 1.00 3.02 54 GLY A O 17
ATOM 28551 N N . ILE A 1 55 ? 17.927 30.227 -9.109 1.00 52.23 55 ILE A N 17
ATOM 28552 C CA . ILE A 1 55 ? 16.919 30.683 -8.160 1.00 51.13 55 ILE A CA 17
ATOM 28553 C C . ILE A 1 55 ? 17.553 31.072 -6.829 1.00 61.50 55 ILE A C 17
ATOM 28554 O O . ILE A 1 55 ? 18.776 31.140 -6.710 1.00 52.40 55 ILE A O 17
ATOM 28570 N N . GLU A 1 56 ? 16.713 31.323 -5.830 1.00 74.41 56 GLU A N 17
ATOM 28571 C CA . GLU A 1 56 ? 17.192 31.703 -4.507 1.00 10.14 56 GLU A CA 17
ATOM 28572 C C . GLU A 1 56 ? 16.370 31.025 -3.414 1.00 52.04 56 GLU A C 17
ATOM 28573 O O . GLU A 1 56 ? 15.239 31.425 -3.135 1.00 42.34 56 GLU A O 17
ATOM 28585 N N . ILE A 1 57 ? 16.946 29.997 -2.801 1.00 33.31 57 ILE A N 17
ATOM 28586 C CA . ILE A 1 57 ? 16.267 29.263 -1.740 1.00 1.54 57 ILE A CA 17
ATOM 28587 C C . ILE A 1 57 ? 16.946 29.491 -0.393 1.00 64.33 57 ILE A C 17
ATOM 28588 O O . ILE A 1 57 ? 18.172 29.569 -0.311 1.00 54.12 57 ILE A O 17
ATOM 28604 N N . GLU A 1 58 ? 16.142 29.594 0.660 1.00 75.23 58 GLU A N 17
ATOM 28605 C CA . GLU A 1 58 ? 16.666 29.811 2.003 1.00 70.12 58 GLU A CA 17
ATOM 28606 C C . GLU A 1 58 ? 15.712 29.255 3.056 1.00 72.11 58 GLU A C 17
ATOM 28607 O O . GLU A 1 58 ? 14.560 28.937 2.760 1.00 40.35 58 GLU A O 17
ATOM 28619 N N . SER A 1 59 ? 16.200 29.140 4.287 1.00 62.12 59 SER A N 17
ATOM 28620 C CA . SER A 1 59 ? 15.393 28.618 5.384 1.00 43.33 59 SER A CA 17
ATOM 28621 C C . SER A 1 59 ? 14.874 29.752 6.263 1.00 22.10 59 SER A C 17
ATOM 28622 O O . SER A 1 59 ? 15.599 30.700 6.564 1.00 1.31 59 SER A O 17
ATOM 28630 N N . ARG A 1 60 ? 13.614 29.646 6.671 1.00 30.14 60 ARG A N 17
ATOM 28631 C CA . ARG A 1 60 ? 12.996 30.662 7.515 1.00 22.10 60 ARG A CA 17
ATOM 28632 C C . ARG A 1 60 ? 12.313 30.025 8.721 1.00 34.33 60 ARG A C 17
ATOM 28633 O O . ARG A 1 60 ? 12.178 28.803 8.799 1.00 63.34 60 ARG A O 17
ATOM 28654 N N . LEU A 1 61 ? 11.883 30.860 9.661 1.00 71.04 61 LEU A N 17
ATOM 28655 C CA . LEU A 1 61 ? 11.213 30.379 10.864 1.00 22.10 61 LEU A CA 17
ATOM 28656 C C . LEU A 1 61 ? 9.697 30.441 10.706 1.00 44.43 61 LEU A C 17
ATOM 28657 O O . LEU A 1 61 ? 9.165 31.360 10.084 1.00 3.23 61 LEU A O 17
ATOM 28673 N N . GLY A 1 62 ? 9.007 29.458 11.274 1.00 31.35 62 GLY A N 17
ATOM 28674 C CA . GLY A 1 62 ? 7.559 29.421 11.187 1.00 72.22 62 GLY A CA 17
ATOM 28675 C C . GLY A 1 62 ? 6.889 29.797 12.493 1.00 1.45 62 GLY A C 17
ATOM 28676 O O . GLY A 1 62 ? 6.228 30.831 12.585 1.00 21.11 62 GLY A O 17
ATOM 28680 N N . GLY A 1 63 ? 7.059 28.955 13.508 1.00 11.12 63 GLY A N 17
ATOM 28681 C CA . GLY A 1 63 ? 6.458 29.222 14.802 1.00 20.31 63 GLY A CA 17
ATOM 28682 C C . GLY A 1 63 ? 6.497 28.015 15.719 1.00 55.11 63 GLY A C 17
ATOM 28683 O O . GLY A 1 63 ? 7.170 28.030 16.750 1.00 33.11 63 GLY A O 17
ATOM 28687 N N . THR A 1 64 ? 5.771 26.966 15.345 1.00 71.14 64 THR A N 17
ATOM 28688 C CA . THR A 1 64 ? 5.722 25.747 16.142 1.00 63.23 64 THR A CA 17
ATOM 28689 C C . THR A 1 64 ? 5.194 24.575 15.322 1.00 21.23 64 THR A C 17
ATOM 28690 O O . THR A 1 64 ? 4.001 24.494 15.034 1.00 50.34 64 THR A O 17
ATOM 28701 N N . GLY A 1 65 ? 6.091 23.666 14.951 1.00 42.44 65 GLY A N 17
ATOM 28702 C CA . GLY A 1 65 ? 5.696 22.510 14.168 1.00 15.11 65 GLY A CA 17
ATOM 28703 C C . GLY A 1 65 ? 4.908 22.890 12.930 1.00 35.21 65 GLY A C 17
ATOM 28704 O O . GLY A 1 65 ? 3.685 22.749 12.897 1.00 44.52 65 GLY A O 17
ATOM 28708 N N . ALA A 1 66 ? 5.608 23.374 11.910 1.00 63.21 66 ALA A N 17
ATOM 28709 C CA . ALA A 1 66 ? 4.966 23.775 10.664 1.00 25.31 66 ALA A CA 17
ATOM 28710 C C . ALA A 1 66 ? 5.831 23.416 9.461 1.00 64.44 66 ALA A C 17
ATOM 28711 O O . ALA A 1 66 ? 6.949 22.923 9.612 1.00 65.21 66 ALA A O 17
ATOM 28718 N N . PHE A 1 67 ? 5.307 23.665 8.265 1.00 33.24 67 PHE A N 17
ATOM 28719 C CA . PHE A 1 67 ? 6.031 23.366 7.035 1.00 33.13 67 PHE A CA 17
ATOM 28720 C C . PHE A 1 67 ? 5.539 24.243 5.888 1.00 51.41 67 PHE A C 17
ATOM 28721 O O . PHE A 1 67 ? 5.373 23.775 4.762 1.00 23.12 67 PHE A O 17
ATOM 28738 N N . GLU A 1 68 ? 5.307 25.519 6.183 1.00 31.44 68 GLU A N 17
ATOM 28739 C CA . GLU A 1 68 ? 4.833 26.461 5.177 1.00 54.11 68 GLU A CA 17
ATOM 28740 C C . GLU A 1 68 ? 5.883 26.671 4.090 1.00 22.01 68 GLU A C 17
ATOM 28741 O O . GLU A 1 68 ? 6.866 27.384 4.292 1.00 5.13 68 GLU A O 17
ATOM 28753 N N . ILE A 1 69 ? 5.667 26.045 2.938 1.00 25.44 69 ILE A N 17
ATOM 28754 C CA . ILE A 1 69 ? 6.595 26.163 1.820 1.00 74.22 69 ILE A CA 17
ATOM 28755 C C . ILE A 1 69 ? 6.228 27.342 0.925 1.00 65.35 69 ILE A C 17
ATOM 28756 O O . ILE A 1 69 ? 5.261 27.281 0.167 1.00 33.31 69 ILE A O 17
ATOM 28772 N N . GLU A 1 70 ? 7.010 28.413 1.016 1.00 24.15 70 GLU A N 17
ATOM 28773 C CA . GLU A 1 70 ? 6.768 29.606 0.213 1.00 22.34 70 GLU A CA 17
ATOM 28774 C C . GLU A 1 70 ? 7.555 29.551 -1.093 1.00 31.00 70 GLU A C 17
ATOM 28775 O O . GLU A 1 70 ? 8.752 29.837 -1.121 1.00 24.51 70 GLU A O 17
ATOM 28787 N N . ILE A 1 71 ? 6.873 29.182 -2.172 1.00 63.21 71 ILE A N 17
ATOM 28788 C CA . ILE A 1 71 ? 7.508 29.090 -3.481 1.00 74.03 71 ILE A CA 17
ATOM 28789 C C . ILE A 1 71 ? 7.859 30.473 -4.020 1.00 60.40 71 ILE A C 17
ATOM 28790 O O . ILE A 1 71 ? 8.772 30.620 -4.831 1.00 61.01 71 ILE A O 17
ATOM 28806 N N . ASN A 1 72 ? 7.128 31.484 -3.561 1.00 63.44 72 ASN A N 17
ATOM 28807 C CA . ASN A 1 72 ? 7.364 32.856 -3.996 1.00 74.33 72 ASN A CA 17
ATOM 28808 C C . ASN A 1 72 ? 7.037 33.844 -2.881 1.00 30.44 72 ASN A C 17
ATOM 28809 O O . ASN A 1 72 ? 6.463 34.904 -3.124 1.00 43.24 72 ASN A O 17
ATOM 28820 N N . GLY A 1 73 ? 7.408 33.487 -1.654 1.00 55.03 73 GLY A N 17
ATOM 28821 C CA . GLY A 1 73 ? 7.146 34.353 -0.519 1.00 63.33 73 GLY A CA 17
ATOM 28822 C C . GLY A 1 73 ? 5.769 34.131 0.074 1.00 51.53 73 GLY A C 17
ATOM 28823 O O . GLY A 1 73 ? 5.461 34.643 1.150 1.00 53.03 73 GLY A O 17
ATOM 28827 N N . GLN A 1 74 ? 4.939 33.369 -0.630 1.00 72.23 74 GLN A N 17
ATOM 28828 C CA . GLN A 1 74 ? 3.586 33.084 -0.167 1.00 72.23 74 GLN A CA 17
ATOM 28829 C C . GLN A 1 74 ? 3.371 31.583 -0.004 1.00 62.44 74 GLN A C 17
ATOM 28830 O O . GLN A 1 74 ? 3.954 30.779 -0.733 1.00 25.30 74 GLN A O 17
ATOM 28844 N N . LEU A 1 75 ? 2.532 31.211 0.955 1.00 35.15 75 LEU A N 17
ATOM 28845 C CA . LEU A 1 75 ? 2.240 29.805 1.215 1.00 53.33 75 LEU A CA 17
ATOM 28846 C C . LEU A 1 75 ? 1.481 29.182 0.047 1.00 5.20 75 LEU A C 17
ATOM 28847 O O . LEU A 1 75 ? 0.444 29.693 -0.377 1.00 24.43 75 LEU A O 17
ATOM 28863 N N . VAL A 1 76 ? 2.005 28.074 -0.468 1.00 41.31 76 VAL A N 17
ATOM 28864 C CA . VAL A 1 76 ? 1.376 27.379 -1.585 1.00 21.03 76 VAL A CA 17
ATOM 28865 C C . VAL A 1 76 ? 1.288 25.880 -1.319 1.00 52.34 76 VAL A C 17
ATOM 28866 O O . VAL A 1 76 ? 0.855 25.111 -2.178 1.00 11.41 76 VAL A O 17
ATOM 28879 N N . PHE A 1 77 ? 1.701 25.471 -0.124 1.00 53.33 77 PHE A N 17
ATOM 28880 C CA . PHE A 1 77 ? 1.669 24.064 0.255 1.00 32.40 77 PHE A CA 17
ATOM 28881 C C . PHE A 1 77 ? 1.959 23.895 1.744 1.00 74.34 77 PHE A C 17
ATOM 28882 O O . PHE A 1 77 ? 3.099 23.657 2.142 1.00 51.41 77 PHE A O 17
ATOM 28899 N N . SER A 1 78 ? 0.918 24.020 2.561 1.00 72.41 78 SER A N 17
ATOM 28900 C CA . SER A 1 78 ? 1.060 23.885 4.006 1.00 42.51 78 SER A CA 17
ATOM 28901 C C . SER A 1 78 ? 0.836 22.441 4.442 1.00 31.21 78 SER A C 17
ATOM 28902 O O . SER A 1 78 ? -0.269 21.909 4.327 1.00 43.21 78 SER A O 17
ATOM 28910 N N . LYS A 1 79 ? 1.892 21.810 4.944 1.00 43.22 79 LYS A N 17
ATOM 28911 C CA . LYS A 1 79 ? 1.813 20.427 5.399 1.00 3.34 79 LYS A CA 17
ATOM 28912 C C . LYS A 1 79 ? 0.948 20.315 6.651 1.00 44.23 79 LYS A C 17
ATOM 28913 O O . LYS A 1 79 ? 0.549 19.219 7.045 1.00 14.04 79 LYS A O 17
ATOM 28932 N N . LEU A 1 80 ? 0.662 21.455 7.270 1.00 34.11 80 LEU A N 17
ATOM 28933 C CA . LEU A 1 80 ? -0.158 21.485 8.477 1.00 60.15 80 LEU A CA 17
ATOM 28934 C C . LEU A 1 80 ? -1.628 21.252 8.142 1.00 1.12 80 LEU A C 17
ATOM 28935 O O . LEU A 1 80 ? -2.353 20.612 8.903 1.00 62.33 80 LEU A O 17
ATOM 28951 N N . GLU A 1 81 ? -2.059 21.775 6.999 1.00 74.13 81 GLU A N 17
ATOM 28952 C CA . GLU A 1 81 ? -3.443 21.622 6.564 1.00 42.23 81 GLU A CA 17
ATOM 28953 C C . GLU A 1 81 ? -3.566 20.516 5.520 1.00 60.12 81 GLU A C 17
ATOM 28954 O O . GLU A 1 81 ? -4.437 19.652 5.616 1.00 45.14 81 GLU A O 17
ATOM 28966 N N . ASN A 1 82 ? -2.688 20.551 4.523 1.00 64.31 82 ASN A N 17
ATOM 28967 C CA . ASN A 1 82 ? -2.698 19.552 3.460 1.00 51.21 82 ASN A CA 17
ATOM 28968 C C . ASN A 1 82 ? -2.560 18.145 4.034 1.00 41.33 82 ASN A C 17
ATOM 28969 O O . ASN A 1 82 ? -3.139 17.192 3.515 1.00 55.31 82 ASN A O 17
ATOM 28980 N N . GLY A 1 83 ? -1.788 18.024 5.109 1.00 23.24 83 GLY A N 17
ATOM 28981 C CA . GLY A 1 83 ? -1.587 16.731 5.737 1.00 75.55 83 GLY A CA 17
ATOM 28982 C C . GLY A 1 83 ? -0.486 15.928 5.072 1.00 13.21 83 GLY A C 17
ATOM 28983 O O . GLY A 1 83 ? -0.534 14.699 5.044 1.00 14.21 83 GLY A O 17
ATOM 28987 N N . GLY A 1 84 ? 0.510 16.625 4.533 1.00 15.54 84 GLY A N 17
ATOM 28988 C CA . GLY A 1 84 ? 1.612 15.954 3.871 1.00 24.44 84 GLY A CA 17
ATOM 28989 C C . GLY A 1 84 ? 2.439 16.897 3.020 1.00 20.22 84 GLY A C 17
ATOM 28990 O O . GLY A 1 84 ? 1.911 17.846 2.440 1.00 33.40 84 GLY A O 17
ATOM 28994 N N . PHE A 1 85 ? 3.740 16.638 2.946 1.00 63.32 85 PHE A N 17
ATOM 28995 C CA . PHE A 1 85 ? 4.642 17.473 2.161 1.00 25.43 85 PHE A CA 17
ATOM 28996 C C . PHE A 1 85 ? 4.789 16.931 0.742 1.00 12.12 85 PHE A C 17
ATOM 28997 O O . PHE A 1 85 ? 4.592 15.744 0.480 1.00 2.32 85 PHE A O 17
ATOM 29014 N N . PRO A 1 86 ? 5.142 17.822 -0.197 1.00 32.52 86 PRO A N 17
ATOM 29015 C CA . PRO A 1 86 ? 5.322 17.457 -1.605 1.00 44.12 86 PRO A CA 17
ATOM 29016 C C . PRO A 1 86 ? 6.556 16.589 -1.826 1.00 21.54 86 PRO A C 17
ATOM 29017 O O . PRO A 1 86 ? 7.380 16.423 -0.925 1.00 52.24 86 PRO A O 17
ATOM 29028 N N . TYR A 1 87 ? 6.678 16.036 -3.027 1.00 51.24 87 TYR A N 17
ATOM 29029 C CA . TYR A 1 87 ? 7.811 15.183 -3.365 1.00 73.42 87 TYR A CA 17
ATOM 29030 C C . TYR A 1 87 ? 8.949 16.001 -3.967 1.00 21.02 87 TYR A C 17
ATOM 29031 O O . TYR A 1 87 ? 8.863 17.224 -4.065 1.00 41.55 87 TYR A O 17
ATOM 29049 N N . GLU A 1 88 ? 10.015 15.315 -4.368 1.00 32.22 88 GLU A N 17
ATOM 29050 C CA . GLU A 1 88 ? 11.171 15.978 -4.960 1.00 31.32 88 GLU A CA 17
ATOM 29051 C C . GLU A 1 88 ? 10.850 16.478 -6.365 1.00 44.52 88 GLU A C 17
ATOM 29052 O O . GLU A 1 88 ? 11.273 17.565 -6.761 1.00 65.45 88 GLU A O 17
ATOM 29064 N N . LYS A 1 89 ? 10.100 15.678 -7.115 1.00 41.41 89 LYS A N 17
ATOM 29065 C CA . LYS A 1 89 ? 9.721 16.038 -8.476 1.00 51.32 89 LYS A CA 17
ATOM 29066 C C . LYS A 1 89 ? 8.552 17.018 -8.474 1.00 42.53 89 LYS A C 17
ATOM 29067 O O . LYS A 1 89 ? 8.362 17.774 -9.427 1.00 41.33 89 LYS A O 17
ATOM 29086 N N . ASP A 1 90 ? 7.773 17.001 -7.398 1.00 45.32 90 ASP A N 17
ATOM 29087 C CA . ASP A 1 90 ? 6.625 17.891 -7.271 1.00 73.34 90 ASP A CA 17
ATOM 29088 C C . ASP A 1 90 ? 7.049 19.252 -6.728 1.00 74.33 90 ASP A C 17
ATOM 29089 O O . ASP A 1 90 ? 6.263 20.201 -6.719 1.00 61.42 90 ASP A O 17
ATOM 29098 N N . LEU A 1 91 ? 8.294 19.340 -6.275 1.00 42.33 91 LEU A N 17
ATOM 29099 C CA . LEU A 1 91 ? 8.823 20.585 -5.729 1.00 0.30 91 LEU A CA 17
ATOM 29100 C C . LEU A 1 91 ? 9.548 21.388 -6.805 1.00 32.41 91 LEU A C 17
ATOM 29101 O O . LEU A 1 91 ? 9.658 22.611 -6.712 1.00 72.44 91 LEU A O 17
ATOM 29117 N N . ILE A 1 92 ? 10.038 20.692 -7.825 1.00 21.40 92 ILE A N 17
ATOM 29118 C CA . ILE A 1 92 ? 10.749 21.340 -8.920 1.00 20.11 92 ILE A CA 17
ATOM 29119 C C . ILE A 1 92 ? 9.776 21.988 -9.900 1.00 25.24 92 ILE A C 17
ATOM 29120 O O . ILE A 1 92 ? 10.131 22.928 -10.610 1.00 14.11 92 ILE A O 17
ATOM 29136 N N . GLU A 1 93 ? 8.549 21.479 -9.930 1.00 72.22 93 GLU A N 17
ATOM 29137 C CA . GLU A 1 93 ? 7.525 22.009 -10.822 1.00 54.24 93 GLU A CA 17
ATOM 29138 C C . GLU A 1 93 ? 6.865 23.246 -10.219 1.00 43.23 93 GLU A C 17
ATOM 29139 O O . GLU A 1 93 ? 6.043 23.899 -10.861 1.00 14.13 93 GLU A O 17
ATOM 29151 N N . ALA A 1 94 ? 7.233 23.561 -8.982 1.00 13.34 94 ALA A N 17
ATOM 29152 C CA . ALA A 1 94 ? 6.679 24.720 -8.292 1.00 31.22 94 ALA A CA 17
ATOM 29153 C C . ALA A 1 94 ? 7.269 26.016 -8.836 1.00 13.50 94 ALA A C 17
ATOM 29154 O O . ALA A 1 94 ? 6.593 27.045 -8.882 1.00 3.10 94 ALA A O 17
ATOM 29161 N N . ILE A 1 95 ? 8.531 25.960 -9.246 1.00 42.42 95 ILE A N 17
ATOM 29162 C CA . ILE A 1 95 ? 9.211 27.131 -9.787 1.00 72.24 95 ILE A CA 17
ATOM 29163 C C . ILE A 1 95 ? 9.028 27.223 -11.298 1.00 53.04 95 ILE A C 17
ATOM 29164 O O . ILE A 1 95 ? 8.960 28.316 -11.860 1.00 52.41 95 ILE A O 17
ATOM 29180 N N . ARG A 1 96 ? 8.947 26.068 -11.951 1.00 34.13 96 ARG A N 17
ATOM 29181 C CA . ARG A 1 96 ? 8.770 26.018 -13.397 1.00 45.01 96 ARG A CA 17
ATOM 29182 C C . ARG A 1 96 ? 7.415 26.591 -13.800 1.00 33.13 96 ARG A C 17
ATOM 29183 O O . ARG A 1 96 ? 7.248 27.094 -14.911 1.00 14.12 96 ARG A O 17
ATOM 29204 N N . ARG A 1 97 ? 6.450 26.510 -12.889 1.00 71.12 97 ARG A N 17
ATOM 29205 C CA . ARG A 1 97 ? 5.109 27.018 -13.150 1.00 53.40 97 ARG A CA 17
ATOM 29206 C C . ARG A 1 97 ? 4.948 28.434 -12.603 1.00 61.13 97 ARG A C 17
ATOM 29207 O O . ARG A 1 97 ? 4.278 29.271 -13.207 1.00 62.04 97 ARG A O 17
ATOM 29228 N N . ALA A 1 98 ? 5.567 28.693 -11.456 1.00 40.42 98 ALA A N 17
ATOM 29229 C CA . ALA A 1 98 ? 5.494 30.007 -10.829 1.00 1.11 98 ALA A CA 17
ATOM 29230 C C . ALA A 1 98 ? 6.132 31.074 -11.713 1.00 35.31 98 ALA A C 17
ATOM 29231 O O . ALA A 1 98 ? 5.542 32.127 -11.954 1.00 71.15 98 ALA A O 17
ATOM 29238 N N . SER A 1 99 ? 7.339 30.794 -12.192 1.00 43.13 99 SER A N 17
ATOM 29239 C CA . SER A 1 99 ? 8.059 31.732 -13.046 1.00 72.01 99 SER A CA 17
ATOM 29240 C C . SER A 1 99 ? 7.421 31.806 -14.430 1.00 61.12 99 SER A C 17
ATOM 29241 O O . SER A 1 99 ? 7.713 32.709 -15.212 1.00 52.34 99 SER A O 17
ATOM 29249 N N . ASN A 1 100 ? 6.548 30.848 -14.725 1.00 24.45 100 ASN A N 17
ATOM 29250 C CA . ASN A 1 100 ? 5.869 30.803 -16.014 1.00 72.42 100 ASN A CA 17
ATOM 29251 C C . ASN A 1 100 ? 4.893 31.967 -16.156 1.00 3.00 100 ASN A C 17
ATOM 29252 O O . ASN A 1 100 ? 4.672 32.475 -17.254 1.00 72.24 100 ASN A O 17
ATOM 29263 N N . GLY A 1 101 ? 4.313 32.386 -15.035 1.00 71.23 101 GLY A N 17
ATOM 29264 C CA . GLY A 1 101 ? 3.368 33.487 -15.056 1.00 5.41 101 GLY A CA 17
ATOM 29265 C C . GLY A 1 101 ? 2.008 33.095 -14.515 1.00 72.24 101 GLY A C 17
ATOM 29266 O O . GLY A 1 101 ? 1.188 33.955 -14.197 1.00 51.43 101 GLY A O 17
ATOM 29270 N N . GLU A 1 102 ? 1.767 31.791 -14.413 1.00 51.40 102 GLU A N 17
ATOM 29271 C CA . GLU A 1 102 ? 0.494 31.288 -13.910 1.00 25.34 102 GLU A CA 17
ATOM 29272 C C . GLU A 1 102 ? 0.293 31.681 -12.449 1.00 23.41 102 GLU A C 17
ATOM 29273 O O . GLU A 1 102 ? 1.131 31.390 -11.594 1.00 41.22 102 GLU A O 17
ATOM 29285 N N . THR A 1 103 ? -0.824 32.344 -12.169 1.00 52.31 103 THR A N 17
ATOM 29286 C CA . THR A 1 103 ? -1.136 32.779 -10.813 1.00 42.14 103 THR A CA 17
ATOM 29287 C C . THR A 1 103 ? -1.301 31.587 -9.878 1.00 1.01 103 THR A C 17
ATOM 29288 O O . THR A 1 103 ? -1.748 30.517 -10.292 1.00 63.43 103 THR A O 17
ATOM 29299 N N . LEU A 1 104 ? -0.939 31.778 -8.614 1.00 44.22 104 LEU A N 17
ATOM 29300 C CA . LEU A 1 104 ? -1.048 30.718 -7.618 1.00 65.23 104 LEU A CA 17
ATOM 29301 C C . LEU A 1 104 ? -1.600 31.260 -6.304 1.00 22.12 104 LEU A C 17
ATOM 29302 O O . LEU A 1 104 ? -1.172 32.310 -5.826 1.00 42.14 104 LEU A O 17
ATOM 29318 N N . GLU A 1 105 ? -2.551 30.535 -5.724 1.00 31.24 105 GLU A N 17
ATOM 29319 C CA . GLU A 1 105 ? -3.160 30.943 -4.463 1.00 53.34 105 GLU A CA 17
ATOM 29320 C C . GLU A 1 105 ? -3.415 29.736 -3.565 1.00 64.14 105 GLU A C 17
ATOM 29321 O O . GLU A 1 105 ? -3.083 28.604 -3.919 1.00 31.14 105 GLU A O 17
ATOM 29333 N N . LYS A 1 106 ? -4.005 29.986 -2.402 1.00 22.55 106 LYS A N 17
ATOM 29334 C CA . LYS A 1 106 ? -4.305 28.921 -1.451 1.00 71.05 106 LYS A CA 17
ATOM 29335 C C . LYS A 1 106 ? -5.435 29.332 -0.512 1.00 44.45 106 LYS A C 17
ATOM 29336 O O . LYS A 1 106 ? -5.634 30.519 -0.249 1.00 72.34 106 LYS A O 17
ATOM 29355 N N . ILE A 1 107 ? -6.169 28.346 -0.010 1.00 22.24 107 ILE A N 17
ATOM 29356 C CA . ILE A 1 107 ? -7.276 28.606 0.902 1.00 1.21 107 ILE A CA 17
ATOM 29357 C C . ILE A 1 107 ? -6.775 28.838 2.323 1.00 24.05 107 ILE A C 17
ATOM 29358 O O . ILE A 1 107 ? -5.938 28.089 2.829 1.00 2.21 107 ILE A O 17
ATOM 29374 N N . THR A 1 108 ? -7.293 29.880 2.966 1.00 53.24 108 THR A N 17
ATOM 29375 C CA . THR A 1 108 ? -6.900 30.211 4.329 1.00 4.02 108 THR A CA 17
ATOM 29376 C C . THR A 1 108 ? -7.902 29.664 5.339 1.00 53.40 108 THR A C 17
ATOM 29377 O O . THR A 1 108 ? -8.035 30.191 6.443 1.00 21.50 108 THR A O 17
ATOM 29388 N N . ASN A 1 109 ? -8.606 28.605 4.953 1.00 21.11 109 ASN A N 17
ATOM 29389 C CA . ASN A 1 109 ? -9.597 27.987 5.826 1.00 73.41 109 ASN A CA 17
ATOM 29390 C C . ASN A 1 109 ? -9.358 26.484 5.942 1.00 13.31 109 ASN A C 17
ATOM 29391 O O . ASN A 1 109 ? -9.759 25.712 5.071 1.00 44.42 109 ASN A O 17
ATOM 29402 N N . SER A 1 110 ? -8.703 26.077 7.025 1.00 75.33 110 SER A N 17
ATOM 29403 C CA . SER A 1 110 ? -8.408 24.667 7.254 1.00 51.21 110 SER A CA 17
ATOM 29404 C C . SER A 1 110 ? -9.555 23.985 7.994 1.00 42.21 110 SER A C 17
ATOM 29405 O O . SER A 1 110 ? -10.521 24.634 8.397 1.00 62.53 110 SER A O 17
ATOM 29413 N N . ARG A 1 111 ? -9.440 22.673 8.169 1.00 72.21 111 ARG A N 17
ATOM 29414 C CA . ARG A 1 111 ? -10.467 21.901 8.859 1.00 40.51 111 ARG A CA 17
ATOM 29415 C C . ARG A 1 111 ? -9.839 20.904 9.828 1.00 64.25 111 ARG A C 17
ATOM 29416 O O . ARG A 1 111 ? -9.900 19.690 9.633 1.00 21.42 111 ARG A O 17
ATOM 29437 N N . PRO A 1 112 ? -9.219 21.426 10.896 1.00 2.22 112 PRO A N 17
ATOM 29438 C CA . PRO A 1 112 ? -8.567 20.599 11.916 1.00 12.21 112 PRO A CA 17
ATOM 29439 C C . PRO A 1 112 ? -9.571 19.818 12.757 1.00 10.35 112 PRO A C 17
ATOM 29440 O O . PRO A 1 112 ? -10.341 20.385 13.533 1.00 31.02 112 PRO A O 17
ATOM 29451 N N . PRO A 1 113 ? -9.564 18.486 12.603 1.00 73.01 113 PRO A N 17
ATOM 29452 C CA . PRO A 1 113 ? -10.468 17.599 13.341 1.00 20.13 113 PRO A CA 17
ATOM 29453 C C . PRO A 1 113 ? -10.125 17.527 14.825 1.00 20.24 113 PRO A C 17
ATOM 29454 O O . PRO A 1 113 ? -10.925 17.056 15.635 1.00 62.52 113 PRO A O 17
ATOM 29465 N N . CYS A 1 114 ? -8.933 17.996 15.176 1.00 41.54 114 CYS A N 17
ATOM 29466 C CA . CYS A 1 114 ? -8.484 17.985 16.563 1.00 31.25 114 CYS A CA 17
ATOM 29467 C C . CYS A 1 114 ? -8.361 16.556 17.083 1.00 45.11 114 CYS A C 17
ATOM 29468 O O . CYS A 1 114 ? -8.911 16.215 18.130 1.00 50.10 114 CYS A O 17
ATOM 29476 N N . VAL A 1 115 ? -7.635 15.723 16.343 1.00 53.52 115 VAL A N 17
ATOM 29477 C CA . VAL A 1 115 ? -7.440 14.331 16.728 1.00 62.10 115 VAL A CA 17
ATOM 29478 C C . VAL A 1 115 ? -6.053 13.840 16.329 1.00 23.00 115 VAL A C 17
ATOM 29479 O O . VAL A 1 115 ? -5.746 13.712 15.143 1.00 3.44 115 VAL A O 17
ATOM 29492 N N . ILE A 1 116 ? -5.219 13.566 17.326 1.00 23.34 116 ILE A N 17
ATOM 29493 C CA . ILE A 1 116 ? -3.864 13.087 17.079 1.00 33.03 116 ILE A CA 17
ATOM 29494 C C . ILE A 1 116 ? -3.707 11.634 17.515 1.00 41.04 116 ILE A C 17
ATOM 29495 O O . ILE A 1 116 ? -2.612 11.196 17.869 1.00 64.32 116 ILE A O 17
ATOM 29511 N N . LEU A 1 117 ? -4.807 10.891 17.484 1.00 34.33 117 LEU A N 17
ATOM 29512 C CA . LEU A 1 117 ? -4.792 9.485 17.874 1.00 71.11 117 LEU A CA 17
ATOM 29513 C C . LEU A 1 117 ? -5.515 8.626 16.841 1.00 21.24 117 LEU A C 17
ATOM 29514 O O . LEU A 1 117 ? -6.566 9.008 16.328 1.00 72.53 117 LEU A O 17
ATOM 29530 N N . GLY A 1 1 ? 25.764 24.339 10.367 1.00 31.52 1 GLY A N 18
ATOM 29531 C CA . GLY A 1 1 ? 25.530 23.490 11.521 1.00 0.01 1 GLY A CA 18
ATOM 29532 C C . GLY A 1 1 ? 24.865 22.179 11.151 1.00 25.24 1 GLY A C 18
ATOM 29533 O O . GLY A 1 1 ? 23.894 21.767 11.785 1.00 21.04 1 GLY A O 18
ATOM 29537 N N . SER A 1 2 ? 25.389 21.522 10.121 1.00 32.33 2 SER A N 18
ATOM 29538 C CA . SER A 1 2 ? 24.836 20.252 9.664 1.00 24.13 2 SER A CA 18
ATOM 29539 C C . SER A 1 2 ? 25.939 19.336 9.142 1.00 4.13 2 SER A C 18
ATOM 29540 O O . SER A 1 2 ? 26.884 19.790 8.497 1.00 71.31 2 SER A O 18
ATOM 29548 N N . MET A 1 3 ? 25.811 18.044 9.427 1.00 43.30 3 MET A N 18
ATOM 29549 C CA . MET A 1 3 ? 26.796 17.064 8.986 1.00 62.55 3 MET A CA 18
ATOM 29550 C C . MET A 1 3 ? 26.783 16.925 7.466 1.00 14.35 3 MET A C 18
ATOM 29551 O O . MET A 1 3 ? 25.720 16.889 6.847 1.00 73.04 3 MET A O 18
ATOM 29565 N N . SER A 1 4 ? 27.969 16.849 6.873 1.00 65.00 4 SER A N 18
ATOM 29566 C CA . SER A 1 4 ? 28.094 16.719 5.426 1.00 75.11 4 SER A CA 18
ATOM 29567 C C . SER A 1 4 ? 28.428 15.282 5.036 1.00 2.33 4 SER A C 18
ATOM 29568 O O . SER A 1 4 ? 28.874 14.490 5.865 1.00 1.23 4 SER A O 18
ATOM 29576 N N . GLY A 1 5 ? 28.209 14.954 3.767 1.00 61.44 5 GLY A N 18
ATOM 29577 C CA . GLY A 1 5 ? 28.492 13.613 3.288 1.00 43.21 5 GLY A CA 18
ATOM 29578 C C . GLY A 1 5 ? 28.972 13.600 1.850 1.00 1.31 5 GLY A C 18
ATOM 29579 O O . GLY A 1 5 ? 28.928 12.567 1.184 1.00 31.41 5 GLY A O 18
ATOM 29583 N N . GLU A 1 6 ? 29.430 14.752 1.370 1.00 2.43 6 GLU A N 18
ATOM 29584 C CA . GLU A 1 6 ? 29.917 14.869 0.001 1.00 44.01 6 GLU A CA 18
ATOM 29585 C C . GLU A 1 6 ? 28.803 14.576 -1.000 1.00 3.11 6 GLU A C 18
ATOM 29586 O O . GLU A 1 6 ? 27.771 13.995 -0.665 1.00 70.43 6 GLU A O 18
ATOM 29598 N N . PRO A 1 7 ? 29.015 14.989 -2.258 1.00 65.34 7 PRO A N 18
ATOM 29599 C CA . PRO A 1 7 ? 28.041 14.782 -3.334 1.00 62.01 7 PRO A CA 18
ATOM 29600 C C . PRO A 1 7 ? 27.919 13.315 -3.732 1.00 21.14 7 PRO A C 18
ATOM 29601 O O . PRO A 1 7 ? 28.724 12.481 -3.319 1.00 32.10 7 PRO A O 18
ATOM 29612 N N . GLY A 1 8 ? 26.907 13.007 -4.537 1.00 33.34 8 GLY A N 18
ATOM 29613 C CA . GLY A 1 8 ? 26.698 11.640 -4.977 1.00 24.44 8 GLY A CA 18
ATOM 29614 C C . GLY A 1 8 ? 26.145 11.562 -6.386 1.00 24.12 8 GLY A C 18
ATOM 29615 O O . GLY A 1 8 ? 25.091 10.969 -6.613 1.00 42.11 8 GLY A O 18
ATOM 29619 N N . GLN A 1 9 ? 26.857 12.163 -7.333 1.00 44.42 9 GLN A N 18
ATOM 29620 C CA . GLN A 1 9 ? 26.429 12.161 -8.727 1.00 45.31 9 GLN A CA 18
ATOM 29621 C C . GLN A 1 9 ? 27.631 12.108 -9.665 1.00 73.13 9 GLN A C 18
ATOM 29622 O O . GLN A 1 9 ? 28.302 13.115 -9.890 1.00 42.54 9 GLN A O 18
ATOM 29636 N N . THR A 1 10 ? 27.897 10.925 -10.211 1.00 3.21 10 THR A N 18
ATOM 29637 C CA . THR A 1 10 ? 29.018 10.740 -11.123 1.00 63.25 10 THR A CA 18
ATOM 29638 C C . THR A 1 10 ? 28.539 10.623 -12.566 1.00 25.40 10 THR A C 18
ATOM 29639 O O . THR A 1 10 ? 27.785 9.712 -12.908 1.00 24.43 10 THR A O 18
ATOM 29650 N N . SER A 1 11 ? 28.983 11.550 -13.409 1.00 33.21 11 SER A N 18
ATOM 29651 C CA . SER A 1 11 ? 28.596 11.552 -14.815 1.00 64.11 11 SER A CA 18
ATOM 29652 C C . SER A 1 11 ? 29.819 11.709 -15.714 1.00 40.20 11 SER A C 18
ATOM 29653 O O . SER A 1 11 ? 30.934 11.917 -15.235 1.00 31.22 11 SER A O 18
ATOM 29661 N N . VAL A 1 12 ? 29.601 11.609 -17.022 1.00 22.35 12 VAL A N 18
ATOM 29662 C CA . VAL A 1 12 ? 30.684 11.741 -17.989 1.00 72.33 12 VAL A CA 18
ATOM 29663 C C . VAL A 1 12 ? 30.278 12.645 -19.147 1.00 44.54 12 VAL A C 18
ATOM 29664 O O . VAL A 1 12 ? 29.530 12.237 -20.035 1.00 13.34 12 VAL A O 18
ATOM 29677 N N . ALA A 1 13 ? 30.779 13.877 -19.132 1.00 74.43 13 ALA A N 18
ATOM 29678 C CA . ALA A 1 13 ? 30.471 14.839 -20.183 1.00 12.23 13 ALA A CA 18
ATOM 29679 C C . ALA A 1 13 ? 31.202 16.157 -19.951 1.00 14.32 13 ALA A C 18
ATOM 29680 O O . ALA A 1 13 ? 31.645 16.463 -18.844 1.00 22.54 13 ALA A O 18
ATOM 29687 N N . PRO A 1 14 ? 31.332 16.958 -21.019 1.00 11.43 14 PRO A N 18
ATOM 29688 C CA . PRO A 1 14 ? 32.009 18.257 -20.956 1.00 40.11 14 PRO A CA 18
ATOM 29689 C C . PRO A 1 14 ? 31.216 19.286 -20.158 1.00 2.40 14 PRO A C 18
ATOM 29690 O O . PRO A 1 14 ? 30.045 19.088 -19.833 1.00 24.20 14 PRO A O 18
ATOM 29701 N N . PRO A 1 15 ? 31.867 20.414 -19.834 1.00 34.22 15 PRO A N 18
ATOM 29702 C CA . PRO A 1 15 ? 31.240 21.497 -19.070 1.00 44.34 15 PRO A CA 18
ATOM 29703 C C . PRO A 1 15 ? 30.171 22.229 -19.874 1.00 14.25 15 PRO A C 18
ATOM 29704 O O . PRO A 1 15 ? 30.458 22.919 -20.852 1.00 0.21 15 PRO A O 18
ATOM 29715 N N . PRO A 1 16 ? 28.906 22.077 -19.453 1.00 1.54 16 PRO A N 18
ATOM 29716 C CA . PRO A 1 16 ? 27.768 22.718 -20.119 1.00 31.44 16 PRO A CA 18
ATOM 29717 C C . PRO A 1 16 ? 27.756 24.230 -19.921 1.00 32.53 16 PRO A C 18
ATOM 29718 O O . PRO A 1 16 ? 28.402 24.750 -19.013 1.00 5.43 16 PRO A O 18
ATOM 29729 N N . GLU A 1 17 ? 27.016 24.928 -20.776 1.00 72.12 17 GLU A N 18
ATOM 29730 C CA . GLU A 1 17 ? 26.921 26.381 -20.694 1.00 71.31 17 GLU A CA 18
ATOM 29731 C C . GLU A 1 17 ? 26.255 26.810 -19.390 1.00 22.43 17 GLU A C 18
ATOM 29732 O O . GLU A 1 17 ? 25.694 25.986 -18.668 1.00 24.03 17 GLU A O 18
ATOM 29744 N N . GLU A 1 18 ? 26.323 28.104 -19.095 1.00 51.22 18 GLU A N 18
ATOM 29745 C CA . GLU A 1 18 ? 25.728 28.642 -17.877 1.00 42.03 18 GLU A CA 18
ATOM 29746 C C . GLU A 1 18 ? 24.517 29.512 -18.202 1.00 31.35 18 GLU A C 18
ATOM 29747 O O . GLU A 1 18 ? 24.656 30.681 -18.562 1.00 23.42 18 GLU A O 18
ATOM 29759 N N . VAL A 1 19 ? 23.328 28.932 -18.071 1.00 53.03 19 VAL A N 18
ATOM 29760 C CA . VAL A 1 19 ? 22.091 29.653 -18.349 1.00 63.15 19 VAL A CA 18
ATOM 29761 C C . VAL A 1 19 ? 21.042 29.377 -17.279 1.00 14.01 19 VAL A C 18
ATOM 29762 O O . VAL A 1 19 ? 20.847 28.234 -16.867 1.00 60.00 19 VAL A O 18
ATOM 29775 N N . GLU A 1 20 ? 20.367 30.432 -16.833 1.00 4.51 20 GLU A N 18
ATOM 29776 C CA . GLU A 1 20 ? 19.337 30.303 -15.809 1.00 40.13 20 GLU A CA 18
ATOM 29777 C C . GLU A 1 20 ? 18.041 30.975 -16.254 1.00 1.12 20 GLU A C 18
ATOM 29778 O O . GLU A 1 20 ? 17.670 32.046 -15.772 1.00 25.20 20 GLU A O 18
ATOM 29790 N N . PRO A 1 21 ? 17.335 30.333 -17.196 1.00 30.30 21 PRO A N 18
ATOM 29791 C CA . PRO A 1 21 ? 16.070 30.849 -17.727 1.00 11.11 21 PRO A CA 18
ATOM 29792 C C . PRO A 1 21 ? 14.943 30.788 -16.702 1.00 31.14 21 PRO A C 18
ATOM 29793 O O . PRO A 1 21 ? 14.141 31.714 -16.590 1.00 52.03 21 PRO A O 18
ATOM 29804 N N . GLY A 1 22 ? 14.888 29.690 -15.953 1.00 45.12 22 GLY A N 18
ATOM 29805 C CA . GLY A 1 22 ? 13.856 29.529 -14.946 1.00 51.13 22 GLY A CA 18
ATOM 29806 C C . GLY A 1 22 ? 14.030 30.482 -13.780 1.00 74.22 22 GLY A C 18
ATOM 29807 O O . GLY A 1 22 ? 13.138 30.618 -12.943 1.00 33.11 22 GLY A O 18
ATOM 29811 N N . SER A 1 23 ? 15.182 31.142 -13.724 1.00 51.00 23 SER A N 18
ATOM 29812 C CA . SER A 1 23 ? 15.472 32.083 -12.648 1.00 61.15 23 SER A CA 18
ATOM 29813 C C . SER A 1 23 ? 14.345 33.101 -12.498 1.00 65.42 23 SER A C 18
ATOM 29814 O O . SER A 1 23 ? 13.779 33.567 -13.486 1.00 32.52 23 SER A O 18
ATOM 29822 N N . GLY A 1 24 ? 14.026 33.441 -11.253 1.00 51.22 24 GLY A N 18
ATOM 29823 C CA . GLY A 1 24 ? 12.969 34.401 -10.995 1.00 14.01 24 GLY A CA 18
ATOM 29824 C C . GLY A 1 24 ? 11.902 33.853 -10.067 1.00 41.14 24 GLY A C 18
ATOM 29825 O O . GLY A 1 24 ? 10.741 34.255 -10.139 1.00 13.12 24 GLY A O 18
ATOM 29829 N N . VAL A 1 25 ? 12.296 32.931 -9.195 1.00 11.14 25 VAL A N 18
ATOM 29830 C CA . VAL A 1 25 ? 11.365 32.326 -8.249 1.00 41.32 25 VAL A CA 18
ATOM 29831 C C . VAL A 1 25 ? 12.041 32.055 -6.910 1.00 12.32 25 VAL A C 18
ATOM 29832 O O . VAL A 1 25 ? 13.265 31.956 -6.829 1.00 43.35 25 VAL A O 18
ATOM 29845 N N . ARG A 1 26 ? 11.235 31.936 -5.860 1.00 74.40 26 ARG A N 18
ATOM 29846 C CA . ARG A 1 26 ? 11.755 31.676 -4.523 1.00 13.51 26 ARG A CA 18
ATOM 29847 C C . ARG A 1 26 ? 11.026 30.503 -3.874 1.00 50.31 26 ARG A C 18
ATOM 29848 O O . ARG A 1 26 ? 9.978 30.678 -3.252 1.00 53.43 26 ARG A O 18
ATOM 29869 N N . ILE A 1 27 ? 11.588 29.309 -4.024 1.00 31.40 27 ILE A N 18
ATOM 29870 C CA . ILE A 1 27 ? 10.992 28.107 -3.452 1.00 50.54 27 ILE A CA 18
ATOM 29871 C C . ILE A 1 27 ? 11.402 27.931 -1.994 1.00 61.23 27 ILE A C 18
ATOM 29872 O O . ILE A 1 27 ? 12.479 28.364 -1.584 1.00 61.32 27 ILE A O 18
ATOM 29888 N N . VAL A 1 28 ? 10.536 27.290 -1.215 1.00 64.12 28 VAL A N 18
ATOM 29889 C CA . VAL A 1 28 ? 10.809 27.053 0.197 1.00 23.42 28 VAL A CA 18
ATOM 29890 C C . VAL A 1 28 ? 10.135 25.773 0.680 1.00 44.13 28 VAL A C 18
ATOM 29891 O O . VAL A 1 28 ? 8.927 25.745 0.912 1.00 32.32 28 VAL A O 18
ATOM 29904 N N . VAL A 1 29 ? 10.925 24.715 0.829 1.00 25.40 29 VAL A N 18
ATOM 29905 C CA . VAL A 1 29 ? 10.406 23.431 1.286 1.00 50.12 29 VAL A CA 18
ATOM 29906 C C . VAL A 1 29 ? 10.172 23.438 2.792 1.00 30.32 29 VAL A C 18
ATOM 29907 O O . VAL A 1 29 ? 11.066 23.775 3.567 1.00 23.32 29 VAL A O 18
ATOM 29920 N N . GLU A 1 30 ? 8.963 23.062 3.200 1.00 45.34 30 GLU A N 18
ATOM 29921 C CA . GLU A 1 30 ? 8.612 23.026 4.614 1.00 22.54 30 GLU A CA 18
ATOM 29922 C C . GLU A 1 30 ? 8.534 21.587 5.118 1.00 13.22 30 GLU A C 18
ATOM 29923 O O . GLU A 1 30 ? 7.593 20.858 4.803 1.00 11.12 30 GLU A O 18
ATOM 29935 N N . TYR A 1 31 ? 9.529 21.186 5.902 1.00 54.14 31 TYR A N 18
ATOM 29936 C CA . TYR A 1 31 ? 9.575 19.835 6.447 1.00 33.30 31 TYR A CA 18
ATOM 29937 C C . TYR A 1 31 ? 10.155 19.836 7.858 1.00 41.10 31 TYR A C 18
ATOM 29938 O O . TYR A 1 31 ? 10.804 20.796 8.274 1.00 5.02 31 TYR A O 18
ATOM 29956 N N . CYS A 1 32 ? 9.917 18.753 8.590 1.00 74.12 32 CYS A N 18
ATOM 29957 C CA . CYS A 1 32 ? 10.414 18.626 9.954 1.00 4.41 32 CYS A CA 18
ATOM 29958 C C . CYS A 1 32 ? 11.906 18.304 9.961 1.00 31.42 32 CYS A C 18
ATOM 29959 O O . CYS A 1 32 ? 12.307 17.173 9.686 1.00 2.41 32 CYS A O 18
ATOM 29966 N N . GLU A 1 33 ? 12.721 19.305 10.278 1.00 31.11 33 GLU A N 18
ATOM 29967 C CA . GLU A 1 33 ? 14.168 19.127 10.320 1.00 14.23 33 GLU A CA 18
ATOM 29968 C C . GLU A 1 33 ? 14.550 18.002 11.277 1.00 32.43 33 GLU A C 18
ATOM 29969 O O . GLU A 1 33 ? 15.135 16.992 10.886 1.00 61.33 33 GLU A O 18
ATOM 29981 N N . PRO A 1 34 ? 14.212 18.179 12.563 1.00 31.42 34 PRO A N 18
ATOM 29982 C CA . PRO A 1 34 ? 14.509 17.189 13.603 1.00 3.22 34 PRO A CA 18
ATOM 29983 C C . PRO A 1 34 ? 13.672 15.923 13.456 1.00 41.44 34 PRO A C 18
ATOM 29984 O O . PRO A 1 34 ? 12.967 15.522 14.382 1.00 72.34 34 PRO A O 18
ATOM 29995 N N . CYS A 1 35 ? 13.755 15.298 12.286 1.00 34.01 35 CYS A N 18
ATOM 29996 C CA . CYS A 1 35 ? 13.005 14.077 12.017 1.00 52.24 35 CYS A CA 18
ATOM 29997 C C . CYS A 1 35 ? 13.789 13.150 11.093 1.00 23.41 35 CYS A C 18
ATOM 29998 O O . CYS A 1 35 ? 13.855 11.942 11.319 1.00 41.04 35 CYS A O 18
ATOM 30005 N N . GLY A 1 36 ? 14.384 13.724 10.052 1.00 55.34 36 GLY A N 18
ATOM 30006 C CA . GLY A 1 36 ? 15.156 12.935 9.110 1.00 53.33 36 GLY A CA 18
ATOM 30007 C C . GLY A 1 36 ? 14.687 13.117 7.680 1.00 51.13 36 GLY A C 18
ATOM 30008 O O . GLY A 1 36 ? 14.976 12.291 6.814 1.00 31.41 36 GLY A O 18
ATOM 30012 N N . PHE A 1 37 ? 13.960 14.201 7.430 1.00 13.14 37 PHE A N 18
ATOM 30013 C CA . PHE A 1 37 ? 13.447 14.488 6.096 1.00 63.54 37 PHE A CA 18
ATOM 30014 C C . PHE A 1 37 ? 14.476 15.256 5.271 1.00 0.14 37 PHE A C 18
ATOM 30015 O O . PHE A 1 37 ? 14.301 15.452 4.069 1.00 3.53 37 PHE A O 18
ATOM 30032 N N . GLU A 1 38 ? 15.548 15.688 5.928 1.00 41.40 38 GLU A N 18
ATOM 30033 C CA . GLU A 1 38 ? 16.604 16.437 5.256 1.00 21.33 38 GLU A CA 18
ATOM 30034 C C . GLU A 1 38 ? 17.435 15.521 4.362 1.00 42.21 38 GLU A C 18
ATOM 30035 O O . GLU A 1 38 ? 18.020 15.965 3.374 1.00 31.22 38 GLU A O 18
ATOM 30047 N N . ALA A 1 39 ? 17.483 14.241 4.717 1.00 55.34 39 ALA A N 18
ATOM 30048 C CA . ALA A 1 39 ? 18.240 13.263 3.946 1.00 20.34 39 ALA A CA 18
ATOM 30049 C C . ALA A 1 39 ? 17.509 12.891 2.661 1.00 71.21 39 ALA A C 18
ATOM 30050 O O . ALA A 1 39 ? 18.060 12.211 1.795 1.00 62.14 39 ALA A O 18
ATOM 30057 N N . THR A 1 40 ? 16.263 13.340 2.543 1.00 43.24 40 THR A N 18
ATOM 30058 C CA . THR A 1 40 ? 15.456 13.053 1.364 1.00 52.02 40 THR A CA 18
ATOM 30059 C C . THR A 1 40 ? 15.243 14.307 0.524 1.00 2.41 40 THR A C 18
ATOM 30060 O O . THR A 1 40 ? 14.875 14.226 -0.648 1.00 41.50 40 THR A O 18
ATOM 30071 N N . TYR A 1 41 ? 15.478 15.466 1.130 1.00 33.11 41 TYR A N 18
ATOM 30072 C CA . TYR A 1 41 ? 15.310 16.738 0.438 1.00 40.20 41 TYR A CA 18
ATOM 30073 C C . TYR A 1 41 ? 16.610 17.167 -0.236 1.00 11.44 41 TYR A C 18
ATOM 30074 O O . TYR A 1 41 ? 16.599 17.739 -1.327 1.00 34.22 41 TYR A O 18
ATOM 30092 N N . LEU A 1 42 ? 17.730 16.887 0.422 1.00 14.40 42 LEU A N 18
ATOM 30093 C CA . LEU A 1 42 ? 19.040 17.243 -0.112 1.00 32.11 42 LEU A CA 18
ATOM 30094 C C . LEU A 1 42 ? 19.569 16.147 -1.032 1.00 14.21 42 LEU A C 18
ATOM 30095 O O . LEU A 1 42 ? 20.715 16.197 -1.477 1.00 54.51 42 LEU A O 18
ATOM 30111 N N . GLU A 1 43 ? 18.724 15.160 -1.314 1.00 24.33 43 GLU A N 18
ATOM 30112 C CA . GLU A 1 43 ? 19.107 14.053 -2.182 1.00 63.23 43 GLU A CA 18
ATOM 30113 C C . GLU A 1 43 ? 18.784 14.368 -3.640 1.00 33.21 43 GLU A C 18
ATOM 30114 O O . GLU A 1 43 ? 19.682 14.594 -4.452 1.00 74.33 43 GLU A O 18
ATOM 30126 N N . LEU A 1 44 ? 17.496 14.380 -3.964 1.00 55.51 44 LEU A N 18
ATOM 30127 C CA . LEU A 1 44 ? 17.052 14.667 -5.324 1.00 14.11 44 LEU A CA 18
ATOM 30128 C C . LEU A 1 44 ? 17.300 16.129 -5.681 1.00 41.10 44 LEU A C 18
ATOM 30129 O O . LEU A 1 44 ? 17.164 16.528 -6.837 1.00 62.44 44 LEU A O 18
ATOM 30145 N N . ALA A 1 45 ? 17.667 16.923 -4.680 1.00 50.25 45 ALA A N 18
ATOM 30146 C CA . ALA A 1 45 ? 17.939 18.340 -4.890 1.00 31.22 45 ALA A CA 18
ATOM 30147 C C . ALA A 1 45 ? 19.390 18.565 -5.301 1.00 52.42 45 ALA A C 18
ATOM 30148 O O . ALA A 1 45 ? 19.736 19.617 -5.840 1.00 71.41 45 ALA A O 18
ATOM 30155 N N . SER A 1 46 ? 20.235 17.572 -5.043 1.00 14.32 46 SER A N 18
ATOM 30156 C CA . SER A 1 46 ? 21.650 17.665 -5.382 1.00 73.34 46 SER A CA 18
ATOM 30157 C C . SER A 1 46 ? 21.834 17.953 -6.869 1.00 71.12 46 SER A C 18
ATOM 30158 O O . SER A 1 46 ? 22.859 18.491 -7.286 1.00 1.11 46 SER A O 18
ATOM 30166 N N . ALA A 1 47 ? 20.833 17.590 -7.664 1.00 53.02 47 ALA A N 18
ATOM 30167 C CA . ALA A 1 47 ? 20.882 17.811 -9.104 1.00 61.22 47 ALA A CA 18
ATOM 30168 C C . ALA A 1 47 ? 19.929 18.926 -9.522 1.00 23.33 47 ALA A C 18
ATOM 30169 O O . ALA A 1 47 ? 20.174 19.631 -10.501 1.00 33.22 47 ALA A O 18
ATOM 30176 N N . VAL A 1 48 ? 18.842 19.080 -8.773 1.00 75.42 48 VAL A N 18
ATOM 30177 C CA . VAL A 1 48 ? 17.852 20.109 -9.066 1.00 13.44 48 VAL A CA 18
ATOM 30178 C C . VAL A 1 48 ? 18.478 21.499 -9.034 1.00 24.21 48 VAL A C 18
ATOM 30179 O O . VAL A 1 48 ? 18.010 22.419 -9.705 1.00 22.12 48 VAL A O 18
ATOM 30192 N N . LYS A 1 49 ? 19.541 21.645 -8.250 1.00 62.41 49 LYS A N 18
ATOM 30193 C CA . LYS A 1 49 ? 20.235 22.921 -8.131 1.00 3.41 49 LYS A CA 18
ATOM 30194 C C . LYS A 1 49 ? 21.030 23.229 -9.396 1.00 71.11 49 LYS A C 18
ATOM 30195 O O . LYS A 1 49 ? 21.348 24.385 -9.674 1.00 21.42 49 LYS A O 18
ATOM 30214 N N . GLU A 1 50 ? 21.345 22.187 -10.159 1.00 44.13 50 GLU A N 18
ATOM 30215 C CA . GLU A 1 50 ? 22.102 22.348 -11.395 1.00 63.12 50 GLU A CA 18
ATOM 30216 C C . GLU A 1 50 ? 21.192 22.792 -12.537 1.00 1.23 50 GLU A C 18
ATOM 30217 O O . GLU A 1 50 ? 21.651 23.022 -13.655 1.00 74.24 50 GLU A O 18
ATOM 30229 N N . GLN A 1 51 ? 19.901 22.910 -12.244 1.00 71.15 51 GLN A N 18
ATOM 30230 C CA . GLN A 1 51 ? 18.926 23.325 -13.246 1.00 42.13 51 GLN A CA 18
ATOM 30231 C C . GLN A 1 51 ? 18.729 24.837 -13.221 1.00 5.25 51 GLN A C 18
ATOM 30232 O O . GLN A 1 51 ? 18.736 25.492 -14.263 1.00 73.13 51 GLN A O 18
ATOM 30246 N N . TYR A 1 52 ? 18.555 25.386 -12.023 1.00 73.44 52 TYR A N 18
ATOM 30247 C CA . TYR A 1 52 ? 18.353 26.821 -11.862 1.00 61.41 52 TYR A CA 18
ATOM 30248 C C . TYR A 1 52 ? 19.137 27.350 -10.665 1.00 32.32 52 TYR A C 18
ATOM 30249 O O . TYR A 1 52 ? 18.593 27.568 -9.582 1.00 25.22 52 TYR A O 18
ATOM 30267 N N . PRO A 1 53 ? 20.446 27.562 -10.863 1.00 62.02 53 PRO A N 18
ATOM 30268 C CA . PRO A 1 53 ? 21.334 28.069 -9.813 1.00 0.22 53 PRO A CA 18
ATOM 30269 C C . PRO A 1 53 ? 21.050 29.527 -9.468 1.00 11.14 53 PRO A C 18
ATOM 30270 O O . PRO A 1 53 ? 21.622 30.075 -8.526 1.00 50.14 53 PRO A O 18
ATOM 30281 N N . GLY A 1 54 ? 20.162 30.150 -10.236 1.00 54.31 54 GLY A N 18
ATOM 30282 C CA . GLY A 1 54 ? 19.817 31.539 -9.995 1.00 2.30 54 GLY A CA 18
ATOM 30283 C C . GLY A 1 54 ? 18.683 31.691 -9.001 1.00 52.21 54 GLY A C 18
ATOM 30284 O O . GLY A 1 54 ? 18.680 32.617 -8.189 1.00 40.02 54 GLY A O 18
ATOM 30288 N N . ILE A 1 55 ? 17.716 30.782 -9.065 1.00 63.33 55 ILE A N 18
ATOM 30289 C CA . ILE A 1 55 ? 16.571 30.820 -8.164 1.00 62.42 55 ILE A CA 18
ATOM 30290 C C . ILE A 1 55 ? 17.016 30.754 -6.707 1.00 70.51 55 ILE A C 18
ATOM 30291 O O . ILE A 1 55 ? 18.209 30.793 -6.410 1.00 44.23 55 ILE A O 18
ATOM 30307 N N . GLU A 1 56 ? 16.047 30.651 -5.802 1.00 63.24 56 GLU A N 18
ATOM 30308 C CA . GLU A 1 56 ? 16.340 30.578 -4.376 1.00 0.02 56 GLU A CA 18
ATOM 30309 C C . GLU A 1 56 ? 15.462 29.533 -3.693 1.00 3.11 56 GLU A C 18
ATOM 30310 O O . GLU A 1 56 ? 14.288 29.779 -3.417 1.00 74.40 56 GLU A O 18
ATOM 30322 N N . ILE A 1 57 ? 16.041 28.368 -3.424 1.00 72.50 57 ILE A N 18
ATOM 30323 C CA . ILE A 1 57 ? 15.312 27.286 -2.773 1.00 62.34 57 ILE A CA 18
ATOM 30324 C C . ILE A 1 57 ? 15.851 27.026 -1.371 1.00 14.15 57 ILE A C 18
ATOM 30325 O O . ILE A 1 57 ? 16.928 26.455 -1.205 1.00 0.41 57 ILE A O 18
ATOM 30341 N N . GLU A 1 58 ? 15.092 27.448 -0.364 1.00 34.22 58 GLU A N 18
ATOM 30342 C CA . GLU A 1 58 ? 15.493 27.260 1.025 1.00 31.44 58 GLU A CA 18
ATOM 30343 C C . GLU A 1 58 ? 14.650 26.177 1.693 1.00 31.02 58 GLU A C 18
ATOM 30344 O O . GLU A 1 58 ? 13.807 25.548 1.053 1.00 10.51 58 GLU A O 18
ATOM 30356 N N . SER A 1 59 ? 14.885 25.965 2.984 1.00 33.32 59 SER A N 18
ATOM 30357 C CA . SER A 1 59 ? 14.151 24.955 3.739 1.00 51.52 59 SER A CA 18
ATOM 30358 C C . SER A 1 59 ? 13.906 25.420 5.171 1.00 35.12 59 SER A C 18
ATOM 30359 O O . SER A 1 59 ? 14.846 25.707 5.912 1.00 50.42 59 SER A O 18
ATOM 30367 N N . ARG A 1 60 ? 12.635 25.491 5.554 1.00 32.30 60 ARG A N 18
ATOM 30368 C CA . ARG A 1 60 ? 12.264 25.921 6.897 1.00 43.22 60 ARG A CA 18
ATOM 30369 C C . ARG A 1 60 ? 11.432 24.853 7.600 1.00 53.12 60 ARG A C 18
ATOM 30370 O O . ARG A 1 60 ? 10.677 24.118 6.961 1.00 42.52 60 ARG A O 18
ATOM 30391 N N . LEU A 1 61 ? 11.574 24.772 8.918 1.00 1.20 61 LEU A N 18
ATOM 30392 C CA . LEU A 1 61 ? 10.836 23.794 9.709 1.00 74.43 61 LEU A CA 18
ATOM 30393 C C . LEU A 1 61 ? 9.345 23.849 9.390 1.00 10.53 61 LEU A C 18
ATOM 30394 O O . LEU A 1 61 ? 8.875 24.777 8.732 1.00 34.54 61 LEU A O 18
ATOM 30410 N N . GLY A 1 62 ? 8.606 22.851 9.864 1.00 32.21 62 GLY A N 18
ATOM 30411 C CA . GLY A 1 62 ? 7.176 22.807 9.621 1.00 33.54 62 GLY A CA 18
ATOM 30412 C C . GLY A 1 62 ? 6.379 22.588 10.892 1.00 75.30 62 GLY A C 18
ATOM 30413 O O . GLY A 1 62 ? 5.528 23.402 11.247 1.00 11.25 62 GLY A O 18
ATOM 30417 N N . GLY A 1 63 ? 6.653 21.482 11.578 1.00 0.43 63 GLY A N 18
ATOM 30418 C CA . GLY A 1 63 ? 5.945 21.178 12.808 1.00 62.30 63 GLY A CA 18
ATOM 30419 C C . GLY A 1 63 ? 6.182 19.755 13.276 1.00 55.41 63 GLY A C 18
ATOM 30420 O O . GLY A 1 63 ? 6.746 19.531 14.347 1.00 15.35 63 GLY A O 18
ATOM 30424 N N . THR A 1 64 ? 5.748 18.790 12.472 1.00 71.43 64 THR A N 18
ATOM 30425 C CA . THR A 1 64 ? 5.913 17.382 12.810 1.00 35.33 64 THR A CA 18
ATOM 30426 C C . THR A 1 64 ? 5.636 16.490 11.605 1.00 41.30 64 THR A C 18
ATOM 30427 O O . THR A 1 64 ? 4.486 16.302 11.211 1.00 60.41 64 THR A O 18
ATOM 30438 N N . GLY A 1 65 ? 6.699 15.943 11.023 1.00 40.11 65 GLY A N 18
ATOM 30439 C CA . GLY A 1 65 ? 6.549 15.077 9.868 1.00 11.21 65 GLY A CA 18
ATOM 30440 C C . GLY A 1 65 ? 5.711 15.709 8.774 1.00 10.35 65 GLY A C 18
ATOM 30441 O O . GLY A 1 65 ? 4.628 15.222 8.453 1.00 32.31 65 GLY A O 18
ATOM 30445 N N . ALA A 1 66 ? 6.212 16.799 8.202 1.00 3.03 66 ALA A N 18
ATOM 30446 C CA . ALA A 1 66 ? 5.503 17.499 7.138 1.00 33.54 66 ALA A CA 18
ATOM 30447 C C . ALA A 1 66 ? 6.375 17.638 5.896 1.00 44.02 66 ALA A C 18
ATOM 30448 O O . ALA A 1 66 ? 7.565 17.321 5.922 1.00 50.54 66 ALA A O 18
ATOM 30455 N N . PHE A 1 67 ? 5.777 18.113 4.808 1.00 21.04 67 PHE A N 18
ATOM 30456 C CA . PHE A 1 67 ? 6.500 18.293 3.555 1.00 70.32 67 PHE A CA 18
ATOM 30457 C C . PHE A 1 67 ? 5.790 19.303 2.658 1.00 63.53 67 PHE A C 18
ATOM 30458 O O . PHE A 1 67 ? 5.705 19.117 1.444 1.00 34.03 67 PHE A O 18
ATOM 30475 N N . GLU A 1 68 ? 5.283 20.371 3.265 1.00 71.20 68 GLU A N 18
ATOM 30476 C CA . GLU A 1 68 ? 4.579 21.409 2.521 1.00 4.23 68 GLU A CA 18
ATOM 30477 C C . GLU A 1 68 ? 5.545 22.194 1.637 1.00 35.13 68 GLU A C 18
ATOM 30478 O O . GLU A 1 68 ? 6.442 22.876 2.133 1.00 30.11 68 GLU A O 18
ATOM 30490 N N . ILE A 1 69 ? 5.353 22.091 0.326 1.00 1.55 69 ILE A N 18
ATOM 30491 C CA . ILE A 1 69 ? 6.206 22.791 -0.626 1.00 55.45 69 ILE A CA 18
ATOM 30492 C C . ILE A 1 69 ? 5.662 24.183 -0.931 1.00 5.54 69 ILE A C 18
ATOM 30493 O O . ILE A 1 69 ? 4.457 24.368 -1.093 1.00 33.23 69 ILE A O 18
ATOM 30509 N N . GLU A 1 70 ? 6.562 25.160 -1.008 1.00 74.33 70 GLU A N 18
ATOM 30510 C CA . GLU A 1 70 ? 6.172 26.535 -1.294 1.00 53.34 70 GLU A CA 18
ATOM 30511 C C . GLU A 1 70 ? 6.981 27.099 -2.459 1.00 10.22 70 GLU A C 18
ATOM 30512 O O . GLU A 1 70 ? 8.084 27.613 -2.270 1.00 62.23 70 GLU A O 18
ATOM 30524 N N . ILE A 1 71 ? 6.425 26.999 -3.661 1.00 70.24 71 ILE A N 18
ATOM 30525 C CA . ILE A 1 71 ? 7.094 27.499 -4.856 1.00 21.21 71 ILE A CA 18
ATOM 30526 C C . ILE A 1 71 ? 7.312 29.006 -4.774 1.00 23.23 71 ILE A C 18
ATOM 30527 O O . ILE A 1 71 ? 8.273 29.535 -5.330 1.00 4.22 71 ILE A O 18
ATOM 30543 N N . ASN A 1 72 ? 6.414 29.691 -4.074 1.00 53.01 72 ASN A N 18
ATOM 30544 C CA . ASN A 1 72 ? 6.508 31.138 -3.917 1.00 65.14 72 ASN A CA 18
ATOM 30545 C C . ASN A 1 72 ? 6.281 31.544 -2.464 1.00 75.25 72 ASN A C 18
ATOM 30546 O O . ASN A 1 72 ? 5.668 32.574 -2.185 1.00 61.44 72 ASN A O 18
ATOM 30557 N N . GLY A 1 73 ? 6.779 30.726 -1.542 1.00 10.21 73 GLY A N 18
ATOM 30558 C CA . GLY A 1 73 ? 6.620 31.017 -0.129 1.00 50.10 73 GLY A CA 18
ATOM 30559 C C . GLY A 1 73 ? 5.259 30.608 0.397 1.00 14.25 73 GLY A C 18
ATOM 30560 O O . GLY A 1 73 ? 4.999 30.696 1.597 1.00 31.32 73 GLY A O 18
ATOM 30564 N N . GLN A 1 74 ? 4.388 30.162 -0.502 1.00 15.31 74 GLN A N 18
ATOM 30565 C CA . GLN A 1 74 ? 3.045 29.741 -0.121 1.00 13.14 74 GLN A CA 18
ATOM 30566 C C . GLN A 1 74 ? 2.790 28.295 -0.533 1.00 22.14 74 GLN A C 18
ATOM 30567 O O . GLN A 1 74 ? 3.322 27.822 -1.538 1.00 23.23 74 GLN A O 18
ATOM 30581 N N . LEU A 1 75 ? 1.974 27.597 0.250 1.00 43.13 75 LEU A N 18
ATOM 30582 C CA . LEU A 1 75 ? 1.649 26.203 -0.033 1.00 41.44 75 LEU A CA 18
ATOM 30583 C C . LEU A 1 75 ? 0.954 26.070 -1.384 1.00 52.25 75 LEU A C 18
ATOM 30584 O O . LEU A 1 75 ? -0.101 26.663 -1.613 1.00 21.31 75 LEU A O 18
ATOM 30600 N N . VAL A 1 76 ? 1.551 25.286 -2.277 1.00 12.42 76 VAL A N 18
ATOM 30601 C CA . VAL A 1 76 ? 0.987 25.072 -3.604 1.00 44.24 76 VAL A CA 18
ATOM 30602 C C . VAL A 1 76 ? 0.640 23.604 -3.824 1.00 4.02 76 VAL A C 18
ATOM 30603 O O . VAL A 1 76 ? -0.248 23.276 -4.611 1.00 21.34 76 VAL A O 18
ATOM 30616 N N . PHE A 1 77 ? 1.347 22.724 -3.122 1.00 72.45 77 PHE A N 18
ATOM 30617 C CA . PHE A 1 77 ? 1.114 21.289 -3.241 1.00 20.15 77 PHE A CA 18
ATOM 30618 C C . PHE A 1 77 ? 1.583 20.557 -1.986 1.00 71.25 77 PHE A C 18
ATOM 30619 O O . PHE A 1 77 ? 2.753 20.193 -1.868 1.00 32.00 77 PHE A O 18
ATOM 30636 N N . SER A 1 78 ? 0.661 20.345 -1.053 1.00 0.14 78 SER A N 18
ATOM 30637 C CA . SER A 1 78 ? 0.980 19.661 0.195 1.00 72.31 78 SER A CA 18
ATOM 30638 C C . SER A 1 78 ? 1.151 18.162 -0.036 1.00 14.32 78 SER A C 18
ATOM 30639 O O . SER A 1 78 ? 0.454 17.565 -0.857 1.00 23.11 78 SER A O 18
ATOM 30647 N N . LYS A 1 79 ? 2.083 17.560 0.695 1.00 14.11 79 LYS A N 18
ATOM 30648 C CA . LYS A 1 79 ? 2.346 16.131 0.573 1.00 4.22 79 LYS A CA 18
ATOM 30649 C C . LYS A 1 79 ? 1.538 15.339 1.596 1.00 52.50 79 LYS A C 18
ATOM 30650 O O . LYS A 1 79 ? 0.956 14.302 1.274 1.00 2.44 79 LYS A O 18
ATOM 30669 N N . LEU A 1 80 ? 1.504 15.835 2.828 1.00 31.11 80 LEU A N 18
ATOM 30670 C CA . LEU A 1 80 ? 0.765 15.174 3.898 1.00 13.33 80 LEU A CA 18
ATOM 30671 C C . LEU A 1 80 ? -0.694 14.965 3.504 1.00 62.32 80 LEU A C 18
ATOM 30672 O O . LEU A 1 80 ? -1.369 14.083 4.034 1.00 40.12 80 LEU A O 18
ATOM 30688 N N . GLU A 1 81 ? -1.172 15.780 2.569 1.00 63.03 81 GLU A N 18
ATOM 30689 C CA . GLU A 1 81 ? -2.550 15.682 2.103 1.00 41.13 81 GLU A CA 18
ATOM 30690 C C . GLU A 1 81 ? -2.629 14.891 0.800 1.00 42.30 81 GLU A C 18
ATOM 30691 O O . GLU A 1 81 ? -3.367 13.912 0.700 1.00 65.10 81 GLU A O 18
ATOM 30703 N N . ASN A 1 82 ? -1.863 15.325 -0.196 1.00 30.00 82 ASN A N 18
ATOM 30704 C CA . ASN A 1 82 ? -1.847 14.659 -1.493 1.00 64.03 82 ASN A CA 18
ATOM 30705 C C . ASN A 1 82 ? -1.591 13.163 -1.334 1.00 2.42 82 ASN A C 18
ATOM 30706 O O . ASN A 1 82 ? -2.308 12.337 -1.896 1.00 31.23 82 ASN A O 18
ATOM 30717 N N . GLY A 1 83 ? -0.563 12.823 -0.562 1.00 44.14 83 GLY A N 18
ATOM 30718 C CA . GLY A 1 83 ? -0.230 11.428 -0.342 1.00 34.21 83 GLY A CA 18
ATOM 30719 C C . GLY A 1 83 ? 0.893 10.950 -1.241 1.00 1.34 83 GLY A C 18
ATOM 30720 O O . GLY A 1 83 ? 0.924 9.788 -1.643 1.00 3.20 83 GLY A O 18
ATOM 30724 N N . GLY A 1 84 ? 1.819 11.851 -1.558 1.00 34.21 84 GLY A N 18
ATOM 30725 C CA . GLY A 1 84 ? 2.935 11.497 -2.414 1.00 64.52 84 GLY A CA 18
ATOM 30726 C C . GLY A 1 84 ? 3.822 12.684 -2.732 1.00 54.45 84 GLY A C 18
ATOM 30727 O O . GLY A 1 84 ? 3.330 13.780 -3.004 1.00 73.15 84 GLY A O 18
ATOM 30731 N N . PHE A 1 85 ? 5.132 12.469 -2.697 1.00 44.13 85 PHE A N 18
ATOM 30732 C CA . PHE A 1 85 ? 6.090 13.532 -2.982 1.00 33.33 85 PHE A CA 18
ATOM 30733 C C . PHE A 1 85 ? 6.055 13.914 -4.458 1.00 53.34 85 PHE A C 18
ATOM 30734 O O . PHE A 1 85 ? 5.708 13.112 -5.326 1.00 24.14 85 PHE A O 18
ATOM 30751 N N . PRO A 1 86 ? 6.421 15.171 -4.752 1.00 64.44 86 PRO A N 18
ATOM 30752 C CA . PRO A 1 86 ? 6.441 15.689 -6.123 1.00 54.34 86 PRO A CA 18
ATOM 30753 C C . PRO A 1 86 ? 7.549 15.065 -6.964 1.00 21.20 86 PRO A C 18
ATOM 30754 O O . PRO A 1 86 ? 8.179 14.090 -6.553 1.00 75.30 86 PRO A O 18
ATOM 30765 N N . TYR A 1 87 ? 7.783 15.633 -8.142 1.00 30.42 87 TYR A N 18
ATOM 30766 C CA . TYR A 1 87 ? 8.815 15.130 -9.041 1.00 73.22 87 TYR A CA 18
ATOM 30767 C C . TYR A 1 87 ? 9.645 16.275 -9.613 1.00 14.33 87 TYR A C 18
ATOM 30768 O O . TYR A 1 87 ? 9.263 17.441 -9.515 1.00 11.01 87 TYR A O 18
ATOM 30786 N N . GLU A 1 88 ? 10.782 15.933 -10.210 1.00 72.11 88 GLU A N 18
ATOM 30787 C CA . GLU A 1 88 ? 11.666 16.932 -10.797 1.00 43.35 88 GLU A CA 18
ATOM 30788 C C . GLU A 1 88 ? 10.928 17.768 -11.839 1.00 74.21 88 GLU A C 18
ATOM 30789 O O . GLU A 1 88 ? 10.832 18.989 -11.719 1.00 3.35 88 GLU A O 18
ATOM 30801 N N . LYS A 1 89 ? 10.406 17.100 -12.863 1.00 4.21 89 LYS A N 18
ATOM 30802 C CA . LYS A 1 89 ? 9.675 17.778 -13.927 1.00 2.54 89 LYS A CA 18
ATOM 30803 C C . LYS A 1 89 ? 8.585 18.677 -13.350 1.00 64.25 89 LYS A C 18
ATOM 30804 O O . LYS A 1 89 ? 8.208 19.679 -13.958 1.00 64.01 89 LYS A O 18
ATOM 30823 N N . ASP A 1 90 ? 8.085 18.312 -12.175 1.00 53.33 90 ASP A N 18
ATOM 30824 C CA . ASP A 1 90 ? 7.040 19.087 -11.516 1.00 11.11 90 ASP A CA 18
ATOM 30825 C C . ASP A 1 90 ? 7.638 20.255 -10.738 1.00 24.33 90 ASP A C 18
ATOM 30826 O O . ASP A 1 90 ? 7.040 21.328 -10.650 1.00 22.11 90 ASP A O 18
ATOM 30835 N N . LEU A 1 91 ? 8.821 20.038 -10.174 1.00 4.44 91 LEU A N 18
ATOM 30836 C CA . LEU A 1 91 ? 9.501 21.073 -9.401 1.00 63.51 91 LEU A CA 18
ATOM 30837 C C . LEU A 1 91 ? 10.190 22.076 -10.321 1.00 74.53 91 LEU A C 18
ATOM 30838 O O . LEU A 1 91 ? 10.612 23.146 -9.883 1.00 51.14 91 LEU A O 18
ATOM 30854 N N . ILE A 1 92 ? 10.297 21.723 -11.598 1.00 20.42 92 ILE A N 18
ATOM 30855 C CA . ILE A 1 92 ? 10.931 22.593 -12.580 1.00 12.41 92 ILE A CA 18
ATOM 30856 C C . ILE A 1 92 ? 9.889 23.301 -13.440 1.00 5.51 92 ILE A C 18
ATOM 30857 O O . ILE A 1 92 ? 10.125 24.403 -13.934 1.00 54.44 92 ILE A O 18
ATOM 30873 N N . GLU A 1 93 ? 8.737 22.661 -13.612 1.00 64.11 93 GLU A N 18
ATOM 30874 C CA . GLU A 1 93 ? 7.659 23.231 -14.412 1.00 24.31 93 GLU A CA 18
ATOM 30875 C C . GLU A 1 93 ? 6.900 24.294 -13.623 1.00 70.50 93 GLU A C 18
ATOM 30876 O O . GLU A 1 93 ? 6.150 25.086 -14.192 1.00 32.01 93 GLU A O 18
ATOM 30888 N N . ALA A 1 94 ? 7.100 24.303 -12.309 1.00 64.32 94 ALA A N 18
ATOM 30889 C CA . ALA A 1 94 ? 6.437 25.268 -11.442 1.00 35.11 94 ALA A CA 18
ATOM 30890 C C . ALA A 1 94 ? 7.042 26.658 -11.603 1.00 52.22 94 ALA A C 18
ATOM 30891 O O . ALA A 1 94 ? 6.340 27.617 -11.928 1.00 23.24 94 ALA A O 18
ATOM 30898 N N . ILE A 1 95 ? 8.347 26.760 -11.374 1.00 54.52 95 ILE A N 18
ATOM 30899 C CA . ILE A 1 95 ? 9.045 28.034 -11.495 1.00 24.02 95 ILE A CA 18
ATOM 30900 C C . ILE A 1 95 ? 8.875 28.625 -12.890 1.00 71.43 95 ILE A C 18
ATOM 30901 O O . ILE A 1 95 ? 9.000 29.834 -13.083 1.00 54.10 95 ILE A O 18
ATOM 30917 N N . ARG A 1 96 ? 8.587 27.763 -13.860 1.00 62.04 96 ARG A N 18
ATOM 30918 C CA . ARG A 1 96 ? 8.399 28.199 -15.239 1.00 14.33 96 ARG A CA 18
ATOM 30919 C C . ARG A 1 96 ? 7.156 29.076 -15.366 1.00 61.12 96 ARG A C 18
ATOM 30920 O O . ARG A 1 96 ? 7.151 30.058 -16.109 1.00 73.30 96 ARG A O 18
ATOM 30941 N N . ARG A 1 97 ? 6.105 28.714 -14.637 1.00 65.24 97 ARG A N 18
ATOM 30942 C CA . ARG A 1 97 ? 4.857 29.466 -14.670 1.00 60.03 97 ARG A CA 18
ATOM 30943 C C . ARG A 1 97 ? 4.829 30.521 -13.569 1.00 11.44 97 ARG A C 18
ATOM 30944 O O . ARG A 1 97 ? 4.208 31.573 -13.719 1.00 2.31 97 ARG A O 18
ATOM 30965 N N . ALA A 1 98 ? 5.505 30.232 -12.462 1.00 31.14 98 ALA A N 18
ATOM 30966 C CA . ALA A 1 98 ? 5.559 31.156 -11.336 1.00 14.03 98 ALA A CA 18
ATOM 30967 C C . ALA A 1 98 ? 6.262 32.452 -11.722 1.00 44.35 98 ALA A C 18
ATOM 30968 O O . ALA A 1 98 ? 5.761 33.545 -11.457 1.00 25.11 98 ALA A O 18
ATOM 30975 N N . SER A 1 99 ? 7.427 32.323 -12.351 1.00 12.55 99 SER A N 18
ATOM 30976 C CA . SER A 1 99 ? 8.202 33.485 -12.770 1.00 12.32 99 SER A CA 18
ATOM 30977 C C . SER A 1 99 ? 7.555 34.164 -13.973 1.00 41.14 99 SER A C 18
ATOM 30978 O O . SER A 1 99 ? 7.903 35.290 -14.325 1.00 52.45 99 SER A O 18
ATOM 30986 N N . ASN A 1 100 ? 6.611 33.469 -14.600 1.00 45.24 100 ASN A N 18
ATOM 30987 C CA . ASN A 1 100 ? 5.915 34.004 -15.765 1.00 65.44 100 ASN A CA 18
ATOM 30988 C C . ASN A 1 100 ? 5.030 35.184 -15.376 1.00 62.42 100 ASN A C 18
ATOM 30989 O O . ASN A 1 100 ? 4.838 36.113 -16.158 1.00 53.35 100 ASN A O 18
ATOM 31000 N N . GLY A 1 101 ? 4.494 35.139 -14.160 1.00 72.53 101 GLY A N 18
ATOM 31001 C CA . GLY A 1 101 ? 3.636 36.209 -13.688 1.00 12.31 101 GLY A CA 18
ATOM 31002 C C . GLY A 1 101 ? 2.191 35.773 -13.542 1.00 4.33 101 GLY A C 18
ATOM 31003 O O . GLY A 1 101 ? 1.289 36.607 -13.473 1.00 2.15 101 GLY A O 18
ATOM 31007 N N . GLU A 1 102 ? 1.972 34.463 -13.496 1.00 61.14 102 GLU A N 18
ATOM 31008 C CA . GLU A 1 102 ? 0.626 33.919 -13.360 1.00 61.43 102 GLU A CA 18
ATOM 31009 C C . GLU A 1 102 ? 0.328 33.563 -11.907 1.00 34.23 102 GLU A C 18
ATOM 31010 O O . GLU A 1 102 ? 1.178 33.020 -11.201 1.00 31.44 102 GLU A O 18
ATOM 31022 N N . THR A 1 103 ? -0.887 33.873 -11.465 1.00 12.51 103 THR A N 18
ATOM 31023 C CA . THR A 1 103 ? -1.299 33.589 -10.096 1.00 64.10 103 THR A CA 18
ATOM 31024 C C . THR A 1 103 ? -1.062 32.125 -9.744 1.00 31.21 103 THR A C 18
ATOM 31025 O O . THR A 1 103 ? -1.091 31.254 -10.614 1.00 72.34 103 THR A O 18
ATOM 31036 N N . LEU A 1 104 ? -0.829 31.859 -8.463 1.00 43.44 104 LEU A N 18
ATOM 31037 C CA . LEU A 1 104 ? -0.588 30.499 -7.996 1.00 23.25 104 LEU A CA 18
ATOM 31038 C C . LEU A 1 104 ? -1.495 30.160 -6.817 1.00 23.30 104 LEU A C 18
ATOM 31039 O O . LEU A 1 104 ? -2.113 31.043 -6.224 1.00 33.30 104 LEU A O 18
ATOM 31055 N N . GLU A 1 105 ? -1.566 28.875 -6.482 1.00 54.04 105 GLU A N 18
ATOM 31056 C CA . GLU A 1 105 ? -2.397 28.420 -5.373 1.00 42.44 105 GLU A CA 18
ATOM 31057 C C . GLU A 1 105 ? -2.070 29.191 -4.097 1.00 63.33 105 GLU A C 18
ATOM 31058 O O . GLU A 1 105 ? -0.902 29.400 -3.767 1.00 14.24 105 GLU A O 18
ATOM 31070 N N . LYS A 1 106 ? -3.109 29.611 -3.384 1.00 60.31 106 LYS A N 18
ATOM 31071 C CA . LYS A 1 106 ? -2.935 30.357 -2.144 1.00 2.32 106 LYS A CA 18
ATOM 31072 C C . LYS A 1 106 ? -3.203 29.470 -0.932 1.00 50.14 106 LYS A C 18
ATOM 31073 O O . LYS A 1 106 ? -3.528 28.291 -1.075 1.00 30.10 106 LYS A O 18
ATOM 31092 N N . ILE A 1 107 ? -3.066 30.045 0.258 1.00 72.51 107 ILE A N 18
ATOM 31093 C CA . ILE A 1 107 ? -3.297 29.306 1.493 1.00 25.21 107 ILE A CA 18
ATOM 31094 C C . ILE A 1 107 ? -4.781 29.020 1.694 1.00 1.12 107 ILE A C 18
ATOM 31095 O O . ILE A 1 107 ? -5.605 29.935 1.706 1.00 11.04 107 ILE A O 18
ATOM 31111 N N . THR A 1 108 ? -5.116 27.743 1.854 1.00 51.44 108 THR A N 18
ATOM 31112 C CA . THR A 1 108 ? -6.501 27.336 2.055 1.00 2.22 108 THR A CA 18
ATOM 31113 C C . THR A 1 108 ? -7.053 27.894 3.362 1.00 73.01 108 THR A C 18
ATOM 31114 O O . THR A 1 108 ? -8.266 27.989 3.543 1.00 13.22 108 THR A O 18
ATOM 31125 N N . ASN A 1 109 ? -6.155 28.262 4.270 1.00 41.04 109 ASN A N 18
ATOM 31126 C CA . ASN A 1 109 ? -6.554 28.811 5.561 1.00 45.04 109 ASN A CA 18
ATOM 31127 C C . ASN A 1 109 ? -7.367 27.794 6.356 1.00 4.54 109 ASN A C 18
ATOM 31128 O O . ASN A 1 109 ? -8.406 28.125 6.926 1.00 12.35 109 ASN A O 18
ATOM 31139 N N . SER A 1 110 ? -6.885 26.556 6.391 1.00 41.13 110 SER A N 18
ATOM 31140 C CA . SER A 1 110 ? -7.568 25.490 7.114 1.00 71.12 110 SER A CA 18
ATOM 31141 C C . SER A 1 110 ? -6.628 24.316 7.366 1.00 25.55 110 SER A C 18
ATOM 31142 O O . SER A 1 110 ? -5.508 24.282 6.855 1.00 30.34 110 SER A O 18
ATOM 31150 N N . ARG A 1 111 ? -7.091 23.354 8.159 1.00 40.34 111 ARG A N 18
ATOM 31151 C CA . ARG A 1 111 ? -6.292 22.178 8.481 1.00 2.40 111 ARG A CA 18
ATOM 31152 C C . ARG A 1 111 ? -7.179 20.950 8.661 1.00 55.32 111 ARG A C 18
ATOM 31153 O O . ARG A 1 111 ? -8.374 21.053 8.939 1.00 54.02 111 ARG A O 18
ATOM 31174 N N . PRO A 1 112 ? -6.583 19.760 8.498 1.00 32.11 112 PRO A N 18
ATOM 31175 C CA . PRO A 1 112 ? -7.301 18.489 8.638 1.00 41.43 112 PRO A CA 18
ATOM 31176 C C . PRO A 1 112 ? -7.698 18.203 10.082 1.00 44.30 112 PRO A C 18
ATOM 31177 O O . PRO A 1 112 ? -7.238 18.858 11.018 1.00 34.54 112 PRO A O 18
ATOM 31188 N N . PRO A 1 113 ? -8.571 17.203 10.270 1.00 62.44 113 PRO A N 18
ATOM 31189 C CA . PRO A 1 113 ? -9.048 16.807 11.598 1.00 25.40 113 PRO A CA 18
ATOM 31190 C C . PRO A 1 113 ? -7.957 16.142 12.431 1.00 22.10 113 PRO A C 18
ATOM 31191 O O . PRO A 1 113 ? -7.966 16.222 13.660 1.00 44.20 113 PRO A O 18
ATOM 31202 N N . CYS A 1 114 ? -7.020 15.487 11.755 1.00 25.23 114 CYS A N 18
ATOM 31203 C CA . CYS A 1 114 ? -5.921 14.808 12.434 1.00 74.31 114 CYS A CA 18
ATOM 31204 C C . CYS A 1 114 ? -6.450 13.803 13.452 1.00 30.31 114 CYS A C 18
ATOM 31205 O O . CYS A 1 114 ? -5.864 13.617 14.519 1.00 15.41 114 CYS A O 18
ATOM 31213 N N . VAL A 1 115 ? -7.562 13.157 13.116 1.00 72.20 115 VAL A N 18
ATOM 31214 C CA . VAL A 1 115 ? -8.171 12.171 14.001 1.00 61.21 115 VAL A CA 18
ATOM 31215 C C . VAL A 1 115 ? -7.195 11.045 14.324 1.00 45.32 115 VAL A C 18
ATOM 31216 O O . VAL A 1 115 ? -6.511 10.530 13.439 1.00 72.14 115 VAL A O 18
ATOM 31229 N N . ILE A 1 116 ? -7.135 10.669 15.597 1.00 63.54 116 ILE A N 18
ATOM 31230 C CA . ILE A 1 116 ? -6.243 9.603 16.036 1.00 61.50 116 ILE A CA 18
ATOM 31231 C C . ILE A 1 116 ? -6.966 8.626 16.958 1.00 42.14 116 ILE A C 18
ATOM 31232 O O . ILE A 1 116 ? -7.551 9.024 17.966 1.00 52.14 116 ILE A O 18
ATOM 31248 N N . LEU A 1 117 ? -6.920 7.346 16.607 1.00 64.32 117 LEU A N 18
ATOM 31249 C CA . LEU A 1 117 ? -7.569 6.310 17.404 1.00 44.25 117 LEU A CA 18
ATOM 31250 C C . LEU A 1 117 ? -6.827 4.983 17.280 1.00 50.12 117 LEU A C 18
ATOM 31251 O O . LEU A 1 117 ? -5.746 4.916 16.695 1.00 52.53 117 LEU A O 18
ATOM 31267 N N . GLY A 1 1 ? -2.569 1.646 -26.718 1.00 74.11 1 GLY A N 19
ATOM 31268 C CA . GLY A 1 1 ? -3.914 1.905 -27.198 1.00 72.41 1 GLY A CA 19
ATOM 31269 C C . GLY A 1 1 ? -4.250 3.383 -27.213 1.00 34.43 1 GLY A C 19
ATOM 31270 O O . GLY A 1 1 ? -5.085 3.829 -28.000 1.00 64.43 1 GLY A O 19
ATOM 31274 N N . SER A 1 2 ? -3.601 4.144 -26.338 1.00 42.33 2 SER A N 19
ATOM 31275 C CA . SER A 1 2 ? -3.839 5.580 -26.250 1.00 14.21 2 SER A CA 19
ATOM 31276 C C . SER A 1 2 ? -2.869 6.348 -27.143 1.00 15.01 2 SER A C 19
ATOM 31277 O O . SER A 1 2 ? -2.005 5.758 -27.790 1.00 4.04 2 SER A O 19
ATOM 31285 N N . MET A 1 3 ? -3.021 7.668 -27.172 1.00 40.05 3 MET A N 19
ATOM 31286 C CA . MET A 1 3 ? -2.158 8.518 -27.985 1.00 31.21 3 MET A CA 19
ATOM 31287 C C . MET A 1 3 ? -0.918 8.939 -27.203 1.00 21.00 3 MET A C 19
ATOM 31288 O O . MET A 1 3 ? 0.128 9.225 -27.786 1.00 55.43 3 MET A O 19
ATOM 31302 N N . SER A 1 4 ? -1.042 8.975 -25.880 1.00 64.30 4 SER A N 19
ATOM 31303 C CA . SER A 1 4 ? 0.068 9.365 -25.019 1.00 5.02 4 SER A CA 19
ATOM 31304 C C . SER A 1 4 ? 1.302 8.514 -25.303 1.00 61.51 4 SER A C 19
ATOM 31305 O O . SER A 1 4 ? 2.368 9.034 -25.630 1.00 13.11 4 SER A O 19
ATOM 31313 N N . GLY A 1 5 ? 1.148 7.199 -25.176 1.00 23.12 5 GLY A N 19
ATOM 31314 C CA . GLY A 1 5 ? 2.257 6.295 -25.422 1.00 52.10 5 GLY A CA 19
ATOM 31315 C C . GLY A 1 5 ? 2.720 5.589 -24.163 1.00 51.12 5 GLY A C 19
ATOM 31316 O O . GLY A 1 5 ? 3.321 4.518 -24.231 1.00 24.11 5 GLY A O 19
ATOM 31320 N N . GLU A 1 6 ? 2.440 6.192 -23.012 1.00 24.34 6 GLU A N 19
ATOM 31321 C CA . GLU A 1 6 ? 2.835 5.614 -21.732 1.00 64.14 6 GLU A CA 19
ATOM 31322 C C . GLU A 1 6 ? 4.351 5.458 -21.651 1.00 2.35 6 GLU A C 19
ATOM 31323 O O . GLU A 1 6 ? 4.891 4.354 -21.712 1.00 64.45 6 GLU A O 19
ATOM 31335 N N . PRO A 1 7 ? 5.055 6.591 -21.508 1.00 41.25 7 PRO A N 19
ATOM 31336 C CA . PRO A 1 7 ? 6.518 6.608 -21.415 1.00 71.11 7 PRO A CA 19
ATOM 31337 C C . PRO A 1 7 ? 7.022 6.015 -20.104 1.00 31.21 7 PRO A C 19
ATOM 31338 O O . PRO A 1 7 ? 6.439 6.241 -19.044 1.00 72.34 7 PRO A O 19
ATOM 31349 N N . GLY A 1 8 ? 8.110 5.255 -20.183 1.00 21.32 8 GLY A N 19
ATOM 31350 C CA . GLY A 1 8 ? 8.674 4.641 -18.995 1.00 2.33 8 GLY A CA 19
ATOM 31351 C C . GLY A 1 8 ? 10.009 3.976 -19.264 1.00 4.00 8 GLY A C 19
ATOM 31352 O O . GLY A 1 8 ? 10.163 2.773 -19.056 1.00 71.21 8 GLY A O 19
ATOM 31356 N N . GLN A 1 9 ? 10.976 4.760 -19.729 1.00 44.22 9 GLN A N 19
ATOM 31357 C CA . GLN A 1 9 ? 12.304 4.238 -20.030 1.00 4.45 9 GLN A CA 19
ATOM 31358 C C . GLN A 1 9 ? 13.386 5.231 -19.616 1.00 53.33 9 GLN A C 19
ATOM 31359 O O . GLN A 1 9 ? 13.601 6.245 -20.282 1.00 70.20 9 GLN A O 19
ATOM 31373 N N . THR A 1 10 ? 14.064 4.934 -18.512 1.00 44.33 10 THR A N 19
ATOM 31374 C CA . THR A 1 10 ? 15.122 5.801 -18.009 1.00 44.21 10 THR A CA 19
ATOM 31375 C C . THR A 1 10 ? 16.438 5.043 -17.877 1.00 21.15 10 THR A C 19
ATOM 31376 O O . THR A 1 10 ? 16.483 3.954 -17.304 1.00 71.14 10 THR A O 19
ATOM 31387 N N . SER A 1 11 ? 17.508 5.626 -18.408 1.00 71.42 11 SER A N 19
ATOM 31388 C CA . SER A 1 11 ? 18.825 5.003 -18.352 1.00 21.34 11 SER A CA 19
ATOM 31389 C C . SER A 1 11 ? 19.916 6.054 -18.174 1.00 42.22 11 SER A C 19
ATOM 31390 O O . SER A 1 11 ? 19.659 7.254 -18.269 1.00 2.41 11 SER A O 19
ATOM 31398 N N . VAL A 1 12 ? 21.136 5.594 -17.916 1.00 3.12 12 VAL A N 19
ATOM 31399 C CA . VAL A 1 12 ? 22.268 6.493 -17.726 1.00 1.42 12 VAL A CA 19
ATOM 31400 C C . VAL A 1 12 ? 22.478 7.379 -18.949 1.00 61.52 12 VAL A C 19
ATOM 31401 O O . VAL A 1 12 ? 21.992 7.075 -20.038 1.00 41.13 12 VAL A O 19
ATOM 31414 N N . ALA A 1 13 ? 23.206 8.475 -18.762 1.00 21.52 13 ALA A N 19
ATOM 31415 C CA . ALA A 1 13 ? 23.483 9.403 -19.851 1.00 0.02 13 ALA A CA 19
ATOM 31416 C C . ALA A 1 13 ? 24.673 10.297 -19.520 1.00 43.24 13 ALA A C 19
ATOM 31417 O O . ALA A 1 13 ? 25.056 10.459 -18.362 1.00 22.05 13 ALA A O 19
ATOM 31424 N N . PRO A 1 14 ? 25.274 10.892 -20.561 1.00 43.34 14 PRO A N 19
ATOM 31425 C CA . PRO A 1 14 ? 26.430 11.780 -20.406 1.00 43.24 14 PRO A CA 19
ATOM 31426 C C . PRO A 1 14 ? 26.062 13.101 -19.739 1.00 33.43 14 PRO A C 19
ATOM 31427 O O . PRO A 1 14 ? 24.888 13.442 -19.589 1.00 62.11 14 PRO A O 19
ATOM 31438 N N . PRO A 1 15 ? 27.086 13.863 -19.327 1.00 72.14 15 PRO A N 19
ATOM 31439 C CA . PRO A 1 15 ? 26.894 15.159 -18.670 1.00 32.13 15 PRO A CA 19
ATOM 31440 C C . PRO A 1 15 ? 26.360 16.220 -19.625 1.00 54.43 15 PRO A C 19
ATOM 31441 O O . PRO A 1 15 ? 27.042 16.654 -20.554 1.00 0.44 15 PRO A O 19
ATOM 31452 N N . PRO A 1 16 ? 25.110 16.650 -19.395 1.00 1.21 16 PRO A N 19
ATOM 31453 C CA . PRO A 1 16 ? 24.457 17.667 -20.224 1.00 43.44 16 PRO A CA 19
ATOM 31454 C C . PRO A 1 16 ? 25.072 19.050 -20.037 1.00 42.14 16 PRO A C 19
ATOM 31455 O O . PRO A 1 16 ? 25.847 19.274 -19.108 1.00 33.32 16 PRO A O 19
ATOM 31466 N N . GLU A 1 17 ? 24.721 19.974 -20.927 1.00 5.15 17 GLU A N 19
ATOM 31467 C CA . GLU A 1 17 ? 25.240 21.335 -20.858 1.00 44.11 17 GLU A CA 19
ATOM 31468 C C . GLU A 1 17 ? 24.928 21.969 -19.506 1.00 13.13 17 GLU A C 19
ATOM 31469 O O . GLU A 1 17 ? 24.240 21.376 -18.675 1.00 52.35 17 GLU A O 19
ATOM 31481 N N . GLU A 1 18 ? 25.439 23.178 -19.293 1.00 22.42 18 GLU A N 19
ATOM 31482 C CA . GLU A 1 18 ? 25.216 23.891 -18.041 1.00 52.30 18 GLU A CA 19
ATOM 31483 C C . GLU A 1 18 ? 24.272 25.072 -18.249 1.00 34.01 18 GLU A C 19
ATOM 31484 O O . GLU A 1 18 ? 24.643 26.080 -18.851 1.00 73.52 18 GLU A O 19
ATOM 31496 N N . VAL A 1 19 ? 23.048 24.939 -17.746 1.00 42.43 19 VAL A N 19
ATOM 31497 C CA . VAL A 1 19 ? 22.050 25.994 -17.876 1.00 1.43 19 VAL A CA 19
ATOM 31498 C C . VAL A 1 19 ? 21.198 26.102 -16.616 1.00 42.50 19 VAL A C 19
ATOM 31499 O O . VAL A 1 19 ? 21.010 25.122 -15.897 1.00 12.01 19 VAL A O 19
ATOM 31512 N N . GLU A 1 20 ? 20.685 27.301 -16.356 1.00 5.10 20 GLU A N 19
ATOM 31513 C CA . GLU A 1 20 ? 19.853 27.537 -15.182 1.00 23.10 20 GLU A CA 19
ATOM 31514 C C . GLU A 1 20 ? 18.424 27.882 -15.589 1.00 13.21 20 GLU A C 19
ATOM 31515 O O . GLU A 1 20 ? 17.982 29.027 -15.487 1.00 73.21 20 GLU A O 19
ATOM 31527 N N . PRO A 1 21 ? 17.683 26.869 -16.062 1.00 54.31 21 PRO A N 19
ATOM 31528 C CA . PRO A 1 21 ? 16.292 27.040 -16.494 1.00 43.13 21 PRO A CA 19
ATOM 31529 C C . PRO A 1 21 ? 15.351 27.312 -15.326 1.00 23.14 21 PRO A C 19
ATOM 31530 O O . PRO A 1 21 ? 14.461 28.157 -15.416 1.00 64.51 21 PRO A O 19
ATOM 31541 N N . GLY A 1 22 ? 15.555 26.590 -14.228 1.00 15.15 22 GLY A N 19
ATOM 31542 C CA . GLY A 1 22 ? 14.716 26.769 -13.057 1.00 22.05 22 GLY A CA 19
ATOM 31543 C C . GLY A 1 22 ? 14.678 28.209 -12.585 1.00 41.23 22 GLY A C 19
ATOM 31544 O O . GLY A 1 22 ? 13.734 28.625 -11.914 1.00 32.11 22 GLY A O 19
ATOM 31548 N N . SER A 1 23 ? 15.708 28.972 -12.936 1.00 42.50 23 SER A N 19
ATOM 31549 C CA . SER A 1 23 ? 15.791 30.373 -12.540 1.00 4.33 23 SER A CA 19
ATOM 31550 C C . SER A 1 23 ? 14.511 31.118 -12.904 1.00 35.13 23 SER A C 19
ATOM 31551 O O . SER A 1 23 ? 13.905 30.863 -13.944 1.00 44.32 23 SER A O 19
ATOM 31559 N N . GLY A 1 24 ? 14.103 32.040 -12.037 1.00 51.42 24 GLY A N 19
ATOM 31560 C CA . GLY A 1 24 ? 12.897 32.808 -12.284 1.00 15.41 24 GLY A CA 19
ATOM 31561 C C . GLY A 1 24 ? 11.872 32.649 -11.178 1.00 53.35 24 GLY A C 19
ATOM 31562 O O . GLY A 1 24 ? 10.674 32.823 -11.403 1.00 33.23 24 GLY A O 19
ATOM 31566 N N . VAL A 1 25 ? 12.342 32.316 -9.981 1.00 3.33 25 VAL A N 19
ATOM 31567 C CA . VAL A 1 25 ? 11.458 32.133 -8.836 1.00 23.21 25 VAL A CA 19
ATOM 31568 C C . VAL A 1 25 ? 12.116 32.622 -7.550 1.00 74.51 25 VAL A C 19
ATOM 31569 O O . VAL A 1 25 ? 13.341 32.704 -7.460 1.00 14.23 25 VAL A O 19
ATOM 31582 N N . ARG A 1 26 ? 11.293 32.944 -6.557 1.00 62.11 26 ARG A N 19
ATOM 31583 C CA . ARG A 1 26 ? 11.795 33.425 -5.276 1.00 14.44 26 ARG A CA 19
ATOM 31584 C C . ARG A 1 26 ? 11.259 32.574 -4.128 1.00 2.22 26 ARG A C 19
ATOM 31585 O O . ARG A 1 26 ? 10.167 32.822 -3.615 1.00 45.31 26 ARG A O 19
ATOM 31606 N N . ILE A 1 27 ? 12.034 31.571 -3.731 1.00 24.13 27 ILE A N 19
ATOM 31607 C CA . ILE A 1 27 ? 11.638 30.684 -2.644 1.00 2.12 27 ILE A CA 19
ATOM 31608 C C . ILE A 1 27 ? 11.849 31.348 -1.288 1.00 2.44 27 ILE A C 19
ATOM 31609 O O . ILE A 1 27 ? 12.779 32.135 -1.107 1.00 52.13 27 ILE A O 19
ATOM 31625 N N . VAL A 1 28 ? 10.980 31.025 -0.335 1.00 4.12 28 VAL A N 19
ATOM 31626 C CA . VAL A 1 28 ? 11.073 31.588 1.007 1.00 12.00 28 VAL A CA 19
ATOM 31627 C C . VAL A 1 28 ? 10.558 30.605 2.052 1.00 33.21 28 VAL A C 19
ATOM 31628 O O . VAL A 1 28 ? 9.365 30.574 2.357 1.00 43.01 28 VAL A O 19
ATOM 31641 N N . VAL A 1 29 ? 11.465 29.802 2.599 1.00 31.31 29 VAL A N 19
ATOM 31642 C CA . VAL A 1 29 ? 11.103 28.817 3.612 1.00 1.50 29 VAL A CA 19
ATOM 31643 C C . VAL A 1 29 ? 10.807 29.488 4.949 1.00 53.13 29 VAL A C 19
ATOM 31644 O O . VAL A 1 29 ? 11.691 30.079 5.567 1.00 64.01 29 VAL A O 19
ATOM 31657 N N . GLU A 1 30 ? 9.556 29.391 5.389 1.00 50.33 30 GLU A N 19
ATOM 31658 C CA . GLU A 1 30 ? 9.143 29.989 6.653 1.00 43.51 30 GLU A CA 19
ATOM 31659 C C . GLU A 1 30 ? 9.147 28.952 7.772 1.00 2.54 30 GLU A C 19
ATOM 31660 O O . GLU A 1 30 ? 8.134 28.305 8.038 1.00 52.54 30 GLU A O 19
ATOM 31672 N N . TYR A 1 31 ? 10.294 28.800 8.425 1.00 20.20 31 TYR A N 19
ATOM 31673 C CA . TYR A 1 31 ? 10.432 27.840 9.514 1.00 71.22 31 TYR A CA 19
ATOM 31674 C C . TYR A 1 31 ? 10.722 28.550 10.833 1.00 61.24 31 TYR A C 19
ATOM 31675 O O . TYR A 1 31 ? 11.063 29.733 10.853 1.00 74.01 31 TYR A O 19
ATOM 31693 N N . CYS A 1 32 ? 10.585 27.818 11.933 1.00 3.04 32 CYS A N 19
ATOM 31694 C CA . CYS A 1 32 ? 10.832 28.375 13.258 1.00 62.21 32 CYS A CA 19
ATOM 31695 C C . CYS A 1 32 ? 12.329 28.447 13.547 1.00 12.41 32 CYS A C 19
ATOM 31696 O O . CYS A 1 32 ? 12.966 27.433 13.830 1.00 52.32 32 CYS A O 19
ATOM 31703 N N . GLU A 1 33 ? 12.882 29.654 13.474 1.00 22.11 33 GLU A N 19
ATOM 31704 C CA . GLU A 1 33 ? 14.304 29.858 13.728 1.00 54.25 33 GLU A CA 19
ATOM 31705 C C . GLU A 1 33 ? 14.693 29.326 15.104 1.00 71.24 33 GLU A C 19
ATOM 31706 O O . GLU A 1 33 ? 15.511 28.415 15.236 1.00 1.42 33 GLU A O 19
ATOM 31718 N N . PRO A 1 34 ? 14.094 29.907 16.154 1.00 73.24 34 PRO A N 19
ATOM 31719 C CA . PRO A 1 34 ? 14.361 29.508 17.538 1.00 24.35 34 PRO A CA 19
ATOM 31720 C C . PRO A 1 34 ? 13.805 28.125 17.861 1.00 10.23 34 PRO A C 19
ATOM 31721 O O . PRO A 1 34 ? 12.986 27.970 18.768 1.00 43.30 34 PRO A O 19
ATOM 31732 N N . CYS A 1 35 ? 14.254 27.122 17.114 1.00 4.42 35 CYS A N 19
ATOM 31733 C CA . CYS A 1 35 ? 13.802 25.752 17.320 1.00 32.04 35 CYS A CA 19
ATOM 31734 C C . CYS A 1 35 ? 14.904 24.757 16.969 1.00 31.54 35 CYS A C 19
ATOM 31735 O O . CYS A 1 35 ? 15.170 23.819 17.720 1.00 71.43 35 CYS A O 19
ATOM 31742 N N . GLY A 1 36 ? 15.542 24.969 15.822 1.00 22.34 36 GLY A N 19
ATOM 31743 C CA . GLY A 1 36 ? 16.608 24.083 15.392 1.00 72.24 36 GLY A CA 19
ATOM 31744 C C . GLY A 1 36 ? 16.326 23.449 14.044 1.00 53.13 36 GLY A C 19
ATOM 31745 O O . GLY A 1 36 ? 16.975 22.477 13.659 1.00 63.25 36 GLY A O 19
ATOM 31749 N N . PHE A 1 37 ? 15.353 24.000 13.325 1.00 71.51 37 PHE A N 19
ATOM 31750 C CA . PHE A 1 37 ? 14.984 23.480 12.013 1.00 10.22 37 PHE A CA 19
ATOM 31751 C C . PHE A 1 37 ? 15.899 24.042 10.929 1.00 54.32 37 PHE A C 19
ATOM 31752 O O . PHE A 1 37 ? 15.878 23.585 9.787 1.00 71.51 37 PHE A O 19
ATOM 31769 N N . GLU A 1 38 ? 16.700 25.038 11.296 1.00 74.20 38 GLU A N 19
ATOM 31770 C CA . GLU A 1 38 ? 17.621 25.663 10.354 1.00 15.43 38 GLU A CA 19
ATOM 31771 C C . GLU A 1 38 ? 18.691 24.675 9.902 1.00 24.33 38 GLU A C 19
ATOM 31772 O O . GLU A 1 38 ? 19.345 24.876 8.879 1.00 32.11 38 GLU A O 19
ATOM 31784 N N . ALA A 1 39 ? 18.865 23.606 10.673 1.00 4.45 39 ALA A N 19
ATOM 31785 C CA . ALA A 1 39 ? 19.855 22.586 10.353 1.00 61.44 39 ALA A CA 19
ATOM 31786 C C . ALA A 1 39 ? 19.408 21.742 9.164 1.00 71.32 39 ALA A C 19
ATOM 31787 O O . ALA A 1 39 ? 20.179 21.500 8.235 1.00 42.34 39 ALA A O 19
ATOM 31794 N N . THR A 1 40 ? 18.157 21.294 9.199 1.00 35.11 40 THR A N 19
ATOM 31795 C CA . THR A 1 40 ? 17.607 20.475 8.126 1.00 42.32 40 THR A CA 19
ATOM 31796 C C . THR A 1 40 ? 17.309 21.317 6.890 1.00 65.51 40 THR A C 19
ATOM 31797 O O . THR A 1 40 ? 16.955 20.786 5.837 1.00 54.31 40 THR A O 19
ATOM 31808 N N . TYR A 1 41 ? 17.457 22.630 7.025 1.00 73.34 41 TYR A N 19
ATOM 31809 C CA . TYR A 1 41 ? 17.202 23.545 5.918 1.00 33.24 41 TYR A CA 19
ATOM 31810 C C . TYR A 1 41 ? 18.507 23.974 5.254 1.00 35.33 41 TYR A C 19
ATOM 31811 O O . TYR A 1 41 ? 18.571 24.144 4.036 1.00 35.10 41 TYR A O 19
ATOM 31829 N N . LEU A 1 42 ? 19.546 24.146 6.064 1.00 54.32 42 LEU A N 19
ATOM 31830 C CA . LEU A 1 42 ? 20.851 24.555 5.557 1.00 60.24 42 LEU A CA 19
ATOM 31831 C C . LEU A 1 42 ? 21.611 23.362 4.986 1.00 61.31 42 LEU A C 19
ATOM 31832 O O . LEU A 1 42 ? 22.517 23.524 4.169 1.00 11.42 42 LEU A O 19
ATOM 31848 N N . GLU A 1 43 ? 21.234 22.163 5.421 1.00 51.44 43 GLU A N 19
ATOM 31849 C CA . GLU A 1 43 ? 21.880 20.943 4.951 1.00 12.22 43 GLU A CA 19
ATOM 31850 C C . GLU A 1 43 ? 21.700 20.777 3.445 1.00 51.20 43 GLU A C 19
ATOM 31851 O O . GLU A 1 43 ? 22.630 21.001 2.669 1.00 71.33 43 GLU A O 19
ATOM 31863 N N . LEU A 1 44 ? 20.498 20.383 3.039 1.00 41.23 44 LEU A N 19
ATOM 31864 C CA . LEU A 1 44 ? 20.195 20.186 1.625 1.00 12.14 44 LEU A CA 19
ATOM 31865 C C . LEU A 1 44 ? 20.364 21.486 0.846 1.00 45.13 44 LEU A C 19
ATOM 31866 O O . LEU A 1 44 ? 20.397 21.484 -0.384 1.00 71.25 44 LEU A O 19
ATOM 31882 N N . ALA A 1 45 ? 20.474 22.595 1.570 1.00 23.34 45 ALA A N 19
ATOM 31883 C CA . ALA A 1 45 ? 20.645 23.901 0.947 1.00 42.11 45 ALA A CA 19
ATOM 31884 C C . ALA A 1 45 ? 22.013 24.018 0.282 1.00 33.52 45 ALA A C 19
ATOM 31885 O O . ALA A 1 45 ? 22.136 24.564 -0.814 1.00 61.41 45 ALA A O 19
ATOM 31892 N N . SER A 1 46 ? 23.038 23.501 0.953 1.00 15.41 46 SER A N 19
ATOM 31893 C CA . SER A 1 46 ? 24.397 23.552 0.429 1.00 64.20 46 SER A CA 19
ATOM 31894 C C . SER A 1 46 ? 24.477 22.885 -0.941 1.00 33.32 46 SER A C 19
ATOM 31895 O O . SER A 1 46 ? 25.401 23.136 -1.713 1.00 24.20 46 SER A O 19
ATOM 31903 N N . ALA A 1 47 ? 23.500 22.033 -1.235 1.00 14.14 47 ALA A N 19
ATOM 31904 C CA . ALA A 1 47 ? 23.457 21.331 -2.511 1.00 74.31 47 ALA A CA 19
ATOM 31905 C C . ALA A 1 47 ? 22.363 21.895 -3.412 1.00 32.15 47 ALA A C 19
ATOM 31906 O O . ALA A 1 47 ? 22.482 21.875 -4.637 1.00 12.43 47 ALA A O 19
ATOM 31913 N N . VAL A 1 48 ? 21.297 22.397 -2.796 1.00 74.44 48 VAL A N 19
ATOM 31914 C CA . VAL A 1 48 ? 20.181 22.967 -3.543 1.00 23.23 48 VAL A CA 19
ATOM 31915 C C . VAL A 1 48 ? 20.632 24.160 -4.378 1.00 72.44 48 VAL A C 19
ATOM 31916 O O . VAL A 1 48 ? 19.971 24.540 -5.345 1.00 14.22 48 VAL A O 19
ATOM 31929 N N . LYS A 1 49 ? 21.762 24.746 -4.000 1.00 43.54 49 LYS A N 19
ATOM 31930 C CA . LYS A 1 49 ? 22.304 25.896 -4.715 1.00 64.12 49 LYS A CA 19
ATOM 31931 C C . LYS A 1 49 ? 22.925 25.469 -6.041 1.00 61.34 49 LYS A C 19
ATOM 31932 O O . LYS A 1 49 ? 23.004 26.258 -6.982 1.00 65.11 49 LYS A O 19
ATOM 31951 N N . GLU A 1 50 ? 23.362 24.215 -6.109 1.00 22.15 50 GLU A N 19
ATOM 31952 C CA . GLU A 1 50 ? 23.975 23.684 -7.321 1.00 11.24 50 GLU A CA 19
ATOM 31953 C C . GLU A 1 50 ? 22.913 23.341 -8.362 1.00 3.52 50 GLU A C 19
ATOM 31954 O O . GLU A 1 50 ? 23.234 22.954 -9.485 1.00 20.01 50 GLU A O 19
ATOM 31966 N N . GLN A 1 51 ? 21.649 23.487 -7.979 1.00 72.10 51 GLN A N 19
ATOM 31967 C CA . GLN A 1 51 ? 20.540 23.192 -8.879 1.00 21.42 51 GLN A CA 19
ATOM 31968 C C . GLN A 1 51 ? 20.079 24.450 -9.606 1.00 12.42 51 GLN A C 19
ATOM 31969 O O . GLN A 1 51 ? 19.990 24.473 -10.834 1.00 20.14 51 GLN A O 19
ATOM 31983 N N . TYR A 1 52 ? 19.786 25.496 -8.840 1.00 62.23 52 TYR A N 19
ATOM 31984 C CA . TYR A 1 52 ? 19.331 26.758 -9.411 1.00 62.25 52 TYR A CA 19
ATOM 31985 C C . TYR A 1 52 ? 19.997 27.942 -8.717 1.00 31.33 52 TYR A C 19
ATOM 31986 O O . TYR A 1 52 ? 19.404 28.613 -7.872 1.00 33.53 52 TYR A O 19
ATOM 32004 N N . PRO A 1 53 ? 21.260 28.206 -9.081 1.00 4.10 53 PRO A N 19
ATOM 32005 C CA . PRO A 1 53 ? 22.035 29.310 -8.507 1.00 24.13 53 PRO A CA 19
ATOM 32006 C C . PRO A 1 53 ? 21.518 30.674 -8.951 1.00 63.11 53 PRO A C 19
ATOM 32007 O O . PRO A 1 53 ? 21.973 31.709 -8.467 1.00 4.15 53 PRO A O 19
ATOM 32018 N N . GLY A 1 54 ? 20.564 30.667 -9.877 1.00 14.24 54 GLY A N 19
ATOM 32019 C CA . GLY A 1 54 ? 20.000 31.910 -10.370 1.00 43.23 54 GLY A CA 19
ATOM 32020 C C . GLY A 1 54 ? 18.841 32.398 -9.524 1.00 71.32 54 GLY A C 19
ATOM 32021 O O . GLY A 1 54 ? 18.668 33.602 -9.331 1.00 61.51 54 GLY A O 19
ATOM 32025 N N . ILE A 1 55 ? 18.044 31.462 -9.020 1.00 31.20 55 ILE A N 19
ATOM 32026 C CA . ILE A 1 55 ? 16.895 31.803 -8.191 1.00 12.42 55 ILE A CA 19
ATOM 32027 C C . ILE A 1 55 ? 17.323 32.583 -6.952 1.00 30.41 55 ILE A C 19
ATOM 32028 O O . ILE A 1 55 ? 18.480 32.981 -6.827 1.00 44.34 55 ILE A O 19
ATOM 32044 N N . GLU A 1 56 ? 16.381 32.794 -6.038 1.00 4.04 56 GLU A N 19
ATOM 32045 C CA . GLU A 1 56 ? 16.662 33.525 -4.808 1.00 24.15 56 GLU A CA 19
ATOM 32046 C C . GLU A 1 56 ? 15.906 32.918 -3.629 1.00 63.22 56 GLU A C 19
ATOM 32047 O O . GLU A 1 56 ? 14.702 33.124 -3.479 1.00 74.40 56 GLU A O 19
ATOM 32059 N N . ILE A 1 57 ? 16.622 32.169 -2.797 1.00 42.11 57 ILE A N 19
ATOM 32060 C CA . ILE A 1 57 ? 16.020 31.533 -1.632 1.00 74.34 57 ILE A CA 19
ATOM 32061 C C . ILE A 1 57 ? 16.540 32.149 -0.338 1.00 54.53 57 ILE A C 19
ATOM 32062 O O . ILE A 1 57 ? 17.716 32.494 -0.233 1.00 22.42 57 ILE A O 19
ATOM 32078 N N . GLU A 1 58 ? 15.654 32.284 0.644 1.00 3.22 58 GLU A N 19
ATOM 32079 C CA . GLU A 1 58 ? 16.025 32.859 1.932 1.00 21.31 58 GLU A CA 19
ATOM 32080 C C . GLU A 1 58 ? 15.188 32.257 3.057 1.00 3.04 58 GLU A C 19
ATOM 32081 O O . GLU A 1 58 ? 14.244 31.507 2.810 1.00 11.14 58 GLU A O 19
ATOM 32093 N N . SER A 1 59 ? 15.543 32.591 4.294 1.00 13.12 59 SER A N 19
ATOM 32094 C CA . SER A 1 59 ? 14.828 32.081 5.458 1.00 20.14 59 SER A CA 19
ATOM 32095 C C . SER A 1 59 ? 13.904 33.147 6.039 1.00 53.05 59 SER A C 19
ATOM 32096 O O . SER A 1 59 ? 14.261 34.323 6.107 1.00 11.15 59 SER A O 19
ATOM 32104 N N . ARG A 1 60 ? 12.714 32.727 6.454 1.00 35.54 60 ARG A N 19
ATOM 32105 C CA . ARG A 1 60 ? 11.736 33.644 7.028 1.00 44.24 60 ARG A CA 19
ATOM 32106 C C . ARG A 1 60 ? 11.189 33.102 8.345 1.00 41.51 60 ARG A C 19
ATOM 32107 O O . ARG A 1 60 ? 11.425 31.947 8.699 1.00 25.34 60 ARG A O 19
ATOM 32128 N N . LEU A 1 61 ? 10.458 33.944 9.066 1.00 14.45 61 LEU A N 19
ATOM 32129 C CA . LEU A 1 61 ? 9.877 33.551 10.345 1.00 34.24 61 LEU A CA 19
ATOM 32130 C C . LEU A 1 61 ? 8.386 33.262 10.200 1.00 11.15 61 LEU A C 19
ATOM 32131 O O . LEU A 1 61 ? 7.696 33.891 9.399 1.00 3.32 61 LEU A O 19
ATOM 32147 N N . GLY A 1 62 ? 7.894 32.307 10.984 1.00 63.42 62 GLY A N 19
ATOM 32148 C CA . GLY A 1 62 ? 6.488 31.953 10.929 1.00 70.22 62 GLY A CA 19
ATOM 32149 C C . GLY A 1 62 ? 5.803 32.090 12.274 1.00 74.32 62 GLY A C 19
ATOM 32150 O O . GLY A 1 62 ? 4.699 32.627 12.365 1.00 64.45 62 GLY A O 19
ATOM 32154 N N . GLY A 1 63 ? 6.458 31.601 13.323 1.00 75.13 63 GLY A N 19
ATOM 32155 C CA . GLY A 1 63 ? 5.888 31.680 14.655 1.00 22.53 63 GLY A CA 19
ATOM 32156 C C . GLY A 1 63 ? 6.525 30.695 15.617 1.00 54.53 63 GLY A C 19
ATOM 32157 O O . GLY A 1 63 ? 7.215 31.091 16.556 1.00 3.33 63 GLY A O 19
ATOM 32161 N N . THR A 1 64 ? 6.291 29.408 15.384 1.00 62.52 64 THR A N 19
ATOM 32162 C CA . THR A 1 64 ? 6.844 28.364 16.238 1.00 60.02 64 THR A CA 19
ATOM 32163 C C . THR A 1 64 ? 6.493 26.978 15.709 1.00 25.22 64 THR A C 19
ATOM 32164 O O . THR A 1 64 ? 5.378 26.743 15.246 1.00 44.35 64 THR A O 19
ATOM 32175 N N . GLY A 1 65 ? 7.454 26.061 15.783 1.00 73.13 65 GLY A N 19
ATOM 32176 C CA . GLY A 1 65 ? 7.226 24.709 15.308 1.00 31.52 65 GLY A CA 19
ATOM 32177 C C . GLY A 1 65 ? 6.472 24.675 13.994 1.00 74.41 65 GLY A C 19
ATOM 32178 O O . GLY A 1 65 ? 5.521 23.909 13.836 1.00 40.23 65 GLY A O 19
ATOM 32182 N N . ALA A 1 66 ? 6.895 25.508 13.049 1.00 72.32 66 ALA A N 19
ATOM 32183 C CA . ALA A 1 66 ? 6.253 25.570 11.742 1.00 72.43 66 ALA A CA 19
ATOM 32184 C C . ALA A 1 66 ? 7.264 25.345 10.622 1.00 12.33 66 ALA A C 19
ATOM 32185 O O . ALA A 1 66 ? 8.473 25.423 10.840 1.00 42.44 66 ALA A O 19
ATOM 32192 N N . PHE A 1 67 ? 6.761 25.066 9.424 1.00 20.45 67 PHE A N 19
ATOM 32193 C CA . PHE A 1 67 ? 7.621 24.828 8.271 1.00 51.11 67 PHE A CA 19
ATOM 32194 C C . PHE A 1 67 ? 6.905 25.196 6.974 1.00 4.03 67 PHE A C 19
ATOM 32195 O O . PHE A 1 67 ? 7.010 24.488 5.973 1.00 24.05 67 PHE A O 19
ATOM 32212 N N . GLU A 1 68 ? 6.178 26.308 7.002 1.00 52.30 68 GLU A N 19
ATOM 32213 C CA . GLU A 1 68 ? 5.444 26.769 5.829 1.00 13.44 68 GLU A CA 19
ATOM 32214 C C . GLU A 1 68 ? 6.402 27.207 4.725 1.00 33.40 68 GLU A C 19
ATOM 32215 O O . GLU A 1 68 ? 7.179 28.146 4.899 1.00 31.31 68 GLU A O 19
ATOM 32227 N N . ILE A 1 69 ? 6.340 26.519 3.590 1.00 70.31 69 ILE A N 19
ATOM 32228 C CA . ILE A 1 69 ? 7.201 26.836 2.457 1.00 31.33 69 ILE A CA 19
ATOM 32229 C C . ILE A 1 69 ? 6.510 27.793 1.493 1.00 53.25 69 ILE A C 19
ATOM 32230 O O . ILE A 1 69 ? 5.310 27.680 1.244 1.00 70.11 69 ILE A O 19
ATOM 32246 N N . GLU A 1 70 ? 7.276 28.735 0.951 1.00 62.31 70 GLU A N 19
ATOM 32247 C CA . GLU A 1 70 ? 6.737 29.711 0.012 1.00 11.40 70 GLU A CA 19
ATOM 32248 C C . GLU A 1 70 ? 7.554 29.737 -1.276 1.00 64.12 70 GLU A C 19
ATOM 32249 O O . GLU A 1 70 ? 8.588 30.401 -1.355 1.00 1.55 70 GLU A O 19
ATOM 32261 N N . ILE A 1 71 ? 7.084 29.008 -2.283 1.00 10.41 71 ILE A N 19
ATOM 32262 C CA . ILE A 1 71 ? 7.770 28.948 -3.567 1.00 65.33 71 ILE A CA 19
ATOM 32263 C C . ILE A 1 71 ? 7.737 30.299 -4.273 1.00 0.10 71 ILE A C 19
ATOM 32264 O O . ILE A 1 71 ? 8.556 30.574 -5.148 1.00 64.14 71 ILE A O 19
ATOM 32280 N N . ASN A 1 72 ? 6.784 31.140 -3.884 1.00 42.10 72 ASN A N 19
ATOM 32281 C CA . ASN A 1 72 ? 6.644 32.465 -4.479 1.00 24.54 72 ASN A CA 19
ATOM 32282 C C . ASN A 1 72 ? 6.228 33.491 -3.429 1.00 63.21 72 ASN A C 19
ATOM 32283 O O . ASN A 1 72 ? 5.484 34.425 -3.721 1.00 14.52 72 ASN A O 19
ATOM 32294 N N . GLY A 1 73 ? 6.716 33.309 -2.205 1.00 51.15 73 GLY A N 19
ATOM 32295 C CA . GLY A 1 73 ? 6.384 34.227 -1.131 1.00 64.31 73 GLY A CA 19
ATOM 32296 C C . GLY A 1 73 ? 5.066 33.887 -0.465 1.00 0.13 73 GLY A C 19
ATOM 32297 O O . GLY A 1 73 ? 4.698 34.494 0.541 1.00 72.14 73 GLY A O 19
ATOM 32301 N N . GLN A 1 74 ? 4.353 32.916 -1.027 1.00 4.22 74 GLN A N 19
ATOM 32302 C CA . GLN A 1 74 ? 3.067 32.499 -0.481 1.00 41.31 74 GLN A CA 19
ATOM 32303 C C . GLN A 1 74 ? 3.079 31.015 -0.132 1.00 62.32 74 GLN A C 19
ATOM 32304 O O . GLN A 1 74 ? 3.753 30.218 -0.786 1.00 65.11 74 GLN A O 19
ATOM 32318 N N . LEU A 1 75 ? 2.330 30.649 0.902 1.00 12.20 75 LEU A N 19
ATOM 32319 C CA . LEU A 1 75 ? 2.254 29.259 1.339 1.00 42.33 75 LEU A CA 19
ATOM 32320 C C . LEU A 1 75 ? 1.690 28.371 0.234 1.00 4.40 75 LEU A C 19
ATOM 32321 O O . LEU A 1 75 ? 0.604 28.625 -0.287 1.00 22.40 75 LEU A O 19
ATOM 32337 N N . VAL A 1 76 ? 2.435 27.328 -0.117 1.00 63.14 76 VAL A N 19
ATOM 32338 C CA . VAL A 1 76 ? 2.009 26.400 -1.158 1.00 34.22 76 VAL A CA 19
ATOM 32339 C C . VAL A 1 76 ? 1.853 24.988 -0.604 1.00 62.25 76 VAL A C 19
ATOM 32340 O O . VAL A 1 76 ? 1.070 24.190 -1.120 1.00 63.25 76 VAL A O 19
ATOM 32353 N N . PHE A 1 77 ? 2.604 24.685 0.449 1.00 10.35 77 PHE A N 19
ATOM 32354 C CA . PHE A 1 77 ? 2.550 23.368 1.074 1.00 44.44 77 PHE A CA 19
ATOM 32355 C C . PHE A 1 77 ? 3.022 23.434 2.523 1.00 14.14 77 PHE A C 19
ATOM 32356 O O . PHE A 1 77 ? 4.105 23.942 2.813 1.00 70.11 77 PHE A O 19
ATOM 32373 N N . SER A 1 78 ? 2.199 22.917 3.431 1.00 42.33 78 SER A N 19
ATOM 32374 C CA . SER A 1 78 ? 2.529 22.921 4.851 1.00 33.32 78 SER A CA 19
ATOM 32375 C C . SER A 1 78 ? 3.138 21.586 5.271 1.00 42.43 78 SER A C 19
ATOM 32376 O O . SER A 1 78 ? 2.826 20.541 4.700 1.00 21.24 78 SER A O 19
ATOM 32384 N N . LYS A 1 79 ? 4.010 21.630 6.272 1.00 1.44 79 LYS A N 19
ATOM 32385 C CA . LYS A 1 79 ? 4.664 20.427 6.771 1.00 21.44 79 LYS A CA 19
ATOM 32386 C C . LYS A 1 79 ? 4.361 20.216 8.251 1.00 13.24 79 LYS A C 19
ATOM 32387 O O . LYS A 1 79 ? 4.035 19.107 8.677 1.00 4.24 79 LYS A O 19
ATOM 32406 N N . LEU A 1 80 ? 4.467 21.287 9.030 1.00 25.14 80 LEU A N 19
ATOM 32407 C CA . LEU A 1 80 ? 4.203 21.220 10.463 1.00 33.15 80 LEU A CA 19
ATOM 32408 C C . LEU A 1 80 ? 2.849 20.573 10.737 1.00 31.24 80 LEU A C 19
ATOM 32409 O O . LEU A 1 80 ? 2.656 19.929 11.768 1.00 13.44 80 LEU A O 19
ATOM 32425 N N . GLU A 1 81 ? 1.916 20.747 9.806 1.00 23.42 81 GLU A N 19
ATOM 32426 C CA . GLU A 1 81 ? 0.581 20.178 9.948 1.00 61.23 81 GLU A CA 19
ATOM 32427 C C . GLU A 1 81 ? 0.482 18.836 9.229 1.00 64.45 81 GLU A C 19
ATOM 32428 O O . GLU A 1 81 ? -0.016 17.857 9.784 1.00 41.44 81 GLU A O 19
ATOM 32440 N N . ASN A 1 82 ? 0.961 18.798 7.989 1.00 11.41 82 ASN A N 19
ATOM 32441 C CA . ASN A 1 82 ? 0.926 17.577 7.193 1.00 51.34 82 ASN A CA 19
ATOM 32442 C C . ASN A 1 82 ? 1.612 16.429 7.927 1.00 54.02 82 ASN A C 19
ATOM 32443 O O . ASN A 1 82 ? 1.003 15.391 8.183 1.00 64.34 82 ASN A O 19
ATOM 32454 N N . GLY A 1 83 ? 2.883 16.624 8.264 1.00 51.41 83 GLY A N 19
ATOM 32455 C CA . GLY A 1 83 ? 3.630 15.597 8.966 1.00 44.51 83 GLY A CA 19
ATOM 32456 C C . GLY A 1 83 ? 5.129 15.799 8.863 1.00 63.22 83 GLY A C 19
ATOM 32457 O O . GLY A 1 83 ? 5.887 15.314 9.702 1.00 70.41 83 GLY A O 19
ATOM 32461 N N . GLY A 1 84 ? 5.559 16.516 7.829 1.00 60.01 84 GLY A N 19
ATOM 32462 C CA . GLY A 1 84 ? 6.976 16.766 7.637 1.00 34.11 84 GLY A CA 19
ATOM 32463 C C . GLY A 1 84 ? 7.596 15.833 6.616 1.00 20.34 84 GLY A C 19
ATOM 32464 O O . GLY A 1 84 ? 6.908 15.322 5.732 1.00 32.14 84 GLY A O 19
ATOM 32468 N N . PHE A 1 85 ? 8.901 15.610 6.736 1.00 13.33 85 PHE A N 19
ATOM 32469 C CA . PHE A 1 85 ? 9.615 14.734 5.815 1.00 53.22 85 PHE A CA 19
ATOM 32470 C C . PHE A 1 85 ? 9.579 15.293 4.395 1.00 31.23 85 PHE A C 19
ATOM 32471 O O . PHE A 1 85 ? 8.880 14.784 3.518 1.00 3.23 85 PHE A O 19
ATOM 32488 N N . PRO A 1 86 ? 10.350 16.366 4.163 1.00 74.44 86 PRO A N 19
ATOM 32489 C CA . PRO A 1 86 ? 10.424 17.018 2.852 1.00 61.53 86 PRO A CA 19
ATOM 32490 C C . PRO A 1 86 ? 11.140 16.157 1.816 1.00 34.11 86 PRO A C 19
ATOM 32491 O O . PRO A 1 86 ? 11.700 15.111 2.144 1.00 20.14 86 PRO A O 19
ATOM 32502 N N . TYR A 1 87 ? 11.117 16.603 0.565 1.00 1.54 87 TYR A N 19
ATOM 32503 C CA . TYR A 1 87 ? 11.762 15.873 -0.519 1.00 23.41 87 TYR A CA 19
ATOM 32504 C C . TYR A 1 87 ? 12.539 16.820 -1.428 1.00 1.21 87 TYR A C 19
ATOM 32505 O O . TYR A 1 87 ? 12.026 17.859 -1.843 1.00 20.23 87 TYR A O 19
ATOM 32523 N N . GLU A 1 88 ? 13.780 16.453 -1.733 1.00 73.43 88 GLU A N 19
ATOM 32524 C CA . GLU A 1 88 ? 14.628 17.270 -2.593 1.00 70.40 88 GLU A CA 19
ATOM 32525 C C . GLU A 1 88 ? 13.946 17.540 -3.931 1.00 43.22 88 GLU A C 19
ATOM 32526 O O . GLU A 1 88 ? 14.084 18.621 -4.504 1.00 42.22 88 GLU A O 19
ATOM 32538 N N . LYS A 1 89 ? 13.210 16.550 -4.424 1.00 63.05 89 LYS A N 19
ATOM 32539 C CA . LYS A 1 89 ? 12.506 16.679 -5.694 1.00 73.14 89 LYS A CA 19
ATOM 32540 C C . LYS A 1 89 ? 11.243 17.519 -5.533 1.00 50.31 89 LYS A C 19
ATOM 32541 O O . LYS A 1 89 ? 10.703 18.039 -6.510 1.00 34.41 89 LYS A O 19
ATOM 32560 N N . ASP A 1 90 ? 10.779 17.650 -4.295 1.00 71.23 90 ASP A N 19
ATOM 32561 C CA . ASP A 1 90 ? 9.581 18.430 -4.006 1.00 61.30 90 ASP A CA 19
ATOM 32562 C C . ASP A 1 90 ? 9.903 19.920 -3.953 1.00 34.02 90 ASP A C 19
ATOM 32563 O O . ASP A 1 90 ? 9.039 20.762 -4.205 1.00 22.34 90 ASP A O 19
ATOM 32572 N N . LEU A 1 91 ? 11.149 20.240 -3.623 1.00 30.55 91 LEU A N 19
ATOM 32573 C CA . LEU A 1 91 ? 11.585 21.629 -3.535 1.00 30.11 91 LEU A CA 19
ATOM 32574 C C . LEU A 1 91 ? 12.018 22.151 -4.901 1.00 73.02 91 LEU A C 19
ATOM 32575 O O . LEU A 1 91 ? 11.953 23.352 -5.167 1.00 32.33 91 LEU A O 19
ATOM 32591 N N . ILE A 1 92 ? 12.457 21.241 -5.764 1.00 50.44 92 ILE A N 19
ATOM 32592 C CA . ILE A 1 92 ? 12.897 21.610 -7.104 1.00 52.12 92 ILE A CA 19
ATOM 32593 C C . ILE A 1 92 ? 11.723 21.647 -8.077 1.00 44.04 92 ILE A C 19
ATOM 32594 O O . ILE A 1 92 ? 11.727 22.414 -9.039 1.00 53.15 92 ILE A O 19
ATOM 32610 N N . GLU A 1 93 ? 10.720 20.814 -7.818 1.00 64.24 93 GLU A N 19
ATOM 32611 C CA . GLU A 1 93 ? 9.539 20.753 -8.672 1.00 25.54 93 GLU A CA 19
ATOM 32612 C C . GLU A 1 93 ? 8.664 21.988 -8.479 1.00 65.22 93 GLU A C 19
ATOM 32613 O O . GLU A 1 93 ? 7.712 22.209 -9.226 1.00 52.11 93 GLU A O 19
ATOM 32625 N N . ALA A 1 94 ? 8.995 22.789 -7.472 1.00 23.24 94 ALA A N 19
ATOM 32626 C CA . ALA A 1 94 ? 8.242 24.002 -7.181 1.00 55.11 94 ALA A CA 19
ATOM 32627 C C . ALA A 1 94 ? 8.592 25.115 -8.163 1.00 63.32 94 ALA A C 19
ATOM 32628 O O . ALA A 1 94 ? 7.708 25.732 -8.758 1.00 22.21 94 ALA A O 19
ATOM 32635 N N . ILE A 1 95 ? 9.887 25.366 -8.328 1.00 13.04 95 ILE A N 19
ATOM 32636 C CA . ILE A 1 95 ? 10.353 26.404 -9.238 1.00 41.30 95 ILE A CA 19
ATOM 32637 C C . ILE A 1 95 ? 10.217 25.963 -10.691 1.00 55.13 95 ILE A C 19
ATOM 32638 O O . ILE A 1 95 ? 10.149 26.792 -11.599 1.00 10.43 95 ILE A O 19
ATOM 32654 N N . ARG A 1 96 ? 10.175 24.652 -10.904 1.00 73.04 96 ARG A N 19
ATOM 32655 C CA . ARG A 1 96 ? 10.045 24.100 -12.248 1.00 2.04 96 ARG A CA 19
ATOM 32656 C C . ARG A 1 96 ? 8.688 24.450 -12.851 1.00 31.24 96 ARG A C 19
ATOM 32657 O O . ARG A 1 96 ? 8.566 24.640 -14.061 1.00 13.43 96 ARG A O 19
ATOM 32678 N N . ARG A 1 97 ? 7.671 24.532 -11.999 1.00 21.23 97 ARG A N 19
ATOM 32679 C CA . ARG A 1 97 ? 6.323 24.857 -12.448 1.00 34.44 97 ARG A CA 19
ATOM 32680 C C . ARG A 1 97 ? 6.068 26.359 -12.361 1.00 71.42 97 ARG A C 19
ATOM 32681 O O . ARG A 1 97 ? 5.383 26.932 -13.208 1.00 31.32 97 ARG A O 19
ATOM 32702 N N . ALA A 1 98 ? 6.624 26.990 -11.332 1.00 32.40 98 ALA A N 19
ATOM 32703 C CA . ALA A 1 98 ? 6.458 28.424 -11.136 1.00 2.42 98 ALA A CA 19
ATOM 32704 C C . ALA A 1 98 ? 7.084 29.211 -12.282 1.00 42.13 98 ALA A C 19
ATOM 32705 O O . ALA A 1 98 ? 6.491 30.161 -12.793 1.00 12.24 98 ALA A O 19
ATOM 32712 N N . SER A 1 99 ? 8.287 28.810 -12.682 1.00 74.22 99 SER A N 19
ATOM 32713 C CA . SER A 1 99 ? 8.995 29.481 -13.766 1.00 22.42 99 SER A CA 19
ATOM 32714 C C . SER A 1 99 ? 8.342 29.178 -15.111 1.00 64.31 99 SER A C 19
ATOM 32715 O O . SER A 1 99 ? 8.625 29.835 -16.112 1.00 71.52 99 SER A O 19
ATOM 32723 N N . ASN A 1 100 ? 7.467 28.177 -15.125 1.00 43.52 100 ASN A N 19
ATOM 32724 C CA . ASN A 1 100 ? 6.774 27.786 -16.347 1.00 33.10 100 ASN A CA 19
ATOM 32725 C C . ASN A 1 100 ? 5.888 28.919 -16.857 1.00 22.22 100 ASN A C 19
ATOM 32726 O O . ASN A 1 100 ? 5.635 29.031 -18.055 1.00 54.33 100 ASN A O 19
ATOM 32737 N N . GLY A 1 101 ? 5.421 29.757 -15.937 1.00 11.42 101 GLY A N 19
ATOM 32738 C CA . GLY A 1 101 ? 4.569 30.871 -16.312 1.00 64.02 101 GLY A CA 19
ATOM 32739 C C . GLY A 1 101 ? 3.109 30.618 -15.992 1.00 5.20 101 GLY A C 19
ATOM 32740 O O . GLY A 1 101 ? 2.230 31.330 -16.475 1.00 72.14 101 GLY A O 19
ATOM 32744 N N . GLU A 1 102 ? 2.852 29.601 -15.176 1.00 33.10 102 GLU A N 19
ATOM 32745 C CA . GLU A 1 102 ? 1.487 29.255 -14.795 1.00 4.34 102 GLU A CA 19
ATOM 32746 C C . GLU A 1 102 ? 1.333 29.244 -13.276 1.00 62.34 102 GLU A C 19
ATOM 32747 O O . GLU A 1 102 ? 2.299 29.026 -12.544 1.00 1.42 102 GLU A O 19
ATOM 32759 N N . THR A 1 103 ? 0.111 29.480 -12.810 1.00 30.24 103 THR A N 19
ATOM 32760 C CA . THR A 1 103 ? -0.171 29.499 -11.380 1.00 23.41 103 THR A CA 19
ATOM 32761 C C . THR A 1 103 ? -0.176 28.088 -10.802 1.00 74.00 103 THR A C 19
ATOM 32762 O O . THR A 1 103 ? -0.449 27.117 -11.510 1.00 12.25 103 THR A O 19
ATOM 32773 N N . LEU A 1 104 ? 0.125 27.981 -9.513 1.00 24.32 104 LEU A N 19
ATOM 32774 C CA . LEU A 1 104 ? 0.154 26.687 -8.839 1.00 2.22 104 LEU A CA 19
ATOM 32775 C C . LEU A 1 104 ? -0.642 26.733 -7.539 1.00 34.41 104 LEU A C 19
ATOM 32776 O O . LEU A 1 104 ? -0.918 27.807 -7.006 1.00 42.24 104 LEU A O 19
ATOM 32792 N N . GLU A 1 105 ? -1.007 25.559 -7.033 1.00 74.30 105 GLU A N 19
ATOM 32793 C CA . GLU A 1 105 ? -1.771 25.466 -5.794 1.00 71.44 105 GLU A CA 19
ATOM 32794 C C . GLU A 1 105 ? -1.430 24.184 -5.040 1.00 30.21 105 GLU A C 19
ATOM 32795 O O . GLU A 1 105 ? -0.570 23.411 -5.462 1.00 63.14 105 GLU A O 19
ATOM 32807 N N . LYS A 1 106 ? -2.110 23.965 -3.920 1.00 33.23 106 LYS A N 19
ATOM 32808 C CA . LYS A 1 106 ? -1.882 22.777 -3.105 1.00 3.51 106 LYS A CA 19
ATOM 32809 C C . LYS A 1 106 ? -2.692 21.595 -3.626 1.00 53.35 106 LYS A C 19
ATOM 32810 O O . LYS A 1 106 ? -3.756 21.774 -4.221 1.00 45.24 106 LYS A O 19
ATOM 32829 N N . ILE A 1 107 ? -2.184 20.389 -3.398 1.00 73.15 107 ILE A N 19
ATOM 32830 C CA . ILE A 1 107 ? -2.863 19.178 -3.843 1.00 52.24 107 ILE A CA 19
ATOM 32831 C C . ILE A 1 107 ? -3.309 18.330 -2.657 1.00 1.20 107 ILE A C 19
ATOM 32832 O O . ILE A 1 107 ? -2.494 17.926 -1.827 1.00 20.31 107 ILE A O 19
ATOM 32848 N N . THR A 1 108 ? -4.609 18.062 -2.583 1.00 50.32 108 THR A N 19
ATOM 32849 C CA . THR A 1 108 ? -5.164 17.262 -1.499 1.00 71.32 108 THR A CA 19
ATOM 32850 C C . THR A 1 108 ? -5.569 15.877 -1.990 1.00 71.43 108 THR A C 19
ATOM 32851 O O . THR A 1 108 ? -6.425 15.223 -1.396 1.00 31.11 108 THR A O 19
ATOM 32862 N N . ASN A 1 109 ? -4.948 15.435 -3.079 1.00 23.31 109 ASN A N 19
ATOM 32863 C CA . ASN A 1 109 ? -5.244 14.126 -3.650 1.00 31.21 109 ASN A CA 19
ATOM 32864 C C . ASN A 1 109 ? -3.973 13.455 -4.161 1.00 22.31 109 ASN A C 19
ATOM 32865 O O . ASN A 1 109 ? -3.473 13.786 -5.236 1.00 5.44 109 ASN A O 19
ATOM 32876 N N . SER A 1 110 ? -3.456 12.509 -3.383 1.00 62.12 110 SER A N 19
ATOM 32877 C CA . SER A 1 110 ? -2.241 11.793 -3.755 1.00 72.20 110 SER A CA 19
ATOM 32878 C C . SER A 1 110 ? -2.044 10.563 -2.874 1.00 34.10 110 SER A C 19
ATOM 32879 O O . SER A 1 110 ? -2.757 10.371 -1.888 1.00 41.35 110 SER A O 19
ATOM 32887 N N . ARG A 1 111 ? -1.072 9.732 -3.237 1.00 14.42 111 ARG A N 19
ATOM 32888 C CA . ARG A 1 111 ? -0.782 8.520 -2.481 1.00 64.01 111 ARG A CA 19
ATOM 32889 C C . ARG A 1 111 ? 0.681 8.117 -2.642 1.00 24.02 111 ARG A C 19
ATOM 32890 O O . ARG A 1 111 ? 1.008 7.110 -3.271 1.00 10.41 111 ARG A O 19
ATOM 32911 N N . PRO A 1 112 ? 1.584 8.921 -2.060 1.00 61.24 112 PRO A N 19
ATOM 32912 C CA . PRO A 1 112 ? 3.027 8.668 -2.125 1.00 53.31 112 PRO A CA 19
ATOM 32913 C C . PRO A 1 112 ? 3.439 7.450 -1.306 1.00 63.13 112 PRO A C 19
ATOM 32914 O O . PRO A 1 112 ? 2.668 6.919 -0.507 1.00 1.24 112 PRO A O 19
ATOM 32925 N N . PRO A 1 113 ? 4.685 6.994 -1.508 1.00 54.41 113 PRO A N 19
ATOM 32926 C CA . PRO A 1 113 ? 5.228 5.834 -0.797 1.00 31.44 113 PRO A CA 19
ATOM 32927 C C . PRO A 1 113 ? 5.467 6.120 0.682 1.00 30.30 113 PRO A C 19
ATOM 32928 O O . PRO A 1 113 ? 6.274 6.981 1.035 1.00 62.53 113 PRO A O 19
ATOM 32939 N N . CYS A 1 114 ? 4.762 5.393 1.542 1.00 53.42 114 CYS A N 19
ATOM 32940 C CA . CYS A 1 114 ? 4.897 5.570 2.983 1.00 24.24 114 CYS A CA 19
ATOM 32941 C C . CYS A 1 114 ? 4.908 4.222 3.697 1.00 12.25 114 CYS A C 19
ATOM 32942 O O . CYS A 1 114 ? 3.880 3.552 3.797 1.00 13.30 114 CYS A O 19
ATOM 32950 N N . VAL A 1 115 ? 6.078 3.829 4.192 1.00 15.40 115 VAL A N 19
ATOM 32951 C CA . VAL A 1 115 ? 6.223 2.561 4.897 1.00 54.15 115 VAL A CA 19
ATOM 32952 C C . VAL A 1 115 ? 6.830 2.767 6.280 1.00 55.22 115 VAL A C 19
ATOM 32953 O O . VAL A 1 115 ? 7.111 3.896 6.683 1.00 15.14 115 VAL A O 19
ATOM 32966 N N . ILE A 1 116 ? 7.030 1.670 7.001 1.00 34.44 116 ILE A N 19
ATOM 32967 C CA . ILE A 1 116 ? 7.605 1.730 8.339 1.00 20.03 116 ILE A CA 19
ATOM 32968 C C . ILE A 1 116 ? 8.872 0.886 8.431 1.00 12.24 116 ILE A C 19
ATOM 32969 O O . ILE A 1 116 ? 8.841 -0.326 8.215 1.00 72.02 116 ILE A O 19
ATOM 32985 N N . LEU A 1 117 ? 9.985 1.534 8.756 1.00 42.11 117 LEU A N 19
ATOM 32986 C CA . LEU A 1 117 ? 11.264 0.843 8.879 1.00 1.32 117 LEU A CA 19
ATOM 32987 C C . LEU A 1 117 ? 11.256 -0.109 10.071 1.00 41.21 117 LEU A C 19
ATOM 32988 O O . LEU A 1 117 ? 10.346 -0.076 10.899 1.00 54.15 117 LEU A O 19
ATOM 33004 N N . GLY A 1 1 ? 1.219 15.194 -36.844 1.00 72.14 1 GLY A N 20
ATOM 33005 C CA . GLY A 1 1 ? -0.031 14.693 -36.303 1.00 22.22 1 GLY A CA 20
ATOM 33006 C C . GLY A 1 1 ? -0.016 14.612 -34.789 1.00 63.22 1 GLY A C 20
ATOM 33007 O O . GLY A 1 1 ? -0.955 15.054 -34.128 1.00 2.22 1 GLY A O 20
ATOM 33011 N N . SER A 1 2 ? 1.053 14.044 -34.239 1.00 74.52 2 SER A N 20
ATOM 33012 C CA . SER A 1 2 ? 1.184 13.901 -32.794 1.00 34.21 2 SER A CA 20
ATOM 33013 C C . SER A 1 2 ? 2.403 14.660 -32.281 1.00 43.53 2 SER A C 20
ATOM 33014 O O . SER A 1 2 ? 3.195 15.184 -33.064 1.00 5.52 2 SER A O 20
ATOM 33022 N N . MET A 1 3 ? 2.547 14.715 -30.961 1.00 53.22 3 MET A N 20
ATOM 33023 C CA . MET A 1 3 ? 3.670 15.410 -30.343 1.00 63.41 3 MET A CA 20
ATOM 33024 C C . MET A 1 3 ? 4.837 14.455 -30.110 1.00 2.34 3 MET A C 20
ATOM 33025 O O . MET A 1 3 ? 4.649 13.243 -30.008 1.00 41.10 3 MET A O 20
ATOM 33039 N N . SER A 1 4 ? 6.042 15.010 -30.026 1.00 1.22 4 SER A N 20
ATOM 33040 C CA . SER A 1 4 ? 7.240 14.207 -29.808 1.00 51.54 4 SER A CA 20
ATOM 33041 C C . SER A 1 4 ? 7.180 13.496 -28.460 1.00 73.12 4 SER A C 20
ATOM 33042 O O . SER A 1 4 ? 6.429 13.892 -27.570 1.00 30.24 4 SER A O 20
ATOM 33050 N N . GLY A 1 5 ? 7.977 12.442 -28.318 1.00 64.43 5 GLY A N 20
ATOM 33051 C CA . GLY A 1 5 ? 8.000 11.691 -27.077 1.00 23.52 5 GLY A CA 20
ATOM 33052 C C . GLY A 1 5 ? 9.003 12.243 -26.083 1.00 51.22 5 GLY A C 20
ATOM 33053 O O . GLY A 1 5 ? 8.639 12.621 -24.970 1.00 52.44 5 GLY A O 20
ATOM 33057 N N . GLU A 1 6 ? 10.269 12.288 -26.485 1.00 42.45 6 GLU A N 20
ATOM 33058 C CA . GLU A 1 6 ? 11.327 12.797 -25.620 1.00 61.32 6 GLU A CA 20
ATOM 33059 C C . GLU A 1 6 ? 11.349 12.049 -24.290 1.00 73.43 6 GLU A C 20
ATOM 33060 O O . GLU A 1 6 ? 10.943 12.568 -23.250 1.00 41.14 6 GLU A O 20
ATOM 33072 N N . PRO A 1 7 ? 11.833 10.798 -24.323 1.00 52.11 7 PRO A N 20
ATOM 33073 C CA . PRO A 1 7 ? 11.919 9.951 -23.130 1.00 2.22 7 PRO A CA 20
ATOM 33074 C C . PRO A 1 7 ? 12.978 10.440 -22.147 1.00 60.04 7 PRO A C 20
ATOM 33075 O O . PRO A 1 7 ? 13.644 11.446 -22.387 1.00 52.31 7 PRO A O 20
ATOM 33086 N N . GLY A 1 8 ? 13.129 9.720 -21.040 1.00 32.12 8 GLY A N 20
ATOM 33087 C CA . GLY A 1 8 ? 14.109 10.096 -20.038 1.00 11.30 8 GLY A CA 20
ATOM 33088 C C . GLY A 1 8 ? 15.313 9.175 -20.030 1.00 13.13 8 GLY A C 20
ATOM 33089 O O . GLY A 1 8 ? 15.965 8.988 -21.056 1.00 70.33 8 GLY A O 20
ATOM 33093 N N . GLN A 1 9 ? 15.608 8.601 -18.868 1.00 63.43 9 GLN A N 20
ATOM 33094 C CA . GLN A 1 9 ? 16.744 7.696 -18.731 1.00 52.11 9 GLN A CA 20
ATOM 33095 C C . GLN A 1 9 ? 18.059 8.438 -18.942 1.00 4.22 9 GLN A C 20
ATOM 33096 O O . GLN A 1 9 ? 18.889 8.035 -19.758 1.00 54.13 9 GLN A O 20
ATOM 33110 N N . THR A 1 10 ? 18.245 9.526 -18.200 1.00 61.13 10 THR A N 20
ATOM 33111 C CA . THR A 1 10 ? 19.459 10.325 -18.307 1.00 10.51 10 THR A CA 20
ATOM 33112 C C . THR A 1 10 ? 20.704 9.455 -18.176 1.00 13.45 10 THR A C 20
ATOM 33113 O O . THR A 1 10 ? 20.678 8.413 -17.521 1.00 51.02 10 THR A O 20
ATOM 33124 N N . SER A 1 11 ? 21.793 9.890 -18.801 1.00 11.40 11 SER A N 20
ATOM 33125 C CA . SER A 1 11 ? 23.048 9.149 -18.756 1.00 73.22 11 SER A CA 20
ATOM 33126 C C . SER A 1 11 ? 24.225 10.088 -18.511 1.00 61.45 11 SER A C 20
ATOM 33127 O O . SER A 1 11 ? 24.099 11.306 -18.635 1.00 32.01 11 SER A O 20
ATOM 33135 N N . VAL A 1 12 ? 25.371 9.511 -18.163 1.00 42.03 12 VAL A N 20
ATOM 33136 C CA . VAL A 1 12 ? 26.573 10.295 -17.902 1.00 33.52 12 VAL A CA 20
ATOM 33137 C C . VAL A 1 12 ? 26.928 11.172 -19.097 1.00 72.42 12 VAL A C 20
ATOM 33138 O O . VAL A 1 12 ? 26.689 10.800 -20.246 1.00 34.34 12 VAL A O 20
ATOM 33151 N N . ALA A 1 13 ? 27.501 12.338 -18.819 1.00 14.02 13 ALA A N 20
ATOM 33152 C CA . ALA A 1 13 ? 27.891 13.268 -19.871 1.00 64.43 13 ALA A CA 20
ATOM 33153 C C . ALA A 1 13 ? 28.582 14.496 -19.290 1.00 1.53 13 ALA A C 20
ATOM 33154 O O . ALA A 1 13 ? 28.452 14.810 -18.106 1.00 71.32 13 ALA A O 20
ATOM 33161 N N . PRO A 1 14 ? 29.336 15.210 -20.139 1.00 54.33 14 PRO A N 20
ATOM 33162 C CA . PRO A 1 14 ? 30.062 16.416 -19.731 1.00 41.44 14 PRO A CA 20
ATOM 33163 C C . PRO A 1 14 ? 29.127 17.582 -19.428 1.00 34.32 14 PRO A C 20
ATOM 33164 O O . PRO A 1 14 ? 27.935 17.550 -19.737 1.00 23.54 14 PRO A O 20
ATOM 33175 N N . PRO A 1 15 ? 29.676 18.637 -18.809 1.00 2.05 15 PRO A N 20
ATOM 33176 C CA . PRO A 1 15 ? 28.908 19.833 -18.451 1.00 2.23 15 PRO A CA 20
ATOM 33177 C C . PRO A 1 15 ? 28.493 20.643 -19.674 1.00 42.22 15 PRO A C 20
ATOM 33178 O O . PRO A 1 15 ? 29.322 21.232 -20.369 1.00 13.22 15 PRO A O 20
ATOM 33189 N N . PRO A 1 16 ? 27.180 20.676 -19.946 1.00 22.50 16 PRO A N 20
ATOM 33190 C CA . PRO A 1 16 ? 26.626 21.411 -21.086 1.00 53.41 16 PRO A CA 20
ATOM 33191 C C . PRO A 1 16 ? 26.725 22.922 -20.905 1.00 0.12 16 PRO A C 20
ATOM 33192 O O . PRO A 1 16 ? 27.374 23.403 -19.976 1.00 55.02 16 PRO A O 20
ATOM 33203 N N . GLU A 1 17 ? 26.078 23.665 -21.798 1.00 32.35 17 GLU A N 20
ATOM 33204 C CA . GLU A 1 17 ? 26.095 25.121 -21.735 1.00 13.44 17 GLU A CA 20
ATOM 33205 C C . GLU A 1 17 ? 25.638 25.612 -20.364 1.00 15.11 17 GLU A C 20
ATOM 33206 O O . GLU A 1 17 ? 25.187 24.826 -19.531 1.00 2.30 17 GLU A O 20
ATOM 33218 N N . GLU A 1 18 ? 25.758 26.917 -20.138 1.00 72.35 18 GLU A N 20
ATOM 33219 C CA . GLU A 1 18 ? 25.358 27.512 -18.869 1.00 24.24 18 GLU A CA 20
ATOM 33220 C C . GLU A 1 18 ? 24.104 28.364 -19.038 1.00 11.02 18 GLU A C 20
ATOM 33221 O O . GLU A 1 18 ? 24.156 29.462 -19.591 1.00 51.44 18 GLU A O 20
ATOM 33233 N N . VAL A 1 19 ? 22.977 27.849 -18.557 1.00 55.12 19 VAL A N 20
ATOM 33234 C CA . VAL A 1 19 ? 21.708 28.562 -18.654 1.00 63.22 19 VAL A CA 20
ATOM 33235 C C . VAL A 1 19 ? 20.885 28.395 -17.382 1.00 23.32 19 VAL A C 20
ATOM 33236 O O . VAL A 1 19 ? 20.969 27.369 -16.708 1.00 20.24 19 VAL A O 20
ATOM 33249 N N . GLU A 1 20 ? 20.090 29.410 -17.060 1.00 42.31 20 GLU A N 20
ATOM 33250 C CA . GLU A 1 20 ? 19.252 29.375 -15.867 1.00 52.25 20 GLU A CA 20
ATOM 33251 C C . GLU A 1 20 ? 17.773 29.368 -16.242 1.00 54.33 20 GLU A C 20
ATOM 33252 O O . GLU A 1 20 ? 17.059 30.357 -16.074 1.00 11.23 20 GLU A O 20
ATOM 33264 N N . PRO A 1 21 ? 17.300 28.226 -16.764 1.00 3.41 21 PRO A N 20
ATOM 33265 C CA . PRO A 1 21 ? 15.902 28.062 -17.174 1.00 4.02 21 PRO A CA 20
ATOM 33266 C C . PRO A 1 21 ? 14.950 28.027 -15.984 1.00 13.12 21 PRO A C 20
ATOM 33267 O O . PRO A 1 21 ? 13.915 28.693 -15.985 1.00 3.14 21 PRO A O 20
ATOM 33278 N N . GLY A 1 22 ? 15.306 27.246 -14.969 1.00 30.43 22 GLY A N 20
ATOM 33279 C CA . GLY A 1 22 ? 14.472 27.139 -13.786 1.00 54.11 22 GLY A CA 20
ATOM 33280 C C . GLY A 1 22 ? 14.210 28.484 -13.138 1.00 51.21 22 GLY A C 20
ATOM 33281 O O . GLY A 1 22 ? 13.241 28.645 -12.396 1.00 3.32 22 GLY A O 20
ATOM 33285 N N . SER A 1 23 ? 15.076 29.453 -13.418 1.00 25.44 23 SER A N 20
ATOM 33286 C CA . SER A 1 23 ? 14.937 30.789 -12.852 1.00 4.40 23 SER A CA 20
ATOM 33287 C C . SER A 1 23 ? 13.528 31.329 -13.073 1.00 53.15 23 SER A C 20
ATOM 33288 O O . SER A 1 23 ? 12.993 31.264 -14.179 1.00 54.03 23 SER A O 20
ATOM 33296 N N . GLY A 1 24 ? 12.931 31.863 -12.012 1.00 22.44 24 GLY A N 20
ATOM 33297 C CA . GLY A 1 24 ? 11.589 32.406 -12.110 1.00 21.15 24 GLY A CA 20
ATOM 33298 C C . GLY A 1 24 ? 10.646 31.810 -11.083 1.00 60.03 24 GLY A C 20
ATOM 33299 O O . GLY A 1 24 ? 9.447 31.683 -11.331 1.00 71.55 24 GLY A O 20
ATOM 33303 N N . VAL A 1 25 ? 11.188 31.442 -9.927 1.00 23.12 25 VAL A N 20
ATOM 33304 C CA . VAL A 1 25 ? 10.387 30.855 -8.859 1.00 41.22 25 VAL A CA 20
ATOM 33305 C C . VAL A 1 25 ? 10.885 31.302 -7.489 1.00 64.14 25 VAL A C 20
ATOM 33306 O O . VAL A 1 25 ? 12.046 31.682 -7.333 1.00 51.14 25 VAL A O 20
ATOM 33319 N N . ARG A 1 26 ? 10.000 31.253 -6.499 1.00 65.31 26 ARG A N 20
ATOM 33320 C CA . ARG A 1 26 ? 10.350 31.653 -5.141 1.00 41.05 26 ARG A CA 20
ATOM 33321 C C . ARG A 1 26 ? 10.068 30.526 -4.153 1.00 22.34 26 ARG A C 20
ATOM 33322 O O . ARG A 1 26 ? 8.945 30.376 -3.671 1.00 10.35 26 ARG A O 20
ATOM 33343 N N . ILE A 1 27 ? 11.094 29.736 -3.856 1.00 24.52 27 ILE A N 20
ATOM 33344 C CA . ILE A 1 27 ? 10.957 28.623 -2.924 1.00 72.25 27 ILE A CA 20
ATOM 33345 C C . ILE A 1 27 ? 11.168 29.081 -1.485 1.00 61.15 27 ILE A C 20
ATOM 33346 O O . ILE A 1 27 ? 11.996 29.951 -1.215 1.00 12.12 27 ILE A O 20
ATOM 33362 N N . VAL A 1 28 ? 10.415 28.488 -0.565 1.00 20.34 28 VAL A N 20
ATOM 33363 C CA . VAL A 1 28 ? 10.522 28.832 0.848 1.00 15.31 28 VAL A CA 20
ATOM 33364 C C . VAL A 1 28 ? 10.202 27.632 1.732 1.00 2.01 28 VAL A C 20
ATOM 33365 O O . VAL A 1 28 ? 9.037 27.334 1.996 1.00 62.34 28 VAL A O 20
ATOM 33378 N N . VAL A 1 29 ? 11.245 26.946 2.189 1.00 43.03 29 VAL A N 20
ATOM 33379 C CA . VAL A 1 29 ? 11.077 25.778 3.045 1.00 14.32 29 VAL A CA 20
ATOM 33380 C C . VAL A 1 29 ? 10.692 26.187 4.463 1.00 52.35 29 VAL A C 20
ATOM 33381 O O . VAL A 1 29 ? 11.465 26.842 5.161 1.00 54.31 29 VAL A O 20
ATOM 33394 N N . GLU A 1 30 ? 9.492 25.796 4.881 1.00 62.44 30 GLU A N 20
ATOM 33395 C CA . GLU A 1 30 ? 9.005 26.122 6.216 1.00 40.44 30 GLU A CA 20
ATOM 33396 C C . GLU A 1 30 ? 9.133 24.923 7.150 1.00 4.13 30 GLU A C 20
ATOM 33397 O O . GLU A 1 30 ? 8.378 23.956 7.045 1.00 43.33 30 GLU A O 20
ATOM 33409 N N . TYR A 1 31 ? 10.095 24.993 8.064 1.00 12.32 31 TYR A N 20
ATOM 33410 C CA . TYR A 1 31 ? 10.325 23.913 9.016 1.00 70.11 31 TYR A CA 20
ATOM 33411 C C . TYR A 1 31 ? 10.762 24.464 10.370 1.00 63.51 31 TYR A C 20
ATOM 33412 O O . TYR A 1 31 ? 11.168 25.621 10.481 1.00 21.23 31 TYR A O 20
ATOM 33430 N N . CYS A 1 32 ? 10.677 23.625 11.397 1.00 1.44 32 CYS A N 20
ATOM 33431 C CA . CYS A 1 32 ? 11.063 24.025 12.745 1.00 4.21 32 CYS A CA 20
ATOM 33432 C C . CYS A 1 32 ? 12.579 24.156 12.860 1.00 25.43 32 CYS A C 20
ATOM 33433 O O . CYS A 1 32 ? 13.293 23.157 12.946 1.00 30.21 32 CYS A O 20
ATOM 33440 N N . GLU A 1 33 ? 13.063 25.394 12.862 1.00 61.14 33 GLU A N 20
ATOM 33441 C CA . GLU A 1 33 ? 14.494 25.654 12.966 1.00 40.33 33 GLU A CA 20
ATOM 33442 C C . GLU A 1 33 ? 15.086 24.960 14.189 1.00 71.22 33 GLU A C 20
ATOM 33443 O O . GLU A 1 33 ? 15.952 24.092 14.082 1.00 23.45 33 GLU A O 20
ATOM 33455 N N . PRO A 1 34 ? 14.608 25.351 15.380 1.00 61.24 34 PRO A N 20
ATOM 33456 C CA . PRO A 1 34 ? 15.075 24.779 16.646 1.00 1.42 34 PRO A CA 20
ATOM 33457 C C . PRO A 1 34 ? 14.626 23.334 16.831 1.00 71.13 34 PRO A C 20
ATOM 33458 O O . PRO A 1 34 ? 13.914 23.011 17.782 1.00 73.11 34 PRO A O 20
ATOM 33469 N N . CYS A 1 35 ? 15.047 22.467 15.916 1.00 53.13 35 CYS A N 20
ATOM 33470 C CA . CYS A 1 35 ? 14.688 21.055 15.977 1.00 41.40 35 CYS A CA 20
ATOM 33471 C C . CYS A 1 35 ? 15.785 20.188 15.366 1.00 42.41 35 CYS A C 20
ATOM 33472 O O . CYS A 1 35 ? 16.147 19.148 15.914 1.00 0.45 35 CYS A O 20
ATOM 33479 N N . GLY A 1 36 ? 16.311 20.625 14.225 1.00 0.45 36 GLY A N 20
ATOM 33480 C CA . GLY A 1 36 ? 17.361 19.878 13.559 1.00 42.35 36 GLY A CA 20
ATOM 33481 C C . GLY A 1 36 ? 17.086 19.684 12.081 1.00 52.24 36 GLY A C 20
ATOM 33482 O O . GLY A 1 36 ? 17.946 19.210 11.338 1.00 32.45 36 GLY A O 20
ATOM 33486 N N . PHE A 1 37 ? 15.883 20.050 11.652 1.00 55.45 37 PHE A N 20
ATOM 33487 C CA . PHE A 1 37 ? 15.495 19.912 10.253 1.00 72.53 37 PHE A CA 20
ATOM 33488 C C . PHE A 1 37 ? 16.402 20.744 9.351 1.00 22.25 37 PHE A C 20
ATOM 33489 O O . PHE A 1 37 ? 16.512 20.484 8.154 1.00 74.32 37 PHE A O 20
ATOM 33506 N N . GLU A 1 38 ? 17.050 21.746 9.937 1.00 21.14 38 GLU A N 20
ATOM 33507 C CA . GLU A 1 38 ? 17.947 22.617 9.187 1.00 12.32 38 GLU A CA 20
ATOM 33508 C C . GLU A 1 38 ? 19.120 21.827 8.614 1.00 12.20 38 GLU A C 20
ATOM 33509 O O . GLU A 1 38 ? 19.745 22.244 7.639 1.00 21.53 38 GLU A O 20
ATOM 33521 N N . ALA A 1 39 ? 19.412 20.685 9.227 1.00 3.14 39 ALA A N 20
ATOM 33522 C CA . ALA A 1 39 ? 20.508 19.836 8.778 1.00 24.32 39 ALA A CA 20
ATOM 33523 C C . ALA A 1 39 ? 20.150 19.116 7.482 1.00 11.15 39 ALA A C 20
ATOM 33524 O O . ALA A 1 39 ? 20.995 18.465 6.867 1.00 34.41 39 ALA A O 20
ATOM 33531 N N . THR A 1 40 ? 18.891 19.237 7.072 1.00 0.04 40 THR A N 20
ATOM 33532 C CA . THR A 1 40 ? 18.420 18.597 5.851 1.00 62.32 40 THR A CA 20
ATOM 33533 C C . THR A 1 40 ? 18.120 19.629 4.770 1.00 61.53 40 THR A C 20
ATOM 33534 O O . THR A 1 40 ? 17.843 19.277 3.623 1.00 40.35 40 THR A O 20
ATOM 33545 N N . TYR A 1 41 ? 18.177 20.902 5.142 1.00 5.30 41 TYR A N 20
ATOM 33546 C CA . TYR A 1 41 ? 17.910 21.986 4.204 1.00 71.34 41 TYR A CA 20
ATOM 33547 C C . TYR A 1 41 ? 19.193 22.734 3.855 1.00 60.42 41 TYR A C 20
ATOM 33548 O O . TYR A 1 41 ? 19.349 23.239 2.742 1.00 34.41 41 TYR A O 20
ATOM 33566 N N . LEU A 1 42 ? 20.110 22.800 4.813 1.00 3.03 42 LEU A N 20
ATOM 33567 C CA . LEU A 1 42 ? 21.382 23.485 4.609 1.00 11.43 42 LEU A CA 20
ATOM 33568 C C . LEU A 1 42 ? 22.440 22.523 4.080 1.00 42.14 42 LEU A C 20
ATOM 33569 O O . LEU A 1 42 ? 23.469 22.946 3.554 1.00 2.20 42 LEU A O 20
ATOM 33585 N N . GLU A 1 43 ? 22.178 21.227 4.220 1.00 3.44 43 GLU A N 20
ATOM 33586 C CA . GLU A 1 43 ? 23.108 20.206 3.754 1.00 24.33 43 GLU A CA 20
ATOM 33587 C C . GLU A 1 43 ? 23.009 20.028 2.242 1.00 53.20 43 GLU A C 20
ATOM 33588 O O . GLU A 1 43 ? 23.918 19.493 1.607 1.00 44.22 43 GLU A O 20
ATOM 33600 N N . LEU A 1 44 ? 21.897 20.480 1.671 1.00 4.14 44 LEU A N 20
ATOM 33601 C CA . LEU A 1 44 ? 21.677 20.371 0.233 1.00 10.54 44 LEU A CA 20
ATOM 33602 C C . LEU A 1 44 ? 21.564 21.752 -0.406 1.00 32.31 44 LEU A C 20
ATOM 33603 O O . LEU A 1 44 ? 21.650 21.891 -1.626 1.00 33.44 44 LEU A O 20
ATOM 33619 N N . ALA A 1 45 ? 21.373 22.770 0.427 1.00 73.14 45 ALA A N 20
ATOM 33620 C CA . ALA A 1 45 ? 21.252 24.140 -0.057 1.00 24.31 45 ALA A CA 20
ATOM 33621 C C . ALA A 1 45 ? 22.557 24.617 -0.685 1.00 64.10 45 ALA A C 20
ATOM 33622 O O . ALA A 1 45 ? 22.552 25.288 -1.717 1.00 72.30 45 ALA A O 20
ATOM 33629 N N . SER A 1 46 ? 23.674 24.267 -0.055 1.00 65.03 46 SER A N 20
ATOM 33630 C CA . SER A 1 46 ? 24.987 24.664 -0.551 1.00 24.35 46 SER A CA 20
ATOM 33631 C C . SER A 1 46 ? 25.209 24.153 -1.971 1.00 42.31 46 SER A C 20
ATOM 33632 O O . SER A 1 46 ? 26.062 24.661 -2.698 1.00 65.44 46 SER A O 20
ATOM 33640 N N . ALA A 1 47 ? 24.434 23.146 -2.359 1.00 22.32 47 ALA A N 20
ATOM 33641 C CA . ALA A 1 47 ? 24.544 22.567 -3.692 1.00 54.01 47 ALA A CA 20
ATOM 33642 C C . ALA A 1 47 ? 23.328 22.918 -4.544 1.00 64.41 47 ALA A C 20
ATOM 33643 O O . ALA A 1 47 ? 23.380 22.856 -5.773 1.00 21.25 47 ALA A O 20
ATOM 33650 N N . VAL A 1 48 ? 22.235 23.285 -3.884 1.00 13.21 48 VAL A N 20
ATOM 33651 C CA . VAL A 1 48 ? 21.006 23.646 -4.581 1.00 40.10 48 VAL A CA 20
ATOM 33652 C C . VAL A 1 48 ? 21.152 24.986 -5.294 1.00 33.04 48 VAL A C 20
ATOM 33653 O O . VAL A 1 48 ? 20.423 25.281 -6.241 1.00 35.12 48 VAL A O 20
ATOM 33666 N N . LYS A 1 49 ? 22.099 25.795 -4.832 1.00 42.22 49 LYS A N 20
ATOM 33667 C CA . LYS A 1 49 ? 22.344 27.104 -5.426 1.00 14.54 49 LYS A CA 20
ATOM 33668 C C . LYS A 1 49 ? 23.015 26.967 -6.788 1.00 43.52 49 LYS A C 20
ATOM 33669 O O . LYS A 1 49 ? 22.840 27.814 -7.664 1.00 72.30 49 LYS A O 20
ATOM 33688 N N . GLU A 1 50 ? 23.783 25.896 -6.959 1.00 63.14 50 GLU A N 20
ATOM 33689 C CA . GLU A 1 50 ? 24.480 25.649 -8.216 1.00 50.34 50 GLU A CA 20
ATOM 33690 C C . GLU A 1 50 ? 23.507 25.183 -9.295 1.00 71.34 50 GLU A C 20
ATOM 33691 O O . GLU A 1 50 ? 23.876 25.048 -10.462 1.00 23.25 50 GLU A O 20
ATOM 33703 N N . GLN A 1 51 ? 22.263 24.938 -8.896 1.00 61.33 51 GLN A N 20
ATOM 33704 C CA . GLN A 1 51 ? 21.237 24.485 -9.829 1.00 24.05 51 GLN A CA 20
ATOM 33705 C C . GLN A 1 51 ? 20.506 25.670 -10.450 1.00 75.11 51 GLN A C 20
ATOM 33706 O O . GLN A 1 51 ? 20.367 25.756 -11.671 1.00 21.15 51 GLN A O 20
ATOM 33720 N N . TYR A 1 52 ? 20.039 26.581 -9.603 1.00 74.44 52 TYR A N 20
ATOM 33721 C CA . TYR A 1 52 ? 19.318 27.759 -10.070 1.00 2.45 52 TYR A CA 20
ATOM 33722 C C . TYR A 1 52 ? 19.691 28.987 -9.244 1.00 54.32 52 TYR A C 20
ATOM 33723 O O . TYR A 1 52 ? 18.978 29.388 -8.324 1.00 12.12 52 TYR A O 20
ATOM 33741 N N . PRO A 1 53 ? 20.835 29.600 -9.581 1.00 1.20 53 PRO A N 20
ATOM 33742 C CA . PRO A 1 53 ? 21.329 30.792 -8.885 1.00 42.22 53 PRO A CA 20
ATOM 33743 C C . PRO A 1 53 ? 20.473 32.023 -9.165 1.00 24.13 53 PRO A C 20
ATOM 33744 O O . PRO A 1 53 ? 20.678 33.081 -8.571 1.00 72.11 53 PRO A O 20
ATOM 33755 N N . GLY A 1 54 ? 19.513 31.877 -10.073 1.00 22.12 54 GLY A N 20
ATOM 33756 C CA . GLY A 1 54 ? 18.641 32.985 -10.414 1.00 75.04 54 GLY A CA 20
ATOM 33757 C C . GLY A 1 54 ? 17.418 33.057 -9.521 1.00 41.00 54 GLY A C 20
ATOM 33758 O O . GLY A 1 54 ? 16.972 34.145 -9.155 1.00 71.13 54 GLY A O 20
ATOM 33762 N N . ILE A 1 55 ? 16.874 31.897 -9.170 1.00 63.53 55 ILE A N 20
ATOM 33763 C CA . ILE A 1 55 ? 15.696 31.833 -8.315 1.00 52.20 55 ILE A CA 20
ATOM 33764 C C . ILE A 1 55 ? 15.958 32.498 -6.968 1.00 12.01 55 ILE A C 20
ATOM 33765 O O . ILE A 1 55 ? 16.996 33.126 -6.767 1.00 4.40 55 ILE A O 20
ATOM 33781 N N . GLU A 1 56 ? 15.009 32.353 -6.048 1.00 41.00 56 GLU A N 20
ATOM 33782 C CA . GLU A 1 56 ? 15.139 32.939 -4.719 1.00 54.11 56 GLU A CA 20
ATOM 33783 C C . GLU A 1 56 ? 14.625 31.980 -3.649 1.00 50.10 56 GLU A C 20
ATOM 33784 O O . GLU A 1 56 ? 13.423 31.907 -3.391 1.00 41.33 56 GLU A O 20
ATOM 33796 N N . ILE A 1 57 ? 15.544 31.246 -3.030 1.00 51.34 57 ILE A N 20
ATOM 33797 C CA . ILE A 1 57 ? 15.185 30.292 -1.988 1.00 54.45 57 ILE A CA 20
ATOM 33798 C C . ILE A 1 57 ? 15.678 30.758 -0.623 1.00 11.21 57 ILE A C 20
ATOM 33799 O O . ILE A 1 57 ? 16.781 31.289 -0.499 1.00 23.40 57 ILE A O 20
ATOM 33815 N N . GLU A 1 58 ? 14.853 30.554 0.400 1.00 40.35 58 GLU A N 20
ATOM 33816 C CA . GLU A 1 58 ? 15.207 30.953 1.757 1.00 72.12 58 GLU A CA 20
ATOM 33817 C C . GLU A 1 58 ? 14.505 30.069 2.784 1.00 53.12 58 GLU A C 20
ATOM 33818 O O . GLU A 1 58 ? 13.691 29.215 2.431 1.00 4.11 58 GLU A O 20
ATOM 33830 N N . SER A 1 59 ? 14.826 30.281 4.056 1.00 31.21 59 SER A N 20
ATOM 33831 C CA . SER A 1 59 ? 14.230 29.501 5.135 1.00 40.32 59 SER A CA 20
ATOM 33832 C C . SER A 1 59 ? 13.161 30.310 5.863 1.00 11.12 59 SER A C 20
ATOM 33833 O O . SER A 1 59 ? 13.107 31.535 5.748 1.00 64.41 59 SER A O 20
ATOM 33841 N N . ARG A 1 60 ? 12.311 29.616 6.613 1.00 22.11 60 ARG A N 20
ATOM 33842 C CA . ARG A 1 60 ? 11.242 30.268 7.360 1.00 42.14 60 ARG A CA 20
ATOM 33843 C C . ARG A 1 60 ? 10.724 29.361 8.471 1.00 34.34 60 ARG A C 20
ATOM 33844 O O . ARG A 1 60 ? 10.603 28.148 8.292 1.00 1.03 60 ARG A O 20
ATOM 33865 N N . LEU A 1 61 ? 10.419 29.956 9.619 1.00 33.44 61 LEU A N 20
ATOM 33866 C CA . LEU A 1 61 ? 9.913 29.201 10.761 1.00 3.53 61 LEU A CA 20
ATOM 33867 C C . LEU A 1 61 ? 8.539 28.612 10.459 1.00 23.14 61 LEU A C 20
ATOM 33868 O O . LEU A 1 61 ? 7.796 29.135 9.630 1.00 4.32 61 LEU A O 20
ATOM 33884 N N . GLY A 1 62 ? 8.207 27.519 11.141 1.00 51.34 62 GLY A N 20
ATOM 33885 C CA . GLY A 1 62 ? 6.922 26.878 10.933 1.00 71.22 62 GLY A CA 20
ATOM 33886 C C . GLY A 1 62 ? 6.115 26.769 12.211 1.00 31.52 62 GLY A C 20
ATOM 33887 O O . GLY A 1 62 ? 4.949 27.160 12.253 1.00 23.42 62 GLY A O 20
ATOM 33891 N N . GLY A 1 63 ? 6.736 26.233 13.258 1.00 63.02 63 GLY A N 20
ATOM 33892 C CA . GLY A 1 63 ? 6.052 26.081 14.529 1.00 44.14 63 GLY A CA 20
ATOM 33893 C C . GLY A 1 63 ? 6.692 25.026 15.409 1.00 4.10 63 GLY A C 20
ATOM 33894 O O . GLY A 1 63 ? 7.241 25.338 16.467 1.00 63.25 63 GLY A O 20
ATOM 33898 N N . THR A 1 64 ? 6.622 23.772 14.974 1.00 35.20 64 THR A N 20
ATOM 33899 C CA . THR A 1 64 ? 7.196 22.667 15.731 1.00 72.30 64 THR A CA 20
ATOM 33900 C C . THR A 1 64 ? 7.108 21.361 14.949 1.00 24.24 64 THR A C 20
ATOM 33901 O O . THR A 1 64 ? 6.018 20.873 14.657 1.00 74.01 64 THR A O 20
ATOM 33912 N N . GLY A 1 65 ? 8.266 20.798 14.614 1.00 14.32 65 GLY A N 20
ATOM 33913 C CA . GLY A 1 65 ? 8.297 19.553 13.870 1.00 71.12 65 GLY A CA 20
ATOM 33914 C C . GLY A 1 65 ? 7.467 19.614 12.603 1.00 62.13 65 GLY A C 20
ATOM 33915 O O . GLY A 1 65 ? 6.594 18.775 12.383 1.00 24.44 65 GLY A O 20
ATOM 33919 N N . ALA A 1 66 ? 7.739 20.611 11.767 1.00 55.00 66 ALA A N 20
ATOM 33920 C CA . ALA A 1 66 ? 7.011 20.778 10.515 1.00 13.12 66 ALA A CA 20
ATOM 33921 C C . ALA A 1 66 ? 7.963 20.789 9.324 1.00 54.30 66 ALA A C 20
ATOM 33922 O O . ALA A 1 66 ? 9.182 20.757 9.491 1.00 41.14 66 ALA A O 20
ATOM 33929 N N . PHE A 1 67 ? 7.398 20.835 8.122 1.00 61.52 67 PHE A N 20
ATOM 33930 C CA . PHE A 1 67 ? 8.197 20.848 6.902 1.00 41.20 67 PHE A CA 20
ATOM 33931 C C . PHE A 1 67 ? 7.382 21.372 5.723 1.00 33.04 67 PHE A C 20
ATOM 33932 O O . PHE A 1 67 ? 7.594 20.968 4.581 1.00 74.42 67 PHE A O 20
ATOM 33949 N N . GLU A 1 68 ? 6.448 22.274 6.011 1.00 22.45 68 GLU A N 20
ATOM 33950 C CA . GLU A 1 68 ? 5.600 22.852 4.976 1.00 71.42 68 GLU A CA 20
ATOM 33951 C C . GLU A 1 68 ? 6.442 23.526 3.896 1.00 31.14 68 GLU A C 20
ATOM 33952 O O . GLU A 1 68 ? 6.903 24.655 4.069 1.00 20.51 68 GLU A O 20
ATOM 33964 N N . ILE A 1 69 ? 6.638 22.826 2.784 1.00 22.12 69 ILE A N 20
ATOM 33965 C CA . ILE A 1 69 ? 7.424 23.356 1.677 1.00 52.40 69 ILE A CA 20
ATOM 33966 C C . ILE A 1 69 ? 6.585 24.282 0.802 1.00 4.21 69 ILE A C 20
ATOM 33967 O O . ILE A 1 69 ? 5.423 23.997 0.517 1.00 52.41 69 ILE A O 20
ATOM 33983 N N . GLU A 1 70 ? 7.185 25.390 0.378 1.00 11.42 70 GLU A N 20
ATOM 33984 C CA . GLU A 1 70 ? 6.493 26.358 -0.466 1.00 32.54 70 GLU A CA 20
ATOM 33985 C C . GLU A 1 70 ? 7.290 26.640 -1.736 1.00 2.54 70 GLU A C 20
ATOM 33986 O O . GLU A 1 70 ? 8.263 27.395 -1.715 1.00 23.33 70 GLU A O 20
ATOM 33998 N N . ILE A 1 71 ? 6.871 26.030 -2.839 1.00 31.24 71 ILE A N 20
ATOM 33999 C CA . ILE A 1 71 ? 7.545 26.216 -4.118 1.00 10.15 71 ILE A CA 20
ATOM 34000 C C . ILE A 1 71 ? 7.269 27.603 -4.688 1.00 11.25 71 ILE A C 20
ATOM 34001 O O . ILE A 1 71 ? 8.040 28.118 -5.496 1.00 61.20 71 ILE A O 20
ATOM 34017 N N . ASN A 1 72 ? 6.164 28.204 -4.259 1.00 14.04 72 ASN A N 20
ATOM 34018 C CA . ASN A 1 72 ? 5.786 29.533 -4.725 1.00 52.13 72 ASN A CA 20
ATOM 34019 C C . ASN A 1 72 ? 5.038 30.299 -3.638 1.00 42.23 72 ASN A C 20
ATOM 34020 O O . ASN A 1 72 ? 4.127 31.075 -3.925 1.00 63.34 72 ASN A O 20
ATOM 34031 N N . GLY A 1 73 ? 5.431 30.076 -2.388 1.00 11.14 73 GLY A N 20
ATOM 34032 C CA . GLY A 1 73 ? 4.788 30.753 -1.276 1.00 62.23 73 GLY A CA 20
ATOM 34033 C C . GLY A 1 73 ? 3.594 29.987 -0.743 1.00 72.54 73 GLY A C 20
ATOM 34034 O O . GLY A 1 73 ? 3.004 30.369 0.267 1.00 50.35 73 GLY A O 20
ATOM 34038 N N . GLN A 1 74 ? 3.236 28.903 -1.425 1.00 21.24 74 GLN A N 20
ATOM 34039 C CA . GLN A 1 74 ? 2.102 28.083 -1.014 1.00 64.22 74 GLN A CA 20
ATOM 34040 C C . GLN A 1 74 ? 2.543 26.653 -0.718 1.00 44.13 74 GLN A C 20
ATOM 34041 O O . GLN A 1 74 ? 3.467 26.135 -1.346 1.00 64.45 74 GLN A O 20
ATOM 34055 N N . LEU A 1 75 ? 1.878 26.021 0.242 1.00 72.11 75 LEU A N 20
ATOM 34056 C CA . LEU A 1 75 ? 2.201 24.650 0.622 1.00 42.01 75 LEU A CA 20
ATOM 34057 C C . LEU A 1 75 ? 1.905 23.684 -0.521 1.00 25.01 75 LEU A C 20
ATOM 34058 O O . LEU A 1 75 ? 0.792 23.648 -1.045 1.00 21.31 75 LEU A O 20
ATOM 34074 N N . VAL A 1 76 ? 2.910 22.901 -0.902 1.00 33.44 76 VAL A N 20
ATOM 34075 C CA . VAL A 1 76 ? 2.757 21.931 -1.980 1.00 12.31 76 VAL A CA 20
ATOM 34076 C C . VAL A 1 76 ? 3.102 20.524 -1.507 1.00 23.22 76 VAL A C 20
ATOM 34077 O O . VAL A 1 76 ? 2.948 19.553 -2.248 1.00 22.21 76 VAL A O 20
ATOM 34090 N N . PHE A 1 77 ? 3.570 20.420 -0.267 1.00 41.43 77 PHE A N 20
ATOM 34091 C CA . PHE A 1 77 ? 3.938 19.131 0.306 1.00 64.03 77 PHE A CA 20
ATOM 34092 C C . PHE A 1 77 ? 4.182 19.253 1.807 1.00 22.30 77 PHE A C 20
ATOM 34093 O O . PHE A 1 77 ? 5.223 19.747 2.240 1.00 63.33 77 PHE A O 20
ATOM 34110 N N . SER A 1 78 ? 3.214 18.799 2.596 1.00 13.14 78 SER A N 20
ATOM 34111 C CA . SER A 1 78 ? 3.320 18.861 4.049 1.00 20.34 78 SER A CA 20
ATOM 34112 C C . SER A 1 78 ? 3.769 17.518 4.619 1.00 52.23 78 SER A C 20
ATOM 34113 O O . SER A 1 78 ? 3.030 16.534 4.576 1.00 3.03 78 SER A O 20
ATOM 34121 N N . LYS A 1 79 ? 4.985 17.486 5.152 1.00 65.13 79 LYS A N 20
ATOM 34122 C CA . LYS A 1 79 ? 5.535 16.266 5.731 1.00 2.14 79 LYS A CA 20
ATOM 34123 C C . LYS A 1 79 ? 4.802 15.896 7.017 1.00 53.13 79 LYS A C 20
ATOM 34124 O O . LYS A 1 79 ? 4.886 14.761 7.487 1.00 63.20 79 LYS A O 20
ATOM 34143 N N . LEU A 1 80 ? 4.081 16.860 7.580 1.00 63.24 80 LEU A N 20
ATOM 34144 C CA . LEU A 1 80 ? 3.331 16.635 8.810 1.00 21.34 80 LEU A CA 20
ATOM 34145 C C . LEU A 1 80 ? 2.113 15.754 8.552 1.00 30.31 80 LEU A C 20
ATOM 34146 O O . LEU A 1 80 ? 1.755 14.916 9.379 1.00 23.31 80 LEU A O 20
ATOM 34162 N N . GLU A 1 81 ? 1.482 15.949 7.398 1.00 32.35 81 GLU A N 20
ATOM 34163 C CA . GLU A 1 81 ? 0.305 15.170 7.032 1.00 53.35 81 GLU A CA 20
ATOM 34164 C C . GLU A 1 81 ? 0.685 14.004 6.124 1.00 71.11 81 GLU A C 20
ATOM 34165 O O . GLU A 1 81 ? 0.269 12.868 6.348 1.00 4.15 81 GLU A O 20
ATOM 34177 N N . ASN A 1 82 ? 1.477 14.295 5.097 1.00 25.33 82 ASN A N 20
ATOM 34178 C CA . ASN A 1 82 ? 1.913 13.271 4.154 1.00 3.04 82 ASN A CA 20
ATOM 34179 C C . ASN A 1 82 ? 2.712 12.182 4.864 1.00 33.14 82 ASN A C 20
ATOM 34180 O O . ASN A 1 82 ? 2.642 11.009 4.500 1.00 32.12 82 ASN A O 20
ATOM 34191 N N . GLY A 1 83 ? 3.471 12.580 5.881 1.00 34.53 83 GLY A N 20
ATOM 34192 C CA . GLY A 1 83 ? 4.271 11.626 6.627 1.00 60.22 83 GLY A CA 20
ATOM 34193 C C . GLY A 1 83 ? 5.540 11.237 5.895 1.00 23.12 83 GLY A C 20
ATOM 34194 O O . GLY A 1 83 ? 5.953 10.078 5.926 1.00 0.45 83 GLY A O 20
ATOM 34198 N N . GLY A 1 84 ? 6.161 12.208 5.232 1.00 0.23 84 GLY A N 20
ATOM 34199 C CA . GLY A 1 84 ? 7.383 11.941 4.497 1.00 24.12 84 GLY A CA 20
ATOM 34200 C C . GLY A 1 84 ? 7.722 13.044 3.515 1.00 43.51 84 GLY A C 20
ATOM 34201 O O . GLY A 1 84 ? 6.836 13.605 2.870 1.00 0.42 84 GLY A O 20
ATOM 34205 N N . PHE A 1 85 ? 9.008 13.359 3.401 1.00 25.40 85 PHE A N 20
ATOM 34206 C CA . PHE A 1 85 ? 9.462 14.405 2.492 1.00 24.21 85 PHE A CA 20
ATOM 34207 C C . PHE A 1 85 ? 9.827 13.821 1.130 1.00 12.40 85 PHE A C 20
ATOM 34208 O O . PHE A 1 85 ? 10.152 12.641 0.999 1.00 41.32 85 PHE A O 20
ATOM 34225 N N . PRO A 1 86 ? 9.771 14.667 0.091 1.00 51.34 86 PRO A N 20
ATOM 34226 C CA . PRO A 1 86 ? 10.091 14.259 -1.280 1.00 64.04 86 PRO A CA 20
ATOM 34227 C C . PRO A 1 86 ? 11.577 13.972 -1.468 1.00 3.45 86 PRO A C 20
ATOM 34228 O O . PRO A 1 86 ? 12.358 14.048 -0.519 1.00 4.43 86 PRO A O 20
ATOM 34239 N N . TYR A 1 87 ? 11.961 13.643 -2.696 1.00 4.52 87 TYR A N 20
ATOM 34240 C CA . TYR A 1 87 ? 13.354 13.344 -3.007 1.00 21.44 87 TYR A CA 20
ATOM 34241 C C . TYR A 1 87 ? 14.097 14.601 -3.447 1.00 52.25 87 TYR A C 20
ATOM 34242 O O . TYR A 1 87 ? 13.519 15.686 -3.510 1.00 23.13 87 TYR A O 20
ATOM 34260 N N . GLU A 1 88 ? 15.381 14.445 -3.753 1.00 3.51 88 GLU A N 20
ATOM 34261 C CA . GLU A 1 88 ? 16.204 15.568 -4.188 1.00 52.21 88 GLU A CA 20
ATOM 34262 C C . GLU A 1 88 ? 15.935 15.904 -5.652 1.00 51.41 88 GLU A C 20
ATOM 34263 O O . GLU A 1 88 ? 15.886 17.074 -6.034 1.00 33.12 88 GLU A O 20
ATOM 34275 N N . LYS A 1 89 ? 15.762 14.870 -6.468 1.00 51.33 89 LYS A N 20
ATOM 34276 C CA . LYS A 1 89 ? 15.497 15.053 -7.890 1.00 43.34 89 LYS A CA 20
ATOM 34277 C C . LYS A 1 89 ? 14.052 15.483 -8.124 1.00 64.42 89 LYS A C 20
ATOM 34278 O O . LYS A 1 89 ? 13.749 16.168 -9.101 1.00 11.34 89 LYS A O 20
ATOM 34297 N N . ASP A 1 90 ? 13.166 15.076 -7.222 1.00 1.20 90 ASP A N 20
ATOM 34298 C CA . ASP A 1 90 ? 11.753 15.421 -7.329 1.00 2.22 90 ASP A CA 20
ATOM 34299 C C . ASP A 1 90 ? 11.468 16.759 -6.654 1.00 0.31 90 ASP A C 20
ATOM 34300 O O . ASP A 1 90 ? 10.358 17.287 -6.741 1.00 64.14 90 ASP A O 20
ATOM 34309 N N . LEU A 1 91 ? 12.476 17.303 -5.980 1.00 73.31 91 LEU A N 20
ATOM 34310 C CA . LEU A 1 91 ? 12.333 18.579 -5.289 1.00 5.43 91 LEU A CA 20
ATOM 34311 C C . LEU A 1 91 ? 12.749 19.737 -6.191 1.00 64.41 91 LEU A C 20
ATOM 34312 O O . LEU A 1 91 ? 12.313 20.872 -6.001 1.00 50.33 91 LEU A O 20
ATOM 34328 N N . ILE A 1 92 ? 13.593 19.440 -7.174 1.00 3.14 92 ILE A N 20
ATOM 34329 C CA . ILE A 1 92 ? 14.065 20.455 -8.107 1.00 51.23 92 ILE A CA 20
ATOM 34330 C C . ILE A 1 92 ? 13.133 20.573 -9.309 1.00 20.34 92 ILE A C 20
ATOM 34331 O O . ILE A 1 92 ? 13.126 21.588 -10.003 1.00 52.24 92 ILE A O 20
ATOM 34347 N N . GLU A 1 93 ? 12.347 19.527 -9.545 1.00 40.05 93 GLU A N 20
ATOM 34348 C CA . GLU A 1 93 ? 11.410 19.514 -10.663 1.00 1.13 93 GLU A CA 20
ATOM 34349 C C . GLU A 1 93 ? 10.206 20.406 -10.373 1.00 71.42 93 GLU A C 20
ATOM 34350 O O . GLU A 1 93 ? 9.357 20.621 -11.238 1.00 65.12 93 GLU A O 20
ATOM 34362 N N . ALA A 1 94 ? 10.139 20.921 -9.150 1.00 31.31 94 ALA A N 20
ATOM 34363 C CA . ALA A 1 94 ? 9.041 21.790 -8.746 1.00 35.40 94 ALA A CA 20
ATOM 34364 C C . ALA A 1 94 ? 9.097 23.124 -9.482 1.00 2.13 94 ALA A C 20
ATOM 34365 O O . ALA A 1 94 ? 8.152 23.502 -10.174 1.00 13.41 94 ALA A O 20
ATOM 34372 N N . ILE A 1 95 ? 10.210 23.833 -9.327 1.00 23.13 95 ILE A N 20
ATOM 34373 C CA . ILE A 1 95 ? 10.389 25.125 -9.977 1.00 42.10 95 ILE A CA 20
ATOM 34374 C C . ILE A 1 95 ? 10.247 25.003 -11.490 1.00 55.44 95 ILE A C 20
ATOM 34375 O O . ILE A 1 95 ? 9.818 25.943 -12.161 1.00 63.42 95 ILE A O 20
ATOM 34391 N N . ARG A 1 96 ? 10.607 23.839 -12.021 1.00 55.54 96 ARG A N 20
ATOM 34392 C CA . ARG A 1 96 ? 10.518 23.594 -13.456 1.00 1.22 96 ARG A CA 20
ATOM 34393 C C . ARG A 1 96 ? 9.063 23.568 -13.914 1.00 71.11 96 ARG A C 20
ATOM 34394 O O . ARG A 1 96 ? 8.734 24.053 -14.997 1.00 31.50 96 ARG A O 20
ATOM 34415 N N . ARG A 1 97 ? 8.196 22.998 -13.083 1.00 3.31 97 ARG A N 20
ATOM 34416 C CA . ARG A 1 97 ? 6.777 22.907 -13.403 1.00 50.25 97 ARG A CA 20
ATOM 34417 C C . ARG A 1 97 ? 6.035 24.161 -12.949 1.00 23.10 97 ARG A C 20
ATOM 34418 O O . ARG A 1 97 ? 4.941 24.454 -13.428 1.00 55.32 97 ARG A O 20
ATOM 34439 N N . ALA A 1 98 ? 6.640 24.896 -12.021 1.00 74.12 98 ALA A N 20
ATOM 34440 C CA . ALA A 1 98 ? 6.038 26.118 -11.503 1.00 54.22 98 ALA A CA 20
ATOM 34441 C C . ALA A 1 98 ? 6.304 27.298 -12.432 1.00 23.20 98 ALA A C 20
ATOM 34442 O O . ALA A 1 98 ? 5.396 28.064 -12.754 1.00 44.11 98 ALA A O 20
ATOM 34449 N N . SER A 1 99 ? 7.555 27.438 -12.859 1.00 3.24 99 SER A N 20
ATOM 34450 C CA . SER A 1 99 ? 7.942 28.528 -13.747 1.00 63.20 99 SER A CA 20
ATOM 34451 C C . SER A 1 99 ? 7.382 28.310 -15.149 1.00 40.33 99 SER A C 20
ATOM 34452 O O . SER A 1 99 ? 7.382 29.220 -15.977 1.00 63.05 99 SER A O 20
ATOM 34460 N N . ASN A 1 100 ? 6.905 27.097 -15.407 1.00 72.04 100 ASN A N 20
ATOM 34461 C CA . ASN A 1 100 ? 6.342 26.758 -16.709 1.00 53.24 100 ASN A CA 20
ATOM 34462 C C . ASN A 1 100 ? 4.994 27.444 -16.915 1.00 4.05 100 ASN A C 20
ATOM 34463 O O . ASN A 1 100 ? 4.587 27.710 -18.044 1.00 42.34 100 ASN A O 20
ATOM 34474 N N . GLY A 1 101 ? 4.307 27.728 -15.812 1.00 71.13 101 GLY A N 20
ATOM 34475 C CA . GLY A 1 101 ? 3.013 28.381 -15.892 1.00 63.45 101 GLY A CA 20
ATOM 34476 C C . GLY A 1 101 ? 1.862 27.401 -15.780 1.00 12.33 101 GLY A C 20
ATOM 34477 O O . GLY A 1 101 ? 0.732 27.718 -16.150 1.00 32.40 101 GLY A O 20
ATOM 34481 N N . GLU A 1 102 ? 2.149 26.208 -15.268 1.00 44.43 102 GLU A N 20
ATOM 34482 C CA . GLU A 1 102 ? 1.128 25.179 -15.111 1.00 4.31 102 GLU A CA 20
ATOM 34483 C C . GLU A 1 102 ? 0.712 25.046 -13.649 1.00 34.50 102 GLU A C 20
ATOM 34484 O O . GLU A 1 102 ? 1.533 25.183 -12.742 1.00 31.14 102 GLU A O 20
ATOM 34496 N N . THR A 1 103 ? -0.572 24.777 -13.428 1.00 4.04 103 THR A N 20
ATOM 34497 C CA . THR A 1 103 ? -1.099 24.626 -12.077 1.00 50.34 103 THR A CA 20
ATOM 34498 C C . THR A 1 103 ? -0.274 23.629 -11.273 1.00 25.12 103 THR A C 20
ATOM 34499 O O . THR A 1 103 ? 0.317 22.703 -11.831 1.00 10.03 103 THR A O 20
ATOM 34510 N N . LEU A 1 104 ? -0.237 23.822 -9.959 1.00 45.51 104 LEU A N 20
ATOM 34511 C CA . LEU A 1 104 ? 0.517 22.938 -9.076 1.00 52.44 104 LEU A CA 20
ATOM 34512 C C . LEU A 1 104 ? -0.389 22.333 -8.009 1.00 55.12 104 LEU A C 20
ATOM 34513 O O . LEU A 1 104 ? -1.451 22.875 -7.703 1.00 41.12 104 LEU A O 20
ATOM 34529 N N . GLU A 1 105 ? 0.038 21.208 -7.445 1.00 65.24 105 GLU A N 20
ATOM 34530 C CA . GLU A 1 105 ? -0.735 20.530 -6.411 1.00 44.32 105 GLU A CA 20
ATOM 34531 C C . GLU A 1 105 ? -0.985 21.456 -5.224 1.00 44.44 105 GLU A C 20
ATOM 34532 O O . GLU A 1 105 ? -0.053 21.852 -4.524 1.00 2.42 105 GLU A O 20
ATOM 34544 N N . LYS A 1 106 ? -2.250 21.798 -5.005 1.00 4.53 106 LYS A N 20
ATOM 34545 C CA . LYS A 1 106 ? -2.625 22.677 -3.903 1.00 42.13 106 LYS A CA 20
ATOM 34546 C C . LYS A 1 106 ? -4.096 22.498 -3.542 1.00 2.35 106 LYS A C 20
ATOM 34547 O O . LYS A 1 106 ? -4.963 22.495 -4.415 1.00 74.24 106 LYS A O 20
ATOM 34566 N N . ILE A 1 107 ? -4.369 22.352 -2.250 1.00 31.45 107 ILE A N 20
ATOM 34567 C CA . ILE A 1 107 ? -5.735 22.175 -1.773 1.00 54.24 107 ILE A CA 20
ATOM 34568 C C . ILE A 1 107 ? -6.106 23.249 -0.757 1.00 12.34 107 ILE A C 20
ATOM 34569 O O . ILE A 1 107 ? -5.393 23.465 0.224 1.00 34.23 107 ILE A O 20
ATOM 34585 N N . THR A 1 108 ? -7.228 23.921 -0.996 1.00 12.11 108 THR A N 20
ATOM 34586 C CA . THR A 1 108 ? -7.695 24.973 -0.101 1.00 71.43 108 THR A CA 20
ATOM 34587 C C . THR A 1 108 ? -8.703 24.431 0.906 1.00 71.54 108 THR A C 20
ATOM 34588 O O . THR A 1 108 ? -9.525 25.175 1.438 1.00 42.53 108 THR A O 20
ATOM 34599 N N . ASN A 1 109 ? -8.634 23.128 1.163 1.00 43.41 109 ASN A N 20
ATOM 34600 C CA . ASN A 1 109 ? -9.541 22.486 2.107 1.00 11.51 109 ASN A CA 20
ATOM 34601 C C . ASN A 1 109 ? -8.766 21.675 3.141 1.00 42.41 109 ASN A C 20
ATOM 34602 O O . ASN A 1 109 ? -9.221 20.623 3.588 1.00 74.10 109 ASN A O 20
ATOM 34613 N N . SER A 1 110 ? -7.592 22.173 3.517 1.00 51.33 110 SER A N 20
ATOM 34614 C CA . SER A 1 110 ? -6.752 21.494 4.496 1.00 64.25 110 SER A CA 20
ATOM 34615 C C . SER A 1 110 ? -7.341 21.617 5.897 1.00 13.52 110 SER A C 20
ATOM 34616 O O . SER A 1 110 ? -8.430 22.163 6.078 1.00 31.24 110 SER A O 20
ATOM 34624 N N . ARG A 1 111 ? -6.614 21.107 6.885 1.00 31.14 111 ARG A N 20
ATOM 34625 C CA . ARG A 1 111 ? -7.065 21.158 8.271 1.00 4.40 111 ARG A CA 20
ATOM 34626 C C . ARG A 1 111 ? -5.927 21.576 9.198 1.00 45.34 111 ARG A C 20
ATOM 34627 O O . ARG A 1 111 ? -4.747 21.410 8.886 1.00 0.42 111 ARG A O 20
ATOM 34648 N N . PRO A 1 112 ? -6.287 22.132 10.364 1.00 45.20 112 PRO A N 20
ATOM 34649 C CA . PRO A 1 112 ? -5.311 22.585 11.360 1.00 44.24 112 PRO A CA 20
ATOM 34650 C C . PRO A 1 112 ? -4.581 21.424 12.026 1.00 3.10 112 PRO A C 20
ATOM 34651 O O . PRO A 1 112 ? -4.967 20.262 11.900 1.00 71.03 112 PRO A O 20
ATOM 34662 N N . PRO A 1 113 ? -3.500 21.743 12.753 1.00 22.15 113 PRO A N 20
ATOM 34663 C CA . PRO A 1 113 ? -2.694 20.740 13.455 1.00 22.42 113 PRO A CA 20
ATOM 34664 C C . PRO A 1 113 ? -3.433 20.128 14.641 1.00 44.32 113 PRO A C 20
ATOM 34665 O O . PRO A 1 113 ? -3.882 20.841 15.539 1.00 53.53 113 PRO A O 20
ATOM 34676 N N . CYS A 1 114 ? -3.554 18.806 14.638 1.00 30.40 114 CYS A N 20
ATOM 34677 C CA . CYS A 1 114 ? -4.239 18.098 15.714 1.00 11.31 114 CYS A CA 20
ATOM 34678 C C . CYS A 1 114 ? -3.477 16.837 16.107 1.00 73.30 114 CYS A C 20
ATOM 34679 O O . CYS A 1 114 ? -3.509 15.833 15.395 1.00 21.33 114 CYS A O 20
ATOM 34687 N N . VAL A 1 115 ? -2.791 16.896 17.244 1.00 33.20 115 VAL A N 20
ATOM 34688 C CA . VAL A 1 115 ? -2.020 15.759 17.732 1.00 73.52 115 VAL A CA 20
ATOM 34689 C C . VAL A 1 115 ? -2.610 15.210 19.026 1.00 23.51 115 VAL A C 20
ATOM 34690 O O . VAL A 1 115 ? -3.045 15.968 19.893 1.00 40.54 115 VAL A O 20
ATOM 34703 N N . ILE A 1 116 ? -2.620 13.887 19.151 1.00 71.33 116 ILE A N 20
ATOM 34704 C CA . ILE A 1 116 ? -3.155 13.236 20.340 1.00 3.14 116 ILE A CA 20
ATOM 34705 C C . ILE A 1 116 ? -2.312 12.027 20.731 1.00 32.41 116 ILE A C 20
ATOM 34706 O O . ILE A 1 116 ? -2.126 11.103 19.937 1.00 3.41 116 ILE A O 20
ATOM 34722 N N . LEU A 1 117 ? -1.807 12.037 21.959 1.00 24.34 117 LEU A N 20
ATOM 34723 C CA . LEU A 1 117 ? -0.985 10.939 22.458 1.00 43.14 117 LEU A CA 20
ATOM 34724 C C . LEU A 1 117 ? -1.770 10.071 23.436 1.00 50.33 117 LEU A C 20
ATOM 34725 O O . LEU A 1 117 ? -2.323 10.568 24.417 1.00 40.44 117 LEU A O 20
#

Solvent-accessible surface area: 9176 Å² total; per-residue (Å²): 125,100,164,99,50,163,118,78,165,116,98,146,85,110,112,106,159,166,87,74,104,3,56,61,14,142,10,10,1,29,4,2,77,108,69,55,74,83,74,50,20,104,143,38,23,84,53,18,92,130,93,38,66,36,6,92,20,90,48,132,91,31,51,118,22,19,5,58,20,21,7,76,39,135,61,22,92,24,39,90,84,99,71,11,124,66,120,151,142,40,34,44,58,20,4,158,99,20,54,82,64,105,134,65,105,177,86,112,118,99,174,108,115,59,116,162,203

InterPro domains:
  IPR011893 Selenoprotein, Rdx-type [PF10262] (24-94)
  IPR011893 Selenoprotein, Rdx-type [TIGR02174] (25-94)
  IPR036249 Thioredoxin-like superfamily [SSF52833] (23-98)
  IPR051441 Selenoprotein W and related [PTHR15124] (2-111)

B-factor: mean 36.95, std 23.05, range [0.11, 75.45]

Nearest PDB structures (foldseek):
  2ljk-assembly1_A  TM=8.450E-01  e=4.717E-20  Homo sapiens
  2oka-assembly1_D  TM=7.712E-01  e=3.691E-05  Pseudomonas aeruginosa
  2fa8-assembly1_A  TM=7.666E-01  e=1.062E-04  Agrobacterium fabrum str. C58
  2obk-assembly2_H  TM=7.829E-01  e=4.857E-04  Pseudomonas protegens Pf-5
  2ojl-assembly1_A  TM=6.663E-01  e=6.690E-05  Bordetella parapertussis 12822

GO terms:
  GO:0005739 mitochondrion (C, HTP)
  GO:0005515 protein binding (F, IPI)
  GO:0005829 cytosol (C, IDA)
  GO:0005886 plasma membrane (C, IDA)
  GO:0009898 cytoplasmic side of plasma membrane (C, IDA)
  GO:0043066 negative regulation of apoptotic process (P, IDA)
  GO:0030335 positive regulation of cell migration (P, IDA)
  GO:0051491 positive regulation of filopodium assembly (P, IDA)